Protein 9FH8 (pdb70)

Nearest PDB structures (foldseek):
  3qbt-assembly2_D  TM=5.987E-01  e=1.507E-04  Homo sapiens
  3qbt-assembly4_H  TM=5.922E-01  e=1.068E-04  Homo sapiens
  7som-assembly1_E  TM=4.346E-01  e=2.546E-05  Chlamydomonas reinhardtii
  7szo-assembly2_I  TM=6.128E-01  e=8.428E-04  Escherichia coli
  3qis-assembly1_A  TM=5.918E-01  e=1.412E-03  Homo sapiens

Secondary structure (DSSP, 8-state):
---EES-SEEEEEEE-TT--EEEEEEEE--SSSEEEEEEEEE-SSS-EEE---SEEEEEEETT--EEEEEEE---SSEEEEEEEEEEE---EEEEEEEEE----EEEESS---SS---------TT--EEEEEEEEE-SSS-EEEEEEEEESS-----TTEEEE-SEEEE-TT-EEEEEEEE---HHHHHHHTSSSS---EEEEEEEEEHHHHHHHHHHHH--TTSTT-SSTTHHHHHHHTTTSSPPTT----TTSTT----STTHHHHHTT-EEEE-----/--SSEEEEEEE-TT--EEEEE---EEEB--SS--EE--EEE----EEEEE---SSEEEEEEE--EEEEEEE----EEEESS---SS---------TT--EEEEEEEEE-SSS-EEEEEEEEESS-----TTEEEE-SEEEE-TT-EEEEEEEE---HHHHHHHTSSSS---EEEEEEEEEHHHHHHHHHHHH---S-SS-SSTHHHHHHHHGGGSSPPTT----TTSTT----STTHHHHHTT-EEEE-----/--S-EEEEEE-TT--EEEEE----BEE-SSS-S---B------TT----EEEEE---SSEEEEEEE--EEEEE----EEEESS---SS---------TT--EEEEEEEEE-SSS-EEEEEEEEESS-----TTEEEE-SEEEE-TT-EEEEEEEE---HHHHHHHTSSSS---EEEEEEEEEHHHHHHHHHHHH---SSSS-SSTTHHHHHHHGGGSS--TT----STTTT----STTHHHHHTT-EEEE------/---SEEE-----TT--EEEEE---B--SS-----------EEEEE---SSEEE--BEEEEEE----EEEESS---SS---------TT--EEEEEEEEE-SSS-EEEEEEEEES------TTEEEE-SEEEE-TT-EEEEEEEE---HHHHHHHTSSSS---EEEEEEEEEHHHHHHHHHHHH--TTSSS-SSTTHHHHHHHGGGSSPPTT----TTSTT----STTHHHHHTT-EEEE------/---SEEEEEEE-TT--EEEEE---EEEE----SSS-EEE----EEEE--EEEEE--SSSEEE--EEEEEE----EEEESS---SS---------TT--EEEEEEEEE-SSS-EEEEEEEEESS-----TTEEEE-SEEEE-TT-EEEEEEEE---TTTHHHHTSSSS---EEEEEEEEEHHHHHHHHHHHH---S-S--SSTHHHHHHHHTTTSS--TT----SSSTT----HHHHHHHGGG-EEEE-----/--S-S--B---PPTT--EEEEE---EEEEE--SSSSEE------BEE-----EEEESS---SS---------TT--EEEEEEEEE-SSS-EE--EEEEES------TTEEEE-SS-EE-TT-EEEEEEEE---HHHHTTTTSSSS---EEEEEEEEEHHHHHHHHHHHH---S-TT-SSGGGTTHHHHSTTSS--TT----TTSTT----STTHHHHGGG-EEEE-----/---S-SEEEEEEEPTT--EEE-----B---SS----EEE--SSSSEEEEEEE---EEEEEEEE----EEEESS---SS---------TT--EEEEEEEEE-SSS-EEEEEEEEES-------SEEEE-SEEEE-TT-EEEEEEEE---HHHHHHTTSSSS---EEEEEEEEEHHHHHHHHHHHH---S-TT-SSGGGTTHHHHSTTSS--TT----TTSTT----STTHHHHGGG-EEEE-------/--EEES-SEEEEEEE-TT--EEEEEEEEESSSS---EEEEEE-SSS-EEE--EEEE---TT--EEEEEEE--SSSEEEEEEEEEEE----EEEEEEEEE----EEEESS---SS---------TT--EEEEEEEEE-SSS-EEEEEEEEESS-----TTEEEE-SEEEE-TT-EEEEEEEE---HHHHHHHTSSSS---EEEEEEEEEHHHHHHHHHHHH--TT----SSTTHHHHHHHTTTSS--TT----SSSTT----GGGHHHHHTT-EEEE-----

Sequence (2046 aa):
IPIKTTHAALSWNSLKIGKSEIKEFTIRNTSNNKIKIQATISDSEKNFRFLIGTTIVLALQGSESRTLSVVFSPHHIGAASGKIIFRHYPSRQIFLYGYGGYSKVEISEVFKDTNGKWLSFGLNSENSLNAKIKLQNTGDLCSYVKIKLTPKAVYPTISSWQVNPTELLLNPKEVQWVTLEFHPRKEDLALLQKSDVSHVGTLLITHGDEPTRLRIRRLYKKKETGELNGNENETFRNIVHPICKVFSGEQLVSDVIPIRDSVQNFGDLCREIRQHEILTEVTTHAALSWNSLKIGKSEIKEFTIIQATISDSEKNFRFTTIVLALTLSVVFSPHHIGAASGKIIQIFLYGYGGYSKVEISEVFKDTNGKWLSFGLNSENSLNAKIKLQNTGDLCSYVKIKLTPKAVYPTISSWQVNPTELLLNPKEVQWVTLEFHPRKEDLALLQKSDVSHVGTLLITHGDEPTRLRIRRLYKKKETGELNGNENETFRNIVHPICKVFSGEQLVSDVIPIRDSVQNFGDLCREIRQHEILTEVTHAALSWNSLKIGKSEIKEFTIQATISDSEKNFRFTTIVLALQGSESRTLSVVFSPHHIGAASGKIIFLYGYGGYSKVEISEVFKDTNGKWLSFGLNSENSLNAKIKLQNTGDLCSYVKIKLTPKAVYPTISSWQVNPTELLLNPKEVQWVTLEFHPRKEDLALLQKSDVSHVGTLLITHGDEPTRLRIRRLYKKKETGELNGNENETFRNIVHPICKVFSGEQLVSDVIPIRDSVQNFGDLCREIRQHEILTEVCTTHAALSWNSLKIGKSEIKEFTATISDSEKNFRFTIVLATLSVVFSPHHIGAASQIFLYGYGGYSKVEISEVFKDTNGKWLSFGLNSENSLNAKIKLQNTGDLCSYVKIKLTPKAVYPTISSWQVNPTELLLNPKEVQWVTLEFHPRKEDLALLQKSDVSHVGTLLITHGDEPTRLRIRRLYKKKETGELNGNENETFRNIVHPICKVFSGEQLVSDVIPIRDSVQNFGDLCREIRQHEILTEVCTTHAALSWNSLKIGKSEIKEFTIIKIQATISDSEKNFRFLRETIVLALTLSVVFSPHHIGAASIFLYGYGGYSKVEISEVFKDTNGKWLSFGLNSENSLNAKIKLQNTGDLCSYVKIKLTPKAVYPTISSWQVNPTELLLNPKEVQWVTLEFHPRKEDLALLQKSDVSHVGTLLITHGDEPTRLRIRRLYKKKETGELNGNENETFRNIVHPICKVFSGEQLVSDVIPIRDSVQNFGDLCREIRQHEILTEVKTTHAALSWNSLKIGKSEIKEFTITLSVVFSPHHIGAASRQIFLYGYGGYSKVEISEVFKDTNGKWLSFGLNSENSLNAKIKLQNTGDLCSYVKIKLTPKAVYPTISSWQVNPTELLLNPKEVQWVTLEFHPRKEDLALLQKSDVSHVGTLLITHGDEPTRLRIRRLYKKKETGELNGNENETFRNIVHPICKVFSGEQLVSDVIPIRDSVQNFGDLCREIRQHEILTEVIKTTHAALSWNSLKIGKSEIKEFTQATISDSEKNFSVVFSPHHIGAASGKIIFRRQIFLYGYGGYSKVEISEVFKDTNGKWLSFGLNSENSLNAKIKLQNTGDLCSYVKIKLTPKAVYPTISSWQVNPTELLLNPKEVQWVTLEFHPRKEDLALLQKSDVSHVGTLLITHGDEPTRLRIRRLYKKKETGELNGNENETFRNIVHPICKVFSGEQLVSDVIPIRDSVQNFGDLCREIRQHEILTEVCAIPIKTTHAALSWNSLKIGKSEIKEFTIRNTSNNKIKIQATISDSEKNFRFLTTIVLALQGSESRTLSVVFSPHHIGAASGKIIFRHYQPSRQIFLYGYGGYSKVEISEVFKDTNGKWLSFGLNSENSLNAKIKLQNTGDLCSYVKIKLTPKAVYPTISSWQVNPTELLLNPKEVQWVTLEFHPRKEDLALLQKSDVSHVGTLLITHGDEPTRLRIRRLYKKKETGELNGNENETFRNIVHPICKVFSGEQLVSDVIPIRDSVQNFGDLCREIRQHEILTEV

Solvent-accessible surface area: 111012 Å² total

Radius of gyration: 51.61 Å; Cα contacts (8 Å, |Δi|>4): 4273; chains: 8; bounding box: 132×131×136 Å

Structure (mmCIF, N/CA/C/O backbone):
data_9FH8
#
_entry.id   9FH8
#
_cell.length_a   183.300
_cell.length_b   183.300
_cell.length_c   190.044
_cell.angle_alpha   90.00
_cell.angle_beta   90.00
_cell.angle_gamma   90.00
#
_symmetry.space_group_name_H-M   'I 41'
#
loop_
_atom_site.group_PDB
_atom_site.id
_atom_site.type_symbol
_atom_site.label_atom_id
_atom_site.label_alt_id
_atom_site.label_comp_id
_atom_site.label_asym_id
_atom_site.label_entity_id
_atom_site.label_seq_id
_atom_site.pdbx_PDB_ins_code
_atom_site.Cartn_x
_atom_site.Cartn_y
_atom_site.Cartn_z
_atom_site.occupancy
_atom_site.B_iso_or_equiv
_atom_site.auth_seq_id
_atom_site.auth_comp_id
_atom_site.auth_asym_id
_atom_site.auth_atom_id
_atom_site.pdbx_PDB_model_num
ATOM 1 N N . ILE A 1 22 ? -20.883 71.948 -27.835 1.00 123.42 965 ILE A N 1
ATOM 2 C CA . ILE A 1 22 ? -20.748 70.714 -28.599 1.00 115.70 965 ILE A CA 1
ATOM 3 C C . ILE A 1 22 ? -20.712 69.517 -27.658 1.00 115.60 965 ILE A C 1
ATOM 4 O O . ILE A 1 22 ? -19.670 69.211 -27.076 1.00 119.37 965 ILE A O 1
ATOM 9 N N . PRO A 1 23 ? -21.851 68.837 -27.504 1.00 116.80 966 PRO A N 1
ATOM 10 C CA . PRO A 1 23 ? -21.886 67.653 -26.635 1.00 114.71 966 PRO A CA 1
ATOM 11 C C . PRO A 1 23 ? -21.134 66.485 -27.249 1.00 117.17 966 PRO A C 1
ATOM 12 O O . PRO A 1 23 ? -21.614 65.853 -28.196 1.00 117.14 966 PRO A O 1
ATOM 16 N N . ILE A 1 24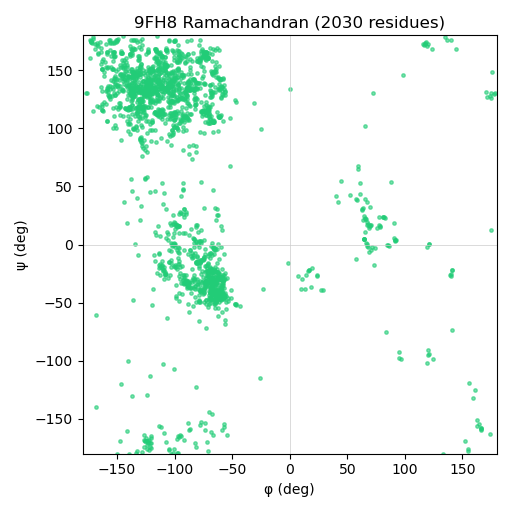 ? -19.953 66.184 -26.711 1.00 116.56 967 ILE A N 1
ATOM 17 C CA . ILE A 1 24 ? -19.083 65.180 -27.305 1.00 111.03 967 ILE A CA 1
ATOM 18 C C . ILE A 1 24 ? -18.118 64.706 -26.229 1.00 107.67 967 ILE A C 1
ATOM 19 O O . ILE A 1 24 ? -17.804 65.442 -25.290 1.00 108.29 967 ILE A O 1
ATOM 24 N N . LYS A 1 25 ? -17.661 63.459 -26.357 1.00 102.14 968 LYS A N 1
ATOM 25 C CA . LYS A 1 25 ? -16.714 62.899 -25.393 1.00 109.74 968 LYS A CA 1
ATOM 26 C C . LYS A 1 25 ? -15.869 61.856 -26.120 1.00 110.94 968 LYS A C 1
ATOM 27 O O . LYS A 1 25 ? -16.330 60.736 -26.358 1.00 111.15 968 LYS A O 1
ATOM 33 N N . THR A 1 26 ? -14.641 62.232 -26.462 1.00 114.81 969 THR A N 1
ATOM 34 C CA . THR A 1 26 ? -13.711 61.324 -27.109 1.00 111.75 969 THR A CA 1
ATOM 35 C C . THR A 1 26 ? -13.112 60.358 -26.090 1.00 112.80 969 THR A C 1
ATOM 36 O O . THR A 1 26 ? -13.217 60.544 -24.875 1.00 116.91 969 THR A O 1
ATOM 40 N N . THR A 1 27 ? -12.474 59.308 -26.603 1.00 114.58 970 THR A N 1
ATOM 41 C CA . THR A 1 27 ? -11.766 58.370 -25.742 1.00 113.98 970 THR A CA 1
ATOM 42 C C . THR A 1 27 ? -10.325 58.809 -25.510 1.00 113.99 970 THR A C 1
ATOM 43 O O . THR A 1 27 ? -9.868 58.884 -24.365 1.00 111.26 970 THR A O 1
ATOM 47 N N . HIS A 1 28 ? -9.605 59.104 -26.587 1.00 115.20 971 HIS A N 1
ATOM 48 C CA . HIS A 1 28 ? -8.239 59.601 -26.507 1.00 112.00 971 HIS A CA 1
ATOM 49 C C . HIS A 1 28 ? -8.251 61.122 -26.431 1.00 106.18 971 HIS A C 1
ATOM 50 O O . HIS A 1 28 ? -8.771 61.787 -27.334 1.00 99.64 971 HIS A O 1
ATOM 57 N N . ALA A 1 29 ? -7.675 61.674 -25.360 1.00 103.61 972 ALA A N 1
ATOM 58 C CA . ALA A 1 29 ? -7.544 63.124 -25.285 1.00 105.41 972 ALA A CA 1
ATOM 59 C C . ALA A 1 29 ? -6.586 63.628 -26.355 1.00 104.65 972 ALA A C 1
ATOM 60 O O . ALA A 1 29 ? -6.722 64.759 -26.833 1.00 111.76 972 ALA A O 1
ATOM 62 N N . ALA A 1 30 ? -5.616 62.800 -26.734 1.00 99.66 973 ALA A N 1
ATOM 63 C CA . ALA A 1 30 ? -4.690 63.101 -27.813 1.00 100.60 973 ALA A CA 1
ATOM 64 C C . ALA A 1 30 ? -4.230 61.782 -28.413 1.00 102.76 973 ALA A C 1
ATOM 65 O O . ALA A 1 30 ? -4.350 60.722 -27.792 1.00 95.57 973 ALA A O 1
ATOM 67 N N . LEU A 1 31 ? -3.702 61.853 -29.630 1.00 99.07 974 LEU A N 1
ATOM 68 C CA . LEU A 1 31 ? -3.169 60.686 -30.323 1.00 95.10 974 LEU A CA 1
ATOM 69 C C . LEU A 1 31 ? -1.705 60.945 -30.641 1.00 99.50 974 LEU A C 1
ATOM 70 O O . LEU A 1 31 ? -1.376 61.943 -31.291 1.00 99.87 974 LEU A O 1
ATOM 75 N N . SER A 1 32 ? -0.834 60.049 -30.189 1.00 94.28 975 SER A N 1
ATOM 76 C CA . SER A 1 32 ? 0.598 60.164 -30.417 1.00 97.55 975 SER A CA 1
ATOM 77 C C . SER A 1 32 ? 1.109 58.897 -31.084 1.00 95.90 975 SER A C 1
ATOM 78 O O . SER A 1 32 ? 0.826 57.786 -30.622 1.00 92.18 975 SER A O 1
ATOM 81 N N . TRP A 1 33 ? 1.851 59.073 -32.170 1.00 90.73 976 TRP A N 1
ATOM 82 C CA . TRP A 1 33 ? 2.475 57.994 -32.917 1.00 94.36 976 TRP A CA 1
ATOM 83 C C . TRP A 1 33 ? 3.933 57.808 -32.517 1.00 95.98 976 TRP A C 1
ATOM 84 O O . TRP A 1 33 ? 4.567 58.686 -31.927 1.00 92.82 976 TRP A O 1
ATOM 95 N N . ASN A 1 34 ? 4.454 56.629 -32.851 1.00 86.49 977 ASN A N 1
ATOM 96 C CA . ASN A 1 34 ? 5.851 56.279 -32.634 1.00 90.68 977 ASN A CA 1
ATOM 97 C C . ASN A 1 34 ? 6.700 56.945 -33.708 1.00 94.93 977 ASN A C 1
ATOM 98 O O . ASN A 1 34 ? 6.323 57.994 -34.239 1.00 95.85 977 ASN A O 1
ATOM 103 N N . SER A 1 35 ? 7.847 56.361 -34.033 1.00 95.61 978 SER A N 1
ATOM 104 C CA . SER A 1 35 ? 8.729 56.918 -35.049 1.00 90.23 978 SER A CA 1
ATOM 105 C C . SER A 1 35 ? 8.614 56.073 -36.309 1.00 97.23 978 SER A C 1
ATOM 106 O O . SER A 1 35 ? 8.760 54.847 -36.259 1.00 100.70 978 SER A O 1
ATOM 109 N N . LEU A 1 36 ? 8.345 56.734 -37.434 1.00 100.66 979 LEU A N 1
ATOM 110 C CA . LEU A 1 36 ? 8.015 56.071 -38.687 1.00 101.52 979 LEU A CA 1
ATOM 111 C C . LEU A 1 36 ? 8.959 56.502 -39.799 1.00 109.34 979 LEU A C 1
ATOM 112 O O . LEU A 1 36 ? 9.344 57.673 -39.886 1.00 106.41 979 LEU A O 1
ATOM 117 N N . LYS A 1 37 ? 9.333 55.539 -40.638 1.00 112.15 980 LYS A N 1
ATOM 118 C CA . LYS A 1 37 ? 10.159 55.825 -41.801 1.00 112.86 980 LYS A CA 1
ATOM 119 C C . LYS A 1 37 ? 9.413 56.731 -42.774 1.00 111.87 980 LYS A C 1
ATOM 120 O O . LYS A 1 37 ? 8.182 56.713 -42.856 1.00 108.40 980 LYS A O 1
ATOM 126 N N . ILE A 1 38 ? 10.177 57.537 -43.516 1.00 114.47 981 ILE A N 1
ATOM 127 C CA . ILE A 1 38 ? 9.589 58.352 -44.570 1.00 114.30 981 ILE A CA 1
ATOM 128 C C . ILE A 1 38 ? 8.979 57.434 -45.618 1.00 117.58 981 ILE A C 1
ATOM 129 O O . ILE A 1 38 ? 9.586 56.436 -46.027 1.00 119.07 981 ILE A O 1
ATOM 134 N N . GLY A 1 39 ? 7.759 57.750 -46.039 1.00 113.55 982 GLY A N 1
ATOM 135 C CA . GLY A 1 39 ? 7.065 56.908 -46.991 1.00 112.43 982 GLY A CA 1
ATOM 136 C C . GLY A 1 39 ? 6.386 55.708 -46.377 1.00 115.34 982 GLY A C 1
ATOM 137 O O . GLY A 1 39 ? 6.144 54.719 -47.075 1.00 118.52 982 GLY A O 1
ATOM 138 N N . LYS A 1 40 ? 6.066 55.771 -45.087 1.00 121.05 983 LYS A N 1
ATOM 139 C CA . LYS A 1 40 ? 5.323 54.736 -44.386 1.00 115.01 983 LYS A CA 1
ATOM 140 C C . LYS A 1 40 ? 4.230 55.408 -43.573 1.00 115.11 983 LYS A C 1
ATOM 141 O O . LYS A 1 40 ? 4.428 56.503 -43.040 1.00 115.76 983 LYS A O 1
ATOM 147 N N . SER A 1 41 ? 3.078 54.753 -43.484 1.00 107.00 984 SER A N 1
ATOM 148 C CA . SER A 1 41 ? 1.894 55.346 -42.882 1.00 105.62 984 SER A CA 1
ATOM 149 C C . SER A 1 41 ? 1.369 54.438 -41.785 1.00 116.20 984 SER A C 1
ATOM 150 O O . SER A 1 41 ? 1.243 53.226 -41.986 1.00 125.43 984 SER A O 1
ATOM 153 N N . GLU A 1 42 ? 1.069 55.022 -40.627 1.00 101.72 985 GLU A N 1
ATOM 154 C CA . GLU A 1 42 ? 0.453 54.284 -39.535 1.00 101.82 985 GLU A CA 1
ATOM 155 C C . GLU A 1 42 ? -0.928 54.861 -39.264 1.00 96.81 985 GLU A C 1
ATOM 156 O O . GLU A 1 42 ? -1.123 56.080 -39.308 1.00 95.15 985 GLU A O 1
ATOM 162 N N . ILE A 1 43 ? -1.882 53.979 -38.983 1.00 101.68 986 ILE A N 1
ATOM 163 C CA . ILE A 1 43 ? -3.264 54.362 -38.735 1.00 99.00 986 ILE A CA 1
ATOM 164 C C . ILE A 1 43 ? -3.524 54.245 -37.243 1.00 104.31 986 ILE A C 1
ATOM 165 O O . ILE A 1 43 ? -3.019 53.325 -36.587 1.00 102.84 986 ILE A O 1
ATOM 170 N N . LYS A 1 44 ? -4.317 55.166 -36.705 1.00 101.57 987 LYS A N 1
ATOM 171 C CA . LYS A 1 44 ? -4.800 55.012 -35.343 1.00 100.88 987 LYS A CA 1
ATOM 172 C C . LYS A 1 44 ? -6.217 55.551 -35.271 1.00 103.01 987 LYS A C 1
ATOM 173 O O . LYS A 1 44 ? -6.528 56.589 -35.862 1.00 101.95 987 LYS A O 1
ATOM 179 N N . GLU A 1 45 ? -7.075 54.835 -34.556 1.00 102.92 988 GLU A N 1
ATOM 180 C CA . GLU A 1 45 ? -8.486 55.168 -34.469 1.00 99.55 988 GLU A CA 1
ATOM 181 C C . GLU A 1 45 ? -8.853 55.579 -33.049 1.00 95.08 988 GLU A C 1
ATOM 182 O O . GLU A 1 45 ? -8.191 55.209 -32.075 1.00 91.95 988 GLU A O 1
ATOM 188 N N . PHE A 1 46 ? -9.932 56.351 -32.948 1.00 105.65 989 PHE A N 1
ATOM 189 C CA . PHE A 1 46 ? -10.464 56.793 -31.669 1.00 106.89 989 PHE A CA 1
ATOM 190 C C . PHE A 1 46 ? -11.978 56.874 -31.782 1.00 102.18 989 PHE A C 1
ATOM 191 O O . PHE A 1 46 ? -12.514 57.265 -32.825 1.00 99.82 989 PHE A O 1
ATOM 199 N N . THR A 1 47 ? -12.656 56.515 -30.695 1.00 106.44 990 THR A N 1
ATOM 200 C CA . THR A 1 47 ? -14.110 56.414 -30.674 1.00 110.60 990 THR A CA 1
ATOM 201 C C . THR A 1 47 ? -14.692 57.729 -30.169 1.00 114.32 990 THR A C 1
ATOM 202 O O . THR A 1 47 ? -14.487 58.105 -29.011 1.00 117.18 990 THR A O 1
ATOM 206 N N . ILE A 1 48 ? -15.414 58.426 -31.040 1.00 110.53 991 ILE A N 1
ATOM 207 C CA . ILE A 1 48 ? -16.062 59.684 -30.698 1.00 111.88 991 ILE A CA 1
ATOM 208 C C . ILE A 1 48 ? -17.526 59.396 -30.385 1.00 118.82 991 ILE A C 1
ATOM 209 O O . ILE A 1 48 ? -18.197 58.647 -31.115 1.00 125.20 991 ILE A O 1
ATOM 214 N N . ARG A 1 49 ? -18.012 59.968 -29.282 1.00 122.10 992 ARG A N 1
ATOM 215 C CA . ARG A 1 49 ? -19.336 59.662 -28.759 1.00 118.69 992 ARG A CA 1
ATOM 216 C C . ARG A 1 49 ? -20.114 60.932 -28.457 1.00 117.26 992 ARG A C 1
ATOM 217 O O . ARG A 1 49 ? -19.599 61.843 -27.801 1.00 118.25 992 ARG A O 1
ATOM 225 N N . ASN A 1 50 ? -21.358 60.977 -28.929 1.00 123.72 993 ASN A N 1
ATOM 226 C CA . ASN A 1 50 ? -22.301 62.009 -28.526 1.00 125.92 993 ASN A CA 1
ATOM 227 C C . ASN A 1 50 ? -22.854 61.692 -27.142 1.00 128.69 993 ASN A C 1
ATOM 228 O O . ASN A 1 50 ? -23.161 60.539 -26.829 1.00 127.27 993 ASN A O 1
ATOM 233 N N . THR A 1 51 ? -22.980 62.724 -26.313 1.00 124.51 994 THR A N 1
ATOM 234 C CA . THR A 1 51 ? -23.552 62.571 -24.982 1.00 122.07 994 THR A CA 1
ATOM 235 C C . THR A 1 51 ? -25.016 62.980 -24.912 1.00 128.32 994 THR A C 1
ATOM 236 O O . THR A 1 51 ? -25.786 62.363 -24.170 1.00 127.15 994 THR A O 1
ATOM 240 N N . SER A 1 52 ? -25.416 63.997 -25.668 1.00 129.83 995 SER A N 1
ATOM 241 C CA . SER A 1 52 ? -26.797 64.449 -25.672 1.00 121.89 995 SER A CA 1
ATOM 242 C C . SER A 1 52 ? -27.682 63.489 -26.458 1.00 125.84 995 SER A C 1
ATOM 243 O O . SER A 1 52 ? -27.263 62.898 -27.458 1.00 127.36 995 SER A O 1
ATOM 246 N N . ASN A 1 53 ? -28.921 63.338 -25.991 1.00 122.59 996 ASN A N 1
ATOM 247 C CA . ASN A 1 53 ? -29.916 62.520 -26.676 1.00 121.71 996 ASN A CA 1
ATOM 248 C C . ASN A 1 53 ? -30.557 63.236 -27.860 1.00 116.68 996 ASN A C 1
ATOM 249 O O . ASN A 1 53 ? -31.553 62.742 -28.398 1.00 112.27 996 ASN A O 1
ATOM 254 N N . ASN A 1 54 ? -30.010 64.376 -28.272 1.00 116.63 997 ASN A N 1
ATOM 255 C CA . ASN A 1 54 ? -30.513 65.120 -29.415 1.00 116.32 997 ASN A CA 1
ATOM 256 C C . ASN A 1 54 ? -29.781 64.675 -30.682 1.00 122.18 997 ASN A C 1
ATOM 257 O O . ASN A 1 54 ? -29.065 63.670 -30.697 1.00 124.89 997 ASN A O 1
ATOM 262 N N . LYS A 1 55 ? -29.960 65.428 -31.762 1.00 124.12 998 LYS A N 1
ATOM 263 C CA . LYS A 1 55 ? -29.297 65.177 -33.037 1.00 118.77 998 LYS A CA 1
ATOM 264 C C . LYS A 1 55 ? -28.254 66.265 -33.255 1.00 118.37 998 LYS A C 1
ATOM 265 O O . LYS A 1 55 ? -28.602 67.437 -33.439 1.00 113.99 998 LYS A O 1
ATOM 271 N N . ILE A 1 56 ? -26.979 65.884 -33.230 1.00 119.58 999 ILE A N 1
ATOM 272 C CA . ILE A 1 56 ? -25.891 66.815 -33.486 1.00 117.46 999 ILE A CA 1
ATOM 273 C C . ILE A 1 56 ? -25.291 66.489 -34.846 1.00 116.90 999 ILE A C 1
ATOM 274 O O . ILE A 1 56 ? -25.408 65.373 -35.358 1.00 115.64 999 ILE A O 1
ATOM 279 N N . LYS A 1 57 ? -24.636 67.484 -35.437 1.00 120.80 1000 LYS A N 1
ATOM 280 C CA . LYS A 1 57 ? -23.979 67.298 -36.727 1.00 121.22 1000 LYS A CA 1
ATOM 281 C C . LYS A 1 57 ? -22.717 68.148 -36.721 1.00 124.10 1000 LYS A C 1
ATOM 282 O O . LYS A 1 57 ? -22.801 69.379 -36.742 1.00 120.10 1000 LYS A O 1
ATOM 288 N N . ILE A 1 58 ? -21.558 67.496 -36.694 1.00 123.21 1001 ILE A N 1
ATOM 289 C CA . ILE A 1 58 ? -20.291 68.168 -36.443 1.00 125.09 1001 ILE A CA 1
ATOM 290 C C . ILE A 1 58 ? -19.356 67.985 -37.630 1.00 120.77 1001 ILE A C 1
ATOM 291 O O . ILE A 1 58 ? -19.421 66.992 -38.365 1.00 119.45 1001 ILE A O 1
ATOM 296 N N . GLN A 1 59 ? -18.478 68.970 -37.807 1.00 113.97 1002 GLN A N 1
ATOM 297 C CA . GLN A 1 59 ? -17.445 68.977 -38.833 1.00 124.92 1002 GLN A CA 1
ATOM 298 C C . GLN A 1 59 ? -16.086 68.787 -38.176 1.00 127.40 1002 GLN A C 1
ATOM 299 O O . GLN A 1 59 ? -15.758 69.480 -37.204 1.00 127.23 1002 GLN A O 1
ATOM 305 N N . ALA A 1 60 ? -15.297 67.858 -38.712 1.00 131.10 1003 ALA A N 1
ATOM 306 C CA . ALA A 1 60 ? -13.961 67.550 -38.211 1.00 123.94 1003 ALA A CA 1
ATOM 307 C C . ALA A 1 60 ? -12.941 68.008 -39.245 1.00 121.46 1003 ALA A C 1
ATOM 308 O O . ALA A 1 60 ? -12.876 67.451 -40.346 1.00 119.06 1003 ALA A O 1
ATOM 310 N N . THR A 1 61 ? -12.144 69.016 -38.897 1.00 122.02 1004 THR A N 1
ATOM 311 C CA . THR A 1 61 ? -11.127 69.543 -39.798 1.00 122.15 1004 THR A CA 1
ATOM 312 C C . THR A 1 61 ? -9.753 69.381 -39.163 1.00 121.46 1004 THR A C 1
ATOM 313 O O . THR A 1 61 ? -9.549 69.783 -38.015 1.00 121.62 1004 THR A O 1
ATOM 317 N N . ILE A 1 62 ? -8.813 68.805 -39.908 1.00 126.16 1005 ILE A N 1
ATOM 318 C CA . ILE A 1 62 ? -7.435 68.665 -39.447 1.00 130.29 1005 ILE A CA 1
ATOM 319 C C . ILE A 1 62 ? -6.613 69.851 -39.949 1.00 128.25 1005 ILE A C 1
ATOM 320 O O . ILE A 1 62 ? -6.404 70.021 -41.155 1.00 131.87 1005 ILE A O 1
ATOM 325 N N . SER A 1 63 ? -6.188 70.710 -39.022 1.00 125.03 1006 SER A N 1
ATOM 326 C CA . SER A 1 63 ? -5.365 71.874 -39.352 1.00 134.81 1006 SER A CA 1
ATOM 327 C C . SER A 1 63 ? -3.903 71.438 -39.323 1.00 148.53 1006 SER A C 1
ATOM 328 O O . SER A 1 63 ? -3.207 71.593 -38.317 1.00 151.38 1006 SER A O 1
ATOM 331 N N . ASP A 1 64 ? -3.428 70.884 -40.435 1.00 142.98 1007 ASP A N 1
ATOM 332 C CA . ASP A 1 64 ? -2.077 70.344 -40.530 1.00 144.71 1007 ASP A CA 1
ATOM 333 C C . ASP A 1 64 ? -1.239 71.233 -41.440 1.00 142.98 1007 ASP A C 1
ATOM 334 O O . ASP A 1 64 ? -1.631 71.516 -42.578 1.00 143.77 1007 ASP A O 1
ATOM 339 N N . SER A 1 65 ? -0.091 71.678 -40.927 1.00 147.39 1008 SER A N 1
ATOM 340 C CA . SER A 1 65 ? 0.791 72.579 -41.658 1.00 152.07 1008 SER A CA 1
ATOM 341 C C . SER A 1 65 ? 1.803 71.854 -42.531 1.00 147.78 1008 SER A C 1
ATOM 342 O O . SER A 1 65 ? 2.180 72.375 -43.587 1.00 143.08 1008 SER A O 1
ATOM 345 N N . GLU A 1 66 ? 2.260 70.673 -42.119 1.00 154.07 1009 GLU A N 1
ATOM 346 C CA . GLU A 1 66 ? 3.310 69.954 -42.829 1.00 148.93 1009 GLU A CA 1
ATOM 347 C C . GLU A 1 66 ? 2.772 68.750 -43.594 1.00 142.61 1009 GLU A C 1
ATOM 348 O O . GLU A 1 66 ? 3.560 67.930 -44.079 1.00 140.32 1009 GLU A O 1
ATOM 354 N N . LYS A 1 67 ? 1.447 68.633 -43.711 1.00 134.39 1010 LYS A N 1
ATOM 355 C CA . LYS A 1 67 ? 0.788 67.539 -44.429 1.00 131.04 1010 LYS A CA 1
ATOM 356 C C . LYS A 1 67 ? 1.194 66.178 -43.863 1.00 131.03 1010 LYS A C 1
ATOM 357 O O . LYS A 1 67 ? 1.402 65.215 -44.604 1.00 127.70 1010 LYS A O 1
ATOM 363 N N . ASN A 1 68 ? 1.310 66.094 -42.537 1.00 127.82 1011 ASN A N 1
ATOM 364 C CA . ASN A 1 68 ? 1.672 64.844 -41.877 1.00 120.38 1011 ASN A CA 1
ATOM 365 C C . ASN A 1 68 ? 0.483 63.962 -41.526 1.00 112.12 1011 ASN A C 1
ATOM 366 O O . ASN A 1 68 ? 0.624 62.735 -41.520 1.00 112.33 1011 ASN A O 1
ATOM 371 N N . PHE A 1 69 ? -0.680 64.538 -41.235 1.00 105.82 1012 PHE A N 1
ATOM 372 C CA . PHE A 1 69 ? -1.813 63.760 -40.758 1.00 105.78 1012 PHE A CA 1
ATOM 373 C C . PHE A 1 69 ? -2.958 63.915 -41.745 1.00 111.19 1012 PHE A C 1
ATOM 374 O O . PHE A 1 69 ? -3.234 65.022 -42.217 1.00 118.81 1012 PHE A O 1
ATOM 382 N N . ARG A 1 70 ? -3.625 62.803 -42.048 1.00 102.04 1013 ARG A N 1
ATOM 383 C CA . ARG A 1 70 ? -4.776 62.782 -42.945 1.00 102.48 1013 ARG A CA 1
ATOM 384 C C . ARG A 1 70 ? -5.873 61.911 -42.345 1.00 109.50 1013 ARG A C 1
ATOM 385 O O . ARG A 1 70 ? -5.682 61.271 -41.313 1.00 111.03 1013 ARG A O 1
ATOM 393 N N . PHE A 1 71 ? -7.021 61.860 -43.015 1.00 116.59 1014 PHE A N 1
ATOM 394 C CA . PHE A 1 71 ? -8.122 61.017 -42.578 1.00 106.36 1014 PHE A CA 1
ATOM 395 C C . PHE A 1 71 ? -8.246 59.783 -43.467 1.00 108.59 1014 PHE A C 1
ATOM 396 O O . PHE A 1 71 ? -7.445 59.545 -44.374 1.00 117.51 1014 PHE A O 1
ATOM 404 N N . LEU A 1 72 ? -9.276 58.990 -43.195 1.00 106.09 1015 LEU A N 1
ATOM 405 C CA . LEU A 1 72 ? -9.541 57.767 -43.933 1.00 108.17 1015 LEU A CA 1
ATOM 406 C C . LEU A 1 72 ? -10.952 57.809 -44.518 1.00 112.26 1015 LEU A C 1
ATOM 407 O O . LEU A 1 72 ? -11.190 57.345 -45.634 1.00 108.59 1015 LEU A O 1
ATOM 412 N N . ILE A 1 78 ? -9.657 59.842 -47.064 1.00 128.73 1021 ILE A N 1
ATOM 413 C CA . ILE A 1 78 ? -10.403 60.773 -47.900 1.00 128.73 1021 ILE A CA 1
ATOM 414 C C . ILE A 1 78 ? -9.584 62.035 -48.140 1.00 128.73 1021 ILE A C 1
ATOM 415 O O . ILE A 1 78 ? -9.058 62.246 -49.233 1.00 128.73 1021 ILE A O 1
ATOM 420 N N . GLY A 1 79 ? -9.472 62.871 -47.110 1.00 126.37 1022 GLY A N 1
ATOM 421 C CA . GLY A 1 79 ? -8.765 64.128 -47.242 1.00 140.10 1022 GLY A CA 1
ATOM 422 C C . GLY A 1 79 ? -8.494 64.827 -45.926 1.00 135.22 1022 GLY A C 1
ATOM 423 O O . GLY A 1 79 ? -8.156 64.184 -44.927 1.00 121.78 1022 GLY A O 1
ATOM 424 N N . THR A 1 80 ? -8.646 66.150 -45.915 1.00 132.77 1023 THR A N 1
ATOM 425 C CA . THR A 1 80 ? -8.302 66.976 -44.765 1.00 129.50 1023 THR A CA 1
ATOM 426 C C . THR A 1 80 ? -9.524 67.513 -44.028 1.00 127.36 1023 THR A C 1
ATOM 427 O O . THR A 1 80 ? -9.369 68.313 -43.100 1.00 126.23 1023 THR A O 1
ATOM 431 N N . THR A 1 81 ? -10.730 67.096 -44.412 1.00 121.32 1024 THR A N 1
ATOM 432 C CA . THR A 1 81 ? -11.944 67.595 -43.773 1.00 117.21 1024 THR A CA 1
ATOM 433 C C . THR A 1 81 ? -13.080 66.616 -44.026 1.00 113.85 1024 THR A C 1
ATOM 434 O O . THR A 1 81 ? -13.291 66.193 -45.166 1.00 120.75 1024 THR A O 1
ATOM 438 N N . ILE A 1 82 ? -13.804 66.260 -42.965 1.00 114.44 1025 ILE A N 1
ATOM 439 C CA . ILE A 1 82 ? -14.977 65.405 -43.049 1.00 115.60 1025 ILE A CA 1
ATOM 440 C C . ILE A 1 82 ? -16.100 66.035 -42.229 1.00 121.45 1025 ILE A C 1
ATOM 441 O O . ILE A 1 82 ? -15.943 67.104 -41.640 1.00 123.05 1025 ILE A O 1
ATOM 446 N N . VAL A 1 83 ? -17.241 65.351 -42.196 1.00 125.90 1026 VAL A N 1
ATOM 447 C CA . VAL A 1 83 ? -18.410 65.818 -41.456 1.00 120.79 1026 VAL A CA 1
ATOM 448 C C . VAL A 1 83 ? -19.297 64.615 -41.167 1.00 112.69 1026 VAL A C 1
ATOM 449 O O . VAL A 1 83 ? -19.502 63.757 -42.030 1.00 109.92 1026 VAL A O 1
ATOM 453 N N . LEU A 1 84 ? -19.811 64.546 -39.939 1.00 124.73 1027 LEU A N 1
ATOM 454 C CA . LEU A 1 84 ? -20.620 63.406 -39.527 1.00 131.21 1027 LEU A CA 1
ATOM 455 C C . LEU A 1 84 ? -21.700 63.855 -38.555 1.00 132.59 1027 LEU A C 1
ATOM 456 O O . LEU A 1 84 ? -21.534 64.836 -37.825 1.00 124.22 1027 LEU A O 1
ATOM 461 N N . ALA A 1 85 ? -22.799 63.106 -38.536 1.00 123.12 1028 ALA A N 1
ATOM 462 C CA . ALA A 1 85 ? -23.939 63.386 -37.675 1.00 119.51 1028 ALA A CA 1
ATOM 463 C C . ALA A 1 85 ? -24.109 62.267 -36.656 1.00 122.91 1028 ALA A C 1
ATOM 464 O O . ALA A 1 85 ? -23.868 61.094 -36.960 1.00 121.84 1028 ALA A O 1
ATOM 466 N N . LEU A 1 86 ? -24.528 62.639 -35.446 1.00 120.57 1029 LEU A N 1
ATOM 467 C CA . LEU A 1 86 ? -24.685 61.713 -34.332 1.00 121.86 1029 LEU A CA 1
ATOM 468 C C . LEU A 1 86 ? -26.066 61.912 -33.717 1.00 120.33 1029 LEU A C 1
ATOM 469 O O . LEU A 1 86 ? -26.420 63.030 -33.327 1.00 115.78 1029 LEU A O 1
ATOM 474 N N . GLN A 1 87 ? -26.835 60.828 -33.619 1.00 120.68 1030 GLN A N 1
ATOM 475 C CA . GLN A 1 87 ? -28.252 60.876 -33.252 1.00 124.91 1030 GLN A CA 1
ATOM 476 C C . GLN A 1 87 ? -28.467 60.249 -31.875 1.00 122.49 1030 GLN A C 1
ATOM 477 O O . GLN A 1 87 ? -28.695 59.044 -31.757 1.00 126.98 1030 GLN A O 1
ATOM 483 N N . GLY A 1 88 ? -28.422 61.082 -30.837 1.00 118.88 1031 GLY A N 1
ATOM 484 C CA . GLY A 1 88 ? -28.751 60.639 -29.496 1.00 120.53 1031 GLY A CA 1
ATOM 485 C C . GLY A 1 88 ? -27.883 59.514 -28.983 1.00 124.79 1031 GLY A C 1
ATOM 486 O O . GLY A 1 88 ? -28.361 58.392 -28.793 1.00 127.84 1031 GLY A O 1
ATOM 487 N N . SER A 1 89 ? -26.600 59.808 -28.764 1.00 130.07 1032 SER A N 1
ATOM 488 C CA . SER A 1 89 ? -25.557 58.875 -28.333 1.00 128.54 1032 SER A CA 1
ATOM 489 C C . SER A 1 89 ? -25.180 57.883 -29.424 1.00 127.90 1032 SER A C 1
ATOM 490 O O . SER A 1 89 ? -24.253 57.086 -29.224 1.00 131.72 1032 SER A O 1
ATOM 493 N N . GLU A 1 90 ? -25.866 57.903 -30.569 1.00 133.18 1033 GLU A N 1
ATOM 494 C CA . GLU A 1 90 ? -25.408 57.176 -31.743 1.00 136.48 1033 GLU A CA 1
ATOM 495 C C . GLU A 1 90 ? -24.069 57.759 -32.166 1.00 137.48 1033 GLU A C 1
ATOM 496 O O . GLU A 1 90 ? -23.996 58.916 -32.591 1.00 133.25 1033 GLU A O 1
ATOM 502 N N . SER A 1 91 ? -23.011 56.968 -32.052 1.00 138.68 1034 SER A N 1
ATOM 503 C CA . SER A 1 91 ? -21.653 57.479 -32.077 1.00 134.04 1034 SER A CA 1
ATOM 504 C C . SER A 1 91 ? -20.838 56.696 -33.097 1.00 132.66 1034 SER A C 1
ATOM 505 O O . SER A 1 91 ? -21.335 55.758 -33.725 1.00 135.61 1034 SER A O 1
ATOM 508 N N . ARG A 1 92 ? -19.575 57.089 -33.284 1.00 129.86 1035 ARG A N 1
ATOM 509 C CA . ARG A 1 92 ? -18.780 56.505 -34.359 1.00 129.31 1035 ARG A CA 1
ATOM 510 C C . ARG A 1 92 ? -17.330 56.372 -33.909 1.00 117.74 1035 ARG A C 1
ATOM 511 O O . ARG A 1 92 ? -16.964 56.736 -32.788 1.00 114.02 1035 ARG A O 1
ATOM 519 N N . THR A 1 93 ? -16.499 55.831 -34.799 1.00 110.21 1036 THR A N 1
ATOM 520 C CA . THR A 1 93 ? -15.066 55.676 -34.567 1.00 105.65 1036 THR A CA 1
ATOM 521 C C . THR A 1 93 ? -14.318 56.196 -35.782 1.00 93.70 1036 THR A C 1
ATOM 522 O O . THR A 1 93 ? -14.448 55.644 -36.880 1.00 92.10 1036 THR A O 1
ATOM 526 N N . LEU A 1 94 ? -13.532 57.245 -35.580 1.00 91.32 1037 LEU A N 1
ATOM 527 C CA . LEU A 1 94 ? -12.761 57.874 -36.640 1.00 94.82 1037 LEU A CA 1
ATOM 528 C C . LEU A 1 94 ? -11.333 57.345 -36.642 1.00 97.92 1037 LEU A C 1
ATOM 529 O O . LEU A 1 94 ? -10.802 56.932 -35.611 1.00 99.03 1037 LEU A O 1
ATOM 534 N N . SER A 1 95 ? -10.718 57.340 -37.822 1.00 94.33 1038 SER A N 1
ATOM 535 C CA . SER A 1 95 ? -9.371 56.816 -37.995 1.00 92.44 1038 SER A CA 1
ATOM 536 C C . SER A 1 95 ? -8.533 57.855 -38.722 1.00 94.54 1038 SER A C 1
ATOM 537 O O . SER A 1 95 ? -8.967 58.407 -39.738 1.00 98.65 1038 SER A O 1
ATOM 540 N N . VAL A 1 96 ? -7.338 58.117 -38.198 1.00 93.21 1039 VAL A N 1
ATOM 541 C CA . VAL A 1 96 ? -6.424 59.109 -38.748 1.00 94.80 1039 VAL A CA 1
ATOM 542 C C . VAL A 1 96 ? -5.114 58.423 -39.113 1.00 93.54 1039 VAL A C 1
ATOM 543 O O . VAL A 1 96 ? -4.630 57.547 -38.386 1.00 91.84 1039 VAL A O 1
ATOM 547 N N . VAL A 1 97 ? -4.547 58.826 -40.248 1.00 95.64 1040 VAL A N 1
ATOM 548 C CA . VAL A 1 97 ? -3.322 58.238 -40.771 1.00 90.80 1040 VAL A CA 1
ATOM 549 C C . VAL A 1 97 ? -2.189 59.250 -40.652 1.00 97.75 1040 VAL A C 1
ATOM 550 O O . VAL A 1 97 ? -2.399 60.468 -40.732 1.00 95.12 1040 VAL A O 1
ATOM 554 N N . PHE A 1 98 ? -0.973 58.727 -40.486 1.00 103.18 1041 PHE A N 1
ATOM 555 C CA . PHE A 1 98 ? 0.231 59.526 -40.297 1.00 98.18 1041 PHE A CA 1
ATOM 556 C C . PHE A 1 98 ? 1.330 59.038 -41.229 1.00 100.82 1041 PHE A C 1
ATOM 557 O O . PHE A 1 98 ? 1.668 57.847 -41.231 1.00 103.75 1041 PHE A O 1
ATOM 565 N N . SER A 1 99 ? 1.866 59.961 -42.025 1.00 107.17 1042 SER A N 1
ATOM 566 C CA . SER A 1 99 ? 2.964 59.681 -42.951 1.00 105.22 1042 SER A CA 1
ATOM 567 C C . SER A 1 99 ? 3.983 60.809 -42.848 1.00 108.34 1042 SER A C 1
ATOM 568 O O . SER A 1 99 ? 3.787 61.884 -43.438 1.00 111.68 1042 SER A O 1
ATOM 571 N N . PRO A 1 100 ? 5.080 60.608 -42.115 1.00 107.56 1043 PRO A N 1
ATOM 572 C CA . PRO A 1 100 ? 6.081 61.678 -41.988 1.00 110.48 1043 PRO A CA 1
ATOM 573 C C . PRO A 1 100 ? 6.880 61.886 -43.268 1.00 116.79 1043 PRO A C 1
ATOM 574 O O . PRO A 1 100 ? 7.676 61.023 -43.655 1.00 123.13 1043 PRO A O 1
ATOM 578 N N . HIS A 1 101 ? 6.683 63.029 -43.930 1.00 118.79 1044 HIS A N 1
ATOM 579 C CA . HIS A 1 101 ? 7.404 63.285 -45.171 1.00 121.32 1044 HIS A CA 1
ATOM 580 C C . HIS A 1 101 ? 8.843 63.720 -44.916 1.00 121.37 1044 HIS A C 1
ATOM 581 O O . HIS A 1 101 ? 9.757 63.288 -45.627 1.00 125.78 1044 HIS A O 1
ATOM 588 N N . HIS A 1 102 ? 9.067 64.558 -43.908 1.00 111.72 1045 HIS A N 1
ATOM 589 C CA . HIS A 1 102 ? 10.403 64.999 -43.537 1.00 115.20 1045 HIS A CA 1
ATOM 590 C C . HIS A 1 102 ? 10.791 64.375 -42.203 1.00 114.66 1045 HIS A C 1
ATOM 591 O O . HIS A 1 102 ? 9.951 64.222 -41.309 1.00 117.96 1045 HIS A O 1
ATOM 598 N N . ILE A 1 103 ? 12.062 63.992 -42.085 1.00 114.57 1046 ILE A N 1
ATOM 599 C CA . ILE A 1 103 ? 12.594 63.579 -40.793 1.00 112.81 1046 ILE A CA 1
ATOM 600 C C . ILE A 1 103 ? 12.457 64.733 -39.812 1.00 113.56 1046 ILE A C 1
ATOM 601 O O . ILE A 1 103 ? 12.909 65.854 -40.077 1.00 120.48 1046 ILE A O 1
ATOM 606 N N . GLY A 1 104 ? 11.834 64.466 -38.667 1.00 107.81 1047 GLY A N 1
ATOM 607 C CA . GLY A 1 104 ? 11.542 65.535 -37.732 1.00 112.76 1047 GLY A CA 1
ATOM 608 C C . GLY A 1 104 ? 10.153 65.465 -37.135 1.00 112.47 1047 GLY A C 1
ATOM 609 O O . GLY A 1 104 ? 9.366 64.575 -37.465 1.00 113.78 1047 GLY A O 1
ATOM 610 N N . ALA A 1 105 ? 9.864 66.376 -36.208 1.00 111.94 1048 ALA A N 1
ATOM 611 C CA . ALA A 1 105 ? 8.608 66.335 -35.473 1.00 108.47 1048 ALA A CA 1
ATOM 612 C C . ALA A 1 105 ? 7.435 66.721 -36.365 1.00 117.00 1048 ALA A C 1
ATOM 613 O O . ALA A 1 105 ? 7.593 67.339 -37.422 1.00 126.52 1048 ALA A O 1
ATOM 615 N N . ALA A 1 106 ? 6.241 66.349 -35.913 1.00 114.75 1049 ALA A N 1
ATOM 616 C CA . ALA A 1 106 ? 5.008 66.636 -36.631 1.00 118.33 1049 ALA A CA 1
ATOM 617 C C . ALA A 1 106 ? 3.915 66.844 -35.598 1.00 114.84 1049 ALA A C 1
ATOM 618 O O . ALA A 1 106 ? 3.617 65.936 -34.817 1.00 113.64 1049 ALA A O 1
ATOM 620 N N . SER A 1 107 ? 3.324 68.032 -35.590 1.00 119.53 1050 SER A N 1
ATOM 621 C CA . SER A 1 107 ? 2.272 68.367 -34.645 1.00 115.70 1050 SER A CA 1
ATOM 622 C C . SER A 1 107 ? 1.090 68.928 -35.414 1.00 116.84 1050 SER A C 1
ATOM 623 O O . SER A 1 107 ? 1.256 69.823 -36.249 1.00 114.25 1050 SER A O 1
ATOM 626 N N . GLY A 1 108 ? -0.099 68.396 -35.138 1.00 120.76 1051 GLY A N 1
ATOM 627 C CA . GLY A 1 108 ? -1.314 68.875 -35.761 1.00 121.32 1051 GLY A CA 1
ATOM 628 C C . GLY A 1 108 ? -2.436 68.929 -34.747 1.00 126.50 1051 GLY A C 1
ATOM 629 O O . GLY A 1 108 ? -2.254 68.591 -33.577 1.00 124.51 1051 GLY A O 1
ATOM 630 N N . LYS A 1 109 ? -3.605 69.354 -35.215 1.00 126.97 1052 LYS A N 1
ATOM 631 C CA . LYS A 1 109 ? -4.776 69.357 -34.351 1.00 120.03 1052 LYS A CA 1
ATOM 632 C C . LYS A 1 109 ? -6.042 69.216 -35.183 1.00 120.04 1052 LYS A C 1
ATOM 633 O O . LYS A 1 109 ? -6.225 69.909 -36.192 1.00 125.39 1052 LYS A O 1
ATOM 639 N N . ILE A 1 110 ? -6.888 68.283 -34.764 1.00 116.52 1053 ILE A N 1
ATOM 640 C CA . ILE A 1 110 ? -8.228 68.116 -35.304 1.00 120.08 1053 ILE A CA 1
ATOM 641 C C . ILE A 1 110 ? -9.191 68.966 -34.485 1.00 125.62 1053 ILE A C 1
ATOM 642 O O . ILE A 1 110 ? -9.186 68.931 -33.244 1.00 126.91 1053 ILE A O 1
ATOM 647 N N . ILE A 1 111 ? -9.999 69.759 -35.181 1.00 124.31 1054 ILE A N 1
ATOM 648 C CA . ILE A 1 111 ? -10.972 70.649 -34.565 1.00 130.55 1054 ILE A CA 1
ATOM 649 C C . ILE A 1 111 ? -12.360 70.175 -34.965 1.00 128.67 1054 ILE A C 1
ATOM 650 O O . ILE A 1 111 ? -12.642 69.984 -36.157 1.00 123.83 1054 ILE A O 1
ATOM 655 N N . PHE A 1 112 ? -13.212 69.961 -33.966 1.00 124.98 1055 PHE A N 1
ATOM 656 C CA . PHE A 1 112 ? -14.614 69.625 -34.162 1.00 124.24 1055 PHE A CA 1
ATOM 657 C C . PHE A 1 112 ? -15.435 70.892 -33.947 1.00 129.69 1055 PHE A C 1
ATOM 658 O O . PHE A 1 112 ? -15.573 71.368 -32.813 1.00 130.48 1055 PHE A O 1
ATOM 666 N N . ARG A 1 113 ? -15.954 71.443 -35.038 1.00 133.62 1056 ARG A N 1
ATOM 667 C CA . ARG A 1 113 ? -16.899 72.549 -35.008 1.00 133.62 1056 ARG A CA 1
ATOM 668 C C . ARG A 1 113 ? -18.295 72.027 -35.325 1.00 133.62 1056 ARG A C 1
ATOM 669 O O . ARG A 1 113 ? -18.488 70.850 -35.637 1.00 133.62 1056 ARG A O 1
ATOM 677 N N . HIS A 1 114 ? -19.278 72.917 -35.248 1.00 136.72 1057 HIS A N 1
ATOM 678 C CA . HIS A 1 114 ? -20.631 72.569 -35.648 1.00 136.72 1057 HIS A CA 1
ATOM 679 C C . HIS A 1 114 ? -20.866 72.981 -37.095 1.00 136.72 1057 HIS A C 1
ATOM 680 O O . HIS A 1 114 ? -20.304 73.967 -37.582 1.00 136.72 1057 HIS A O 1
ATOM 687 N N . TYR A 1 115 ? -21.703 72.212 -37.783 1.00 135.69 1058 TYR A N 1
ATOM 688 C CA . TYR A 1 115 ? -21.961 72.447 -39.198 1.00 135.69 1058 TYR A CA 1
ATOM 689 C C . TYR A 1 115 ? -23.368 72.991 -39.426 1.00 135.69 1058 TYR A C 1
ATOM 690 O O . TYR A 1 115 ? -23.541 74.159 -39.778 1.00 135.69 1058 TYR A O 1
ATOM 699 N N . PRO A 1 126 ? -17.756 78.460 -30.086 1.00 131.88 1069 PRO A N 1
ATOM 700 C CA . PRO A 1 126 ? -17.865 77.051 -29.694 1.00 131.62 1069 PRO A CA 1
ATOM 701 C C . PRO A 1 126 ? -16.909 76.160 -30.479 1.00 142.11 1069 PRO A C 1
ATOM 702 O O . PRO A 1 126 ? -16.861 76.250 -31.706 1.00 150.36 1069 PRO A O 1
ATOM 706 N N . SER A 1 127 ? -16.154 75.314 -29.781 1.00 147.66 1070 SER A N 1
ATOM 707 C CA . SER A 1 127 ? -15.173 74.466 -30.444 1.00 139.84 1070 SER A CA 1
ATOM 708 C C . SER A 1 127 ? -14.858 73.266 -29.564 1.00 135.23 1070 SER A C 1
ATOM 709 O O . SER A 1 127 ? -14.975 73.327 -28.337 1.00 133.11 1070 SER A O 1
ATOM 712 N N . ARG A 1 128 ? -14.458 72.176 -30.212 1.00 135.94 1071 ARG A N 1
ATOM 713 C CA . ARG A 1 128 ? -13.838 71.040 -29.546 1.00 136.23 1071 ARG A CA 1
ATOM 714 C C . ARG A 1 128 ? -12.490 70.786 -30.203 1.00 135.80 1071 ARG A C 1
ATOM 715 O O . ARG A 1 128 ? -12.352 70.923 -31.420 1.00 135.05 1071 ARG A O 1
ATOM 723 N N . GLN A 1 129 ? -11.492 70.427 -29.403 1.00 133.71 1072 GLN A N 1
ATOM 724 C CA . GLN A 1 129 ? -10.121 70.344 -29.885 1.00 126.30 1072 GLN A CA 1
ATOM 725 C C . GLN A 1 129 ? -9.476 69.047 -29.427 1.00 120.48 1072 GLN A C 1
ATOM 726 O O . GLN A 1 129 ? -9.540 68.705 -28.241 1.00 125.04 1072 GLN A O 1
ATOM 732 N N . ILE A 1 130 ? -8.857 68.326 -30.363 1.00 120.45 1073 ILE A N 1
ATOM 733 C CA . ILE A 1 130 ? -7.954 67.232 -30.032 1.00 118.17 1073 ILE A CA 1
ATOM 734 C C . ILE A 1 130 ? -6.663 67.462 -30.805 1.00 118.46 1073 ILE A C 1
ATOM 735 O O . ILE A 1 130 ? -6.694 67.893 -31.960 1.00 121.11 1073 ILE A O 1
ATOM 740 N N . PHE A 1 131 ? -5.530 67.240 -30.149 1.00 114.93 1074 PHE A N 1
ATOM 741 C CA . PHE A 1 131 ? -4.221 67.511 -30.729 1.00 117.84 1074 PHE A CA 1
ATOM 742 C C . PHE A 1 131 ? -3.468 66.208 -30.986 1.00 124.55 1074 PHE A C 1
ATOM 743 O O . PHE A 1 131 ? -3.622 65.227 -30.252 1.00 122.14 1074 PHE A O 1
ATOM 751 N N . LEU A 1 132 ? -2.642 66.210 -32.038 1.00 116.26 1075 LEU A N 1
ATOM 752 C CA . LEU A 1 132 ? -1.992 65.011 -32.553 1.00 109.93 1075 LEU A CA 1
ATOM 753 C C . LEU A 1 132 ? -0.491 65.229 -32.666 1.00 109.30 1075 LEU A C 1
ATOM 754 O O . LEU A 1 132 ? -0.042 66.296 -33.098 1.00 107.00 1075 LEU A O 1
ATOM 759 N N . TYR A 1 133 ? 0.279 64.196 -32.317 1.00 101.03 1076 TYR A N 1
ATOM 760 C CA . TYR A 1 133 ? 1.734 64.276 -32.300 1.00 106.10 1076 TYR A CA 1
ATOM 761 C C . TYR A 1 133 ? 2.347 63.043 -32.947 1.00 102.19 1076 TYR A C 1
ATOM 762 O O . TYR A 1 133 ? 1.866 61.924 -32.758 1.00 100.11 1076 TYR A O 1
ATOM 771 N N . GLY A 1 134 ? 3.417 63.266 -33.705 1.00 106.98 1077 GLY A N 1
ATOM 772 C CA . GLY A 1 134 ? 4.155 62.214 -34.379 1.00 106.04 1077 GLY A CA 1
ATOM 773 C C . GLY A 1 134 ? 5.558 62.716 -34.633 1.00 107.48 1077 GLY A C 1
ATOM 774 O O . GLY A 1 134 ? 5.852 63.903 -34.483 1.00 114.09 1077 GLY A O 1
ATOM 775 N N . TYR A 1 135 ? 6.439 61.794 -35.010 1.00 104.72 1078 TYR A N 1
ATOM 776 C CA . TYR A 1 135 ? 7.829 62.168 -35.234 1.00 98.26 1078 TYR A CA 1
ATOM 777 C C . TYR A 1 135 ? 8.472 61.176 -36.188 1.00 101.11 1078 TYR A C 1
ATOM 778 O O . TYR A 1 135 ? 8.404 59.967 -35.961 1.00 102.04 1078 TYR A O 1
ATOM 787 N N . GLY A 1 136 ? 9.096 61.693 -37.246 1.00 107.39 1079 GLY A N 1
ATOM 788 C CA . GLY A 1 136 ? 9.506 60.890 -38.382 1.00 110.28 1079 GLY A CA 1
ATOM 789 C C . GLY A 1 136 ? 11.008 60.705 -38.471 1.00 110.90 1079 GLY A C 1
ATOM 790 O O . GLY A 1 136 ? 11.785 61.571 -38.057 1.00 110.66 1079 GLY A O 1
ATOM 791 N N . GLY A 1 137 ? 11.398 59.597 -39.085 1.00 102.98 1080 GLY A N 1
ATOM 792 C CA . GLY A 1 137 ? 12.740 59.056 -39.017 1.00 103.40 1080 GLY A CA 1
ATOM 793 C C . GLY A 1 137 ? 12.749 57.689 -38.355 1.00 104.74 1080 GLY A C 1
ATOM 794 O O . GLY A 1 137 ? 11.750 57.216 -37.816 1.00 106.77 1080 GLY A O 1
ATOM 795 N N . TYR A 1 138 ? 13.916 57.053 -38.407 1.00 99.85 1081 TYR A N 1
ATOM 796 C CA . TYR A 1 138 ? 14.043 55.721 -37.828 1.00 91.64 1081 TYR A CA 1
ATOM 797 C C . TYR A 1 138 ? 15.505 55.475 -37.488 1.00 91.93 1081 TYR A C 1
ATOM 798 O O . TYR A 1 138 ? 16.384 56.283 -37.798 1.00 97.99 1081 TYR A O 1
ATOM 807 N N . SER A 1 139 ? 15.752 54.337 -36.842 1.00 90.30 1082 SER A N 1
ATOM 808 C CA . SER A 1 139 ? 17.101 53.897 -36.513 1.00 83.03 1082 SER A CA 1
ATOM 809 C C . SER A 1 139 ? 17.161 52.382 -36.599 1.00 91.89 1082 SER A C 1
ATOM 810 O O . SER A 1 139 ? 16.278 51.695 -36.077 1.00 102.22 1082 SER A O 1
ATOM 813 N N . LYS A 1 140 ? 18.201 51.862 -37.250 1.00 90.19 1083 LYS A N 1
ATOM 814 C CA . LYS A 1 140 ? 18.394 50.420 -37.413 1.00 88.54 1083 LYS A CA 1
ATOM 815 C C . LYS A 1 140 ? 19.815 50.089 -36.968 1.00 83.06 1083 LYS A C 1
ATOM 816 O O . LYS A 1 140 ? 20.756 50.137 -37.765 1.00 89.40 1083 LYS A O 1
ATOM 822 N N . VAL A 1 141 ? 19.967 49.760 -35.690 1.00 76.77 1084 VAL A N 1
ATOM 823 C CA . VAL A 1 141 ? 21.256 49.332 -35.156 1.00 66.57 1084 VAL A CA 1
ATOM 824 C C . VAL A 1 141 ? 21.519 47.901 -35.609 1.00 80.59 1084 VAL A C 1
ATOM 825 O O . VAL A 1 141 ? 20.792 46.975 -35.237 1.00 90.50 1084 VAL A O 1
ATOM 829 N N . GLU A 1 142 ? 22.562 47.723 -36.410 1.00 82.06 1085 GLU A N 1
ATOM 830 C CA . GLU A 1 142 ? 22.952 46.428 -36.945 1.00 79.51 1085 GLU A CA 1
ATOM 831 C C . GLU A 1 142 ? 24.139 45.909 -36.148 1.00 75.66 1085 GLU A C 1
ATOM 832 O O . GLU A 1 142 ? 25.161 46.602 -36.023 1.00 75.73 1085 GLU A O 1
ATOM 838 N N . ILE A 1 143 ? 23.984 44.715 -35.584 1.00 78.78 1086 ILE A N 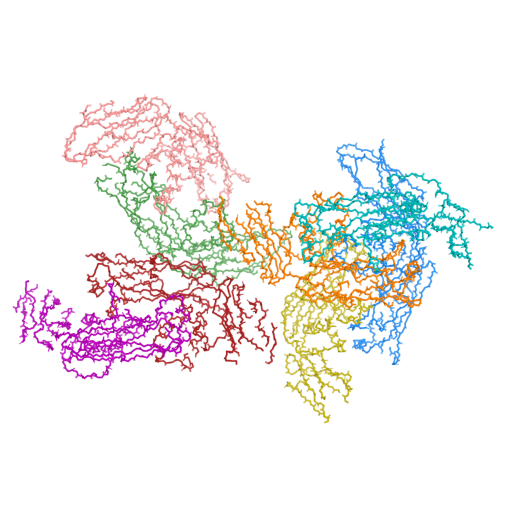1
ATOM 839 C CA . ILE A 1 143 ? 25.066 44.022 -34.902 1.00 80.81 1086 ILE A CA 1
ATOM 840 C C . ILE A 1 143 ? 25.823 43.195 -35.932 1.00 82.81 1086 ILE A C 1
ATOM 841 O O . ILE A 1 143 ? 25.216 42.494 -36.750 1.00 86.38 1086 ILE A O 1
ATOM 846 N N . SER A 1 144 ? 27.149 43.273 -35.890 1.00 82.71 1087 SER A N 1
ATOM 847 C CA . SER A 1 144 ? 28.011 42.627 -36.865 1.00 84.37 1087 SER A CA 1
ATOM 848 C C . SER A 1 144 ? 29.200 42.014 -36.142 1.00 90.68 1087 SER A C 1
ATOM 849 O O . SER A 1 144 ? 29.487 42.343 -34.987 1.00 101.10 1087 SER A O 1
ATOM 852 N N . GLU A 1 145 ? 29.887 41.115 -36.848 1.00 82.68 1088 GLU A N 1
ATOM 853 C CA . GLU A 1 145 ? 30.974 40.297 -36.317 1.00 88.78 1088 GLU A CA 1
ATOM 854 C C . GLU A 1 145 ? 30.474 39.295 -35.288 1.00 98.82 1088 GLU A C 1
ATOM 855 O O . GLU A 1 145 ? 31.264 38.746 -34.513 1.00 104.28 1088 GLU A O 1
ATOM 861 N N . VAL A 1 146 ? 29.166 39.056 -35.274 1.00 96.65 1089 VAL A N 1
ATOM 862 C CA . VAL A 1 146 ? 28.546 38.014 -34.476 1.00 84.86 1089 VAL A CA 1
ATOM 863 C C . VAL A 1 146 ? 27.945 37.009 -35.451 1.00 84.95 1089 VAL A C 1
ATOM 864 O O . VAL A 1 146 ? 27.697 37.318 -36.619 1.00 89.81 1089 VAL A O 1
ATOM 868 N N . PHE A 1 147 ? 27.723 35.793 -34.969 1.00 81.08 1090 PHE A N 1
ATOM 869 C CA . PHE A 1 147 ? 27.152 34.745 -35.802 1.00 84.31 1090 PHE A CA 1
ATOM 870 C C . PHE A 1 147 ? 25.650 34.647 -35.580 1.00 92.67 1090 PHE A C 1
ATOM 871 O O . PHE A 1 147 ? 25.173 34.717 -34.444 1.00 94.31 1090 PHE A O 1
ATOM 879 N N . LYS A 1 148 ? 24.911 34.484 -36.675 1.00 90.67 1091 LYS A N 1
ATOM 880 C CA . LYS A 1 148 ? 23.460 34.383 -36.638 1.00 90.87 1091 LYS A CA 1
ATOM 881 C C . LYS A 1 148 ? 23.056 33.028 -37.201 1.00 92.79 1091 LYS A C 1
ATOM 882 O O . LYS A 1 148 ? 23.511 32.644 -38.284 1.00 89.77 1091 LYS A O 1
ATOM 888 N N . ASP A 1 149 ? 22.206 32.312 -36.475 1.00 98.59 1092 ASP A N 1
ATOM 889 C CA . ASP A 1 149 ? 21.751 30.996 -36.895 1.00 94.84 1092 ASP A CA 1
ATOM 890 C C . ASP A 1 149 ? 20.405 31.087 -37.609 1.00 95.97 1092 ASP A C 1
ATOM 891 O O . ASP A 1 149 ? 19.683 32.082 -37.506 1.00 100.59 1092 ASP A O 1
ATOM 896 N N . THR A 1 150 ? 20.084 30.026 -38.353 1.00 97.61 1093 THR A N 1
ATOM 897 C CA . THR A 1 150 ? 18.767 29.912 -38.973 1.00 97.84 1093 THR A CA 1
ATOM 898 C C . THR A 1 150 ? 17.646 29.961 -37.943 1.00 103.61 1093 THR A C 1
ATOM 899 O O . THR A 1 150 ? 16.546 30.435 -38.247 1.00 115.54 1093 THR A O 1
ATOM 903 N N . ASN A 1 151 ? 17.899 29.465 -36.729 1.00 96.83 1094 ASN A N 1
ATOM 904 C CA . ASN A 1 151 ? 16.884 29.512 -35.680 1.00 112.74 1094 ASN A CA 1
ATOM 905 C C . ASN A 1 151 ? 16.525 30.946 -35.309 1.00 105.96 1094 ASN A C 1
ATOM 906 O O . ASN A 1 151 ? 15.342 31.276 -35.160 1.00 108.13 1094 ASN A O 1
ATOM 911 N N . GLY A 1 152 ? 17.523 31.812 -35.157 1.00 101.63 1095 GLY A N 1
ATOM 912 C CA . GLY A 1 152 ? 17.251 33.204 -34.858 1.00 104.32 1095 GLY A CA 1
ATOM 913 C C . GLY A 1 152 ? 18.228 33.802 -33.868 1.00 91.59 1095 GLY A C 1
ATOM 914 O O . GLY A 1 152 ? 18.387 35.025 -33.800 1.00 81.74 1095 GLY A O 1
ATOM 915 N N . LYS A 1 153 ? 18.882 32.944 -33.089 1.00 104.69 1096 LYS A N 1
ATOM 916 C CA . LYS A 1 153 ? 19.785 33.393 -32.042 1.00 99.97 1096 LYS A CA 1
ATOM 917 C C . LYS A 1 153 ? 21.025 34.056 -32.641 1.00 89.41 1096 LYS A C 1
ATOM 918 O O . LYS A 1 153 ? 21.318 33.945 -33.834 1.00 83.58 1096 LYS A O 1
ATOM 932 N N . TRP A 1 155 ? 25.251 34.444 -31.822 1.00 90.62 1098 TRP A N 1
ATOM 933 C CA . TRP A 1 155 ? 26.257 33.656 -31.126 1.00 81.53 1098 TRP A CA 1
ATOM 934 C C . TRP A 1 155 ? 27.619 34.324 -31.237 1.00 77.67 1098 TRP A C 1
ATOM 935 O O . TRP A 1 155 ? 28.061 34.656 -32.341 1.00 78.63 1098 TRP A O 1
ATOM 946 N N . LEU A 1 156 ? 28.294 34.492 -30.100 1.00 73.66 1099 LEU A N 1
ATOM 947 C CA . LEU A 1 156 ? 29.645 35.043 -30.060 1.00 80.38 1099 LEU A CA 1
ATOM 948 C C . LEU A 1 156 ? 30.529 34.112 -29.247 1.00 86.29 1099 LEU A C 1
ATOM 949 O O . LEU A 1 156 ? 30.231 33.831 -28.081 1.00 83.46 1099 LEU A O 1
ATOM 954 N N . SER A 1 157 ? 31.613 33.641 -29.857 1.00 91.55 1100 SER A N 1
ATOM 955 C CA . SER A 1 157 ? 32.550 32.730 -29.217 1.00 93.60 1100 SER A CA 1
ATOM 956 C C . SER A 1 157 ? 33.830 33.466 -28.848 1.00 91.39 1100 SER A C 1
ATOM 957 O O . SER A 1 157 ? 34.362 34.245 -29.645 1.00 89.93 1100 SER A O 1
ATOM 960 N N . PHE A 1 158 ? 34.322 33.212 -27.634 1.00 88.22 1101 PHE A N 1
ATOM 961 C CA . PHE A 1 158 ? 35.589 33.796 -27.212 1.00 90.93 1101 PHE A CA 1
ATOM 962 C C . PHE A 1 158 ? 36.784 33.004 -27.729 1.00 101.51 1101 PHE A C 1
ATOM 963 O O . PHE A 1 158 ? 37.851 33.583 -27.957 1.00 102.56 1101 PHE A O 1
ATOM 971 N N . GLY A 1 159 ? 36.631 31.692 -27.916 1.00 102.59 1102 GLY A N 1
ATOM 972 C CA . GLY A 1 159 ? 37.717 30.841 -28.355 1.00 105.16 1102 GLY A CA 1
ATOM 973 C C . GLY A 1 159 ? 38.012 29.743 -27.346 1.00 113.16 1102 GLY A C 1
ATOM 974 O O . GLY A 1 159 ? 37.129 29.307 -26.599 1.00 115.85 1102 GLY A O 1
ATOM 983 N N . LEU A 1 161 ? 40.275 28.406 -24.072 1.00 132.48 1104 LEU A N 1
ATOM 984 C CA . LEU A 1 161 ? 41.015 28.881 -22.907 1.00 132.73 1104 LEU A CA 1
ATOM 985 C C . LEU A 1 161 ? 42.451 28.377 -22.967 1.00 147.09 1104 LEU A C 1
ATOM 986 O O . LEU A 1 161 ? 42.714 27.193 -22.731 1.00 154.99 1104 LEU A O 1
ATOM 991 N N . ASN A 1 162 ? 43.382 29.273 -23.281 1.00 152.61 1105 ASN A N 1
ATOM 992 C CA . ASN A 1 162 ? 44.796 28.961 -23.157 1.00 158.47 1105 ASN A CA 1
ATOM 993 C C . ASN A 1 162 ? 45.238 29.174 -21.717 1.00 154.43 1105 ASN A C 1
ATOM 994 O O . ASN A 1 162 ? 44.777 30.099 -21.043 1.00 148.21 1105 ASN A O 1
ATOM 999 N N . SER A 1 163 ? 46.121 28.298 -21.242 1.00 160.98 1106 SER A N 1
ATOM 1000 C CA . SER A 1 163 ? 46.580 28.382 -19.861 1.00 165.20 1106 SER A CA 1
ATOM 1001 C C . SER A 1 163 ? 47.266 29.717 -19.603 1.00 167.14 1106 SER A C 1
ATOM 1002 O O . SER A 1 163 ? 47.969 30.252 -20.466 1.00 165.33 1106 SER A O 1
ATOM 1005 N N . GLU A 1 164 ? 47.045 30.258 -18.406 1.00 172.82 1107 GLU A N 1
ATOM 1006 C CA . GLU A 1 164 ? 47.644 31.501 -17.924 1.00 172.83 1107 GLU A CA 1
ATOM 1007 C C . GLU A 1 164 ? 47.208 32.726 -18.724 1.00 169.05 1107 GLU A C 1
ATOM 1008 O O . GLU A 1 164 ? 47.714 33.830 -18.482 1.00 164.55 1107 GLU A O 1
ATOM 1014 N N . ASN A 1 165 ? 46.287 32.571 -19.669 1.00 161.53 1108 ASN A N 1
ATOM 1015 C CA . ASN A 1 165 ? 45.776 33.676 -20.466 1.00 153.73 1108 ASN A CA 1
ATOM 1016 C C . ASN A 1 165 ? 44.289 33.881 -20.203 1.00 147.21 1108 ASN A C 1
ATOM 1017 O O . ASN A 1 165 ? 43.617 33.054 -19.583 1.00 148.57 1108 ASN A O 1
ATOM 1022 N N . SER A 1 166 ? 43.784 35.008 -20.691 1.00 137.28 1109 SER A N 1
ATOM 1023 C CA . SER A 1 166 ? 42.376 35.361 -20.621 1.00 121.84 1109 SER A CA 1
ATOM 1024 C C . SER A 1 166 ? 41.858 35.611 -22.032 1.00 115.87 1109 SER A C 1
ATOM 1025 O O . SER A 1 166 ? 42.629 35.758 -22.984 1.00 118.20 1109 SER A O 1
ATOM 1028 N N . LEU A 1 167 ? 40.537 35.658 -22.169 1.00 109.48 1110 LEU A N 1
ATOM 1029 C CA . LEU A 1 167 ? 39.921 35.708 -23.487 1.00 109.69 1110 LEU A CA 1
ATOM 1030 C C . LEU A 1 167 ? 39.277 37.067 -23.730 1.00 109.25 1110 LEU A C 1
ATOM 1031 O O . LEU A 1 167 ? 39.025 37.836 -22.801 1.00 114.25 1110 LEU A O 1
ATOM 1036 N N . ASN A 1 168 ? 39.028 37.365 -25.004 1.00 99.82 1111 ASN A N 1
ATOM 1037 C CA . ASN A 1 168 ? 38.457 38.652 -25.380 1.00 102.00 1111 ASN A CA 1
ATOM 1038 C C . ASN A 1 168 ? 37.889 38.573 -26.792 1.00 94.81 1111 ASN A C 1
ATOM 1039 O O . ASN A 1 168 ? 38.360 37.796 -27.626 1.00 101.89 1111 ASN A O 1
ATOM 1044 N N . ALA A 1 169 ? 36.859 39.381 -27.038 1.00 77.84 1112 ALA A N 1
ATOM 1045 C CA . ALA A 1 169 ? 36.197 39.422 -28.334 1.00 77.81 1112 ALA A CA 1
ATOM 1046 C C . ALA A 1 169 ? 35.631 40.817 -28.565 1.00 83.09 1112 ALA A C 1
ATOM 1047 O O . ALA A 1 169 ? 35.685 41.688 -27.693 1.00 86.34 1112 ALA A O 1
ATOM 1049 N N . LYS A 1 170 ? 35.096 41.026 -29.767 1.00 77.29 1113 LYS A N 1
ATOM 1050 C CA . LYS A 1 170 ? 34.587 42.330 -30.164 1.00 80.72 1113 LYS A CA 1
ATOM 1051 C C . LYS A 1 170 ? 33.362 42.167 -31.053 1.00 81.04 1113 LYS A C 1
ATOM 1052 O O . LYS A 1 170 ? 33.202 41.156 -31.742 1.00 85.18 1113 LYS A O 1
ATOM 1058 N N . ILE A 1 171 ? 32.494 43.180 -31.022 1.00 82.60 1114 ILE A N 1
ATOM 1059 C CA . ILE A 1 171 ? 31.288 43.228 -31.843 1.00 89.36 1114 ILE A CA 1
ATOM 1060 C C . ILE A 1 171 ? 31.170 44.617 -32.456 1.00 86.18 1114 ILE A C 1
ATOM 1061 O O . ILE A 1 171 ? 31.615 45.611 -31.875 1.00 82.18 1114 ILE A O 1
ATOM 1066 N N . LYS A 1 172 ? 30.575 44.685 -33.644 1.00 79.10 1115 LYS A N 1
ATOM 1067 C CA . LYS A 1 172 ? 30.427 45.927 -34.393 1.00 78.75 1115 LYS A CA 1
ATOM 1068 C C . LYS A 1 172 ? 28.977 46.392 -34.342 1.00 81.42 1115 LYS A C 1
ATOM 1069 O O . LYS A 1 172 ? 28.058 45.587 -34.508 1.00 87.57 1115 LYS A O 1
ATOM 1075 N N . LEU A 1 173 ? 28.774 47.685 -34.099 1.00 76.10 1116 LEU A N 1
ATOM 1076 C CA . LEU A 1 173 ? 27.450 48.291 -34.046 1.00 69.07 1116 LEU A CA 1
ATOM 1077 C C . LEU A 1 173 ? 27.391 49.401 -35.084 1.00 72.09 1116 LEU A C 1
ATOM 1078 O O . LEU A 1 173 ? 28.199 50.339 -35.042 1.00 74.33 1116 LEU A O 1
ATOM 1083 N N . GLN A 1 174 ? 26.442 49.286 -36.013 1.00 76.17 1117 GLN A N 1
ATOM 1084 C CA . GLN A 1 174 ? 26.291 50.225 -37.119 1.00 79.28 1117 GLN A CA 1
ATOM 1085 C C . GLN A 1 174 ? 24.899 50.839 -37.113 1.00 82.03 1117 GLN A C 1
ATOM 1086 O O . GLN A 1 174 ? 23.901 50.118 -37.093 1.00 88.86 1117 GLN A O 1
ATOM 1092 N N . ASN A 1 175 ? 24.832 52.167 -37.151 1.00 80.31 1118 ASN A N 1
ATOM 1093 C CA . ASN A 1 175 ? 23.556 52.874 -37.227 1.00 78.21 1118 ASN A CA 1
ATOM 1094 C C . ASN A 1 175 ? 23.243 53.167 -38.691 1.00 79.06 1118 ASN A C 1
ATOM 1095 O O . ASN A 1 175 ? 23.869 54.036 -39.305 1.00 86.75 1118 ASN A O 1
ATOM 1100 N N . THR A 1 176 ? 22.269 52.448 -39.248 1.00 77.75 1119 THR A N 1
ATOM 1101 C CA . THR A 1 176 ? 21.859 52.623 -40.633 1.00 79.00 1119 THR A CA 1
ATOM 1102 C C . THR A 1 176 ? 20.567 53.438 -40.745 1.00 83.66 1119 THR A C 1
ATOM 1103 O O . THR A 1 176 ? 19.917 53.437 -41.796 1.00 88.28 1119 THR A O 1
ATOM 1107 N N . GLY A 1 177 ? 20.194 54.160 -39.687 1.00 84.71 1120 GLY A N 1
ATOM 1108 C CA . GLY A 1 177 ? 18.959 54.911 -39.661 1.00 93.96 1120 GLY A CA 1
ATOM 1109 C C . GLY A 1 177 ? 19.142 56.376 -40.022 1.00 95.92 1120 GLY A C 1
ATOM 1110 O O . GLY A 1 177 ? 20.167 56.800 -40.560 1.00 99.88 1120 GLY A O 1
ATOM 1111 N N . ASP A 1 178 ? 18.105 57.160 -39.714 1.00 99.50 1121 ASP A N 1
ATOM 1112 C CA . ASP A 1 178 ? 18.106 58.594 -39.960 1.00 90.20 1121 ASP A CA 1
ATOM 1113 C C . ASP A 1 178 ? 18.154 59.424 -38.688 1.00 93.04 1121 ASP A C 1
ATOM 1114 O O . ASP A 1 178 ? 18.524 60.600 -38.751 1.00 104.80 1121 ASP A O 1
ATOM 1119 N N . LEU A 1 179 ? 17.792 58.845 -37.551 1.00 84.46 1122 LEU A N 1
ATOM 1120 C CA . LEU A 1 179 ? 17.816 59.516 -36.262 1.00 82.68 1122 LEU A CA 1
ATOM 1121 C C . LEU A 1 179 ? 18.958 58.971 -35.416 1.00 82.56 1122 LEU A C 1
ATOM 1122 O O . LEU A 1 179 ? 19.591 57.965 -35.749 1.00 84.42 1122 LEU A O 1
ATOM 1127 N N . CYS A 1 180 ? 19.226 59.663 -34.314 1.00 77.13 1123 CYS A N 1
ATOM 1128 C CA . CYS A 1 180 ? 20.210 59.181 -33.360 1.00 75.71 1123 CYS A CA 1
ATOM 1129 C C . CYS A 1 180 ? 19.715 57.898 -32.704 1.00 78.09 1123 CYS A C 1
ATOM 1130 O O . CYS A 1 180 ? 18.513 57.693 -32.511 1.00 79.97 1123 CYS A O 1
ATOM 1133 N N . SER A 1 181 ? 20.659 57.029 -32.357 1.00 78.03 1124 SER A N 1
ATOM 1134 C CA . SER A 1 181 ? 20.353 55.715 -31.818 1.00 78.51 1124 SER A CA 1
ATOM 1135 C C . SER A 1 181 ? 20.932 55.587 -30.418 1.00 78.35 1124 SER A C 1
ATOM 1136 O O . SER A 1 181 ? 21.974 56.165 -30.107 1.00 81.42 1124 SER A O 1
ATOM 1139 N N . TYR A 1 182 ? 20.258 54.799 -29.590 1.00 74.13 1125 TYR A N 1
ATOM 1140 C CA . TYR A 1 182 ? 20.640 54.599 -28.201 1.00 77.15 1125 TYR A CA 1
ATOM 1141 C C . TYR A 1 182 ? 20.852 53.112 -27.963 1.00 79.23 1125 TYR A C 1
ATOM 1142 O O . TYR A 1 182 ? 20.086 52.275 -28.471 1.00 73.61 1125 TYR A O 1
ATOM 1151 N N . VAL A 1 183 ? 21.907 52.797 -27.203 1.00 79.26 1126 VAL A N 1
ATOM 1152 C CA . VAL A 1 183 ? 22.354 51.428 -26.963 1.00 72.12 1126 VAL A CA 1
ATOM 1153 C C . VAL A 1 183 ? 22.773 51.305 -25.502 1.00 70.95 1126 VAL A C 1
ATOM 1154 O O . VAL A 1 183 ? 23.694 51.999 -25.054 1.00 76.46 1126 VAL A O 1
ATOM 1158 N N . LYS A 1 184 ? 22.092 50.432 -24.763 1.00 67.04 1127 LYS A N 1
ATOM 1159 C CA . LYS A 1 184 ? 22.457 50.043 -23.406 1.00 65.18 1127 LYS A CA 1
ATOM 1160 C C . LYS A 1 184 ? 22.821 48.566 -23.401 1.00 65.40 1127 LYS A C 1
ATOM 1161 O O . LYS A 1 184 ? 22.012 47.722 -23.802 1.00 67.38 1127 LYS A O 1
ATOM 1167 N N . ILE A 1 185 ? 24.030 48.255 -22.943 1.00 63.70 1128 ILE A N 1
ATOM 1168 C CA . ILE A 1 185 ? 24.529 46.887 -22.910 1.00 61.95 1128 ILE A CA 1
ATOM 1169 C C . ILE A 1 185 ? 24.659 46.456 -21.455 1.00 60.90 1128 ILE A C 1
ATOM 1170 O O . ILE A 1 185 ? 25.178 47.208 -20.622 1.00 67.91 1128 ILE A O 1
ATOM 1175 N N . LYS A 1 186 ? 24.190 45.247 -21.154 1.00 64.03 1129 LYS A N 1
ATOM 1176 C CA . LYS A 1 186 ? 24.239 44.700 -19.803 1.00 67.97 1129 LYS A CA 1
ATOM 1177 C C . LYS A 1 186 ? 24.627 43.230 -19.871 1.00 66.36 1129 LYS A C 1
ATOM 1178 O O . LYS A 1 186 ? 24.033 42.458 -20.628 1.00 70.57 1129 LYS A O 1
ATOM 1184 N N . LEU A 1 187 ? 25.638 42.849 -19.100 1.00 67.03 1130 LEU A N 1
ATOM 1185 C CA . LEU A 1 187 ? 26.186 41.502 -19.136 1.00 69.72 1130 LEU A CA 1
ATOM 1186 C C . LEU A 1 187 ? 25.758 40.699 -17.915 1.00 73.00 1130 LEU A C 1
ATOM 1187 O O . LEU A 1 187 ? 25.798 41.197 -16.786 1.00 75.78 1130 LEU A O 1
ATOM 1192 N N . THR A 1 188 ? 25.355 39.454 -18.149 1.00 75.79 1131 THR A N 1
ATOM 1193 C CA . THR A 1 188 ? 24.920 38.546 -17.089 1.00 77.70 1131 THR A CA 1
ATOM 1194 C C . THR A 1 188 ? 25.741 37.267 -17.182 1.00 76.27 1131 THR A C 1
ATOM 1195 O O . THR A 1 188 ? 25.592 36.509 -18.164 1.00 66.22 1131 THR A O 1
ATOM 1199 N N . PRO A 1 189 ? 26.614 36.995 -16.217 1.00 78.28 1132 PRO A N 1
ATOM 1200 C CA . PRO A 1 189 ? 27.413 35.767 -16.267 1.00 80.12 1132 PRO A CA 1
ATOM 1201 C C . PRO A 1 189 ? 26.568 34.529 -16.009 1.00 78.77 1132 PRO A C 1
ATOM 1202 O O . PRO A 1 189 ? 25.474 34.588 -15.443 1.00 84.34 1132 PRO A O 1
ATOM 1206 N N . LYS A 1 190 ? 27.105 33.385 -16.438 1.00 80.17 1133 LYS A N 1
ATOM 1207 C CA . LYS A 1 190 ? 26.413 32.117 -16.239 1.00 82.82 1133 LYS A CA 1
ATOM 1208 C C . LYS A 1 190 ? 26.661 31.554 -14.845 1.00 80.40 1133 LYS A C 1
ATOM 1209 O O . LYS A 1 190 ? 25.752 30.979 -14.236 1.00 79.11 1133 LYS A O 1
ATOM 1215 N N . ALA A 1 191 ? 27.874 31.713 -14.322 1.00 84.94 1134 ALA A N 1
ATOM 1216 C CA . ALA A 1 191 ? 28.175 31.250 -12.978 1.00 89.03 1134 ALA A CA 1
ATOM 1217 C C . ALA A 1 191 ? 27.631 32.237 -11.951 1.00 95.34 1134 ALA A C 1
ATOM 1218 O O . ALA A 1 191 ? 27.378 33.407 -12.249 1.00 99.97 1134 ALA A O 1
ATOM 1220 N N . VAL A 1 192 ? 27.456 31.754 -10.723 1.00 103.92 1135 VAL A N 1
ATOM 1221 C CA . VAL A 1 192 ? 26.793 32.518 -9.666 1.00 107.99 1135 VAL A CA 1
ATOM 1222 C C . VAL A 1 192 ? 27.698 32.518 -8.435 1.00 108.06 1135 VAL A C 1
ATOM 1223 O O . VAL A 1 192 ? 27.584 31.663 -7.551 1.00 109.01 1135 VAL A O 1
ATOM 1227 N N . TYR A 1 193 ? 28.613 33.474 -8.377 1.00 104.01 1136 TYR A N 1
ATOM 1228 C CA . TYR A 1 193 ? 29.418 33.769 -7.204 1.00 108.37 1136 TYR A CA 1
ATOM 1229 C C . TYR A 1 193 ? 29.368 35.273 -6.974 1.00 109.90 1136 TYR A C 1
ATOM 1230 O O . TYR A 1 193 ? 29.062 36.032 -7.899 1.00 110.74 1136 TYR A O 1
ATOM 1239 N N . PRO A 1 194 ? 29.657 35.742 -5.750 1.00 107.31 1137 PRO A N 1
ATOM 1240 C CA . PRO A 1 194 ? 29.351 37.152 -5.432 1.00 108.88 1137 PRO A CA 1
ATOM 1241 C C . PRO A 1 194 ? 30.030 38.171 -6.333 1.00 112.94 1137 PRO A C 1
ATOM 1242 O O . PRO A 1 194 ? 29.416 39.193 -6.662 1.00 114.33 1137 PRO A O 1
ATOM 1246 N N . THR A 1 195 ? 31.274 37.933 -6.742 1.00 114.97 1138 THR A N 1
ATOM 1247 C CA . THR A 1 195 ? 32.018 38.867 -7.587 1.00 118.16 1138 THR A CA 1
ATOM 1248 C C . THR A 1 195 ? 32.050 38.436 -9.053 1.00 114.53 1138 THR A C 1
ATOM 1249 O O . THR A 1 195 ? 33.066 38.608 -9.735 1.00 117.88 1138 THR A O 1
ATOM 1261 N N . ILE A 1 197 ? 30.726 39.601 -11.835 1.00 113.13 1140 ILE A N 1
ATOM 1262 C CA . ILE A 1 197 ? 30.885 40.618 -12.872 1.00 110.18 1140 ILE A CA 1
ATOM 1263 C C . ILE A 1 197 ? 32.279 41.232 -12.889 1.00 110.81 1140 ILE A C 1
ATOM 1264 O O . ILE A 1 197 ? 32.690 41.775 -13.922 1.00 110.69 1140 ILE A O 1
ATOM 1269 N N . SER A 1 198 ? 33.020 41.166 -11.779 1.00 114.06 1141 SER A N 1
ATOM 1270 C CA . SER A 1 198 ? 34.351 41.764 -11.751 1.00 115.91 1141 SER A CA 1
ATOM 1271 C C . SER A 1 198 ? 35.314 41.050 -12.688 1.00 107.98 1141 SER A C 1
ATOM 1272 O O . SER A 1 198 ? 36.330 41.634 -13.078 1.00 106.57 1141 SER A O 1
ATOM 1275 N N . SER A 1 199 ? 35.015 39.805 -13.055 1.00 100.65 1142 SER A N 1
ATOM 1276 C CA . SER A 1 199 ? 35.815 39.066 -14.020 1.00 106.37 1142 SER A CA 1
ATOM 1277 C C . SER A 1 199 ? 35.537 39.500 -15.453 1.00 102.26 1142 SER A C 1
ATOM 1278 O O . SER A 1 199 ? 36.320 39.168 -16.350 1.00 98.86 1142 SER A O 1
ATOM 1281 N N . TRP A 1 200 ? 34.446 40.224 -15.678 1.00 95.07 1143 TRP A N 1
ATOM 1282 C CA . TRP A 1 200 ? 34.056 40.715 -16.991 1.00 89.32 1143 TRP A CA 1
ATOM 1283 C C . TRP A 1 200 ? 34.397 42.196 -17.120 1.00 90.38 1143 TRP A C 1
ATOM 1284 O O . TRP A 1 200 ? 34.244 42.964 -16.165 1.00 99.81 1143 TRP A O 1
ATOM 1295 N N . GLN A 1 201 ? 34.862 42.591 -18.306 1.00 89.72 1144 GLN A N 1
ATOM 1296 C CA . GLN A 1 201 ? 35.128 43.990 -18.634 1.00 89.38 1144 GLN A CA 1
ATOM 1297 C C . GLN A 1 201 ? 34.489 44.294 -19.983 1.00 87.60 1144 GLN A C 1
ATOM 1298 O O . GLN A 1 201 ? 34.897 43.739 -21.007 1.00 79.13 1144 GLN A O 1
ATOM 1304 N N . VAL A 1 202 ? 33.488 45.171 -19.987 1.00 85.10 1145 VAL A N 1
ATOM 1305 C CA . VAL A 1 202 ? 32.701 45.479 -21.176 1.00 82.54 1145 VAL A CA 1
ATOM 1306 C C . VAL A 1 202 ? 32.829 46.965 -21.472 1.00 80.75 1145 VAL A C 1
ATOM 1307 O O . VAL A 1 202 ? 32.692 47.795 -20.566 1.00 80.04 1145 VAL A O 1
ATOM 1311 N N . ASN A 1 203 ? 33.092 47.302 -22.740 1.00 81.40 1146 ASN A N 1
ATOM 1312 C CA . ASN A 1 203 ? 33.201 48.715 -23.070 1.00 84.18 1146 ASN A CA 1
ATOM 1313 C C . ASN A 1 203 ? 32.757 48.939 -24.510 1.00 82.38 1146 ASN A C 1
ATOM 1314 O O . ASN A 1 203 ? 33.258 48.245 -25.406 1.00 81.68 1146 ASN A O 1
ATOM 1319 N N . PRO A 1 204 ? 31.871 49.911 -24.788 1.00 80.01 1147 PRO A N 1
ATOM 1320 C CA . PRO A 1 204 ? 31.112 50.814 -23.914 1.00 81.03 1147 PRO A CA 1
ATOM 1321 C C . PRO A 1 204 ? 29.856 50.187 -23.310 1.00 84.56 1147 PRO A C 1
ATOM 1322 O O . PRO A 1 204 ? 29.138 49.456 -23.993 1.00 82.32 1147 PRO A O 1
ATOM 1326 N N . THR A 1 205 ? 29.601 50.481 -22.033 1.00 91.69 1148 THR A N 1
ATOM 1327 C CA . THR A 1 205 ? 28.411 49.951 -21.376 1.00 82.98 1148 THR A CA 1
ATOM 1328 C C . THR A 1 205 ? 27.137 50.612 -21.895 1.00 82.19 1148 THR A C 1
ATOM 1329 O O . THR A 1 205 ? 26.088 49.962 -21.963 1.00 78.91 1148 THR A O 1
ATOM 1333 N N . GLU A 1 206 ? 27.208 51.889 -22.268 1.00 79.60 1149 GLU A N 1
ATOM 1334 C CA . GLU A 1 206 ? 26.061 52.627 -22.778 1.00 80.54 1149 GLU A CA 1
ATOM 1335 C C . GLU A 1 206 ? 26.572 53.708 -23.717 1.00 76.14 1149 GLU A C 1
ATOM 1336 O O . GLU A 1 206 ? 27.626 54.300 -23.464 1.00 83.67 1149 GLU A O 1
ATOM 1342 N N . LEU A 1 207 ? 25.834 53.966 -24.795 1.00 70.53 1150 LEU A N 1
ATOM 1343 C CA . LEU A 1 207 ? 26.300 54.959 -25.757 1.00 74.92 1150 LEU A CA 1
ATOM 1344 C C . LEU A 1 207 ? 25.190 55.317 -26.737 1.00 77.23 1150 LEU A C 1
ATOM 1345 O O . LEU A 1 207 ? 24.106 54.721 -26.746 1.00 81.09 1150 LEU A O 1
ATOM 1350 N N . LEU A 1 208 ? 25.479 56.339 -27.543 1.00 77.56 1151 LEU A N 1
ATOM 1351 C CA . LEU A 1 208 ? 24.638 56.792 -28.638 1.00 78.02 1151 LEU A CA 1
ATOM 1352 C C . LEU A 1 208 ? 25.407 56.681 -29.949 1.00 81.59 1151 LEU A C 1
ATOM 1353 O O . LEU A 1 208 ? 26.637 56.786 -29.976 1.00 85.38 1151 LEU A O 1
ATOM 1358 N N . LEU A 1 209 ? 24.673 56.460 -31.036 1.00 75.36 1152 LEU A N 1
ATOM 1359 C CA . LEU A 1 209 ? 25.258 56.332 -32.367 1.00 76.03 1152 LEU A CA 1
ATOM 1360 C C . LEU A 1 209 ? 24.515 57.239 -33.333 1.00 77.15 1152 LEU A C 1
ATOM 1361 O O . LEU A 1 209 ? 23.301 57.102 -33.507 1.00 80.05 1152 LEU A O 1
ATOM 1366 N N . ASN A 1 210 ? 25.246 58.142 -33.979 1.00 79.57 1153 ASN A N 1
ATOM 1367 C CA . ASN A 1 210 ? 24.669 58.963 -35.025 1.00 75.49 1153 ASN A CA 1
ATOM 1368 C C . ASN A 1 210 ? 24.471 58.116 -36.282 1.00 70.46 1153 ASN A C 1
ATOM 1369 O O . ASN A 1 210 ? 25.043 57.031 -36.401 1.00 73.40 1153 ASN A O 1
ATOM 1374 N N . PRO A 1 211 ? 23.643 58.571 -37.224 1.00 71.62 1154 PRO A N 1
ATOM 1375 C CA . PRO A 1 211 ? 23.459 57.798 -38.458 1.00 86.89 1154 PRO A CA 1
ATOM 1376 C C . PRO A 1 211 ? 24.776 57.612 -39.200 1.00 87.03 1154 PRO A C 1
ATOM 1377 O O . PRO A 1 211 ? 25.575 58.542 -39.329 1.00 85.98 1154 PRO A O 1
ATOM 1381 N N . LYS A 1 212 ? 25.000 56.380 -39.664 1.00 91.04 1155 LYS A N 1
ATOM 1382 C CA . LYS A 1 212 ? 26.212 55.960 -40.362 1.00 88.38 1155 LYS A CA 1
ATOM 1383 C C . LYS A 1 212 ? 27.449 56.001 -39.471 1.00 84.59 1155 LYS A C 1
ATOM 1384 O O . LYS A 1 212 ? 28.573 56.078 -39.976 1.00 86.82 1155 LYS A O 1
ATOM 1390 N N . GLU A 1 213 ? 27.269 55.944 -38.154 1.00 78.11 1156 GLU A N 1
ATOM 1391 C CA . GLU A 1 213 ? 28.382 55.855 -37.220 1.00 84.26 1156 GLU A CA 1
ATOM 1392 C C . GLU A 1 213 ? 28.680 54.399 -36.882 1.00 85.88 1156 GLU A C 1
ATOM 1393 O O . GLU A 1 213 ? 27.780 53.558 -36.814 1.00 87.61 1156 GLU A O 1
ATOM 1399 N N . VAL A 1 214 ? 29.962 54.109 -36.670 1.00 84.77 1157 VAL A N 1
ATOM 1400 C CA . VAL A 1 214 ? 30.441 52.768 -36.357 1.00 83.69 1157 VAL A CA 1
ATOM 1401 C C . VAL A 1 214 ? 30.994 52.787 -34.941 1.00 76.33 1157 VAL A C 1
ATOM 1402 O O . VAL A 1 214 ? 31.755 53.694 -34.584 1.00 80.18 1157 VAL A O 1
ATOM 1406 N N . GLN A 1 215 ? 30.622 51.792 -34.135 1.00 75.16 1158 GLN A N 1
ATOM 1407 C CA . GLN A 1 215 ? 31.221 51.657 -32.811 1.00 84.10 1158 GLN A CA 1
ATOM 1408 C C . GLN A 1 215 ? 31.514 50.197 -32.507 1.00 81.21 1158 GLN A C 1
ATOM 1409 O O . GLN A 1 215 ? 30.670 49.326 -32.729 1.00 76.72 1158 GLN A O 1
ATOM 1415 N N . TRP A 1 216 ? 32.706 49.939 -31.983 1.00 83.95 1159 TRP A N 1
ATOM 1416 C CA . TRP A 1 216 ? 33.134 48.597 -31.618 1.00 85.60 1159 TRP A CA 1
ATOM 1417 C C . TRP A 1 216 ? 33.020 48.413 -30.111 1.00 83.81 1159 TRP A C 1
ATOM 1418 O O . TRP A 1 216 ? 33.524 49.235 -29.340 1.00 87.87 1159 TRP A O 1
ATOM 1429 N N . VAL A 1 217 ? 32.357 47.337 -29.701 1.00 75.27 1160 VAL A N 1
ATOM 1430 C CA . VAL A 1 217 ? 32.221 46.975 -28.297 1.00 80.42 1160 VAL A CA 1
ATOM 1431 C C . VAL A 1 217 ? 33.192 45.839 -28.010 1.00 85.63 1160 VAL A C 1
ATOM 1432 O O . VAL A 1 217 ? 33.151 44.792 -28.669 1.00 82.62 1160 VAL A O 1
ATOM 1436 N N . THR A 1 218 ? 34.065 46.056 -27.032 1.00 82.30 1161 THR A N 1
ATOM 1437 C CA . THR A 1 218 ? 35.100 45.112 -26.645 1.00 80.45 1161 THR A CA 1
ATOM 1438 C C . THR A 1 218 ? 34.721 44.438 -25.334 1.00 84.45 1161 THR A C 1
ATOM 1439 O O . THR A 1 218 ? 34.248 45.094 -24.393 1.00 83.49 1161 THR A O 1
ATOM 1443 N N . LEU A 1 219 ? 34.933 43.123 -25.286 1.00 81.14 1162 LEU A N 1
ATOM 1444 C CA . LEU A 1 219 ? 34.570 42.292 -24.148 1.00 79.41 1162 LEU A CA 1
ATOM 1445 C C . LEU A 1 219 ? 35.803 41.504 -23.737 1.00 87.22 1162 LEU A C 1
ATOM 1446 O O . LEU A 1 219 ? 36.314 40.704 -24.526 1.00 93.76 1162 LEU A O 1
ATOM 1451 N N . GLU A 1 220 ? 36.278 41.720 -22.516 1.00 83.07 1163 GLU A N 1
ATOM 1452 C CA . GLU A 1 220 ? 37.377 40.945 -21.960 1.00 82.95 1163 GLU A CA 1
ATOM 1453 C C . GLU A 1 220 ? 36.867 40.103 -20.801 1.00 79.14 1163 GLU A C 1
ATOM 1454 O O . GLU A 1 220 ? 36.084 40.577 -19.973 1.00 81.44 1163 GLU A O 1
ATOM 1460 N N . PHE A 1 221 ? 37.300 38.848 -20.752 1.00 85.29 1164 PHE A N 1
ATOM 1461 C CA . PHE A 1 221 ? 36.906 37.926 -19.695 1.00 89.57 1164 PHE A CA 1
ATOM 1462 C C . PHE A 1 221 ? 38.155 37.220 -19.178 1.00 98.65 1164 PHE A C 1
ATOM 1463 O O . PHE A 1 221 ? 38.802 36.470 -19.926 1.00 100.26 1164 PHE A O 1
ATOM 1471 N N . HIS A 1 222 ? 38.506 37.495 -17.914 1.00 98.99 1165 HIS A N 1
ATOM 1472 C CA . HIS A 1 222 ? 39.564 36.783 -17.210 1.00 106.32 1165 HIS A CA 1
ATOM 1473 C C . HIS A 1 222 ? 38.900 35.830 -16.224 1.00 103.24 1165 HIS A C 1
ATOM 1474 O O . HIS A 1 222 ? 38.529 36.231 -15.109 1.00 104.85 1165 HIS A O 1
ATOM 1481 N N . PRO A 1 223 ? 38.695 34.570 -16.601 1.00 98.84 1166 PRO A N 1
ATOM 1482 C CA . PRO A 1 223 ? 37.915 33.653 -15.761 1.00 108.19 1166 PRO A CA 1
ATOM 1483 C C . PRO A 1 223 ? 38.604 33.315 -14.452 1.00 112.21 1166 PRO A C 1
ATOM 1484 O O . PRO A 1 223 ? 39.815 33.086 -14.403 1.00 119.34 1166 PRO A O 1
ATOM 1488 N N . ARG A 1 224 ? 37.817 33.295 -13.386 1.00 116.11 1167 ARG A N 1
ATOM 1489 C CA . ARG A 1 224 ? 38.300 32.755 -12.130 1.00 121.48 1167 ARG A CA 1
ATOM 1490 C C . ARG A 1 224 ? 38.020 31.260 -12.108 1.00 122.24 1167 ARG A C 1
ATOM 1491 O O . ARG A 1 224 ? 37.232 30.741 -12.901 1.00 122.09 1167 ARG A O 1
ATOM 1499 N N . LYS A 1 225 ? 38.690 30.565 -11.186 1.00 134.51 1168 LYS A N 1
ATOM 1500 C CA . LYS A 1 225 ? 38.538 29.116 -11.093 1.00 137.43 1168 LYS A CA 1
ATOM 1501 C C . LYS A 1 225 ? 37.084 28.721 -10.862 1.00 133.09 1168 LYS A C 1
ATOM 1502 O O . LYS A 1 225 ? 36.672 27.617 -11.234 1.00 136.65 1168 LYS A O 1
ATOM 1508 N N . GLU A 1 226 ? 36.298 29.611 -10.254 1.00 120.33 1169 GLU A N 1
ATOM 1509 C CA . GLU A 1 226 ? 34.904 29.311 -9.948 1.00 126.95 1169 GLU A CA 1
ATOM 1510 C C . GLU A 1 226 ? 34.030 29.294 -11.200 1.00 130.53 1169 GLU A C 1
ATOM 1511 O O . GLU A 1 226 ? 33.006 28.601 -11.226 1.00 127.68 1169 GLU A O 1
ATOM 1517 N N . ASP A 1 227 ? 34.406 30.045 -12.240 1.00 138.57 1170 ASP A N 1
ATOM 1518 C CA . ASP A 1 227 ? 33.631 30.049 -13.480 1.00 129.35 1170 ASP A CA 1
ATOM 1519 C C . ASP A 1 227 ? 33.750 28.726 -14.228 1.00 127.96 1170 ASP A C 1
ATOM 1520 O O . ASP A 1 227 ? 32.746 28.173 -14.694 1.00 124.01 1170 ASP A O 1
ATOM 1525 N N . LEU A 1 228 ? 34.970 28.205 -14.358 1.00 140.02 1171 LEU A N 1
ATOM 1526 C CA . LEU A 1 228 ? 35.197 26.988 -15.130 1.00 137.93 1171 LEU A CA 1
ATOM 1527 C C . LEU A 1 228 ? 34.667 25.734 -14.442 1.00 146.60 1171 LEU A C 1
ATOM 1528 O O . LEU A 1 228 ? 34.422 24.731 -15.122 1.00 150.70 1171 LEU A O 1
ATOM 1533 N N . ALA A 1 229 ? 34.452 25.778 -13.123 1.00 137.88 1172 ALA A N 1
ATOM 1534 C CA . ALA A 1 229 ? 34.044 24.584 -12.383 1.00 140.25 1172 ALA A CA 1
ATOM 1535 C C . ALA A 1 229 ? 32.772 23.953 -12.940 1.00 139.59 1172 ALA A C 1
ATOM 1536 O O . ALA A 1 229 ? 32.596 22.733 -12.841 1.00 141.13 1172 ALA A O 1
ATOM 1538 N N . LEU A 1 230 ? 31.880 24.748 -13.528 1.00 147.16 1173 LEU A N 1
ATOM 1539 C CA . LEU A 1 230 ? 30.703 24.186 -14.180 1.00 152.17 1173 LEU A CA 1
ATOM 1540 C C . LEU A 1 230 ? 30.919 23.938 -15.664 1.00 148.98 1173 LEU A C 1
ATOM 1541 O O . LEU A 1 230 ? 30.320 23.012 -16.223 1.00 150.47 1173 LEU A O 1
ATOM 1546 N N . LEU A 1 231 ? 31.756 24.747 -16.315 1.00 152.14 1174 LEU A N 1
ATOM 1547 C CA . LEU A 1 231 ? 31.977 24.627 -17.751 1.00 153.74 1174 LEU A CA 1
ATOM 1548 C C . LEU A 1 231 ? 32.703 23.342 -18.132 1.00 156.14 1174 LEU A C 1
ATOM 1549 O O . LEU A 1 231 ? 32.821 23.052 -19.327 1.00 154.41 1174 LEU A O 1
ATOM 1554 N N . GLN A 1 232 ? 33.204 22.595 -17.145 1.00 169.56 1175 GLN A N 1
ATOM 1555 C CA . GLN A 1 232 ? 33.938 21.352 -17.381 1.00 164.82 1175 GLN A CA 1
ATOM 1556 C C . GLN A 1 232 ? 33.234 20.417 -18.363 1.00 165.32 1175 GLN A C 1
ATOM 1557 O O . GLN A 1 232 ? 33.844 19.941 -19.329 1.00 160.36 1175 GLN A O 1
ATOM 1563 N N . LYS A 1 233 ? 31.948 20.138 -18.123 1.00 164.68 1176 LYS A N 1
ATOM 1564 C CA . LYS A 1 233 ? 31.338 18.905 -18.621 1.00 167.09 1176 LYS A CA 1
ATOM 1565 C C . LYS A 1 233 ? 31.379 18.810 -20.144 1.00 170.49 1176 LYS A C 1
ATOM 1566 O O . LYS A 1 233 ? 31.695 17.750 -20.696 1.00 174.27 1176 LYS A O 1
ATOM 1572 N N . SER A 1 234 ? 31.059 19.896 -20.842 1.00 159.23 1177 SER A N 1
ATOM 1573 C CA . SER A 1 234 ? 30.971 19.870 -22.293 1.00 151.25 1177 SER A CA 1
ATOM 1574 C C . SER A 1 234 ? 32.239 20.450 -22.914 1.00 153.78 1177 SER A C 1
ATOM 1575 O O . SER A 1 234 ? 33.136 20.944 -22.226 1.00 159.73 1177 SER A O 1
ATOM 1578 N N . ASP A 1 235 ? 32.306 20.390 -24.243 1.00 135.76 1178 ASP A N 1
ATOM 1579 C CA . ASP A 1 235 ? 33.440 20.938 -24.975 1.00 140.02 1178 ASP A CA 1
ATOM 1580 C C . ASP A 1 235 ? 33.234 22.394 -25.360 1.00 134.85 1178 ASP A C 1
ATOM 1581 O O . ASP A 1 235 ? 34.206 23.155 -25.418 1.00 130.66 1178 ASP A O 1
ATOM 1586 N N . VAL A 1 236 ? 31.994 22.797 -25.620 1.00 118.90 1179 VAL A N 1
ATOM 1587 C CA . VAL A 1 236 ? 31.644 24.183 -25.906 1.00 107.05 1179 VAL A CA 1
ATOM 1588 C C . VAL A 1 236 ? 30.708 24.639 -24.795 1.00 105.45 1179 VAL A C 1
ATOM 1589 O O . VAL A 1 236 ? 29.589 24.125 -24.667 1.00 111.17 1179 VAL A O 1
ATOM 1593 N N . SER A 1 237 ? 31.162 25.595 -23.989 1.00 105.36 1180 SER A N 1
ATOM 1594 C CA . SER A 1 237 ? 30.511 25.947 -22.734 1.00 102.13 1180 SER A CA 1
ATOM 1595 C C . SER A 1 237 ? 29.950 27.362 -22.784 1.00 106.20 1180 SER A C 1
ATOM 1596 O O . SER A 1 237 ? 30.666 28.309 -23.125 1.00 105.61 1180 SER A O 1
ATOM 1599 N N . HIS A 1 238 ? 28.671 27.498 -22.432 1.00 95.45 1181 HIS A N 1
ATOM 1600 C CA . HIS A 1 238 ? 28.044 28.804 -22.258 1.00 84.53 1181 HIS A CA 1
ATOM 1601 C C . HIS A 1 238 ? 28.575 29.492 -21.005 1.00 78.41 1181 HIS A C 1
ATOM 1602 O O . HIS A 1 238 ? 28.417 28.976 -19.894 1.00 80.97 1181 HIS A O 1
ATOM 1609 N N . VAL A 1 239 ? 29.194 30.658 -21.179 1.00 76.71 1182 VAL A N 1
ATOM 1610 C CA . VAL A 1 239 ? 29.813 31.368 -20.068 1.00 83.40 1182 VAL A CA 1
ATOM 1611 C C . VAL A 1 239 ? 29.043 32.623 -19.653 1.00 81.42 1182 VAL A C 1
ATOM 1612 O O . VAL A 1 239 ? 29.145 33.031 -18.485 1.00 79.35 1182 VAL A O 1
ATOM 1616 N N . GLY A 1 240 ? 28.271 33.233 -20.546 1.00 77.10 1183 GLY A N 1
ATOM 1617 C CA . GLY A 1 240 ? 27.546 34.439 -20.184 1.00 71.54 1183 GLY A CA 1
ATOM 1618 C C . GLY A 1 240 ? 26.596 34.851 -21.286 1.00 72.91 1183 GLY A C 1
ATOM 1619 O O . GLY A 1 240 ? 26.563 34.256 -22.366 1.00 78.88 1183 GLY A O 1
ATOM 1620 N N . THR A 1 241 ? 25.815 35.893 -20.996 1.00 73.98 1184 THR A N 1
ATOM 1621 C CA . THR A 1 241 ? 24.843 36.418 -21.946 1.00 69.32 1184 THR A CA 1
ATOM 1622 C C . THR A 1 241 ? 24.919 37.937 -21.946 1.00 69.63 1184 THR A C 1
ATOM 1623 O O . THR A 1 241 ? 24.884 38.564 -20.882 1.00 71.32 1184 THR A O 1
ATOM 1627 N N . LEU A 1 242 ? 24.995 38.528 -23.137 1.00 69.53 1185 LEU A N 1
ATOM 1628 C CA . LEU A 1 242 ? 25.144 39.971 -23.291 1.00 69.32 1185 LEU A CA 1
ATOM 1629 C C . LEU A 1 242 ? 23.857 40.529 -23.889 1.00 76.56 1185 LEU A C 1
ATOM 1630 O O . LEU A 1 242 ? 23.539 40.256 -25.050 1.00 79.06 1185 LEU A O 1
ATOM 1635 N N . LEU A 1 243 ? 23.127 41.321 -23.109 1.00 72.31 1186 LEU A N 1
ATOM 1636 C CA . LEU A 1 243 ? 21.884 41.926 -23.563 1.00 69.74 1186 LEU A CA 1
ATOM 1637 C C . LEU A 1 243 ? 22.145 43.324 -24.111 1.00 71.19 1186 LEU A C 1
ATOM 1638 O O . LEU A 1 243 ? 22.724 44.171 -23.422 1.00 66.70 1186 LEU A O 1
ATOM 1643 N N . ILE A 1 244 ? 21.708 43.562 -25.344 1.00 63.83 1187 ILE A N 1
ATOM 1644 C CA . ILE A 1 244 ? 21.849 44.843 -26.021 1.00 62.54 1187 ILE A CA 1
ATOM 1645 C C . ILE A 1 244 ? 20.447 45.382 -26.268 1.00 65.76 1187 ILE A C 1
ATOM 1646 O O . ILE A 1 244 ? 19.677 44.801 -27.047 1.00 68.45 1187 ILE A O 1
ATOM 1651 N N . THR A 1 245 ? 20.106 46.472 -25.587 1.00 71.00 1188 THR A N 1
ATOM 1652 C CA . THR A 1 245 ? 18.875 47.209 -25.823 1.00 68.17 1188 THR A CA 1
ATOM 1653 C C . THR A 1 245 ? 19.194 48.411 -26.700 1.00 70.10 1188 THR A C 1
ATOM 1654 O O . THR A 1 245 ? 20.068 49.212 -26.360 1.00 74.37 1188 THR A O 1
ATOM 1658 N N . HIS A 1 246 ? 18.494 48.540 -27.822 1.00 68.53 1189 HIS A N 1
ATOM 1659 C CA . HIS A 1 246 ? 18.821 49.588 -28.771 1.00 67.45 1189 HIS A CA 1
ATOM 1660 C C . HIS A 1 246 ? 17.558 50.099 -29.443 1.00 73.93 1189 HIS A C 1
ATOM 1661 O O . HIS A 1 246 ? 16.487 49.477 -29.389 1.00 79.70 1189 HIS A O 1
ATOM 1668 N N . GLY A 1 247 ? 17.715 51.256 -30.074 1.00 77.10 1190 GLY A N 1
ATOM 1669 C CA . GLY A 1 247 ? 16.614 51.885 -30.784 1.00 77.64 1190 GLY A CA 1
ATOM 1670 C C . GLY A 1 247 ? 16.957 53.328 -31.111 1.00 82.17 1190 GLY A C 1
ATOM 1671 O O . GLY A 1 247 ? 18.124 53.704 -31.145 1.00 84.90 1190 GLY A O 1
ATOM 1672 N N . ASP A 1 248 ? 15.911 54.123 -31.331 1.00 85.74 1191 ASP A N 1
ATOM 1673 C CA . ASP A 1 248 ? 16.079 55.539 -31.627 1.00 88.19 1191 ASP A CA 1
ATOM 1674 C C . ASP A 1 248 ? 16.113 56.374 -30.350 1.00 85.47 1191 ASP A C 1
ATOM 1675 O O . ASP A 1 248 ? 15.318 56.164 -29.430 1.00 81.22 1191 ASP A O 1
ATOM 1680 N N . GLU A 1 249 ? 17.010 57.360 -30.329 1.00 82.58 1192 GLU A N 1
ATOM 1681 C CA . GLU A 1 249 ? 17.209 58.184 -29.136 1.00 76.10 1192 GLU A CA 1
ATOM 1682 C C . GLU A 1 249 ? 15.999 59.011 -28.719 1.00 77.78 1192 GLU A C 1
ATOM 1683 O O . GLU A 1 249 ? 15.695 59.047 -27.514 1.00 79.30 1192 GLU A O 1
ATOM 1689 N N . PRO A 1 250 ? 15.298 59.714 -29.613 1.00 84.65 1193 PRO A N 1
ATOM 1690 C CA . PRO A 1 250 ? 14.182 60.566 -29.153 1.00 80.85 1193 PRO A CA 1
ATOM 1691 C C . PRO A 1 250 ? 13.065 59.807 -28.459 1.00 80.65 1193 PRO A C 1
ATOM 1692 O O . PRO A 1 250 ? 12.517 60.286 -27.451 1.00 81.74 1193 PRO A O 1
ATOM 1696 N N . THR A 1 251 ? 12.702 58.634 -28.981 1.00 75.38 1194 THR A N 1
ATOM 1697 C CA . THR A 1 251 ? 11.701 57.816 -28.309 1.00 75.32 1194 THR A CA 1
ATOM 1698 C C . THR A 1 251 ? 12.146 57.467 -26.895 1.00 73.22 1194 THR A C 1
ATOM 1699 O O . THR A 1 251 ? 11.307 57.305 -26.001 1.00 71.02 1194 THR A O 1
ATOM 1703 N N . ARG A 1 252 ? 13.459 57.408 -26.658 1.00 73.27 1195 ARG A N 1
ATOM 1704 C CA . ARG A 1 252 ? 13.938 57.209 -25.296 1.00 68.75 1195 ARG A CA 1
ATOM 1705 C C . ARG A 1 252 ? 13.628 58.419 -24.430 1.00 80.29 1195 ARG A C 1
ATOM 1706 O O . ARG A 1 252 ? 13.262 58.267 -23.264 1.00 84.42 1195 ARG A O 1
ATOM 1714 N N . LEU A 1 253 ? 13.766 59.629 -24.977 1.00 86.36 1196 LEU A N 1
ATOM 1715 C CA . LEU A 1 253 ? 13.402 60.822 -24.218 1.00 87.42 1196 LEU A CA 1
ATOM 1716 C C . LEU A 1 253 ? 11.916 60.824 -23.877 1.00 84.04 1196 LEU A C 1
ATOM 1717 O O . LEU A 1 253 ? 11.525 61.163 -22.750 1.00 84.70 1196 LEU A O 1
ATOM 1722 N N . ARG A 1 254 ? 11.075 60.429 -24.834 1.00 77.00 1197 ARG A N 1
ATOM 1723 C CA . ARG A 1 254 ? 9.635 60.386 -24.586 1.00 82.79 1197 ARG A CA 1
ATOM 1724 C C . ARG A 1 254 ? 9.295 59.356 -23.510 1.00 77.27 1197 ARG A C 1
ATOM 1725 O O . ARG A 1 254 ? 8.563 59.646 -22.551 1.00 84.09 1197 ARG A O 1
ATOM 1733 N N . ILE A 1 255 ? 9.839 58.144 -23.646 1.00 69.59 1198 ILE A N 1
ATOM 1734 C CA . ILE A 1 255 ? 9.589 57.099 -22.660 1.00 73.79 1198 ILE A CA 1
ATOM 1735 C C . ILE A 1 255 ? 10.167 57.485 -21.307 1.00 81.32 1198 ILE A C 1
ATOM 1736 O O . ILE A 1 255 ? 9.600 57.145 -20.266 1.00 79.45 1198 ILE A O 1
ATOM 1741 N N . ARG A 1 256 ? 11.281 58.219 -21.295 1.00 88.34 1199 ARG A N 1
ATOM 1742 C CA . ARG A 1 256 ? 11.879 58.663 -20.043 1.00 83.91 1199 ARG A CA 1
ATOM 1743 C C . ARG A 1 256 ? 10.975 59.647 -19.316 1.00 90.82 1199 ARG A C 1
ATOM 1744 O O . ARG A 1 256 ? 10.740 59.508 -18.109 1.00 94.61 1199 ARG A O 1
ATOM 1752 N N . ARG A 1 257 ? 10.484 60.671 -20.024 1.00 90.18 1200 ARG A N 1
ATOM 1753 C CA . ARG A 1 257 ? 9.574 61.609 -19.372 1.00 86.08 1200 ARG A CA 1
ATOM 1754 C C . ARG A 1 257 ? 8.337 60.885 -18.854 1.00 89.67 1200 ARG A C 1
ATOM 1755 O O . ARG A 1 257 ? 7.898 61.129 -17.722 1.00 93.27 1200 ARG A O 1
ATOM 1763 N N . LEU A 1 258 ? 7.777 59.964 -19.649 1.00 86.99 1201 LEU A N 1
ATOM 1764 C CA . LEU A 1 258 ? 6.559 59.290 -19.209 1.00 89.29 1201 LEU A CA 1
ATOM 1765 C C . LEU A 1 258 ? 6.826 58.376 -18.018 1.00 88.92 1201 LEU A C 1
ATOM 1766 O O . LEU A 1 258 ? 6.018 58.313 -17.084 1.00 91.13 1201 LEU A O 1
ATOM 1771 N N . TYR A 1 259 ? 7.967 57.686 -18.016 1.00 89.57 1202 TYR A N 1
ATOM 1772 C CA . TYR A 1 259 ? 8.298 56.789 -16.916 1.00 86.46 1202 TYR A CA 1
ATOM 1773 C C . TYR A 1 259 ? 8.570 57.562 -15.635 1.00 89.37 1202 TYR A C 1
ATOM 1774 O O . TYR A 1 259 ? 8.166 57.131 -14.551 1.00 93.01 1202 TYR A O 1
ATOM 1783 N N . LYS A 1 260 ? 9.266 58.696 -15.732 1.00 88.66 1203 LYS A N 1
ATOM 1784 C CA . LYS A 1 260 ? 9.481 59.516 -14.546 1.00 91.48 1203 LYS A CA 1
ATOM 1785 C C . LYS A 1 260 ? 8.167 60.080 -14.017 1.00 91.26 1203 LYS A C 1
ATOM 1786 O O . LYS A 1 260 ? 7.954 60.124 -12.799 1.00 93.23 1203 LYS A O 1
ATOM 1792 N N . LYS A 1 261 ? 7.271 60.513 -14.911 1.00 89.71 1204 LYS A N 1
ATOM 1793 C CA . LYS A 1 261 ? 5.968 60.998 -14.464 1.00 88.44 1204 LYS A CA 1
ATOM 1794 C C . LYS A 1 261 ? 5.153 59.897 -13.793 1.00 87.57 1204 LYS A C 1
ATOM 1795 O O . LYS A 1 261 ? 4.445 60.153 -12.812 1.00 96.40 1204 LYS A O 1
ATOM 1809 N N . LYS A 1 263 ? 6.307 56.937 -12.376 1.00 96.74 1206 LYS A N 1
ATOM 1810 C CA . LYS A 1 263 ? 6.939 56.279 -11.237 1.00 98.29 1206 LYS A CA 1
ATOM 1811 C C . LYS A 1 263 ? 6.647 57.021 -9.940 1.00 100.47 1206 LYS A C 1
ATOM 1812 O O . LYS A 1 263 ? 6.418 56.397 -8.897 1.00 105.21 1206 LYS A O 1
ATOM 1818 N N . GLU A 1 264 ? 6.648 58.355 -9.985 1.00 102.51 1207 GLU A N 1
ATOM 1819 C CA . GLU A 1 264 ? 6.341 59.141 -8.795 1.00 108.03 1207 GLU A CA 1
ATOM 1820 C C . GLU A 1 264 ? 4.875 59.018 -8.389 1.00 107.31 1207 GLU A C 1
ATOM 1821 O O . GLU A 1 264 ? 4.551 59.172 -7.207 1.00 112.66 1207 GLU A O 1
ATOM 1827 N N . THR A 1 265 ? 3.974 58.774 -9.344 1.00 100.90 1208 THR A N 1
ATOM 1828 C CA . THR A 1 265 ? 2.567 58.570 -9.015 1.00 101.73 1208 THR A CA 1
ATOM 1829 C C . THR A 1 265 ? 2.259 57.157 -8.534 1.00 100.53 1208 THR A C 1
ATOM 1830 O O . THR A 1 265 ? 1.151 56.918 -8.040 1.00 104.92 1208 THR A O 1
ATOM 1834 N N . GLY A 1 266 ? 3.198 56.223 -8.661 1.00 106.04 1209 GLY A N 1
ATOM 1835 C CA . GLY A 1 266 ? 2.987 54.860 -8.218 1.00 109.33 1209 GLY A CA 1
ATOM 1836 C C . GLY A 1 266 ? 2.161 54.013 -9.158 1.00 113.74 1209 GLY A C 1
ATOM 1837 O O . GLY A 1 266 ? 1.690 52.943 -8.758 1.00 112.01 1209 GLY A O 1
ATOM 1838 N N . GLU A 1 267 ? 1.968 54.464 -10.398 1.00 116.18 1210 GLU A N 1
ATOM 1839 C CA . GLU A 1 267 ? 1.217 53.696 -11.386 1.00 112.91 1210 GLU A CA 1
ATOM 1840 C C . GLU A 1 267 ? 1.962 52.426 -11.783 1.00 110.41 1210 GLU A C 1
ATOM 1841 O O . GLU A 1 267 ? 1.341 51.382 -12.021 1.00 113.18 1210 GLU A O 1
ATOM 1847 N N . LEU A 1 268 ? 3.292 52.498 -11.847 1.00 114.68 1211 LEU A N 1
ATOM 1848 C CA . LEU A 1 268 ? 4.141 51.406 -12.308 1.00 113.44 1211 LEU A CA 1
ATOM 1849 C C . LEU A 1 268 ? 4.959 50.813 -11.168 1.00 117.36 1211 LEU A C 1
ATOM 1850 O O . LEU A 1 268 ? 6.187 50.704 -11.269 1.00 113.84 1211 LEU A O 1
ATOM 1855 N N . ASN A 1 269 ? 4.294 50.421 -10.083 1.00 113.66 1212 ASN A N 1
ATOM 1856 C CA . ASN A 1 269 ? 4.963 49.831 -8.924 1.00 104.12 1212 ASN A CA 1
ATOM 1857 C C . ASN A 1 269 ? 4.106 48.698 -8.374 1.00 112.81 1212 ASN A C 1
ATOM 1858 O O . ASN A 1 269 ? 3.021 48.938 -7.837 1.00 127.08 1212 ASN A O 1
ATOM 1863 N N . GLY A 1 270 ? 4.591 47.466 -8.532 1.00 108.31 1213 GLY A N 1
ATOM 1864 C CA . GLY A 1 270 ? 3.994 46.308 -7.901 1.00 114.37 1213 GLY A CA 1
ATOM 1865 C C . GLY A 1 270 ? 4.362 44.977 -8.529 1.00 126.24 1213 GLY A C 1
ATOM 1866 O O . GLY A 1 270 ? 5.549 44.659 -8.646 1.00 132.32 1213 GLY A O 1
ATOM 1867 N N . ASN A 1 271 ? 3.369 44.182 -8.928 1.00 121.73 1214 ASN A N 1
ATOM 1868 C CA . ASN A 1 271 ? 3.611 42.813 -9.378 1.00 118.97 1214 ASN A CA 1
ATOM 1869 C C . ASN A 1 271 ? 3.653 42.665 -10.896 1.00 119.44 1214 ASN A C 1
ATOM 1870 O O . ASN A 1 271 ? 4.544 41.996 -11.427 1.00 121.09 1214 ASN A O 1
ATOM 1875 N N . GLU A 1 272 ? 2.699 43.270 -11.605 1.00 123.92 1215 GLU A N 1
ATOM 1876 C CA . GLU A 1 272 ? 2.583 43.170 -13.059 1.00 126.48 1215 GLU A CA 1
ATOM 1877 C C . GLU A 1 272 ? 3.742 43.809 -13.814 1.00 122.25 1215 GLU A C 1
ATOM 1878 O O . GLU A 1 272 ? 3.772 43.726 -15.048 1.00 124.55 1215 GLU A O 1
ATOM 1884 N N . ASN A 1 273 ? 4.685 44.444 -13.122 1.00 121.27 1216 ASN A N 1
ATOM 1885 C CA . ASN A 1 273 ? 5.757 45.203 -13.758 1.00 117.70 1216 ASN A CA 1
ATOM 1886 C C . ASN A 1 273 ? 7.147 44.638 -13.489 1.00 115.00 1216 ASN A C 1
ATOM 1887 O O . ASN A 1 273 ? 8.140 45.293 -13.827 1.00 111.66 1216 ASN A O 1
ATOM 1892 N N . GLU A 1 274 ? 7.243 43.460 -12.867 1.00 120.83 1217 GLU A N 1
ATOM 1893 C CA . GLU A 1 274 ? 8.544 42.881 -12.539 1.00 121.94 1217 GLU A CA 1
ATOM 1894 C C . GLU A 1 274 ? 9.447 42.800 -13.767 1.00 112.71 1217 GLU A C 1
ATOM 1895 O O . GLU A 1 274 ? 10.613 43.208 -13.723 1.00 115.17 1217 GLU A O 1
ATOM 1901 N N . THR A 1 275 ? 8.926 42.274 -14.874 1.00 115.95 1218 THR A N 1
ATOM 1902 C CA . THR A 1 275 ? 9.730 42.168 -16.084 1.00 111.94 1218 THR A CA 1
ATOM 1903 C C . THR A 1 275 ? 9.792 43.490 -16.845 1.00 106.43 1218 THR A C 1
ATOM 1904 O O . THR A 1 275 ? 10.816 43.789 -17.471 1.00 103.05 1218 THR A O 1
ATOM 1908 N N . PHE A 1 276 ? 8.717 44.283 -16.814 1.00 100.42 1219 PHE A N 1
ATOM 1909 C CA . PHE A 1 276 ? 8.674 45.517 -17.596 1.00 98.11 1219 PHE A CA 1
ATOM 1910 C C . PHE A 1 276 ? 9.650 46.562 -17.063 1.00 96.34 1219 PHE A C 1
ATOM 1911 O O . PHE A 1 276 ? 10.375 47.198 -17.836 1.00 95.01 1219 PHE A O 1
ATOM 1919 N N . ARG A 1 277 ? 9.665 46.773 -15.747 1.00 96.19 1220 ARG A N 1
ATOM 1920 C CA . ARG A 1 277 ? 10.606 47.725 -15.166 1.00 98.13 1220 ARG A CA 1
ATOM 1921 C C . ARG A 1 277 ? 12.047 47.335 -15.473 1.00 97.58 1220 ARG A C 1
ATOM 1922 O O . ARG A 1 277 ? 12.857 48.178 -15.869 1.00 97.16 1220 ARG A O 1
ATOM 1930 N N . ASN A 1 278 ? 12.381 46.050 -15.323 1.00 96.87 1221 ASN A N 1
ATOM 1931 C CA . ASN A 1 278 ? 13.758 45.615 -15.535 1.00 90.27 1221 ASN A CA 1
ATOM 1932 C C . ASN A 1 278 ? 14.238 45.844 -16.959 1.00 94.03 1221 ASN A C 1
ATOM 1933 O O . ASN A 1 278 ? 15.446 45.968 -17.173 1.00 96.93 1221 ASN A O 1
ATOM 1938 N N . ILE A 1 279 ? 13.332 45.914 -17.930 1.00 96.06 1222 ILE A N 1
ATOM 1939 C CA . ILE A 1 279 ? 13.741 46.241 -19.289 1.00 98.01 1222 ILE A CA 1
ATOM 1940 C C . ILE A 1 279 ? 13.708 47.750 -19.531 1.00 88.12 1222 ILE A C 1
ATOM 1941 O O . ILE A 1 279 ? 14.498 48.260 -20.333 1.00 86.09 1222 ILE A O 1
ATOM 1946 N N . VAL A 1 280 ? 12.807 48.484 -18.866 1.00 82.74 1223 VAL A N 1
ATOM 1947 C CA . VAL A 1 280 ? 12.648 49.908 -19.157 1.00 88.08 1223 VAL A CA 1
ATOM 1948 C C . VAL A 1 280 ? 13.305 50.811 -18.112 1.00 91.19 1223 VAL A C 1
ATOM 1949 O O . VAL A 1 280 ? 13.477 52.012 -18.375 1.00 87.65 1223 VAL A O 1
ATOM 1953 N N . HIS A 1 281 ? 13.691 50.280 -16.945 1.00 87.54 1224 HIS A N 1
ATOM 1954 C CA . HIS A 1 281 ? 14.343 51.133 -15.949 1.00 82.29 1224 HIS A CA 1
ATOM 1955 C C . HIS A 1 281 ? 15.751 51.546 -16.358 1.00 85.05 1224 HIS A C 1
ATOM 1956 O O . HIS A 1 281 ? 16.039 52.757 -16.350 1.00 90.57 1224 HIS A O 1
ATOM 1963 N N . PRO A 1 282 ? 16.670 50.636 -16.709 1.00 86.53 1225 PRO A N 1
ATOM 1964 C CA . PRO A 1 282 ? 18.049 51.066 -16.989 1.00 87.16 1225 PRO A CA 1
ATOM 1965 C C . PRO A 1 282 ? 18.177 51.953 -18.213 1.00 86.37 1225 PRO A C 1
ATOM 1966 O O . PRO A 1 282 ? 19.282 52.427 -18.503 1.00 85.62 1225 PRO A O 1
ATOM 1970 N N . ILE A 1 283 ? 17.084 52.197 -18.934 1.00 87.55 1226 ILE A N 1
ATOM 1971 C CA . ILE A 1 283 ? 17.129 53.018 -20.134 1.00 81.94 1226 ILE A CA 1
ATOM 1972 C C . ILE A 1 283 ? 16.669 54.452 -19.877 1.00 79.53 1226 ILE A C 1
ATOM 1973 O O . ILE A 1 283 ? 16.957 55.337 -20.696 1.00 73.38 1226 ILE A O 1
ATOM 1978 N N . CYS A 1 284 ? 15.965 54.706 -18.774 1.00 78.95 1227 CYS A N 1
ATOM 1979 C CA . CYS A 1 284 ? 15.511 56.047 -18.433 1.00 79.82 1227 CYS A CA 1
ATOM 1980 C C . CYS A 1 284 ? 16.581 56.873 -17.732 1.00 84.72 1227 CYS A C 1
ATOM 1981 O O . CYS A 1 284 ? 16.290 57.991 -17.294 1.00 93.66 1227 CYS A O 1
ATOM 1984 N N . LYS A 1 285 ? 17.796 56.351 -17.602 1.00 87.77 1228 LYS A N 1
ATOM 1985 C CA . LYS A 1 285 ? 18.878 57.103 -16.993 1.00 87.80 1228 LYS A CA 1
ATOM 1986 C C . LYS A 1 285 ? 19.489 58.070 -18.002 1.00 93.71 1228 LYS A C 1
ATOM 1987 O O . LYS A 1 285 ? 19.376 57.901 -19.218 1.00 89.86 1228 LYS A O 1
ATOM 1993 N N . VAL A 1 286 ? 20.139 59.104 -17.474 1.00 102.23 1229 VAL A N 1
ATOM 1994 C CA . VAL A 1 286 ? 20.860 60.053 -18.316 1.00 106.06 1229 VAL A CA 1
ATOM 1995 C C . VAL A 1 286 ? 22.110 59.373 -18.870 1.00 99.97 1229 VAL A C 1
ATOM 1996 O O . VAL A 1 286 ? 22.996 58.948 -18.118 1.00 99.34 1229 VAL A O 1
ATOM 2000 N N . PHE A 1 287 ? 22.163 59.220 -20.191 1.00 98.20 1230 PHE A N 1
ATOM 2001 C CA . PHE A 1 287 ? 23.322 58.599 -20.816 1.00 98.52 1230 PHE A CA 1
ATOM 2002 C C . PHE A 1 287 ? 24.516 59.549 -20.844 1.00 101.63 1230 PHE A C 1
ATOM 2003 O O . PHE A 1 287 ? 24.389 60.767 -20.685 1.00 107.65 1230 PHE A O 1
ATOM 2011 N N . SER A 1 288 ? 25.692 58.964 -21.056 1.00 108.26 1231 SER A N 1
ATOM 2012 C CA . SER A 1 288 ? 26.910 59.733 -21.256 1.00 111.47 1231 SER A CA 1
ATOM 2013 C C . SER A 1 288 ? 26.996 60.170 -22.712 1.00 111.18 1231 SER A C 1
ATOM 2014 O O . SER A 1 288 ? 26.910 59.341 -23.624 1.00 109.05 1231 SER A O 1
ATOM 2017 N N . GLY A 1 289 ? 27.151 61.474 -22.930 1.00 104.77 1232 GLY A N 1
ATOM 2018 C CA . GLY A 1 289 ? 27.125 62.015 -24.270 1.00 111.63 1232 GLY A CA 1
ATOM 2019 C C . GLY A 1 289 ? 25.761 62.463 -24.738 1.00 115.15 1232 GLY A C 1
ATOM 2020 O O . GLY A 1 289 ? 25.623 62.864 -25.902 1.00 118.31 1232 GLY A O 1
ATOM 2021 N N . GLU A 1 290 ? 24.747 62.395 -23.877 1.00 116.41 1233 GLU A N 1
ATOM 2022 C CA . GLU A 1 290 ? 23.389 62.777 -24.247 1.00 114.06 1233 GLU A CA 1
ATOM 2023 C C . GLU A 1 290 ? 23.337 64.274 -24.509 1.00 112.64 1233 GLU A C 1
ATOM 2024 O O . GLU A 1 290 ? 23.359 65.080 -23.574 1.00 115.10 1233 GLU A O 1
ATOM 2030 N N . GLN A 1 291 ? 23.262 64.650 -25.780 1.00 112.31 1234 GLN A N 1
ATOM 2031 C CA . GLN A 1 291 ? 23.083 66.043 -26.171 1.00 126.25 1234 GLN A CA 1
ATOM 2032 C C . GLN A 1 291 ? 21.584 66.309 -26.234 1.00 132.82 1234 GLN A C 1
ATOM 2033 O O . GLN A 1 291 ? 20.896 65.809 -27.130 1.00 126.25 1234 GLN A O 1
ATOM 2039 N N . LEU A 1 292 ? 21.078 67.087 -25.276 1.00 132.96 1235 LEU A N 1
ATOM 2040 C CA . LEU A 1 292 ? 19.641 67.282 -25.143 1.00 130.57 1235 LEU A CA 1
ATOM 2041 C C . LEU A 1 292 ? 19.055 67.938 -26.385 1.00 133.64 1235 LEU A C 1
ATOM 2042 O O . LEU A 1 292 ? 19.292 69.123 -26.644 1.00 132.43 1235 LEU A O 1
ATOM 2047 N N . VAL A 1 293 ? 18.288 67.175 -27.153 1.00 138.60 1236 VAL A N 1
ATOM 2048 C CA . VAL A 1 293 ? 17.576 67.702 -28.309 1.00 134.27 1236 VAL A CA 1
ATOM 2049 C C . VAL A 1 293 ? 16.212 68.201 -27.850 1.00 130.09 1236 VAL A C 1
ATOM 2050 O O . VAL A 1 293 ? 15.519 67.533 -27.073 1.00 126.20 1236 VAL A O 1
ATOM 2054 N N . SER A 1 294 ? 15.842 69.397 -28.305 1.00 136.06 1237 SER A N 1
ATOM 2055 C CA . SER A 1 294 ? 14.605 70.044 -27.895 1.00 131.41 1237 SER A CA 1
ATOM 2056 C C . SER A 1 294 ? 13.476 69.808 -28.888 1.00 123.42 1237 SER A C 1
ATOM 2057 O O . SER A 1 294 ? 12.461 70.511 -28.846 1.00 126.10 1237 SER A O 1
ATOM 2060 N N . ASP A 1 295 ? 13.632 68.829 -29.780 1.00 121.84 1238 ASP A N 1
ATOM 2061 C CA . ASP A 1 295 ? 12.598 68.535 -30.761 1.00 116.64 1238 ASP A CA 1
ATOM 2062 C C . ASP A 1 295 ? 11.474 67.683 -30.183 1.00 122.13 1238 ASP A C 1
ATOM 2063 O O . ASP A 1 295 ? 10.402 67.599 -30.790 1.00 125.00 1238 ASP A O 1
ATOM 2068 N N . VAL A 1 296 ? 11.688 67.055 -29.023 1.00 120.56 1239 VAL A N 1
ATOM 2069 C CA . VAL A 1 296 ? 10.692 66.162 -28.442 1.00 116.94 1239 VAL A CA 1
ATOM 2070 C C . VAL A 1 296 ? 9.919 66.804 -27.300 1.00 115.21 1239 VAL A C 1
ATOM 2071 O O . VAL A 1 296 ? 9.021 66.162 -26.738 1.00 113.14 1239 VAL A O 1
ATOM 2075 N N . ILE A 1 297 ? 10.234 68.044 -26.936 1.00 117.91 1240 ILE A N 1
ATOM 2076 C CA . ILE A 1 297 ? 9.475 68.729 -25.891 1.00 122.71 1240 ILE A CA 1
ATOM 2077 C C . ILE A 1 297 ? 8.096 69.161 -26.396 1.00 116.30 1240 ILE A C 1
ATOM 2078 O O . ILE A 1 297 ? 7.155 69.182 -25.589 1.00 118.63 1240 ILE A O 1
ATOM 2083 N N . PRO A 1 298 ? 7.886 69.510 -27.675 1.00 112.69 1241 PRO A N 1
ATOM 2084 C CA . PRO A 1 298 ? 6.527 69.870 -28.096 1.00 114.88 1241 PRO A CA 1
ATOM 2085 C C . PRO A 1 298 ? 5.620 68.670 -28.298 1.00 112.16 1241 PRO A C 1
ATOM 2086 O O . PRO A 1 298 ? 4.462 68.850 -28.689 1.00 110.16 1241 PRO A O 1
ATOM 2090 N N . ILE A 1 299 ? 6.109 67.464 -28.031 1.00 111.90 1242 ILE A N 1
ATOM 2091 C CA . ILE A 1 299 ? 5.358 66.230 -28.217 1.00 108.58 1242 ILE A CA 1
ATOM 2092 C C . ILE A 1 299 ? 4.861 65.803 -26.844 1.00 107.08 1242 ILE A C 1
ATOM 2093 O O . ILE A 1 299 ? 5.655 65.440 -25.969 1.00 108.75 1242 ILE A O 1
ATOM 2098 N N . ARG A 1 300 ? 3.544 65.841 -26.656 1.00 105.21 1243 ARG A N 1
ATOM 2099 C CA . ARG A 1 300 ? 2.915 65.510 -25.384 1.00 103.05 1243 ARG A CA 1
ATOM 2100 C C . ARG A 1 300 ? 2.370 64.091 -25.468 1.00 96.30 1243 ARG A C 1
ATOM 2101 O O . ARG A 1 300 ? 1.368 63.842 -26.148 1.00 104.01 1243 ARG A O 1
ATOM 2109 N N . ASP A 1 301 ? 3.030 63.165 -24.782 1.00 97.15 1244 ASP A N 1
ATOM 2110 C CA . ASP A 1 301 ? 2.544 61.800 -24.674 1.00 102.87 1244 ASP A CA 1
ATOM 2111 C C . ASP A 1 301 ? 1.797 61.613 -23.358 1.00 100.96 1244 ASP A C 1
ATOM 2112 O O . ASP A 1 301 ? 1.975 62.371 -22.400 1.00 101.98 1244 ASP A O 1
ATOM 2117 N N . SER A 1 302 ? 0.952 60.585 -23.323 1.00 99.60 1245 SER A N 1
ATOM 2118 C CA . SER A 1 302 ? 0.063 60.399 -22.183 1.00 96.95 1245 SER A CA 1
ATOM 2119 C C . SER A 1 302 ? 0.193 58.997 -21.601 1.00 95.29 1245 SER A C 1
ATOM 2120 O O . SER A 1 302 ? 1.070 58.227 -21.997 1.00 98.78 1245 SER A O 1
ATOM 2123 N N . VAL A 1 303 ? -0.662 58.669 -20.634 1.00 98.51 1246 VAL A N 1
ATOM 2124 C CA . VAL A 1 303 ? -0.639 57.336 -20.043 1.00 102.96 1246 VAL A CA 1
ATOM 2125 C C . VAL A 1 303 ? -1.106 56.304 -21.063 1.00 102.92 1246 VAL A C 1
ATOM 2126 O O . VAL A 1 303 ? -0.574 55.191 -21.135 1.00 100.44 1246 VAL A O 1
ATOM 2130 N N . GLN A 1 304 ? -2.108 56.666 -21.872 1.00 105.14 1247 GLN A N 1
ATOM 2131 C CA . GLN A 1 304 ? -2.790 55.706 -22.733 1.00 109.56 1247 GLN A CA 1
ATOM 2132 C C . GLN A 1 304 ? -1.888 55.166 -23.838 1.00 106.01 1247 GLN A C 1
ATOM 2133 O O . GLN A 1 304 ? -2.083 54.034 -24.290 1.00 107.11 1247 GLN A O 1
ATOM 2139 N N . ASN A 1 305 ? -0.904 55.947 -24.283 1.00 104.29 1248 ASN A N 1
ATOM 2140 C CA . ASN A 1 305 ? -0.010 55.556 -25.366 1.00 105.78 1248 ASN A CA 1
ATOM 2141 C C . ASN A 1 305 ? 1.333 55.031 -24.873 1.00 100.11 1248 ASN A C 1
ATOM 2142 O O . ASN A 1 305 ? 2.284 54.963 -25.655 1.00 97.29 1248 ASN A O 1
ATOM 2147 N N . PHE A 1 306 ? 1.457 54.727 -23.584 1.00 90.61 1249 PHE A N 1
ATOM 2148 C CA . PHE A 1 306 ? 2.754 54.323 -23.055 1.00 86.21 1249 PHE A CA 1
ATOM 2149 C C . PHE A 1 306 ? 3.137 52.919 -23.517 1.00 86.02 1249 PHE A C 1
ATOM 2150 O O . PHE A 1 306 ? 4.312 52.654 -23.803 1.00 91.00 1249 PHE A O 1
ATOM 2158 N N . GLY A 1 307 ? 2.161 52.014 -23.618 1.00 90.52 1250 GLY A N 1
ATOM 2159 C CA . GLY A 1 307 ? 2.464 50.659 -24.062 1.00 95.99 1250 GLY A CA 1
ATOM 2160 C C . GLY A 1 307 ? 2.943 50.569 -25.501 1.00 97.52 1250 GLY A C 1
ATOM 2161 O O . GLY A 1 307 ? 3.974 49.949 -25.783 1.00 97.74 1250 GLY A O 1
ATOM 2162 N N . ASP A 1 308 ? 2.199 51.171 -26.435 1.00 99.05 1251 ASP A N 1
ATOM 2163 C CA . ASP A 1 308 ? 2.624 51.124 -27.831 1.00 101.58 1251 ASP A CA 1
ATOM 2164 C C . ASP A 1 308 ? 3.877 51.956 -28.075 1.00 97.37 1251 ASP A C 1
ATOM 2165 O O . ASP A 1 308 ? 4.560 51.748 -29.083 1.00 98.19 1251 ASP A O 1
ATOM 2170 N N . LEU A 1 309 ? 4.180 52.908 -27.193 1.00 90.23 1252 LEU A N 1
ATOM 2171 C CA . LEU A 1 309 ? 5.432 53.640 -27.322 1.00 87.84 1252 LEU A CA 1
ATOM 2172 C C . LEU A 1 309 ? 6.612 52.808 -26.831 1.00 84.65 1252 LEU A C 1
ATOM 2173 O O . LEU A 1 309 ? 7.677 52.811 -27.457 1.00 80.73 1252 LEU A O 1
ATOM 2178 N N . CYS A 1 310 ? 6.441 52.085 -25.722 1.00 87.37 1253 CYS A N 1
ATOM 2179 C CA . CYS A 1 310 ? 7.502 51.219 -25.222 1.00 82.31 1253 CYS A CA 1
ATOM 2180 C C . CYS A 1 310 ? 7.645 49.916 -25.998 1.00 77.78 1253 CYS A C 1
ATOM 2181 O O . CYS A 1 310 ? 8.656 49.227 -25.827 1.00 78.07 1253 CYS A O 1
ATOM 2184 N N . ARG A 1 311 ? 6.671 49.552 -26.836 1.00 85.31 1254 ARG A N 1
ATOM 2185 C CA . ARG A 1 311 ? 6.797 48.308 -27.588 1.00 90.55 1254 ARG A CA 1
ATOM 2186 C C . ARG A 1 311 ? 7.900 48.373 -28.640 1.00 88.15 1254 ARG A C 1
ATOM 2187 O O . ARG A 1 311 ? 8.380 47.323 -29.079 1.00 91.10 1254 ARG A O 1
ATOM 2195 N N . GLU A 1 312 ? 8.311 49.575 -29.056 1.00 87.95 1255 GLU A N 1
ATOM 2196 C CA . GLU A 1 312 ? 9.324 49.748 -30.091 1.00 88.64 1255 GLU A CA 1
ATOM 2197 C C . GLU A 1 312 ? 10.743 49.807 -29.514 1.00 93.23 1255 GLU A C 1
ATOM 2198 O O . GLU A 1 312 ? 11.645 50.401 -30.120 1.00 94.11 1255 GLU A O 1
ATOM 2204 N N . ILE A 1 313 ? 10.959 49.198 -28.352 1.00 87.63 1256 ILE A N 1
ATOM 2205 C CA . ILE A 1 313 ? 12.282 49.071 -27.749 1.00 76.79 1256 ILE A CA 1
ATOM 2206 C C . ILE A 1 313 ? 12.914 47.772 -28.243 1.00 78.93 1256 ILE A C 1
ATOM 2207 O O . ILE A 1 313 ? 12.464 46.681 -27.886 1.00 83.12 1256 ILE A O 1
ATOM 2212 N N . ARG A 1 314 ? 13.954 47.881 -29.070 1.00 83.17 1257 ARG A N 1
ATOM 2213 C CA . ARG A 1 314 ? 14.524 46.710 -29.727 1.00 79.06 1257 ARG A CA 1
ATOM 2214 C C . ARG A 1 314 ? 15.530 46.061 -28.785 1.00 79.85 1257 ARG A C 1
ATOM 2215 O O . ARG A 1 314 ? 16.336 46.754 -28.163 1.00 81.35 1257 ARG A O 1
ATOM 2223 N N . GLN A 1 315 ? 15.455 44.739 -28.640 1.00 74.67 1258 GLN A N 1
ATOM 2224 C CA . GLN A 1 315 ? 16.274 44.053 -27.646 1.00 72.41 1258 GLN A CA 1
ATOM 2225 C C . GLN A 1 315 ? 16.808 42.735 -28.192 1.00 76.08 1258 GLN A C 1
ATOM 2226 O O . GLN A 1 315 ? 16.035 41.925 -28.710 1.00 77.53 1258 GLN A O 1
ATOM 2232 N N . HIS A 1 316 ? 18.125 42.521 -28.077 1.00 68.27 1259 HIS A N 1
ATOM 2233 C CA . HIS A 1 316 ? 18.766 41.287 -28.520 1.00 63.33 1259 HIS A CA 1
ATOM 2234 C C . HIS A 1 316 ? 19.701 40.761 -27.436 1.00 69.23 1259 HIS A C 1
ATOM 2235 O O . HIS A 1 316 ? 20.198 41.526 -26.611 1.00 68.86 1259 HIS A O 1
ATOM 2242 N N . GLU A 1 317 ? 19.908 39.441 -27.409 1.00 81.92 1260 GLU A N 1
ATOM 2243 C CA . GLU A 1 317 ? 20.680 38.791 -26.339 1.00 81.93 1260 GLU A CA 1
ATOM 2244 C C . GLU A 1 317 ? 21.780 37.888 -26.917 1.00 85.41 1260 GLU A C 1
ATOM 2245 O O . GLU A 1 317 ? 21.588 36.683 -27.107 1.00 88.45 1260 GLU A O 1
ATOM 2251 N N . ILE A 1 318 ? 22.932 38.491 -27.227 1.00 82.79 1261 ILE A N 1
ATOM 2252 C CA . ILE A 1 318 ? 24.081 37.734 -27.713 1.00 78.03 1261 ILE A CA 1
ATOM 2253 C C . ILE A 1 318 ? 24.472 36.650 -26.712 1.00 76.85 1261 ILE A C 1
ATOM 2254 O O . ILE A 1 318 ? 24.511 36.880 -25.495 1.00 76.84 1261 ILE A O 1
ATOM 2267 N N . LEU A 1 320 ? 27.442 34.097 -25.211 1.00 68.21 1263 LEU A N 1
ATOM 2268 C CA . LEU A 1 320 ? 28.889 34.109 -25.021 1.00 73.81 1263 LEU A CA 1
ATOM 2269 C C . LEU A 1 320 ? 29.356 32.719 -24.617 1.00 75.92 1263 LEU A C 1
ATOM 2270 O O . LEU A 1 320 ? 28.992 32.227 -23.543 1.00 80.06 1263 LEU A O 1
ATOM 2275 N N . THR A 1 321 ? 30.152 32.088 -25.475 1.00 80.20 1264 THR A N 1
ATOM 2276 C CA . THR A 1 321 ? 30.622 30.731 -25.252 1.00 86.27 1264 THR A CA 1
ATOM 2277 C C . THR A 1 321 ? 32.143 30.676 -25.346 1.00 95.31 1264 THR A C 1
ATOM 2278 O O . THR A 1 321 ? 32.803 31.646 -25.725 1.00 99.28 1264 THR A O 1
ATOM 2290 N N . GLU A 1 323 ? 35.441 27.240 -25.857 1.00 116.59 1266 GLU A N 1
ATOM 2291 C CA . GLU A 1 323 ? 35.665 25.853 -26.252 1.00 108.09 1266 GLU A CA 1
ATOM 2292 C C . GLU A 1 323 ? 36.684 25.140 -25.368 1.00 115.16 1266 GLU A C 1
ATOM 2293 O O . GLU A 1 323 ? 37.208 24.095 -25.770 1.00 132.08 1266 GLU A O 1
ATOM 2299 N N . VAL A 1 324 ? 36.953 25.670 -24.172 1.00 117.24 1267 VAL A N 1
ATOM 2300 C CA . VAL A 1 324 ? 37.912 25.117 -23.198 1.00 129.16 1267 VAL A CA 1
ATOM 2301 C C . VAL A 1 324 ? 39.105 24.400 -23.834 1.00 137.83 1267 VAL A C 1
ATOM 2302 O O . VAL A 1 324 ? 39.721 23.526 -23.221 1.00 127.19 1267 VAL A O 1
ATOM 2306 N N . THR B 1 26 ? -21.475 59.805 23.057 1.00 123.19 969 THR B N 1
ATOM 2307 C CA . THR B 1 26 ? -20.161 59.386 22.582 1.00 126.95 969 THR B CA 1
ATOM 2308 C C . THR B 1 26 ? -19.633 60.343 21.520 1.00 130.72 969 THR B C 1
ATOM 2309 O O . THR B 1 26 ? -20.135 60.372 20.397 1.00 129.93 969 THR B O 1
ATOM 2313 N N . THR B 1 27 ? -18.614 61.126 21.881 1.00 134.15 970 THR B N 1
ATOM 2314 C CA . THR B 1 27 ? -18.040 62.072 20.929 1.00 135.31 970 THR B CA 1
ATOM 2315 C C . THR B 1 27 ? -17.302 61.345 19.813 1.00 134.99 970 THR B C 1
ATOM 2316 O O . THR B 1 27 ? -17.523 61.615 18.627 1.00 135.01 970 THR B O 1
ATOM 2320 N N . HIS B 1 28 ? -16.418 60.421 20.176 1.00 134.02 971 HIS B N 1
ATOM 2321 C CA . HIS B 1 28 ? -15.694 59.608 19.209 1.00 132.83 971 HIS B CA 1
ATOM 2322 C C . HIS B 1 28 ? -16.511 58.361 18.892 1.00 135.38 971 HIS B C 1
ATOM 2323 O O . HIS B 1 28 ? -16.836 57.580 19.793 1.00 134.45 971 HIS B O 1
ATOM 2330 N N . ALA B 1 29 ? -16.848 58.180 17.612 1.00 129.51 972 ALA B N 1
ATOM 2331 C CA . ALA B 1 29 ? -17.578 56.984 17.206 1.00 121.64 972 ALA B CA 1
ATOM 2332 C C . ALA B 1 29 ? -16.731 55.727 17.354 1.00 127.09 972 ALA B C 1
ATOM 2333 O O . ALA B 1 29 ? -17.273 54.643 17.600 1.00 126.15 972 ALA B O 1
ATOM 2335 N N . ALA B 1 30 ? -15.413 55.844 17.210 1.00 128.54 973 ALA B N 1
ATOM 2336 C CA . ALA B 1 30 ? -14.528 54.703 17.385 1.00 121.49 973 ALA B CA 1
ATOM 2337 C C . ALA B 1 30 ? -13.170 55.194 17.861 1.00 122.92 973 ALA B C 1
ATOM 2338 O O . ALA B 1 30 ? -12.834 56.374 17.740 1.00 126.60 973 ALA B O 1
ATOM 2340 N N . LEU B 1 31 ? -12.393 54.265 18.410 1.00 124.06 974 LEU B N 1
ATOM 2341 C CA . LEU B 1 31 ? -11.047 54.536 18.895 1.00 126.12 974 LEU B CA 1
ATOM 2342 C C . LEU B 1 31 ? -10.054 53.647 18.161 1.00 126.85 974 LEU B C 1
ATOM 2343 O O . LEU B 1 31 ? -10.207 52.420 18.148 1.00 125.31 974 LEU B O 1
ATOM 2348 N N . SER B 1 32 ? -9.045 54.263 17.550 1.00 122.75 975 SER B N 1
ATOM 2349 C CA . SER B 1 32 ? -8.005 53.540 16.833 1.00 121.07 975 SER B CA 1
ATOM 2350 C C . SER B 1 32 ? -6.649 53.932 17.398 1.00 116.38 975 SER B C 1
ATOM 2351 O O . SER B 1 32 ? -6.336 55.122 17.505 1.00 114.33 975 SER B O 1
ATOM 2354 N N . TRP B 1 33 ? -5.852 52.933 17.754 1.00 119.57 976 TRP B N 1
ATOM 2355 C CA . TRP B 1 33 ? -4.496 53.129 18.241 1.00 116.45 976 TRP B CA 1
ATOM 2356 C C . TRP B 1 33 ? -3.474 52.935 17.129 1.00 117.95 976 TRP B C 1
ATOM 2357 O O . TRP B 1 33 ? -3.724 52.268 16.123 1.00 119.11 976 TRP B O 1
ATOM 2368 N N . ASN B 1 34 ? -2.306 53.537 17.330 1.00 111.39 977 ASN B N 1
ATOM 2369 C CA . ASN B 1 34 ? -1.185 53.348 16.429 1.00 108.35 977 ASN B CA 1
ATOM 2370 C C . ASN B 1 34 ? -0.510 52.013 16.731 1.00 108.12 977 ASN B C 1
ATOM 2371 O O . ASN B 1 34 ? -0.819 51.341 17.718 1.00 105.57 977 ASN B O 1
ATOM 2376 N N . SER B 1 35 ? 0.426 51.625 15.870 1.00 106.74 978 SER B N 1
ATOM 2377 C CA . SER B 1 35 ? 1.126 50.366 16.079 1.00 109.22 978 SER B CA 1
ATOM 2378 C C . SER B 1 35 ? 2.028 50.467 17.303 1.00 110.30 978 SER B C 1
ATOM 2379 O O . SER B 1 35 ? 2.845 51.387 17.413 1.00 117.15 978 SER B O 1
ATOM 2382 N N . LEU B 1 36 ? 1.876 49.521 18.226 1.00 109.35 979 LEU B N 1
ATOM 2383 C CA . LEU B 1 36 ? 2.561 49.554 19.510 1.00 111.42 979 LEU B CA 1
ATOM 2384 C C . LEU B 1 36 ? 3.340 48.264 19.722 1.00 112.20 979 LEU B C 1
ATOM 2385 O O . LEU B 1 36 ? 2.862 47.174 19.388 1.00 110.42 979 LEU B O 1
ATOM 2390 N N . LYS B 1 37 ? 4.545 48.398 20.270 1.00 112.84 980 LYS B N 1
ATOM 2391 C CA . LYS B 1 37 ? 5.370 47.242 20.592 1.00 107.22 980 LYS B CA 1
ATOM 2392 C C . LYS B 1 37 ? 4.715 46.403 21.685 1.00 115.87 980 LYS B C 1
ATOM 2393 O O . LYS B 1 37 ? 3.938 46.903 22.503 1.00 120.46 980 LYS B O 1
ATOM 2399 N N . ILE B 1 38 ? 5.033 45.105 21.687 1.00 119.27 981 ILE B N 1
ATOM 2400 C CA . ILE B 1 38 ? 4.557 44.216 22.741 1.00 117.79 981 ILE B CA 1
ATOM 2401 C C . ILE B 1 38 ? 5.085 44.676 24.092 1.00 120.78 981 ILE B C 1
ATOM 2402 O O . ILE B 1 38 ? 6.265 45.021 24.238 1.00 125.52 981 ILE B O 1
ATOM 2407 N N . GLY B 1 39 ? 4.201 44.699 25.085 1.00 121.69 982 GLY B N 1
ATOM 2408 C CA . GLY B 1 39 ? 4.562 45.123 26.421 1.00 125.12 982 GLY B CA 1
ATOM 2409 C C . GLY B 1 39 ? 4.573 46.614 26.652 1.00 122.70 982 GLY B C 1
ATOM 2410 O O . GLY B 1 39 ? 5.248 47.080 27.574 1.00 127.87 982 GLY B O 1
ATOM 2411 N N . LYS B 1 40 ? 3.846 47.382 25.847 1.00 112.94 983 LYS B N 1
ATOM 2412 C CA . LYS B 1 40 ? 3.681 48.811 26.064 1.00 118.74 983 LYS B CA 1
ATOM 2413 C C . LYS B 1 40 ? 2.212 49.153 25.881 1.00 114.47 983 LYS B C 1
ATOM 2414 O O . LYS B 1 40 ? 1.557 48.634 24.973 1.00 112.00 983 LYS B O 1
ATOM 2420 N N . SER B 1 41 ? 1.697 50.029 26.739 1.00 116.90 984 SER B N 1
ATOM 2421 C CA . SER B 1 41 ? 0.274 50.338 26.751 1.00 118.44 984 SER B CA 1
ATOM 2422 C C . SER B 1 41 ? 0.064 51.843 26.706 1.00 115.04 984 SER B C 1
ATOM 2423 O O . SER B 1 41 ? 0.686 52.584 27.475 1.00 113.59 984 SER B O 1
ATOM 2426 N N . GLU B 1 42 ? -0.813 52.287 25.811 1.00 116.06 985 GLU B N 1
ATOM 2427 C CA . GLU B 1 42 ? -1.212 53.683 25.720 1.00 120.99 985 GLU B CA 1
ATOM 2428 C C . GLU B 1 42 ? -2.704 53.790 25.998 1.00 109.78 985 GLU B C 1
ATOM 2429 O O . GLU B 1 42 ? -3.482 52.914 25.608 1.00 104.68 985 GLU B O 1
ATOM 2435 N N . ILE B 1 43 ? -3.098 54.867 26.667 1.00 113.54 986 ILE B N 1
ATOM 2436 C CA . ILE B 1 43 ? -4.483 55.081 27.064 1.00 111.84 986 ILE B CA 1
ATOM 2437 C C . ILE B 1 43 ? -5.112 56.089 26.117 1.00 118.18 986 ILE B C 1
ATOM 2438 O O . ILE B 1 43 ? -4.444 56.997 25.607 1.00 125.87 986 ILE B O 1
ATOM 2443 N N . LYS B 1 44 ? -6.410 55.926 25.869 1.00 118.03 987 LYS B N 1
ATOM 2444 C CA . LYS B 1 44 ? -7.160 56.920 25.115 1.00 119.35 987 LYS B CA 1
ATOM 2445 C C . LYS B 1 44 ? -8.538 57.081 25.732 1.00 118.53 987 LYS B C 1
ATOM 2446 O O . LYS B 1 44 ? -9.138 56.110 26.200 1.00 119.47 987 LYS B O 1
ATOM 2452 N N . GLU B 1 45 ? -9.032 58.312 25.722 1.00 120.96 988 GLU B N 1
ATOM 2453 C CA . GLU B 1 45 ? -10.270 58.666 26.392 1.00 125.93 988 GLU B CA 1
ATOM 2454 C C . GLU B 1 45 ? -11.373 58.951 25.382 1.00 128.87 988 GLU B C 1
ATOM 2455 O O . GLU B 1 45 ? -11.124 59.316 24.229 1.00 127.31 988 GLU B O 1
ATOM 2461 N N . PHE B 1 46 ? -12.608 58.771 25.841 1.00 123.27 989 PHE B N 1
ATOM 2462 C CA . PHE B 1 46 ? -13.795 59.107 25.070 1.00 120.15 989 PHE B CA 1
ATOM 2463 C C . PHE B 1 46 ? -14.877 59.535 26.051 1.00 124.27 989 PHE B C 1
ATOM 2464 O O . PHE B 1 46 ? -14.997 58.972 27.145 1.00 126.14 989 PHE B O 1
ATOM 2472 N N . THR B 1 47 ? -15.646 60.544 25.656 1.00 128.19 990 THR B N 1
ATOM 2473 C CA . THR B 1 47 ? -16.646 61.162 26.514 1.00 126.63 990 THR B CA 1
ATOM 2474 C C . THR B 1 47 ? -18.018 60.558 26.248 1.00 122.13 990 THR B C 1
ATOM 2475 O O . THR B 1 47 ? -18.414 60.386 25.091 1.00 122.29 990 THR B O 1
ATOM 2479 N N . ILE B 1 48 ? -18.738 60.244 27.320 1.00 118.35 991 ILE B N 1
ATOM 2480 C CA . ILE B 1 48 ? -20.077 59.683 27.215 1.00 118.25 991 ILE B CA 1
ATOM 2481 C C . ILE B 1 48 ? -21.074 60.541 27.987 1.00 118.03 991 ILE B C 1
ATOM 2482 O O . ILE B 1 48 ? -20.688 61.367 28.815 1.00 110.34 991 ILE B O 1
ATOM 2487 N N . ILE B 1 58 ? -25.503 52.786 33.563 1.00 131.12 1001 ILE B N 1
ATOM 2488 C CA . ILE B 1 58 ? -25.566 51.853 32.446 1.00 127.05 1001 ILE B CA 1
ATOM 2489 C C . ILE B 1 58 ? -24.385 50.886 32.498 1.00 127.61 1001 ILE B C 1
ATOM 2490 O O . ILE B 1 58 ? -23.288 51.242 32.929 1.00 126.28 1001 ILE B O 1
ATOM 2495 N N . GLN B 1 59 ? -24.629 49.651 32.070 1.00 138.89 1002 GLN B N 1
ATOM 2496 C CA . GLN B 1 59 ? -23.595 48.629 32.055 1.00 146.61 1002 GLN B CA 1
ATOM 2497 C C . GLN B 1 59 ? -22.622 48.879 30.905 1.00 144.55 1002 GLN B C 1
ATOM 2498 O O . GLN B 1 59 ? -22.994 49.414 29.857 1.00 140.72 1002 GLN B O 1
ATOM 2504 N N . ALA B 1 60 ? -21.362 48.488 31.104 1.00 142.72 1003 ALA B N 1
ATOM 2505 C CA . ALA B 1 60 ? -20.343 48.644 30.077 1.00 134.44 1003 ALA B CA 1
ATOM 2506 C C . ALA B 1 60 ? -19.435 47.426 30.089 1.00 141.56 1003 ALA B C 1
ATOM 2507 O O . ALA B 1 60 ? -19.093 46.911 31.156 1.00 146.73 1003 ALA B O 1
ATOM 2509 N N . THR B 1 61 ? -19.037 46.979 28.899 1.00 143.75 1004 THR B N 1
ATOM 2510 C CA . THR B 1 61 ? -18.275 45.743 28.768 1.00 142.99 1004 THR B CA 1
ATOM 2511 C C . THR B 1 61 ? -17.534 45.744 27.439 1.00 137.95 1004 THR B C 1
ATOM 2512 O O . THR B 1 61 ? -18.100 46.133 26.412 1.00 133.71 1004 THR B O 1
ATOM 2516 N N . ILE B 1 62 ? -16.260 45.359 27.468 1.00 137.06 1005 ILE B N 1
ATOM 2517 C CA . ILE B 1 62 ? -15.465 45.224 26.251 1.00 134.97 1005 ILE B CA 1
ATOM 2518 C C . ILE B 1 62 ? -15.619 43.793 25.745 1.00 132.82 1005 ILE B C 1
ATOM 2519 O O . ILE B 1 62 ? -15.113 42.845 26.358 1.00 133.07 1005 ILE B O 1
ATOM 2524 N N . SER B 1 63 ? -16.319 43.639 24.616 1.00 136.88 1006 SER B N 1
ATOM 2525 C CA . SER B 1 63 ? -16.536 42.332 23.998 1.00 136.21 1006 SER B CA 1
ATOM 2526 C C . SER B 1 63 ? -15.372 42.038 23.058 1.00 130.21 1006 SER B C 1
ATOM 2527 O O . SER B 1 63 ? -15.468 42.160 21.836 1.00 122.82 1006 SER B O 1
ATOM 2530 N N . ASP B 1 64 ? -14.251 41.638 23.648 1.00 136.76 1007 ASP B N 1
ATOM 2531 C CA . ASP B 1 64 ? -13.033 41.350 22.905 1.00 139.93 1007 ASP B CA 1
ATOM 2532 C C . ASP B 1 64 ? -12.693 39.875 23.049 1.00 138.25 1007 ASP B C 1
ATOM 2533 O O . ASP B 1 64 ? -12.641 39.349 24.166 1.00 131.26 1007 ASP B O 1
ATOM 2538 N N . SER B 1 65 ? -12.456 39.217 21.915 1.00 138.15 1008 SER B N 1
ATOM 2539 C CA . SER B 1 65 ? -12.115 37.801 21.925 1.00 147.07 1008 SER B CA 1
ATOM 2540 C C . SER B 1 65 ? -10.634 37.604 22.199 1.00 146.14 1008 SER B C 1
ATOM 2541 O O . SER B 1 65 ? -10.236 36.557 22.724 1.00 147.22 1008 SER B O 1
ATOM 2544 N N . GLU B 1 66 ? -9.810 38.590 21.858 1.00 149.17 1009 GLU B N 1
ATOM 2545 C CA . GLU B 1 66 ? -8.373 38.477 22.029 1.00 149.67 1009 GLU B CA 1
ATOM 2546 C C . GLU B 1 66 ? -7.912 39.202 23.281 1.00 145.06 1009 GLU B C 1
ATOM 2547 O O . GLU B 1 66 ? -6.713 39.204 23.580 1.00 144.52 1009 GLU B O 1
ATOM 2553 N N . LYS B 1 67 ? -8.852 39.798 24.019 1.00 137.52 1010 LYS B N 1
ATOM 2554 C CA . LYS B 1 67 ? -8.601 40.433 25.312 1.00 138.66 1010 LYS B CA 1
ATOM 2555 C C . LYS B 1 67 ? -7.461 41.447 25.238 1.00 143.77 1010 LYS B C 1
ATOM 2556 O O . LYS B 1 67 ? -6.600 41.519 26.118 1.00 143.78 1010 LYS B O 1
ATOM 2562 N N . ASN B 1 68 ? -7.459 42.246 24.170 1.00 143.14 1011 ASN B N 1
ATOM 2563 C CA . ASN B 1 68 ? -6.436 43.272 24.001 1.00 135.15 1011 ASN B CA 1
ATOM 2564 C C . ASN B 1 68 ? -6.784 44.559 24.733 1.00 132.25 1011 ASN B C 1
ATOM 2565 O O . ASN B 1 68 ? -5.878 45.268 25.184 1.00 130.47 1011 ASN B O 1
ATOM 2570 N N . PHE B 1 69 ? -8.067 44.876 24.872 1.00 123.81 1012 PHE B N 1
ATOM 2571 C CA . PHE B 1 69 ? -8.484 46.130 25.477 1.00 123.06 1012 PHE B CA 1
ATOM 2572 C C . PHE B 1 69 ? -8.994 45.839 26.881 1.00 128.20 1012 PHE B C 1
ATOM 2573 O O . PHE B 1 69 ? -9.701 44.849 27.100 1.00 132.51 1012 PHE B O 1
ATOM 2581 N N . ARG B 1 70 ? -8.630 46.701 27.826 1.00 121.82 1013 ARG B N 1
ATOM 2582 C CA . ARG B 1 70 ? -9.033 46.596 29.222 1.00 123.11 1013 ARG B CA 1
ATOM 2583 C C . ARG B 1 70 ? -9.463 47.968 29.731 1.00 119.43 1013 ARG B C 1
ATOM 2584 O O . ARG B 1 70 ? -9.352 48.973 29.034 1.00 119.59 1013 ARG B O 1
ATOM 2592 N N . PHE B 1 71 ? -9.939 48.008 30.969 1.00 121.12 1014 PHE B N 1
ATOM 2593 C CA . PHE B 1 71 ? -10.279 49.268 31.607 1.00 118.19 1014 PHE B CA 1
ATOM 2594 C C . PHE B 1 71 ? -9.232 49.616 32.662 1.00 124.73 1014 PHE B C 1
ATOM 2595 O O . PHE B 1 71 ? -9.571 50.024 33.766 1.00 122.33 1014 PHE B O 1
ATOM 2603 N N . THR B 1 80 ? -12.369 45.318 32.885 1.00 145.04 1023 THR B N 1
ATOM 2604 C CA . THR B 1 80 ? -12.814 44.495 31.767 1.00 141.77 1023 THR B CA 1
ATOM 2605 C C . THR B 1 80 ? -14.324 44.618 31.553 1.00 139.63 1023 THR B C 1
ATOM 2606 O O . THR B 1 80 ? -14.820 44.426 30.442 1.00 138.50 1023 THR B O 1
ATOM 2610 N N . THR B 1 81 ? -15.045 44.944 32.625 1.00 143.28 1024 THR B N 1
ATOM 2611 C CA . THR B 1 81 ? -16.495 45.124 32.574 1.00 139.17 1024 THR B CA 1
ATOM 2612 C C . THR B 1 81 ? -16.902 45.922 33.801 1.00 135.81 1024 THR B C 1
ATOM 2613 O O . THR B 1 81 ? -16.628 45.498 34.929 1.00 142.71 1024 THR B O 1
ATOM 2617 N N . ILE B 1 82 ? -17.548 47.068 33.591 1.00 134.03 1025 ILE B N 1
ATOM 2618 C CA . ILE B 1 82 ? -17.822 48.022 34.654 1.00 135.19 1025 ILE B CA 1
ATOM 2619 C C . ILE B 1 82 ? -19.280 48.471 34.577 1.00 141.04 1025 ILE B C 1
ATOM 2620 O O . ILE B 1 82 ? -20.030 48.101 33.673 1.00 142.64 1025 ILE B O 1
ATOM 2625 N N . VAL B 1 83 ? -19.668 49.288 35.555 1.00 146.40 1026 VAL B N 1
ATOM 2626 C CA . VAL B 1 83 ? -20.978 49.920 35.598 1.00 141.29 1026 VAL B CA 1
ATOM 2627 C C . VAL B 1 83 ? -20.793 51.327 36.151 1.00 133.19 1026 VAL B C 1
ATOM 2628 O O . VAL B 1 83 ? -19.924 51.575 36.992 1.00 130.42 1026 VAL B O 1
ATOM 2632 N N . LEU B 1 84 ? -21.602 52.258 35.654 1.00 128.26 1027 LEU B N 1
ATOM 2633 C CA . LEU B 1 84 ? -21.480 53.657 36.036 1.00 134.74 1027 LEU B CA 1
ATOM 2634 C C . LEU B 1 84 ? -22.840 54.327 35.903 1.00 136.12 1027 LEU B C 1
ATOM 2635 O O . LEU B 1 84 ? -23.609 54.008 34.992 1.00 127.75 1027 LEU B O 1
ATOM 2640 N N . ALA B 1 85 ? -23.132 55.245 36.819 1.00 138.01 1028 ALA B N 1
ATOM 2641 C CA . ALA B 1 85 ? -24.438 55.882 36.903 1.00 130.59 1028 ALA B CA 1
ATOM 2642 C C . ALA B 1 85 ? -24.345 57.353 36.522 1.00 130.75 1028 ALA B C 1
ATOM 2643 O O . ALA B 1 85 ? -23.364 58.031 36.846 1.00 131.87 1028 ALA B O 1
ATOM 2645 N N . LEU B 1 86 ? -25.375 57.839 35.834 1.00 134.98 1029 LEU B N 1
ATOM 2646 C CA . LEU B 1 86 ? -25.490 59.252 35.488 1.00 134.98 1029 LEU B CA 1
ATOM 2647 C C . LEU B 1 86 ? -26.938 59.719 35.600 1.00 134.98 1029 LEU B C 1
ATOM 2648 O O . LEU B 1 86 ? -27.860 58.905 35.651 1.00 134.98 1029 LEU B O 1
ATOM 2653 N N . THR B 1 93 ? -16.097 61.119 31.503 1.00 141.35 1036 THR B N 1
ATOM 2654 C CA . THR B 1 93 ? -15.039 60.731 30.578 1.00 133.14 1036 THR B CA 1
ATOM 2655 C C . THR B 1 93 ? -14.464 59.351 30.921 1.00 134.82 1036 THR B C 1
ATOM 2656 O O . THR B 1 93 ? -13.897 59.140 31.994 1.00 134.67 1036 THR B O 1
ATOM 2660 N N . LEU B 1 94 ? -14.647 58.399 30.011 1.00 138.10 1037 LEU B N 1
ATOM 2661 C CA . LEU B 1 94 ? -14.146 57.045 30.195 1.00 128.87 1037 LEU B CA 1
ATOM 2662 C C . LEU B 1 94 ? -12.829 56.883 29.444 1.00 122.84 1037 LEU B C 1
ATOM 2663 O O . LEU B 1 94 ? -12.583 57.553 28.439 1.00 124.58 1037 LEU B O 1
ATOM 2668 N N . SER B 1 95 ? -11.962 56.013 29.960 1.00 121.79 1038 SER B N 1
ATOM 2669 C CA . SER B 1 95 ? -10.634 55.811 29.392 1.00 119.21 1038 SER B CA 1
ATOM 2670 C C . SER B 1 95 ? -10.374 54.324 29.201 1.00 114.33 1038 SER B C 1
ATOM 2671 O O . SER B 1 95 ? -10.640 53.523 30.102 1.00 114.74 1038 SER B O 1
ATOM 2674 N N . VAL B 1 96 ? -9.855 53.961 28.027 1.00 109.80 1039 VAL B N 1
ATOM 2675 C CA . VAL B 1 96 ? -9.575 52.575 27.673 1.00 113.19 1039 VAL B CA 1
ATOM 2676 C C . VAL B 1 96 ? -8.090 52.429 27.367 1.00 116.97 1039 VAL B C 1
ATOM 2677 O O . VAL B 1 96 ? -7.473 53.316 26.761 1.00 122.06 1039 VAL B O 1
ATOM 2681 N N . VAL B 1 97 ? -7.526 51.296 27.785 1.00 110.97 1040 VAL B N 1
ATOM 2682 C CA . VAL B 1 97 ? -6.112 50.985 27.629 1.00 112.55 1040 VAL B CA 1
ATOM 2683 C C . VAL B 1 97 ? -5.963 49.902 26.571 1.00 118.96 1040 VAL B C 1
ATOM 2684 O O . VAL B 1 97 ? -6.871 49.093 26.344 1.00 129.02 1040 VAL B O 1
ATOM 2688 N N . PHE B 1 98 ? -4.807 49.894 25.914 1.00 117.57 1041 PHE B N 1
ATOM 2689 C CA . PHE B 1 98 ? -4.508 48.929 24.865 1.00 119.77 1041 PHE B CA 1
ATOM 2690 C C . PHE B 1 98 ? -3.144 48.317 25.131 1.00 125.14 1041 PHE B C 1
ATOM 2691 O O . PHE B 1 98 ? -2.151 49.036 25.265 1.00 130.60 1041 PHE B O 1
ATOM 2699 N N . SER B 1 99 ? -3.104 46.989 25.196 1.00 122.29 1042 SER B N 1
ATOM 2700 C CA . SER B 1 99 ? -1.873 46.237 25.427 1.00 123.15 1042 SER B CA 1
ATOM 2701 C C . SER B 1 99 ? -1.833 45.102 24.414 1.00 123.68 1042 SER B C 1
ATOM 2702 O O . SER B 1 99 ? -2.531 44.087 24.586 1.00 128.99 1042 SER B O 1
ATOM 2705 N N . PRO B 1 100 ? -1.043 45.233 23.349 1.00 123.93 1043 PRO B N 1
ATOM 2706 C CA . PRO B 1 100 ? -1.021 44.186 22.319 1.00 124.37 1043 PRO B CA 1
ATOM 2707 C C . PRO B 1 100 ? -0.366 42.909 22.814 1.00 129.67 1043 PRO B C 1
ATOM 2708 O O . PRO B 1 100 ? 0.849 42.863 23.040 1.00 134.02 1043 PRO B O 1
ATOM 2712 N N . HIS B 1 101 ? -1.171 41.860 22.989 1.00 131.59 1044 HIS B N 1
ATOM 2713 C CA . HIS B 1 101 ? -0.623 40.603 23.474 1.00 134.27 1044 HIS B CA 1
ATOM 2714 C C . HIS B 1 101 ? 0.071 39.839 22.353 1.00 138.16 1044 HIS B C 1
ATOM 2715 O O . HIS B 1 101 ? 1.165 39.297 22.549 1.00 134.28 1044 HIS B O 1
ATOM 2722 N N . HIS B 1 102 ? -0.551 39.795 21.178 1.00 142.11 1045 HIS B N 1
ATOM 2723 C CA . HIS B 1 102 ? -0.013 39.137 19.997 1.00 134.27 1045 HIS B CA 1
ATOM 2724 C C . HIS B 1 102 ? 0.296 40.162 18.915 1.00 130.92 1045 HIS B C 1
ATOM 2725 O O . HIS B 1 102 ? -0.440 41.140 18.746 1.00 127.99 1045 HIS B O 1
ATOM 2732 N N . ILE B 1 103 ? 1.393 39.939 18.189 1.00 125.45 1046 ILE B N 1
ATOM 2733 C CA . ILE B 1 103 ? 1.667 40.723 16.991 1.00 116.39 1046 ILE B CA 1
ATOM 2734 C C . ILE B 1 103 ? 0.532 40.535 15.997 1.00 119.67 1046 ILE B C 1
ATOM 2735 O O . ILE B 1 103 ? 0.190 39.402 15.635 1.00 133.44 1046 ILE B O 1
ATOM 2740 N N . GLY B 1 104 ? -0.060 41.635 15.542 1.00 114.03 1047 GLY B N 1
ATOM 2741 C CA . GLY B 1 104 ? -1.219 41.515 14.680 1.00 111.98 1047 GLY B CA 1
ATOM 2742 C C . GLY B 1 104 ? -2.338 42.453 15.074 1.00 104.84 1047 GLY B C 1
ATOM 2743 O O . GLY B 1 104 ? -2.236 43.236 16.017 1.00 103.20 1047 GLY B O 1
ATOM 2744 N N . ALA B 1 105 ? -3.412 42.396 14.285 1.00 100.75 1048 ALA B N 1
ATOM 2745 C CA . ALA B 1 105 ? -4.535 43.304 14.456 1.00 99.41 1048 ALA B CA 1
ATOM 2746 C C . ALA B 1 105 ? -5.314 42.985 15.727 1.00 108.78 1048 ALA B C 1
ATOM 2747 O O . ALA B 1 105 ? -5.227 41.891 16.289 1.00 115.44 1048 ALA B O 1
ATOM 2749 N N . ALA B 1 106 ? -6.089 43.970 16.176 1.00 113.61 1049 ALA B N 1
ATOM 2750 C CA . ALA B 1 106 ? -6.889 43.847 17.387 1.00 119.38 1049 ALA B CA 1
ATOM 2751 C C . ALA B 1 106 ? -8.143 44.685 17.211 1.00 124.13 1049 ALA B C 1
ATOM 2752 O O . ALA B 1 106 ? -8.053 45.895 16.982 1.00 122.70 1049 ALA B O 1
ATOM 2754 N N . SER B 1 107 ? -9.303 44.049 17.316 1.00 130.08 1050 SER B N 1
ATOM 2755 C CA . SER B 1 107 ? -10.579 44.730 17.161 1.00 134.04 1050 SER B CA 1
ATOM 2756 C C . SER B 1 107 ? -11.437 44.426 18.378 1.00 132.86 1050 SER B C 1
ATOM 2757 O O . SER B 1 107 ? -11.574 43.264 18.772 1.00 131.14 1050 SER B O 1
ATOM 2760 N N . GLY B 1 108 ? -12.002 45.474 18.976 1.00 133.53 1051 GLY B N 1
ATOM 2761 C CA . GLY B 1 108 ? -12.748 45.335 20.205 1.00 137.55 1051 GLY B CA 1
ATOM 2762 C C . GLY B 1 108 ? -14.088 46.039 20.122 1.00 140.88 1051 GLY B C 1
ATOM 2763 O O . GLY B 1 108 ? -14.316 46.907 19.279 1.00 139.37 1051 GLY B O 1
ATOM 2764 N N . LYS B 1 109 ? -14.969 45.664 21.045 1.00 142.84 1052 LYS B N 1
ATOM 2765 C CA . LYS B 1 109 ? -16.352 46.110 21.042 1.00 135.99 1052 LYS B CA 1
ATOM 2766 C C . LYS B 1 109 ? -16.738 46.569 22.438 1.00 132.22 1052 LYS B C 1
ATOM 2767 O O . LYS B 1 109 ? -16.435 45.892 23.423 1.00 126.16 1052 LYS B O 1
ATOM 2773 N N . ILE B 1 110 ? -17.407 47.717 22.524 1.00 140.81 1053 ILE B N 1
ATOM 2774 C CA . ILE B 1 110 ? -18.006 48.192 23.767 1.00 139.56 1053 ILE B CA 1
ATOM 2775 C C . ILE B 1 110 ? -19.512 48.276 23.571 1.00 144.73 1053 ILE B C 1
ATOM 2776 O O . ILE B 1 110 ? -19.985 48.821 22.564 1.00 145.77 1053 ILE B O 1
ATOM 2781 N N . ILE B 1 111 ? -20.255 47.735 24.537 1.00 149.06 1054 ILE B N 1
ATOM 2782 C CA . ILE B 1 111 ? -21.711 47.730 24.517 1.00 150.60 1054 ILE B CA 1
ATOM 2783 C C . ILE B 1 111 ? -22.248 49.153 24.539 1.00 153.36 1054 ILE B C 1
ATOM 2784 O O . ILE B 1 111 ? -23.159 49.490 23.785 1.00 137.91 1054 ILE B O 1
ATOM 2789 N N . GLN B 1 129 ? -23.321 50.472 19.629 1.00 146.28 1072 GLN B N 1
ATOM 2790 C CA . GLN B 1 129 ? -22.100 49.995 20.227 1.00 145.76 1072 GLN B CA 1
ATOM 2791 C C . GLN B 1 129 ? -20.929 50.808 19.696 1.00 154.26 1072 GLN B C 1
ATOM 2792 O O . GLN B 1 129 ? -21.146 51.639 18.846 1.00 150.73 1072 GLN B O 1
ATOM 2798 N N . ILE B 1 130 ? -19.748 50.699 20.311 1.00 150.13 1073 ILE B N 1
ATOM 2799 C CA . ILE B 1 130 ? -18.583 51.526 20.014 1.00 147.11 1073 ILE B CA 1
ATOM 2800 C C . ILE B 1 130 ? -17.483 50.567 19.607 1.00 142.22 1073 ILE B C 1
ATOM 2801 O O . ILE B 1 130 ? -17.347 49.484 20.192 1.00 139.03 1073 ILE B O 1
ATOM 2806 N N . PHE B 1 131 ? -16.709 50.960 18.610 1.00 138.09 1074 PHE B N 1
ATOM 2807 C CA . PHE B 1 131 ? -15.706 50.102 18.010 1.00 138.51 1074 PHE B CA 1
ATOM 2808 C C . PHE B 1 131 ? -14.325 50.542 18.468 1.00 136.43 1074 PHE B C 1
ATOM 2809 O O . PHE B 1 131 ? -14.074 51.729 18.695 1.00 139.11 1074 PHE B O 1
ATOM 2817 N N . LEU B 1 132 ? -13.430 49.573 18.617 1.00 131.53 1075 LEU B N 1
ATOM 2818 C CA . LEU B 1 132 ? -12.084 49.829 19.102 1.00 135.16 1075 LEU B CA 1
ATOM 2819 C C . LEU B 1 132 ? -11.125 49.168 18.133 1.00 134.09 1075 LEU B C 1
ATOM 2820 O O . LEU B 1 132 ? -11.324 48.011 17.755 1.00 131.67 1075 LEU B O 1
ATOM 2825 N N . TYR B 1 133 ? -10.057 49.874 17.790 1.00 131.80 1076 TYR B N 1
ATOM 2826 C CA . TYR B 1 133 ? -9.131 49.430 16.763 1.00 125.56 1076 TYR B CA 1
ATOM 2827 C C . TYR B 1 133 ? -7.707 49.582 17.267 1.00 120.17 1076 TYR B C 1
ATOM 2828 O O . TYR B 1 133 ? -7.356 50.599 17.870 1.00 122.97 1076 TYR B O 1
ATOM 2837 N N . GLY B 1 134 ? -6.891 48.564 17.019 1.00 114.51 1077 GLY B N 1
ATOM 2838 C CA . GLY B 1 134 ? -5.494 48.596 17.406 1.00 112.95 1077 GLY B CA 1
ATOM 2839 C C . GLY B 1 134 ? -4.734 47.594 16.574 1.00 109.90 1077 GLY B C 1
ATOM 2840 O O . GLY B 1 134 ? -5.315 46.720 15.928 1.00 115.75 1077 GLY B O 1
ATOM 2841 N N . TYR B 1 135 ? -3.412 47.719 16.601 1.00 109.18 1078 TYR B N 1
ATOM 2842 C CA . TYR B 1 135 ? -2.581 46.819 15.815 1.00 106.17 1078 TYR B CA 1
ATOM 2843 C C . TYR B 1 135 ? -1.191 46.785 16.426 1.00 103.76 1078 TYR B C 1
ATOM 2844 O O . TYR B 1 135 ? -0.587 47.837 16.642 1.00 111.33 1078 TYR B O 1
ATOM 2853 N N . GLY B 1 136 ? -0.689 45.583 16.708 1.00 99.63 1079 GLY B N 1
ATOM 2854 C CA . GLY B 1 136 ? 0.494 45.412 17.529 1.00 108.96 1079 GLY B CA 1
ATOM 2855 C C . GLY B 1 136 ? 1.695 44.960 16.722 1.00 113.94 1079 GLY B C 1
ATOM 2856 O O . GLY B 1 136 ? 1.567 44.178 15.771 1.00 116.49 1079 GLY B O 1
ATOM 2857 N N . GLY B 1 137 ? 2.865 45.362 17.202 1.00 105.19 1080 GLY B N 1
ATOM 2858 C CA . GLY B 1 137 ? 4.109 45.355 16.457 1.00 97.14 1080 GLY B CA 1
ATOM 2859 C C . GLY B 1 137 ? 4.663 46.761 16.289 1.00 99.12 1080 GLY B C 1
ATOM 2860 O O . GLY B 1 137 ? 4.025 47.760 16.618 1.00 108.81 1080 GLY B O 1
ATOM 2861 N N . TYR B 1 138 ? 5.884 46.822 15.758 1.00 90.65 1081 TYR B N 1
ATOM 2862 C CA . TYR B 1 138 ? 6.551 48.112 15.595 1.00 90.73 1081 TYR B CA 1
ATOM 2863 C C . TYR B 1 138 ? 7.603 48.006 14.496 1.00 92.85 1081 TYR B C 1
ATOM 2864 O O . TYR B 1 138 ? 7.842 46.935 13.934 1.00 96.20 1081 TYR B O 1
ATOM 2873 N N . SER B 1 139 ? 8.223 49.145 14.185 1.00 98.05 1082 SER B N 1
ATOM 2874 C CA . SER B 1 139 ? 9.328 49.215 13.238 1.00 96.82 1082 SER B CA 1
ATOM 2875 C C . SER B 1 139 ? 10.308 50.278 13.711 1.00 104.72 1082 SER B C 1
ATOM 2876 O O . SER B 1 139 ? 9.896 51.386 14.069 1.00 105.77 1082 SER B O 1
ATOM 2879 N N . LYS B 1 140 ? 11.599 49.943 13.710 1.00 93.62 1083 LYS B N 1
ATOM 2880 C CA . LYS B 1 140 ? 12.661 50.849 14.157 1.00 88.24 1083 LYS B CA 1
ATOM 2881 C C . LYS B 1 140 ? 13.754 50.890 13.091 1.00 82.48 1083 LYS B C 1
ATOM 2882 O O . LYS B 1 140 ? 14.688 50.085 13.118 1.00 88.57 1083 LYS B O 1
ATOM 2888 N N . VAL B 1 141 ? 13.640 51.827 12.155 1.00 79.17 1084 VAL B N 1
ATOM 2889 C CA . VAL B 1 141 ? 14.673 52.022 11.143 1.00 81.44 1084 VAL B CA 1
ATOM 2890 C C . VAL B 1 141 ? 15.853 52.757 11.764 1.00 81.94 1084 VAL B C 1
ATOM 2891 O O . VAL B 1 141 ? 15.734 53.918 12.167 1.00 88.11 1084 VAL B O 1
ATOM 2895 N N . GLU B 1 142 ? 16.994 52.082 11.837 1.00 78.41 1085 GLU B N 1
ATOM 2896 C CA . GLU B 1 142 ? 18.224 52.650 12.366 1.00 80.09 1085 GLU B CA 1
ATOM 2897 C C . GLU B 1 142 ? 19.136 52.968 11.187 1.00 81.11 1085 GLU B C 1
ATOM 2898 O O . GLU B 1 142 ? 19.441 52.083 10.373 1.00 81.27 1085 GLU B O 1
ATOM 2904 N N . ILE B 1 143 ? 19.533 54.230 11.079 1.00 76.90 1086 ILE B N 1
ATOM 2905 C CA . ILE B 1 143 ? 20.496 54.666 10.076 1.00 76.34 1086 ILE B CA 1
ATOM 2906 C C . ILE B 1 143 ? 21.899 54.532 10.651 1.00 78.10 1086 ILE B C 1
ATOM 2907 O O . ILE B 1 143 ? 22.156 54.929 11.794 1.00 80.53 1086 ILE B O 1
ATOM 2912 N N . SER B 1 144 ? 22.810 53.977 9.857 1.00 73.25 1087 SER B N 1
ATOM 2913 C CA . SER B 1 144 ? 24.165 53.691 10.296 1.00 75.62 1087 SER B CA 1
ATOM 2914 C C . SER B 1 144 ? 25.141 54.060 9.189 1.00 81.01 1087 SER B C 1
ATOM 2915 O O . SER B 1 144 ? 24.765 54.213 8.020 1.00 82.95 1087 SER B O 1
ATOM 2918 N N . GLU B 1 145 ? 26.412 54.161 9.586 1.00 82.52 1088 GLU B N 1
ATOM 2919 C CA . GLU B 1 145 ? 27.520 54.664 8.780 1.00 82.41 1088 GLU B CA 1
ATOM 2920 C C . GLU B 1 145 ? 27.405 56.161 8.526 1.00 80.87 1088 GLU B C 1
ATOM 2921 O O . GLU B 1 145 ? 28.059 56.696 7.624 1.00 89.23 1088 GLU B O 1
ATOM 2927 N N . VAL B 1 146 ? 26.572 56.840 9.309 1.00 73.93 1089 VAL B N 1
ATOM 2928 C CA . VAL B 1 146 ? 26.499 58.291 9.351 1.00 69.77 1089 VAL B CA 1
ATOM 2929 C C . VAL B 1 146 ? 26.911 58.716 10.752 1.00 73.60 1089 VAL B C 1
ATOM 2930 O O . VAL B 1 146 ? 26.887 57.923 11.697 1.00 75.69 1089 VAL B O 1
ATOM 2934 N N . PHE B 1 147 ? 27.297 59.978 10.886 1.00 74.19 1090 PHE B N 1
ATOM 2935 C CA . PHE B 1 147 ? 27.709 60.496 12.180 1.00 73.39 1090 PHE B CA 1
ATOM 2936 C C . PHE B 1 147 ? 26.553 61.219 12.857 1.00 78.99 1090 PHE B C 1
ATOM 2937 O O . PHE B 1 147 ? 25.823 61.984 12.220 1.00 83.58 1090 PHE B O 1
ATOM 2945 N N . LYS B 1 148 ? 26.402 60.976 14.156 1.00 82.54 1091 LYS B N 1
ATOM 2946 C CA . LYS B 1 148 ? 25.348 61.562 14.971 1.00 85.50 1091 LYS B CA 1
ATOM 2947 C C . LYS B 1 148 ? 25.985 62.394 16.076 1.00 87.40 1091 LYS B C 1
ATOM 2948 O O . LYS B 1 148 ? 26.939 61.954 16.725 1.00 89.53 1091 LYS B O 1
ATOM 2954 N N . ASP B 1 149 ? 25.449 63.593 16.291 1.00 96.27 1092 ASP B N 1
ATOM 2955 C CA . ASP B 1 149 ? 26.014 64.529 17.250 1.00 92.52 1092 ASP B CA 1
ATOM 2956 C C . ASP B 1 149 ? 25.403 64.349 18.632 1.00 93.65 1092 ASP B C 1
ATOM 2957 O O . ASP B 1 149 ? 24.332 63.761 18.799 1.00 98.27 1092 ASP B O 1
ATOM 2962 N N . THR B 1 150 ? 26.114 64.873 19.636 1.00 94.31 1093 THR B N 1
ATOM 2963 C CA . THR B 1 150 ? 25.551 64.947 20.978 1.00 94.54 1093 THR B CA 1
ATOM 2964 C C . THR B 1 150 ? 24.267 65.762 20.980 1.00 100.31 1093 THR B C 1
ATOM 2965 O O . THR B 1 150 ? 23.342 65.472 21.749 1.00 112.24 1093 THR B O 1
ATOM 2969 N N . ASN B 1 151 ? 24.200 66.791 20.133 1.00 99.28 1094 ASN B N 1
ATOM 2970 C CA . ASN B 1 151 ? 22.971 67.561 19.984 1.00 115.19 1094 ASN B CA 1
ATOM 2971 C C . ASN B 1 151 ? 21.867 66.707 19.374 1.00 108.41 1094 ASN B C 1
ATOM 2972 O O . ASN B 1 151 ? 20.721 66.729 19.840 1.00 110.58 1094 ASN B O 1
ATOM 2977 N N . GLY B 1 152 ? 22.193 65.948 18.330 1.00 112.05 1095 GLY B N 1
ATOM 2978 C CA . GLY B 1 152 ? 21.225 65.055 17.728 1.00 114.74 1095 GLY B CA 1
ATOM 2979 C C . GLY B 1 152 ? 21.294 64.993 16.216 1.00 102.01 1095 GLY B C 1
ATOM 2980 O O . GLY B 1 152 ? 20.839 64.018 15.611 1.00 92.16 1095 GLY B O 1
ATOM 2981 N N . LYS B 1 153 ? 21.856 66.025 15.593 1.00 103.33 1096 LYS B N 1
ATOM 2982 C CA . LYS B 1 153 ? 21.868 66.102 14.139 1.00 100.72 1096 LYS B CA 1
ATOM 2983 C C . LYS B 1 153 ? 22.764 65.026 13.535 1.00 92.07 1096 LYS B C 1
ATOM 2984 O O . LYS B 1 153 ? 23.716 64.548 14.158 1.00 88.70 1096 LYS B O 1
ATOM 2998 N N . TRP B 1 155 ? 25.096 63.418 10.222 1.00 75.13 1098 TRP B N 1
ATOM 2999 C CA . TRP B 1 155 ? 26.137 63.990 9.380 1.00 74.77 1098 TRP B CA 1
ATOM 3000 C C . TRP B 1 155 ? 26.785 62.915 8.524 1.00 73.26 1098 TRP B C 1
ATOM 3001 O O . TRP B 1 155 ? 27.172 61.861 9.035 1.00 72.16 1098 TRP B O 1
ATOM 3012 N N . LEU B 1 156 ? 26.907 63.187 7.226 1.00 76.48 1099 LEU B N 1
ATOM 3013 C CA . LEU B 1 156 ? 27.570 62.288 6.288 1.00 82.02 1099 LEU B CA 1
ATOM 3014 C C . LEU B 1 156 ? 28.594 63.085 5.493 1.00 89.34 1099 LEU B C 1
ATOM 3015 O O . LEU B 1 156 ? 28.243 64.087 4.862 1.00 94.86 1099 LEU B O 1
ATOM 3020 N N . SER B 1 157 ? 29.848 62.641 5.515 1.00 93.66 1100 SER B N 1
ATOM 3021 C CA . SER B 1 157 ? 30.934 63.309 4.806 1.00 100.78 1100 SER B CA 1
ATOM 3022 C C . SER B 1 157 ? 31.319 62.509 3.569 1.00 95.95 1100 SER B C 1
ATOM 3023 O O . SER B 1 157 ? 31.475 61.285 3.639 1.00 102.04 1100 SER B O 1
ATOM 3026 N N . PHE B 1 158 ? 31.474 63.203 2.439 1.00 92.35 1101 PHE B N 1
ATOM 3027 C CA . PHE B 1 158 ? 31.930 62.545 1.220 1.00 104.00 1101 PHE B CA 1
ATOM 3028 C C . PHE B 1 158 ? 33.449 62.442 1.151 1.00 114.37 1101 PHE B C 1
ATOM 3029 O O . PHE B 1 158 ? 33.976 61.474 0.589 1.00 120.62 1101 PHE B O 1
ATOM 3037 N N . GLY B 1 159 ? 34.161 63.421 1.710 1.00 115.36 1102 GLY B N 1
ATOM 3038 C CA . GLY B 1 159 ? 35.603 63.476 1.599 1.00 128.13 1102 GLY B CA 1
ATOM 3039 C C . GLY B 1 159 ? 36.047 64.744 0.899 1.00 136.15 1102 GLY B C 1
ATOM 3040 O O . GLY B 1 159 ? 35.266 65.690 0.778 1.00 138.00 1102 GLY B O 1
ATOM 3049 N N . LEU B 1 161 ? 37.466 66.948 -2.493 1.00 154.40 1104 LEU B N 1
ATOM 3050 C CA . LEU B 1 161 ? 37.189 66.966 -3.926 1.00 154.65 1104 LEU B CA 1
ATOM 3051 C C . LEU B 1 161 ? 38.486 66.765 -4.705 1.00 169.01 1104 LEU B C 1
ATOM 3052 O O . LEU B 1 161 ? 39.320 67.673 -4.781 1.00 176.91 1104 LEU B O 1
ATOM 3057 N N . ASN B 1 162 ? 38.654 65.580 -5.285 1.00 175.24 1105 ASN B N 1
ATOM 3058 C CA . ASN B 1 162 ? 39.743 65.349 -6.224 1.00 181.10 1105 ASN B CA 1
ATOM 3059 C C . ASN B 1 162 ? 39.352 65.821 -7.620 1.00 177.06 1105 ASN B C 1
ATOM 3060 O O . ASN B 1 162 ? 38.205 65.663 -8.049 1.00 170.84 1105 ASN B O 1
ATOM 3065 N N . SER B 1 163 ? 40.316 66.414 -8.321 1.00 173.87 1106 SER B N 1
ATOM 3066 C CA . SER B 1 163 ? 40.074 66.931 -9.662 1.00 178.09 1106 SER B CA 1
ATOM 3067 C C . SER B 1 163 ? 39.678 65.816 -10.623 1.00 180.03 1106 SER B C 1
ATOM 3068 O O . SER B 1 163 ? 40.160 64.684 -10.522 1.00 178.22 1106 SER B O 1
ATOM 3071 N N . GLU B 1 164 ? 38.771 66.147 -11.548 1.00 179.38 1107 GLU B N 1
ATOM 3072 C CA . GLU B 1 164 ? 38.320 65.257 -12.617 1.00 179.39 1107 GLU B CA 1
ATOM 3073 C C . GLU B 1 164 ? 37.579 64.024 -12.108 1.00 175.61 1107 GLU B C 1
ATOM 3074 O O . GLU B 1 164 ? 37.223 63.146 -12.899 1.00 171.11 1107 GLU B O 1
ATOM 3080 N N . ASN B 1 165 ? 37.340 63.940 -10.804 1.00 173.00 1108 ASN B N 1
ATOM 3081 C CA . ASN B 1 165 ? 36.601 62.830 -10.222 1.00 165.20 1108 ASN B CA 1
ATOM 3082 C C . ASN B 1 165 ? 35.310 63.333 -9.590 1.00 158.68 1108 ASN B C 1
ATOM 3083 O O . ASN B 1 165 ? 35.104 64.534 -9.400 1.00 160.04 1108 ASN B O 1
ATOM 3088 N N . SER B 1 166 ? 34.438 62.387 -9.263 1.00 156.91 1109 SER B N 1
ATOM 3089 C CA . SER B 1 166 ? 33.190 62.655 -8.569 1.00 141.47 1109 SER B CA 1
ATOM 3090 C C . SER B 1 166 ? 33.152 61.833 -7.289 1.00 135.50 1109 SER B C 1
ATOM 3091 O O . SER B 1 166 ? 33.942 60.905 -7.095 1.00 137.83 1109 SER B O 1
ATOM 3094 N N . LEU B 1 167 ? 32.225 62.181 -6.405 1.00 128.21 1110 LEU B N 1
ATOM 3095 C CA . LEU B 1 167 ? 32.203 61.598 -5.074 1.00 128.42 1110 LEU B CA 1
ATOM 3096 C C . LEU B 1 167 ? 30.988 60.692 -4.920 1.00 127.98 1110 LEU B C 1
ATOM 3097 O O . LEU B 1 167 ? 30.039 60.752 -5.702 1.00 132.98 1110 LEU B O 1
ATOM 3102 N N . ASN B 1 168 ? 31.040 59.822 -3.916 1.00 118.69 1111 ASN B N 1
ATOM 3103 C CA . ASN B 1 168 ? 29.964 58.867 -3.694 1.00 111.79 1111 ASN B CA 1
ATOM 3104 C C . ASN B 1 168 ? 30.069 58.313 -2.280 1.00 102.15 1111 ASN B C 1
ATOM 3105 O O . ASN B 1 168 ? 31.159 58.244 -1.706 1.00 106.10 1111 ASN B O 1
ATOM 3110 N N . ALA B 1 169 ? 28.921 57.936 -1.721 1.00 98.24 1112 ALA B N 1
ATOM 3111 C CA . ALA B 1 169 ? 28.873 57.429 -0.357 1.00 101.98 1112 ALA B CA 1
ATOM 3112 C C . ALA B 1 169 ? 27.718 56.443 -0.218 1.00 97.80 1112 ALA B C 1
ATOM 3113 O O . ALA B 1 169 ? 26.928 56.236 -1.145 1.00 95.84 1112 ALA B O 1
ATOM 3115 N N . LYS B 1 170 ? 27.624 55.840 0.969 1.00 89.68 1113 LYS B N 1
ATOM 3116 C CA . LYS B 1 170 ? 26.655 54.794 1.253 1.00 90.97 1113 LYS B CA 1
ATOM 3117 C C . LYS B 1 170 ? 26.121 54.957 2.670 1.00 87.47 1113 LYS B C 1
ATOM 3118 O O . LYS B 1 170 ? 26.786 55.520 3.544 1.00 88.08 1113 LYS B O 1
ATOM 3124 N N . ILE B 1 171 ? 24.908 54.449 2.883 1.00 82.04 1114 ILE B N 1
ATOM 3125 C CA . ILE B 1 171 ? 24.239 54.482 4.177 1.00 77.88 1114 ILE B CA 1
ATOM 3126 C C . ILE B 1 171 ? 23.681 53.095 4.451 1.00 81.38 1114 ILE B C 1
ATOM 3127 O O . ILE B 1 171 ? 23.239 52.399 3.533 1.00 78.47 1114 ILE B O 1
ATOM 3132 N N . LYS B 1 172 ? 23.681 52.694 5.721 1.00 83.51 1115 LYS B N 1
ATOM 3133 C CA . LYS B 1 172 ? 23.167 51.392 6.121 1.00 83.41 1115 LYS B CA 1
ATOM 3134 C C . LYS B 1 172 ? 21.840 51.598 6.838 1.00 72.68 1115 LYS B C 1
ATOM 3135 O O . LYS B 1 172 ? 21.723 52.483 7.689 1.00 72.07 1115 LYS B O 1
ATOM 3141 N N . LEU B 1 173 ? 20.842 50.796 6.484 1.00 74.71 1116 LEU B N 1
ATOM 3142 C CA . LEU B 1 173 ? 19.516 50.867 7.079 1.00 76.15 1116 LEU B CA 1
ATOM 3143 C C . LEU B 1 173 ? 19.202 49.515 7.696 1.00 80.57 1116 LEU B C 1
ATOM 3144 O O . LEU B 1 173 ? 19.213 48.493 6.998 1.00 80.54 1116 LEU B O 1
ATOM 3149 N N . GLN B 1 174 ? 18.920 49.517 8.998 1.00 81.76 1117 GLN B N 1
ATOM 3150 C CA . GLN B 1 174 ? 18.664 48.304 9.761 1.00 80.70 1117 GLN B CA 1
ATOM 3151 C C . GLN B 1 174 ? 17.271 48.382 10.364 1.00 82.34 1117 GLN B C 1
ATOM 3152 O O . GLN B 1 174 ? 16.945 49.351 11.052 1.00 84.58 1117 GLN B O 1
ATOM 3158 N N . ASN B 1 175 ? 16.454 47.368 10.114 1.00 82.85 1118 ASN B N 1
ATOM 3159 C CA . ASN B 1 175 ? 15.126 47.285 10.710 1.00 82.74 1118 ASN B CA 1
ATOM 3160 C C . ASN B 1 175 ? 15.235 46.426 11.965 1.00 84.27 1118 ASN B C 1
ATOM 3161 O O . ASN B 1 175 ? 15.406 45.207 11.875 1.00 90.74 1118 ASN B O 1
ATOM 3166 N N . THR B 1 176 ? 15.132 47.057 13.133 1.00 78.73 1119 THR B N 1
ATOM 3167 C CA . THR B 1 176 ? 15.219 46.348 14.400 1.00 84.80 1119 THR B CA 1
ATOM 3168 C C . THR B 1 176 ? 13.830 46.073 14.975 1.00 92.46 1119 THR B C 1
ATOM 3169 O O . THR B 1 176 ? 13.692 45.752 16.160 1.00 90.58 1119 THR B O 1
ATOM 3173 N N . GLY B 1 177 ? 12.795 46.178 14.143 1.00 92.23 1120 GLY B N 1
ATOM 3174 C CA . GLY B 1 177 ? 11.434 45.956 14.570 1.00 88.34 1120 GLY B CA 1
ATOM 3175 C C . GLY B 1 177 ? 10.951 44.553 14.251 1.00 91.14 1120 GLY B C 1
ATOM 3176 O O . GLY B 1 177 ? 11.721 43.649 13.919 1.00 98.83 1120 GLY B O 1
ATOM 3177 N N . ASP B 1 178 ? 9.636 44.377 14.369 1.00 95.89 1121 ASP B N 1
ATOM 3178 C CA . ASP B 1 178 ? 8.983 43.111 14.075 1.00 89.77 1121 ASP B CA 1
ATOM 3179 C C . ASP B 1 178 ? 8.054 43.155 12.870 1.00 92.38 1121 ASP B C 1
ATOM 3180 O O . ASP B 1 178 ? 7.706 42.094 12.343 1.00 96.58 1121 ASP B O 1
ATOM 3185 N N . LEU B 1 179 ? 7.639 44.338 12.429 1.00 92.18 1122 LEU B N 1
ATOM 3186 C CA . LEU B 1 179 ? 6.778 44.503 11.267 1.00 87.56 1122 LEU B CA 1
ATOM 3187 C C . LEU B 1 179 ? 7.557 45.066 10.088 1.00 91.91 1122 LEU B C 1
ATOM 3188 O O . LEU B 1 179 ? 8.692 45.534 10.218 1.00 95.25 1122 LEU B O 1
ATOM 3193 N N . CYS B 1 180 ? 6.921 45.009 8.921 1.00 92.71 1123 CYS B N 1
ATOM 3194 C CA . CYS B 1 180 ? 7.504 45.589 7.724 1.00 83.41 1123 CYS B CA 1
ATOM 3195 C C . CYS B 1 180 ? 7.569 47.107 7.841 1.00 84.36 1123 CYS B C 1
ATOM 3196 O O . CYS B 1 180 ? 6.707 47.748 8.449 1.00 83.43 1123 CYS B O 1
ATOM 3199 N N . SER B 1 181 ? 8.610 47.675 7.246 1.00 91.49 1124 SER B N 1
ATOM 3200 C CA . SER B 1 181 ? 8.903 49.095 7.320 1.00 86.83 1124 SER B CA 1
ATOM 3201 C C . SER B 1 181 ? 8.960 49.693 5.921 1.00 86.68 1124 SER B C 1
ATOM 3202 O O . SER B 1 181 ? 9.315 49.016 4.952 1.00 89.81 1124 SER B O 1
ATOM 3205 N N . TYR B 1 182 ? 8.632 50.978 5.833 1.00 85.26 1125 TYR B N 1
ATOM 3206 C CA . TYR B 1 182 ? 8.590 51.702 4.572 1.00 86.76 1125 TYR B CA 1
ATOM 3207 C C . TYR B 1 182 ? 9.533 52.893 4.656 1.00 87.51 1125 TYR B C 1
ATOM 3208 O O . TYR B 1 182 ? 9.608 53.565 5.699 1.00 87.57 1125 TYR B O 1
ATOM 3217 N N . VAL B 1 183 ? 10.254 53.141 3.555 1.00 79.71 1126 VAL B N 1
ATOM 3218 C CA . VAL B 1 183 ? 11.301 54.156 3.485 1.00 78.30 1126 VAL B CA 1
ATOM 3219 C C . VAL B 1 183 ? 11.190 54.869 2.142 1.00 77.96 1126 VAL B C 1
ATOM 3220 O O . VAL B 1 183 ? 11.323 54.238 1.086 1.00 81.01 1126 VAL B O 1
ATOM 3224 N N . LYS B 1 184 ? 10.933 56.174 2.183 1.00 65.53 1127 LYS B N 1
ATOM 3225 C CA . LYS B 1 184 ? 10.966 57.053 1.020 1.00 69.84 1127 LYS B CA 1
ATOM 3226 C C . LYS B 1 184 ? 12.076 58.071 1.239 1.00 77.32 1127 LYS B C 1
ATOM 3227 O O . LYS B 1 184 ? 12.090 58.771 2.258 1.00 81.98 1127 LYS B O 1
ATOM 3233 N N . ILE B 1 185 ? 13.007 58.149 0.292 1.00 72.23 1128 ILE B N 1
ATOM 3234 C CA . ILE B 1 185 ? 14.166 59.025 0.401 1.00 77.27 1128 ILE B CA 1
ATOM 3235 C C . ILE B 1 185 ? 14.039 60.153 -0.614 1.00 78.24 1128 ILE B C 1
ATOM 3236 O O . ILE B 1 185 ? 13.673 59.925 -1.773 1.00 84.83 1128 ILE B O 1
ATOM 3241 N N . LYS B 1 186 ? 14.342 61.375 -0.172 1.00 80.49 1129 LYS B N 1
ATOM 3242 C CA . LYS B 1 186 ? 14.270 62.562 -1.013 1.00 79.71 1129 LYS B CA 1
ATOM 3243 C C . LYS B 1 186 ? 15.495 63.422 -0.744 1.00 81.60 1129 LYS B C 1
ATOM 3244 O O . LYS B 1 186 ? 15.764 63.781 0.405 1.00 87.51 1129 LYS B O 1
ATOM 3250 N N . LEU B 1 187 ? 16.229 63.758 -1.796 1.00 86.14 1130 LEU B N 1
ATOM 3251 C CA . LEU B 1 187 ? 17.467 64.514 -1.679 1.00 87.73 1130 LEU B CA 1
ATOM 3252 C C . LEU B 1 187 ? 17.251 65.943 -2.156 1.00 87.08 1130 LEU B C 1
ATOM 3253 O O . LEU B 1 187 ? 16.662 66.159 -3.221 1.00 88.48 1130 LEU B O 1
ATOM 3258 N N . THR B 1 188 ? 17.722 66.913 -1.379 1.00 85.15 1131 THR B N 1
ATOM 3259 C CA . THR B 1 188 ? 17.591 68.324 -1.738 1.00 85.89 1131 THR B CA 1
ATOM 3260 C C . THR B 1 188 ? 18.945 69.015 -1.663 1.00 86.51 1131 THR B C 1
ATOM 3261 O O . THR B 1 188 ? 19.477 69.207 -0.549 1.00 85.82 1131 THR B O 1
ATOM 3265 N N . PRO B 1 189 ? 19.544 69.382 -2.792 1.00 79.52 1132 PRO B N 1
ATOM 3266 C CA . PRO B 1 189 ? 20.798 70.139 -2.747 1.00 84.79 1132 PRO B CA 1
ATOM 3267 C C . PRO B 1 189 ? 20.549 71.578 -2.326 1.00 90.36 1132 PRO B C 1
ATOM 3268 O O . PRO B 1 189 ? 19.432 72.094 -2.397 1.00 99.24 1132 PRO B O 1
ATOM 3272 N N . LYS B 1 190 ? 21.620 72.233 -1.879 1.00 89.62 1133 LYS B N 1
ATOM 3273 C CA . LYS B 1 190 ? 21.492 73.620 -1.450 1.00 85.69 1133 LYS B CA 1
ATOM 3274 C C . LYS B 1 190 ? 21.531 74.582 -2.634 1.00 95.57 1133 LYS B C 1
ATOM 3275 O O . LYS B 1 190 ? 20.834 75.603 -2.628 1.00 107.78 1133 LYS B O 1
ATOM 3281 N N . ALA B 1 191 ? 22.332 74.279 -3.653 1.00 100.80 1134 ALA B N 1
ATOM 3282 C CA . ALA B 1 191 ? 22.394 75.128 -4.833 1.00 96.81 1134 ALA B CA 1
ATOM 3283 C C . ALA B 1 191 ? 21.194 74.877 -5.745 1.00 108.53 1134 ALA B C 1
ATOM 3284 O O . ALA B 1 191 ? 20.544 73.830 -5.691 1.00 114.77 1134 ALA B O 1
ATOM 3286 N N . VAL B 1 192 ? 20.909 75.862 -6.597 1.00 124.95 1135 VAL B N 1
ATOM 3287 C CA . VAL B 1 192 ? 19.720 75.859 -7.442 1.00 124.36 1135 VAL B CA 1
ATOM 3288 C C . VAL B 1 192 ? 20.130 76.150 -8.881 1.00 118.24 1135 VAL B C 1
ATOM 3289 O O . VAL B 1 192 ? 20.915 77.071 -9.136 1.00 116.32 1135 VAL B O 1
ATOM 3293 N N . TYR B 1 193 ? 19.605 75.358 -9.808 1.00 120.08 1136 TYR B N 1
ATOM 3294 C CA . TYR B 1 193 ? 19.775 75.545 -11.244 1.00 126.87 1136 TYR B CA 1
ATOM 3295 C C . TYR B 1 193 ? 18.893 74.520 -11.962 1.00 136.95 1136 TYR B C 1
ATOM 3296 O O . TYR B 1 193 ? 18.476 73.535 -11.350 1.00 141.03 1136 TYR B O 1
ATOM 3305 N N . PRO B 1 194 ? 18.570 74.749 -13.245 1.00 137.68 1137 PRO B N 1
ATOM 3306 C CA . PRO B 1 194 ? 17.532 73.916 -13.887 1.00 141.76 1137 PRO B CA 1
ATOM 3307 C C . PRO B 1 194 ? 17.821 72.423 -13.862 1.00 142.84 1137 PRO B C 1
ATOM 3308 O O . PRO B 1 194 ? 16.890 71.624 -13.700 1.00 144.36 1137 PRO B O 1
ATOM 3312 N N . THR B 1 195 ? 19.078 72.018 -14.025 1.00 144.13 1138 THR B N 1
ATOM 3313 C CA . THR B 1 195 ? 19.455 70.605 -14.011 1.00 147.70 1138 THR B CA 1
ATOM 3314 C C . THR B 1 195 ? 20.034 70.189 -12.663 1.00 145.73 1138 THR B C 1
ATOM 3315 O O . THR B 1 195 ? 20.955 69.371 -12.596 1.00 144.86 1138 THR B O 1
ATOM 3327 N N . ILE B 1 197 ? 18.777 68.380 -10.424 1.00 153.77 1140 ILE B N 1
ATOM 3328 C CA . ILE B 1 197 ? 18.497 66.990 -10.082 1.00 152.43 1140 ILE B CA 1
ATOM 3329 C C . ILE B 1 197 ? 19.442 66.055 -10.832 1.00 152.63 1140 ILE B C 1
ATOM 3330 O O . ILE B 1 197 ? 19.750 64.957 -10.352 1.00 148.24 1140 ILE B O 1
ATOM 3335 N N . SER B 1 198 ? 19.941 66.483 -11.994 1.00 140.59 1141 SER B N 1
ATOM 3336 C CA . SER B 1 198 ? 20.823 65.643 -12.798 1.00 139.96 1141 SER B CA 1
ATOM 3337 C C . SER B 1 198 ? 22.199 65.448 -12.172 1.00 132.84 1141 SER B C 1
ATOM 3338 O O . SER B 1 198 ? 22.878 64.471 -12.504 1.00 134.28 1141 SER B O 1
ATOM 3341 N N . SER B 1 199 ? 22.629 66.344 -11.281 1.00 129.70 1142 SER B N 1
ATOM 3342 C CA . SER B 1 199 ? 23.943 66.194 -10.665 1.00 131.10 1142 SER B CA 1
ATOM 3343 C C . SER B 1 199 ? 23.969 65.170 -9.538 1.00 124.41 1142 SER B C 1
ATOM 3344 O O . SER B 1 199 ? 25.050 64.679 -9.197 1.00 121.46 1142 SER B O 1
ATOM 3347 N N . TRP B 1 200 ? 22.822 64.839 -8.955 1.00 113.88 1143 TRP B N 1
ATOM 3348 C CA . TRP B 1 200 ? 22.727 63.834 -7.907 1.00 110.75 1143 TRP B CA 1
ATOM 3349 C C . TRP B 1 200 ? 22.096 62.567 -8.468 1.00 112.99 1143 TRP B C 1
ATOM 3350 O O . TRP B 1 200 ? 21.137 62.638 -9.244 1.00 117.35 1143 TRP B O 1
ATOM 3361 N N . GLN B 1 201 ? 22.627 61.406 -8.082 1.00 106.57 1144 GLN B N 1
ATOM 3362 C CA . GLN B 1 201 ? 22.009 60.127 -8.418 1.00 106.23 1144 GLN B CA 1
ATOM 3363 C C . GLN B 1 201 ? 21.991 59.272 -7.158 1.00 104.45 1144 GLN B C 1
ATOM 3364 O O . GLN B 1 201 ? 23.040 58.806 -6.711 1.00 95.98 1144 GLN B O 1
ATOM 3370 N N . VAL B 1 202 ? 20.808 59.038 -6.597 1.00 105.43 1145 VAL B N 1
ATOM 3371 C CA . VAL B 1 202 ? 20.671 58.312 -5.339 1.00 102.87 1145 VAL B CA 1
ATOM 3372 C C . VAL B 1 202 ? 19.762 57.111 -5.567 1.00 101.08 1145 VAL B C 1
ATOM 3373 O O . VAL B 1 202 ? 18.705 57.235 -6.196 1.00 100.37 1145 VAL B O 1
ATOM 3377 N N . ASN B 1 203 ? 20.193 55.939 -5.088 1.00 91.12 1146 ASN B N 1
ATOM 3378 C CA . ASN B 1 203 ? 19.403 54.724 -5.239 1.00 93.90 1146 ASN B CA 1
ATOM 3379 C C . ASN B 1 203 ? 19.690 53.760 -4.097 1.00 92.10 1146 ASN B C 1
ATOM 3380 O O . ASN B 1 203 ? 20.849 53.639 -3.673 1.00 91.40 1146 ASN B O 1
ATOM 3385 N N . PRO B 1 204 ? 18.666 53.079 -3.561 1.00 90.51 1147 PRO B N 1
ATOM 3386 C CA . PRO B 1 204 ? 17.258 53.202 -3.958 1.00 91.53 1147 PRO B CA 1
ATOM 3387 C C . PRO B 1 204 ? 16.542 54.419 -3.372 1.00 95.06 1147 PRO B C 1
ATOM 3388 O O . PRO B 1 204 ? 16.734 54.759 -2.205 1.00 92.82 1147 PRO B O 1
ATOM 3392 N N . THR B 1 205 ? 15.720 55.063 -4.203 1.00 101.27 1148 THR B N 1
ATOM 3393 C CA . THR B 1 205 ? 14.968 56.230 -3.756 1.00 92.56 1148 THR B CA 1
ATOM 3394 C C . THR B 1 205 ? 13.854 55.850 -2.786 1.00 91.77 1148 THR B C 1
ATOM 3395 O O . THR B 1 205 ? 13.517 56.637 -1.894 1.00 88.49 1148 THR B O 1
ATOM 3399 N N . GLU B 1 206 ? 13.270 54.664 -2.945 1.00 88.29 1149 GLU B N 1
ATOM 3400 C CA . GLU B 1 206 ? 12.193 54.208 -2.080 1.00 89.23 1149 GLU B CA 1
ATOM 3401 C C . GLU B 1 206 ? 12.216 52.690 -2.018 1.00 84.83 1149 GLU B C 1
ATOM 3402 O O . GLU B 1 206 ? 12.545 52.021 -3.002 1.00 92.36 1149 GLU B O 1
ATOM 3408 N N . LEU B 1 207 ? 11.869 52.151 -0.852 1.00 78.06 1150 LEU B N 1
ATOM 3409 C CA . LEU B 1 207 ? 11.908 50.706 -0.669 1.00 82.45 1150 LEU B CA 1
ATOM 3410 C C . LEU B 1 207 ? 11.185 50.319 0.615 1.00 84.76 1150 LEU B C 1
ATOM 3411 O O . LEU B 1 207 ? 10.738 51.169 1.396 1.00 88.62 1150 LEU B O 1
ATOM 3416 N N . LEU B 1 208 ? 11.045 49.007 0.793 1.00 83.28 1151 LEU B N 1
ATOM 3417 C CA . LEU B 1 208 ? 10.495 48.403 1.993 1.00 83.74 1151 LEU B CA 1
ATOM 3418 C C . LEU B 1 208 ? 11.546 47.507 2.634 1.00 87.31 1151 LEU B C 1
ATOM 3419 O O . LEU B 1 208 ? 12.404 46.944 1.947 1.00 91.10 1151 LEU B O 1
ATOM 3424 N N . LEU B 1 209 ? 11.477 47.381 3.957 1.00 85.83 1152 LEU B N 1
ATOM 3425 C CA . LEU B 1 209 ? 12.416 46.557 4.712 1.00 86.50 1152 LEU B CA 1
ATOM 3426 C C . LEU B 1 209 ? 11.636 45.636 5.636 1.00 87.62 1152 LEU B C 1
ATOM 3427 O O . LEU B 1 209 ? 10.868 46.106 6.478 1.00 90.52 1152 LEU B O 1
ATOM 3432 N N . ASN B 1 210 ? 11.853 44.332 5.500 1.00 90.02 1153 ASN B N 1
ATOM 3433 C CA . ASN B 1 210 ? 11.261 43.386 6.424 1.00 85.94 1153 ASN B CA 1
ATOM 3434 C C . ASN B 1 210 ? 11.995 43.457 7.763 1.00 80.91 1153 ASN B C 1
ATOM 3435 O O . ASN B 1 210 ? 13.097 44.004 7.843 1.00 83.85 1153 ASN B O 1
ATOM 3440 N N . PRO B 1 211 ? 11.396 42.942 8.839 1.00 77.35 1154 PRO B N 1
ATOM 3441 C CA . PRO B 1 211 ? 12.086 42.969 10.134 1.00 92.62 1154 PRO B CA 1
ATOM 3442 C C . PRO B 1 211 ? 13.414 42.226 10.076 1.00 92.76 1154 PRO B C 1
ATOM 3443 O O . PRO B 1 211 ? 13.517 41.142 9.499 1.00 91.71 1154 PRO B O 1
ATOM 3447 N N . LYS B 1 212 ? 14.439 42.846 10.665 1.00 95.58 1155 LYS B N 1
ATOM 3448 C CA . LYS B 1 212 ? 15.811 42.345 10.692 1.00 92.92 1155 LYS B CA 1
ATOM 3449 C C . LYS B 1 212 ? 16.453 42.297 9.310 1.00 89.13 1155 LYS B C 1
ATOM 3450 O O . LYS B 1 212 ? 17.410 41.546 9.097 1.00 91.36 1155 LYS B O 1
ATOM 3456 N N . GLU B 1 213 ? 15.953 43.085 8.361 1.00 90.00 1156 GLU B N 1
ATOM 3457 C CA . GLU B 1 213 ? 16.574 43.204 7.050 1.00 96.15 1156 GLU B CA 1
ATOM 3458 C C . GLU B 1 213 ? 17.531 44.390 7.018 1.00 97.77 1156 GLU B C 1
ATOM 3459 O O . GLU B 1 213 ? 17.297 45.422 7.652 1.00 99.50 1156 GLU B O 1
ATOM 3465 N N . VAL B 1 214 ? 18.617 44.230 6.266 1.00 97.01 1157 VAL B N 1
ATOM 3466 C CA . VAL B 1 214 ? 19.658 45.242 6.128 1.00 95.93 1157 VAL B CA 1
ATOM 3467 C C . VAL B 1 214 ? 19.653 45.714 4.683 1.00 88.57 1157 VAL B C 1
ATOM 3468 O O . VAL B 1 214 ? 19.586 44.892 3.762 1.00 92.42 1157 VAL B O 1
ATOM 3472 N N . GLN B 1 215 ? 19.705 47.028 4.476 1.00 84.72 1158 GLN B N 1
ATOM 3473 C CA . GLN B 1 215 ? 19.822 47.530 3.113 1.00 81.88 1158 GLN B CA 1
ATOM 3474 C C . GLN B 1 215 ? 20.764 48.722 3.038 1.00 83.75 1158 GLN B C 1
ATOM 3475 O O . GLN B 1 215 ? 20.719 49.617 3.883 1.00 82.25 1158 GLN B O 1
ATOM 3481 N N . TRP B 1 216 ? 21.609 48.730 2.013 1.00 87.28 1159 TRP B N 1
ATOM 3482 C CA . TRP B 1 216 ? 22.541 49.822 1.773 1.00 90.33 1159 TRP B CA 1
ATOM 3483 C C . TRP B 1 216 ? 21.990 50.733 0.684 1.00 94.67 1159 TRP B C 1
ATOM 3484 O O . TRP B 1 216 ? 21.628 50.265 -0.401 1.00 97.02 1159 TRP B O 1
ATOM 3495 N N . VAL B 1 217 ? 21.925 52.026 0.981 1.00 89.83 1160 VAL B N 1
ATOM 3496 C CA . VAL B 1 217 ? 21.515 53.041 0.017 1.00 88.06 1160 VAL B CA 1
ATOM 3497 C C . VAL B 1 217 ? 22.768 53.764 -0.449 1.00 89.63 1160 VAL B C 1
ATOM 3498 O O . VAL B 1 217 ? 23.490 54.350 0.366 1.00 83.21 1160 VAL B O 1
ATOM 3502 N N . THR B 1 218 ? 23.036 53.732 -1.751 1.00 94.94 1161 THR B N 1
ATOM 3503 C CA . THR B 1 218 ? 24.225 54.359 -2.308 1.00 89.84 1161 THR B CA 1
ATOM 3504 C C . THR B 1 218 ? 23.834 55.617 -3.075 1.00 97.15 1161 THR B C 1
ATOM 3505 O O . THR B 1 218 ? 22.858 55.619 -3.838 1.00 100.38 1161 THR B O 1
ATOM 3509 N N . LEU B 1 219 ? 24.587 56.689 -2.847 1.00 101.27 1162 LEU B N 1
ATOM 3510 C CA . LEU B 1 219 ? 24.319 57.987 -3.451 1.00 101.66 1162 LEU B CA 1
ATOM 3511 C C . LEU B 1 219 ? 25.602 58.508 -4.081 1.00 101.73 1162 LEU B C 1
ATOM 3512 O O . LEU B 1 219 ? 26.634 58.609 -3.408 1.00 95.26 1162 LEU B O 1
ATOM 3517 N N . GLU B 1 220 ? 25.545 58.807 -5.376 1.00 109.05 1163 GLU B N 1
ATOM 3518 C CA . GLU B 1 220 ? 26.662 59.363 -6.119 1.00 117.04 1163 GLU B CA 1
ATOM 3519 C C . GLU B 1 220 ? 26.376 60.822 -6.440 1.00 119.63 1163 GLU B C 1
ATOM 3520 O O . GLU B 1 220 ? 25.244 61.191 -6.780 1.00 117.48 1163 GLU B O 1
ATOM 3526 N N . PHE B 1 221 ? 27.408 61.649 -6.319 1.00 125.62 1164 PHE B N 1
ATOM 3527 C CA . PHE B 1 221 ? 27.323 63.082 -6.549 1.00 126.55 1164 PHE B CA 1
ATOM 3528 C C . PHE B 1 221 ? 28.426 63.466 -7.519 1.00 128.93 1164 PHE B C 1
ATOM 3529 O O . PHE B 1 221 ? 29.615 63.299 -7.216 1.00 135.55 1164 PHE B O 1
ATOM 3537 N N . HIS B 1 222 ? 28.023 63.949 -8.689 1.00 125.36 1165 HIS B N 1
ATOM 3538 C CA . HIS B 1 222 ? 28.925 64.452 -9.711 1.00 136.62 1165 HIS B CA 1
ATOM 3539 C C . HIS B 1 222 ? 28.889 65.973 -9.651 1.00 133.31 1165 HIS B C 1
ATOM 3540 O O . HIS B 1 222 ? 28.016 66.595 -10.271 1.00 128.76 1165 HIS B O 1
ATOM 3547 N N . PRO B 1 223 ? 29.803 66.606 -8.915 1.00 132.87 1166 PRO B N 1
ATOM 3548 C CA . PRO B 1 223 ? 29.707 68.059 -8.720 1.00 120.47 1166 PRO B CA 1
ATOM 3549 C C . PRO B 1 223 ? 29.941 68.804 -10.024 1.00 124.03 1166 PRO B C 1
ATOM 3550 O O . PRO B 1 223 ? 30.911 68.547 -10.741 1.00 131.89 1166 PRO B O 1
ATOM 3554 N N . ARG B 1 224 ? 29.042 69.732 -10.326 1.00 131.04 1167 ARG B N 1
ATOM 3555 C CA . ARG B 1 224 ? 29.227 70.635 -11.447 1.00 144.49 1167 ARG B CA 1
ATOM 3556 C C . ARG B 1 224 ? 29.867 71.929 -10.950 1.00 151.05 1167 ARG B C 1
ATOM 3557 O O . ARG B 1 224 ? 29.876 72.223 -9.755 1.00 151.60 1167 ARG B O 1
ATOM 3565 N N . LYS B 1 225 ? 30.442 72.689 -11.880 1.00 149.98 1168 LYS B N 1
ATOM 3566 C CA . LYS B 1 225 ? 31.089 73.943 -11.507 1.00 148.23 1168 LYS B CA 1
ATOM 3567 C C . LYS B 1 225 ? 30.114 74.942 -10.885 1.00 148.48 1168 LYS B C 1
ATOM 3568 O O . LYS B 1 225 ? 30.516 75.763 -10.050 1.00 144.74 1168 LYS B O 1
ATOM 3574 N N . GLU B 1 226 ? 28.831 74.873 -11.252 1.00 148.17 1169 GLU B N 1
ATOM 3575 C CA . GLU B 1 226 ? 27.886 75.894 -10.808 1.00 145.48 1169 GLU B CA 1
ATOM 3576 C C . GLU B 1 226 ? 27.522 75.775 -9.328 1.00 146.93 1169 GLU B C 1
ATOM 3577 O O . GLU B 1 226 ? 27.304 76.800 -8.671 1.00 144.76 1169 GLU B O 1
ATOM 3583 N N . ASP B 1 227 ? 27.448 74.560 -8.777 1.00 152.13 1170 ASP B N 1
ATOM 3584 C CA . ASP B 1 227 ? 27.198 74.438 -7.340 1.00 142.90 1170 ASP B CA 1
ATOM 3585 C C . ASP B 1 227 ? 28.453 74.793 -6.546 1.00 139.96 1170 ASP B C 1
ATOM 3586 O O . ASP B 1 227 ? 28.378 75.419 -5.479 1.00 137.42 1170 ASP B O 1
ATOM 3591 N N . LEU B 1 228 ? 29.621 74.383 -7.046 1.00 137.37 1171 LEU B N 1
ATOM 3592 C CA . LEU B 1 228 ? 30.861 74.695 -6.352 1.00 135.28 1171 LEU B CA 1
ATOM 3593 C C . LEU B 1 228 ? 31.138 76.189 -6.378 1.00 143.95 1171 LEU B C 1
ATOM 3594 O O . LEU B 1 228 ? 31.865 76.688 -5.512 1.00 148.05 1171 LEU B O 1
ATOM 3599 N N . ALA B 1 229 ? 30.571 76.911 -7.351 1.00 140.21 1172 ALA B N 1
ATOM 3600 C CA . ALA B 1 229 ? 30.727 78.360 -7.385 1.00 142.58 1172 ALA B CA 1
ATOM 3601 C C . ALA B 1 229 ? 30.167 79.000 -6.120 1.00 141.92 1172 ALA B C 1
ATOM 3602 O O . ALA B 1 229 ? 30.645 80.056 -5.692 1.00 143.46 1172 ALA B O 1
ATOM 3604 N N . LEU B 1 230 ? 29.155 78.373 -5.512 1.00 143.04 1173 LEU B N 1
ATOM 3605 C CA . LEU B 1 230 ? 28.617 78.820 -4.234 1.00 148.05 1173 LEU B CA 1
ATOM 3606 C C . LEU B 1 230 ? 29.296 78.133 -3.062 1.00 144.86 1173 LEU B C 1
ATOM 3607 O O . LEU B 1 230 ? 29.460 78.747 -2.001 1.00 146.35 1173 LEU B O 1
ATOM 3612 N N . LEU B 1 231 ? 29.691 76.869 -3.233 1.00 144.32 1174 LEU B N 1
ATOM 3613 C CA . LEU B 1 231 ? 30.377 76.139 -2.169 1.00 145.92 1174 LEU B CA 1
ATOM 3614 C C . LEU B 1 231 ? 31.787 76.665 -1.914 1.00 148.32 1174 LEU B C 1
ATOM 3615 O O . LEU B 1 231 ? 32.426 76.233 -0.949 1.00 146.59 1174 LEU B O 1
ATOM 3620 N N . GLN B 1 232 ? 32.272 77.567 -2.773 1.00 158.45 1175 GLN B N 1
ATOM 3621 C CA . GLN B 1 232 ? 33.625 78.116 -2.688 1.00 153.71 1175 GLN B CA 1
ATOM 3622 C C . GLN B 1 232 ? 34.015 78.566 -1.278 1.00 154.21 1175 GLN B C 1
ATOM 3623 O O . GLN B 1 232 ? 35.063 78.167 -0.756 1.00 149.25 1175 GLN B O 1
ATOM 3629 N N . LYS B 1 233 ? 33.175 79.391 -0.641 1.00 141.37 1176 LYS B N 1
ATOM 3630 C CA . LYS B 1 233 ? 33.670 80.326 0.374 1.00 143.78 1176 LYS B CA 1
ATOM 3631 C C . LYS B 1 233 ? 34.346 79.624 1.551 1.00 147.18 1176 LYS B C 1
ATOM 3632 O O . LYS B 1 233 ? 35.408 80.060 2.007 1.00 150.96 1176 LYS B O 1
ATOM 3638 N N . SER B 1 234 ? 33.763 78.539 2.056 1.00 146.70 1177 SER B N 1
ATOM 3639 C CA . SER B 1 234 ? 34.277 77.906 3.263 1.00 138.72 1177 SER B CA 1
ATOM 3640 C C . SER B 1 234 ? 35.141 76.693 2.923 1.00 141.25 1177 SER B C 1
ATOM 3641 O O . SER B 1 234 ? 35.281 76.295 1.764 1.00 147.20 1177 SER B O 1
ATOM 3644 N N . ASP B 1 235 ? 35.730 76.102 3.964 1.00 127.37 1178 ASP B N 1
ATOM 3645 C CA . ASP B 1 235 ? 36.557 74.912 3.804 1.00 131.63 1178 ASP B CA 1
ATOM 3646 C C . ASP B 1 235 ? 35.752 73.626 3.918 1.00 126.46 1178 ASP B C 1
ATOM 3647 O O . ASP B 1 235 ? 36.071 72.640 3.246 1.00 122.27 1178 ASP B O 1
ATOM 3652 N N . VAL B 1 236 ? 34.717 73.620 4.751 1.00 122.47 1179 VAL B N 1
ATOM 3653 C CA . VAL B 1 236 ? 33.774 72.513 4.863 1.00 110.62 1179 VAL B CA 1
ATOM 3654 C C . VAL B 1 236 ? 32.416 73.049 4.450 1.00 109.02 1179 VAL B C 1
ATOM 3655 O O . VAL B 1 236 ? 31.854 73.911 5.134 1.00 114.74 1179 VAL B O 1
ATOM 3659 N N . SER B 1 237 ? 31.888 72.543 3.342 1.00 105.05 1180 SER B N 1
ATOM 3660 C CA . SER B 1 237 ? 30.750 73.160 2.680 1.00 101.82 1180 SER B CA 1
ATOM 3661 C C . SER B 1 237 ? 29.516 72.276 2.781 1.00 105.89 1180 SER B C 1
ATOM 3662 O O . SER B 1 237 ? 29.560 71.090 2.436 1.00 105.30 1180 SER B O 1
ATOM 3665 N N . HIS B 1 238 ? 28.424 72.862 3.264 1.00 103.83 1181 HIS B N 1
ATOM 3666 C CA . HIS B 1 238 ? 27.120 72.215 3.224 1.00 99.79 1181 HIS B CA 1
ATOM 3667 C C . HIS B 1 238 ? 26.619 72.176 1.786 1.00 102.57 1181 HIS B C 1
ATOM 3668 O O . HIS B 1 238 ? 26.390 73.225 1.173 1.00 101.86 1181 HIS B O 1
ATOM 3675 N N . VAL B 1 239 ? 26.435 70.972 1.248 1.00 97.73 1182 VAL B N 1
ATOM 3676 C CA . VAL B 1 239 ? 26.059 70.811 -0.145 1.00 94.72 1182 VAL B CA 1
ATOM 3677 C C . VAL B 1 239 ? 24.615 70.346 -0.319 1.00 93.88 1182 VAL B C 1
ATOM 3678 O O . VAL B 1 239 ? 24.001 70.651 -1.348 1.00 90.55 1182 VAL B O 1
ATOM 3682 N N . GLY B 1 240 ? 24.044 69.649 0.657 1.00 87.58 1183 GLY B N 1
ATOM 3683 C CA . GLY B 1 240 ? 22.684 69.169 0.505 1.00 88.89 1183 GLY B CA 1
ATOM 3684 C C . GLY B 1 240 ? 22.180 68.542 1.785 1.00 88.48 1183 GLY B C 1
ATOM 3685 O O . GLY B 1 240 ? 22.909 68.407 2.771 1.00 88.76 1183 GLY B O 1
ATOM 3686 N N . THR B 1 241 ? 20.906 68.156 1.750 1.00 92.05 1184 THR B N 1
ATOM 3687 C CA . THR B 1 241 ? 20.238 67.516 2.876 1.00 87.45 1184 THR B CA 1
ATOM 3688 C C . THR B 1 241 ? 19.440 66.334 2.352 1.00 85.43 1184 THR B C 1
ATOM 3689 O O . THR B 1 241 ? 18.729 66.453 1.347 1.00 81.49 1184 THR B O 1
ATOM 3693 N N . LEU B 1 242 ? 19.559 65.195 3.028 1.00 76.52 1185 LEU B N 1
ATOM 3694 C CA . LEU B 1 242 ? 18.896 63.967 2.609 1.00 75.11 1185 LEU B CA 1
ATOM 3695 C C . LEU B 1 242 ? 17.796 63.652 3.613 1.00 71.62 1185 LEU B C 1
ATOM 3696 O O . LEU B 1 242 ? 18.081 63.331 4.772 1.00 75.54 1185 LEU B O 1
ATOM 3701 N N . LEU B 1 243 ? 16.545 63.744 3.171 1.00 72.63 1186 LEU B N 1
ATOM 3702 C CA . LEU B 1 243 ? 15.398 63.444 4.011 1.00 71.78 1186 LEU B CA 1
ATOM 3703 C C . LEU B 1 243 ? 14.981 61.993 3.820 1.00 78.83 1186 LEU B C 1
ATOM 3704 O O . LEU B 1 243 ? 14.733 61.549 2.694 1.00 81.88 1186 LEU B O 1
ATOM 3709 N N . ILE B 1 244 ? 14.907 61.261 4.923 1.00 78.32 1187 ILE B N 1
ATOM 3710 C CA . ILE B 1 244 ? 14.483 59.872 4.938 1.00 74.21 1187 ILE B CA 1
ATOM 3711 C C . ILE B 1 244 ? 13.196 59.832 5.743 1.00 78.24 1187 ILE B C 1
ATOM 3712 O O . ILE B 1 244 ? 13.203 60.111 6.953 1.00 80.04 1187 ILE B O 1
ATOM 3717 N N . THR B 1 245 ? 12.088 59.532 5.069 1.00 80.32 1188 THR B N 1
ATOM 3718 C CA . THR B 1 245 ? 10.809 59.302 5.718 1.00 76.84 1188 THR B CA 1
ATOM 3719 C C . THR B 1 245 ? 10.653 57.797 5.861 1.00 75.17 1188 THR B C 1
ATOM 3720 O O . THR B 1 245 ? 10.745 57.062 4.876 1.00 72.97 1188 THR B O 1
ATOM 3724 N N . HIS B 1 246 ? 10.429 57.341 7.083 1.00 76.67 1189 HIS B N 1
ATOM 3725 C CA . HIS B 1 246 ? 10.397 55.920 7.357 1.00 77.22 1189 HIS B CA 1
ATOM 3726 C C . HIS B 1 246 ? 9.378 55.651 8.448 1.00 76.37 1189 HIS B C 1
ATOM 3727 O O . HIS B 1 246 ? 8.919 56.558 9.157 1.00 80.73 1189 HIS B O 1
ATOM 3734 N N . GLY B 1 247 ? 9.031 54.379 8.561 1.00 81.24 1190 GLY B N 1
ATOM 3735 C CA . GLY B 1 247 ? 8.094 53.958 9.585 1.00 87.00 1190 GLY B CA 1
ATOM 3736 C C . GLY B 1 247 ? 7.607 52.552 9.301 1.00 94.81 1190 GLY B C 1
ATOM 3737 O O . GLY B 1 247 ? 8.229 51.811 8.547 1.00 91.24 1190 GLY B O 1
ATOM 3738 N N . ASP B 1 248 ? 6.468 52.220 9.897 1.00 95.10 1191 ASP B N 1
ATOM 3739 C CA . ASP B 1 248 ? 5.872 50.908 9.710 1.00 90.08 1191 ASP B CA 1
ATOM 3740 C C . ASP B 1 248 ? 4.960 50.893 8.493 1.00 91.30 1191 ASP B C 1
ATOM 3741 O O . ASP B 1 248 ? 4.229 51.853 8.232 1.00 87.20 1191 ASP B O 1
ATOM 3746 N N . GLU B 1 249 ? 5.011 49.790 7.751 1.00 83.36 1192 GLU B N 1
ATOM 3747 C CA . GLU B 1 249 ? 4.209 49.678 6.538 1.00 79.08 1192 GLU B CA 1
ATOM 3748 C C . GLU B 1 249 ? 2.706 49.708 6.792 1.00 88.68 1192 GLU B C 1
ATOM 3749 O O . GLU B 1 249 ? 2.001 50.411 6.048 1.00 93.10 1192 GLU B O 1
ATOM 3755 N N . PRO B 1 250 ? 2.150 48.987 7.773 1.00 90.71 1193 PRO B N 1
ATOM 3756 C CA . PRO B 1 250 ? 0.682 48.984 7.918 1.00 92.57 1193 PRO B CA 1
ATOM 3757 C C . PRO B 1 250 ? 0.077 50.350 8.187 1.00 94.99 1193 PRO B C 1
ATOM 3758 O O . PRO B 1 250 ? -1.004 50.646 7.661 1.00 93.89 1193 PRO B O 1
ATOM 3762 N N . THR B 1 251 ? 0.714 51.179 9.019 1.00 86.79 1194 THR B N 1
ATOM 3763 C CA . THR B 1 251 ? 0.201 52.532 9.213 1.00 87.21 1194 THR B CA 1
ATOM 3764 C C . THR B 1 251 ? 0.175 53.302 7.899 1.00 89.14 1194 THR B C 1
ATOM 3765 O O . THR B 1 251 ? -0.704 54.148 7.692 1.00 88.92 1194 THR B O 1
ATOM 3769 N N . ARG B 1 252 ? 1.086 52.980 6.976 1.00 84.86 1195 ARG B N 1
ATOM 3770 C CA . ARG B 1 252 ? 1.036 53.602 5.658 1.00 87.26 1195 ARG B CA 1
ATOM 3771 C C . ARG B 1 252 ? -0.190 53.135 4.888 1.00 91.73 1195 ARG B C 1
ATOM 3772 O O . ARG B 1 252 ? -0.844 53.934 4.212 1.00 91.06 1195 ARG B O 1
ATOM 3780 N N . LEU B 1 253 ? -0.526 51.846 4.989 1.00 95.48 1196 LEU B N 1
ATOM 3781 C CA . LEU B 1 253 ? -1.739 51.346 4.352 1.00 95.58 1196 LEU B CA 1
ATOM 3782 C C . LEU B 1 253 ? -2.979 52.017 4.932 1.00 96.35 1196 LEU B C 1
ATOM 3783 O O . LEU B 1 253 ? -3.899 52.392 4.194 1.00 99.62 1196 LEU B O 1
ATOM 3788 N N . ARG B 1 254 ? -3.006 52.198 6.254 1.00 89.77 1197 ARG B N 1
ATOM 3789 C CA . ARG B 1 254 ? -4.152 52.825 6.907 1.00 89.53 1197 ARG B CA 1
ATOM 3790 C C . ARG B 1 254 ? -4.309 54.277 6.469 1.00 92.52 1197 ARG B C 1
ATOM 3791 O O . ARG B 1 254 ? -5.405 54.711 6.089 1.00 96.18 1197 ARG B O 1
ATOM 3799 N N . ILE B 1 255 ? -3.218 55.048 6.515 1.00 99.15 1198 ILE B N 1
ATOM 3800 C CA . ILE B 1 255 ? -3.295 56.445 6.102 1.00 96.62 1198 ILE B CA 1
ATOM 3801 C C . ILE B 1 255 ? -3.583 56.561 4.610 1.00 93.54 1198 ILE B C 1
ATOM 3802 O O . ILE B 1 255 ? -4.255 57.501 4.183 1.00 97.14 1198 ILE B O 1
ATOM 3807 N N . ARG B 1 256 ? -3.103 55.618 3.794 1.00 100.29 1199 ARG B N 1
ATOM 3808 C CA . ARG B 1 256 ? -3.405 55.645 2.366 1.00 102.04 1199 ARG B CA 1
ATOM 3809 C C . ARG B 1 256 ? -4.893 55.431 2.126 1.00 99.41 1199 ARG B C 1
ATOM 3810 O O . ARG B 1 256 ? -5.525 56.160 1.352 1.00 96.36 1199 ARG B O 1
ATOM 3818 N N . ARG B 1 257 ? -5.463 54.412 2.773 1.00 102.03 1200 ARG B N 1
ATOM 3819 C CA . ARG B 1 257 ? -6.894 54.152 2.661 1.00 110.98 1200 ARG B CA 1
ATOM 3820 C C . ARG B 1 257 ? -7.700 55.367 3.103 1.00 105.99 1200 ARG B C 1
ATOM 3821 O O . ARG B 1 257 ? -8.643 55.791 2.421 1.00 102.78 1200 ARG B O 1
ATOM 3829 N N . LEU B 1 258 ? -7.314 55.966 4.231 1.00 99.38 1201 LEU B N 1
ATOM 3830 C CA . LEU B 1 258 ? -8.071 57.095 4.760 1.00 102.81 1201 LEU B CA 1
ATOM 3831 C C . LEU B 1 258 ? -7.922 58.325 3.872 1.00 102.66 1201 LEU B C 1
ATOM 3832 O O . LEU B 1 258 ? -8.878 59.090 3.694 1.00 108.67 1201 LEU B O 1
ATOM 3837 N N . TYR B 1 259 ? -6.730 58.540 3.314 1.00 103.63 1202 TYR B N 1
ATOM 3838 C CA . TYR B 1 259 ? -6.517 59.683 2.438 1.00 98.51 1202 TYR B CA 1
ATOM 3839 C C . TYR B 1 259 ? -7.293 59.523 1.141 1.00 106.66 1202 TYR B C 1
ATOM 3840 O O . TYR B 1 259 ? -7.832 60.500 0.613 1.00 110.52 1202 TYR B O 1
ATOM 3849 N N . LYS B 1 260 ? -7.347 58.302 0.603 1.00 107.28 1203 LYS B N 1
ATOM 3850 C CA . LYS B 1 260 ? -8.181 58.058 -0.568 1.00 112.78 1203 LYS B CA 1
ATOM 3851 C C . LYS B 1 260 ? -9.644 58.309 -0.239 1.00 114.29 1203 LYS B C 1
ATOM 3852 O O . LYS B 1 260 ? -10.387 58.871 -1.054 1.00 120.39 1203 LYS B O 1
ATOM 3858 N N . LYS B 1 261 ? -10.067 57.924 0.969 1.00 111.14 1204 LYS B N 1
ATOM 3859 C CA . LYS B 1 261 ? -11.432 58.199 1.404 1.00 114.37 1204 LYS B CA 1
ATOM 3860 C C . LYS B 1 261 ? -11.712 59.698 1.420 1.00 114.14 1204 LYS B C 1
ATOM 3861 O O . LYS B 1 261 ? -12.715 60.160 0.865 1.00 116.51 1204 LYS B O 1
ATOM 3875 N N . LYS B 1 263 ? -10.016 62.254 0.003 1.00 118.84 1206 LYS B N 1
ATOM 3876 C CA . LYS B 1 263 ? -9.902 62.898 -1.301 1.00 121.19 1206 LYS B CA 1
ATOM 3877 C C . LYS B 1 263 ? -11.087 62.551 -2.191 1.00 125.81 1206 LYS B C 1
ATOM 3878 O O . LYS B 1 263 ? -11.558 63.396 -2.961 1.00 120.36 1206 LYS B O 1
ATOM 3884 N N . GLU B 1 264 ? -11.589 61.316 -2.098 1.00 125.00 1207 GLU B N 1
ATOM 3885 C CA . GLU B 1 264 ? -12.736 60.937 -2.916 1.00 123.35 1207 GLU B CA 1
ATOM 3886 C C . GLU B 1 264 ? -13.977 61.724 -2.517 1.00 122.03 1207 GLU B C 1
ATOM 3887 O O . GLU B 1 264 ? -14.801 62.069 -3.372 1.00 127.06 1207 GLU B O 1
ATOM 3893 N N . THR B 1 265 ? -14.126 62.021 -1.228 1.00 120.93 1208 THR B N 1
ATOM 3894 C CA . THR B 1 265 ? -15.213 62.868 -0.761 1.00 121.47 1208 THR B CA 1
ATOM 3895 C C . THR B 1 265 ? -14.881 64.357 -0.835 1.00 121.86 1208 THR B C 1
ATOM 3896 O O . THR B 1 265 ? -15.781 65.182 -0.642 1.00 123.66 1208 THR B O 1
ATOM 3900 N N . GLY B 1 266 ? -13.625 64.723 -1.106 1.00 120.52 1209 GLY B N 1
ATOM 3901 C CA . GLY B 1 266 ? -13.283 66.125 -1.257 1.00 125.80 1209 GLY B CA 1
ATOM 3902 C C . GLY B 1 266 ? -13.064 66.920 0.012 1.00 128.37 1209 GLY B C 1
ATOM 3903 O O . GLY B 1 266 ? -13.228 68.144 -0.013 1.00 116.87 1209 GLY B O 1
ATOM 3904 N N . GLU B 1 267 ? -12.711 66.276 1.128 1.00 139.76 1210 GLU B N 1
ATOM 3905 C CA . GLU B 1 267 ? -12.558 67.016 2.381 1.00 141.92 1210 GLU B CA 1
ATOM 3906 C C . GLU B 1 267 ? -11.425 68.037 2.308 1.00 142.08 1210 GLU B C 1
ATOM 3907 O O . GLU B 1 267 ? -11.604 69.200 2.687 1.00 143.72 1210 GLU B O 1
ATOM 3913 N N . LEU B 1 268 ? -10.257 67.630 1.817 1.00 140.55 1211 LEU B N 1
ATOM 3914 C CA . LEU B 1 268 ? -9.079 68.501 1.759 1.00 142.67 1211 LEU B CA 1
ATOM 3915 C C . LEU B 1 268 ? -8.648 68.768 0.315 1.00 146.16 1211 LEU B C 1
ATOM 3916 O O . LEU B 1 268 ? -7.825 68.042 -0.247 1.00 146.86 1211 LEU B O 1
ATOM 3921 N N . ASN B 1 269 ? -9.219 69.802 -0.305 1.00 150.96 1212 ASN B N 1
ATOM 3922 C CA . ASN B 1 269 ? -8.797 70.165 -1.656 1.00 152.93 1212 ASN B CA 1
ATOM 3923 C C . ASN B 1 269 ? -8.814 71.683 -1.836 1.00 149.39 1212 ASN B C 1
ATOM 3924 O O . ASN B 1 269 ? -9.148 72.189 -2.914 1.00 149.36 1212 ASN B O 1
ATOM 3929 N N . GLY B 1 270 ? -8.454 72.428 -0.789 1.00 145.81 1213 GLY B N 1
ATOM 3930 C CA . GLY B 1 270 ? -8.300 73.863 -0.944 1.00 143.70 1213 GLY B CA 1
ATOM 3931 C C . GLY B 1 270 ? -6.933 74.427 -0.612 1.00 138.68 1213 GLY B C 1
ATOM 3932 O O . GLY B 1 270 ? -5.946 74.160 -1.303 1.00 136.82 1213 GLY B O 1
ATOM 3933 N N . ASN B 1 271 ? -6.877 75.216 0.460 1.00 142.92 1214 ASN B N 1
ATOM 3934 C CA . ASN B 1 271 ? -5.700 75.960 0.897 1.00 146.20 1214 ASN B CA 1
ATOM 3935 C C . ASN B 1 271 ? -4.922 75.211 1.967 1.00 148.43 1214 ASN B C 1
ATOM 3936 O O . ASN B 1 271 ? -3.688 75.160 1.917 1.00 151.40 1214 ASN B O 1
ATOM 3941 N N . GLU B 1 272 ? -5.634 74.597 2.915 1.00 152.96 1215 GLU B N 1
ATOM 3942 C CA . GLU B 1 272 ? -5.057 73.812 4.001 1.00 154.62 1215 GLU B CA 1
ATOM 3943 C C . GLU B 1 272 ? -4.308 72.611 3.439 1.00 154.22 1215 GLU B C 1
ATOM 3944 O O . GLU B 1 272 ? -3.749 71.804 4.190 1.00 151.34 1215 GLU B O 1
ATOM 3950 N N . ASN B 1 273 ? -4.293 72.493 2.116 1.00 150.62 1216 ASN B N 1
ATOM 3951 C CA . ASN B 1 273 ? -3.705 71.368 1.413 1.00 152.33 1216 ASN B CA 1
ATOM 3952 C C . ASN B 1 273 ? -2.389 71.765 0.760 1.00 152.05 1216 ASN B C 1
ATOM 3953 O O . ASN B 1 273 ? -1.784 70.954 0.050 1.00 151.16 1216 ASN B O 1
ATOM 3958 N N . GLU B 1 274 ? -1.943 73.004 0.984 1.00 144.22 1217 GLU B N 1
ATOM 3959 C CA . GLU B 1 274 ? -0.664 73.461 0.451 1.00 149.80 1217 GLU B CA 1
ATOM 3960 C C . GLU B 1 274 ? 0.488 72.599 0.952 1.00 143.19 1217 GLU B C 1
ATOM 3961 O O . GLU B 1 274 ? 1.229 72.007 0.162 1.00 143.39 1217 GLU B O 1
ATOM 3967 N N . THR B 1 275 ? 0.649 72.515 2.271 1.00 130.25 1218 THR B N 1
ATOM 3968 C CA . THR B 1 275 ? 1.739 71.749 2.861 1.00 133.11 1218 THR B CA 1
ATOM 3969 C C . THR B 1 275 ? 1.404 70.275 3.063 1.00 134.61 1218 THR B C 1
ATOM 3970 O O . THR B 1 275 ? 2.245 69.406 2.796 1.00 133.53 1218 THR B O 1
ATOM 3974 N N . PHE B 1 276 ? 0.157 69.975 3.436 1.00 128.67 1219 PHE B N 1
ATOM 3975 C CA . PHE B 1 276 ? -0.177 68.630 3.895 1.00 115.91 1219 PHE B CA 1
ATOM 3976 C C . PHE B 1 276 ? 0.016 67.601 2.789 1.00 116.75 1219 PHE B C 1
ATOM 3977 O O . PHE B 1 276 ? 0.658 66.563 3.001 1.00 113.08 1219 PHE B O 1
ATOM 3985 N N . ARG B 1 277 ? -0.482 67.894 1.586 1.00 132.39 1220 ARG B N 1
ATOM 3986 C CA . ARG B 1 277 ? -0.254 66.983 0.469 1.00 134.04 1220 ARG B CA 1
ATOM 3987 C C . ARG B 1 277 ? 1.233 66.763 0.243 1.00 131.99 1220 ARG B C 1
ATOM 3988 O O . ARG B 1 277 ? 1.674 65.625 0.057 1.00 123.74 1220 ARG B O 1
ATOM 3996 N N . ASN B 1 278 ? 2.029 67.835 0.285 1.00 131.99 1221 ASN B N 1
ATOM 3997 C CA . ASN B 1 278 ? 3.458 67.679 0.045 1.00 126.29 1221 ASN B CA 1
ATOM 3998 C C . ASN B 1 278 ? 4.130 66.799 1.091 1.00 114.91 1221 ASN B C 1
ATOM 3999 O O . ASN B 1 278 ? 5.206 66.257 0.825 1.00 116.97 1221 ASN B O 1
ATOM 4004 N N . ILE B 1 279 ? 3.527 66.641 2.268 1.00 107.80 1222 ILE B N 1
ATOM 4005 C CA . ILE B 1 279 ? 4.104 65.752 3.271 1.00 109.74 1222 ILE B CA 1
ATOM 4006 C C . ILE B 1 279 ? 3.624 64.311 3.094 1.00 103.19 1222 ILE B C 1
ATOM 4007 O O . ILE B 1 279 ? 4.385 63.369 3.345 1.00 99.56 1222 ILE B O 1
ATOM 4012 N N . VAL B 1 280 ? 2.384 64.120 2.637 1.00 108.61 1223 VAL B N 1
ATOM 4013 C CA . VAL B 1 280 ? 1.763 62.800 2.567 1.00 100.38 1223 VAL B CA 1
ATOM 4014 C C . VAL B 1 280 ? 1.734 62.241 1.145 1.00 103.81 1223 VAL B C 1
ATOM 4015 O O . VAL B 1 280 ? 1.340 61.079 0.954 1.00 93.80 1223 VAL B O 1
ATOM 4019 N N . HIS B 1 281 ? 2.143 63.023 0.141 1.00 120.14 1224 HIS B N 1
ATOM 4020 C CA . HIS B 1 281 ? 2.072 62.566 -1.245 1.00 119.64 1224 HIS B CA 1
ATOM 4021 C C . HIS B 1 281 ? 2.975 61.374 -1.549 1.00 110.03 1224 HIS B C 1
ATOM 4022 O O . HIS B 1 281 ? 2.468 60.354 -2.045 1.00 104.05 1224 HIS B O 1
ATOM 4029 N N . PRO B 1 282 ? 4.289 61.417 -1.289 1.00 108.70 1225 PRO B N 1
ATOM 4030 C CA . PRO B 1 282 ? 5.139 60.296 -1.727 1.00 107.61 1225 PRO B CA 1
ATOM 4031 C C . PRO B 1 282 ? 4.887 58.991 -0.987 1.00 101.34 1225 PRO B C 1
ATOM 4032 O O . PRO B 1 282 ? 5.453 57.964 -1.385 1.00 102.21 1225 PRO B O 1
ATOM 4036 N N . ILE B 1 283 ? 4.064 58.984 0.061 1.00 91.20 1226 ILE B N 1
ATOM 4037 C CA . ILE B 1 283 ? 3.804 57.756 0.804 1.00 90.91 1226 ILE B CA 1
ATOM 4038 C C . ILE B 1 283 ? 2.452 57.116 0.493 1.00 89.71 1226 ILE B C 1
ATOM 4039 O O . ILE B 1 283 ? 2.278 55.917 0.760 1.00 87.37 1226 ILE B O 1
ATOM 4044 N N . CYS B 1 284 ? 1.498 57.863 -0.064 1.00 87.38 1227 CYS B N 1
ATOM 4045 C CA . CYS B 1 284 ? 0.207 57.270 -0.394 1.00 80.77 1227 CYS B CA 1
ATOM 4046 C C . CYS B 1 284 ? 0.209 56.557 -1.738 1.00 89.54 1227 CYS B C 1
ATOM 4047 O O . CYS B 1 284 ? -0.842 56.067 -2.163 1.00 101.65 1227 CYS B O 1
ATOM 4050 N N . LYS B 1 285 ? 1.341 56.520 -2.430 1.00 91.50 1228 LYS B N 1
ATOM 4051 C CA . LYS B 1 285 ? 1.456 55.767 -3.666 1.00 96.32 1228 LYS B CA 1
ATOM 4052 C C . LYS B 1 285 ? 1.798 54.311 -3.368 1.00 95.22 1228 LYS B C 1
ATOM 4053 O O . LYS B 1 285 ? 2.322 53.973 -2.304 1.00 96.46 1228 LYS B O 1
ATOM 4059 N N . VAL B 1 286 ? 1.485 53.444 -4.327 1.00 100.63 1229 VAL B N 1
ATOM 4060 C CA . VAL B 1 286 ? 1.858 52.038 -4.219 1.00 102.42 1229 VAL B CA 1
ATOM 4061 C C . VAL B 1 286 ? 3.367 51.923 -4.397 1.00 99.88 1229 VAL B C 1
ATOM 4062 O O . VAL B 1 286 ? 3.907 52.276 -5.451 1.00 95.02 1229 VAL B O 1
ATOM 4066 N N . PHE B 1 287 ? 4.057 51.458 -3.357 1.00 105.16 1230 PHE B N 1
ATOM 4067 C CA . PHE B 1 287 ? 5.502 51.296 -3.441 1.00 105.48 1230 PHE B CA 1
ATOM 4068 C C . PHE B 1 287 ? 5.875 50.094 -4.305 1.00 108.59 1230 PHE B C 1
ATOM 4069 O O . PHE B 1 287 ? 5.059 49.214 -4.591 1.00 114.61 1230 PHE B O 1
ATOM 4077 N N . SER B 1 288 ? 7.142 50.068 -4.713 1.00 114.78 1231 SER B N 1
ATOM 4078 C CA . SER B 1 288 ? 7.689 48.941 -5.455 1.00 117.99 1231 SER B CA 1
ATOM 4079 C C . SER B 1 288 ? 8.075 47.824 -4.494 1.00 117.70 1231 SER B C 1
ATOM 4080 O O . SER B 1 288 ? 8.828 48.045 -3.540 1.00 115.57 1231 SER B O 1
ATOM 4083 N N . GLY B 1 289 ? 7.549 46.627 -4.743 1.00 102.96 1232 GLY B N 1
ATOM 4084 C CA . GLY B 1 289 ? 7.738 45.511 -3.845 1.00 109.82 1232 GLY B CA 1
ATOM 4085 C C . GLY B 1 289 ? 6.662 45.363 -2.795 1.00 113.34 1232 GLY B C 1
ATOM 4086 O O . GLY B 1 289 ? 6.772 44.478 -1.936 1.00 116.50 1232 GLY B O 1
ATOM 4087 N N . GLU B 1 290 ? 5.633 46.206 -2.829 1.00 124.39 1233 GLU B N 1
ATOM 4088 C CA . GLU B 1 290 ? 4.561 46.167 -1.840 1.00 122.04 1233 GLU B CA 1
ATOM 4089 C C . GLU B 1 290 ? 3.757 44.883 -1.995 1.00 120.62 1233 GLU B C 1
ATOM 4090 O O . GLU B 1 290 ? 2.973 44.741 -2.938 1.00 123.08 1233 GLU B O 1
ATOM 4096 N N . GLN B 1 291 ? 3.949 43.946 -1.070 1.00 122.03 1234 GLN B N 1
ATOM 4097 C CA . GLN B 1 291 ? 3.140 42.734 -1.018 1.00 135.97 1234 GLN B CA 1
ATOM 4098 C C . GLN B 1 291 ? 1.925 43.039 -0.150 1.00 142.54 1234 GLN B C 1
ATOM 4099 O O . GLN B 1 291 ? 2.045 43.180 1.071 1.00 135.97 1234 GLN B O 1
ATOM 4105 N N . LEU B 1 292 ? 0.757 43.147 -0.784 1.00 153.26 1235 LEU B N 1
ATOM 4106 C CA . LEU B 1 292 ? -0.451 43.594 -0.102 1.00 150.87 1235 LEU B CA 1
ATOM 4107 C C . LEU B 1 292 ? -0.854 42.649 1.023 1.00 153.94 1235 LEU B C 1
ATOM 4108 O O . LEU B 1 292 ? -1.287 41.520 0.771 1.00 152.73 1235 LEU B O 1
ATOM 4113 N N . VAL B 1 293 ? -0.714 43.104 2.263 1.00 160.86 1236 VAL B N 1
ATOM 4114 C CA . VAL B 1 293 ? -1.169 42.351 3.425 1.00 156.53 1236 VAL B CA 1
ATOM 4115 C C . VAL B 1 293 ? -2.622 42.721 3.699 1.00 152.35 1236 VAL B C 1
ATOM 4116 O O . VAL B 1 293 ? -2.997 43.899 3.654 1.00 148.46 1236 VAL B O 1
ATOM 4120 N N . SER B 1 294 ? -3.451 41.707 3.947 1.00 157.16 1237 SER B N 1
ATOM 4121 C CA . SER B 1 294 ? -4.884 41.889 4.130 1.00 152.51 1237 SER B CA 1
ATOM 4122 C C . SER B 1 294 ? -5.280 41.982 5.600 1.00 144.52 1237 SER B C 1
ATOM 4123 O O . SER B 1 294 ? -6.464 41.846 5.927 1.00 147.20 1237 SER B O 1
ATOM 4126 N N . ASP B 1 295 ? -4.316 42.212 6.490 1.00 139.99 1238 ASP B N 1
ATOM 4127 C CA . ASP B 1 295 ? -4.618 42.326 7.910 1.00 134.79 1238 ASP B CA 1
ATOM 4128 C C . ASP B 1 295 ? -5.147 43.708 8.276 1.00 140.28 1238 ASP B C 1
ATOM 4129 O O . ASP B 1 295 ? -5.715 43.876 9.361 1.00 143.15 1238 ASP B O 1
ATOM 4134 N N . VAL B 1 296 ? -4.983 44.697 7.393 1.00 141.00 1239 VAL B N 1
ATOM 4135 C CA . VAL B 1 296 ? -5.377 46.072 7.679 1.00 137.38 1239 VAL B CA 1
ATOM 4136 C C . VAL B 1 296 ? -6.682 46.469 7.004 1.00 135.65 1239 VAL B C 1
ATOM 4137 O O . VAL B 1 296 ? -7.098 47.628 7.123 1.00 133.58 1239 VAL B O 1
ATOM 4141 N N . ILE B 1 297 ? -7.322 45.566 6.269 1.00 128.98 1240 ILE B N 1
ATOM 4142 C CA . ILE B 1 297 ? -8.595 45.906 5.634 1.00 133.78 1240 ILE B CA 1
ATOM 4143 C C . ILE B 1 297 ? -9.759 45.991 6.626 1.00 127.37 1240 ILE B C 1
ATOM 4144 O O . ILE B 1 297 ? -10.665 46.804 6.392 1.00 129.70 1240 ILE B O 1
ATOM 4149 N N . PRO B 1 298 ? -9.824 45.221 7.721 1.00 133.39 1241 PRO B N 1
ATOM 4150 C CA . PRO B 1 298 ? -10.981 45.359 8.617 1.00 135.58 1241 PRO B CA 1
ATOM 4151 C C . PRO B 1 298 ? -10.912 46.548 9.564 1.00 132.86 1241 PRO B C 1
ATOM 4152 O O . PRO B 1 298 ? -11.843 46.732 10.357 1.00 130.86 1241 PRO B O 1
ATOM 4156 N N . ILE B 1 299 ? -9.859 47.358 9.514 1.00 130.16 1242 ILE B N 1
ATOM 4157 C CA . ILE B 1 299 ? -9.689 48.485 10.425 1.00 130.97 1242 ILE B CA 1
ATOM 4158 C C . ILE B 1 299 ? -10.001 49.777 9.671 1.00 131.84 1242 ILE B C 1
ATOM 4159 O O . ILE B 1 299 ? -9.300 50.156 8.726 1.00 136.44 1242 ILE B O 1
ATOM 4164 N N . ARG B 1 300 ? -11.087 50.439 10.071 1.00 129.38 1243 ARG B N 1
ATOM 4165 C CA . ARG B 1 300 ? -11.529 51.695 9.472 1.00 131.58 1243 ARG B CA 1
ATOM 4166 C C . ARG B 1 300 ? -11.162 52.851 10.397 1.00 126.91 1243 ARG B C 1
ATOM 4167 O O . ARG B 1 300 ? -11.744 53.002 11.476 1.00 123.66 1243 ARG B O 1
ATOM 4175 N N . ASP B 1 301 ? -10.212 53.673 9.967 1.00 128.09 1244 ASP B N 1
ATOM 4176 C CA . ASP B 1 301 ? -9.853 54.864 10.717 1.00 126.90 1244 ASP B CA 1
ATOM 4177 C C . ASP B 1 301 ? -10.643 56.058 10.185 1.00 122.32 1244 ASP B C 1
ATOM 4178 O O . ASP B 1 301 ? -11.169 56.034 9.070 1.00 126.62 1244 ASP B O 1
ATOM 4183 N N . SER B 1 302 ? -10.727 57.107 10.998 1.00 115.38 1245 SER B N 1
ATOM 4184 C CA . SER B 1 302 ? -11.617 58.223 10.703 1.00 121.83 1245 SER B CA 1
ATOM 4185 C C . SER B 1 302 ? -10.843 59.540 10.658 1.00 120.75 1245 SER B C 1
ATOM 4186 O O . SER B 1 302 ? -9.618 59.581 10.775 1.00 117.23 1245 SER B O 1
ATOM 4189 N N . VAL B 1 303 ? -11.590 60.631 10.479 1.00 121.07 1246 VAL B N 1
ATOM 4190 C CA . VAL B 1 303 ? -10.982 61.952 10.343 1.00 115.61 1246 VAL B CA 1
ATOM 4191 C C . VAL B 1 303 ? -10.368 62.416 11.659 1.00 119.23 1246 VAL B C 1
ATOM 4192 O O . VAL B 1 303 ? -9.273 62.991 11.678 1.00 122.08 1246 VAL B O 1
ATOM 4196 N N . GLN B 1 304 ? -11.062 62.186 12.780 1.00 131.95 1247 GLN B N 1
ATOM 4197 C CA . GLN B 1 304 ? -10.649 62.798 14.041 1.00 137.78 1247 GLN B CA 1
ATOM 4198 C C . GLN B 1 304 ? -9.335 62.228 14.567 1.00 132.98 1247 GLN B C 1
ATOM 4199 O O . GLN B 1 304 ? -8.593 62.934 15.260 1.00 130.26 1247 GLN B O 1
ATOM 4205 N N . ASN B 1 305 ? -9.025 60.970 14.257 1.00 129.72 1248 ASN B N 1
ATOM 4206 C CA . ASN B 1 305 ? -7.799 60.334 14.720 1.00 126.03 1248 ASN B CA 1
ATOM 4207 C C . ASN B 1 305 ? -6.710 60.304 13.653 1.00 122.70 1248 ASN B C 1
ATOM 4208 O O . ASN B 1 305 ? -5.694 59.627 13.838 1.00 121.62 1248 ASN B O 1
ATOM 4213 N N . PHE B 1 306 ? -6.902 61.019 12.541 1.00 116.99 1249 PHE B N 1
ATOM 4214 C CA . PHE B 1 306 ? -5.941 60.966 11.445 1.00 104.96 1249 PHE B CA 1
ATOM 4215 C C . PHE B 1 306 ? -4.645 61.676 11.811 1.00 111.66 1249 PHE B C 1
ATOM 4216 O O . PHE B 1 306 ? -3.571 61.286 11.338 1.00 111.13 1249 PHE B O 1
ATOM 4224 N N . GLY B 1 307 ? -4.727 62.723 12.632 1.00 108.93 1250 GLY B N 1
ATOM 4225 C CA . GLY B 1 307 ? -3.517 63.367 13.113 1.00 108.66 1250 GLY B CA 1
ATOM 4226 C C . GLY B 1 307 ? -2.646 62.409 13.903 1.00 106.65 1250 GLY B C 1
ATOM 4227 O O . GLY B 1 307 ? -1.421 62.396 13.752 1.00 104.96 1250 GLY B O 1
ATOM 4228 N N . ASP B 1 308 ? -3.266 61.605 14.769 1.00 105.65 1251 ASP B N 1
ATOM 4229 C CA . ASP B 1 308 ? -2.517 60.611 15.526 1.00 110.43 1251 ASP B CA 1
ATOM 4230 C C . ASP B 1 308 ? -1.920 59.540 14.622 1.00 111.28 1251 ASP B C 1
ATOM 4231 O O . ASP B 1 308 ? -0.939 58.896 15.009 1.00 111.73 1251 ASP B O 1
ATOM 4236 N N . LEU B 1 309 ? -2.488 59.337 13.431 1.00 109.14 1252 LEU B N 1
ATOM 4237 C CA . LEU B 1 309 ? -1.893 58.421 12.463 1.00 100.46 1252 LEU B CA 1
ATOM 4238 C C . LEU B 1 309 ? -0.709 59.060 11.749 1.00 96.67 1252 LEU B C 1
ATOM 4239 O O . LEU B 1 309 ? 0.307 58.397 11.510 1.00 99.66 1252 LEU B O 1
ATOM 4244 N N . CYS B 1 310 ? -0.818 60.344 11.404 1.00 97.15 1253 CYS B N 1
ATOM 4245 C CA . CYS B 1 310 ? 0.303 61.033 10.780 1.00 95.06 1253 CYS B CA 1
ATOM 4246 C C . CYS B 1 310 ? 1.409 61.351 11.771 1.00 99.26 1253 CYS B C 1
ATOM 4247 O O . CYS B 1 310 ? 2.508 61.727 11.351 1.00 100.86 1253 CYS B O 1
ATOM 4250 N N . ARG B 1 311 ? 1.142 61.220 13.071 1.00 111.51 1254 ARG B N 1
ATOM 4251 C CA . ARG B 1 311 ? 2.185 61.445 14.061 1.00 110.78 1254 ARG B CA 1
ATOM 4252 C C . ARG B 1 311 ? 3.267 60.373 13.992 1.00 107.47 1254 ARG B C 1
ATOM 4253 O O . ARG B 1 311 ? 4.411 60.635 14.379 1.00 111.74 1254 ARG B O 1
ATOM 4261 N N . GLU B 1 312 ? 2.942 59.184 13.477 1.00 98.35 1255 GLU B N 1
ATOM 4262 C CA . GLU B 1 312 ? 3.903 58.098 13.362 1.00 95.90 1255 GLU B CA 1
ATOM 4263 C C . GLU B 1 312 ? 4.622 58.093 12.019 1.00 96.38 1255 GLU B C 1
ATOM 4264 O O . GLU B 1 312 ? 5.103 57.039 11.587 1.00 102.55 1255 GLU B O 1
ATOM 4270 N N . ILE B 1 313 ? 4.698 59.239 11.348 1.00 94.71 1256 ILE B N 1
ATOM 4271 C CA . ILE B 1 313 ? 5.498 59.383 10.137 1.00 86.73 1256 ILE B CA 1
ATOM 4272 C C . ILE B 1 313 ? 6.876 59.864 10.574 1.00 85.19 1256 ILE B C 1
ATOM 4273 O O . ILE B 1 313 ? 7.046 61.031 10.934 1.00 89.62 1256 ILE B O 1
ATOM 4278 N N . ARG B 1 314 ? 7.865 58.976 10.550 1.00 88.96 1257 ARG B N 1
ATOM 4279 C CA . ARG B 1 314 ? 9.177 59.310 11.087 1.00 89.68 1257 ARG B CA 1
ATOM 4280 C C . ARG B 1 314 ? 10.025 59.949 9.996 1.00 87.64 1257 ARG B C 1
ATOM 4281 O O . ARG B 1 314 ? 10.039 59.472 8.862 1.00 84.41 1257 ARG B O 1
ATOM 4289 N N . GLN B 1 315 ? 10.694 61.052 10.320 1.00 77.66 1258 GLN B N 1
ATOM 4290 C CA . GLN B 1 315 ? 11.477 61.765 9.319 1.00 76.47 1258 GLN B CA 1
ATOM 4291 C C . GLN B 1 315 ? 12.801 62.215 9.910 1.00 74.55 1258 GLN B C 1
ATOM 4292 O O . GLN B 1 315 ? 12.828 62.825 10.983 1.00 82.04 1258 GLN B O 1
ATOM 4298 N N . HIS B 1 316 ? 13.895 61.909 9.214 1.00 69.96 1259 HIS B N 1
ATOM 4299 C CA . HIS B 1 316 ? 15.220 62.352 9.629 1.00 66.80 1259 HIS B CA 1
ATOM 4300 C C . HIS B 1 316 ? 15.929 62.982 8.439 1.00 72.51 1259 HIS B C 1
ATOM 4301 O O . HIS B 1 316 ? 15.680 62.621 7.290 1.00 72.19 1259 HIS B O 1
ATOM 4308 N N . GLU B 1 317 ? 16.812 63.942 8.716 1.00 81.96 1260 GLU B N 1
ATOM 4309 C CA . GLU B 1 317 ? 17.428 64.762 7.666 1.00 79.46 1260 GLU B CA 1
ATOM 4310 C C . GLU B 1 317 ? 18.957 64.739 7.795 1.00 84.89 1260 GLU B C 1
ATOM 4311 O O . GLU B 1 317 ? 19.570 65.626 8.393 1.00 92.75 1260 GLU B O 1
ATOM 4317 N N . ILE B 1 318 ? 19.564 63.687 7.239 1.00 79.07 1261 ILE B N 1
ATOM 4318 C CA . ILE B 1 318 ? 21.018 63.571 7.231 1.00 78.03 1261 ILE B CA 1
ATOM 4319 C C . ILE B 1 318 ? 21.652 64.765 6.525 1.00 81.42 1261 ILE B C 1
ATOM 4320 O O . ILE B 1 318 ? 21.191 65.210 5.463 1.00 78.55 1261 ILE B O 1
ATOM 4333 N N . LEU B 1 320 ? 24.889 66.557 4.539 1.00 80.88 1263 LEU B N 1
ATOM 4334 C CA . LEU B 1 320 ? 25.889 66.178 3.547 1.00 87.83 1263 LEU B CA 1
ATOM 4335 C C . LEU B 1 320 ? 26.969 67.249 3.507 1.00 89.57 1263 LEU B C 1
ATOM 4336 O O . LEU B 1 320 ? 26.683 68.410 3.198 1.00 94.53 1263 LEU B O 1
ATOM 4341 N N . THR B 1 321 ? 28.203 66.862 3.815 1.00 88.50 1264 THR B N 1
ATOM 4342 C CA . THR B 1 321 ? 29.309 67.801 3.924 1.00 92.78 1264 THR B CA 1
ATOM 4343 C C . THR B 1 321 ? 30.411 67.452 2.933 1.00 103.98 1264 THR B C 1
ATOM 4344 O O . THR B 1 321 ? 30.402 66.396 2.294 1.00 102.50 1264 THR B O 1
ATOM 4356 N N . GLU B 1 323 ? 34.811 68.661 2.315 1.00 122.91 1266 GLU B N 1
ATOM 4357 C CA . GLU B 1 323 ? 35.967 69.449 2.710 1.00 127.99 1266 GLU B CA 1
ATOM 4358 C C . GLU B 1 323 ? 36.615 70.101 1.488 1.00 133.28 1266 GLU B C 1
ATOM 4359 O O . GLU B 1 323 ? 36.145 69.972 0.355 1.00 137.78 1266 GLU B O 1
ATOM 4365 N N . VAL B 1 324 ? 37.714 70.814 1.723 1.00 126.78 1267 VAL B N 1
ATOM 4366 C CA . VAL B 1 324 ? 38.428 71.501 0.654 1.00 130.11 1267 VAL B CA 1
ATOM 4367 C C . VAL B 1 324 ? 39.825 70.909 0.499 1.00 134.30 1267 VAL B C 1
ATOM 4368 O O . VAL B 1 324 ? 40.419 70.962 -0.577 1.00 140.88 1267 VAL B O 1
ATOM 4372 N N . THR C 1 27 ? -22.350 23.537 -2.728 1.00 121.24 970 THR C N 1
ATOM 4373 C CA . THR C 1 27 ? -23.151 24.542 -2.037 1.00 124.10 970 THR C CA 1
ATOM 4374 C C . THR C 1 27 ? -23.329 24.206 -0.555 1.00 123.54 970 THR C C 1
ATOM 4375 O O . THR C 1 27 ? -23.324 25.099 0.293 1.00 121.17 970 THR C O 1
ATOM 4379 N N . HIS C 1 28 ? -23.482 22.921 -0.245 1.00 116.95 971 HIS C N 1
ATOM 4380 C CA . HIS C 1 28 ? -23.594 22.464 1.134 1.00 117.68 971 HIS C CA 1
ATOM 4381 C C . HIS C 1 28 ? -22.212 22.061 1.632 1.00 122.91 971 HIS C C 1
ATOM 4382 O O . HIS C 1 28 ? -21.588 21.151 1.074 1.00 124.18 971 HIS C O 1
ATOM 4389 N N . ALA C 1 29 ? -21.732 22.743 2.674 1.00 122.92 972 ALA C N 1
ATOM 4390 C CA . ALA C 1 29 ? -20.472 22.344 3.291 1.00 112.02 972 ALA C CA 1
ATOM 4391 C C . ALA C 1 29 ? -20.581 20.961 3.918 1.00 111.78 972 ALA C C 1
ATOM 4392 O O . ALA C 1 29 ? -19.584 20.236 4.006 1.00 112.92 972 ALA C O 1
ATOM 4394 N N . ALA C 1 30 ? -21.779 20.581 4.353 1.00 112.09 973 ALA C N 1
ATOM 4395 C CA . ALA C 1 30 ? -22.024 19.254 4.893 1.00 114.76 973 ALA C CA 1
ATOM 4396 C C . ALA C 1 30 ? -23.499 18.925 4.723 1.00 116.64 973 ALA C C 1
ATOM 4397 O O . ALA C 1 30 ? -24.332 19.808 4.500 1.00 123.01 973 ALA C O 1
ATOM 4399 N N . LEU C 1 31 ? -23.812 17.637 4.826 1.00 102.73 974 LEU C N 1
ATOM 4400 C CA . LEU C 1 31 ? -25.178 17.143 4.719 1.00 106.01 974 LEU C CA 1
ATOM 4401 C C . LEU C 1 31 ? -25.533 16.420 6.008 1.00 107.06 974 LEU C C 1
ATOM 4402 O O . LEU C 1 31 ? -24.905 15.413 6.351 1.00 110.81 974 LEU C O 1
ATOM 4407 N N . SER C 1 32 ? -26.539 16.928 6.716 1.00 108.11 975 SER C N 1
ATOM 4408 C CA . SER C 1 32 ? -26.982 16.344 7.974 1.00 105.05 975 SER C CA 1
ATOM 4409 C C . SER C 1 32 ? -28.465 16.025 7.891 1.00 103.46 975 SER C C 1
ATOM 4410 O O . SER C 1 32 ? -29.277 16.894 7.555 1.00 111.80 975 SER C O 1
ATOM 4413 N N . TRP C 1 33 ? -28.809 14.782 8.196 1.00 97.96 976 TRP C N 1
ATOM 4414 C CA . TRP C 1 33 ? -30.185 14.315 8.199 1.00 101.50 976 TRP C CA 1
ATOM 4415 C C . TRP C 1 33 ? -30.718 14.225 9.624 1.00 101.41 976 TRP C C 1
ATOM 4416 O O . TRP C 1 33 ? -29.972 14.294 10.604 1.00 99.53 976 TRP C O 1
ATOM 4427 N N . ASN C 1 34 ? -32.036 14.071 9.725 1.00 101.28 977 ASN C N 1
ATOM 4428 C CA . ASN C 1 34 ? -32.700 13.870 11.006 1.00 93.77 977 ASN C CA 1
ATOM 4429 C C . ASN C 1 34 ? -32.614 12.398 11.397 1.00 99.53 977 ASN C C 1
ATOM 4430 O O . ASN C 1 34 ? -31.910 11.607 10.767 1.00 105.46 977 ASN C O 1
ATOM 4435 N N . SER C 1 35 ? -33.336 12.013 12.444 1.00 103.96 978 SER C N 1
ATOM 4436 C CA . SER C 1 35 ? -33.349 10.634 12.907 1.00 98.26 978 SER C CA 1
ATOM 4437 C C . SER C 1 35 ? -34.443 9.859 12.183 1.00 98.64 978 SER C C 1
ATOM 4438 O O . SER C 1 35 ? -35.601 10.287 12.152 1.00 108.39 978 SER C O 1
ATOM 4441 N N . LEU C 1 36 ? -34.071 8.717 11.610 1.00 100.08 979 LEU C N 1
ATOM 4442 C CA . LEU C 1 36 ? -34.989 7.864 10.871 1.00 109.95 979 LEU C CA 1
ATOM 4443 C C . LEU C 1 36 ? -35.044 6.492 11.523 1.00 107.62 979 LEU C C 1
ATOM 4444 O O . LEU C 1 36 ? -34.022 5.973 11.984 1.00 104.98 979 LEU C O 1
ATOM 4449 N N . LYS C 1 37 ? -36.238 5.907 11.560 1.00 111.74 980 LYS C N 1
ATOM 4450 C CA . LYS C 1 37 ? -36.372 4.558 12.081 1.00 113.47 980 LYS C CA 1
ATOM 4451 C C . LYS C 1 37 ? -35.673 3.564 11.159 1.00 125.18 980 LYS C C 1
ATOM 4452 O O . LYS C 1 37 ? -35.441 3.826 9.976 1.00 128.70 980 LYS C O 1
ATOM 4458 N N . ILE C 1 38 ? -35.329 2.405 11.726 1.00 133.47 981 ILE C N 1
ATOM 4459 C CA . ILE C 1 38 ? -34.635 1.382 10.955 1.00 129.55 981 ILE C CA 1
ATOM 4460 C C . ILE C 1 38 ? -35.538 0.872 9.839 1.00 128.11 981 ILE C C 1
ATOM 4461 O O . ILE C 1 38 ? -36.735 0.621 10.037 1.00 127.83 981 ILE C O 1
ATOM 4466 N N . GLY C 1 39 ? -34.966 0.738 8.646 1.00 130.08 982 GLY C N 1
ATOM 4467 C CA . GLY C 1 39 ? -35.703 0.229 7.508 1.00 131.04 982 GLY C CA 1
ATOM 4468 C C . GLY C 1 39 ? -36.401 1.267 6.661 1.00 124.84 982 GLY C C 1
ATOM 4469 O O . GLY C 1 39 ? -37.308 0.913 5.900 1.00 131.87 982 GLY C O 1
ATOM 4470 N N . LYS C 1 40 ? -36.013 2.537 6.764 1.00 118.73 983 LYS C N 1
ATOM 4471 C CA . LYS C 1 40 ? -36.551 3.578 5.901 1.00 122.35 983 LYS C CA 1
ATOM 4472 C C . LYS C 1 40 ? -35.419 4.509 5.494 1.00 122.50 983 LYS C C 1
ATOM 4473 O O . LYS C 1 40 ? -34.511 4.780 6.284 1.00 128.82 983 LYS C O 1
ATOM 4479 N N . SER C 1 41 ? -35.480 4.994 4.257 1.00 117.50 984 SER C N 1
ATOM 4480 C CA . SER C 1 41 ? -34.387 5.729 3.641 1.00 119.32 984 SER C CA 1
ATOM 4481 C C . SER C 1 41 ? -34.876 7.086 3.156 1.00 114.77 984 SER C C 1
ATOM 4482 O O . SER C 1 41 ? -35.970 7.195 2.592 1.00 115.22 984 SER C O 1
ATOM 4485 N N . GLU C 1 42 ? -34.063 8.118 3.377 1.00 111.81 985 GLU C N 1
ATOM 4486 C CA . GLU C 1 42 ? -34.389 9.475 2.962 1.00 118.66 985 GLU C CA 1
ATOM 4487 C C . GLU C 1 42 ? -33.328 9.995 2.001 1.00 112.26 985 GLU C C 1
ATOM 4488 O O . GLU C 1 42 ? -32.153 9.622 2.085 1.00 111.17 985 GLU C O 1
ATOM 4494 N N . ILE C 1 43 ? -33.759 10.852 1.077 1.00 108.47 986 ILE C N 1
ATOM 4495 C CA . ILE C 1 43 ? -32.877 11.475 0.099 1.00 112.22 986 ILE C CA 1
ATOM 4496 C C . ILE C 1 43 ? -32.731 12.951 0.438 1.00 116.89 986 ILE C C 1
ATOM 4497 O O . ILE C 1 43 ? -33.653 13.585 0.965 1.00 116.43 986 ILE C O 1
ATOM 4502 N N . LYS C 1 44 ? -31.552 13.496 0.143 1.00 111.47 987 LYS C N 1
ATOM 4503 C CA . LYS C 1 44 ? -31.351 14.939 0.127 1.00 115.15 987 LYS C CA 1
ATOM 4504 C C . LYS C 1 44 ? -30.396 15.302 -0.999 1.00 117.32 987 LYS C C 1
ATOM 4505 O O . LYS C 1 44 ? -29.512 14.523 -1.365 1.00 114.41 987 LYS C O 1
ATOM 4511 N N . GLU C 1 45 ? -30.589 16.499 -1.542 1.00 117.84 988 GLU C N 1
ATOM 4512 C CA . GLU C 1 45 ? -29.864 16.956 -2.714 1.00 121.75 988 GLU C CA 1
ATOM 4513 C C . GLU C 1 45 ? -28.896 18.075 -2.353 1.00 129.10 988 GLU C C 1
ATOM 4514 O O . GLU C 1 45 ? -29.009 18.729 -1.313 1.00 136.26 988 GLU C O 1
ATOM 4520 N N . PHE C 1 46 ? -27.931 18.275 -3.245 1.00 125.58 989 PHE C N 1
ATOM 4521 C CA . PHE C 1 46 ? -26.941 19.336 -3.148 1.00 123.53 989 PHE C CA 1
ATOM 4522 C C . PHE C 1 46 ? -26.404 19.592 -4.551 1.00 125.00 989 PHE C C 1
ATOM 4523 O O . PHE C 1 46 ? -26.115 18.648 -5.294 1.00 121.36 989 PHE C O 1
ATOM 4531 N N . THR C 1 47 ? -26.302 20.866 -4.914 1.00 127.78 990 THR C N 1
ATOM 4532 C CA . THR C 1 47 ? -25.940 21.263 -6.266 1.00 123.07 990 THR C CA 1
ATOM 4533 C C . THR C 1 47 ? -24.472 21.669 -6.337 1.00 127.89 990 THR C C 1
ATOM 4534 O O . THR C 1 47 ? -23.805 21.888 -5.323 1.00 131.14 990 THR C O 1
ATOM 4538 N N . ILE C 1 48 ? -23.976 21.772 -7.565 1.00 128.89 991 ILE C N 1
ATOM 4539 C CA . ILE C 1 48 ? -22.580 22.106 -7.799 1.00 125.44 991 ILE C CA 1
ATOM 4540 C C . ILE C 1 48 ? -22.439 22.936 -9.068 1.00 131.53 991 ILE C C 1
ATOM 4541 O O . ILE C 1 48 ? -23.349 22.980 -9.892 1.00 132.28 991 ILE C O 1
ATOM 4546 N N . GLN C 1 59 ? -15.839 12.676 -10.691 1.00 132.02 1002 GLN C N 1
ATOM 4547 C CA . GLN C 1 59 ? -15.446 11.506 -9.916 1.00 131.77 1002 GLN C CA 1
ATOM 4548 C C . GLN C 1 59 ? -15.459 11.811 -8.422 1.00 136.35 1002 GLN C C 1
ATOM 4549 O O . GLN C 1 59 ? -14.520 12.404 -7.891 1.00 141.42 1002 GLN C O 1
ATOM 4555 N N . ALA C 1 60 ? -16.532 11.401 -7.747 1.00 144.08 1003 ALA C N 1
ATOM 4556 C CA . ALA C 1 60 ? -16.709 11.637 -6.315 1.00 144.09 1003 ALA C CA 1
ATOM 4557 C C . ALA C 1 60 ? -17.152 10.331 -5.663 1.00 136.88 1003 ALA C C 1
ATOM 4558 O O . ALA C 1 60 ? -18.335 9.982 -5.698 1.00 130.98 1003 ALA C O 1
ATOM 4560 N N . THR C 1 61 ? -16.201 9.613 -5.071 1.00 140.66 1004 THR C N 1
ATOM 4561 C CA . THR C 1 61 ? -16.501 8.363 -4.388 1.00 142.19 1004 THR C CA 1
ATOM 4562 C C . THR C 1 61 ? -16.983 8.645 -2.970 1.00 142.17 1004 THR C C 1
ATOM 4563 O O . THR C 1 61 ? -16.352 9.405 -2.229 1.00 141.85 1004 THR C O 1
ATOM 4567 N N . ILE C 1 62 ? -18.104 8.036 -2.597 1.00 147.50 1005 ILE C N 1
ATOM 4568 C CA . ILE C 1 62 ? -18.648 8.163 -1.250 1.00 144.57 1005 ILE C CA 1
ATOM 4569 C C . ILE C 1 62 ? -18.081 7.043 -0.386 1.00 135.95 1005 ILE C C 1
ATOM 4570 O O . ILE C 1 62 ? -18.170 5.861 -0.736 1.00 136.93 1005 ILE C O 1
ATOM 4575 N N . SER C 1 63 ? -17.462 7.420 0.727 1.00 126.86 1006 SER C N 1
ATOM 4576 C CA . SER C 1 63 ? -16.854 6.469 1.645 1.00 133.23 1006 SER C CA 1
ATOM 4577 C C . SER C 1 63 ? -17.771 6.259 2.841 1.00 133.16 1006 SER C C 1
ATOM 4578 O O . SER C 1 63 ? -18.257 7.228 3.435 1.00 132.25 1006 SER C O 1
ATOM 4581 N N . ASP C 1 64 ? -18.001 4.995 3.190 1.00 140.08 1007 ASP C N 1
ATOM 4582 C CA . ASP C 1 64 ? -18.876 4.659 4.304 1.00 141.09 1007 ASP C CA 1
ATOM 4583 C C . ASP C 1 64 ? -18.624 3.211 4.692 1.00 138.48 1007 ASP C C 1
ATOM 4584 O O . ASP C 1 64 ? -18.530 2.342 3.821 1.00 127.46 1007 ASP C O 1
ATOM 4589 N N . SER C 1 65 ? -18.514 2.958 5.996 1.00 137.85 1008 SER C N 1
ATOM 4590 C CA . SER C 1 65 ? -18.131 1.639 6.482 1.00 138.97 1008 SER C CA 1
ATOM 4591 C C . SER C 1 65 ? -19.324 0.715 6.694 1.00 144.28 1008 SER C C 1
ATOM 4592 O O . SER C 1 65 ? -19.231 -0.483 6.415 1.00 142.22 1008 SER C O 1
ATOM 4595 N N . GLU C 1 66 ? -20.444 1.245 7.178 1.00 140.28 1009 GLU C N 1
ATOM 4596 C CA . GLU C 1 66 ? -21.587 0.411 7.533 1.00 137.94 1009 GLU C CA 1
ATOM 4597 C C . GLU C 1 66 ? -22.801 0.745 6.667 1.00 135.66 1009 GLU C C 1
ATOM 4598 O O . GLU C 1 66 ? -23.910 0.929 7.179 1.00 138.59 1009 GLU C O 1
ATOM 4604 N N . LYS C 1 67 ? -22.577 0.872 5.354 1.00 127.37 1010 LYS C N 1
ATOM 4605 C CA . LYS C 1 67 ? -23.615 1.026 4.331 1.00 135.73 1010 LYS C CA 1
ATOM 4606 C C . LYS C 1 67 ? -24.734 1.983 4.738 1.00 135.87 1010 LYS C C 1
ATOM 4607 O O . LYS C 1 67 ? -25.901 1.774 4.392 1.00 131.35 1010 LYS C O 1
ATOM 4613 N N . ASN C 1 68 ? -24.382 3.056 5.450 1.00 134.27 1011 ASN C N 1
ATOM 4614 C CA . ASN C 1 68 ? -25.389 4.011 5.895 1.00 125.98 1011 ASN C CA 1
ATOM 4615 C C . ASN C 1 68 ? -25.831 4.946 4.777 1.00 120.50 1011 ASN C C 1
ATOM 4616 O O . ASN C 1 68 ? -26.992 5.366 4.755 1.00 120.25 1011 ASN C O 1
ATOM 4621 N N . PHE C 1 69 ? -24.939 5.270 3.844 1.00 119.16 1012 PHE C N 1
ATOM 4622 C CA . PHE C 1 69 ? -25.204 6.253 2.794 1.00 116.55 1012 PHE C CA 1
ATOM 4623 C C . PHE C 1 69 ? -25.069 5.565 1.435 1.00 125.58 1012 PHE C C 1
ATOM 4624 O O . PHE C 1 69 ? -23.987 5.550 0.842 1.00 128.27 1012 PHE C O 1
ATOM 4632 N N . ARG C 1 70 ? -26.172 4.998 0.949 1.00 136.35 1013 ARG C N 1
ATOM 4633 C CA . ARG C 1 70 ? -26.188 4.377 -0.369 1.00 140.27 1013 ARG C CA 1
ATOM 4634 C C . ARG C 1 70 ? -26.046 5.442 -1.454 1.00 136.12 1013 ARG C C 1
ATOM 4635 O O . ARG C 1 70 ? -26.483 6.587 -1.299 1.00 125.81 1013 ARG C O 1
ATOM 4643 N N . PHE C 1 71 ? -25.432 5.054 -2.567 1.00 143.92 1014 PHE C N 1
ATOM 4644 C CA . PHE C 1 71 ? -25.151 5.996 -3.641 1.00 141.33 1014 PHE C CA 1
ATOM 4645 C C . PHE C 1 71 ? -24.713 5.271 -4.909 1.00 142.31 1014 PHE C C 1
ATOM 4646 O O . PHE C 1 71 ? -25.264 4.226 -5.258 1.00 140.09 1014 PHE C O 1
ATOM 4654 N N . THR C 1 80 ? -22.041 3.376 -5.051 1.00 160.41 1023 THR C N 1
ATOM 4655 C CA . THR C 1 80 ? -21.145 3.951 -4.054 1.00 157.14 1023 THR C CA 1
ATOM 4656 C C . THR C 1 80 ? -20.008 4.721 -4.718 1.00 155.00 1023 THR C C 1
ATOM 4657 O O . THR C 1 80 ? -19.061 5.146 -4.054 1.00 153.87 1023 THR C O 1
ATOM 4661 N N . THR C 1 81 ? -20.109 4.898 -6.035 1.00 155.20 1024 THR C N 1
ATOM 4662 C CA . THR C 1 81 ? -19.090 5.602 -6.804 1.00 151.09 1024 THR C CA 1
ATOM 4663 C C . THR C 1 81 ? -19.687 6.001 -8.144 1.00 147.73 1024 THR C C 1
ATOM 4664 O O . THR C 1 81 ? -20.315 5.174 -8.812 1.00 154.63 1024 THR C O 1
ATOM 4668 N N . ILE C 1 82 ? -19.496 7.261 -8.532 1.00 144.55 1025 ILE C N 1
ATOM 4669 C CA . ILE C 1 82 ? -19.968 7.773 -9.808 1.00 145.71 1025 ILE C CA 1
ATOM 4670 C C . ILE C 1 82 ? -18.812 8.464 -10.524 1.00 151.56 1025 ILE C C 1
ATOM 4671 O O . ILE C 1 82 ? -17.682 8.503 -10.039 1.00 153.16 1025 ILE C O 1
ATOM 4676 N N . VAL C 1 83 ? -19.121 9.013 -11.695 1.00 156.14 1026 VAL C N 1
ATOM 4677 C CA . VAL C 1 83 ? -18.175 9.791 -12.487 1.00 151.03 1026 VAL C CA 1
ATOM 4678 C C . VAL C 1 83 ? -18.975 10.764 -13.342 1.00 142.93 1026 VAL C C 1
ATOM 4679 O O . VAL C 1 83 ? -20.051 10.426 -13.846 1.00 140.16 1026 VAL C O 1
ATOM 4683 N N . LEU C 1 84 ? -18.458 11.982 -13.487 1.00 141.09 1027 LEU C N 1
ATOM 4684 C CA . LEU C 1 84 ? -19.167 13.013 -14.233 1.00 147.57 1027 LEU C CA 1
ATOM 4685 C C . LEU C 1 84 ? -18.200 14.134 -14.585 1.00 148.95 1027 LEU C C 1
ATOM 4686 O O . LEU C 1 84 ? -17.164 14.316 -13.939 1.00 140.58 1027 LEU C O 1
ATOM 4691 N N . ALA C 1 85 ? -18.565 14.884 -15.624 1.00 146.68 1028 ALA C N 1
ATOM 4692 C CA . ALA C 1 85 ? -17.824 16.058 -16.059 1.00 146.68 1028 ALA C CA 1
ATOM 4693 C C . ALA C 1 85 ? -18.829 17.067 -16.593 1.00 146.68 1028 ALA C C 1
ATOM 4694 O O . ALA C 1 85 ? -19.823 16.686 -17.218 1.00 146.68 1028 ALA C O 1
ATOM 4696 N N . LEU C 1 86 ? -18.565 18.352 -16.352 1.00 151.48 1029 LEU C N 1
ATOM 4697 C CA . LEU C 1 86 ? -19.558 19.387 -16.596 1.00 151.48 1029 LEU C CA 1
ATOM 4698 C C . LEU C 1 86 ? -18.863 20.612 -17.177 1.00 151.48 1029 LEU C C 1
ATOM 4699 O O . LEU C 1 86 ? -17.727 20.918 -16.805 1.00 151.48 1029 LEU C O 1
ATOM 4704 N N . GLN C 1 87 ? -19.546 21.312 -18.082 1.00 157.18 1030 GLN C N 1
ATOM 4705 C CA . GLN C 1 87 ? -18.926 22.416 -18.803 1.00 157.18 1030 GLN C CA 1
ATOM 4706 C C . GLN C 1 87 ? -18.705 23.607 -17.868 1.00 157.18 1030 GLN C C 1
ATOM 4707 O O . GLN C 1 87 ? -18.984 23.558 -16.667 1.00 157.18 1030 GLN C O 1
ATOM 4713 N N . GLY C 1 88 ? -18.190 24.695 -18.435 1.00 153.21 1031 GLY C N 1
ATOM 4714 C CA . GLY C 1 88 ? -17.850 25.858 -17.629 1.00 153.21 1031 GLY C CA 1
ATOM 4715 C C . GLY C 1 88 ? -19.089 26.543 -17.080 1.00 153.21 1031 GLY C C 1
ATOM 4716 O O . GLY C 1 88 ? -20.039 26.830 -17.818 1.00 153.21 1031 GLY C O 1
ATOM 4717 N N . SER C 1 89 ? -19.080 26.809 -15.771 1.00 160.38 1032 SER C N 1
ATOM 4718 C CA . SER C 1 89 ? -20.144 27.557 -15.097 1.00 160.38 1032 SER C CA 1
ATOM 4719 C C . SER C 1 89 ? -21.507 26.889 -15.271 1.00 160.38 1032 SER C C 1
ATOM 4720 O O . SER C 1 89 ? -22.530 27.560 -15.429 1.00 160.38 1032 SER C O 1
ATOM 4723 N N . GLU C 1 90 ? -21.529 25.562 -15.236 1.00 158.61 1033 GLU C N 1
ATOM 4724 C CA . GLU C 1 90 ? -22.778 24.818 -15.303 1.00 158.61 1033 GLU C CA 1
ATOM 4725 C C . GLU C 1 90 ? -23.164 24.269 -13.934 1.00 158.61 1033 GLU C C 1
ATOM 4726 O O . GLU C 1 90 ? -22.425 24.378 -12.954 1.00 158.61 1033 GLU C O 1
ATOM 4732 N N . SER C 1 91 ? -24.349 23.664 -13.884 1.00 150.22 1034 SER C N 1
ATOM 4733 C CA . SER C 1 91 ? -24.923 23.158 -12.646 1.00 150.22 1034 SER C CA 1
ATOM 4734 C C . SER C 1 91 ? -25.410 21.733 -12.855 1.00 150.22 1034 SER C C 1
ATOM 4735 O O . SER C 1 91 ? -26.111 21.451 -13.832 1.00 150.22 1034 SER C O 1
ATOM 4738 N N . ARG C 1 92 ? -25.032 20.837 -11.944 1.00 132.29 1035 ARG C N 1
ATOM 4739 C CA . ARG C 1 92 ? -25.587 19.487 -11.891 1.00 149.94 1035 ARG C CA 1
ATOM 4740 C C . ARG C 1 92 ? -26.027 19.209 -10.462 1.00 142.78 1035 ARG C C 1
ATOM 4741 O O . ARG C 1 92 ? -25.188 19.047 -9.569 1.00 137.97 1035 ARG C O 1
ATOM 4749 N N . THR C 1 93 ? -27.339 19.152 -10.246 1.00 137.91 1036 THR C N 1
ATOM 4750 C CA . THR C 1 93 ? -27.889 18.885 -8.921 1.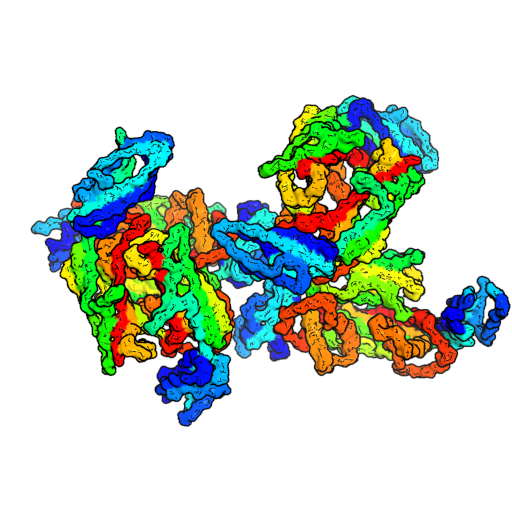00 129.65 1036 THR C CA 1
ATOM 4751 C C . THR C 1 93 ? -27.758 17.397 -8.626 1.00 127.28 1036 THR C C 1
ATOM 4752 O O . THR C 1 93 ? -28.378 16.566 -9.298 1.00 134.48 1036 THR C O 1
ATOM 4756 N N . LEU C 1 94 ? -26.951 17.057 -7.629 1.00 127.75 1037 LEU C N 1
ATOM 4757 C CA . LEU C 1 94 ? -26.783 15.673 -7.217 1.00 130.66 1037 LEU C CA 1
ATOM 4758 C C . LEU C 1 94 ? -27.672 15.384 -6.015 1.00 131.95 1037 LEU C C 1
ATOM 4759 O O . LEU C 1 94 ? -28.084 16.290 -5.291 1.00 130.51 1037 LEU C O 1
ATOM 4764 N N . SER C 1 95 ? -27.993 14.108 -5.824 1.00 128.82 1038 SER C N 1
ATOM 4765 C CA . SER C 1 95 ? -28.859 13.702 -4.727 1.00 121.08 1038 SER C CA 1
ATOM 4766 C C . SER C 1 95 ? -28.362 12.387 -4.149 1.00 114.47 1038 SER C C 1
ATOM 4767 O O . SER C 1 95 ? -28.023 11.463 -4.893 1.00 118.54 1038 SER C O 1
ATOM 4770 N N . VAL C 1 96 ? -28.323 12.307 -2.820 1.00 116.45 1039 VAL C N 1
ATOM 4771 C CA . VAL C 1 96 ? -27.840 11.128 -2.116 1.00 119.13 1039 VAL C CA 1
ATOM 4772 C C . VAL C 1 96 ? -28.952 10.584 -1.229 1.00 113.29 1039 VAL C C 1
ATOM 4773 O O . VAL C 1 96 ? -29.701 11.346 -0.604 1.00 104.81 1039 VAL C O 1
ATOM 4777 N N . VAL C 1 97 ? -29.048 9.259 -1.183 1.00 110.14 1040 VAL C N 1
ATOM 4778 C CA . VAL C 1 97 ? -30.057 8.536 -0.420 1.00 108.52 1040 VAL C CA 1
ATOM 4779 C C . VAL C 1 97 ? -29.351 7.783 0.700 1.00 111.04 1040 VAL C C 1
ATOM 4780 O O . VAL C 1 97 ? -28.202 7.355 0.549 1.00 112.20 1040 VAL C O 1
ATOM 4784 N N . PHE C 1 98 ? -30.022 7.637 1.842 1.00 110.78 1041 PHE C N 1
ATOM 4785 C CA . PHE C 1 98 ? -29.368 6.928 2.931 1.00 119.20 1041 PHE C CA 1
ATOM 4786 C C . PHE C 1 98 ? -30.423 6.248 3.791 1.00 116.10 1041 PHE C C 1
ATOM 4787 O O . PHE C 1 98 ? -31.555 6.728 3.907 1.00 112.62 1041 PHE C O 1
ATOM 4795 N N . SER C 1 99 ? -30.041 5.119 4.388 1.00 115.91 1042 SER C N 1
ATOM 4796 C CA . SER C 1 99 ? -30.945 4.340 5.227 1.00 112.44 1042 SER C CA 1
ATOM 4797 C C . SER C 1 99 ? -30.207 3.785 6.438 1.00 114.87 1042 SER C C 1
ATOM 4798 O O . SER C 1 99 ? -29.420 2.839 6.305 1.00 116.67 1042 SER C O 1
ATOM 4801 N N . PRO C 1 100 ? -30.428 4.341 7.628 1.00 118.77 1043 PRO C N 1
ATOM 4802 C CA . PRO C 1 100 ? -29.829 3.757 8.833 1.00 119.76 1043 PRO C CA 1
ATOM 4803 C C . PRO C 1 100 ? -30.445 2.406 9.147 1.00 130.71 1043 PRO C C 1
ATOM 4804 O O . PRO C 1 100 ? -31.615 2.331 9.536 1.00 128.81 1043 PRO C O 1
ATOM 4808 N N . HIS C 1 101 ? -29.677 1.330 8.987 1.00 139.25 1044 HIS C N 1
ATOM 4809 C CA . HIS C 1 101 ? -30.253 0.008 9.199 1.00 142.59 1044 HIS C CA 1
ATOM 4810 C C . HIS C 1 101 ? -30.334 -0.352 10.677 1.00 139.36 1044 HIS C C 1
ATOM 4811 O O . HIS C 1 101 ? -31.251 -1.075 11.084 1.00 139.34 1044 HIS C O 1
ATOM 4818 N N . HIS C 1 102 ? -29.398 0.129 11.489 1.00 142.61 1045 HIS C N 1
ATOM 4819 C CA . HIS C 1 102 ? -29.403 -0.142 12.918 1.00 140.65 1045 HIS C CA 1
ATOM 4820 C C . HIS C 1 102 ? -29.314 1.175 13.676 1.00 131.96 1045 HIS C C 1
ATOM 4821 O O . HIS C 1 102 ? -28.747 2.152 13.180 1.00 126.35 1045 HIS C O 1
ATOM 4828 N N . ILE C 1 103 ? -29.900 1.199 14.876 1.00 139.96 1046 ILE C N 1
ATOM 4829 C CA . ILE C 1 103 ? -29.841 2.398 15.703 1.00 132.11 1046 ILE C CA 1
ATOM 4830 C C . ILE C 1 103 ? -28.387 2.744 15.986 1.00 126.85 1046 ILE C C 1
ATOM 4831 O O . ILE C 1 103 ? -27.580 1.878 16.341 1.00 129.71 1046 ILE C O 1
ATOM 4836 N N . GLY C 1 104 ? -28.036 4.010 15.793 1.00 114.94 1047 GLY C N 1
ATOM 4837 C CA . GLY C 1 104 ? -26.649 4.409 15.948 1.00 113.76 1047 GLY C CA 1
ATOM 4838 C C . GLY C 1 104 ? -26.205 5.481 14.977 1.00 113.50 1047 GLY C C 1
ATOM 4839 O O . GLY C 1 104 ? -26.923 5.809 14.029 1.00 116.05 1047 GLY C O 1
ATOM 4840 N N . ALA C 1 105 ? -25.030 6.053 15.218 1.00 116.82 1048 ALA C N 1
ATOM 4841 C CA . ALA C 1 105 ? -24.581 7.180 14.416 1.00 111.71 1048 ALA C CA 1
ATOM 4842 C C . ALA C 1 105 ? -24.178 6.727 13.015 1.00 120.78 1048 ALA C C 1
ATOM 4843 O O . ALA C 1 105 ? -24.008 5.539 12.737 1.00 127.52 1048 ALA C O 1
ATOM 4845 N N . ALA C 1 106 ? -24.036 7.702 12.119 1.00 123.94 1049 ALA C N 1
ATOM 4846 C CA . ALA C 1 106 ? -23.663 7.427 10.739 1.00 128.84 1049 ALA C CA 1
ATOM 4847 C C . ALA C 1 106 ? -22.907 8.629 10.201 1.00 125.55 1049 ALA C C 1
ATOM 4848 O O . ALA C 1 106 ? -23.461 9.730 10.127 1.00 116.87 1049 ALA C O 1
ATOM 4850 N N . SER C 1 107 ? -21.651 8.415 9.822 1.00 127.30 1050 SER C N 1
ATOM 4851 C CA . SER C 1 107 ? -20.802 9.467 9.287 1.00 126.70 1050 SER C CA 1
ATOM 4852 C C . SER C 1 107 ? -20.206 9.011 7.965 1.00 124.26 1050 SER C C 1
ATOM 4853 O O . SER C 1 107 ? -19.831 7.845 7.810 1.00 129.37 1050 SER C O 1
ATOM 4856 N N . GLY C 1 108 ? -20.126 9.938 7.011 1.00 121.09 1051 GLY C N 1
ATOM 4857 C CA . GLY C 1 108 ? -19.566 9.639 5.709 1.00 125.43 1051 GLY C CA 1
ATOM 4858 C C . GLY C 1 108 ? -18.854 10.849 5.147 1.00 126.46 1051 GLY C C 1
ATOM 4859 O O . GLY C 1 108 ? -19.017 11.972 5.626 1.00 118.90 1051 GLY C O 1
ATOM 4860 N N . LYS C 1 109 ? -18.068 10.609 4.101 1.00 125.10 1052 LYS C N 1
ATOM 4861 C CA . LYS C 1 109 ? -17.274 11.663 3.490 1.00 125.93 1052 LYS C CA 1
ATOM 4862 C C . LYS C 1 109 ? -17.214 11.438 1.987 1.00 125.07 1052 LYS C C 1
ATOM 4863 O O . LYS C 1 109 ? -17.180 10.298 1.517 1.00 125.18 1052 LYS C O 1
ATOM 4869 N N . ILE C 1 110 ? -17.211 12.538 1.236 1.00 129.24 1053 ILE C N 1
ATOM 4870 C CA . ILE C 1 110 ? -17.117 12.508 -0.219 1.00 133.23 1053 ILE C CA 1
ATOM 4871 C C . ILE C 1 110 ? -15.710 12.941 -0.606 1.00 136.76 1053 ILE C C 1
ATOM 4872 O O . ILE C 1 110 ? -15.295 14.069 -0.308 1.00 136.73 1053 ILE C O 1
ATOM 4877 N N . ILE C 1 111 ? -14.978 12.051 -1.267 1.00 137.92 1054 ILE C N 1
ATOM 4878 C CA . ILE C 1 111 ? -13.616 12.352 -1.687 1.00 132.92 1054 ILE C CA 1
ATOM 4879 C C . ILE C 1 111 ? -13.614 12.918 -3.102 1.00 132.71 1054 ILE C C 1
ATOM 4880 O O . ILE C 1 111 ? -14.551 12.697 -3.871 1.00 137.22 1054 ILE C O 1
ATOM 4885 N N . PHE C 1 131 ? -18.939 16.451 3.959 1.00 109.84 1074 PHE C N 1
ATOM 4886 C CA . PHE C 1 131 ? -19.249 15.516 5.035 1.00 113.84 1074 PHE C CA 1
ATOM 4887 C C . PHE C 1 131 ? -20.740 15.179 5.063 1.00 113.88 1074 PHE C C 1
ATOM 4888 O O . PHE C 1 131 ? -21.575 15.987 4.655 1.00 113.73 1074 PHE C O 1
ATOM 4896 N N . LEU C 1 132 ? -21.064 13.979 5.547 1.00 112.64 1075 LEU C N 1
ATOM 4897 C CA . LEU C 1 132 ? -22.434 13.495 5.645 1.00 108.71 1075 LEU C CA 1
ATOM 4898 C C . LEU C 1 132 ? -22.666 12.979 7.056 1.00 112.29 1075 LEU C C 1
ATOM 4899 O O . LEU C 1 132 ? -21.858 12.202 7.574 1.00 117.60 1075 LEU C O 1
ATOM 4904 N N . TYR C 1 133 ? -23.775 13.392 7.665 1.00 110.99 1076 TYR C N 1
ATOM 4905 C CA . TYR C 1 133 ? -24.083 13.043 9.044 1.00 105.97 1076 TYR C CA 1
ATOM 4906 C C . TYR C 1 133 ? -25.530 12.588 9.165 1.00 109.47 1076 TYR C C 1
ATOM 4907 O O . TYR C 1 133 ? -26.433 13.185 8.573 1.00 113.01 1076 TYR C O 1
ATOM 4916 N N . GLY C 1 134 ? -25.737 11.526 9.937 1.00 110.64 1077 GLY C N 1
ATOM 4917 C CA . GLY C 1 134 ? -27.065 11.016 10.224 1.00 111.25 1077 GLY C CA 1
ATOM 4918 C C . GLY C 1 134 ? -27.008 10.164 11.471 1.00 111.66 1077 GLY C C 1
ATOM 4919 O O . GLY C 1 134 ? -25.934 9.868 12.000 1.00 117.18 1077 GLY C O 1
ATOM 4920 N N . TYR C 1 135 ? -28.184 9.755 11.939 1.00 114.22 1078 TYR C N 1
ATOM 4921 C CA . TYR C 1 135 ? -28.255 8.990 13.182 1.00 110.20 1078 TYR C CA 1
ATOM 4922 C C . TYR C 1 135 ? -29.568 8.228 13.225 1.00 101.28 1078 TYR C C 1
ATOM 4923 O O . TYR C 1 135 ? -30.641 8.839 13.182 1.00 110.27 1078 TYR C O 1
ATOM 4932 N N . GLY C 1 136 ? -29.482 6.903 13.320 1.00 97.35 1079 GLY C N 1
ATOM 4933 C CA . GLY C 1 136 ? -30.626 6.031 13.155 1.00 97.65 1079 GLY C CA 1
ATOM 4934 C C . GLY C 1 136 ? -31.267 5.615 14.465 1.00 108.87 1079 GLY C C 1
ATOM 4935 O O . GLY C 1 136 ? -30.600 5.472 15.491 1.00 113.67 1079 GLY C O 1
ATOM 4936 N N . GLY C 1 137 ? -32.568 5.375 14.393 1.00 111.32 1080 GLY C N 1
ATOM 4937 C CA . GLY C 1 137 ? -33.424 5.210 15.548 1.00 111.12 1080 GLY C CA 1
ATOM 4938 C C . GLY C 1 137 ? -34.578 6.199 15.522 1.00 104.83 1080 GLY C C 1
ATOM 4939 O O . GLY C 1 137 ? -34.611 7.147 14.738 1.00 104.47 1080 GLY C O 1
ATOM 4940 N N . TYR C 1 138 ? -35.541 5.952 16.405 1.00 106.41 1081 TYR C N 1
ATOM 4941 C CA . TYR C 1 138 ? -36.690 6.840 16.502 1.00 106.84 1081 TYR C CA 1
ATOM 4942 C C . TYR C 1 138 ? -37.213 6.808 17.931 1.00 105.39 1081 TYR C C 1
ATOM 4943 O O . TYR C 1 138 ? -36.726 6.053 18.779 1.00 111.15 1081 TYR C O 1
ATOM 4952 N N . SER C 1 139 ? -38.215 7.642 18.190 1.00 97.92 1082 SER C N 1
ATOM 4953 C CA . SER C 1 139 ? -38.920 7.636 19.462 1.00 98.51 1082 SER C CA 1
ATOM 4954 C C . SER C 1 139 ? -40.320 8.184 19.242 1.00 105.48 1082 SER C C 1
ATOM 4955 O O . SER C 1 139 ? -40.479 9.263 18.665 1.00 112.93 1082 SER C O 1
ATOM 4958 N N . LYS C 1 140 ? -41.328 7.437 19.693 1.00 95.77 1083 LYS C N 1
ATOM 4959 C CA . LYS C 1 140 ? -42.730 7.846 19.596 1.00 96.15 1083 LYS C CA 1
ATOM 4960 C C . LYS C 1 140 ? -43.360 7.688 20.976 1.00 101.11 1083 LYS C C 1
ATOM 4961 O O . LYS C 1 140 ? -43.887 6.622 21.307 1.00 106.72 1083 LYS C O 1
ATOM 4967 N N . VAL C 1 141 ? -43.305 8.745 21.779 1.00 104.92 1084 VAL C N 1
ATOM 4968 C CA . VAL C 1 141 ? -44.006 8.754 23.058 1.00 100.50 1084 VAL C CA 1
ATOM 4969 C C . VAL C 1 141 ? -45.488 8.986 22.800 1.00 85.44 1084 VAL C C 1
ATOM 4970 O O . VAL C 1 141 ? -45.882 9.977 22.176 1.00 90.73 1084 VAL C O 1
ATOM 4974 N N . GLU C 1 142 ? -46.307 8.056 23.263 1.00 84.00 1085 GLU C N 1
ATOM 4975 C CA . GLU C 1 142 ? -47.745 8.085 23.068 1.00 98.12 1085 GLU C CA 1
ATOM 4976 C C . GLU C 1 142 ? -48.407 8.570 24.349 1.00 96.93 1085 GLU C C 1
ATOM 4977 O O . GLU C 1 142 ? -48.061 8.112 25.449 1.00 98.87 1085 GLU C O 1
ATOM 4983 N N . ILE C 1 143 ? -49.324 9.525 24.197 1.00 83.21 1086 ILE C N 1
ATOM 4984 C CA . ILE C 1 143 ? -50.108 10.058 25.302 1.00 82.18 1086 ILE C CA 1
ATOM 4985 C C . ILE C 1 143 ? -51.400 9.260 25.400 1.00 89.17 1086 ILE C C 1
ATOM 4986 O O . ILE C 1 143 ? -52.089 9.049 24.395 1.00 87.45 1086 ILE C O 1
ATOM 4991 N N . SER C 1 144 ? -51.733 8.820 26.611 1.00 90.19 1087 SER C N 1
ATOM 4992 C CA . SER C 1 144 ? -52.870 7.947 26.835 1.00 87.42 1087 SER C CA 1
ATOM 4993 C C . SER C 1 144 ? -53.610 8.383 28.092 1.00 91.17 1087 SER C C 1
ATOM 4994 O O . SER C 1 144 ? -53.081 9.116 28.936 1.00 102.01 1087 SER C O 1
ATOM 4997 N N . GLU C 1 145 ? -54.844 7.885 28.203 1.00 90.63 1088 GLU C N 1
ATOM 4998 C CA . GLU C 1 145 ? -55.817 8.242 29.232 1.00 98.69 1088 GLU C CA 1
ATOM 4999 C C . GLU C 1 145 ? -56.323 9.670 29.073 1.00 105.57 1088 GLU C C 1
ATOM 5000 O O . GLU C 1 145 ? -56.912 10.233 30.001 1.00 120.94 1088 GLU C O 1
ATOM 5006 N N . VAL C 1 146 ? -56.099 10.260 27.903 1.00 97.31 1089 VAL C N 1
ATOM 5007 C CA . VAL C 1 146 ? -56.701 11.525 27.516 1.00 85.00 1089 VAL C CA 1
ATOM 5008 C C . VAL C 1 146 ? -57.649 11.233 26.360 1.00 87.96 1089 VAL C C 1
ATOM 5009 O O . VAL C 1 146 ? -57.515 10.229 25.653 1.00 95.67 1089 VAL C O 1
ATOM 5013 N N . PHE C 1 147 ? -58.628 12.111 26.172 1.00 79.40 1090 PHE C N 1
ATOM 5014 C CA . PHE C 1 147 ? -59.617 11.908 25.124 1.00 84.67 1090 PHE C CA 1
ATOM 5015 C C . PHE C 1 147 ? -59.176 12.586 23.834 1.00 92.51 1090 PHE C C 1
ATOM 5016 O O . PHE C 1 147 ? -58.664 13.708 23.852 1.00 95.39 1090 PHE C O 1
ATOM 5024 N N . LYS C 1 148 ? -59.391 11.900 22.714 1.00 89.86 1091 LYS C N 1
ATOM 5025 C CA . LYS C 1 148 ? -58.983 12.375 21.400 1.00 89.76 1091 LYS C CA 1
ATOM 5026 C C . LYS C 1 148 ? -60.198 12.481 20.488 1.00 94.58 1091 LYS C C 1
ATOM 5027 O O . LYS C 1 148 ? -61.076 11.612 20.505 1.00 97.28 1091 LYS C O 1
ATOM 5033 N N . ASP C 1 149 ? -60.244 13.547 19.696 1.00 98.05 1092 ASP C N 1
ATOM 5034 C CA . ASP C 1 149 ? -61.350 13.786 18.782 1.00 94.30 1092 ASP C CA 1
ATOM 5035 C C . ASP C 1 149 ? -61.095 13.119 17.435 1.00 95.43 1092 ASP C C 1
ATOM 5036 O O . ASP C 1 149 ? -59.973 12.725 17.107 1.00 100.05 1092 ASP C O 1
ATOM 5041 N N . THR C 1 150 ? -62.168 12.990 16.651 1.00 89.19 1093 THR C N 1
ATOM 5042 C CA . THR C 1 150 ? -62.013 12.589 15.258 1.00 89.42 1093 THR C CA 1
ATOM 5043 C C . THR C 1 150 ? -61.198 13.613 14.483 1.00 95.19 1093 THR C C 1
ATOM 5044 O O . THR C 1 150 ? -60.474 13.256 13.547 1.00 107.12 1093 THR C O 1
ATOM 5048 N N . ASN C 1 151 ? -61.306 14.890 14.858 1.00 95.10 1094 ASN C N 1
ATOM 5049 C CA . ASN C 1 151 ? -60.492 15.923 14.227 1.00 111.01 1094 ASN C CA 1
ATOM 5050 C C . ASN C 1 151 ? -59.026 15.783 14.619 1.00 104.23 1094 ASN C C 1
ATOM 5051 O O . ASN C 1 151 ? -58.135 15.907 13.770 1.00 106.40 1094 ASN C O 1
ATOM 5056 N N . GLY C 1 152 ? -58.755 15.524 15.896 1.00 101.27 1095 GLY C N 1
ATOM 5057 C CA . GLY C 1 152 ? -57.395 15.291 16.337 1.00 103.96 1095 GLY C CA 1
ATOM 5058 C C . GLY C 1 152 ? -57.035 15.917 17.669 1.00 91.23 1095 GLY C C 1
ATOM 5059 O O . GLY C 1 152 ? -56.150 15.416 18.369 1.00 81.38 1095 GLY C O 1
ATOM 5060 N N . LYS C 1 153 ? -57.710 17.004 18.037 1.00 82.14 1096 LYS C N 1
ATOM 5061 C CA . LYS C 1 153 ? -57.379 17.700 19.272 1.00 79.20 1096 LYS C CA 1
ATOM 5062 C C . LYS C 1 153 ? -57.700 16.831 20.483 1.00 80.67 1096 LYS C C 1
ATOM 5063 O O . LYS C 1 153 ? -58.626 16.016 20.465 1.00 77.40 1096 LYS C O 1
ATOM 5077 N N . TRP C 1 155 ? -58.413 16.263 24.763 1.00 70.82 1098 TRP C N 1
ATOM 5078 C CA . TRP C 1 155 ? -59.287 16.865 25.759 1.00 73.68 1098 TRP C CA 1
ATOM 5079 C C . TRP C 1 155 ? -59.159 16.102 27.067 1.00 73.34 1098 TRP C C 1
ATOM 5080 O O . TRP C 1 155 ? -59.307 14.877 27.089 1.00 78.55 1098 TRP C O 1
ATOM 5091 N N . LEU C 1 156 ? -58.895 16.827 28.151 1.00 69.22 1099 LEU C N 1
ATOM 5092 C CA . LEU C 1 156 ? -58.734 16.234 29.472 1.00 69.75 1099 LEU C CA 1
ATOM 5093 C C . LEU C 1 156 ? -59.640 16.978 30.440 1.00 83.56 1099 LEU C C 1
ATOM 5094 O O . LEU C 1 156 ? -59.502 18.193 30.613 1.00 85.53 1099 LEU C O 1
ATOM 5099 N N . SER C 1 157 ? -60.561 16.252 31.066 1.00 88.43 1100 SER C N 1
ATOM 5100 C CA . SER C 1 157 ? -61.517 16.834 31.998 1.00 88.92 1100 SER C CA 1
ATOM 5101 C C . SER C 1 157 ? -61.124 16.507 33.430 1.00 94.86 1100 SER C C 1
ATOM 5102 O O . SER C 1 157 ? -60.729 15.378 33.737 1.00 97.98 1100 SER C O 1
ATOM 5105 N N . PHE C 1 158 ? -61.240 17.504 34.307 1.00 107.40 1101 PHE C N 1
ATOM 5106 C CA . PHE C 1 158 ? -60.905 17.297 35.709 1.00 102.20 1101 PHE C CA 1
ATOM 5107 C C . PHE C 1 158 ? -62.070 16.695 36.480 1.00 108.40 1101 PHE C C 1
ATOM 5108 O O . PHE C 1 158 ? -61.857 15.976 37.463 1.00 110.82 1101 PHE C O 1
ATOM 5116 N N . GLY C 1 159 ? -63.296 16.978 36.050 1.00 104.85 1102 GLY C N 1
ATOM 5117 C CA . GLY C 1 159 ? -64.482 16.584 36.780 1.00 121.11 1102 GLY C CA 1
ATOM 5118 C C . GLY C 1 159 ? -65.362 17.776 37.094 1.00 119.15 1102 GLY C C 1
ATOM 5119 O O . GLY C 1 159 ? -65.267 18.814 36.434 1.00 119.11 1102 GLY C O 1
ATOM 5128 N N . LEU C 1 161 ? -66.708 20.745 39.772 1.00 127.37 1104 LEU C N 1
ATOM 5129 C CA . LEU C 1 161 ? -66.234 21.538 40.904 1.00 127.62 1104 LEU C CA 1
ATOM 5130 C C . LEU C 1 161 ? -67.127 21.288 42.112 1.00 141.98 1104 LEU C C 1
ATOM 5131 O O . LEU C 1 161 ? -68.247 21.795 42.192 1.00 149.88 1104 LEU C O 1
ATOM 5136 N N . ASN C 1 162 ? -66.628 20.501 43.060 1.00 150.97 1105 ASN C N 1
ATOM 5137 C CA . ASN C 1 162 ? -67.288 20.329 44.346 1.00 156.83 1105 ASN C CA 1
ATOM 5138 C C . ASN C 1 162 ? -66.842 21.437 45.292 1.00 152.79 1105 ASN C C 1
ATOM 5139 O O . ASN C 1 162 ? -65.679 21.850 45.277 1.00 146.57 1105 ASN C O 1
ATOM 5144 N N . SER C 1 163 ? -67.775 21.923 46.104 1.00 160.53 1106 SER C N 1
ATOM 5145 C CA . SER C 1 163 ? -67.459 22.991 47.041 1.00 164.75 1106 SER C CA 1
ATOM 5146 C C . SER C 1 163 ? -66.405 22.531 48.039 1.00 166.69 1106 SER C C 1
ATOM 5147 O O . SER C 1 163 ? -66.382 21.369 48.455 1.00 164.88 1106 SER C O 1
ATOM 5150 N N . GLU C 1 164 ? -65.509 23.453 48.402 1.00 170.37 1107 GLU C N 1
ATOM 5151 C CA . GLU C 1 164 ? -64.425 23.267 49.370 1.00 170.38 1107 GLU C CA 1
ATOM 5152 C C . GLU C 1 164 ? -63.358 22.301 48.858 1.00 166.60 1107 GLU C C 1
ATOM 5153 O O . GLU C 1 164 ? -62.336 22.106 49.526 1.00 162.10 1107 GLU C O 1
ATOM 5159 N N . ASN C 1 165 ? -63.535 21.729 47.671 1.00 163.70 1108 ASN C N 1
ATOM 5160 C CA . ASN C 1 165 ? -62.586 20.783 47.113 1.00 155.90 1108 ASN C CA 1
ATOM 5161 C C . ASN C 1 165 ? -61.865 21.387 45.915 1.00 149.38 1108 ASN C C 1
ATOM 5162 O O . ASN C 1 165 ? -62.298 22.386 45.333 1.00 150.74 1108 ASN C O 1
ATOM 5167 N N . SER C 1 166 ? -60.747 20.764 45.563 1.00 143.03 1109 SER C N 1
ATOM 5168 C CA . SER C 1 166 ? -59.985 21.092 44.371 1.00 127.59 1109 SER C CA 1
ATOM 5169 C C . SER C 1 166 ? -59.998 19.889 43.438 1.00 121.62 1109 SER C C 1
ATOM 5170 O O . SER C 1 166 ? -60.370 18.778 43.824 1.00 123.95 1109 SER C O 1
ATOM 5173 N N . LEU C 1 167 ? -59.587 20.113 42.195 1.00 110.22 1110 LEU C N 1
ATOM 5174 C CA . LEU C 1 167 ? -59.703 19.093 41.166 1.00 110.43 1110 LEU C CA 1
ATOM 5175 C C . LEU C 1 167 ? -58.321 18.551 40.827 1.00 109.99 1110 LEU C C 1
ATOM 5176 O O . LEU C 1 167 ? -57.301 19.166 41.136 1.00 114.99 1110 LEU C O 1
ATOM 5181 N N . ASN C 1 168 ? -58.291 17.378 40.201 1.00 103.45 1111 ASN C N 1
ATOM 5182 C CA . ASN C 1 168 ? -57.014 16.771 39.851 1.00 107.61 1111 ASN C CA 1
ATOM 5183 C C . ASN C 1 168 ? -57.227 15.675 38.819 1.00 99.74 1111 ASN C C 1
ATOM 5184 O O . ASN C 1 168 ? -58.316 15.105 38.712 1.00 101.78 1111 ASN C O 1
ATOM 5189 N N . ALA C 1 169 ? -56.175 15.399 38.052 1.00 90.92 1112 ALA C N 1
ATOM 5190 C CA . ALA C 1 169 ? -56.258 14.405 36.992 1.00 87.25 1112 ALA C CA 1
ATOM 5191 C C . ALA C 1 169 ? -54.864 13.872 36.690 1.00 94.54 1112 ALA C C 1
ATOM 5192 O O . ALA C 1 169 ? -53.859 14.341 37.233 1.00 94.80 1112 ALA C O 1
ATOM 5194 N N . LYS C 1 170 ? -54.824 12.886 35.795 1.00 94.31 1113 LYS C N 1
ATOM 5195 C CA . LYS C 1 170 ? -53.620 12.119 35.518 1.00 92.03 1113 LYS C CA 1
ATOM 5196 C C . LYS C 1 170 ? -53.605 11.702 34.053 1.00 92.51 1113 LYS C C 1
ATOM 5197 O O . LYS C 1 170 ? -54.653 11.453 33.452 1.00 88.93 1113 LYS C O 1
ATOM 5203 N N . ILE C 1 171 ? -52.401 11.634 33.487 1.00 101.19 1114 ILE C N 1
ATOM 5204 C CA . ILE C 1 171 ? -52.189 11.274 32.088 1.00 97.70 1114 ILE C CA 1
ATOM 5205 C C . ILE C 1 171 ? -51.012 10.310 32.021 1.00 94.84 1114 ILE C C 1
ATOM 5206 O O . ILE C 1 171 ? -50.059 10.433 32.798 1.00 93.31 1114 ILE C O 1
ATOM 5211 N N . LYS C 1 172 ? -51.077 9.340 31.108 1.00 92.90 1115 LYS C N 1
ATOM 5212 C CA . LYS C 1 172 ? -50.008 8.368 30.936 1.00 96.92 1115 LYS C CA 1
ATOM 5213 C C . LYS C 1 172 ? -49.206 8.710 29.688 1.00 91.37 1115 LYS C C 1
ATOM 5214 O O . LYS C 1 172 ? -49.778 9.067 28.656 1.00 98.57 1115 LYS C O 1
ATOM 5220 N N . LEU C 1 173 ? -47.882 8.634 29.781 1.00 89.28 1116 LEU C N 1
ATOM 5221 C CA . LEU C 1 173 ? -47.030 8.821 28.615 1.00 96.78 1116 LEU C CA 1
ATOM 5222 C C . LEU C 1 173 ? -46.051 7.661 28.522 1.00 97.82 1116 LEU C C 1
ATOM 5223 O O . LEU C 1 173 ? -45.348 7.350 29.494 1.00 98.01 1116 LEU C O 1
ATOM 5228 N N . GLN C 1 174 ? -46.037 7.004 27.359 1.00 98.98 1117 GLN C N 1
ATOM 5229 C CA . GLN C 1 174 ? -45.289 5.768 27.154 1.00 101.30 1117 GLN C CA 1
ATOM 5230 C C . GLN C 1 174 ? -44.424 5.869 25.907 1.00 103.63 1117 GLN C C 1
ATOM 5231 O O . GLN C 1 174 ? -44.937 6.129 24.818 1.00 106.96 1117 GLN C O 1
ATOM 5237 N N . ASN C 1 175 ? -43.124 5.631 26.059 1.00 105.70 1118 ASN C N 1
ATOM 5238 C CA . ASN C 1 175 ? -42.195 5.650 24.932 1.00 102.23 1118 ASN C CA 1
ATOM 5239 C C . ASN C 1 175 ? -42.181 4.269 24.284 1.00 100.74 1118 ASN C C 1
ATOM 5240 O O . ASN C 1 175 ? -41.709 3.298 24.883 1.00 104.09 1118 ASN C O 1
ATOM 5245 N N . THR C 1 176 ? -42.697 4.179 23.058 1.00 100.65 1119 THR C N 1
ATOM 5246 C CA . THR C 1 176 ? -42.711 2.931 22.307 1.00 106.05 1119 THR C CA 1
ATOM 5247 C C . THR C 1 176 ? -41.644 2.924 21.210 1.00 106.07 1119 THR C C 1
ATOM 5248 O O . THR C 1 176 ? -41.713 2.121 20.274 1.00 104.36 1119 THR C O 1
ATOM 5252 N N . GLY C 1 177 ? -40.646 3.801 21.318 1.00 109.87 1120 GLY C N 1
ATOM 5253 C CA . GLY C 1 177 ? -39.623 3.938 20.306 1.00 106.82 1120 GLY C CA 1
ATOM 5254 C C . GLY C 1 177 ? -38.381 3.114 20.601 1.00 107.12 1120 GLY C C 1
ATOM 5255 O O . GLY C 1 177 ? -38.373 2.208 21.437 1.00 106.30 1120 GLY C O 1
ATOM 5256 N N . ASP C 1 178 ? -37.307 3.448 19.881 1.00 106.99 1121 ASP C N 1
ATOM 5257 C CA . ASP C 1 178 ? -36.028 2.769 20.026 1.00 109.37 1121 ASP C CA 1
ATOM 5258 C C . ASP C 1 178 ? -34.963 3.617 20.703 1.00 114.00 1121 ASP C C 1
ATOM 5259 O O . ASP C 1 178 ? -34.022 3.056 21.273 1.00 120.37 1121 ASP C O 1
ATOM 5264 N N . LEU C 1 179 ? -35.085 4.939 20.655 1.00 105.87 1122 LEU C N 1
ATOM 5265 C CA . LEU C 1 179 ? -34.142 5.851 21.282 1.00 104.04 1122 LEU C CA 1
ATOM 5266 C C . LEU C 1 179 ? -34.767 6.482 22.518 1.00 112.21 1122 LEU C C 1
ATOM 5267 O O . LEU C 1 179 ? -35.976 6.389 22.756 1.00 110.41 1122 LEU C O 1
ATOM 5272 N N . CYS C 1 180 ? -33.919 7.130 23.311 1.00 112.13 1123 CYS C N 1
ATOM 5273 C CA . CYS C 1 180 ? -34.395 7.857 24.477 1.00 104.05 1123 CYS C CA 1
ATOM 5274 C C . CYS C 1 180 ? -35.236 9.053 24.046 1.00 104.85 1123 CYS C C 1
ATOM 5275 O O . CYS C 1 180 ? -34.977 9.688 23.020 1.00 101.69 1123 CYS C O 1
ATOM 5278 N N . SER C 1 181 ? -36.254 9.357 24.844 1.00 102.74 1124 SER C N 1
ATOM 5279 C CA . SER C 1 181 ? -37.200 10.415 24.532 1.00 93.02 1124 SER C CA 1
ATOM 5280 C C . SER C 1 181 ? -37.172 11.492 25.606 1.00 90.34 1124 SER C C 1
ATOM 5281 O O . SER C 1 181 ? -36.934 11.214 26.784 1.00 96.35 1124 SER C O 1
ATOM 5284 N N . TYR C 1 182 ? -37.447 12.721 25.182 1.00 85.36 1125 TYR C N 1
ATOM 5285 C CA . TYR C 1 182 ? -37.503 13.874 26.067 1.00 88.67 1125 TYR C CA 1
ATOM 5286 C C . TYR C 1 182 ? -38.905 14.463 26.017 1.00 91.91 1125 TYR C C 1
ATOM 5287 O O . TYR C 1 182 ? -39.533 14.507 24.946 1.00 88.23 1125 TYR C O 1
ATOM 5296 N N . VAL C 1 183 ? -39.390 14.906 27.184 1.00 87.00 1126 VAL C N 1
ATOM 5297 C CA . VAL C 1 183 ? -40.725 15.476 27.342 1.00 76.16 1126 VAL C CA 1
ATOM 5298 C C . VAL C 1 183 ? -40.622 16.708 28.236 1.00 79.67 1126 VAL C C 1
ATOM 5299 O O . VAL C 1 183 ? -40.189 16.611 29.392 1.00 86.36 1126 VAL C O 1
ATOM 5303 N N . LYS C 1 184 ? -41.018 17.860 27.701 1.00 79.87 1127 LYS C N 1
ATOM 5304 C CA . LYS C 1 184 ? -41.120 19.118 28.430 1.00 75.34 1127 LYS C CA 1
ATOM 5305 C C . LYS C 1 184 ? -42.591 19.516 28.478 1.00 75.10 1127 LYS C C 1
ATOM 5306 O O . LYS C 1 184 ? -43.245 19.625 27.434 1.00 76.53 1127 LYS C O 1
ATOM 5312 N N . ILE C 1 185 ? -43.108 19.730 29.684 1.00 78.13 1128 ILE C N 1
ATOM 5313 C CA . ILE C 1 185 ? -44.525 19.998 29.901 1.00 76.20 1128 ILE C CA 1
ATOM 5314 C C . ILE C 1 185 ? -44.684 21.441 30.359 1.00 80.24 1128 ILE C C 1
ATOM 5315 O O . ILE C 1 185 ? -43.967 21.895 31.259 1.00 93.75 1128 ILE C O 1
ATOM 5320 N N . LYS C 1 186 ? -45.619 22.161 29.739 1.00 72.60 1129 LYS C N 1
ATOM 5321 C CA . LYS C 1 186 ? -45.856 23.562 30.075 1.00 82.01 1129 LYS C CA 1
ATOM 5322 C C . LYS C 1 186 ? -47.354 23.812 30.146 1.00 89.36 1129 LYS C C 1
ATOM 5323 O O . LYS C 1 186 ? -48.073 23.555 29.178 1.00 89.88 1129 LYS C O 1
ATOM 5329 N N . LEU C 1 187 ? -47.823 24.327 31.275 1.00 85.51 1130 LEU C N 1
ATOM 5330 C CA . LEU C 1 187 ? -49.242 24.571 31.490 1.00 81.05 1130 LEU C CA 1
ATOM 5331 C C . LEU C 1 187 ? -49.515 26.067 31.417 1.00 86.89 1130 LEU C C 1
ATOM 5332 O O . LEU C 1 187 ? -48.797 26.863 32.031 1.00 92.42 1130 LEU C O 1
ATOM 5337 N N . THR C 1 188 ? -50.546 26.444 30.670 1.00 81.69 1131 THR C N 1
ATOM 5338 C CA . THR C 1 188 ? -50.950 27.843 30.541 1.00 81.00 1131 THR C CA 1
ATOM 5339 C C . THR C 1 188 ? -52.431 27.980 30.877 1.00 83.23 1131 THR C C 1
ATOM 5340 O O . THR C 1 188 ? -53.287 27.403 30.173 1.00 80.90 1131 THR C O 1
ATOM 5344 N N . PRO C 1 189 ? -52.777 28.675 31.955 1.00 79.32 1132 PRO C N 1
ATOM 5345 C CA . PRO C 1 189 ? -54.189 28.818 32.323 1.00 80.00 1132 PRO C CA 1
ATOM 5346 C C . PRO C 1 189 ? -54.911 29.800 31.414 1.00 85.35 1132 PRO C C 1
ATOM 5347 O O . PRO C 1 189 ? -54.303 30.593 30.692 1.00 90.70 1132 PRO C O 1
ATOM 5351 N N . LYS C 1 190 ? -56.244 29.736 31.462 1.00 93.70 1133 LYS C N 1
ATOM 5352 C CA . LYS C 1 190 ? -57.055 30.629 30.640 1.00 89.35 1133 LYS C CA 1
ATOM 5353 C C . LYS C 1 190 ? -57.223 31.997 31.291 1.00 87.81 1133 LYS C C 1
ATOM 5354 O O . LYS C 1 190 ? -57.090 33.026 30.617 1.00 90.12 1133 LYS C O 1
ATOM 5360 N N . ALA C 1 191 ? -57.512 32.033 32.591 1.00 84.44 1134 ALA C N 1
ATOM 5361 C CA . ALA C 1 191 ? -57.618 33.298 33.299 1.00 88.67 1134 ALA C CA 1
ATOM 5362 C C . ALA C 1 191 ? -56.233 33.903 33.501 1.00 84.74 1134 ALA C C 1
ATOM 5363 O O . ALA C 1 191 ? -55.212 33.211 33.457 1.00 89.72 1134 ALA C O 1
ATOM 5365 N N . VAL C 1 192 ? -56.204 35.214 33.725 1.00 91.30 1135 VAL C N 1
ATOM 5366 C CA . VAL C 1 192 ? -54.959 35.977 33.786 1.00 91.11 1135 VAL C CA 1
ATOM 5367 C C . VAL C 1 192 ? -54.961 36.796 35.079 1.00 82.76 1135 VAL C C 1
ATOM 5368 O O . VAL C 1 192 ? -55.620 37.837 35.177 1.00 84.72 1135 VAL C O 1
ATOM 5372 N N . TYR C 1 193 ? -54.244 36.316 36.085 1.00 80.66 1136 TYR C N 1
ATOM 5373 C CA . TYR C 1 193 ? -54.134 36.973 37.379 1.00 88.63 1136 TYR C CA 1
ATOM 5374 C C . TYR C 1 193 ? -52.719 36.766 37.916 1.00 98.02 1136 TYR C C 1
ATOM 5375 O O . TYR C 1 193 ? -52.019 35.850 37.482 1.00 98.16 1136 TYR C O 1
ATOM 5384 N N . PRO C 1 194 ? -52.271 37.624 38.847 1.00 94.54 1137 PRO C N 1
ATOM 5385 C CA . PRO C 1 194 ? -50.831 37.633 39.191 1.00 89.95 1137 PRO C CA 1
ATOM 5386 C C . PRO C 1 194 ? -50.275 36.294 39.650 1.00 97.78 1137 PRO C C 1
ATOM 5387 O O . PRO C 1 194 ? -49.180 35.911 39.221 1.00 112.94 1137 PRO C O 1
ATOM 5391 N N . THR C 1 195 ? -50.995 35.565 40.499 1.00 92.58 1138 THR C N 1
ATOM 5392 C CA . THR C 1 195 ? -50.535 34.276 41.015 1.00 103.63 1138 THR C CA 1
ATOM 5393 C C . THR C 1 195 ? -51.107 33.120 40.207 1.00 110.71 1138 THR C C 1
ATOM 5394 O O . THR C 1 195 ? -51.444 32.063 40.748 1.00 115.80 1138 THR C O 1
ATOM 5406 N N . ILE C 1 197 ? -50.194 30.721 37.723 1.00 109.45 1140 ILE C N 1
ATOM 5407 C CA . ILE C 1 197 ? -49.707 29.347 37.656 1.00 110.40 1140 ILE C CA 1
ATOM 5408 C C . ILE C 1 197 ? -49.498 28.748 39.044 1.00 112.62 1140 ILE C C 1
ATOM 5409 O O . ILE C 1 197 ? -49.405 27.521 39.174 1.00 106.98 1140 ILE C O 1
ATOM 5414 N N . SER C 1 198 ? -49.445 29.577 40.090 1.00 112.02 1141 SER C N 1
ATOM 5415 C CA . SER C 1 198 ? -49.235 29.067 41.442 1.00 110.33 1141 SER C CA 1
ATOM 5416 C C . SER C 1 198 ? -50.382 28.185 41.917 1.00 110.64 1141 SER C C 1
ATOM 5417 O O . SER C 1 198 ? -50.179 27.354 42.810 1.00 123.51 1141 SER C O 1
ATOM 5420 N N . SER C 1 199 ? -51.578 28.345 41.349 1.00 105.52 1142 SER C N 1
ATOM 5421 C CA . SER C 1 199 ? -52.706 27.494 41.702 1.00 102.92 1142 SER C CA 1
ATOM 5422 C C . SER C 1 199 ? -52.624 26.116 41.062 1.00 103.47 1142 SER C C 1
ATOM 5423 O O . SER C 1 199 ? -53.362 25.213 41.471 1.00 105.71 1142 SER C O 1
ATOM 5426 N N . TRP C 1 200 ? -51.755 25.938 40.074 1.00 102.40 1143 TRP C N 1
ATOM 5427 C CA . TRP C 1 200 ? -51.582 24.671 39.384 1.00 95.98 1143 TRP C CA 1
ATOM 5428 C C . TRP C 1 200 ? -50.376 23.940 39.957 1.00 96.36 1143 TRP C C 1
ATOM 5429 O O . TRP C 1 200 ? -49.364 24.560 40.291 1.00 107.15 1143 TRP C O 1
ATOM 5440 N N . GLN C 1 201 ? -50.485 22.618 40.069 1.00 99.66 1144 GLN C N 1
ATOM 5441 C CA . GLN C 1 201 ? -49.387 21.776 40.544 1.00 99.32 1144 GLN C CA 1
ATOM 5442 C C . GLN C 1 201 ? -49.277 20.580 39.606 1.00 97.54 1144 GLN C C 1
ATOM 5443 O O . GLN C 1 201 ? -50.058 19.635 39.714 1.00 89.07 1144 GLN C O 1
ATOM 5449 N N . VAL C 1 202 ? -48.312 20.614 38.691 1.00 97.97 1145 VAL C N 1
ATOM 5450 C CA . VAL C 1 202 ? -48.116 19.550 37.715 1.00 95.41 1145 VAL C CA 1
ATOM 5451 C C . VAL C 1 202 ? -46.776 18.877 37.986 1.00 93.62 1145 VAL C C 1
ATOM 5452 O O . VAL C 1 202 ? -45.784 19.545 38.301 1.00 92.91 1145 VAL C O 1
ATOM 5456 N N . ASN C 1 203 ? -46.754 17.544 37.887 1.00 87.03 1146 ASN C N 1
ATOM 5457 C CA . ASN C 1 203 ? -45.547 16.787 38.205 1.00 89.81 1146 ASN C CA 1
ATOM 5458 C C . ASN C 1 203 ? -45.600 15.459 37.458 1.00 88.01 1146 ASN C C 1
ATOM 5459 O O . ASN C 1 203 ? -46.579 14.715 37.593 1.00 87.31 1146 ASN C O 1
ATOM 5464 N N . PRO C 1 204 ? -44.574 15.113 36.658 1.00 87.54 1147 PRO C N 1
ATOM 5465 C CA . PRO C 1 204 ? -43.334 15.854 36.382 1.00 88.56 1147 PRO C CA 1
ATOM 5466 C C . PRO C 1 204 ? -43.486 16.974 35.357 1.00 92.09 1147 PRO C C 1
ATOM 5467 O O . PRO C 1 204 ? -44.162 16.802 34.343 1.00 89.85 1147 PRO C O 1
ATOM 5471 N N . THR C 1 205 ? -42.848 18.115 35.626 1.00 99.89 1148 THR C N 1
ATOM 5472 C CA . THR C 1 205 ? -42.855 19.210 34.660 1.00 91.18 1148 THR C CA 1
ATOM 5473 C C . THR C 1 205 ? -41.913 18.937 33.493 1.00 90.39 1148 THR C C 1
ATOM 5474 O O . THR C 1 205 ? -42.145 19.430 32.384 1.00 87.11 1148 THR C O 1
ATOM 5478 N N . GLU C 1 206 ? -40.859 18.156 33.720 1.00 87.58 1149 GLU C N 1
ATOM 5479 C CA . GLU C 1 206 ? -39.909 17.790 32.681 1.00 88.52 1149 GLU C CA 1
ATOM 5480 C C . GLU C 1 206 ? -39.399 16.391 32.986 1.00 84.12 1149 GLU C C 1
ATOM 5481 O O . GLU C 1 206 ? -39.260 16.015 34.153 1.00 91.65 1149 GLU C O 1
ATOM 5487 N N . LEU C 1 207 ? -39.126 15.617 31.937 1.00 75.55 1150 LEU C N 1
ATOM 5488 C CA . LEU C 1 207 ? -38.743 14.228 32.160 1.00 79.94 1150 LEU C CA 1
ATOM 5489 C C . LEU C 1 207 ? -38.156 13.630 30.889 1.00 82.25 1150 LEU C C 1
ATOM 5490 O O . LEU C 1 207 ? -38.277 14.183 29.791 1.00 86.11 1150 LEU C O 1
ATOM 5495 N N . LEU C 1 208 ? -37.497 12.490 31.071 1.00 83.26 1151 LEU C N 1
ATOM 5496 C CA . LEU C 1 208 ? -37.005 11.655 29.989 1.00 83.72 1151 LEU C CA 1
ATOM 5497 C C . LEU C 1 208 ? -37.604 10.264 30.137 1.00 87.29 1151 LEU C C 1
ATOM 5498 O O . LEU C 1 208 ? -37.887 9.807 31.248 1.00 91.08 1151 LEU C O 1
ATOM 5503 N N . LEU C 1 209 ? -37.797 9.594 29.005 1.00 93.52 1152 LEU C N 1
ATOM 5504 C CA . LEU C 1 209 ? -38.368 8.254 28.981 1.00 94.19 1152 LEU C CA 1
ATOM 5505 C C . LEU C 1 209 ? -37.499 7.361 28.111 1.00 95.31 1152 LEU C C 1
ATOM 5506 O O . LEU C 1 209 ? -37.321 7.634 26.919 1.00 98.21 1152 LEU C O 1
ATOM 5511 N N . ASN C 1 210 ? -36.965 6.300 28.707 1.00 107.68 1153 ASN C N 1
ATOM 5512 C CA . ASN C 1 210 ? -36.247 5.294 27.952 1.00 103.60 1153 ASN C CA 1
ATOM 5513 C C . ASN C 1 210 ? -37.235 4.472 27.124 1.00 98.57 1153 ASN C C 1
ATOM 5514 O O . ASN C 1 210 ? -38.445 4.532 27.353 1.00 101.51 1153 ASN C O 1
ATOM 5519 N N . PRO C 1 211 ? -36.749 3.717 26.136 1.00 88.07 1154 PRO C N 1
ATOM 5520 C CA . PRO C 1 211 ? -37.661 2.878 25.349 1.00 103.34 1154 PRO C CA 1
ATOM 5521 C C . PRO C 1 211 ? -38.438 1.911 26.230 1.00 103.48 1154 PRO C C 1
ATOM 5522 O O . PRO C 1 211 ? -37.891 1.305 27.154 1.00 102.43 1154 PRO C O 1
ATOM 5526 N N . LYS C 1 212 ? -39.735 1.791 25.939 1.00 115.06 1155 LYS C N 1
ATOM 5527 C CA . LYS C 1 212 ? -40.673 0.934 26.666 1.00 112.40 1155 LYS C CA 1
ATOM 5528 C C . LYS C 1 212 ? -40.860 1.368 28.118 1.00 108.61 1155 LYS C C 1
ATOM 5529 O O . LYS C 1 212 ? -41.231 0.551 28.967 1.00 110.84 1155 LYS C O 1
ATOM 5535 N N . GLU C 1 213 ? -40.618 2.640 28.425 1.00 107.52 1156 GLU C N 1
ATOM 5536 C CA . GLU C 1 213 ? -40.856 3.173 29.759 1.00 113.67 1156 GLU C CA 1
ATOM 5537 C C . GLU C 1 213 ? -42.201 3.887 29.801 1.00 115.29 1156 GLU C C 1
ATOM 5538 O O . GLU C 1 213 ? -42.570 4.601 28.864 1.00 117.02 1156 GLU C O 1
ATOM 5544 N N . VAL C 1 214 ? -42.928 3.688 30.896 1.00 112.60 1157 VAL C N 1
ATOM 5545 C CA . VAL C 1 214 ? -44.228 4.307 31.122 1.00 111.52 1157 VAL C CA 1
ATOM 5546 C C . VAL C 1 214 ? -44.101 5.222 32.329 1.00 104.16 1157 VAL C C 1
ATOM 5547 O O . VAL C 1 214 ? -43.498 4.838 33.339 1.00 108.01 1157 VAL C O 1
ATOM 5551 N N . GLN C 1 215 ? -44.656 6.428 32.233 1.00 107.05 1158 GLN C N 1
ATOM 5552 C CA . GLN C 1 215 ? -44.671 7.307 33.392 1.00 104.53 1158 GLN C CA 1
ATOM 5553 C C . GLN C 1 215 ? -45.957 8.120 33.400 1.00 96.66 1158 GLN C C 1
ATOM 5554 O O . GLN C 1 215 ? -46.504 8.465 32.350 1.00 91.24 1158 GLN C O 1
ATOM 5560 N N . TRP C 1 216 ? -46.447 8.393 34.604 1.00 97.13 1159 TRP C N 1
ATOM 5561 C CA . TRP C 1 216 ? -47.693 9.116 34.805 1.00 92.03 1159 TRP C CA 1
ATOM 5562 C C . TRP C 1 216 ? -47.397 10.548 35.226 1.00 90.70 1159 TRP C C 1
ATOM 5563 O O . TRP C 1 216 ? -46.616 10.781 36.154 1.00 87.85 1159 TRP C O 1
ATOM 5574 N N . VAL C 1 217 ? -48.017 11.501 34.540 1.00 90.17 1160 VAL C N 1
ATOM 5575 C CA . VAL C 1 217 ? -47.963 12.906 34.922 1.00 91.76 1160 VAL C CA 1
ATOM 5576 C C . VAL C 1 217 ? -49.287 13.263 35.587 1.00 92.21 1160 VAL C C 1
ATOM 5577 O O . VAL C 1 217 ? -50.364 13.061 35.011 1.00 89.59 1160 VAL C O 1
ATOM 5581 N N . THR C 1 218 ? -49.210 13.751 36.820 1.00 92.18 1161 THR C N 1
ATOM 5582 C CA . THR C 1 218 ? -50.385 14.125 37.589 1.00 88.88 1161 THR C CA 1
ATOM 5583 C C . THR C 1 218 ? -50.428 15.637 37.753 1.00 90.49 1161 THR C C 1
ATOM 5584 O O . THR C 1 218 ? -49.395 16.282 37.973 1.00 89.48 1161 THR C O 1
ATOM 5588 N N . LEU C 1 219 ? -51.626 16.202 37.631 1.00 88.11 1162 LEU C N 1
ATOM 5589 C CA . LEU C 1 219 ? -51.803 17.644 37.710 1.00 88.50 1162 LEU C CA 1
ATOM 5590 C C . LEU C 1 219 ? -53.006 17.964 38.584 1.00 92.16 1162 LEU C C 1
ATOM 5591 O O . LEU C 1 219 ? -54.090 17.402 38.396 1.00 89.22 1162 LEU C O 1
ATOM 5596 N N . GLU C 1 220 ? -52.797 18.852 39.550 1.00 103.13 1163 GLU C N 1
ATOM 5597 C CA . GLU C 1 220 ? -53.819 19.294 40.484 1.00 100.71 1163 GLU C CA 1
ATOM 5598 C C . GLU C 1 220 ? -54.116 20.768 40.250 1.00 96.88 1163 GLU C C 1
ATOM 5599 O O . GLU C 1 220 ? -53.207 21.564 39.989 1.00 95.61 1163 GLU C O 1
ATOM 5605 N N . PHE C 1 221 ? -55.394 21.123 40.346 1.00 102.91 1164 PHE C N 1
ATOM 5606 C CA . PHE C 1 221 ? -55.868 22.480 40.126 1.00 104.22 1164 PHE C CA 1
ATOM 5607 C C . PHE C 1 221 ? -56.669 22.922 41.339 1.00 113.83 1164 PHE C C 1
ATOM 5608 O O . PHE C 1 221 ? -57.683 22.300 41.680 1.00 116.75 1164 PHE C O 1
ATOM 5616 N N . HIS C 1 222 ? -56.197 23.984 41.995 1.00 109.34 1165 HIS C N 1
ATOM 5617 C CA . HIS C 1 222 ? -56.870 24.600 43.128 1.00 107.91 1165 HIS C CA 1
ATOM 5618 C C . HIS C 1 222 ? -57.567 25.855 42.623 1.00 106.31 1165 HIS C C 1
ATOM 5619 O O . HIS C 1 222 ? -56.915 26.899 42.468 1.00 112.96 1165 HIS C O 1
ATOM 5626 N N . PRO C 1 223 ? -58.869 25.814 42.342 1.00 102.48 1166 PRO C N 1
ATOM 5627 C CA . PRO C 1 223 ? -59.525 26.964 41.704 1.00 100.37 1166 PRO C CA 1
ATOM 5628 C C . PRO C 1 223 ? -59.585 28.163 42.639 1.00 106.44 1166 PRO C C 1
ATOM 5629 O O . PRO C 1 223 ? -59.976 28.046 43.803 1.00 113.59 1166 PRO C O 1
ATOM 5633 N N . ARG C 1 224 ? -59.194 29.319 42.118 1.00 107.31 1167 ARG C N 1
ATOM 5634 C CA . ARG C 1 224 ? -59.283 30.566 42.858 1.00 115.86 1167 ARG C CA 1
ATOM 5635 C C . ARG C 1 224 ? -60.595 31.276 42.548 1.00 115.39 1167 ARG C C 1
ATOM 5636 O O . ARG C 1 224 ? -61.281 30.974 41.568 1.00 109.67 1167 ARG C O 1
ATOM 5644 N N . LYS C 1 225 ? -60.938 32.236 43.411 1.00 129.49 1168 LYS C N 1
ATOM 5645 C CA . LYS C 1 225 ? -62.149 33.024 43.209 1.00 129.37 1168 LYS C CA 1
ATOM 5646 C C . LYS C 1 225 ? -62.106 33.802 41.900 1.00 127.79 1168 LYS C C 1
ATOM 5647 O O . LYS C 1 225 ? -63.156 34.119 41.331 1.00 128.17 1168 LYS C O 1
ATOM 5653 N N . GLU C 1 226 ? -60.907 34.117 41.408 1.00 118.00 1169 GLU C N 1
ATOM 5654 C CA . GLU C 1 226 ? -60.772 34.887 40.179 1.00 117.89 1169 GLU C CA 1
ATOM 5655 C C . GLU C 1 226 ? -60.840 34.015 38.929 1.00 122.89 1169 GLU C C 1
ATOM 5656 O O . GLU C 1 226 ? -61.129 34.531 37.844 1.00 117.18 1169 GLU C O 1
ATOM 5662 N N . ASP C 1 227 ? -60.580 32.712 39.057 1.00 127.47 1170 ASP C N 1
ATOM 5663 C CA . ASP C 1 227 ? -60.694 31.811 37.913 1.00 120.79 1170 ASP C CA 1
ATOM 5664 C C . ASP C 1 227 ? -62.151 31.565 37.543 1.00 121.72 1170 ASP C C 1
ATOM 5665 O O . ASP C 1 227 ? -62.527 31.644 36.368 1.00 119.31 1170 ASP C O 1
ATOM 5670 N N . LEU C 1 228 ? -62.988 31.261 38.538 1.00 130.07 1171 LEU C N 1
ATOM 5671 C CA . LEU C 1 228 ? -64.378 30.912 38.270 1.00 127.98 1171 LEU C CA 1
ATOM 5672 C C . LEU C 1 228 ? -65.187 32.103 37.771 1.00 136.65 1171 LEU C C 1
ATOM 5673 O O . LEU C 1 228 ? -66.204 31.906 37.095 1.00 140.75 1171 LEU C O 1
ATOM 5678 N N . ALA C 1 229 ? -64.749 33.331 38.068 1.00 127.90 1172 ALA C N 1
ATOM 5679 C CA . ALA C 1 229 ? -65.483 34.513 37.627 1.00 130.27 1172 ALA C CA 1
ATOM 5680 C C . ALA C 1 229 ? -65.605 34.571 36.109 1.00 129.61 1172 ALA C C 1
ATOM 5681 O O . ALA C 1 229 ? -66.582 35.120 35.587 1.00 131.15 1172 ALA C O 1
ATOM 5683 N N . LEU C 1 230 ? -64.631 34.014 35.388 1.00 137.70 1173 LEU C N 1
ATOM 5684 C CA . LEU C 1 230 ? -64.710 33.897 33.936 1.00 142.71 1173 LEU C CA 1
ATOM 5685 C C . LEU C 1 230 ? -65.368 32.598 33.493 1.00 139.52 1173 LEU C C 1
ATOM 5686 O O . LEU C 1 230 ? -66.097 32.581 32.495 1.00 141.01 1173 LEU C O 1
ATOM 5691 N N . LEU C 1 231 ? -65.127 31.507 34.219 1.00 141.68 1174 LEU C N 1
ATOM 5692 C CA . LEU C 1 231 ? -65.669 30.199 33.873 1.00 143.28 1174 LEU C CA 1
ATOM 5693 C C . LEU C 1 231 ? -67.158 30.083 34.168 1.00 145.68 1174 LEU C C 1
ATOM 5694 O O . LEU C 1 231 ? -67.754 29.042 33.866 1.00 143.95 1174 LEU C O 1
ATOM 5699 N N . GLN C 1 232 ? -67.753 31.123 34.759 1.00 156.98 1175 GLN C N 1
ATOM 5700 C CA . GLN C 1 232 ? -69.169 31.116 35.126 1.00 152.24 1175 GLN C CA 1
ATOM 5701 C C . GLN C 1 232 ? -70.092 30.816 33.949 1.00 152.74 1175 GLN C C 1
ATOM 5702 O O . GLN C 1 232 ? -70.975 29.956 34.044 1.00 147.78 1175 GLN C O 1
ATOM 5708 N N . LYS C 1 233 ? -69.900 31.525 32.834 1.00 148.60 1176 LYS C N 1
ATOM 5709 C CA . LYS C 1 233 ? -70.972 31.698 31.855 1.00 151.01 1176 LYS C CA 1
ATOM 5710 C C . LYS C 1 233 ? -71.473 30.366 31.305 1.00 154.41 1176 LYS C C 1
ATOM 5711 O O . LYS C 1 233 ? -72.685 30.131 31.229 1.00 158.19 1176 LYS C O 1
ATOM 5717 N N . SER C 1 234 ? -70.563 29.480 30.921 1.00 152.15 1177 SER C N 1
ATOM 5718 C CA . SER C 1 234 ? -70.935 28.231 30.273 1.00 144.17 1177 SER C CA 1
ATOM 5719 C C . SER C 1 234 ? -70.992 27.089 31.285 1.00 146.70 1177 SER C C 1
ATOM 5720 O O . SER C 1 234 ? -70.605 27.227 32.449 1.00 152.65 1177 SER C O 1
ATOM 5723 N N . ASP C 1 235 ? -71.493 25.943 30.820 1.00 130.27 1178 ASP C N 1
ATOM 5724 C CA . ASP C 1 235 ? -71.558 24.743 31.645 1.00 134.53 1178 ASP C CA 1
ATOM 5725 C C . ASP C 1 235 ? -70.291 23.907 31.557 1.00 129.36 1178 ASP C C 1
ATOM 5726 O O . ASP C 1 235 ? -69.906 23.274 32.546 1.00 125.17 1178 ASP C O 1
ATOM 5731 N N . VAL C 1 236 ? -69.640 23.884 30.399 1.00 118.10 1179 VAL C N 1
ATOM 5732 C CA . VAL C 1 236 ? -68.346 23.238 30.219 1.00 106.25 1179 VAL C CA 1
ATOM 5733 C C . VAL C 1 236 ? -67.344 24.341 29.917 1.00 104.65 1179 VAL C C 1
ATOM 5734 O O . VAL C 1 236 ? -67.407 24.977 28.857 1.00 110.37 1179 VAL C O 1
ATOM 5738 N N . SER C 1 237 ? -66.418 24.571 30.842 1.00 101.13 1180 SER C N 1
ATOM 5739 C CA . SER C 1 237 ? -65.542 25.733 30.807 1.00 97.90 1180 SER C CA 1
ATOM 5740 C C . SER C 1 237 ? -64.112 25.315 30.498 1.00 101.97 1180 SER C C 1
ATOM 5741 O O . SER C 1 237 ? -63.572 24.409 31.141 1.00 101.38 1180 SER C O 1
ATOM 5744 N N . HIS C 1 238 ? -63.508 25.976 29.513 1.00 90.63 1181 HIS C N 1
ATOM 5745 C CA . HIS C 1 238 ? -62.089 25.798 29.232 1.00 87.12 1181 HIS C CA 1
ATOM 5746 C C . HIS C 1 238 ? -61.267 26.492 30.310 1.00 90.65 1181 HIS C C 1
ATOM 5747 O O . HIS C 1 238 ? -61.315 27.718 30.442 1.00 95.74 1181 HIS C O 1
ATOM 5754 N N . VAL C 1 239 ? -60.505 25.714 31.075 1.00 89.60 1182 VAL C N 1
ATOM 5755 C CA . VAL C 1 239 ? -59.777 26.244 32.216 1.00 89.74 1182 VAL C CA 1
ATOM 5756 C C . VAL C 1 239 ? -58.280 26.400 31.945 1.00 89.21 1182 VAL C C 1
ATOM 5757 O O . VAL C 1 239 ? -57.643 27.266 32.556 1.00 88.27 1182 VAL C O 1
ATOM 5761 N N . GLY C 1 240 ? -57.706 25.614 31.039 1.00 84.02 1183 GLY C N 1
ATOM 5762 C CA . GLY C 1 240 ? -56.286 25.735 30.760 1.00 74.13 1183 GLY C CA 1
ATOM 5763 C C . GLY C 1 240 ? -55.896 24.917 29.550 1.00 74.47 1183 GLY C C 1
ATOM 5764 O O . GLY C 1 240 ? -56.717 24.217 28.952 1.00 75.56 1183 GLY C O 1
ATOM 5765 N N . THR C 1 241 ? -54.618 25.020 29.192 1.00 73.26 1184 THR C N 1
ATOM 5766 C CA . THR C 1 241 ? -54.060 24.289 28.062 1.00 68.37 1184 THR C CA 1
ATOM 5767 C C . THR C 1 241 ? -52.702 23.729 28.458 1.00 71.43 1184 THR C C 1
ATOM 5768 O O . THR C 1 241 ? -51.864 24.453 29.004 1.00 80.08 1184 THR C O 1
ATOM 5772 N N . LEU C 1 242 ? -52.482 22.446 28.180 1.00 71.64 1185 LEU C N 1
ATOM 5773 C CA . LEU C 1 242 ? -51.262 21.750 28.569 1.00 70.85 1185 LEU C CA 1
ATOM 5774 C C . LEU C 1 242 ? -50.482 21.405 27.306 1.00 76.16 1185 LEU C C 1
ATOM 5775 O O . LEU C 1 242 ? -50.904 20.546 26.525 1.00 79.66 1185 LEU C O 1
ATOM 5780 N N . LEU C 1 243 ? -49.351 22.075 27.102 1.00 76.38 1186 LEU C N 1
ATOM 5781 C CA . LEU C 1 243 ? -48.482 21.808 25.967 1.00 77.25 1186 LEU C CA 1
ATOM 5782 C C . LEU C 1 243 ? -47.466 20.738 26.340 1.00 77.83 1186 LEU C C 1
ATOM 5783 O O . LEU C 1 243 ? -46.737 20.875 27.331 1.00 77.65 1186 LEU C O 1
ATOM 5788 N N . ILE C 1 244 ? -47.429 19.674 25.545 1.00 74.45 1187 ILE C N 1
ATOM 5789 C CA . ILE C 1 244 ? -46.484 18.580 25.703 1.00 75.88 1187 ILE C CA 1
ATOM 5790 C C . ILE C 1 244 ? -45.534 18.653 24.517 1.00 85.91 1187 ILE C C 1
ATOM 5791 O O . ILE C 1 244 ? -45.930 18.359 23.381 1.00 90.45 1187 ILE C O 1
ATOM 5796 N N . THR C 1 245 ? -44.296 19.073 24.763 1.00 80.34 1188 THR C N 1
ATOM 5797 C CA . THR C 1 245 ? -43.243 19.022 23.761 1.00 77.07 1188 THR C CA 1
ATOM 5798 C C . THR C 1 245 ? -42.460 17.738 23.982 1.00 82.60 1188 THR C C 1
ATOM 5799 O O . THR C 1 245 ? -42.076 17.430 25.112 1.00 84.99 1188 THR C O 1
ATOM 5803 N N . HIS C 1 246 ? -42.243 16.978 22.916 1.00 85.93 1189 HIS C N 1
ATOM 5804 C CA . HIS C 1 246 ? -41.650 15.665 23.066 1.00 88.45 1189 HIS C CA 1
ATOM 5805 C C . HIS C 1 246 ? -40.929 15.274 21.789 1.00 88.99 1189 HIS C C 1
ATOM 5806 O O . HIS C 1 246 ? -41.196 15.799 20.698 1.00 87.89 1189 HIS C O 1
ATOM 5813 N N . GLY C 1 247 ? -39.999 14.342 21.956 1.00 97.80 1190 GLY C N 1
ATOM 5814 C CA . GLY C 1 247 ? -39.300 13.781 20.814 1.00 98.26 1190 GLY C CA 1
ATOM 5815 C C . GLY C 1 247 ? -38.187 12.859 21.268 1.00 92.09 1190 GLY C C 1
ATOM 5816 O O . GLY C 1 247 ? -38.159 12.423 22.418 1.00 92.10 1190 GLY C O 1
ATOM 5817 N N . ASP C 1 248 ? -37.271 12.574 20.348 1.00 103.79 1191 ASP C N 1
ATOM 5818 C CA . ASP C 1 248 ? -36.095 11.781 20.668 1.00 105.22 1191 ASP C CA 1
ATOM 5819 C C . ASP C 1 248 ? -35.006 12.667 21.265 1.00 106.99 1191 ASP C C 1
ATOM 5820 O O . ASP C 1 248 ? -34.826 13.817 20.862 1.00 105.23 1191 ASP C O 1
ATOM 5825 N N . GLU C 1 249 ? -34.292 12.116 22.244 1.00 99.90 1192 GLU C N 1
ATOM 5826 C CA . GLU C 1 249 ? -33.274 12.874 22.972 1.00 98.18 1192 GLU C CA 1
ATOM 5827 C C . GLU C 1 249 ? -32.106 13.362 22.119 1.00 104.39 1192 GLU C C 1
ATOM 5828 O O . GLU C 1 249 ? -31.676 14.510 22.320 1.00 102.26 1192 GLU C O 1
ATOM 5834 N N . PRO C 1 250 ? -31.534 12.575 21.200 1.00 103.08 1193 PRO C N 1
ATOM 5835 C CA . PRO C 1 250 ? -30.279 13.023 20.564 1.00 101.49 1193 PRO C CA 1
ATOM 5836 C C . PRO C 1 250 ? -30.434 14.237 19.664 1.00 104.82 1193 PRO C C 1
ATOM 5837 O O . PRO C 1 250 ? -29.545 15.101 19.656 1.00 106.59 1193 PRO C O 1
ATOM 5841 N N . THR C 1 251 ? -31.521 14.322 18.889 1.00 103.52 1194 THR C N 1
ATOM 5842 C CA . THR C 1 251 ? -31.757 15.526 18.099 1.00 108.84 1194 THR C CA 1
ATOM 5843 C C . THR C 1 251 ? -31.818 16.756 18.992 1.00 98.99 1194 THR C C 1
ATOM 5844 O O . THR C 1 251 ? -31.437 17.855 18.571 1.00 87.65 1194 THR C O 1
ATOM 5848 N N . ARG C 1 252 ? -32.263 16.580 20.239 1.00 99.69 1195 ARG C N 1
ATOM 5849 C CA . ARG C 1 252 ? -32.243 17.670 21.205 1.00 96.29 1195 ARG C CA 1
ATOM 5850 C C . ARG C 1 252 ? -30.815 18.088 21.538 1.00 93.80 1195 ARG C C 1
ATOM 5851 O O . ARG C 1 252 ? -30.527 19.282 21.644 1.00 92.98 1195 ARG C O 1
ATOM 5859 N N . LEU C 1 253 ? -29.902 17.121 21.697 1.00 97.04 1196 LEU C N 1
ATOM 5860 C CA . LEU C 1 253 ? -28.501 17.461 21.931 1.00 99.42 1196 LEU C CA 1
ATOM 5861 C C . LEU C 1 253 ? -27.911 18.191 20.738 1.00 98.66 1196 LEU C C 1
ATOM 5862 O O . LEU C 1 253 ? -27.112 19.123 20.900 1.00 90.17 1196 LEU C O 1
ATOM 5867 N N . ARG C 1 254 ? -28.278 17.765 19.530 1.00 99.15 1197 ARG C N 1
ATOM 5868 C CA . ARG C 1 254 ? -27.789 18.436 18.329 1.00 97.03 1197 ARG C CA 1
ATOM 5869 C C . ARG C 1 254 ? -28.291 19.876 18.272 1.00 94.87 1197 ARG C C 1
ATOM 5870 O O . ARG C 1 254 ? -27.525 20.808 17.985 1.00 97.43 1197 ARG C O 1
ATOM 5878 N N . ILE C 1 255 ? -29.580 20.074 18.561 1.00 94.77 1198 ILE C N 1
ATOM 5879 C CA . ILE C 1 255 ? -30.150 21.419 18.564 1.00 94.87 1198 ILE C CA 1
ATOM 5880 C C . ILE C 1 255 ? -29.523 22.261 19.668 1.00 101.73 1198 ILE C C 1
ATOM 5881 O O . ILE C 1 255 ? -29.301 23.464 19.498 1.00 96.78 1198 ILE C O 1
ATOM 5886 N N . ARG C 1 256 ? -29.213 21.643 20.809 1.00 102.20 1199 ARG C N 1
ATOM 5887 C CA . ARG C 1 256 ? -28.533 22.358 21.885 1.00 89.71 1199 ARG C CA 1
ATOM 5888 C C . ARG C 1 256 ? -27.171 22.858 21.428 1.00 97.17 1199 ARG C C 1
ATOM 5889 O O . ARG C 1 256 ? -26.825 24.030 21.626 1.00 94.89 1199 ARG C O 1
ATOM 5897 N N . ARG C 1 257 ? -26.376 21.968 20.828 1.00 100.62 1200 ARG C N 1
ATOM 5898 C CA . ARG C 1 257 ? -25.068 22.367 20.323 1.00 100.30 1200 ARG C CA 1
ATOM 5899 C C . ARG C 1 257 ? -25.190 23.507 19.323 1.00 104.85 1200 ARG C C 1
ATOM 5900 O O . ARG C 1 257 ? -24.442 24.489 19.393 1.00 106.91 1200 ARG C O 1
ATOM 5908 N N . LEU C 1 258 ? -26.144 23.406 18.397 1.00 99.08 1201 LEU C N 1
ATOM 5909 C CA . LEU C 1 258 ? -26.224 24.403 17.335 1.00 104.03 1201 LEU C CA 1
ATOM 5910 C C . LEU C 1 258 ? -26.739 25.739 17.867 1.00 105.44 1201 LEU C C 1
ATOM 5911 O O . LEU C 1 258 ? -26.299 26.805 17.420 1.00 103.46 1201 LEU C O 1
ATOM 5916 N N . TYR C 1 259 ? -27.670 25.701 18.823 1.00 110.22 1202 TYR C N 1
ATOM 5917 C CA . TYR C 1 259 ? -28.174 26.925 19.436 1.00 106.79 1202 TYR C CA 1
ATOM 5918 C C . TYR C 1 259 ? -27.089 27.614 20.250 1.00 110.96 1202 TYR C C 1
ATOM 5919 O O . TYR C 1 259 ? -26.961 28.845 20.211 1.00 111.25 1202 TYR C O 1
ATOM 5928 N N . LYS C 1 260 ? -26.299 26.836 20.997 1.00 115.38 1203 LYS C N 1
ATOM 5929 C CA . LYS C 1 260 ? -25.168 27.411 21.715 1.00 113.71 1203 LYS C CA 1
ATOM 5930 C C . LYS C 1 260 ? -24.151 27.994 20.744 1.00 118.91 1203 LYS C C 1
ATOM 5931 O O . LYS C 1 260 ? -23.544 29.034 21.020 1.00 122.23 1203 LYS C O 1
ATOM 5937 N N . LYS C 1 261 ? -23.966 27.343 19.595 1.00 117.88 1204 LYS C N 1
ATOM 5938 C CA . LYS C 1 261 ? -23.116 27.895 18.546 1.00 119.45 1204 LYS C CA 1
ATOM 5939 C C . LYS C 1 261 ? -23.617 29.262 18.094 1.00 119.46 1204 LYS C C 1
ATOM 5940 O O . LYS C 1 261 ? -22.886 30.257 18.147 1.00 126.50 1204 LYS C O 1
ATOM 5954 N N . LYS C 1 263 ? -25.850 31.411 19.347 1.00 124.65 1206 LYS C N 1
ATOM 5955 C CA . LYS C 1 263 ? -25.917 32.492 20.326 1.00 124.45 1206 LYS C CA 1
ATOM 5956 C C . LYS C 1 263 ? -24.529 32.891 20.816 1.00 130.82 1206 LYS C C 1
ATOM 5957 O O . LYS C 1 263 ? -24.263 34.080 21.027 1.00 134.69 1206 LYS C O 1
ATOM 5963 N N . GLU C 1 264 ? -23.633 31.918 20.998 1.00 133.88 1207 GLU C N 1
ATOM 5964 C CA . GLU C 1 264 ? -22.278 32.225 21.442 1.00 132.39 1207 GLU C CA 1
ATOM 5965 C C . GLU C 1 264 ? -21.508 32.989 20.372 1.00 132.79 1207 GLU C C 1
ATOM 5966 O O . GLU C 1 264 ? -20.711 33.880 20.688 1.00 127.71 1207 GLU C O 1
ATOM 5972 N N . THR C 1 265 ? -21.733 32.657 19.099 1.00 134.63 1208 THR C N 1
ATOM 5973 C CA . THR C 1 265 ? -21.128 33.398 18.000 1.00 133.42 1208 THR C CA 1
ATOM 5974 C C . THR C 1 265 ? -21.928 34.633 17.610 1.00 135.06 1208 THR C C 1
ATOM 5975 O O . THR C 1 265 ? -21.455 35.421 16.784 1.00 137.61 1208 THR C O 1
ATOM 5979 N N . GLY C 1 266 ? -23.117 34.822 18.178 1.00 136.09 1209 GLY C N 1
ATOM 5980 C CA . GLY C 1 266 ? -23.909 36.000 17.885 1.00 137.14 1209 GLY C CA 1
ATOM 5981 C C . GLY C 1 266 ? -24.640 35.966 16.565 1.00 140.75 1209 GLY C C 1
ATOM 5982 O O . GLY C 1 266 ? -25.074 37.019 16.087 1.00 140.18 1209 GLY C O 1
ATOM 5983 N N . GLU C 1 267 ? -24.789 34.787 15.955 1.00 142.56 1210 GLU C N 1
ATOM 5984 C CA . GLU C 1 267 ? -25.510 34.695 14.690 1.00 144.23 1210 GLU C CA 1
ATOM 5985 C C . GLU C 1 267 ? -26.977 35.065 14.866 1.00 145.35 1210 GLU C C 1
ATOM 5986 O O . GLU C 1 267 ? -27.561 35.748 14.018 1.00 146.37 1210 GLU C O 1
ATOM 5992 N N . LEU C 1 268 ? -27.591 34.620 15.961 1.00 140.75 1211 LEU C N 1
ATOM 5993 C CA . LEU C 1 268 ? -28.990 34.924 16.252 1.00 143.31 1211 LEU C CA 1
ATOM 5994 C C . LEU C 1 268 ? -29.058 35.522 17.653 1.00 147.69 1211 LEU C C 1
ATOM 5995 O O . LEU C 1 268 ? -29.216 34.801 18.640 1.00 149.58 1211 LEU C O 1
ATOM 6000 N N . ASN C 1 269 ? -28.938 36.847 17.735 1.00 147.92 1212 ASN C N 1
ATOM 6001 C CA . ASN C 1 269 ? -28.955 37.544 19.019 1.00 155.71 1212 ASN C CA 1
ATOM 6002 C C . ASN C 1 269 ? -29.513 38.944 18.782 1.00 155.60 1212 ASN C C 1
ATOM 6003 O O . ASN C 1 269 ? -28.785 39.832 18.327 1.00 154.79 1212 ASN C O 1
ATOM 6008 N N . GLY C 1 270 ? -30.796 39.131 19.091 1.00 149.80 1213 GLY C N 1
ATOM 6009 C CA . GLY C 1 270 ? -31.408 40.441 18.958 1.00 147.47 1213 GLY C CA 1
ATOM 6010 C C . GLY C 1 270 ? -32.921 40.433 18.861 1.00 155.33 1213 GLY C C 1
ATOM 6011 O O . GLY C 1 270 ? -33.600 39.771 19.652 1.00 158.06 1213 GLY C O 1
ATOM 6012 N N . ASN C 1 271 ? -33.454 41.163 17.882 1.00 152.68 1214 ASN C N 1
ATOM 6013 C CA . ASN C 1 271 ? -34.887 41.391 17.732 1.00 155.89 1214 ASN C CA 1
ATOM 6014 C C . ASN C 1 271 ? -35.560 40.389 16.800 1.00 152.34 1214 ASN C C 1
ATOM 6015 O O . ASN C 1 271 ? -36.658 39.906 17.104 1.00 150.51 1214 ASN C O 1
ATOM 6020 N N . GLU C 1 272 ? -34.927 40.063 15.670 1.00 153.46 1215 GLU C N 1
ATOM 6021 C CA . GLU C 1 272 ? -35.497 39.152 14.678 1.00 149.81 1215 GLU C CA 1
ATOM 6022 C C . GLU C 1 272 ? -35.638 37.730 15.178 1.00 151.06 1215 GLU C C 1
ATOM 6023 O O . GLU C 1 272 ? -36.137 36.876 14.436 1.00 148.03 1215 GLU C O 1
ATOM 6029 N N . ASN C 1 273 ? -35.206 37.453 16.403 1.00 149.57 1216 ASN C N 1
ATOM 6030 C CA . ASN C 1 273 ? -35.089 36.092 16.908 1.00 145.94 1216 ASN C CA 1
ATOM 6031 C C . ASN C 1 273 ? -36.012 35.831 18.089 1.00 142.34 1216 ASN C C 1
ATOM 6032 O O . ASN C 1 273 ? -35.893 34.787 18.732 1.00 139.68 1216 ASN C O 1
ATOM 6037 N N . GLU C 1 274 ? -36.942 36.746 18.364 1.00 138.45 1217 GLU C N 1
ATOM 6038 C CA . GLU C 1 274 ? -37.732 36.704 19.589 1.00 137.04 1217 GLU C CA 1
ATOM 6039 C C . GLU C 1 274 ? -38.465 35.375 19.736 1.00 131.03 1217 GLU C C 1
ATOM 6040 O O . GLU C 1 274 ? -38.145 34.564 20.617 1.00 131.71 1217 GLU C O 1
ATOM 6046 N N . THR C 1 275 ? -39.444 35.129 18.867 1.00 129.96 1218 THR C N 1
ATOM 6047 C CA . THR C 1 275 ? -40.280 33.947 19.036 1.00 126.73 1218 THR C CA 1
ATOM 6048 C C . THR C 1 275 ? -39.499 32.658 18.807 1.00 119.64 1218 THR C C 1
ATOM 6049 O O . THR C 1 275 ? -39.768 31.651 19.470 1.00 114.06 1218 THR C O 1
ATOM 6053 N N . PHE C 1 276 ? -38.503 32.671 17.917 1.00 124.02 1219 PHE C N 1
ATOM 6054 C CA . PHE C 1 276 ? -37.741 31.451 17.680 1.00 121.98 1219 PHE C CA 1
ATOM 6055 C C . PHE C 1 276 ? -36.914 31.081 18.905 1.00 123.59 1219 PHE C C 1
ATOM 6056 O O . PHE C 1 276 ? -36.863 29.907 19.294 1.00 119.83 1219 PHE C O 1
ATOM 6064 N N . ARG C 1 277 ? -36.262 32.066 19.531 1.00 123.43 1220 ARG C N 1
ATOM 6065 C CA . ARG C 1 277 ? -35.500 31.764 20.737 1.00 117.81 1220 ARG C CA 1
ATOM 6066 C C . ARG C 1 277 ? -36.429 31.364 21.877 1.00 115.99 1220 ARG C C 1
ATOM 6067 O O . ARG C 1 277 ? -36.128 30.425 22.620 1.00 111.23 1220 ARG C O 1
ATOM 6075 N N . ASN C 1 278 ? -37.582 32.029 22.008 1.00 116.17 1221 ASN C N 1
ATOM 6076 C CA . ASN C 1 278 ? -38.523 31.647 23.059 1.00 121.03 1221 ASN C CA 1
ATOM 6077 C C . ASN C 1 278 ? -39.127 30.264 22.837 1.00 117.39 1221 ASN C C 1
ATOM 6078 O O . ASN C 1 278 ? -39.563 29.633 23.806 1.00 113.22 1221 ASN C O 1
ATOM 6083 N N . ILE C 1 279 ? -39.167 29.779 21.600 1.00 113.77 1222 ILE C N 1
ATOM 6084 C CA . ILE C 1 279 ? -39.682 28.436 21.342 1.00 108.50 1222 ILE C CA 1
ATOM 6085 C C . ILE C 1 279 ? -38.601 27.373 21.510 1.00 107.97 1222 ILE C C 1
ATOM 6086 O O . ILE C 1 279 ? -38.872 26.287 22.030 1.00 110.25 1222 ILE C O 1
ATOM 6091 N N . VAL C 1 280 ? -37.363 27.661 21.107 1.00 99.03 1223 VAL C N 1
ATOM 6092 C CA . VAL C 1 280 ? -36.322 26.637 21.084 1.00 96.63 1223 VAL C CA 1
ATOM 6093 C C . VAL C 1 280 ? -35.472 26.604 22.359 1.00 94.79 1223 VAL C C 1
ATOM 6094 O O . VAL C 1 280 ? -34.848 25.571 22.642 1.00 85.12 1223 VAL C O 1
ATOM 6098 N N . HIS C 1 281 ? -35.481 27.674 23.166 1.00 106.87 1224 HIS C N 1
ATOM 6099 C CA . HIS C 1 281 ? -34.572 27.740 24.313 1.00 96.92 1224 HIS C CA 1
ATOM 6100 C C . HIS C 1 281 ? -34.914 26.738 25.411 1.00 96.89 1224 HIS C C 1
ATOM 6101 O O . HIS C 1 281 ? -33.993 26.051 25.893 1.00 94.72 1224 HIS C O 1
ATOM 6108 N N . PRO C 1 282 ? -36.190 26.588 25.862 1.00 100.78 1225 PRO C N 1
ATOM 6109 C CA . PRO C 1 282 ? -36.444 25.684 26.992 1.00 95.85 1225 PRO C CA 1
ATOM 6110 C C . PRO C 1 282 ? -36.182 24.212 26.694 1.00 92.12 1225 PRO C C 1
ATOM 6111 O O . PRO C 1 282 ? -36.294 23.355 27.582 1.00 86.98 1225 PRO C O 1
ATOM 6115 N N . ILE C 1 283 ? -35.825 23.901 25.449 1.00 94.95 1226 ILE C N 1
ATOM 6116 C CA . ILE C 1 283 ? -35.441 22.539 25.095 1.00 95.53 1226 ILE C CA 1
ATOM 6117 C C . ILE C 1 283 ? -33.939 22.313 25.229 1.00 97.52 1226 ILE C C 1
ATOM 6118 O O . ILE C 1 283 ? -33.512 21.182 25.501 1.00 87.04 1226 ILE C O 1
ATOM 6123 N N . CYS C 1 284 ? -33.129 23.362 25.099 1.00 104.53 1227 CYS C N 1
ATOM 6124 C CA . CYS C 1 284 ? -31.680 23.236 25.181 1.00 100.09 1227 CYS C CA 1
ATOM 6125 C C . CYS C 1 284 ? -31.162 23.192 26.615 1.00 102.08 1227 CYS C C 1
ATOM 6126 O O . CYS C 1 284 ? -29.943 23.155 26.813 1.00 106.35 1227 CYS C O 1
ATOM 6129 N N . LYS C 1 285 ? -32.044 23.200 27.610 1.00 107.73 1228 LYS C N 1
ATOM 6130 C CA . LYS C 1 285 ? -31.624 23.196 29.004 1.00 105.99 1228 LYS C CA 1
ATOM 6131 C C . LYS C 1 285 ? -31.263 21.786 29.460 1.00 105.98 1228 LYS C C 1
ATOM 6132 O O . LYS C 1 285 ? -31.832 20.795 28.997 1.00 100.01 1228 LYS C O 1
ATOM 6138 N N . VAL C 1 286 ? -30.302 21.707 30.378 1.00 110.11 1229 VAL C N 1
ATOM 6139 C CA . VAL C 1 286 ? -29.891 20.429 30.951 1.00 107.12 1229 VAL C CA 1
ATOM 6140 C C . VAL C 1 286 ? -31.022 19.919 31.840 1.00 103.86 1229 VAL C C 1
ATOM 6141 O O . VAL C 1 286 ? -31.319 20.509 32.883 1.00 104.10 1229 VAL C O 1
ATOM 6145 N N . PHE C 1 287 ? -31.657 18.825 31.429 1.00 114.20 1230 PHE C N 1
ATOM 6146 C CA . PHE C 1 287 ? -32.711 18.228 32.232 1.00 114.52 1230 PHE C CA 1
ATOM 6147 C C . PHE C 1 287 ? -32.127 17.498 33.438 1.00 117.63 1230 PHE C C 1
ATOM 6148 O O . PHE C 1 287 ? -30.933 17.194 33.503 1.00 123.65 1230 PHE C O 1
ATOM 6156 N N . SER C 1 288 ? -32.998 17.217 34.404 1.00 128.87 1231 SER C N 1
ATOM 6157 C CA . SER C 1 288 ? -32.620 16.420 35.561 1.00 132.08 1231 SER C CA 1
ATOM 6158 C C . SER C 1 288 ? -32.695 14.941 35.206 1.00 131.79 1231 SER C C 1
ATOM 6159 O O . SER C 1 288 ? -33.721 14.463 34.710 1.00 129.66 1231 SER C O 1
ATOM 6162 N N . GLY C 1 289 ? -31.607 14.220 35.457 1.00 125.48 1232 GLY C N 1
ATOM 6163 C CA . GLY C 1 289 ? -31.505 12.837 35.046 1.00 132.34 1232 GLY C CA 1
ATOM 6164 C C . GLY C 1 289 ? -30.909 12.630 33.673 1.00 135.86 1232 GLY C C 1
ATOM 6165 O O . GLY C 1 289 ? -30.890 11.492 33.189 1.00 139.02 1232 GLY C O 1
ATOM 6166 N N . GLU C 1 290 ? -30.430 13.692 33.029 1.00 135.89 1233 GLU C N 1
ATOM 6167 C CA . GLU C 1 290 ? -29.829 13.602 31.703 1.00 133.54 1233 GLU C CA 1
ATOM 6168 C C . GLU C 1 290 ? -28.497 12.873 31.805 1.00 132.12 1233 GLU C C 1
ATOM 6169 O O . GLU C 1 290 ? -27.499 13.433 32.265 1.00 134.58 1233 GLU C O 1
ATOM 6175 N N . GLN C 1 291 ? -28.476 11.613 31.378 1.00 142.34 1234 GLN C N 1
ATOM 6176 C CA . GLN C 1 291 ? -27.246 10.832 31.331 1.00 156.28 1234 GLN C CA 1
ATOM 6177 C C . GLN C 1 291 ? -26.559 11.123 30.001 1.00 162.85 1234 GLN C C 1
ATOM 6178 O O . GLN C 1 291 ? -27.063 10.746 28.938 1.00 156.28 1234 GLN C O 1
ATOM 6184 N N . LEU C 1 292 ? -25.411 11.797 30.064 1.00 156.10 1235 LEU C N 1
ATOM 6185 C CA . LEU C 1 292 ? -24.728 12.268 28.866 1.00 153.71 1235 LEU C CA 1
ATOM 6186 C C . LEU C 1 292 ? -24.318 11.113 27.962 1.00 156.78 1235 LEU C C 1
ATOM 6187 O O . LEU C 1 292 ? -23.422 10.334 28.304 1.00 155.57 1235 LEU C O 1
ATOM 6192 N N . VAL C 1 293 ? -24.969 10.997 26.810 1.00 163.77 1236 VAL C N 1
ATOM 6193 C CA . VAL C 1 293 ? -24.608 10.004 25.807 1.00 159.44 1236 VAL C CA 1
ATOM 6194 C C . VAL C 1 293 ? -23.561 10.611 24.881 1.00 155.26 1236 VAL C C 1
ATOM 6195 O O . VAL C 1 293 ? -23.684 11.766 24.454 1.00 151.37 1236 VAL C O 1
ATOM 6199 N N . SER C 1 294 ? -22.507 9.846 24.600 1.00 158.39 1237 SER C N 1
ATOM 6200 C CA . SER C 1 294 ? -21.392 10.316 23.791 1.00 153.74 1237 SER C CA 1
ATOM 6201 C C . SER C 1 294 ? -21.476 9.838 22.346 1.00 145.75 1237 SER C C 1
ATOM 6202 O O . SER C 1 294 ? -20.474 9.885 21.624 1.00 148.43 1237 SER C O 1
ATOM 6205 N N . ASP C 1 295 ? -22.648 9.378 21.912 1.00 144.43 1238 ASP C N 1
ATOM 6206 C CA . ASP C 1 295 ? -22.826 8.920 20.542 1.00 139.23 1238 ASP C CA 1
ATOM 6207 C C . ASP C 1 295 ? -23.019 10.073 19.564 1.00 144.72 1238 ASP C C 1
ATOM 6208 O O . ASP C 1 295 ? -22.904 9.867 18.351 1.00 147.59 1238 ASP C O 1
ATOM 6213 N N . VAL C 1 296 ? -23.297 11.282 20.059 1.00 140.93 1239 VAL C N 1
ATOM 6214 C CA . VAL C 1 296 ? -23.556 12.428 19.197 1.00 137.31 1239 VAL C CA 1
ATOM 6215 C C . VAL C 1 296 ? -22.352 13.351 19.066 1.00 135.58 1239 VAL C C 1
ATOM 6216 O O . VAL C 1 296 ? -22.445 14.373 18.373 1.00 133.51 1239 VAL C O 1
ATOM 6220 N N . ILE C 1 297 ? -21.227 13.029 19.700 1.00 132.19 1240 ILE C N 1
ATOM 6221 C CA . ILE C 1 297 ? -20.024 13.848 19.553 1.00 136.99 1240 ILE C CA 1
ATOM 6222 C C . ILE C 1 297 ? -19.389 13.699 18.169 1.00 130.58 1240 ILE C C 1
ATOM 6223 O O . ILE C 1 297 ? -18.811 14.682 17.682 1.00 132.91 1240 ILE C O 1
ATOM 6228 N N . PRO C 1 298 ? -19.444 12.550 17.480 1.00 132.67 1241 PRO C N 1
ATOM 6229 C CA . PRO C 1 298 ? -18.867 12.508 16.130 1.00 134.86 1241 PRO C CA 1
ATOM 6230 C C . PRO C 1 298 ? -19.751 13.130 15.061 1.00 132.14 1241 PRO C C 1
ATOM 6231 O O . PRO C 1 298 ? -19.383 13.089 13.882 1.00 130.14 1241 PRO C O 1
ATOM 6235 N N . ILE C 1 299 ? -20.894 13.697 15.433 1.00 128.26 1242 ILE C N 1
ATOM 6236 C CA . ILE C 1 299 ? -21.844 14.265 14.484 1.00 121.64 1242 ILE C CA 1
ATOM 6237 C C . ILE C 1 299 ? -21.704 15.781 14.528 1.00 115.30 1242 ILE C C 1
ATOM 6238 O O . ILE C 1 299 ? -22.099 16.424 15.506 1.00 114.55 1242 ILE C O 1
ATOM 6243 N N . ARG C 1 300 ? -21.137 16.354 13.468 1.00 122.17 1243 ARG C N 1
ATOM 6244 C CA . ARG C 1 300 ? -21.001 17.800 13.328 1.00 125.69 1243 ARG C CA 1
ATOM 6245 C C . ARG C 1 300 ? -22.126 18.307 12.432 1.00 124.72 1243 ARG C C 1
ATOM 6246 O O . ARG C 1 300 ? -22.151 18.015 11.233 1.00 122.57 1243 ARG C O 1
ATOM 6254 N N . ASP C 1 301 ? -23.049 19.068 13.007 1.00 129.93 1244 ASP C N 1
ATOM 6255 C CA . ASP C 1 301 ? -24.118 19.683 12.237 1.00 120.89 1244 ASP C CA 1
ATOM 6256 C C . ASP C 1 301 ? -23.725 21.112 11.872 1.00 123.06 1244 ASP C C 1
ATOM 6257 O O . ASP C 1 301 ? -22.865 21.726 12.509 1.00 130.29 1244 ASP C O 1
ATOM 6262 N N . SER C 1 302 ? -24.369 21.639 10.835 1.00 119.37 1245 SER C N 1
ATOM 6263 C CA . SER C 1 302 ? -23.965 22.898 10.216 1.00 124.12 1245 SER C CA 1
ATOM 6264 C C . SER C 1 302 ? -25.044 23.963 10.401 1.00 115.92 1245 SER C C 1
ATOM 6265 O O . SER C 1 302 ? -26.106 23.721 10.974 1.00 109.71 1245 SER C O 1
ATOM 6268 N N . VAL C 1 303 ? -24.756 25.155 9.876 1.00 127.36 1246 VAL C N 1
ATOM 6269 C CA . VAL C 1 303 ? -25.582 26.330 10.143 1.00 139.30 1246 VAL C CA 1
ATOM 6270 C C . VAL C 1 303 ? -26.895 26.267 9.367 1.00 129.61 1246 VAL C C 1
ATOM 6271 O O . VAL C 1 303 ? -27.979 26.462 9.929 1.00 119.12 1246 VAL C O 1
ATOM 6275 N N . GLN C 1 304 ? -26.816 25.996 8.062 1.00 132.60 1247 GLN C N 1
ATOM 6276 C CA . GLN C 1 304 ? -27.938 26.239 7.159 1.00 128.34 1247 GLN C CA 1
ATOM 6277 C C . GLN C 1 304 ? -29.074 25.232 7.307 1.00 122.24 1247 GLN C C 1
ATOM 6278 O O . GLN C 1 304 ? -30.193 25.521 6.872 1.00 120.75 1247 GLN C O 1
ATOM 6284 N N . ASN C 1 305 ? -28.827 24.069 7.905 1.00 117.43 1248 ASN C N 1
ATOM 6285 C CA . ASN C 1 305 ? -29.823 23.008 7.975 1.00 111.82 1248 ASN C CA 1
ATOM 6286 C C . ASN C 1 305 ? -30.514 22.917 9.336 1.00 113.53 1248 ASN C C 1
ATOM 6287 O O . ASN C 1 305 ? -31.003 21.842 9.700 1.00 111.78 1248 ASN C O 1
ATOM 6292 N N . PHE C 1 306 ? -30.571 24.018 10.090 1.00 113.59 1249 PHE C N 1
ATOM 6293 C CA . PHE C 1 306 ? -31.057 23.947 11.465 1.00 104.18 1249 PHE C CA 1
ATOM 6294 C C . PHE C 1 306 ? -32.577 23.924 11.555 1.00 101.69 1249 PHE C C 1
ATOM 6295 O O . PHE C 1 306 ? -33.118 23.337 12.495 1.00 105.40 1249 PHE C O 1
ATOM 6303 N N . GLY C 1 307 ? -33.281 24.545 10.606 1.00 96.86 1250 GLY C N 1
ATOM 6304 C CA . GLY C 1 307 ? -34.729 24.415 10.579 1.00 95.62 1250 GLY C CA 1
ATOM 6305 C C . GLY C 1 307 ? -35.173 23.008 10.231 1.00 97.68 1250 GLY C C 1
ATOM 6306 O O . GLY C 1 307 ? -36.107 22.472 10.839 1.00 98.71 1250 GLY C O 1
ATOM 6307 N N . ASP C 1 308 ? -34.508 22.389 9.252 1.00 100.98 1251 ASP C N 1
ATOM 6308 C CA . ASP C 1 308 ? -34.777 20.992 8.939 1.00 105.45 1251 ASP C CA 1
ATOM 6309 C C . ASP C 1 308 ? -34.539 20.106 10.154 1.00 99.03 1251 ASP C C 1
ATOM 6310 O O . ASP C 1 308 ? -35.174 19.054 10.294 1.00 96.02 1251 ASP C O 1
ATOM 6315 N N . LEU C 1 309 ? -33.649 20.526 11.055 1.00 94.86 1252 LEU C N 1
ATOM 6316 C CA . LEU C 1 309 ? -33.431 19.782 12.290 1.00 96.23 1252 LEU C CA 1
ATOM 6317 C C . LEU C 1 309 ? -34.510 20.084 13.327 1.00 95.85 1252 LEU C C 1
ATOM 6318 O O . LEU C 1 309 ? -34.950 19.181 14.047 1.00 95.37 1252 LEU C O 1
ATOM 6323 N N . CYS C 1 310 ? -34.954 21.341 13.418 1.00 97.57 1253 CYS C N 1
ATOM 6324 C CA . CYS C 1 310 ? -36.035 21.695 14.331 1.00 94.15 1253 CYS C CA 1
ATOM 6325 C C . CYS C 1 310 ? -37.374 21.124 13.893 1.00 99.16 1253 CYS C C 1
ATOM 6326 O O . CYS C 1 310 ? -38.332 21.161 14.674 1.00 100.11 1253 CYS C O 1
ATOM 6329 N N . ARG C 1 311 ? -37.461 20.611 12.664 1.00 104.44 1254 ARG C N 1
ATOM 6330 C CA . ARG C 1 311 ? -38.725 20.062 12.184 1.00 102.15 1254 ARG C CA 1
ATOM 6331 C C . ARG C 1 311 ? -39.237 18.938 13.082 1.00 99.35 1254 ARG C C 1
ATOM 6332 O O . ARG C 1 311 ? -40.452 18.767 13.222 1.00 98.31 1254 ARG C O 1
ATOM 6340 N N . GLU C 1 312 ? -38.340 18.185 13.728 1.00 93.73 1255 GLU C N 1
ATOM 6341 C CA . GLU C 1 312 ? -38.732 16.995 14.479 1.00 98.01 1255 GLU C CA 1
ATOM 6342 C C . GLU C 1 312 ? -39.017 17.266 15.954 1.00 99.81 1255 GLU C C 1
ATOM 6343 O O . GLU C 1 312 ? -38.815 16.373 16.786 1.00 100.11 1255 GLU C O 1
ATOM 6349 N N . ILE C 1 313 ? -39.493 18.456 16.307 1.00 96.47 1256 ILE C N 1
ATOM 6350 C CA . ILE C 1 313 ? -39.882 18.775 17.678 1.00 85.82 1256 ILE C CA 1
ATOM 6351 C C . ILE C 1 313 ? -41.396 18.599 17.755 1.00 88.29 1256 ILE C C 1
ATOM 6352 O O . ILE C 1 313 ? -42.152 19.481 17.338 1.00 91.62 1256 ILE C O 1
ATOM 6357 N N . ARG C 1 314 ? -41.856 17.467 18.294 1.00 89.76 1257 ARG C N 1
ATOM 6358 C CA . ARG C 1 314 ? -43.272 17.117 18.213 1.00 93.78 1257 ARG C CA 1
ATOM 6359 C C . ARG C 1 314 ? -44.014 17.672 19.422 1.00 87.89 1257 ARG C C 1
ATOM 6360 O O . ARG C 1 314 ? -43.751 17.267 20.555 1.00 94.22 1257 ARG C O 1
ATOM 6368 N N . GLN C 1 315 ? -44.969 18.564 19.184 1.00 85.25 1258 GLN C N 1
ATOM 6369 C CA . GLN C 1 315 ? -45.667 19.226 20.275 1.00 86.46 1258 GLN C CA 1
ATOM 6370 C C . GLN C 1 315 ? -47.172 19.084 20.104 1.00 82.91 1258 GLN C C 1
ATOM 6371 O O . GLN C 1 315 ? -47.701 19.229 18.998 1.00 83.65 1258 GLN C O 1
ATOM 6377 N N . HIS C 1 316 ? -47.850 18.776 21.208 1.00 82.78 1259 HIS C N 1
ATOM 6378 C CA . HIS C 1 316 ? -49.293 18.591 21.221 1.00 80.43 1259 HIS C CA 1
ATOM 6379 C C . HIS C 1 316 ? -49.905 19.425 22.337 1.00 82.12 1259 HIS C C 1
ATOM 6380 O O . HIS C 1 316 ? -49.238 19.764 23.317 1.00 77.78 1259 HIS C O 1
ATOM 6387 N N . GLU C 1 317 ? -51.182 19.762 22.179 1.00 76.40 1260 GLU C N 1
ATOM 6388 C CA . GLU C 1 317 ? -51.870 20.683 23.087 1.00 73.71 1260 GLU C CA 1
ATOM 6389 C C . GLU C 1 317 ? -53.110 20.000 23.657 1.00 70.25 1260 GLU C C 1
ATOM 6390 O O . GLU C 1 317 ? -54.170 19.986 23.026 1.00 75.85 1260 GLU C O 1
ATOM 6396 N N . ILE C 1 318 ? -52.970 19.425 24.852 1.00 62.34 1261 ILE C N 1
ATOM 6397 C CA . ILE C 1 318 ? -54.120 18.873 25.553 1.00 65.84 1261 ILE C CA 1
ATOM 6398 C C . ILE C 1 318 ? -54.973 20.009 26.101 1.00 64.24 1261 ILE C C 1
ATOM 6399 O O . ILE C 1 318 ? -54.459 20.991 26.654 1.00 69.21 1261 ILE C O 1
ATOM 6412 N N . LEU C 1 320 ? -57.626 21.482 28.795 1.00 75.06 1263 LEU C N 1
ATOM 6413 C CA . LEU C 1 320 ? -58.030 21.287 30.183 1.00 79.69 1263 LEU C CA 1
ATOM 6414 C C . LEU C 1 320 ? -59.405 21.916 30.355 1.00 80.33 1263 LEU C C 1
ATOM 6415 O O . LEU C 1 320 ? -59.556 23.135 30.224 1.00 79.88 1263 LEU C O 1
ATOM 6420 N N . THR C 1 321 ? -60.405 21.086 30.633 1.00 84.85 1264 THR C N 1
ATOM 6421 C CA . THR C 1 321 ? -61.788 21.521 30.730 1.00 83.44 1264 THR C CA 1
ATOM 6422 C C . THR C 1 321 ? -62.337 21.213 32.116 1.00 82.96 1264 THR C C 1
ATOM 6423 O O . THR C 1 321 ? -61.726 20.493 32.910 1.00 84.38 1264 THR C O 1
ATOM 6435 N N . GLU C 1 323 ? -66.452 20.964 34.170 1.00 107.17 1266 GLU C N 1
ATOM 6436 C CA . GLU C 1 323 ? -67.905 21.071 34.157 1.00 113.08 1266 GLU C CA 1
ATOM 6437 C C . GLU C 1 323 ? -68.377 21.682 35.473 1.00 117.22 1266 GLU C C 1
ATOM 6438 O O . GLU C 1 323 ? -68.165 21.107 36.546 1.00 131.21 1266 GLU C O 1
ATOM 6444 N N . VAL C 1 324 ? -68.992 22.861 35.387 1.00 123.56 1267 VAL C N 1
ATOM 6445 C CA . VAL C 1 324 ? -69.345 23.654 36.561 1.00 133.04 1267 VAL C CA 1
ATOM 6446 C C . VAL C 1 324 ? -70.572 23.075 37.253 1.00 146.82 1267 VAL C C 1
ATOM 6447 O O . VAL C 1 324 ? -71.252 22.200 36.705 1.00 150.32 1267 VAL C O 1
ATOM 6451 N N . CYS C 1 325 ? -70.847 23.564 38.465 1.00 151.57 1268 CYS C N 1
ATOM 6452 C CA . CYS C 1 325 ? -72.014 23.201 39.275 1.00 151.63 1268 CYS C CA 1
ATOM 6453 C C . CYS C 1 325 ? -72.341 21.710 39.239 1.00 154.73 1268 CYS C C 1
ATOM 6454 O O . CYS C 1 325 ? -73.002 21.188 40.135 1.00 150.76 1268 CYS C O 1
ATOM 6457 N N . THR D 1 26 ? 21.710 25.488 43.351 1.00 147.81 969 THR D N 1
ATOM 6458 C CA . THR D 1 26 ? 20.568 25.309 42.460 1.00 154.37 969 THR D CA 1
ATOM 6459 C C . THR D 1 26 ? 19.707 24.109 42.882 1.00 162.46 969 THR D C 1
ATOM 6460 O O . THR D 1 26 ? 19.545 23.137 42.142 1.00 168.08 969 THR D O 1
ATOM 6464 N N . THR D 1 27 ? 19.146 24.211 44.090 1.00 167.41 970 THR D N 1
ATOM 6465 C CA . THR D 1 27 ? 18.299 23.150 44.630 1.00 163.71 970 THR D CA 1
ATOM 6466 C C . THR D 1 27 ? 17.117 22.857 43.712 1.00 162.27 970 THR D C 1
ATOM 6467 O O . THR D 1 27 ? 16.801 21.692 43.442 1.00 159.13 970 THR D O 1
ATOM 6471 N N . HIS D 1 28 ? 16.447 23.900 43.221 1.00 160.13 971 HIS D N 1
ATOM 6472 C CA . HIS D 1 28 ? 15.323 23.698 42.315 1.00 162.92 971 HIS D CA 1
ATOM 6473 C C . HIS D 1 28 ? 15.854 23.491 40.902 1.00 162.45 971 HIS D C 1
ATOM 6474 O O . HIS D 1 28 ? 16.480 24.389 40.327 1.00 162.03 971 HIS D O 1
ATOM 6481 N N . ALA D 1 29 ? 15.608 22.303 40.346 1.00 163.74 972 ALA D N 1
ATOM 6482 C CA . ALA D 1 29 ? 16.008 22.025 38.970 1.00 159.78 972 ALA D CA 1
ATOM 6483 C C . ALA D 1 29 ? 15.138 22.757 37.956 1.00 151.83 972 ALA D C 1
ATOM 6484 O O . ALA D 1 29 ? 15.622 23.128 36.881 1.00 144.61 972 ALA D O 1
ATOM 6486 N N . ALA D 1 30 ? 13.866 22.981 38.277 1.00 151.00 973 ALA D N 1
ATOM 6487 C CA . ALA D 1 30 ? 12.951 23.652 37.366 1.00 149.81 973 ALA D CA 1
ATOM 6488 C C . ALA D 1 30 ? 11.868 24.358 38.166 1.00 147.20 973 ALA D C 1
ATOM 6489 O O . ALA D 1 30 ? 11.690 24.116 39.363 1.00 143.36 973 ALA D O 1
ATOM 6491 N N . LEU D 1 31 ? 11.145 25.245 37.487 1.00 145.91 974 LEU D N 1
ATOM 6492 C CA . LEU D 1 31 ? 10.039 25.983 38.083 1.00 146.60 974 LEU D CA 1
ATOM 6493 C C . LEU D 1 31 ? 8.751 25.647 37.347 1.00 147.51 974 LEU D C 1
ATOM 6494 O O . LEU D 1 31 ? 8.667 25.803 36.124 1.00 151.09 974 LEU D O 1
ATOM 6499 N N . SER D 1 32 ? 7.753 25.186 38.100 1.00 145.21 975 SER D N 1
ATOM 6500 C CA . SER D 1 32 ? 6.456 24.806 37.558 1.00 138.94 975 SER D CA 1
ATOM 6501 C C . SER D 1 32 ? 5.340 25.546 38.280 1.00 138.58 975 SER D C 1
ATOM 6502 O O . SER D 1 32 ? 5.293 25.554 39.514 1.00 140.96 975 SER D O 1
ATOM 6505 N N . TRP D 1 33 ? 4.448 26.165 37.512 1.00 135.15 976 TRP D N 1
ATOM 6506 C CA . TRP D 1 33 ? 3.241 26.778 38.045 1.00 136.97 976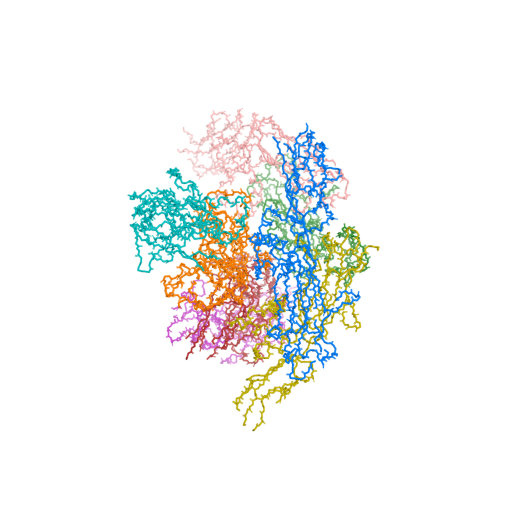 TRP D CA 1
ATOM 6507 C C . TRP D 1 33 ? 2.089 25.793 37.892 1.00 126.71 976 TRP D C 1
ATOM 6508 O O . TRP D 1 33 ? 2.119 24.897 37.046 1.00 119.11 976 TRP D O 1
ATOM 6519 N N . ASN D 1 34 ? 1.060 25.968 38.718 1.00 124.29 977 ASN D N 1
ATOM 6520 C CA . ASN D 1 34 ? -0.090 25.065 38.650 1.00 116.89 977 ASN D CA 1
ATOM 6521 C C . ASN D 1 34 ? -1.022 25.398 37.491 1.00 119.81 977 ASN D C 1
ATOM 6522 O O . ASN D 1 34 ? -1.160 24.616 36.545 1.00 125.81 977 ASN D O 1
ATOM 6527 N N . SER D 1 35 ? -1.656 26.568 37.555 1.00 116.94 978 SER D N 1
ATOM 6528 C CA . SER D 1 35 ? -2.600 27.039 36.548 1.00 121.79 978 SER D CA 1
ATOM 6529 C C . SER D 1 35 ? -3.057 28.446 36.901 1.00 127.22 978 SER D C 1
ATOM 6530 O O . SER D 1 35 ? -3.457 28.695 38.042 1.00 134.22 978 SER D O 1
ATOM 6533 N N . LEU D 1 36 ? -3.010 29.375 35.953 1.00 127.86 979 LEU D N 1
ATOM 6534 C CA . LEU D 1 36 ? -3.305 30.767 36.251 1.00 127.41 979 LEU D CA 1
ATOM 6535 C C . LEU D 1 36 ? -4.441 31.278 35.380 1.00 127.28 979 LEU D C 1
ATOM 6536 O O . LEU D 1 36 ? -4.516 30.974 34.184 1.00 127.64 979 LEU D O 1
ATOM 6541 N N . LYS D 1 37 ? -5.320 32.057 36.002 1.00 126.65 980 LYS D N 1
ATOM 6542 C CA . LYS D 1 37 ? -6.428 32.683 35.305 1.00 125.86 980 LYS D CA 1
ATOM 6543 C C . LYS D 1 37 ? -5.898 33.677 34.276 1.00 135.89 980 LYS D C 1
ATOM 6544 O O . LYS D 1 37 ? -4.767 34.164 34.368 1.00 142.29 980 LYS D O 1
ATOM 6550 N N . ILE D 1 38 ? -6.726 33.957 33.269 1.00 141.86 981 ILE D N 1
ATOM 6551 C CA . ILE D 1 38 ? -6.357 34.936 32.256 1.00 144.78 981 ILE D CA 1
ATOM 6552 C C . ILE D 1 38 ? -6.087 36.282 32.915 1.00 143.67 981 ILE D C 1
ATOM 6553 O O . ILE D 1 38 ? -6.884 36.776 33.721 1.00 140.79 981 ILE D O 1
ATOM 6558 N N . GLY D 1 39 ? -4.935 36.868 32.596 1.00 150.63 982 GLY D N 1
ATOM 6559 C CA . GLY D 1 39 ? -4.582 38.158 33.152 1.00 148.83 982 GLY D CA 1
ATOM 6560 C C . GLY D 1 39 ? -4.086 38.142 34.579 1.00 142.06 982 GLY D C 1
ATOM 6561 O O . GLY D 1 39 ? -4.181 39.168 35.259 1.00 132.55 982 GLY D O 1
ATOM 6562 N N . LYS D 1 40 ? -3.550 37.021 35.062 1.00 142.52 983 LYS D N 1
ATOM 6563 C CA . LYS D 1 40 ? -3.024 36.950 36.419 1.00 142.37 983 LYS D CA 1
ATOM 6564 C C . LYS D 1 40 ? -1.656 36.284 36.433 1.00 141.49 983 LYS D C 1
ATOM 6565 O O . LYS D 1 40 ? -1.406 35.336 35.683 1.00 143.55 983 LYS D O 1
ATOM 6571 N N . SER D 1 41 ? -0.774 36.797 37.291 1.00 132.38 984 SER D N 1
ATOM 6572 C CA . SER D 1 41 ? 0.618 36.373 37.354 1.00 138.13 984 SER D CA 1
ATOM 6573 C C . SER D 1 41 ? 1.009 36.043 38.790 1.00 135.29 984 SER D C 1
ATOM 6574 O O . SER D 1 41 ? 0.703 36.809 39.709 1.00 137.78 984 SER D O 1
ATOM 6577 N N . GLU D 1 42 ? 1.679 34.904 38.980 1.00 123.22 985 GLU D N 1
ATOM 6578 C CA . GLU D 1 42 ? 2.200 34.489 40.277 1.00 134.04 985 GLU D CA 1
ATOM 6579 C C . GLU D 1 42 ? 3.721 34.385 40.244 1.00 137.76 985 GLU D C 1
ATOM 6580 O O . GLU D 1 42 ? 4.314 34.006 39.229 1.00 142.40 985 GLU D O 1
ATOM 6586 N N . ILE D 1 43 ? 4.347 34.725 41.378 1.00 137.82 986 ILE D N 1
ATOM 6587 C CA . ILE D 1 43 ? 5.800 34.758 41.518 1.00 140.19 986 ILE D CA 1
ATOM 6588 C C . ILE D 1 43 ? 6.280 33.532 42.285 1.00 133.43 986 ILE D C 1
ATOM 6589 O O . ILE D 1 43 ? 5.586 32.999 43.159 1.00 130.62 986 ILE D O 1
ATOM 6594 N N . LYS D 1 44 ? 7.480 33.072 41.936 1.00 127.07 987 LYS D N 1
ATOM 6595 C CA . LYS D 1 44 ? 8.169 32.007 42.653 1.00 135.44 987 LYS D CA 1
ATOM 6596 C C . LYS D 1 44 ? 9.663 32.306 42.670 1.00 137.80 987 LYS D C 1
ATOM 6597 O O . LYS D 1 44 ? 10.186 32.977 41.776 1.00 136.29 987 LYS D O 1
ATOM 6603 N N . GLU D 1 45 ? 10.346 31.800 43.693 1.00 141.76 988 GLU D N 1
ATOM 6604 C CA . GLU D 1 45 ? 11.742 32.109 43.959 1.00 138.85 988 GLU D CA 1
ATOM 6605 C C . GLU D 1 45 ? 12.647 30.983 43.471 1.00 142.78 988 GLU D C 1
ATOM 6606 O O . GLU D 1 45 ? 12.221 29.840 43.288 1.00 147.13 988 GLU D O 1
ATOM 6612 N N . PHE D 1 46 ? 13.917 31.329 43.255 1.00 140.49 989 PHE D N 1
ATOM 6613 C CA . PHE D 1 46 ? 14.928 30.386 42.799 1.00 148.22 989 PHE D CA 1
ATOM 6614 C C . PHE D 1 46 ? 16.272 30.704 43.436 1.00 152.35 989 PHE D C 1
ATOM 6615 O O . PHE D 1 46 ? 16.624 31.872 43.624 1.00 152.69 989 PHE D O 1
ATOM 6623 N N . THR D 1 47 ? 17.015 29.652 43.766 1.00 150.25 990 THR D N 1
ATOM 6624 C CA . THR D 1 47 ? 18.304 29.779 44.435 1.00 149.69 990 THR D CA 1
ATOM 6625 C C . THR D 1 47 ? 19.454 29.729 43.430 1.00 146.75 990 THR D C 1
ATOM 6626 O O . THR D 1 47 ? 20.599 29.454 43.790 1.00 149.95 990 THR D O 1
ATOM 6630 N N . ALA D 1 60 ? 21.710 31.952 32.452 1.00 153.41 1003 ALA D N 1
ATOM 6631 C CA . ALA D 1 60 ? 21.401 33.343 32.150 1.00 153.41 1003 ALA D CA 1
ATOM 6632 C C . ALA D 1 60 ? 20.284 33.438 31.118 1.00 153.41 1003 ALA D C 1
ATOM 6633 O O . ALA D 1 60 ? 19.694 34.500 30.919 1.00 153.41 1003 ALA D O 1
ATOM 6635 N N . THR D 1 61 ? 20.000 32.312 30.470 1.00 156.12 1004 THR D N 1
ATOM 6636 C CA . THR D 1 61 ? 18.981 32.247 29.434 1.00 161.41 1004 THR D CA 1
ATOM 6637 C C . THR D 1 61 ? 17.665 31.753 30.016 1.00 158.39 1004 THR D C 1
ATOM 6638 O O . THR D 1 61 ? 17.631 30.743 30.724 1.00 156.92 1004 THR D O 1
ATOM 6642 N N . ILE D 1 62 ? 16.586 32.461 29.705 1.00 159.21 1005 ILE D N 1
ATOM 6643 C CA . ILE D 1 62 ? 15.243 32.007 30.043 1.00 158.77 1005 ILE D CA 1
ATOM 6644 C C . ILE D 1 62 ? 14.786 31.166 28.854 1.00 160.60 1005 ILE D C 1
ATOM 6645 O O . ILE D 1 62 ? 14.616 31.675 27.741 1.00 165.37 1005 ILE D O 1
ATOM 6650 N N . SER D 1 63 ? 14.627 29.861 29.083 1.00 170.53 1006 SER D N 1
ATOM 6651 C CA . SER D 1 63 ? 14.348 28.908 28.008 1.00 169.37 1006 SER D CA 1
ATOM 6652 C C . SER D 1 63 ? 12.863 28.919 27.662 1.00 169.39 1006 SER D C 1
ATOM 6653 O O . SER D 1 63 ? 12.081 28.053 28.066 1.00 164.95 1006 SER D O 1
ATOM 6656 N N . ASP D 1 64 ? 12.474 29.924 26.883 1.00 172.79 1007 ASP D N 1
ATOM 6657 C CA . ASP D 1 64 ? 11.087 30.052 26.461 1.00 170.29 1007 ASP D CA 1
ATOM 6658 C C . ASP D 1 64 ? 11.067 30.682 25.076 1.00 172.71 1007 ASP D C 1
ATOM 6659 O O . ASP D 1 64 ? 11.593 31.784 24.889 1.00 167.88 1007 ASP D O 1
ATOM 6664 N N . SER D 1 65 ? 10.472 29.977 24.115 1.00 166.92 1008 SER D N 1
ATOM 6665 C CA . SER D 1 65 ? 10.395 30.412 22.725 1.00 166.95 1008 SER D CA 1
ATOM 6666 C C . SER D 1 65 ? 9.109 31.138 22.352 1.00 168.68 1008 SER D C 1
ATOM 6667 O O . SER D 1 65 ? 9.137 32.000 21.467 1.00 164.71 1008 SER D O 1
ATOM 6670 N N . GLU D 1 66 ? 7.989 30.821 22.999 1.00 165.31 1009 GLU D N 1
ATOM 6671 C CA . GLU D 1 66 ? 6.675 31.231 22.523 1.00 163.72 1009 GLU D CA 1
ATOM 6672 C C . GLU D 1 66 ? 6.066 32.408 23.289 1.00 156.00 1009 GLU D C 1
ATOM 6673 O O . GLU D 1 66 ? 4.854 32.628 23.184 1.00 152.24 1009 GLU D O 1
ATOM 6679 N N . LYS D 1 67 ? 6.860 33.164 24.057 1.00 161.46 1010 LYS D N 1
ATOM 6680 C CA . LYS D 1 67 ? 6.356 34.358 24.751 1.00 163.30 1010 LYS D CA 1
ATOM 6681 C C . LYS D 1 67 ? 5.239 34.025 25.738 1.00 164.78 1010 LYS D C 1
ATOM 6682 O O . LYS D 1 67 ? 4.148 34.596 25.691 1.00 163.67 1010 LYS D O 1
ATOM 6688 N N . ASN D 1 68 ? 5.504 33.074 26.631 1.00 162.77 1011 ASN D N 1
ATOM 6689 C CA . ASN D 1 68 ? 4.477 32.720 27.603 1.00 159.18 1011 ASN D CA 1
ATOM 6690 C C . ASN D 1 68 ? 4.406 33.706 28.762 1.00 154.55 1011 ASN D C 1
ATOM 6691 O O . ASN D 1 68 ? 3.317 33.937 29.295 1.00 157.51 1011 ASN D O 1
ATOM 6696 N N . PHE D 1 69 ? 5.533 34.276 29.179 1.00 147.69 1012 PHE D N 1
ATOM 6697 C CA . PHE D 1 69 ? 5.534 35.219 30.286 1.00 149.17 1012 PHE D CA 1
ATOM 6698 C C . PHE D 1 69 ? 6.626 36.257 30.056 1.00 154.04 1012 PHE D C 1
ATOM 6699 O O . PHE D 1 69 ? 7.190 36.368 28.963 1.00 158.64 1012 PHE D O 1
ATOM 6707 N N . ARG D 1 70 ? 6.890 37.044 31.096 1.00 148.03 1013 ARG D N 1
ATOM 6708 C CA . ARG D 1 70 ? 7.927 38.063 31.116 1.00 143.14 1013 ARG D CA 1
ATOM 6709 C C . ARG D 1 70 ? 8.785 37.869 32.362 1.00 138.83 1013 ARG D C 1
ATOM 6710 O O . ARG D 1 70 ? 8.422 37.140 33.286 1.00 136.76 1013 ARG D O 1
ATOM 6718 N N . PHE D 1 71 ? 9.918 38.557 32.406 1.00 142.04 1014 PHE D N 1
ATOM 6719 C CA . PHE D 1 71 ? 10.779 38.521 33.580 1.00 140.31 1014 PHE D CA 1
ATOM 6720 C C . PHE D 1 71 ? 10.768 39.855 34.317 1.00 144.12 1014 PHE D C 1
ATOM 6721 O O . PHE D 1 71 ? 10.535 39.902 35.521 1.00 140.02 1014 PHE D O 1
ATOM 6729 N N . THR D 1 81 ? 16.886 38.913 30.333 1.00 181.94 1024 THR D N 1
ATOM 6730 C CA . THR D 1 81 ? 18.187 38.265 30.208 1.00 177.83 1024 THR D CA 1
ATOM 6731 C C . THR D 1 81 ? 19.261 39.085 30.916 1.00 174.47 1024 THR D C 1
ATOM 6732 O O . THR D 1 81 ? 19.503 40.240 30.566 1.00 181.37 1024 THR D O 1
ATOM 6736 N N . ILE D 1 82 ? 19.904 38.481 31.915 1.00 174.88 1025 ILE D N 1
ATOM 6737 C CA . ILE D 1 82 ? 20.874 39.158 32.760 1.00 176.04 1025 ILE D CA 1
ATOM 6738 C C . ILE D 1 82 ? 22.143 38.313 32.838 1.00 181.89 1025 ILE D C 1
ATOM 6739 O O . ILE D 1 82 ? 22.208 37.200 32.317 1.00 183.49 1025 ILE D O 1
ATOM 6744 N N . VAL D 1 83 ? 23.158 38.867 33.502 1.00 194.48 1026 VAL D N 1
ATOM 6745 C CA . VAL D 1 83 ? 24.433 38.198 33.726 1.00 189.37 1026 VAL D CA 1
ATOM 6746 C C . VAL D 1 83 ? 24.839 38.437 35.174 1.00 181.27 1026 VAL D C 1
ATOM 6747 O O . VAL D 1 83 ? 24.585 39.505 35.740 1.00 178.50 1026 VAL D O 1
ATOM 6751 N N . LEU D 1 84 ? 25.468 37.431 35.780 1.00 188.12 1027 LEU D N 1
ATOM 6752 C CA . LEU D 1 84 ? 25.890 37.499 37.170 1.00 194.60 1027 LEU D CA 1
ATOM 6753 C C . LEU D 1 84 ? 27.361 37.121 37.284 1.00 195.98 1027 LEU D C 1
ATOM 6754 O O . LEU D 1 84 ? 27.989 36.667 36.324 1.00 187.61 1027 LEU D O 1
ATOM 6759 N N . ALA D 1 85 ? 27.906 37.314 38.481 1.00 191.39 1028 ALA D N 1
ATOM 6760 C CA . ALA D 1 85 ? 29.302 36.994 38.755 1.00 191.39 1028 ALA D CA 1
ATOM 6761 C C . ALA D 1 85 ? 29.433 36.189 40.044 1.00 191.39 1028 ALA D C 1
ATOM 6762 O O . ALA D 1 85 ? 28.469 36.037 40.794 1.00 191.39 1028 ALA D O 1
ATOM 6764 N N . THR D 1 93 ? 18.568 36.040 45.627 1.00 152.62 1036 THR D N 1
ATOM 6765 C CA . THR D 1 93 ? 17.209 35.571 45.385 1.00 159.74 1036 THR D CA 1
ATOM 6766 C C . THR D 1 93 ? 16.709 35.979 43.998 1.00 160.02 1036 THR D C 1
ATOM 6767 O O . THR D 1 93 ? 16.722 37.156 43.634 1.00 160.54 1036 THR D O 1
ATOM 6771 N N . LEU D 1 94 ? 16.289 34.993 43.211 1.00 156.27 1037 LEU D N 1
ATOM 6772 C CA . LEU D 1 94 ? 15.765 35.235 41.876 1.00 147.89 1037 LEU D CA 1
ATOM 6773 C C . LEU D 1 94 ? 14.262 34.997 41.857 1.00 144.44 1037 LEU D C 1
ATOM 6774 O O . LEU D 1 94 ? 13.765 34.064 42.494 1.00 151.17 1037 LEU D O 1
ATOM 6779 N N . SER D 1 95 ? 13.544 35.841 41.120 1.00 145.20 1038 SER D N 1
ATOM 6780 C CA . SER D 1 95 ? 12.097 35.730 41.006 1.00 147.47 1038 SER D CA 1
ATOM 6781 C C . SER D 1 95 ? 11.690 35.966 39.561 1.00 150.59 1038 SER D C 1
ATOM 6782 O O . SER D 1 95 ? 12.118 36.949 38.948 1.00 151.15 1038 SER D O 1
ATOM 6785 N N . VAL D 1 96 ? 10.867 35.073 39.021 1.00 150.06 1039 VAL D N 1
ATOM 6786 C CA . VAL D 1 96 ? 10.364 35.186 37.658 1.00 140.34 1039 VAL D CA 1
ATOM 6787 C C . VAL D 1 96 ? 8.843 35.175 37.718 1.00 130.19 1039 VAL D C 1
ATOM 6788 O O . VAL D 1 96 ? 8.249 34.492 38.560 1.00 136.98 1039 VAL D O 1
ATOM 6792 N N . VAL D 1 97 ? 8.215 35.948 36.839 1.00 132.59 1040 VAL D N 1
ATOM 6793 C CA . VAL D 1 97 ? 6.767 36.102 36.822 1.00 140.97 1040 VAL D CA 1
ATOM 6794 C C . VAL D 1 97 ? 6.203 35.353 35.622 1.00 142.37 1040 VAL D C 1
ATOM 6795 O O . VAL D 1 97 ? 6.854 35.244 34.577 1.00 142.04 1040 VAL D O 1
ATOM 6799 N N . PHE D 1 98 ? 4.984 34.831 35.772 1.00 142.20 1041 PHE D N 1
ATOM 6800 C CA . PHE D 1 98 ? 4.330 34.056 34.721 1.00 142.84 1041 PHE D CA 1
ATOM 6801 C C . PHE D 1 98 ? 2.899 34.530 34.539 1.00 140.75 1041 PHE D C 1
ATOM 6802 O O . PHE D 1 98 ? 2.104 34.489 35.480 1.00 138.61 1041 PHE D O 1
ATOM 6810 N N . SER D 1 99 ? 2.563 34.947 33.316 1.00 138.33 1042 SER D N 1
ATOM 6811 C CA . SER D 1 99 ? 1.208 35.371 32.973 1.00 146.00 1042 SER D CA 1
ATOM 6812 C C . SER D 1 99 ? 0.852 34.751 31.628 1.00 149.99 1042 SER D C 1
ATOM 6813 O O . SER D 1 99 ? 1.241 35.278 30.572 1.00 152.92 1042 SER D O 1
ATOM 6816 N N . PRO D 1 100 ? 0.110 33.647 31.622 1.00 151.80 1043 PRO D N 1
ATOM 6817 C CA . PRO D 1 100 ? -0.224 32.989 30.352 1.00 155.24 1043 PRO D CA 1
ATOM 6818 C C . PRO D 1 100 ? -1.250 33.751 29.528 1.00 150.73 1043 PRO D C 1
ATOM 6819 O O . PRO D 1 100 ? -2.424 33.844 29.902 1.00 151.20 1043 PRO D O 1
ATOM 6823 N N . HIS D 1 101 ? -0.810 34.301 28.396 1.00 142.40 1044 HIS D N 1
ATOM 6824 C CA . HIS D 1 101 ? -1.718 35.023 27.515 1.00 141.42 1044 HIS D CA 1
ATOM 6825 C C . HIS D 1 101 ? -2.572 34.075 26.688 1.00 142.75 1044 HIS D C 1
ATOM 6826 O O . HIS D 1 101 ? -3.739 34.380 26.415 1.00 136.43 1044 HIS D O 1
ATOM 6833 N N . HIS D 1 102 ? -2.026 32.927 26.290 1.00 147.22 1045 HIS D N 1
ATOM 6834 C CA . HIS D 1 102 ? -2.791 31.956 25.525 1.00 144.96 1045 HIS D CA 1
ATOM 6835 C C . HIS D 1 102 ? -3.458 31.004 26.504 1.00 140.75 1045 HIS D C 1
ATOM 6836 O O . HIS D 1 102 ? -2.808 30.517 27.436 1.00 137.35 1045 HIS D O 1
ATOM 6843 N N . ILE D 1 103 ? -4.747 30.740 26.307 1.00 141.31 1046 ILE D N 1
ATOM 6844 C CA . ILE D 1 103 ? -5.337 29.603 26.996 1.00 133.66 1046 ILE D CA 1
ATOM 6845 C C . ILE D 1 103 ? -4.694 28.357 26.403 1.00 124.20 1046 ILE D C 1
ATOM 6846 O O . ILE D 1 103 ? -4.797 28.109 25.195 1.00 137.38 1046 ILE D O 1
ATOM 6851 N N . GLY D 1 104 ? -4.035 27.565 27.237 1.00 115.74 1047 GLY D N 1
ATOM 6852 C CA . GLY D 1 104 ? -3.255 26.464 26.724 1.00 126.54 1047 GLY D CA 1
ATOM 6853 C C . GLY D 1 104 ? -1.885 26.411 27.359 1.00 132.16 1047 GLY D C 1
ATOM 6854 O O . GLY D 1 104 ? -1.526 27.225 28.208 1.00 135.16 1047 GLY D O 1
ATOM 6855 N N . ALA D 1 105 ? -1.111 25.417 26.928 1.00 131.00 1048 ALA D N 1
ATOM 6856 C CA . ALA D 1 105 ? 0.189 25.158 27.525 1.00 130.13 1048 ALA D CA 1
ATOM 6857 C C . ALA D 1 105 ? 1.166 26.286 27.227 1.00 134.19 1048 ALA D C 1
ATOM 6858 O O . ALA D 1 105 ? 0.959 27.114 26.335 1.00 138.90 1048 ALA D O 1
ATOM 6860 N N . ALA D 1 106 ? 2.248 26.306 27.999 1.00 130.98 1049 ALA D N 1
ATOM 6861 C CA . ALA D 1 106 ? 3.265 27.340 27.884 1.00 143.94 1049 ALA D CA 1
ATOM 6862 C C . ALA D 1 106 ? 4.624 26.706 28.123 1.00 143.92 1049 ALA D C 1
ATOM 6863 O O . ALA D 1 106 ? 4.893 26.200 29.215 1.00 139.18 1049 ALA D O 1
ATOM 6865 N N . SER D 1 107 ? 5.477 26.751 27.105 1.00 150.19 1050 SER D N 1
ATOM 6866 C CA . SER D 1 107 ? 6.806 26.157 27.177 1.00 151.77 1050 SER D CA 1
ATOM 6867 C C . SER D 1 107 ? 7.871 27.148 26.727 1.00 155.13 1050 SER D C 1
ATOM 6868 O O . SER D 1 107 ? 7.605 28.023 25.903 1.00 148.23 1050 SER D O 1
ATOM 6871 N N . GLN D 1 129 ? 21.813 28.470 31.800 1.00 157.50 1072 GLN D N 1
ATOM 6872 C CA . GLN D 1 129 ? 20.598 27.811 31.327 1.00 157.50 1072 GLN D CA 1
ATOM 6873 C C . GLN D 1 129 ? 19.635 27.582 32.478 1.00 157.50 1072 GLN D C 1
ATOM 6874 O O . GLN D 1 129 ? 20.061 27.350 33.611 1.00 157.50 1072 GLN D O 1
ATOM 6880 N N . ILE D 1 130 ? 18.337 27.653 32.194 1.00 164.79 1073 ILE D N 1
ATOM 6881 C CA . ILE D 1 130 ? 17.313 27.207 33.134 1.00 162.46 1073 ILE D CA 1
ATOM 6882 C C . ILE D 1 130 ? 16.076 26.809 32.344 1.00 160.00 1073 ILE D C 1
ATOM 6883 O O . ILE D 1 130 ? 15.685 27.504 31.401 1.00 159.39 1073 ILE D O 1
ATOM 6888 N N . PHE D 1 131 ? 15.482 25.667 32.699 1.00 166.78 1074 PHE D N 1
ATOM 6889 C CA . PHE D 1 131 ? 14.318 25.152 31.990 1.00 167.57 1074 PHE D CA 1
ATOM 6890 C C . PHE D 1 131 ? 13.104 25.202 32.913 1.00 160.02 1074 PHE D C 1
ATOM 6891 O O . PHE D 1 131 ? 13.195 24.859 34.095 1.00 154.81 1074 PHE D O 1
ATOM 6899 N N . LEU D 1 132 ? 11.965 25.609 32.353 1.00 155.93 1075 LEU D N 1
ATOM 6900 C CA . LEU D 1 132 ? 10.756 25.896 33.114 1.00 154.02 1075 LEU D CA 1
ATOM 6901 C C . LEU D 1 132 ? 9.521 25.330 32.427 1.00 157.92 1075 LEU D C 1
ATOM 6902 O O . LEU D 1 132 ? 9.457 25.257 31.198 1.00 163.87 1075 LEU D O 1
ATOM 6907 N N . TYR D 1 133 ? 8.533 24.949 33.237 1.00 154.51 1076 TYR D N 1
ATOM 6908 C CA . TYR D 1 133 ? 7.299 24.335 32.768 1.00 141.60 1076 TYR D CA 1
ATOM 6909 C C . TYR D 1 133 ? 6.122 25.069 33.395 1.00 131.10 1076 TYR D C 1
ATOM 6910 O O . TYR D 1 133 ? 6.149 25.399 34.582 1.00 127.97 1076 TYR D O 1
ATOM 6919 N N . GLY D 1 134 ? 5.100 25.346 32.590 1.00 135.45 1077 GLY D N 1
ATOM 6920 C CA . GLY D 1 134 ? 3.914 26.015 33.093 1.00 137.21 1077 GLY D CA 1
ATOM 6921 C C . GLY D 1 134 ? 2.732 25.775 32.184 1.00 134.62 1077 GLY D C 1
ATOM 6922 O O . GLY D 1 134 ? 2.884 25.352 31.034 1.00 141.55 1077 GLY D O 1
ATOM 6923 N N . TYR D 1 135 ? 1.542 26.060 32.712 1.00 125.10 1078 TYR D N 1
ATOM 6924 C CA . TYR D 1 135 ? 0.318 25.843 31.950 1.00 121.11 1078 TYR D CA 1
ATOM 6925 C C . TYR D 1 135 ? -0.805 26.705 32.508 1.00 125.86 1078 TYR D C 1
ATOM 6926 O O . TYR D 1 135 ? -1.069 26.682 33.713 1.00 128.15 1078 TYR D O 1
ATOM 6935 N N . GLY D 1 136 ? -1.463 27.450 31.620 1.00 125.68 1079 GLY D N 1
ATOM 6936 C CA . GLY D 1 136 ? -2.369 28.521 31.990 1.00 128.40 1079 GLY D CA 1
ATOM 6937 C C . GLY D 1 136 ? -3.837 28.254 31.728 1.00 126.34 1079 GLY D C 1
ATOM 6938 O O . GLY D 1 136 ? -4.185 27.421 30.886 1.00 122.91 1079 GLY D O 1
ATOM 6939 N N . GLY D 1 137 ? -4.704 28.960 32.440 1.00 126.20 1080 GLY D N 1
ATOM 6940 C CA . GLY D 1 137 ? -6.115 28.640 32.510 1.00 119.31 1080 GLY D CA 1
ATOM 6941 C C . GLY D 1 137 ? -6.549 28.308 33.926 1.00 117.96 1080 GLY D C 1
ATOM 6942 O O . GLY D 1 137 ? -5.747 28.218 34.854 1.00 120.93 1080 GLY D O 1
ATOM 6943 N N . TYR D 1 138 ? -7.859 28.123 34.073 1.00 108.28 1081 TYR D N 1
ATOM 6944 C CA . TYR D 1 138 ? -8.424 27.853 35.387 1.00 107.94 1081 TYR D CA 1
ATOM 6945 C C . TYR D 1 138 ? -9.727 27.085 35.227 1.00 111.99 1081 TYR D C 1
ATOM 6946 O O . TYR D 1 138 ? -10.220 26.872 34.117 1.00 108.33 1081 TYR D O 1
ATOM 6955 N N . SER D 1 139 ? -10.276 26.661 36.361 1.00 114.55 1082 SER D N 1
ATOM 6956 C CA . SER D 1 139 ? -11.577 26.010 36.400 1.00 107.54 1082 SER D CA 1
ATOM 6957 C C . SER D 1 139 ? -12.266 26.401 37.695 1.00 108.30 1082 SER D C 1
ATOM 6958 O O . SER D 1 139 ? -11.653 26.334 38.765 1.00 115.15 1082 SER D O 1
ATOM 6961 N N . LYS D 1 140 ? -13.533 26.799 37.602 1.00 105.12 1083 LYS D N 1
ATOM 6962 C CA . LYS D 1 140 ? -14.317 27.197 38.770 1.00 104.26 1083 LYS D CA 1
ATOM 6963 C C . LYS D 1 140 ? -15.641 26.441 38.722 1.00 104.53 1083 LYS D C 1
ATOM 6964 O O . LYS D 1 140 ? -16.612 26.905 38.118 1.00 108.67 1083 LYS D O 1
ATOM 6970 N N . VAL D 1 141 ? -15.674 25.273 39.355 1.00 96.29 1084 VAL D N 1
ATOM 6971 C CA . VAL D 1 141 ? -16.908 24.504 39.470 1.00 93.14 1084 VAL D CA 1
ATOM 6972 C C . VAL D 1 141 ? -17.788 25.174 40.517 1.00 93.55 1084 VAL D C 1
ATOM 6973 O O . VAL D 1 141 ? -17.437 25.221 41.700 1.00 97.01 1084 VAL D O 1
ATOM 6977 N N . GLU D 1 142 ? -18.932 25.690 40.084 1.00 94.81 1085 GLU D N 1
ATOM 6978 C CA . GLU D 1 142 ? -19.871 26.375 40.958 1.00 94.82 1085 GLU D CA 1
ATOM 6979 C C . GLU D 1 142 ? -21.029 25.434 41.266 1.00 99.14 1085 GLU D C 1
ATOM 6980 O O . GLU D 1 142 ? -21.670 24.899 40.349 1.00 96.45 1085 GLU D O 1
ATOM 6986 N N . ILE D 1 143 ? -21.256 25.209 42.558 1.00 100.35 1086 ILE D N 1
ATOM 6987 C CA . ILE D 1 143 ? -22.363 24.414 43.071 1.00 92.32 1086 ILE D CA 1
ATOM 6988 C C . ILE D 1 143 ? -23.580 25.310 43.258 1.00 87.90 1086 ILE D C 1
ATOM 6989 O O . ILE D 1 143 ? -23.480 26.422 43.790 1.00 89.37 1086 ILE D O 1
ATOM 6994 N N . SER D 1 144 ? -24.737 24.819 42.821 1.00 87.34 1087 SER D N 1
ATOM 6995 C CA . SER D 1 144 ? -25.977 25.578 42.847 1.00 92.41 1087 SER D CA 1
ATOM 6996 C C . SER D 1 144 ? -27.102 24.672 43.325 1.00 93.28 1087 SER D C 1
ATOM 6997 O O . SER D 1 144 ? -26.988 23.441 43.306 1.00 105.21 1087 SER D O 1
ATOM 7000 N N . GLU D 1 145 ? -28.202 25.309 43.737 1.00 88.99 1088 GLU D N 1
ATOM 7001 C CA . GLU D 1 145 ? -29.350 24.673 44.382 1.00 92.69 1088 GLU D CA 1
ATOM 7002 C C . GLU D 1 145 ? -29.014 24.150 45.772 1.00 101.00 1088 GLU D C 1
ATOM 7003 O O . GLU D 1 145 ? -29.744 23.317 46.319 1.00 98.36 1088 GLU D O 1
ATOM 7009 N N . VAL D 1 146 ? -27.913 24.624 46.351 1.00 98.32 1089 VAL D N 1
ATOM 7010 C CA . VAL D 1 146 ? -27.558 24.357 47.736 1.00 88.00 1089 VAL D CA 1
ATOM 7011 C C . VAL D 1 146 ? -27.588 25.689 48.474 1.00 85.15 1089 VAL D C 1
ATOM 7012 O O . VAL D 1 146 ? -27.484 26.761 47.872 1.00 85.75 1089 VAL D O 1
ATOM 7016 N N . PHE D 1 147 ? -27.736 25.620 49.793 1.00 81.06 1090 PHE D N 1
ATOM 7017 C CA . PHE D 1 147 ? -27.763 26.819 50.617 1.00 79.52 1090 PHE D CA 1
ATOM 7018 C C . PHE D 1 147 ? -26.391 27.082 51.219 1.00 86.46 1090 PHE D C 1
ATOM 7019 O O . PHE D 1 147 ? -25.719 26.161 51.692 1.00 84.76 1090 PHE D O 1
ATOM 7027 N N . LYS D 1 148 ? -25.985 28.349 51.205 1.00 84.05 1091 LYS D N 1
ATOM 7028 C CA . LYS D 1 148 ? -24.686 28.764 51.711 1.00 92.64 1091 LYS D CA 1
ATOM 7029 C C . LYS D 1 148 ? -24.892 29.746 52.855 1.00 95.33 1091 LYS D C 1
ATOM 7030 O O . LYS D 1 148 ? -25.650 30.711 52.719 1.00 96.72 1091 LYS D O 1
ATOM 7036 N N . ASP D 1 149 ? -24.218 29.500 53.972 1.00 100.59 1092 ASP D N 1
ATOM 7037 C CA . ASP D 1 149 ? -24.314 30.348 55.150 1.00 96.84 1092 ASP D CA 1
ATOM 7038 C C . ASP D 1 149 ? -23.172 31.359 55.174 1.00 97.97 1092 ASP D C 1
ATOM 7039 O O . ASP D 1 149 ? -22.174 31.224 54.462 1.00 102.59 1092 ASP D O 1
ATOM 7044 N N . THR D 1 150 ? -23.345 32.395 55.998 1.00 97.05 1093 THR D N 1
ATOM 7045 C CA . THR D 1 150 ? -22.268 33.355 56.227 1.00 97.28 1093 THR D CA 1
ATOM 7046 C C . THR D 1 150 ? -21.008 32.680 56.756 1.00 103.05 1093 THR D C 1
ATOM 7047 O O . THR D 1 150 ? -19.896 33.147 56.484 1.00 114.98 1093 THR D O 1
ATOM 7051 N N . ASN D 1 151 ? -21.159 31.595 57.520 1.00 98.01 1094 ASN D N 1
ATOM 7052 C CA . ASN D 1 151 ? -19.996 30.876 58.032 1.00 113.92 1094 ASN D CA 1
ATOM 7053 C C . ASN D 1 151 ? -19.167 30.283 56.898 1.00 107.14 1094 ASN D C 1
ATOM 7054 O O . ASN D 1 151 ? -17.936 30.411 56.881 1.00 109.31 1094 ASN D O 1
ATOM 7059 N N . GLY D 1 152 ? -19.822 29.629 55.941 1.00 110.10 1095 GLY D N 1
ATOM 7060 C CA . GLY D 1 152 ? -19.124 29.118 54.778 1.00 112.79 1095 GLY D CA 1
ATOM 7061 C C . GLY D 1 152 ? -19.574 27.747 54.315 1.00 100.06 1095 GLY D C 1
ATOM 7062 O O . GLY D 1 152 ? -19.414 27.405 53.139 1.00 90.21 1095 GLY D O 1
ATOM 7063 N N . LYS D 1 153 ? -20.133 26.949 55.223 1.00 103.93 1096 LYS D N 1
ATOM 7064 C CA . LYS D 1 153 ? -20.532 25.594 54.875 1.00 97.91 1096 LYS D CA 1
ATOM 7065 C C . LYS D 1 153 ? -21.743 25.613 53.941 1.00 92.42 1096 LYS D C 1
ATOM 7066 O O . LYS D 1 153 ? -22.377 26.646 53.710 1.00 93.43 1096 LYS D O 1
ATOM 7080 N N . TRP D 1 155 ? -25.442 23.579 52.871 1.00 85.50 1098 TRP D N 1
ATOM 7081 C CA . TRP D 1 155 ? -26.493 22.789 53.496 1.00 74.02 1098 TRP D CA 1
ATOM 7082 C C . TRP D 1 155 ? -27.478 22.326 52.431 1.00 73.68 1098 TRP D C 1
ATOM 7083 O O . TRP D 1 155 ? -27.956 23.136 51.631 1.00 80.67 1098 TRP D O 1
ATOM 7094 N N . LEU D 1 156 ? -27.788 21.031 52.430 1.00 66.51 1099 LEU D N 1
ATOM 7095 C CA . LEU D 1 156 ? -28.768 20.456 51.514 1.00 69.98 1099 LEU D CA 1
ATOM 7096 C C . LEU D 1 156 ? -29.782 19.665 52.323 1.00 80.52 1099 LEU D C 1
ATOM 7097 O O . LEU D 1 156 ? -29.408 18.750 53.065 1.00 81.26 1099 LEU D O 1
ATOM 7102 N N . SER D 1 157 ? -31.057 20.008 52.175 1.00 87.75 1100 SER D N 1
ATOM 7103 C CA . SER D 1 157 ? -32.136 19.359 52.904 1.00 86.49 1100 SER D CA 1
ATOM 7104 C C . SER D 1 157 ? -32.906 18.427 51.981 1.00 82.99 1100 SER D C 1
ATOM 7105 O O . SER D 1 157 ? -33.246 18.801 50.854 1.00 88.08 1100 SER D O 1
ATOM 7108 N N . PHE D 1 158 ? -33.184 17.219 52.469 1.00 80.15 1101 PHE D N 1
ATOM 7109 C CA . PHE D 1 158 ? -34.009 16.278 51.723 1.00 90.51 1101 PHE D CA 1
ATOM 7110 C C . PHE D 1 158 ? -35.494 16.547 51.923 1.00 103.67 1101 PHE D C 1
ATOM 7111 O O . PHE D 1 158 ? -36.298 16.262 51.029 1.00 110.78 1101 PHE D O 1
ATOM 7119 N N . GLY D 1 159 ? -35.874 17.090 53.082 1.00 98.23 1102 GLY D N 1
ATOM 7120 C CA . GLY D 1 159 ? -37.263 17.323 53.420 1.00 101.59 1102 GLY D CA 1
ATOM 7121 C C . GLY D 1 159 ? -37.653 16.581 54.690 1.00 116.01 1102 GLY D C 1
ATOM 7122 O O . GLY D 1 159 ? -36.839 16.397 55.595 1.00 121.19 1102 GLY D O 1
ATOM 7131 N N . LEU D 1 161 ? -39.353 13.041 56.387 1.00 115.97 1104 LEU D N 1
ATOM 7132 C CA . LEU D 1 161 ? -39.568 11.620 56.137 1.00 116.22 1104 LEU D CA 1
ATOM 7133 C C . LEU D 1 161 ? -41.062 11.324 56.119 1.00 130.58 1104 LEU D C 1
ATOM 7134 O O . LEU D 1 161 ? -41.712 11.297 57.169 1.00 138.48 1104 LEU D O 1
ATOM 7139 N N . ASN D 1 162 ? -41.608 11.103 54.927 1.00 137.11 1105 ASN D N 1
ATOM 7140 C CA . ASN D 1 162 ? -42.972 10.614 54.800 1.00 142.97 1105 ASN D CA 1
ATOM 7141 C C . ASN D 1 162 ? -42.992 9.099 54.946 1.00 138.93 1105 ASN D C 1
ATOM 7142 O O . ASN D 1 162 ? -42.087 8.405 54.474 1.00 132.71 1105 ASN D O 1
ATOM 7147 N N . SER D 1 163 ? -44.023 8.591 55.618 1.00 149.21 1106 SER D N 1
ATOM 7148 C CA . SER D 1 163 ? -44.132 7.156 55.840 1.00 153.43 1106 SER D CA 1
ATOM 7149 C C . SER D 1 163 ? -44.220 6.413 54.512 1.00 155.37 1106 SER D C 1
ATOM 7150 O O . SER D 1 163 ? -44.834 6.891 53.553 1.00 153.56 1106 SER D O 1
ATOM 7153 N N . GLU D 1 164 ? -43.576 5.244 54.461 1.00 162.53 1107 GLU D N 1
ATOM 7154 C CA . GLU D 1 164 ? -43.595 4.353 53.303 1.00 162.54 1107 GLU D CA 1
ATOM 7155 C C . GLU D 1 164 ? -42.940 4.972 52.071 1.00 158.76 1107 GLU D C 1
ATOM 7156 O O . GLU D 1 164 ? -42.956 4.370 50.993 1.00 154.26 1107 GLU D O 1
ATOM 7162 N N . ASN D 1 165 ? -42.365 6.163 52.209 1.00 144.43 1108 ASN D N 1
ATOM 7163 C CA . ASN D 1 165 ? -41.687 6.837 51.112 1.00 136.63 1108 ASN D CA 1
ATOM 7164 C C . ASN D 1 165 ? -40.208 7.023 51.426 1.00 130.11 1108 ASN D C 1
ATOM 7165 O O . ASN D 1 165 ? -39.755 6.839 52.558 1.00 131.47 1108 ASN D O 1
ATOM 7170 N N . SER D 1 166 ? -39.458 7.397 50.394 1.00 132.87 1109 SER D N 1
ATOM 7171 C CA . SER D 1 166 ? -38.044 7.718 50.493 1.00 117.43 1109 SER D CA 1
ATOM 7172 C C . SER D 1 166 ? -37.817 9.131 49.971 1.00 111.46 1109 SER D C 1
ATOM 7173 O O . SER D 1 166 ? -38.684 9.727 49.326 1.00 113.79 1109 SER D O 1
ATOM 7176 N N . LEU D 1 167 ? -36.636 9.672 50.256 1.00 102.55 1110 LEU D N 1
ATOM 7177 C CA . LEU D 1 167 ? -36.357 11.074 49.984 1.00 102.76 1110 LEU D CA 1
ATOM 7178 C C . LEU D 1 167 ? -35.337 11.211 48.859 1.00 102.32 1110 LEU D C 1
ATOM 7179 O O . LEU D 1 167 ? -34.638 10.259 48.510 1.00 107.32 1110 LEU D O 1
ATOM 7184 N N . ASN D 1 168 ? -35.272 12.407 48.277 1.00 90.23 1111 ASN D N 1
ATOM 7185 C CA . ASN D 1 168 ? -34.364 12.652 47.163 1.00 100.21 1111 ASN D CA 1
ATOM 7186 C C . ASN D 1 168 ? -34.170 14.152 46.971 1.00 95.95 1111 ASN D C 1
ATOM 7187 O O . ASN D 1 168 ? -35.050 14.954 47.293 1.00 104.63 1111 ASN D O 1
ATOM 7192 N N . ALA D 1 169 ? -32.994 14.516 46.457 1.00 85.46 1112 ALA D N 1
ATOM 7193 C CA . ALA D 1 169 ? -32.633 15.910 46.227 1.00 84.74 1112 ALA D CA 1
ATOM 7194 C C . ALA D 1 169 ? -31.681 15.991 45.038 1.00 86.41 1112 ALA D C 1
ATOM 7195 O O . ALA D 1 169 ? -31.239 14.973 44.493 1.00 87.34 1112 ALA D O 1
ATOM 7197 N N . LYS D 1 170 ? -31.344 17.224 44.656 1.00 83.46 1113 LYS D N 1
ATOM 7198 C CA . LYS D 1 170 ? -30.557 17.481 43.460 1.00 80.99 1113 LYS D CA 1
ATOM 7199 C C . LYS D 1 170 ? -29.579 18.619 43.717 1.00 82.51 1113 LYS D C 1
ATOM 7200 O O . LYS D 1 170 ? -29.822 19.496 44.550 1.00 86.54 1113 LYS D O 1
ATOM 7206 N N . ILE D 1 171 ? -28.470 18.595 42.979 1.00 77.44 1114 ILE D N 1
ATOM 7207 C CA . ILE D 1 171 ? -27.429 19.613 43.042 1.00 77.99 1114 ILE D CA 1
ATOM 7208 C C . ILE D 1 171 ? -27.051 19.976 41.612 1.00 91.74 1114 ILE D C 1
ATOM 7209 O O . ILE D 1 171 ? -27.072 19.129 40.715 1.00 95.26 1114 ILE D O 1
ATOM 7214 N N . LYS D 1 172 ? -26.707 21.243 41.394 1.00 82.90 1115 LYS D N 1
ATOM 7215 C CA . LYS D 1 172 ? -26.328 21.744 40.081 1.00 86.28 1115 LYS D CA 1
ATOM 7216 C C . LYS D 1 172 ? -24.831 22.022 40.082 1.00 86.44 1115 LYS D C 1
ATOM 7217 O O . LYS D 1 172 ? -24.323 22.655 41.011 1.00 87.92 1115 LYS D O 1
ATOM 7223 N N . LEU D 1 173 ? -24.121 21.553 39.058 1.00 92.91 1116 LEU D N 1
ATOM 7224 C CA . LEU D 1 173 ? -22.690 21.802 38.934 1.00 89.18 1116 LEU D CA 1
ATOM 7225 C C . LEU D 1 173 ? -22.434 22.476 37.596 1.00 89.49 1116 LEU D C 1
ATOM 7226 O O . LEU D 1 173 ? -22.726 21.896 36.543 1.00 92.99 1116 LEU D O 1
ATOM 7231 N N . GLN D 1 174 ? -21.897 23.695 37.634 1.00 100.88 1117 GLN D N 1
ATOM 7232 C CA . GLN D 1 174 ? -21.638 24.450 36.413 1.00 106.28 1117 GLN D CA 1
ATOM 7233 C C . GLN D 1 174 ? -20.179 24.878 36.372 1.00 101.64 1117 GLN D C 1
ATOM 7234 O O . GLN D 1 174 ? -19.673 25.460 37.334 1.00 101.78 1117 GLN D O 1
ATOM 7240 N N . ASN D 1 175 ? -19.505 24.597 35.260 1.00 97.25 1118 ASN D N 1
ATOM 7241 C CA . ASN D 1 175 ? -18.118 25.011 35.072 1.00 102.28 1118 ASN D CA 1
ATOM 7242 C C . ASN D 1 175 ? -18.105 26.359 34.361 1.00 107.03 1118 ASN D C 1
ATOM 7243 O O . ASN D 1 175 ? -18.414 26.444 33.169 1.00 112.07 1118 ASN D O 1
ATOM 7248 N N . THR D 1 176 ? -17.743 27.413 35.091 1.00 105.26 1119 THR D N 1
ATOM 7249 C CA . THR D 1 176 ? -17.678 28.762 34.546 1.00 106.45 1119 THR D CA 1
ATOM 7250 C C . THR D 1 176 ? -16.255 29.181 34.190 1.00 112.14 1119 THR D C 1
ATOM 7251 O O . THR D 1 176 ? -15.987 30.380 34.048 1.00 120.19 1119 THR D O 1
ATOM 7255 N N . GLY D 1 177 ? -15.345 28.223 34.044 1.00 104.17 1120 GLY D N 1
ATOM 7256 C CA . GLY D 1 177 ? -13.961 28.498 33.741 1.00 105.47 1120 GLY D CA 1
ATOM 7257 C C . GLY D 1 177 ? -13.655 28.385 32.262 1.00 105.95 1120 GLY D C 1
ATOM 7258 O O . GLY D 1 177 ? -14.551 28.355 31.414 1.00 103.65 1120 GLY D O 1
ATOM 7259 N N . ASP D 1 178 ? -12.359 28.317 31.947 1.00 113.87 1121 ASP D N 1
ATOM 7260 C CA . ASP D 1 178 ? -11.905 28.184 30.569 1.00 117.66 1121 ASP D CA 1
ATOM 7261 C C . ASP D 1 178 ? -11.290 26.828 30.253 1.00 116.11 1121 ASP D C 1
ATOM 7262 O O . ASP D 1 178 ? -11.174 26.486 29.073 1.00 112.93 1121 ASP D O 1
ATOM 7267 N N . LEU D 1 179 ? -10.897 26.058 31.262 1.00 114.38 1122 LEU D N 1
ATOM 7268 C CA . LEU D 1 179 ? -10.338 24.728 31.071 1.00 106.96 1122 LEU D CA 1
ATOM 7269 C C . LEU D 1 179 ? -11.355 23.673 31.484 1.00 105.13 1122 LEU D C 1
ATOM 7270 O O . LEU D 1 179 ? -12.375 23.964 32.114 1.00 105.98 1122 LEU D O 1
ATOM 7275 N N . CYS D 1 180 ? -11.063 22.430 31.112 1.00 111.07 1123 CYS D N 1
ATOM 7276 C CA . CYS D 1 180 ? -11.886 21.309 31.539 1.00 109.36 1123 CYS D CA 1
ATOM 7277 C C . CYS D 1 180 ? -11.755 21.096 33.041 1.00 114.44 1123 CYS D C 1
ATOM 7278 O O . CYS D 1 180 ? -10.708 21.353 33.642 1.00 105.33 1123 CYS D O 1
ATOM 7281 N N . SER D 1 181 ? -12.838 20.624 33.648 1.00 115.29 1124 SER D N 1
ATOM 7282 C CA . SER D 1 181 ? -12.911 20.438 35.087 1.00 104.76 1124 SER D CA 1
ATOM 7283 C C . SER D 1 181 ? -13.190 18.976 35.407 1.00 98.18 1124 SER D C 1
ATOM 7284 O O . SER D 1 181 ? -13.834 18.264 34.633 1.00 96.13 1124 SER D O 1
ATOM 7287 N N . TYR D 1 182 ? -12.696 18.541 36.560 1.00 98.37 1125 TYR D N 1
ATOM 7288 C CA . TYR D 1 182 ? -12.836 17.170 37.024 1.00 95.63 1125 TYR D CA 1
ATOM 7289 C C . TYR D 1 182 ? -13.521 17.193 38.382 1.00 96.59 1125 TYR D C 1
ATOM 7290 O O . TYR D 1 182 ? -13.218 18.054 39.223 1.00 91.96 1125 TYR D O 1
ATOM 7299 N N . VAL D 1 183 ? -14.452 16.253 38.581 1.00 84.98 1126 VAL D N 1
ATOM 7300 C CA . VAL D 1 183 ? -15.299 16.199 39.768 1.00 77.33 1126 VAL D CA 1
ATOM 7301 C C . VAL D 1 183 ? -15.455 14.743 40.189 1.00 78.90 1126 VAL D C 1
ATOM 7302 O O . VAL D 1 183 ? -15.995 13.925 39.434 1.00 83.76 1126 VAL D O 1
ATOM 7306 N N . LYS D 1 184 ? -14.972 14.421 41.386 1.00 78.89 1127 LYS D N 1
ATOM 7307 C CA . LYS D 1 184 ? -15.212 13.145 42.047 1.00 76.45 1127 LYS D CA 1
ATOM 7308 C C . LYS D 1 184 ? -15.979 13.428 43.331 1.00 73.22 1127 LYS D C 1
ATOM 7309 O O . LYS D 1 184 ? -15.502 14.181 44.187 1.00 75.88 1127 LYS D O 1
ATOM 7315 N N . ILE D 1 185 ? -17.162 12.837 43.469 1.00 72.32 1128 ILE D N 1
ATOM 7316 C CA . ILE D 1 185 ? -17.998 13.056 44.643 1.00 74.54 1128 ILE D CA 1
ATOM 7317 C C . ILE D 1 185 ? -18.073 11.758 45.433 1.00 64.85 1128 ILE D C 1
ATOM 7318 O O . ILE D 1 185 ? -18.162 10.667 44.858 1.00 69.58 1128 ILE D O 1
ATOM 7323 N N . LYS D 1 186 ? -18.006 11.884 46.754 1.00 62.71 1129 LYS D N 1
ATOM 7324 C CA . LYS D 1 186 ? -18.034 10.749 47.663 1.00 67.81 1129 LYS D CA 1
ATOM 7325 C C . LYS D 1 186 ? -18.973 11.070 48.811 1.00 71.89 1129 LYS D C 1
ATOM 7326 O O . LYS D 1 186 ? -18.838 12.114 49.455 1.00 78.20 1129 LYS D O 1
ATOM 7332 N N . LEU D 1 187 ? -19.920 10.178 49.066 1.00 72.36 1130 LEU D N 1
ATOM 7333 C CA . LEU D 1 187 ? -20.920 10.390 50.099 1.00 76.32 1130 LEU D CA 1
ATOM 7334 C C . LEU D 1 187 ? -20.560 9.536 51.305 1.00 76.09 1130 LEU D C 1
ATOM 7335 O O . LEU D 1 187 ? -20.228 8.355 51.159 1.00 78.09 1130 LEU D O 1
ATOM 7340 N N . THR D 1 188 ? -20.627 10.133 52.489 1.00 75.23 1131 THR D N 1
ATOM 7341 C CA . THR D 1 188 ? -20.312 9.442 53.735 1.00 73.20 1131 THR D CA 1
ATOM 7342 C C . THR D 1 188 ? -21.507 9.580 54.669 1.00 73.78 1131 THR D C 1
ATOM 7343 O O . THR D 1 188 ? -21.841 10.706 55.095 1.00 70.90 1131 THR D O 1
ATOM 7347 N N . PRO D 1 189 ? -22.214 8.492 54.946 1.00 74.37 1132 PRO D N 1
ATOM 7348 C CA . PRO D 1 189 ? -23.365 8.557 55.849 1.00 76.17 1132 PRO D CA 1
ATOM 7349 C C . PRO D 1 189 ? -22.955 8.775 57.296 1.00 79.95 1132 PRO D C 1
ATOM 7350 O O . PRO D 1 189 ? -21.815 8.536 57.700 1.00 85.31 1132 PRO D O 1
ATOM 7354 N N . LYS D 1 190 ? -23.925 9.243 58.084 1.00 80.13 1133 LYS D N 1
ATOM 7355 C CA . LYS D 1 190 ? -23.690 9.448 59.508 1.00 77.13 1133 LYS D CA 1
ATOM 7356 C C . LYS D 1 190 ? -23.855 8.145 60.281 1.00 81.10 1133 LYS D C 1
ATOM 7357 O O . LYS D 1 190 ? -23.136 7.904 61.257 1.00 82.25 1133 LYS D O 1
ATOM 7363 N N . ALA D 1 191 ? -24.797 7.299 59.866 1.00 93.85 1134 ALA D N 1
ATOM 7364 C CA . ALA D 1 191 ? -24.975 6.005 60.504 1.00 90.18 1134 ALA D CA 1
ATOM 7365 C C . ALA D 1 191 ? -23.909 5.029 60.016 1.00 84.88 1134 ALA D C 1
ATOM 7366 O O . ALA D 1 191 ? -23.313 5.198 58.949 1.00 86.65 1134 ALA D O 1
ATOM 7368 N N . VAL D 1 192 ? -23.673 3.991 60.817 1.00 94.60 1135 VAL D N 1
ATOM 7369 C CA . VAL D 1 192 ? -22.551 3.085 60.591 1.00 99.15 1135 VAL D CA 1
ATOM 7370 C C . VAL D 1 192 ? -22.967 1.618 60.589 1.00 103.32 1135 VAL D C 1
ATOM 7371 O O . VAL D 1 192 ? -22.208 0.753 61.038 1.00 100.57 1135 VAL D O 1
ATOM 7375 N N . TYR D 1 193 ? -24.175 1.321 60.116 1.00 100.11 1136 TYR D N 1
ATOM 7376 C CA . TYR D 1 193 ? -24.581 -0.069 59.965 1.00 101.27 1136 TYR D CA 1
ATOM 7377 C C . TYR D 1 193 ? -23.871 -0.706 58.765 1.00 109.71 1136 TYR D C 1
ATOM 7378 O O . TYR D 1 193 ? -23.369 -0.001 57.889 1.00 111.49 1136 TYR D O 1
ATOM 7387 N N . PRO D 1 194 ? -23.785 -2.047 58.720 1.00 108.21 1137 PRO D N 1
ATOM 7388 C CA . PRO D 1 194 ? -22.896 -2.683 57.725 1.00 102.95 1137 PRO D CA 1
ATOM 7389 C C . PRO D 1 194 ? -23.222 -2.358 56.275 1.00 113.20 1137 PRO D C 1
ATOM 7390 O O . PRO D 1 194 ? -22.298 -2.185 55.471 1.00 120.85 1137 PRO D O 1
ATOM 7394 N N . THR D 1 195 ? -24.499 -2.272 55.910 1.00 104.54 1138 THR D N 1
ATOM 7395 C CA . THR D 1 195 ? -24.902 -1.969 54.537 1.00 108.70 1138 THR D CA 1
ATOM 7396 C C . THR D 1 195 ? -25.275 -0.502 54.378 1.00 103.05 1138 THR D C 1
ATOM 7397 O O . THR D 1 195 ? -26.195 -0.153 53.633 1.00 108.61 1138 THR D O 1
ATOM 7409 N N . ILE D 1 197 ? -24.019 2.168 52.906 1.00 100.94 1140 ILE D N 1
ATOM 7410 C CA . ILE D 1 197 ? -23.932 2.903 51.649 1.00 101.73 1140 ILE D CA 1
ATOM 7411 C C . ILE D 1 197 ? -24.996 2.462 50.647 1.00 105.07 1140 ILE D C 1
ATOM 7412 O O . ILE D 1 197 ? -25.346 3.236 49.747 1.00 106.61 1140 ILE D O 1
ATOM 7417 N N . SER D 1 198 ? -25.533 1.245 50.785 1.00 106.37 1141 SER D N 1
ATOM 7418 C CA . SER D 1 198 ? -26.513 0.738 49.830 1.00 105.39 1141 SER D CA 1
ATOM 7419 C C . SER D 1 198 ? -27.839 1.491 49.879 1.00 103.34 1141 SER D C 1
ATOM 7420 O O . SER D 1 198 ? -28.593 1.451 48.901 1.00 102.14 1141 SER D O 1
ATOM 7423 N N . SER D 1 199 ? -28.141 2.176 50.984 1.00 102.13 1142 SER D N 1
ATOM 7424 C CA . SER D 1 199 ? -29.379 2.942 51.073 1.00 92.49 1142 SER D CA 1
ATOM 7425 C C . SER D 1 199 ? -29.308 4.267 50.321 1.00 93.22 1142 SER D C 1
ATOM 7426 O O . SER D 1 199 ? -30.353 4.878 50.073 1.00 97.17 1142 SER D O 1
ATOM 7429 N N . TRP D 1 200 ? -28.112 4.721 49.963 1.00 92.86 1143 TRP D N 1
ATOM 7430 C CA . TRP D 1 200 ? -27.924 5.932 49.176 1.00 91.71 1143 TRP D CA 1
ATOM 7431 C C . TRP D 1 200 ? -27.641 5.566 47.726 1.00 98.45 1143 TRP D C 1
ATOM 7432 O O . TRP D 1 200 ? -26.910 4.611 47.446 1.00 105.08 1143 TRP D O 1
ATOM 7443 N N . GLN D 1 201 ? -28.229 6.329 46.806 1.00 91.40 1144 GLN D N 1
ATOM 7444 C CA . GLN D 1 201 ? -27.957 6.194 45.379 1.00 91.06 1144 GLN D CA 1
ATOM 7445 C C . GLN D 1 201 ? -27.685 7.585 44.827 1.00 89.28 1144 GLN D C 1
ATOM 7446 O O . GLN D 1 201 ? -28.595 8.415 44.750 1.00 80.81 1144 GLN D O 1
ATOM 7452 N N . VAL D 1 202 ? -26.438 7.840 44.441 1.00 95.22 1145 VAL D N 1
ATOM 7453 C CA . VAL D 1 202 ? -26.001 9.151 43.979 1.00 92.66 1145 VAL D CA 1
ATOM 7454 C C . VAL D 1 202 ? -25.426 8.999 42.577 1.00 90.87 1145 VAL D C 1
ATOM 7455 O O . VAL D 1 202 ? -24.633 8.085 42.321 1.00 90.16 1145 VAL D O 1
ATOM 7459 N N . ASN D 1 203 ? -25.845 9.881 41.665 1.00 84.35 1146 ASN D N 1
ATOM 7460 C CA . ASN D 1 203 ? -25.363 9.815 40.285 1.00 87.13 1146 ASN D CA 1
ATOM 7461 C C . ASN D 1 203 ? -25.327 11.199 39.657 1.00 85.33 1146 ASN D C 1
ATOM 7462 O O . ASN D 1 203 ? -26.283 11.968 39.824 1.00 84.63 1146 ASN D O 1
ATOM 7467 N N . PRO D 1 204 ? -24.265 11.539 38.912 1.00 82.99 1147 PRO D N 1
ATOM 7468 C CA . PRO D 1 204 ? -23.057 10.737 38.676 1.00 84.01 1147 PRO D CA 1
ATOM 7469 C C . PRO D 1 204 ? -22.029 10.826 39.809 1.00 87.54 1147 PRO D C 1
ATOM 7470 O O . PRO D 1 204 ? -21.801 11.906 40.347 1.00 85.30 1147 PRO D O 1
ATOM 7474 N N . THR D 1 205 ? -21.417 9.691 40.154 1.00 98.16 1148 THR D N 1
ATOM 7475 C CA . THR D 1 205 ? -20.417 9.680 41.217 1.00 89.45 1148 THR D CA 1
ATOM 7476 C C . THR D 1 205 ? -19.126 10.372 40.794 1.00 88.66 1148 THR D C 1
ATOM 7477 O O . THR D 1 205 ? -18.429 10.947 41.638 1.00 85.38 1148 THR D O 1
ATOM 7481 N N . GLU D 1 206 ? -18.767 10.301 39.515 1.00 90.33 1149 GLU D N 1
ATOM 7482 C CA . GLU D 1 206 ? -17.548 10.935 39.034 1.00 91.27 1149 GLU D CA 1
ATOM 7483 C C . GLU D 1 206 ? -17.723 11.315 37.572 1.00 86.87 1149 GLU D C 1
ATOM 7484 O O . GLU D 1 206 ? -18.344 10.574 36.805 1.00 94.40 1149 GLU D O 1
ATOM 7490 N N . LEU D 1 207 ? -17.180 12.471 37.193 1.00 86.60 1150 LEU D N 1
ATOM 7491 C CA . LEU D 1 207 ? -17.322 12.944 35.821 1.00 90.99 1150 LEU D CA 1
ATOM 7492 C C . LEU D 1 207 ? -16.401 14.135 35.590 1.00 93.30 1150 LEU D C 1
ATOM 7493 O O . LEU D 1 207 ? -15.727 14.622 36.504 1.00 97.16 1150 LEU D O 1
ATOM 7498 N N . LEU D 1 208 ? -16.340 14.554 34.330 1.00 102.90 1151 LEU D N 1
ATOM 7499 C CA . LEU D 1 208 ? -15.655 15.766 33.912 1.00 103.36 1151 LEU D CA 1
ATOM 7500 C C . LEU D 1 208 ? -16.656 16.702 33.245 1.00 106.93 1151 LEU D C 1
ATOM 7501 O O . LEU D 1 208 ? -17.641 16.260 32.646 1.00 110.72 1151 LEU D O 1
ATOM 7506 N N . LEU D 1 209 ? -16.392 18.002 33.353 1.00 102.61 1152 LEU D N 1
ATOM 7507 C CA . LEU D 1 209 ? -17.263 19.034 32.806 1.00 103.28 1152 LEU D CA 1
ATOM 7508 C C . LEU D 1 209 ? -16.451 19.995 31.954 1.00 104.40 1152 LEU D C 1
ATOM 7509 O O . LEU D 1 209 ? -15.463 20.567 32.425 1.00 107.30 1152 LEU D O 1
ATOM 7514 N N . ASN D 1 210 ? -16.872 20.172 30.706 1.00 109.68 1153 ASN D N 1
ATOM 7515 C CA . ASN D 1 210 ? -16.254 21.147 29.830 1.00 105.60 1153 ASN D CA 1
ATOM 7516 C C . ASN D 1 210 ? -16.655 22.558 30.263 1.00 100.57 1153 ASN D C 1
ATOM 7517 O O . ASN D 1 210 ? -17.607 22.732 31.028 1.00 103.51 1153 ASN D O 1
ATOM 7522 N N . PRO D 1 211 ? -15.925 23.583 29.818 1.00 94.82 1154 PRO D N 1
ATOM 7523 C CA . PRO D 1 211 ? -16.305 24.955 30.179 1.00 110.09 1154 PRO D CA 1
ATOM 7524 C C . PRO D 1 211 ? -17.710 25.292 29.696 1.00 110.23 1154 PRO D C 1
ATOM 7525 O O . PRO D 1 211 ? -18.101 24.954 28.576 1.00 109.18 1154 PRO D O 1
ATOM 7529 N N . LYS D 1 212 ? -18.474 25.943 30.576 1.00 118.29 1155 LYS D N 1
ATOM 7530 C CA . LYS D 1 212 ? -19.866 26.330 30.351 1.00 115.63 1155 LYS D CA 1
ATOM 7531 C C . LYS D 1 212 ? -20.788 25.114 30.233 1.00 111.84 1155 LYS D C 1
ATOM 7532 O O . LYS D 1 212 ? -21.887 25.206 29.678 1.00 114.07 1155 LYS D O 1
ATOM 7538 N N . GLU D 1 213 ? -20.375 23.965 30.761 1.00 105.94 1156 GLU D N 1
ATOM 7539 C CA . GLU D 1 213 ? -21.244 22.798 30.817 1.00 112.09 1156 GLU D CA 1
ATOM 7540 C C . GLU D 1 213 ? -21.949 22.731 32.167 1.00 113.71 1156 GLU D C 1
ATOM 7541 O O . GLU D 1 213 ? -21.370 23.070 33.202 1.00 115.44 1156 GLU D O 1
ATOM 7547 N N . VAL D 1 214 ? -23.205 22.293 32.145 1.00 99.81 1157 VAL D N 1
ATOM 7548 C CA . VAL D 1 214 ? -24.030 22.155 33.339 1.00 98.73 1157 VAL D CA 1
ATOM 7549 C C . VAL D 1 214 ? -24.375 20.683 33.505 1.00 91.37 1157 VAL D C 1
ATOM 7550 O O . VAL D 1 214 ? -24.764 20.023 32.534 1.00 95.22 1157 VAL D O 1
ATOM 7554 N N . GLN D 1 215 ? -24.234 20.166 34.725 1.00 98.24 1158 GLN D N 1
ATOM 7555 C CA . GLN D 1 215 ? -24.645 18.796 34.994 1.00 92.26 1158 GLN D CA 1
ATOM 7556 C C . GLN D 1 215 ? -25.325 18.722 36.355 1.00 94.27 1158 GLN D C 1
ATOM 7557 O O . GLN D 1 215 ? -24.876 19.345 37.321 1.00 96.27 1158 GLN D O 1
ATOM 7563 N N . TRP D 1 216 ? -26.414 17.962 36.421 1.00 93.80 1159 TRP D N 1
ATOM 7564 C CA . TRP D 1 216 ? -27.185 17.789 37.645 1.00 89.28 1159 TRP D CA 1
ATOM 7565 C C . TRP D 1 216 ? -26.836 16.467 38.316 1.00 87.12 1159 TRP D C 1
ATOM 7566 O O . TRP D 1 216 ? -26.861 15.412 37.674 1.00 89.38 1159 TRP D O 1
ATOM 7577 N N . VAL D 1 217 ? -26.520 16.531 39.606 1.00 85.33 1160 VAL D N 1
ATOM 7578 C CA . VAL D 1 217 ? -26.236 15.354 40.420 1.00 82.86 1160 VAL D CA 1
ATOM 7579 C C . VAL D 1 217 ? -27.458 15.065 41.282 1.00 74.88 1160 VAL D C 1
ATOM 7580 O O . VAL D 1 217 ? -27.902 15.923 42.053 1.00 80.49 1160 VAL D O 1
ATOM 7584 N N . THR D 1 218 ? -27.996 13.856 41.161 1.00 71.58 1161 THR D N 1
ATOM 7585 C CA . THR D 1 218 ? -29.189 13.444 41.884 1.00 80.35 1161 THR D CA 1
ATOM 7586 C C . THR D 1 218 ? -28.813 12.487 43.006 1.00 82.41 1161 THR D C 1
ATOM 7587 O O . THR D 1 218 ? -27.997 11.575 42.815 1.00 84.61 1161 THR D O 1
ATOM 7591 N N . LEU D 1 219 ? -29.417 12.701 44.177 1.00 86.20 1162 LEU D N 1
ATOM 7592 C CA . LEU D 1 219 ? -29.137 11.916 45.372 1.00 85.34 1162 LEU D CA 1
ATOM 7593 C C . LEU D 1 219 ? -30.456 11.393 45.916 1.00 84.87 1162 LEU D C 1
ATOM 7594 O O . LEU D 1 219 ? -31.324 12.183 46.297 1.00 80.81 1162 LEU D O 1
ATOM 7599 N N . GLU D 1 220 ? -30.605 10.073 45.966 1.00 88.12 1163 GLU D N 1
ATOM 7600 C CA . GLU D 1 220 ? -31.778 9.436 46.545 1.00 91.38 1163 GLU D CA 1
ATOM 7601 C C . GLU D 1 220 ? -31.382 8.682 47.807 1.00 97.84 1163 GLU D C 1
ATOM 7602 O O . GLU D 1 220 ? -30.335 8.029 47.850 1.00 94.13 1163 GLU D O 1
ATOM 7608 N N . PHE D 1 221 ? -32.223 8.780 48.834 1.00 104.99 1164 PHE D N 1
ATOM 7609 C CA . PHE D 1 221 ? -31.977 8.167 50.132 1.00 101.46 1164 PHE D CA 1
ATOM 7610 C C . PHE D 1 221 ? -33.202 7.376 50.565 1.00 104.94 1164 PHE D C 1
ATOM 7611 O O . PHE D 1 221 ? -34.289 7.943 50.735 1.00 107.71 1164 PHE D O 1
ATOM 7619 N N . HIS D 1 222 ? -33.017 6.060 50.719 1.00 103.55 1165 HIS D N 1
ATOM 7620 C CA . HIS D 1 222 ? -33.996 5.111 51.228 1.00 103.47 1165 HIS D CA 1
ATOM 7621 C C . HIS D 1 222 ? -33.647 4.823 52.680 1.00 102.36 1165 HIS D C 1
ATOM 7622 O O . HIS D 1 222 ? -32.781 3.977 52.945 1.00 104.64 1165 HIS D O 1
ATOM 7629 N N . PRO D 1 223 ? -34.272 5.491 53.649 1.00 95.08 1166 PRO D N 1
ATOM 7630 C CA . PRO D 1 223 ? -33.836 5.341 55.044 1.00 88.80 1166 PRO D CA 1
ATOM 7631 C C . PRO D 1 223 ? -34.067 3.925 55.550 1.00 96.37 1166 PRO D C 1
ATOM 7632 O O . PRO D 1 223 ? -35.153 3.361 55.397 1.00 101.50 1166 PRO D O 1
ATOM 7636 N N . ARG D 1 224 ? -33.030 3.356 56.153 1.00 102.58 1167 ARG D N 1
ATOM 7637 C CA . ARG D 1 224 ? -33.131 2.083 56.847 1.00 106.79 1167 ARG D CA 1
ATOM 7638 C C . ARG D 1 224 ? -33.388 2.316 58.331 1.00 109.01 1167 ARG D C 1
ATOM 7639 O O . ARG D 1 224 ? -33.227 3.424 58.849 1.00 106.92 1167 ARG D O 1
ATOM 7647 N N . LYS D 1 225 ? -33.809 1.247 59.011 1.00 120.79 1168 LYS D N 1
ATOM 7648 C CA . LYS D 1 225 ? -34.105 1.343 60.437 1.00 121.60 1168 LYS D CA 1
ATOM 7649 C C . LYS D 1 225 ? -32.884 1.804 61.222 1.00 116.11 1168 LYS D C 1
ATOM 7650 O O . LYS D 1 225 ? -33.014 2.517 62.227 1.00 105.41 1168 LYS D O 1
ATOM 7656 N N . GLU D 1 226 ? -31.689 1.452 60.743 1.00 118.87 1169 GLU D N 1
ATOM 7657 C CA . GLU D 1 226 ? -30.460 1.826 61.430 1.00 113.57 1169 GLU D CA 1
ATOM 7658 C C . GLU D 1 226 ? -30.169 3.312 61.272 1.00 113.63 1169 GLU D C 1
ATOM 7659 O O . GLU D 1 226 ? -29.542 3.916 62.150 1.00 114.44 1169 GLU D O 1
ATOM 7665 N N . ASP D 1 227 ? -30.613 3.916 60.166 1.00 111.34 1170 ASP D N 1
ATOM 7666 C CA . ASP D 1 227 ? -30.428 5.352 59.987 1.00 106.29 1170 ASP D CA 1
ATOM 7667 C C . ASP D 1 227 ? -31.307 6.132 60.954 1.00 113.14 1170 ASP D C 1
ATOM 7668 O O . ASP D 1 227 ? -30.841 7.060 61.624 1.00 113.26 1170 ASP D O 1
ATOM 7673 N N . LEU D 1 228 ? -32.583 5.756 61.050 1.00 124.55 1171 LEU D N 1
ATOM 7674 C CA . LEU D 1 228 ? -33.506 6.464 61.925 1.00 122.46 1171 LEU D CA 1
ATOM 7675 C C . LEU D 1 228 ? -33.252 6.168 63.399 1.00 131.13 1171 LEU D C 1
ATOM 7676 O O . LEU D 1 228 ? -33.637 6.975 64.252 1.00 135.23 1171 LEU D O 1
ATOM 7681 N N . ALA D 1 229 ? -32.610 5.038 63.716 1.00 127.21 1172 ALA D N 1
ATOM 7682 C CA . ALA D 1 229 ? -32.377 4.690 65.116 1.00 129.58 1172 ALA D CA 1
ATOM 7683 C C . ALA D 1 229 ? -31.563 5.748 65.858 1.00 128.92 1172 ALA D C 1
ATOM 7684 O O . ALA D 1 229 ? -31.744 5.927 67.068 1.00 130.46 1172 ALA D O 1
ATOM 7686 N N . LEU D 1 230 ? -30.668 6.455 65.164 1.00 136.93 1173 LEU D N 1
ATOM 7687 C CA . LEU D 1 230 ? -29.901 7.531 65.786 1.00 141.94 1173 LEU D CA 1
ATOM 7688 C C . LEU D 1 230 ? -30.509 8.914 65.598 1.00 138.75 1173 LEU D C 1
ATOM 7689 O O . LEU D 1 230 ? -30.387 9.759 66.494 1.00 140.24 1173 LEU D O 1
ATOM 7694 N N . LEU D 1 231 ? -31.158 9.167 64.462 1.00 144.70 1174 LEU D N 1
ATOM 7695 C CA . LEU D 1 231 ? -31.704 10.485 64.152 1.00 146.30 1174 LEU D CA 1
ATOM 7696 C C . LEU D 1 231 ? -32.895 10.865 65.026 1.00 148.70 1174 LEU D C 1
ATOM 7697 O O . LEU D 1 231 ? -33.361 12.007 64.933 1.00 146.97 1174 LEU D O 1
ATOM 7702 N N . GLN D 1 232 ? -33.399 9.934 65.842 1.00 170.56 1175 GLN D N 1
ATOM 7703 C CA . GLN D 1 232 ? -34.564 10.175 66.694 1.00 165.82 1175 GLN D CA 1
ATOM 7704 C C . GLN D 1 232 ? -34.486 11.500 67.454 1.00 166.32 1175 GLN D C 1
ATOM 7705 O O . GLN D 1 232 ? -35.421 12.306 67.413 1.00 161.36 1175 GLN D O 1
ATOM 7711 N N . LYS D 1 233 ? -33.370 11.741 68.154 1.00 161.19 1176 LYS D N 1
ATOM 7712 C CA . LYS D 1 233 ? -33.391 12.639 69.311 1.00 163.60 1176 LYS D CA 1
ATOM 7713 C C . LYS D 1 233 ? -33.825 14.056 68.942 1.00 167.00 1176 LYS D C 1
ATOM 7714 O O . LYS D 1 233 ? -34.634 14.665 69.650 1.00 170.78 1176 LYS D O 1
ATOM 7720 N N . SER D 1 234 ? -33.314 14.599 67.838 1.00 161.14 1177 SER D N 1
ATOM 7721 C CA . SER D 1 234 ? -33.589 15.982 67.477 1.00 153.16 1177 SER D CA 1
ATOM 7722 C C . SER D 1 234 ? -34.678 16.051 66.408 1.00 155.69 1177 SER D C 1
ATOM 7723 O O . SER D 1 234 ? -35.152 15.034 65.893 1.00 161.64 1177 SER D O 1
ATOM 7726 N N . ASP D 1 235 ? -35.079 17.278 66.074 1.00 139.53 1178 ASP D N 1
ATOM 7727 C CA . ASP D 1 235 ? -36.079 17.500 65.037 1.00 143.79 1178 ASP D CA 1
ATOM 7728 C C . ASP D 1 235 ? -35.457 17.672 63.659 1.00 138.62 1178 ASP D C 1
ATOM 7729 O O . ASP D 1 235 ? -36.064 17.271 62.658 1.00 134.43 1178 ASP D O 1
ATOM 7734 N N . VAL D 1 236 ? -34.264 18.255 63.587 1.00 127.21 1179 VAL D N 1
ATOM 7735 C CA . VAL D 1 236 ? -33.504 18.383 62.349 1.00 115.36 1179 VAL D CA 1
ATOM 7736 C C . VAL D 1 236 ? -32.218 17.593 62.544 1.00 113.76 1179 VAL D C 1
ATOM 7737 O O . VAL D 1 236 ? -31.379 17.957 63.379 1.00 119.48 1179 VAL D O 1
ATOM 7741 N N . SER D 1 237 ? -32.059 16.516 61.781 1.00 104.99 1180 SER D N 1
ATOM 7742 C CA . SER D 1 237 ? -31.025 15.521 62.029 1.00 101.76 1180 SER D CA 1
ATOM 7743 C C . SER D 1 237 ? -30.008 15.503 60.895 1.00 105.83 1180 SER D C 1
ATOM 7744 O O . SER D 1 237 ? -30.379 15.400 59.721 1.00 105.24 1180 SER D O 1
ATOM 7747 N N . HIS D 1 238 ? -28.730 15.599 61.256 1.00 96.54 1181 HIS D N 1
ATOM 7748 C CA . HIS D 1 238 ? -27.641 15.404 60.306 1.00 87.98 1181 HIS D CA 1
ATOM 7749 C C . HIS D 1 238 ? -27.559 13.934 59.908 1.00 87.78 1181 HIS D C 1
ATOM 7750 O O . HIS D 1 238 ? -27.324 13.067 60.755 1.00 88.37 1181 HIS D O 1
ATOM 7757 N N . VAL D 1 239 ? -27.750 13.652 58.621 1.00 83.77 1182 VAL D N 1
ATOM 7758 C CA . VAL D 1 239 ? -27.813 12.280 58.139 1.00 80.00 1182 VAL D CA 1
ATOM 7759 C C . VAL D 1 239 ? -26.585 11.872 57.322 1.00 78.45 1182 VAL D C 1
ATOM 7760 O O . VAL D 1 239 ? -26.258 10.680 57.280 1.00 75.16 1182 VAL D O 1
ATOM 7764 N N . GLY D 1 240 ? -25.885 12.814 56.694 1.00 83.83 1183 GLY D N 1
ATOM 7765 C CA . GLY D 1 240 ? -24.731 12.451 55.888 1.00 81.39 1183 GLY D CA 1
ATOM 7766 C C . GLY D 1 240 ? -23.982 13.676 55.415 1.00 79.12 1183 GLY D C 1
ATOM 7767 O O . GLY D 1 240 ? -24.397 14.815 55.644 1.00 72.63 1183 GLY D O 1
ATOM 7768 N N . THR D 1 241 ? -22.852 13.421 54.754 1.00 74.48 1184 THR D N 1
ATOM 7769 C CA . THR D 1 241 ? -22.001 14.480 54.223 1.00 75.99 1184 THR D CA 1
ATOM 7770 C C . THR D 1 241 ? -21.528 14.104 52.827 1.00 73.82 1184 THR D C 1
ATOM 7771 O O . THR D 1 241 ? -21.069 12.980 52.609 1.00 69.97 1184 THR D O 1
ATOM 7775 N N . LEU D 1 242 ? -21.628 15.040 51.884 1.00 73.85 1185 LEU D N 1
ATOM 7776 C CA . LEU D 1 242 ? -21.232 14.797 50.500 1.00 67.40 1185 LEU D CA 1
ATOM 7777 C C . LEU D 1 242 ? -19.987 15.621 50.196 1.00 75.48 1185 LEU D C 1
ATOM 7778 O O . LEU D 1 242 ? -20.051 16.852 50.144 1.00 84.40 1185 LEU D O 1
ATOM 7783 N N . LEU D 1 243 ? -18.859 14.947 49.984 1.00 74.40 1186 LEU D N 1
ATOM 7784 C CA . LEU D 1 243 ? -17.615 15.618 49.641 1.00 71.64 1186 LEU D CA 1
ATOM 7785 C C . LEU D 1 243 ? -17.469 15.665 48.127 1.00 75.62 1186 LEU D C 1
ATOM 7786 O O . LEU D 1 243 ? -17.538 14.633 47.456 1.00 75.40 1186 LEU D O 1
ATOM 7791 N N . ILE D 1 244 ? -17.259 16.862 47.600 1.00 85.88 1187 ILE D N 1
ATOM 7792 C CA . ILE D 1 244 ? -17.083 17.093 46.175 1.00 76.79 1187 ILE D CA 1
ATOM 7793 C C . ILE D 1 244 ? -15.657 17.582 45.987 1.00 73.63 1187 ILE D C 1
ATOM 7794 O O . ILE D 1 244 ? -15.293 18.663 46.470 1.00 77.18 1187 ILE D O 1
ATOM 7799 N N . THR D 1 245 ? -14.839 16.760 45.333 1.00 76.44 1188 THR D N 1
ATOM 7800 C CA . THR D 1 245 ? -13.491 17.124 44.932 1.00 78.43 1188 THR D CA 1
ATOM 7801 C C . THR D 1 245 ? -13.539 17.553 43.473 1.00 78.76 1188 THR D C 1
ATOM 7802 O O . THR D 1 245 ? -14.004 16.797 42.617 1.00 85.65 1188 THR D O 1
ATOM 7806 N N . HIS D 1 246 ? -13.073 18.764 43.192 1.00 76.31 1189 HIS D N 1
ATOM 7807 C CA . HIS D 1 246 ? -13.179 19.320 41.857 1.00 82.23 1189 HIS D CA 1
ATOM 7808 C C . HIS D 1 246 ? -11.973 20.201 41.580 1.00 90.06 1189 HIS D C 1
ATOM 7809 O O . HIS D 1 246 ? -11.228 20.597 42.488 1.00 96.90 1189 HIS D O 1
ATOM 7816 N N . GLY D 1 247 ? -11.800 20.496 40.297 1.00 98.15 1190 GLY D N 1
ATOM 7817 C CA . GLY D 1 247 ? -10.703 21.345 39.868 1.00 101.64 1190 GLY D CA 1
ATOM 7818 C C . GLY D 1 247 ? -10.521 21.253 38.366 1.00 103.38 1190 GLY D C 1
ATOM 7819 O O . GLY D 1 247 ? -11.437 20.854 37.648 1.00 99.69 1190 GLY D O 1
ATOM 7820 N N . ASP D 1 248 ? -9.326 21.616 37.905 1.00 103.28 1191 ASP D N 1
ATOM 7821 C CA . ASP D 1 248 ? -9.014 21.547 36.483 1.00 105.84 1191 ASP D CA 1
ATOM 7822 C C . ASP D 1 248 ? -8.459 20.175 36.114 1.00 105.63 1191 ASP D C 1
ATOM 7823 O O . ASP D 1 248 ? -7.637 19.605 36.834 1.00 99.91 1191 ASP D O 1
ATOM 7828 N N . GLU D 1 249 ? -8.891 19.674 34.962 1.00 109.78 1192 GLU D N 1
ATOM 7829 C CA . GLU D 1 249 ? -8.521 18.327 34.523 1.00 106.38 1192 GLU D CA 1
ATOM 7830 C C . GLU D 1 249 ? -7.033 18.134 34.277 1.00 104.09 1192 GLU D C 1
ATOM 7831 O O . GLU D 1 249 ? -6.495 17.095 34.702 1.00 97.82 1192 GLU D O 1
ATOM 7837 N N . PRO D 1 250 ? -6.317 19.031 33.595 1.00 106.30 1193 PRO D N 1
ATOM 7838 C CA . PRO D 1 250 ? -4.898 18.753 33.315 1.00 103.44 1193 PRO D CA 1
ATOM 7839 C C . PRO D 1 250 ? -4.048 18.581 34.560 1.00 102.19 1193 PRO D C 1
ATOM 7840 O O . PRO D 1 250 ? -3.152 17.724 34.582 1.00 100.30 1193 PRO D O 1
ATOM 7844 N N . THR D 1 251 ? -4.288 19.392 35.595 1.00 99.27 1194 THR D N 1
ATOM 7845 C CA . THR D 1 251 ? -3.567 19.198 36.847 1.00 98.83 1194 THR D CA 1
ATOM 7846 C C . THR D 1 251 ? -3.813 17.803 37.407 1.00 97.36 1194 THR D C 1
ATOM 7847 O O . THR D 1 251 ? -2.936 17.235 38.069 1.00 93.12 1194 THR D O 1
ATOM 7851 N N . ARG D 1 252 ? -4.972 17.210 37.102 1.00 103.61 1195 ARG D N 1
ATOM 7852 C CA . ARG D 1 252 ? -5.219 15.834 37.517 1.00 98.66 1195 ARG D CA 1
ATOM 7853 C C . ARG D 1 252 ? -4.313 14.867 36.767 1.00 95.44 1195 ARG D C 1
ATOM 7854 O O . ARG D 1 252 ? -3.790 13.921 37.360 1.00 91.84 1195 ARG D O 1
ATOM 7862 N N . LEU D 1 253 ? -4.106 15.091 35.468 1.00 97.20 1196 LEU D N 1
ATOM 7863 C CA . LEU D 1 253 ? -3.169 14.259 34.719 1.00 99.00 1196 LEU D CA 1
ATOM 7864 C C . LEU D 1 253 ? -1.751 14.399 35.265 1.00 101.13 1196 LEU D C 1
ATOM 7865 O O . LEU D 1 253 ? -1.020 13.406 35.395 1.00 99.63 1196 LEU D O 1
ATOM 7870 N N . ARG D 1 254 ? -1.354 15.627 35.605 1.00 93.18 1197 ARG D N 1
ATOM 7871 C CA . ARG D 1 254 ? -0.011 15.855 36.133 1.00 96.78 1197 ARG D CA 1
ATOM 7872 C C . ARG D 1 254 ? 0.179 15.148 37.472 1.00 100.13 1197 ARG D C 1
ATOM 7873 O O . ARG D 1 254 ? 1.161 14.418 37.672 1.00 102.13 1197 ARG D O 1
ATOM 7881 N N . ILE D 1 255 ? -0.765 15.338 38.397 1.00 98.38 1198 ILE D N 1
ATOM 7882 C CA . ILE D 1 255 ? -0.661 14.676 39.692 1.00 99.58 1198 ILE D CA 1
ATOM 7883 C C . ILE D 1 255 ? -0.772 13.166 39.529 1.00 103.57 1198 ILE D C 1
ATOM 7884 O O . ILE D 1 255 ? -0.179 12.417 40.307 1.00 107.10 1198 ILE D O 1
ATOM 7889 N N . ARG D 1 256 ? -1.512 12.689 38.523 1.00 104.20 1199 ARG D N 1
ATOM 7890 C CA . ARG D 1 256 ? -1.592 11.253 38.279 1.00 103.49 1199 ARG D CA 1
ATOM 7891 C C . ARG D 1 256 ? -0.231 10.692 37.901 1.00 109.18 1199 ARG D C 1
ATOM 7892 O O . ARG D 1 256 ? 0.212 9.678 38.454 1.00 109.26 1199 ARG D O 1
ATOM 7900 N N . ARG D 1 257 ? 0.438 11.330 36.936 1.00 112.84 1200 ARG D N 1
ATOM 7901 C CA . ARG D 1 257 ? 1.768 10.872 36.545 1.00 111.25 1200 ARG D CA 1
ATOM 7902 C C . ARG D 1 257 ? 2.727 10.902 37.727 1.00 118.72 1200 ARG D C 1
ATOM 7903 O O . ARG D 1 257 ? 3.466 9.935 37.965 1.00 114.56 1200 ARG D O 1
ATOM 7911 N N . LEU D 1 258 ? 2.705 11.989 38.502 1.00 120.56 1201 LEU D N 1
ATOM 7912 C CA . LEU D 1 258 ? 3.649 12.095 39.610 1.00 116.38 1201 LEU D CA 1
ATOM 7913 C C . LEU D 1 258 ? 3.342 11.081 40.705 1.00 118.23 1201 LEU D C 1
ATOM 7914 O O . LEU D 1 258 ? 4.261 10.484 41.270 1.00 123.05 1201 LEU D O 1
ATOM 7919 N N . TYR D 1 259 ? 2.061 10.842 40.989 1.00 112.80 1202 TYR D N 1
ATOM 7920 C CA . TYR D 1 259 ? 1.686 9.872 42.011 1.00 108.56 1202 TYR D CA 1
ATOM 7921 C C . TYR D 1 259 ? 2.039 8.455 41.584 1.00 120.13 1202 TYR D C 1
ATOM 7922 O O . TYR D 1 259 ? 2.527 7.660 42.398 1.00 123.71 1202 TYR D O 1
ATOM 7931 N N . LYS D 1 260 ? 1.821 8.124 40.308 1.00 123.14 1203 LYS D N 1
ATOM 7932 C CA . LYS D 1 260 ? 2.207 6.805 39.823 1.00 124.75 1203 LYS D CA 1
ATOM 7933 C C . LYS D 1 260 ? 3.714 6.609 39.906 1.00 125.42 1203 LYS D C 1
ATOM 7934 O O . LYS D 1 260 ? 4.180 5.537 40.305 1.00 122.65 1203 LYS D O 1
ATOM 7940 N N . LYS D 1 261 ? 4.493 7.638 39.558 1.00 126.96 1204 LYS D N 1
ATOM 7941 C CA . LYS D 1 261 ? 5.944 7.531 39.688 1.00 127.87 1204 LYS D CA 1
ATOM 7942 C C . LYS D 1 261 ? 6.356 7.343 41.146 1.00 129.28 1204 LYS D C 1
ATOM 7943 O O . LYS D 1 261 ? 7.131 6.434 41.475 1.00 136.72 1204 LYS D O 1
ATOM 7957 N N . LYS D 1 263 ? 4.717 6.135 43.594 1.00 135.40 1206 LYS D N 1
ATOM 7958 C CA . LYS D 1 263 ? 4.304 4.861 44.170 1.00 138.40 1206 LYS D CA 1
ATOM 7959 C C . LYS D 1 263 ? 5.060 3.685 43.557 1.00 145.75 1206 LYS D C 1
ATOM 7960 O O . LYS D 1 263 ? 5.414 2.739 44.270 1.00 149.70 1206 LYS D O 1
ATOM 7966 N N . GLU D 1 264 ? 5.316 3.718 42.244 1.00 143.49 1207 GLU D N 1
ATOM 7967 C CA . GLU D 1 264 ? 6.054 2.628 41.612 1.00 145.01 1207 GLU D CA 1
ATOM 7968 C C . GLU D 1 264 ? 7.513 2.604 42.048 1.00 147.03 1207 GLU D C 1
ATOM 7969 O O . GLU D 1 264 ? 8.120 1.528 42.108 1.00 150.40 1207 GLU D O 1
ATOM 7975 N N . THR D 1 265 ? 8.094 3.766 42.352 1.00 146.40 1208 THR D N 1
ATOM 7976 C CA . THR D 1 265 ? 9.469 3.795 42.835 1.00 151.50 1208 THR D CA 1
ATOM 7977 C C . THR D 1 265 ? 9.581 3.460 44.315 1.00 151.97 1208 THR D C 1
ATOM 7978 O O . THR D 1 265 ? 10.700 3.266 44.807 1.00 156.97 1208 THR D O 1
ATOM 7982 N N . GLY D 1 266 ? 8.458 3.386 45.025 1.00 154.77 1209 GLY D N 1
ATOM 7983 C CA . GLY D 1 266 ? 8.468 3.033 46.429 1.00 154.43 1209 GLY D CA 1
ATOM 7984 C C . GLY D 1 266 ? 8.877 4.151 47.352 1.00 146.27 1209 GLY D C 1
ATOM 7985 O O . GLY D 1 266 ? 9.203 3.892 48.514 1.00 143.10 1209 GLY D O 1
ATOM 7986 N N . GLU D 1 267 ? 8.868 5.395 46.870 1.00 150.41 1210 GLU D N 1
ATOM 7987 C CA . GLU D 1 267 ? 9.220 6.518 47.729 1.00 156.13 1210 GLU D CA 1
ATOM 7988 C C . GLU D 1 267 ? 8.166 6.707 48.808 1.00 155.75 1210 GLU D C 1
ATOM 7989 O O . GLU D 1 267 ? 8.500 6.920 49.979 1.00 154.65 1210 GLU D O 1
ATOM 7995 N N . LEU D 1 268 ? 6.891 6.593 48.436 1.00 150.19 1211 LEU D N 1
ATOM 7996 C CA . LEU D 1 268 ? 5.766 6.706 49.358 1.00 150.38 1211 LEU D CA 1
ATOM 7997 C C . LEU D 1 268 ? 5.128 5.328 49.489 1.00 149.48 1211 LEU D C 1
ATOM 7998 O O . LEU D 1 268 ? 4.665 4.754 48.496 1.00 147.75 1211 LEU D O 1
ATOM 8003 N N . ASN D 1 269 ? 5.156 4.767 50.696 1.00 151.03 1212 ASN D N 1
ATOM 8004 C CA . ASN D 1 269 ? 4.495 3.482 50.873 1.00 148.73 1212 ASN D CA 1
ATOM 8005 C C . ASN D 1 269 ? 4.009 3.294 52.303 1.00 149.45 1212 ASN D C 1
ATOM 8006 O O . ASN D 1 269 ? 4.775 3.480 53.251 1.00 148.43 1212 ASN D O 1
ATOM 8011 N N . GLY D 1 270 ? 2.736 2.942 52.447 1.00 148.96 1213 GLY D N 1
ATOM 8012 C CA . GLY D 1 270 ? 2.199 2.424 53.691 1.00 155.86 1213 GLY D CA 1
ATOM 8013 C C . GLY D 1 270 ? 1.741 3.313 54.829 1.00 160.52 1213 GLY D C 1
ATOM 8014 O O . GLY D 1 270 ? 0.533 3.466 55.031 1.00 160.85 1213 GLY D O 1
ATOM 8015 N N . ASN D 1 271 ? 2.670 3.904 55.584 1.00 162.48 1214 ASN D N 1
ATOM 8016 C CA . ASN D 1 271 ? 2.271 4.541 56.835 1.00 160.13 1214 ASN D CA 1
ATOM 8017 C C . ASN D 1 271 ? 2.037 6.044 56.707 1.00 155.38 1214 ASN D C 1
ATOM 8018 O O . ASN D 1 271 ? 1.014 6.556 57.171 1.00 153.66 1214 ASN D O 1
ATOM 8023 N N . GLU D 1 272 ? 2.974 6.769 56.097 1.00 155.42 1215 GLU D N 1
ATOM 8024 C CA . GLU D 1 272 ? 2.819 8.206 55.889 1.00 156.91 1215 GLU D CA 1
ATOM 8025 C C . GLU D 1 272 ? 1.709 8.534 54.906 1.00 156.26 1215 GLU D C 1
ATOM 8026 O O . GLU D 1 272 ? 1.459 9.717 54.637 1.00 153.64 1215 GLU D O 1
ATOM 8032 N N . ASN D 1 273 ? 1.030 7.509 54.393 1.00 146.19 1216 ASN D N 1
ATOM 8033 C CA . ASN D 1 273 ? 0.064 7.623 53.309 1.00 144.82 1216 ASN D CA 1
ATOM 8034 C C . ASN D 1 273 ? -1.364 7.326 53.741 1.00 148.41 1216 ASN D C 1
ATOM 8035 O O . ASN D 1 273 ? -2.259 7.306 52.889 1.00 149.89 1216 ASN D O 1
ATOM 8040 N N . GLU D 1 274 ? -1.606 7.147 55.042 1.00 151.85 1217 GLU D N 1
ATOM 8041 C CA . GLU D 1 274 ? -2.943 6.804 55.514 1.00 153.05 1217 GLU D CA 1
ATOM 8042 C C . GLU D 1 274 ? -3.975 7.816 55.035 1.00 151.41 1217 GLU D C 1
ATOM 8043 O O . GLU D 1 274 ? -4.973 7.449 54.404 1.00 157.45 1217 GLU D O 1
ATOM 8049 N N . THR D 1 275 ? -3.753 9.095 55.325 1.00 130.35 1218 THR D N 1
ATOM 8050 C CA . THR D 1 275 ? -4.674 10.128 54.870 1.00 126.65 1218 THR D CA 1
ATOM 8051 C C . THR D 1 275 ? -4.361 10.607 53.455 1.00 123.88 1218 THR D C 1
ATOM 8052 O O . THR D 1 275 ? -5.283 10.877 52.674 1.00 118.87 1218 THR D O 1
ATOM 8056 N N . PHE D 1 276 ? -3.077 10.693 53.098 1.00 128.30 1219 PHE D N 1
ATOM 8057 C CA . PHE D 1 276 ? -2.705 11.282 51.816 1.00 120.73 1219 PHE D CA 1
ATOM 8058 C C . PHE D 1 276 ? -3.146 10.413 50.646 1.00 113.27 1219 PHE D C 1
ATOM 8059 O O . PHE D 1 276 ? -3.714 10.917 49.670 1.00 105.74 1219 PHE D O 1
ATOM 8067 N N . ARG D 1 277 ? -2.877 9.107 50.710 1.00 122.95 1220 ARG D N 1
ATOM 8068 C CA . ARG D 1 277 ? -3.350 8.214 49.659 1.00 122.90 1220 ARG D CA 1
ATOM 8069 C C . ARG D 1 277 ? -4.870 8.242 49.570 1.00 116.42 1220 ARG D C 1
ATOM 8070 O O . ARG D 1 277 ? -5.436 8.395 48.483 1.00 104.10 1220 ARG D O 1
ATOM 8078 N N . ASN D 1 278 ? -5.549 8.149 50.716 1.00 116.36 1221 ASN D N 1
ATOM 8079 C CA . ASN D 1 278 ? -7.007 8.136 50.704 1.00 117.67 1221 ASN D CA 1
ATOM 8080 C C . ASN D 1 278 ? -7.591 9.428 50.149 1.00 109.77 1221 ASN D C 1
ATOM 8081 O O . ASN D 1 278 ? -8.730 9.423 49.672 1.00 111.70 1221 ASN D O 1
ATOM 8086 N N . ILE D 1 279 ? -6.845 10.529 50.195 1.00 107.49 1222 ILE D N 1
ATOM 8087 C CA . ILE D 1 279 ? -7.331 11.772 49.601 1.00 101.55 1222 ILE D CA 1
ATOM 8088 C C . ILE D 1 279 ? -6.961 11.882 48.123 1.00 103.04 1222 ILE D C 1
ATOM 8089 O O . ILE D 1 279 ? -7.743 12.398 47.323 1.00 97.10 1222 ILE D O 1
ATOM 8094 N N . VAL D 1 280 ? -5.790 11.388 47.727 1.00 117.08 1223 VAL D N 1
ATOM 8095 C CA . VAL D 1 280 ? -5.285 11.596 46.371 1.00 108.10 1223 VAL D CA 1
ATOM 8096 C C . VAL D 1 280 ? -5.388 10.352 45.488 1.00 103.96 1223 VAL D C 1
ATOM 8097 O O . VAL D 1 280 ? -5.321 10.480 44.252 1.00 97.32 1223 VAL D O 1
ATOM 8101 N N . HIS D 1 281 ? -5.609 9.165 46.060 1.00 107.66 1224 HIS D N 1
ATOM 8102 C CA . HIS D 1 281 ? -5.691 7.972 45.216 1.00 109.54 1224 HIS D CA 1
ATOM 8103 C C . HIS D 1 281 ? -6.959 7.951 44.370 1.00 105.07 1224 HIS D C 1
ATOM 8104 O O . HIS D 1 281 ? -6.852 7.756 43.147 1.00 106.08 1224 HIS D O 1
ATOM 8111 N N . PRO D 1 282 ? -8.179 8.138 44.926 1.00 98.29 1225 PRO D N 1
ATOM 8112 C CA . PRO D 1 282 ? -9.386 7.974 44.100 1.00 98.08 1225 PRO D CA 1
ATOM 8113 C C . PRO D 1 282 ? -9.504 8.989 42.974 1.00 102.00 1225 PRO D C 1
ATOM 8114 O O . PRO D 1 282 ? -10.433 8.906 42.165 1.00 104.90 1225 PRO D O 1
ATOM 8118 N N . ILE D 1 283 ? -8.581 9.948 42.905 1.00 102.38 1226 ILE D N 1
ATOM 8119 C CA . ILE D 1 283 ? -8.623 10.955 41.854 1.00 99.13 1226 ILE D CA 1
ATOM 8120 C C . ILE D 1 283 ? -7.643 10.657 40.719 1.00 98.27 1226 ILE D C 1
ATOM 8121 O O . ILE D 1 283 ? -7.810 11.201 39.616 1.00 94.66 1226 ILE D O 1
ATOM 8126 N N . CYS D 1 284 ? -6.637 9.811 40.950 1.00 91.79 1227 CYS D N 1
ATOM 8127 C CA . CYS D 1 284 ? -5.671 9.450 39.920 1.00 93.31 1227 CYS D CA 1
ATOM 8128 C C . CYS D 1 284 ? -6.160 8.328 39.013 1.00 100.73 1227 CYS D C 1
ATOM 8129 O O . CYS D 1 284 ? -5.398 7.873 38.152 1.00 105.55 1227 CYS D O 1
ATOM 8132 N N . LYS D 1 285 ? -7.398 7.875 39.180 1.00 105.46 1228 LYS D N 1
ATOM 8133 C CA . LYS D 1 285 ? -7.947 6.827 38.337 1.00 102.29 1228 LYS D CA 1
ATOM 8134 C C . LYS D 1 285 ? -8.426 7.399 37.006 1.00 104.42 1228 LYS D C 1
ATOM 8135 O O . LYS D 1 285 ? -8.704 8.594 36.872 1.00 104.35 1228 LYS D O 1
ATOM 8141 N N . VAL D 1 286 ? -8.507 6.521 36.009 1.00 109.44 1229 VAL D N 1
ATOM 8142 C CA . VAL D 1 286 ? -9.045 6.900 34.707 1.00 107.29 1229 VAL D CA 1
ATOM 8143 C C . VAL D 1 286 ? -10.553 7.098 34.829 1.00 107.75 1229 VAL D C 1
ATOM 8144 O O . VAL D 1 286 ? -11.297 6.169 35.164 1.00 114.21 1229 VAL D O 1
ATOM 8148 N N . PHE D 1 287 ? -11.009 8.326 34.591 1.00 108.35 1230 PHE D N 1
ATOM 8149 C CA . PHE D 1 287 ? -12.432 8.614 34.661 1.00 108.67 1230 PHE D CA 1
ATOM 8150 C C . PHE D 1 287 ? -13.164 8.049 33.448 1.00 111.78 1230 PHE D C 1
ATOM 8151 O O . PHE D 1 287 ? -12.566 7.718 32.420 1.00 117.80 1230 PHE D O 1
ATOM 8159 N N . SER D 1 288 ? -14.484 7.949 33.579 1.00 128.78 1231 SER D N 1
ATOM 8160 C CA . SER D 1 288 ? -15.331 7.560 32.462 1.00 131.99 1231 SER D CA 1
ATOM 8161 C C . SER D 1 288 ? -15.597 8.782 31.594 1.00 131.70 1231 SER D C 1
ATOM 8162 O O . SER D 1 288 ? -16.066 9.814 32.087 1.00 129.57 1231 SER D O 1
ATOM 8165 N N . GLY D 1 289 ? -15.290 8.669 30.305 1.00 123.38 1232 GLY D N 1
ATOM 8166 C CA . GLY D 1 289 ? -15.375 9.805 29.416 1.00 130.24 1232 GLY D CA 1
ATOM 8167 C C . GLY D 1 289 ? -14.092 10.593 29.281 1.00 133.76 1232 GLY D C 1
ATOM 8168 O O . GLY D 1 289 ? -14.091 11.633 28.611 1.00 136.92 1232 GLY D O 1
ATOM 8169 N N . GLU D 1 290 ? -13.006 10.141 29.906 1.00 128.93 1233 GLU D N 1
ATOM 8170 C CA . GLU D 1 290 ? -11.733 10.853 29.859 1.00 126.58 1233 GLU D CA 1
ATOM 8171 C C . GLU D 1 290 ? -11.187 10.827 28.438 1.00 125.16 1233 GLU D C 1
ATOM 8172 O O . GLU D 1 290 ? -10.697 9.794 27.970 1.00 127.62 1233 GLU D O 1
ATOM 8178 N N . GLN D 1 291 ? -11.271 11.961 27.748 1.00 132.31 1234 GLN D N 1
ATOM 8179 C CA . GLN D 1 291 ? -10.679 12.111 26.425 1.00 146.25 1234 GLN D CA 1
ATOM 8180 C C . GLN D 1 291 ? -9.246 12.594 26.607 1.00 152.82 1234 GLN D C 1
ATOM 8181 O O . GLN D 1 291 ? -9.015 13.740 27.006 1.00 146.25 1234 GLN D O 1
ATOM 8187 N N . LEU D 1 292 ? -8.286 11.714 26.325 1.00 155.82 1235 LEU D N 1
ATOM 8188 C CA . LEU D 1 292 ? -6.881 11.990 26.597 1.00 153.43 1235 LEU D CA 1
ATOM 8189 C C . LEU D 1 292 ? -6.377 13.193 25.812 1.00 156.50 1235 LEU D C 1
ATOM 8190 O O . LEU D 1 292 ? -6.235 13.130 24.586 1.00 155.29 1235 LEU D O 1
ATOM 8195 N N . VAL D 1 293 ? -6.106 14.289 26.510 1.00 167.82 1236 VAL D N 1
ATOM 8196 C CA . VAL D 1 293 ? -5.500 15.466 25.903 1.00 163.49 1236 VAL D CA 1
ATOM 8197 C C . VAL D 1 293 ? -3.986 15.314 25.980 1.00 159.31 1236 VAL D C 1
ATOM 8198 O O . VAL D 1 293 ? -3.438 14.927 27.020 1.00 155.42 1236 VAL D O 1
ATOM 8202 N N . SER D 1 294 ? -3.309 15.582 24.865 1.00 167.62 1237 SER D N 1
ATOM 8203 C CA . SER D 1 294 ? -1.869 15.395 24.759 1.00 162.97 1237 SER D CA 1
ATOM 8204 C C . SER D 1 294 ? -1.096 16.687 24.992 1.00 154.98 1237 SER D C 1
ATOM 8205 O O . SER D 1 294 ? 0.091 16.763 24.656 1.00 157.66 1237 SER D O 1
ATOM 8208 N N . ASP D 1 295 ? -1.743 17.703 25.559 1.00 150.77 1238 ASP D N 1
ATOM 8209 C CA . ASP D 1 295 ? -1.077 18.971 25.818 1.00 145.57 1238 ASP D CA 1
ATOM 8210 C C . ASP D 1 295 ? -0.242 18.950 27.094 1.00 151.06 1238 ASP D C 1
ATOM 8211 O O . ASP D 1 295 ? 0.588 19.845 27.288 1.00 153.93 1238 ASP D O 1
ATOM 8216 N N . VAL D 1 296 ? -0.435 17.953 27.962 1.00 149.59 1239 VAL D N 1
ATOM 8217 C CA . VAL D 1 296 ? 0.249 17.897 29.250 1.00 145.97 1239 VAL D CA 1
ATOM 8218 C C . VAL D 1 296 ? 1.411 16.915 29.262 1.00 144.24 1239 VAL D C 1
ATOM 8219 O O . VAL D 1 296 ? 2.065 16.761 30.302 1.00 142.17 1239 VAL D O 1
ATOM 8223 N N . ILE D 1 297 ? 1.686 16.242 28.149 1.00 137.10 1240 ILE D N 1
ATOM 8224 C CA . ILE D 1 297 ? 2.800 15.295 28.089 1.00 141.90 1240 ILE D CA 1
ATOM 8225 C C . ILE D 1 297 ? 4.172 15.974 28.075 1.00 135.49 1240 ILE D C 1
ATOM 8226 O O . ILE D 1 297 ? 5.122 15.379 28.605 1.00 137.82 1240 ILE D O 1
ATOM 8231 N N . PRO D 1 298 ? 4.369 17.175 27.513 1.00 136.46 1241 PRO D N 1
ATOM 8232 C CA . PRO D 1 298 ? 5.720 17.755 27.532 1.00 138.65 1241 PRO D CA 1
ATOM 8233 C C . PRO D 1 298 ? 6.122 18.373 28.862 1.00 135.93 1241 PRO D C 1
ATOM 8234 O O . PRO D 1 298 ? 7.224 18.926 28.954 1.00 133.93 1241 PRO D O 1
ATOM 8238 N N . ILE D 1 299 ? 5.282 18.299 29.889 1.00 130.52 1242 ILE D N 1
ATOM 8239 C CA . ILE D 1 299 ? 5.555 18.920 31.181 1.00 126.50 1242 ILE D CA 1
ATOM 8240 C C . ILE D 1 299 ? 6.004 17.835 32.152 1.00 126.29 1242 ILE D C 1
ATOM 8241 O O . ILE D 1 299 ? 5.217 16.965 32.539 1.00 132.73 1242 ILE D O 1
ATOM 8246 N N . ARG D 1 300 ? 7.277 17.890 32.544 1.00 123.61 1243 ARG D N 1
ATOM 8247 C CA . ARG D 1 300 ? 7.874 16.946 33.483 1.00 125.48 1243 ARG D CA 1
ATOM 8248 C C . ARG D 1 300 ? 8.008 17.633 34.838 1.00 123.26 1243 ARG D C 1
ATOM 8249 O O . ARG D 1 300 ? 8.859 18.511 35.014 1.00 132.37 1243 ARG D O 1
ATOM 8257 N N . ASP D 1 301 ? 7.183 17.228 35.795 1.00 126.95 1244 ASP D N 1
ATOM 8258 C CA . ASP D 1 301 ? 7.267 17.721 37.162 1.00 125.08 1244 ASP D CA 1
ATOM 8259 C C . ASP D 1 301 ? 8.062 16.748 38.025 1.00 123.09 1244 ASP D C 1
ATOM 8260 O O . ASP D 1 301 ? 8.290 15.594 37.653 1.00 125.91 1244 ASP D O 1
ATOM 8265 N N . SER D 1 302 ? 8.485 17.228 39.191 1.00 119.06 1245 SER D N 1
ATOM 8266 C CA . SER D 1 302 ? 9.419 16.507 40.045 1.00 129.28 1245 SER D CA 1
ATOM 8267 C C . SER D 1 302 ? 8.790 16.239 41.413 1.00 130.45 1245 SER D C 1
ATOM 8268 O O . SER D 1 302 ? 7.614 16.512 41.650 1.00 130.04 1245 SER D O 1
ATOM 8271 N N . VAL D 1 303 ? 9.595 15.675 42.317 1.00 123.48 1246 VAL D N 1
ATOM 8272 C CA . VAL D 1 303 ? 9.089 15.267 43.627 1.00 126.73 1246 VAL D CA 1
ATOM 8273 C C . VAL D 1 303 ? 8.736 16.473 44.497 1.00 124.55 1246 VAL D C 1
ATOM 8274 O O . VAL D 1 303 ? 7.680 16.499 45.138 1.00 123.52 1246 VAL D O 1
ATOM 8278 N N . GLN D 1 304 ? 9.611 17.486 44.539 1.00 132.67 1247 GLN D N 1
ATOM 8279 C CA . GLN D 1 304 ? 9.455 18.580 45.500 1.00 134.96 1247 GLN D CA 1
ATOM 8280 C C . GLN D 1 304 ? 8.279 19.501 45.179 1.00 135.56 1247 GLN D C 1
ATOM 8281 O O . GLN D 1 304 ? 7.770 20.177 46.080 1.00 143.51 1247 GLN D O 1
ATOM 8287 N N . ASN D 1 305 ? 7.847 19.576 43.921 1.00 134.87 1248 ASN D N 1
ATOM 8288 C CA . ASN D 1 305 ? 6.751 20.471 43.573 1.00 133.39 1248 ASN D CA 1
ATOM 8289 C C . ASN D 1 305 ? 5.400 19.765 43.542 1.00 133.12 1248 ASN D C 1
ATOM 8290 O O . ASN D 1 305 ? 4.410 20.361 43.109 1.00 128.22 1248 ASN D O 1
ATOM 8295 N N . PHE D 1 306 ? 5.339 18.523 44.026 1.00 132.75 1249 PHE D N 1
ATOM 8296 C CA . PHE D 1 306 ? 4.104 17.746 43.987 1.00 128.55 1249 PHE D CA 1
ATOM 8297 C C . PHE D 1 306 ? 3.084 18.283 44.986 1.00 125.09 1249 PHE D C 1
ATOM 8298 O O . PHE D 1 306 ? 1.873 18.280 44.718 1.00 119.86 1249 PHE D O 1
ATOM 8306 N N . GLY D 1 307 ? 3.559 18.762 46.137 1.00 120.82 1250 GLY D N 1
ATOM 8307 C CA . GLY D 1 307 ? 2.658 19.361 47.107 1.00 117.79 1250 GLY D CA 1
ATOM 8308 C C . GLY D 1 307 ? 1.968 20.596 46.566 1.00 116.08 1250 GLY D C 1
ATOM 8309 O O . GLY D 1 307 ? 0.755 20.754 46.709 1.00 117.65 1250 GLY D O 1
ATOM 8310 N N . ASP D 1 308 ? 2.733 21.482 45.921 1.00 122.69 1251 ASP D N 1
ATOM 8311 C CA . ASP D 1 308 ? 2.151 22.695 45.356 1.00 129.13 1251 ASP D CA 1
ATOM 8312 C C . ASP D 1 308 ? 1.180 22.381 44.224 1.00 120.46 1251 ASP D C 1
ATOM 8313 O O . ASP D 1 308 ? 0.292 23.192 43.939 1.00 115.59 1251 ASP D O 1
ATOM 8318 N N . LEU D 1 309 ? 1.313 21.215 43.589 1.00 121.97 1252 LEU D N 1
ATOM 8319 C CA . LEU D 1 309 ? 0.323 20.795 42.606 1.00 115.81 1252 LEU D CA 1
ATOM 8320 C C . LEU D 1 309 ? -0.939 20.286 43.286 1.00 109.16 1252 LEU D C 1
ATOM 8321 O O . LEU D 1 309 ? -2.052 20.553 42.818 1.00 102.42 1252 LEU D O 1
ATOM 8326 N N . CYS D 1 310 ? -0.787 19.556 44.391 1.00 110.02 1253 CYS D N 1
ATOM 8327 C CA . CYS D 1 310 ? -1.949 19.072 45.125 1.00 109.27 1253 CYS D CA 1
ATOM 8328 C C . CYS D 1 310 ? -2.652 20.154 45.939 1.00 111.14 1253 CYS D C 1
ATOM 8329 O O . CYS D 1 310 ? -3.763 19.910 46.421 1.00 119.09 1253 CYS D O 1
ATOM 8332 N N . ARG D 1 311 ? -2.042 21.331 46.114 1.00 112.18 1254 ARG D N 1
ATOM 8333 C CA . ARG D 1 311 ? -2.702 22.363 46.916 1.00 112.84 1254 ARG D CA 1
ATOM 8334 C C . ARG D 1 311 ? -3.954 22.910 46.237 1.00 101.86 1254 ARG D C 1
ATOM 8335 O O . ARG D 1 311 ? -4.867 23.382 46.924 1.00 102.34 1254 ARG D O 1
ATOM 8343 N N . GLU D 1 312 ? -4.027 22.859 44.903 1.00 98.71 1255 GLU D N 1
ATOM 8344 C CA . GLU D 1 312 ? -5.183 23.375 44.178 1.00 104.37 1255 GLU D CA 1
ATOM 8345 C C . GLU D 1 312 ? -6.235 22.309 43.896 1.00 106.86 1255 GLU D C 1
ATOM 8346 O O . GLU D 1 312 ? -6.993 22.434 42.924 1.00 105.07 1255 GLU D O 1
ATOM 8352 N N . ILE D 1 313 ? -6.304 21.266 44.715 1.00 101.53 1256 ILE D N 1
ATOM 8353 C CA . ILE D 1 313 ? -7.373 20.280 44.627 1.00 94.19 1256 ILE D CA 1
ATOM 8354 C C . ILE D 1 313 ? -8.503 20.784 45.517 1.00 91.54 1256 ILE D C 1
ATOM 8355 O O . ILE D 1 313 ? -8.404 20.742 46.746 1.00 94.34 1256 ILE D O 1
ATOM 8360 N N . ARG D 1 314 ? -9.580 21.264 44.900 1.00 92.84 1257 ARG D N 1
ATOM 8361 C CA . ARG D 1 314 ? -10.629 21.958 45.637 1.00 90.23 1257 ARG D CA 1
ATOM 8362 C C . ARG D 1 314 ? -11.630 20.947 46.177 1.00 89.54 1257 ARG D C 1
ATOM 8363 O O . ARG D 1 314 ? -12.036 20.032 45.462 1.00 92.80 1257 ARG D O 1
ATOM 8371 N N . GLN D 1 315 ? -11.997 21.083 47.447 1.00 88.55 1258 GLN D N 1
ATOM 8372 C CA . GLN D 1 315 ? -12.905 20.123 48.062 1.00 85.46 1258 GLN D CA 1
ATOM 8373 C C . GLN D 1 315 ? -13.909 20.853 48.940 1.00 85.44 1258 GLN D C 1
ATOM 8374 O O . GLN D 1 315 ? -13.530 21.705 49.749 1.00 92.37 1258 GLN D O 1
ATOM 8380 N N . HIS D 1 316 ? -15.187 20.531 48.759 1.00 85.56 1259 HIS D N 1
ATOM 8381 C CA . HIS D 1 316 ? -16.261 21.129 49.540 1.00 85.15 1259 HIS D CA 1
ATOM 8382 C C . HIS D 1 316 ? -17.149 20.028 50.104 1.00 83.55 1259 HIS D C 1
ATOM 8383 O O . HIS D 1 316 ? -17.253 18.944 49.532 1.00 81.48 1259 HIS D O 1
ATOM 8390 N N . GLU D 1 317 ? -17.790 20.306 51.237 1.00 94.86 1260 GLU D N 1
ATOM 8391 C CA . GLU D 1 317 ? -18.504 19.278 51.999 1.00 95.66 1260 GLU D CA 1
ATOM 8392 C C . GLU D 1 317 ? -19.964 19.676 52.241 1.00 91.34 1260 GLU D C 1
ATOM 8393 O O . GLU D 1 317 ? -20.313 20.251 53.275 1.00 99.51 1260 GLU D O 1
ATOM 8399 N N . ILE D 1 318 ? -20.813 19.386 51.250 1.00 78.36 1261 ILE D N 1
ATOM 8400 C CA . ILE D 1 318 ? -22.246 19.623 51.381 1.00 77.46 1261 ILE D CA 1
ATOM 8401 C C . ILE D 1 318 ? -22.776 18.875 52.596 1.00 82.19 1261 ILE D C 1
ATOM 8402 O O . ILE D 1 318 ? -22.515 17.677 52.775 1.00 79.25 1261 ILE D O 1
ATOM 8415 N N . LEU D 1 320 ? -25.783 17.117 54.526 1.00 83.85 1263 LEU D N 1
ATOM 8416 C CA . LEU D 1 320 ? -27.046 16.453 54.225 1.00 84.50 1263 LEU D CA 1
ATOM 8417 C C . LEU D 1 320 ? -27.876 16.396 55.501 1.00 86.90 1263 LEU D C 1
ATOM 8418 O O . LEU D 1 320 ? -27.487 15.735 56.470 1.00 86.69 1263 LEU D O 1
ATOM 8423 N N . THR D 1 321 ? -29.014 17.082 55.499 1.00 90.16 1264 THR D N 1
ATOM 8424 C CA . THR D 1 321 ? -29.858 17.200 56.678 1.00 82.32 1264 THR D CA 1
ATOM 8425 C C . THR D 1 321 ? -31.268 16.705 56.376 1.00 92.47 1264 THR D C 1
ATOM 8426 O O . THR D 1 321 ? -31.655 16.513 55.221 1.00 99.13 1264 THR D O 1
ATOM 8438 N N . GLU D 1 323 ? -35.518 16.650 58.386 1.00 118.09 1266 GLU D N 1
ATOM 8439 C CA . GLU D 1 323 ? -36.387 17.200 59.425 1.00 124.21 1266 GLU D CA 1
ATOM 8440 C C . GLU D 1 323 ? -37.523 16.226 59.713 1.00 125.05 1266 GLU D C 1
ATOM 8441 O O . GLU D 1 323 ? -38.447 16.089 58.905 1.00 116.66 1266 GLU D O 1
ATOM 8447 N N . VAL D 1 324 ? -37.457 15.554 60.858 1.00 127.03 1267 VAL D N 1
ATOM 8448 C CA . VAL D 1 324 ? -38.489 14.612 61.269 1.00 131.16 1267 VAL D CA 1
ATOM 8449 C C . VAL D 1 324 ? -39.399 15.291 62.285 1.00 140.67 1267 VAL D C 1
ATOM 8450 O O . VAL D 1 324 ? -39.050 16.301 62.903 1.00 138.02 1267 VAL D O 1
ATOM 8454 N N . CYS D 1 325 ? -40.588 14.722 62.463 1.00 139.89 1268 CYS D N 1
ATOM 8455 C CA . CYS D 1 325 ? -41.562 15.264 63.408 1.00 144.37 1268 CYS D CA 1
ATOM 8456 C C . CYS D 1 325 ? -41.426 14.605 64.777 1.00 140.42 1268 CYS D C 1
ATOM 8457 O O . CYS D 1 325 ? -42.000 15.072 65.761 1.00 140.21 1268 CYS D O 1
ATOM 8460 N N . THR E 1 26 ? -37.171 -18.143 64.310 1.00 169.25 969 THR E N 1
ATOM 8461 C CA . THR E 1 26 ? -37.363 -17.891 62.886 1.00 169.25 969 THR E CA 1
ATOM 8462 C C . THR E 1 26 ? -36.454 -16.765 62.395 1.00 169.25 969 THR E C 1
ATOM 8463 O O . THR E 1 26 ? -35.328 -17.020 61.961 1.00 169.25 969 THR E O 1
ATOM 8467 N N . THR E 1 27 ? -36.946 -15.524 62.466 1.00 175.17 970 THR E N 1
ATOM 8468 C CA . THR E 1 27 ? -36.138 -14.392 62.027 1.00 180.16 970 THR E CA 1
ATOM 8469 C C . THR E 1 27 ? -34.905 -14.196 62.896 1.00 167.77 970 THR E C 1
ATOM 8470 O O . THR E 1 27 ? -33.931 -13.583 62.447 1.00 161.83 970 THR E O 1
ATOM 8474 N N . HIS E 1 28 ? -34.933 -14.689 64.130 1.00 165.36 971 HIS E N 1
ATOM 8475 C CA . HIS E 1 28 ? -33.784 -14.636 65.032 1.00 161.35 971 HIS E CA 1
ATOM 8476 C C . HIS E 1 28 ? -33.739 -15.970 65.767 1.00 158.39 971 HIS E C 1
ATOM 8477 O O . HIS E 1 28 ? -34.549 -16.212 66.665 1.00 154.67 971 HIS E O 1
ATOM 8484 N N . ALA E 1 29 ? -32.803 -16.840 65.379 1.00 162.17 972 ALA E N 1
ATOM 8485 C CA . ALA E 1 29 ? -32.602 -18.058 66.150 1.00 159.61 972 ALA E CA 1
ATOM 8486 C C . ALA E 1 29 ? -32.019 -17.743 67.518 1.00 152.33 972 ALA E C 1
ATOM 8487 O O . ALA E 1 29 ? -32.141 -18.554 68.444 1.00 152.91 972 ALA E O 1
ATOM 8489 N N . ALA E 1 30 ? -31.398 -16.573 67.655 1.00 147.18 973 ALA E N 1
ATOM 8490 C CA . ALA E 1 30 ? -30.890 -16.066 68.917 1.00 143.50 973 ALA E CA 1
ATOM 8491 C C . ALA E 1 30 ? -31.024 -14.552 68.882 1.00 143.53 973 ALA E C 1
ATOM 8492 O O . ALA E 1 30 ? -31.030 -13.947 67.809 1.00 149.42 973 ALA E O 1
ATOM 8494 N N . LEU E 1 31 ? -31.129 -13.939 70.057 1.00 136.58 974 LEU E N 1
ATOM 8495 C CA . LEU E 1 31 ? -31.295 -12.493 70.147 1.00 137.71 974 LEU E CA 1
ATOM 8496 C C . LEU E 1 31 ? -30.464 -11.979 71.312 1.00 139.43 974 LEU E C 1
ATOM 8497 O O . LEU E 1 31 ? -30.713 -12.336 72.468 1.00 137.05 974 LEU E O 1
ATOM 8502 N N . SER E 1 32 ? -29.463 -11.164 70.999 1.00 137.14 975 SER E N 1
ATOM 8503 C CA . SER E 1 32 ? -28.576 -10.582 71.991 1.00 131.37 975 SER E CA 1
ATOM 8504 C C . SER E 1 32 ? -28.743 -9.069 72.015 1.00 126.52 975 SER E C 1
ATOM 8505 O O . SER E 1 32 ? -29.061 -8.444 71.000 1.00 129.41 975 SER E O 1
ATOM 8508 N N . TRP E 1 33 ? -28.522 -8.490 73.189 1.00 122.23 976 TRP E N 1
ATOM 8509 C CA . TRP E 1 33 ? -28.614 -7.055 73.390 1.00 125.13 976 TRP E CA 1
ATOM 8510 C C . TRP E 1 33 ? -27.236 -6.400 73.408 1.00 122.71 976 TRP E C 1
ATOM 8511 O O . TRP E 1 33 ? -26.200 -7.036 73.196 1.00 122.82 976 TRP E O 1
ATOM 8522 N N . ASN E 1 34 ? -27.243 -5.095 73.672 1.00 122.43 977 ASN E N 1
ATOM 8523 C CA . ASN E 1 34 ? -26.046 -4.282 73.786 1.00 114.47 977 ASN E CA 1
ATOM 8524 C C . ASN E 1 34 ? -25.664 -4.132 75.258 1.00 112.75 977 ASN E C 1
ATOM 8525 O O . ASN E 1 34 ? -26.325 -4.657 76.158 1.00 115.01 977 ASN E O 1
ATOM 8530 N N . SER E 1 35 ? -24.579 -3.401 75.508 1.00 106.08 978 SER E N 1
ATOM 8531 C CA . SER E 1 35 ? -24.143 -3.125 76.874 1.00 109.76 978 SER E CA 1
ATOM 8532 C C . SER E 1 35 ? -25.047 -2.058 77.479 1.00 110.65 978 SER E C 1
ATOM 8533 O O . SER E 1 35 ? -25.006 -0.893 77.068 1.00 117.32 978 SER E O 1
ATOM 8536 N N . LEU E 1 36 ? -25.863 -2.451 78.451 1.00 114.38 979 LEU E N 1
ATOM 8537 C CA . LEU E 1 36 ? -26.835 -1.565 79.071 1.00 111.28 979 LEU E CA 1
ATOM 8538 C C . LEU E 1 36 ? -26.387 -1.143 80.466 1.00 108.25 979 LEU E C 1
ATOM 8539 O O . LEU E 1 36 ? -25.721 -1.898 81.181 1.00 103.83 979 LEU E O 1
ATOM 8544 N N . LYS E 1 37 ? -26.759 0.080 80.840 1.00 113.72 980 LYS E N 1
ATOM 8545 C CA . LYS E 1 37 ? -26.439 0.643 82.144 1.00 116.75 980 LYS E CA 1
ATOM 8546 C C . LYS E 1 37 ? -27.143 -0.134 83.263 1.00 119.25 980 LYS E C 1
ATOM 8547 O O . LYS E 1 37 ? -28.047 -0.942 83.032 1.00 117.87 980 LYS E O 1
ATOM 8553 N N . ILE E 1 38 ? -26.709 0.131 84.497 1.00 126.79 981 ILE E N 1
ATOM 8554 C CA . ILE E 1 38 ? -27.258 -0.528 85.678 1.00 125.93 981 ILE E CA 1
ATOM 8555 C C . ILE E 1 38 ? -28.686 -0.052 85.908 1.00 114.85 981 ILE E C 1
ATOM 8556 O O . ILE E 1 38 ? -28.970 1.152 85.872 1.00 113.46 981 ILE E O 1
ATOM 8561 N N . GLY E 1 39 ? -29.594 -0.995 86.147 1.00 121.61 982 GLY E N 1
ATOM 8562 C CA . GLY E 1 39 ? -30.967 -0.665 86.472 1.00 123.76 982 GLY E CA 1
ATOM 8563 C C . GLY E 1 39 ? -31.811 -0.176 85.320 1.00 117.69 982 GLY E C 1
ATOM 8564 O O . GLY E 1 39 ? -33.006 0.076 85.514 1.00 113.41 982 GLY E O 1
ATOM 8565 N N . LYS E 1 40 ? -31.239 -0.035 84.132 1.00 125.19 983 LYS E N 1
ATOM 8566 C CA . LYS E 1 40 ? -31.995 0.305 82.939 1.00 124.64 983 LYS E CA 1
ATOM 8567 C C . LYS E 1 40 ? -32.427 -0.974 82.239 1.00 124.37 983 LYS E C 1
ATOM 8568 O O . LYS E 1 40 ? -31.747 -1.999 82.308 1.00 119.33 983 LYS E O 1
ATOM 8574 N N . SER E 1 41 ? -33.602 -0.925 81.623 1.00 121.72 984 SER E N 1
ATOM 8575 C CA . SER E 1 41 ? -34.168 -2.072 80.932 1.00 132.33 984 SER E CA 1
ATOM 8576 C C . SER E 1 41 ? -34.117 -1.826 79.430 1.00 127.44 984 SER E C 1
ATOM 8577 O O . SER E 1 41 ? -34.290 -0.692 78.974 1.00 131.69 984 SER E O 1
ATOM 8580 N N . GLU E 1 42 ? -33.874 -2.887 78.662 1.00 123.13 985 GLU E N 1
ATOM 8581 C CA . GLU E 1 42 ? -33.863 -2.789 77.208 1.00 128.40 985 GLU E CA 1
ATOM 8582 C C . GLU E 1 42 ? -34.777 -3.850 76.619 1.00 129.33 985 GLU E C 1
ATOM 8583 O O . GLU E 1 42 ? -34.720 -5.019 77.019 1.00 130.40 985 GLU E O 1
ATOM 8589 N N . ILE E 1 43 ? -35.620 -3.428 75.676 1.00 136.26 986 ILE E N 1
ATOM 8590 C CA . ILE E 1 43 ? -36.596 -4.278 75.004 1.00 131.62 986 ILE E CA 1
ATOM 8591 C C . ILE E 1 43 ? -36.070 -4.680 73.635 1.00 135.37 986 ILE E C 1
ATOM 8592 O O . ILE E 1 43 ? -35.445 -3.877 72.930 1.00 136.82 986 ILE E O 1
ATOM 8597 N N . LYS E 1 44 ? -36.313 -5.934 73.262 1.00 134.65 987 LYS E N 1
ATOM 8598 C CA . LYS E 1 44 ? -36.096 -6.403 71.903 1.00 138.22 987 LYS E CA 1
ATOM 8599 C C . LYS E 1 44 ? -37.259 -7.307 71.527 1.00 140.75 987 LYS E C 1
ATOM 8600 O O . LYS E 1 44 ? -37.778 -8.052 72.368 1.00 137.42 987 LYS E O 1
ATOM 8606 N N . GLU E 1 45 ? -37.666 -7.226 70.266 1.00 148.19 988 GLU E N 1
ATOM 8607 C CA . GLU E 1 45 ? -38.798 -7.985 69.763 1.00 145.57 988 GLU E CA 1
ATOM 8608 C C . GLU E 1 45 ? -38.336 -9.346 69.265 1.00 145.18 988 GLU E C 1
ATOM 8609 O O . GLU E 1 45 ? -37.223 -9.502 68.757 1.00 146.53 988 GLU E O 1
ATOM 8615 N N . PHE E 1 46 ? -39.207 -10.339 69.426 1.00 143.83 989 PHE E N 1
ATOM 8616 C CA . PHE E 1 46 ? -38.923 -11.712 69.019 1.00 149.58 989 PHE E CA 1
ATOM 8617 C C . PHE E 1 46 ? -40.188 -12.256 68.375 1.00 156.54 989 PHE E C 1
ATOM 8618 O O . PHE E 1 46 ? -41.222 -12.381 69.037 1.00 158.78 989 PHE E O 1
ATOM 8626 N N . THR E 1 47 ? -40.103 -12.586 67.091 1.00 155.14 990 THR E N 1
ATOM 8627 C CA . THR E 1 47 ? -41.256 -13.037 66.330 1.00 154.72 990 THR E CA 1
ATOM 8628 C C . THR E 1 47 ? -41.075 -14.481 65.881 1.00 152.72 990 THR E C 1
ATOM 8629 O O . THR E 1 47 ? -39.953 -14.947 65.662 1.00 152.86 990 THR E O 1
ATOM 8633 N N . ILE E 1 48 ? -42.197 -15.181 65.741 1.00 154.91 991 ILE E N 1
ATOM 8634 C CA . ILE E 1 48 ? -42.214 -16.559 65.265 1.00 152.52 991 ILE E CA 1
ATOM 8635 C C . ILE E 1 48 ? -43.358 -16.740 64.274 1.00 151.59 991 ILE E C 1
ATOM 8636 O O . ILE E 1 48 ? -44.510 -16.437 64.584 1.00 148.25 991 ILE E O 1
ATOM 8641 N N . ILE E 1 56 ? -49.458 -26.279 67.460 1.00 145.95 999 ILE E N 1
ATOM 8642 C CA . ILE E 1 56 ? -50.704 -25.582 67.744 1.00 145.95 999 ILE E CA 1
ATOM 8643 C C . ILE E 1 56 ? -50.735 -25.329 69.245 1.00 145.95 999 ILE E C 1
ATOM 8644 O O . ILE E 1 56 ? -51.611 -24.643 69.771 1.00 145.95 999 ILE E O 1
ATOM 8649 N N . LYS E 1 57 ? -49.747 -25.884 69.938 1.00 149.83 1000 LYS E N 1
ATOM 8650 C CA . LYS E 1 57 ? -49.706 -25.816 71.394 1.00 149.83 1000 LYS E CA 1
ATOM 8651 C C . LYS E 1 57 ? -48.260 -25.921 71.852 1.00 149.83 1000 LYS E C 1
ATOM 8652 O O . LYS E 1 57 ? -47.597 -26.935 71.618 1.00 149.83 1000 LYS E O 1
ATOM 8658 N N . ILE E 1 58 ? -47.774 -24.860 72.496 1.00 157.74 1001 ILE E N 1
ATOM 8659 C CA . ILE E 1 58 ? -46.390 -24.780 72.945 1.00 157.74 1001 ILE E CA 1
ATOM 8660 C C . ILE E 1 58 ? -46.325 -23.804 74.109 1.00 157.74 1001 ILE E C 1
ATOM 8661 O O . ILE E 1 58 ? -47.153 -22.894 74.223 1.00 157.74 1001 ILE E O 1
ATOM 8666 N N . GLN E 1 59 ? -45.342 -24.008 74.983 1.00 153.62 1002 GLN E N 1
ATOM 8667 C CA . GLN E 1 59 ? -45.164 -23.207 76.184 1.00 167.29 1002 GLN E CA 1
ATOM 8668 C C . GLN E 1 59 ? -43.953 -22.302 76.024 1.00 169.50 1002 GLN E C 1
ATOM 8669 O O . GLN E 1 59 ? -42.896 -22.743 75.562 1.00 168.27 1002 GLN E O 1
ATOM 8675 N N . ALA E 1 60 ? -44.105 -21.035 76.405 1.00 166.45 1003 ALA E N 1
ATOM 8676 C CA . ALA E 1 60 ? -42.991 -20.091 76.353 1.00 165.90 1003 ALA E CA 1
ATOM 8677 C C . ALA E 1 60 ? -42.295 -20.103 77.712 1.00 163.88 1003 ALA E C 1
ATOM 8678 O O . ALA E 1 60 ? -42.511 -19.249 78.575 1.00 163.06 1003 ALA E O 1
ATOM 8680 N N . THR E 1 61 ? -41.433 -21.101 77.890 1.00 162.24 1004 THR E N 1
ATOM 8681 C CA . THR E 1 61 ? -40.753 -21.326 79.162 1.00 168.48 1004 THR E CA 1
ATOM 8682 C C . THR E 1 61 ? -39.743 -20.214 79.414 1.00 170.12 1004 THR E C 1
ATOM 8683 O O . THR E 1 61 ? -38.698 -20.155 78.758 1.00 171.10 1004 THR E O 1
ATOM 8687 N N . ILE E 1 62 ? -40.044 -19.329 80.367 1.00 168.27 1005 ILE E N 1
ATOM 8688 C CA . ILE E 1 62 ? -39.055 -18.345 80.783 1.00 168.74 1005 ILE E CA 1
ATOM 8689 C C . ILE E 1 62 ? -37.938 -19.067 81.525 1.00 168.78 1005 ILE E C 1
ATOM 8690 O O . ILE E 1 62 ? -38.181 -19.984 82.323 1.00 170.85 1005 ILE E O 1
ATOM 8695 N N . SER E 1 63 ? -36.697 -18.688 81.234 1.00 160.08 1006 SER E N 1
ATOM 8696 C CA . SER E 1 63 ? -35.552 -19.426 81.754 1.00 155.16 1006 SER E CA 1
ATOM 8697 C C . SER E 1 63 ? -34.649 -18.530 82.589 1.00 159.69 1006 SER E C 1
ATOM 8698 O O . SER E 1 63 ? -33.424 -18.553 82.432 1.00 162.58 1006 SER E O 1
ATOM 8701 N N . ASP E 1 64 ? -35.245 -17.733 83.473 1.00 163.99 1007 ASP E N 1
ATOM 8702 C CA . ASP E 1 64 ? -34.460 -16.880 84.356 1.00 166.00 1007 ASP E CA 1
ATOM 8703 C C . ASP E 1 64 ? -33.556 -17.707 85.259 1.00 165.87 1007 ASP E C 1
ATOM 8704 O O . ASP E 1 64 ? -33.958 -18.744 85.793 1.00 161.69 1007 ASP E O 1
ATOM 8709 N N . SER E 1 65 ? -32.326 -17.238 85.418 1.00 164.06 1008 SER E N 1
ATOM 8710 C CA . SER E 1 65 ? -31.369 -17.803 86.360 1.00 164.94 1008 SER E CA 1
ATOM 8711 C C . SER E 1 65 ? -30.931 -16.804 87.416 1.00 164.84 1008 SER E C 1
ATOM 8712 O O . SER E 1 65 ? -30.760 -17.178 88.579 1.00 160.17 1008 SER E O 1
ATOM 8715 N N . GLU E 1 66 ? -30.748 -15.540 87.041 1.00 162.81 1009 GLU E N 1
ATOM 8716 C CA . GLU E 1 66 ? -30.361 -14.483 87.972 1.00 158.86 1009 GLU E CA 1
ATOM 8717 C C . GLU E 1 66 ? -31.174 -13.219 87.697 1.00 156.64 1009 GLU E C 1
ATOM 8718 O O . GLU E 1 66 ? -30.637 -12.112 87.620 1.00 153.63 1009 GLU E O 1
ATOM 8724 N N . LYS E 1 67 ? -32.491 -13.398 87.533 1.00 161.09 1010 LYS E N 1
ATOM 8725 C CA . LYS E 1 67 ? -33.481 -12.317 87.407 1.00 159.75 1010 LYS E CA 1
ATOM 8726 C C . LYS E 1 67 ? -33.029 -11.201 86.460 1.00 156.13 1010 LYS E C 1
ATOM 8727 O O . LYS E 1 67 ? -33.011 -10.022 86.811 1.00 156.40 1010 LYS E O 1
ATOM 8733 N N . ASN E 1 68 ? -32.676 -11.580 85.232 1.00 151.33 1011 ASN E N 1
ATOM 8734 C CA . ASN E 1 68 ? -32.256 -10.593 84.244 1.00 145.26 1011 ASN E CA 1
ATOM 8735 C C . ASN E 1 68 ? -33.144 -10.567 83.009 1.00 141.77 1011 ASN E C 1
ATOM 8736 O O . ASN E 1 68 ? -33.622 -9.495 82.621 1.00 130.67 1011 ASN E O 1
ATOM 8741 N N . PHE E 1 69 ? -33.385 -11.716 82.379 1.00 145.61 1012 PHE E N 1
ATOM 8742 C CA . PHE E 1 69 ? -34.025 -11.778 81.063 1.00 145.57 1012 PHE E CA 1
ATOM 8743 C C . PHE E 1 69 ? -35.483 -12.195 81.229 1.00 151.42 1012 PHE E C 1
ATOM 8744 O O . PHE E 1 69 ? -35.829 -13.370 81.100 1.00 151.60 1012 PHE E O 1
ATOM 8752 N N . ARG E 1 70 ? -36.350 -11.220 81.479 1.00 162.10 1013 ARG E N 1
ATOM 8753 C CA . ARG E 1 70 ? -37.772 -11.474 81.660 1.00 156.36 1013 ARG E CA 1
ATOM 8754 C C . ARG E 1 70 ? -38.557 -10.870 80.503 1.00 150.48 1013 ARG E C 1
ATOM 8755 O O . ARG E 1 70 ? -38.414 -9.679 80.204 1.00 153.74 1013 ARG E O 1
ATOM 8763 N N . PHE E 1 71 ? -39.377 -11.698 79.857 1.00 165.89 1014 PHE E N 1
ATOM 8764 C CA . PHE E 1 71 ? -40.225 -11.231 78.767 1.00 162.42 1014 PHE E CA 1
ATOM 8765 C C . PHE E 1 71 ? -41.136 -10.106 79.242 1.00 151.32 1014 PHE E C 1
ATOM 8766 O O . PHE E 1 71 ? -41.624 -10.117 80.374 1.00 141.73 1014 PHE E O 1
ATOM 8774 N N . LEU E 1 72 ? -41.362 -9.128 78.367 1.00 156.49 1015 LEU E N 1
ATOM 8775 C CA . LEU E 1 72 ? -42.266 -8.036 78.700 1.00 156.49 1015 LEU E CA 1
ATOM 8776 C C . LEU E 1 72 ? -43.680 -8.569 78.892 1.00 156.49 1015 LEU E C 1
ATOM 8777 O O . LEU E 1 72 ? -44.110 -9.501 78.206 1.00 156.49 1015 LEU E O 1
ATOM 8782 N N . ARG E 1 73 ? -44.406 -7.974 79.836 1.00 169.61 1016 ARG E N 1
ATOM 8783 C CA . ARG E 1 73 ? -45.750 -8.418 80.180 1.00 169.61 1016 ARG E CA 1
ATOM 8784 C C . ARG E 1 73 ? -46.672 -7.210 80.227 1.00 169.61 1016 ARG E C 1
ATOM 8785 O O . ARG E 1 73 ? -46.460 -6.297 81.035 1.00 169.61 1016 ARG E O 1
ATOM 8793 N N . GLU E 1 74 ? -47.681 -7.206 79.358 1.00 165.20 1017 GLU E N 1
ATOM 8794 C CA . GLU E 1 74 ? -48.695 -6.156 79.321 1.00 165.20 1017 GLU E CA 1
ATOM 8795 C C . GLU E 1 74 ? -48.081 -4.774 79.118 1.00 165.20 1017 GLU E C 1
ATOM 8796 O O . GLU E 1 74 ? -48.064 -3.953 80.034 1.00 165.20 1017 GLU E O 1
ATOM 8802 N N . THR E 1 81 ? -43.254 -17.159 82.158 1.00 169.11 1024 THR E N 1
ATOM 8803 C CA . THR E 1 81 ? -43.734 -18.330 81.429 1.00 165.00 1024 THR E CA 1
ATOM 8804 C C . THR E 1 81 ? -45.178 -18.152 80.974 1.00 161.64 1024 THR E C 1
ATOM 8805 O O . THR E 1 81 ? -46.070 -17.926 81.793 1.00 168.54 1024 THR E O 1
ATOM 8809 N N . ILE E 1 82 ? -45.406 -18.251 79.666 1.00 153.86 1025 ILE E N 1
ATOM 8810 C CA . ILE E 1 82 ? -46.736 -18.189 79.081 1.00 155.02 1025 ILE E CA 1
ATOM 8811 C C . ILE E 1 82 ? -46.887 -19.335 78.085 1.00 160.87 1025 ILE E C 1
ATOM 8812 O O . ILE E 1 82 ? -45.943 -20.073 77.803 1.00 162.47 1025 ILE E O 1
ATOM 8817 N N . VAL E 1 83 ? -48.099 -19.473 77.552 1.00 160.03 1026 VAL E N 1
ATOM 8818 C CA . VAL E 1 83 ? -48.440 -20.512 76.591 1.00 154.92 1026 VAL E CA 1
ATOM 8819 C C . VAL E 1 83 ? -49.164 -19.847 75.428 1.00 146.82 1026 VAL E C 1
ATOM 8820 O O . VAL E 1 83 ? -49.885 -18.861 75.608 1.00 144.05 1026 VAL E O 1
ATOM 8824 N N . LEU E 1 84 ? -48.953 -20.376 74.223 1.00 146.48 1027 LEU E N 1
ATOM 8825 C CA . LEU E 1 84 ? -49.559 -19.824 73.021 1.00 152.96 1027 LEU E CA 1
ATOM 8826 C C . LEU E 1 84 ? -50.223 -20.928 72.207 1.00 154.34 1027 LEU E C 1
ATOM 8827 O O . LEU E 1 84 ? -50.049 -22.121 72.471 1.00 145.97 1027 LEU E O 1
ATOM 8832 N N . ALA E 1 85 ? -50.990 -20.505 71.199 1.00 153.08 1028 ALA E N 1
ATOM 8833 C CA . ALA E 1 85 ? -51.702 -21.427 70.321 1.00 153.08 1028 ALA E CA 1
ATOM 8834 C C . ALA E 1 85 ? -51.336 -21.170 68.864 1.00 153.08 1028 ALA E C 1
ATOM 8835 O O . ALA E 1 85 ? -50.354 -20.476 68.585 1.00 153.08 1028 ALA E O 1
ATOM 8837 N N . LEU E 1 86 ? -52.110 -21.736 67.939 1.00 149.39 1029 LEU E N 1
ATOM 8838 C CA . LEU E 1 86 ? -51.817 -21.673 66.504 1.00 149.39 1029 LEU E CA 1
ATOM 8839 C C . LEU E 1 86 ? -51.569 -20.242 66.032 1.00 149.39 1029 LEU E C 1
ATOM 8840 O O . LEU E 1 86 ? -52.509 -19.490 65.777 1.00 149.39 1029 LEU E O 1
ATOM 8845 N N . THR E 1 93 ? -44.497 -12.864 67.388 1.00 140.19 1036 THR E N 1
ATOM 8846 C CA . THR E 1 93 ? -44.312 -11.443 67.654 1.00 143.97 1036 THR E CA 1
ATOM 8847 C C . THR E 1 93 ? -44.282 -11.160 69.154 1.00 145.05 1036 THR E C 1
ATOM 8848 O O . THR E 1 93 ? -45.031 -10.320 69.652 1.00 142.27 1036 THR E O 1
ATOM 8852 N N . LEU E 1 94 ? -43.408 -11.866 69.867 1.00 152.18 1037 LEU E N 1
ATOM 8853 C CA . LEU E 1 94 ? -43.258 -11.689 71.305 1.00 147.68 1037 LEU E CA 1
ATOM 8854 C C . LEU E 1 94 ? -42.369 -10.477 71.578 1.00 143.17 1037 LEU E C 1
ATOM 8855 O O . LEU E 1 94 ? -41.976 -9.743 70.667 1.00 144.30 1037 LEU E O 1
ATOM 8860 N N . SER E 1 95 ? -42.032 -10.259 72.848 1.00 140.12 1038 SER E N 1
ATOM 8861 C CA . SER E 1 95 ? -41.201 -9.129 73.244 1.00 137.95 1038 SER E CA 1
ATOM 8862 C C . SER E 1 95 ? -40.525 -9.480 74.559 1.00 137.44 1038 SER E C 1
ATOM 8863 O O . SER E 1 95 ? -41.183 -9.991 75.471 1.00 147.08 1038 SER E O 1
ATOM 8866 N N . VAL E 1 96 ? -39.223 -9.220 74.658 1.00 134.04 1039 VAL E N 1
ATOM 8867 C CA . VAL E 1 96 ? -38.465 -9.579 75.851 1.00 137.78 1039 VAL E CA 1
ATOM 8868 C C . VAL E 1 96 ? -37.594 -8.409 76.292 1.00 139.84 1039 VAL E C 1
ATOM 8869 O O . VAL E 1 96 ? -37.021 -7.694 75.462 1.00 139.47 1039 VAL E O 1
ATOM 8873 N N . VAL E 1 97 ? -37.469 -8.240 77.608 1.00 134.02 1040 VAL E N 1
ATOM 8874 C CA . VAL E 1 97 ? -36.754 -7.126 78.219 1.00 135.87 1040 VAL E CA 1
ATOM 8875 C C . VAL E 1 97 ? -35.665 -7.691 79.119 1.00 138.68 1040 VAL E C 1
ATOM 8876 O O . VAL E 1 97 ? -35.862 -8.725 79.768 1.00 138.92 1040 VAL E O 1
ATOM 8880 N N . PHE E 1 98 ? -34.515 -7.022 79.159 1.00 136.95 1041 PHE E N 1
ATOM 8881 C CA . PHE E 1 98 ? -33.432 -7.449 80.035 1.00 138.13 1041 PHE E CA 1
ATOM 8882 C C . PHE E 1 98 ? -32.947 -6.243 80.829 1.00 135.68 1041 PHE E C 1
ATOM 8883 O O . PHE E 1 98 ? -32.939 -5.117 80.318 1.00 132.68 1041 PHE E O 1
ATOM 8891 N N . SER E 1 99 ? -32.569 -6.476 82.088 1.00 138.85 1042 SER E N 1
ATOM 8892 C CA . SER E 1 99 ? -32.028 -5.404 82.915 1.00 134.58 1042 SER E CA 1
ATOM 8893 C C . SER E 1 99 ? -30.895 -5.924 83.794 1.00 136.68 1042 SER E C 1
ATOM 8894 O O . SER E 1 99 ? -31.116 -6.778 84.663 1.00 137.82 1042 SER E O 1
ATOM 8897 N N . PRO E 1 100 ? -29.673 -5.423 83.604 1.00 130.38 1043 PRO E N 1
ATOM 8898 C CA . PRO E 1 100 ? -28.517 -5.931 84.361 1.00 136.06 1043 PRO E CA 1
ATOM 8899 C C . PRO E 1 100 ? -28.553 -5.465 85.809 1.00 136.80 1043 PRO E C 1
ATOM 8900 O O . PRO E 1 100 ? -28.591 -4.264 86.085 1.00 135.58 1043 PRO E O 1
ATOM 8904 N N . HIS E 1 101 ? -28.541 -6.424 86.735 1.00 127.18 1044 HIS E N 1
ATOM 8905 C CA . HIS E 1 101 ? -28.437 -6.109 88.153 1.00 132.22 1044 HIS E CA 1
ATOM 8906 C C . HIS E 1 101 ? -27.014 -6.182 88.686 1.00 128.58 1044 HIS E C 1
ATOM 8907 O O . HIS E 1 101 ? -26.748 -5.643 89.766 1.00 126.35 1044 HIS E O 1
ATOM 8914 N N . HIS E 1 102 ? -26.096 -6.820 87.962 1.00 128.36 1045 HIS E N 1
ATOM 8915 C CA . HIS E 1 102 ? -24.701 -6.883 88.371 1.00 129.57 1045 HIS E CA 1
ATOM 8916 C C . HIS E 1 102 ? -23.825 -6.648 87.151 1.00 127.05 1045 HIS E C 1
ATOM 8917 O O . HIS E 1 102 ? -24.112 -7.152 86.062 1.00 123.53 1045 HIS E O 1
ATOM 8924 N N . ILE E 1 103 ? -22.758 -5.877 87.344 1.00 132.72 1046 ILE E N 1
ATOM 8925 C CA . ILE E 1 103 ? -21.872 -5.459 86.261 1.00 115.92 1046 ILE E CA 1
ATOM 8926 C C . ILE E 1 103 ? -21.160 -6.699 85.726 1.00 118.82 1046 ILE E C 1
ATOM 8927 O O . ILE E 1 103 ? -20.271 -7.243 86.386 1.00 121.24 1046 ILE E O 1
ATOM 8932 N N . GLY E 1 104 ? -21.538 -7.150 84.539 1.00 111.68 1047 GLY E N 1
ATOM 8933 C CA . GLY E 1 104 ? -20.965 -8.377 84.023 1.00 113.26 1047 GLY E CA 1
ATOM 8934 C C . GLY E 1 104 ? -21.872 -9.058 83.019 1.00 115.64 1047 GLY E C 1
ATOM 8935 O O . GLY E 1 104 ? -22.913 -8.533 82.619 1.00 120.30 1047 GLY E O 1
ATOM 8936 N N . ALA E 1 105 ? -21.422 -10.236 82.584 1.00 115.09 1048 ALA E N 1
ATOM 8937 C CA . ALA E 1 105 ? -22.061 -10.945 81.483 1.00 118.53 1048 ALA E CA 1
ATOM 8938 C C . ALA E 1 105 ? -23.430 -11.479 81.891 1.00 120.31 1048 ALA E C 1
ATOM 8939 O O . ALA E 1 105 ? -23.779 -11.550 83.072 1.00 124.86 1048 ALA E O 1
ATOM 8941 N N . ALA E 1 106 ? -24.214 -11.858 80.883 1.00 123.16 1049 ALA E N 1
ATOM 8942 C CA . ALA E 1 106 ? -25.545 -12.389 81.117 1.00 127.68 1049 ALA E CA 1
ATOM 8943 C C . ALA E 1 106 ? -25.954 -13.248 79.930 1.00 139.31 1049 ALA E C 1
ATOM 8944 O O . ALA E 1 106 ? -25.757 -12.853 78.776 1.00 142.39 1049 ALA E O 1
ATOM 8946 N N . SER E 1 107 ? -26.542 -14.403 80.217 1.00 144.41 1050 SER E N 1
ATOM 8947 C CA . SER E 1 107 ? -26.948 -15.327 79.167 1.00 145.98 1050 SER E CA 1
ATOM 8948 C C . SER E 1 107 ? -28.300 -15.958 79.486 1.00 138.21 1050 SER E C 1
ATOM 8949 O O . SER E 1 107 ? -28.381 -17.139 79.823 1.00 130.81 1050 SER E O 1
ATOM 8952 N N . ILE E 1 130 ? -33.904 -18.278 71.245 1.00 209.98 1073 ILE E N 1
ATOM 8953 C CA . ILE E 1 130 ? -33.834 -18.890 72.566 1.00 209.85 1073 ILE E CA 1
ATOM 8954 C C . ILE E 1 130 ? -32.492 -18.573 73.206 1.00 210.71 1073 ILE E C 1
ATOM 8955 O O . ILE E 1 130 ? -32.409 -18.327 74.410 1.00 203.99 1073 ILE E O 1
ATOM 8960 N N . PHE E 1 131 ? -31.436 -18.569 72.398 1.00 159.35 1074 PHE E N 1
ATOM 8961 C CA . PHE E 1 131 ? -30.113 -18.235 72.916 1.00 164.37 1074 PHE E CA 1
ATOM 8962 C C . PHE E 1 131 ? -30.056 -16.723 73.051 1.00 162.85 1074 PHE E C 1
ATOM 8963 O O . PHE E 1 131 ? -29.666 -16.004 72.132 1.00 165.65 1074 PHE E O 1
ATOM 8971 N N . LEU E 1 132 ? -30.321 -16.242 74.255 1.00 151.70 1075 LEU E N 1
ATOM 8972 C CA . LEU E 1 132 ? -30.381 -14.813 74.491 1.00 149.28 1075 LEU E CA 1
ATOM 8973 C C . LEU E 1 132 ? -29.113 -14.408 75.213 1.00 152.04 1075 LEU E C 1
ATOM 8974 O O . LEU E 1 132 ? -28.593 -15.152 76.050 1.00 146.39 1075 LEU E O 1
ATOM 8979 N N . TYR E 1 133 ? -28.598 -13.236 74.861 1.00 140.11 1076 TYR E N 1
ATOM 8980 C CA . TYR E 1 133 ? -27.354 -12.767 75.439 1.00 138.23 1076 TYR E CA 1
ATOM 8981 C C . TYR E 1 133 ? -27.465 -11.296 75.791 1.00 136.26 1076 TYR E C 1
ATOM 8982 O O . TYR E 1 133 ? -28.213 -10.541 75.165 1.00 138.66 1076 TYR E O 1
ATOM 8991 N N . GLY E 1 134 ? -26.706 -10.904 76.805 1.00 131.70 1077 GLY E N 1
ATOM 8992 C CA . GLY E 1 134 ? -26.678 -9.528 77.256 1.00 124.16 1077 GLY E CA 1
ATOM 8993 C C . GLY E 1 134 ? -25.456 -9.332 78.120 1.00 129.52 1077 GLY E C 1
ATOM 8994 O O . GLY E 1 134 ? -24.807 -10.288 78.550 1.00 139.00 1077 GLY E O 1
ATOM 8995 N N . TYR E 1 135 ? -25.130 -8.069 78.363 1.00 125.45 1078 TYR E N 1
ATOM 8996 C CA . TYR E 1 135 ? -23.959 -7.777 79.174 1.00 118.48 1078 TYR E CA 1
ATOM 8997 C C . TYR E 1 135 ? -24.104 -6.385 79.761 1.00 114.58 1078 TYR E C 1
ATOM 8998 O O . TYR E 1 135 ? -24.412 -5.438 79.034 1.00 121.66 1078 TYR E O 1
ATOM 9007 N N . GLY E 1 136 ? -23.877 -6.261 81.069 1.00 109.98 1079 GLY E N 1
ATOM 9008 C CA . GLY E 1 136 ? -24.235 -5.065 81.805 1.00 109.25 1079 GLY E CA 1
ATOM 9009 C C . GLY E 1 136 ? -23.043 -4.277 82.308 1.00 111.35 1079 GLY E C 1
ATOM 9010 O O . GLY E 1 136 ? -22.005 -4.846 82.666 1.00 111.86 1079 GLY E O 1
ATOM 9011 N N . GLY E 1 137 ? -23.259 -2.974 82.432 1.00 110.71 1080 GLY E N 1
ATOM 9012 C CA . GLY E 1 137 ? -22.228 -1.987 82.677 1.00 111.53 1080 GLY E CA 1
ATOM 9013 C C . GLY E 1 137 ? -22.162 -0.965 81.553 1.00 113.06 1080 GLY E C 1
ATOM 9014 O O . GLY E 1 137 ? -22.795 -1.099 80.507 1.00 113.42 1080 GLY E O 1
ATOM 9015 N N . TYR E 1 138 ? -21.368 0.075 81.795 1.00 111.52 1081 TYR E N 1
ATOM 9016 C CA . TYR E 1 138 ? -21.211 1.130 80.803 1.00 109.76 1081 TYR E CA 1
ATOM 9017 C C . TYR E 1 138 ? -19.853 1.789 80.986 1.00 108.12 1081 TYR E C 1
ATOM 9018 O O . TYR E 1 138 ? -19.193 1.622 82.015 1.00 109.77 1081 TYR E O 1
ATOM 9027 N N . SER E 1 139 ? -19.437 2.545 79.970 1.00 105.20 1082 SER E N 1
ATOM 9028 C CA . SER E 1 139 ? -18.183 3.298 80.036 1.00 108.90 1082 SER E CA 1
ATOM 9029 C C . SER E 1 139 ? -18.398 4.661 79.386 1.00 108.75 1082 SER E C 1
ATOM 9030 O O . SER E 1 139 ? -18.446 4.765 78.156 1.00 114.66 1082 SER E O 1
ATOM 9033 N N . LYS E 1 140 ? -18.522 5.698 80.206 1.00 98.62 1083 LYS E N 1
ATOM 9034 C CA . LYS E 1 140 ? -18.612 7.073 79.722 1.00 95.22 1083 LYS E CA 1
ATOM 9035 C C . LYS E 1 140 ? -17.231 7.702 79.853 1.00 101.51 1083 LYS E C 1
ATOM 9036 O O . LYS E 1 140 ? -16.803 8.061 80.952 1.00 107.89 1083 LYS E O 1
ATOM 9042 N N . VAL E 1 141 ? -16.521 7.820 78.739 1.00 98.07 1084 VAL E N 1
ATOM 9043 C CA . VAL E 1 141 ? -15.220 8.477 78.719 1.00 93.52 1084 VAL E CA 1
ATOM 9044 C C . VAL E 1 141 ? -15.435 9.918 78.265 1.00 96.61 1084 VAL E C 1
ATOM 9045 O O . VAL E 1 141 ? -15.849 10.182 77.131 1.00 100.62 1084 VAL E O 1
ATOM 9049 N N . GLU E 1 142 ? -15.190 10.847 79.179 1.00 84.93 1085 GLU E N 1
ATOM 9050 C CA . GLU E 1 142 ? -15.411 12.268 78.974 1.00 84.05 1085 GLU E CA 1
ATOM 9051 C C . GLU E 1 142 ? -14.098 12.969 78.645 1.00 79.41 1085 GLU E C 1
ATOM 9052 O O . GLU E 1 142 ? -13.054 12.693 79.253 1.00 78.54 1085 GLU E O 1
ATOM 9058 N N . ILE E 1 143 ? -14.168 13.851 77.649 1.00 76.64 1086 ILE E N 1
ATOM 9059 C CA . ILE E 1 143 ? -13.038 14.651 77.191 1.00 75.59 1086 ILE E CA 1
ATOM 9060 C C . ILE E 1 143 ? -13.049 15.982 77.930 1.00 80.66 1086 ILE E C 1
ATOM 9061 O O . ILE E 1 143 ? -14.081 16.661 77.995 1.00 84.47 1086 ILE E O 1
ATOM 9066 N N . SER E 1 144 ? -11.899 16.360 78.483 1.00 73.92 1087 SER E N 1
ATOM 9067 C CA . SER E 1 144 ? -11.768 17.545 79.315 1.00 73.95 1087 SER E CA 1
ATOM 9068 C C . SER E 1 144 ? -10.532 18.330 78.894 1.00 82.29 1087 SER E C 1
ATOM 9069 O O . SER E 1 144 ? -9.681 17.844 78.142 1.00 94.41 1087 SER E O 1
ATOM 9072 N N . GLU E 1 145 ? -10.445 19.558 79.414 1.00 85.46 1088 GLU E N 1
ATOM 9073 C CA . GLU E 1 145 ? -9.414 20.528 79.039 1.00 88.97 1088 GLU E CA 1
ATOM 9074 C C . GLU E 1 145 ? -9.512 20.910 77.566 1.00 81.90 1088 GLU E C 1
ATOM 9075 O O . GLU E 1 145 ? -8.506 21.213 76.918 1.00 81.22 1088 GLU E O 1
ATOM 9081 N N . VAL E 1 146 ? -10.731 20.888 77.031 1.00 74.23 1089 VAL E N 1
ATOM 9082 C CA . VAL E 1 146 ? -11.025 21.368 75.689 1.00 80.24 1089 VAL E CA 1
ATOM 9083 C C . VAL E 1 146 ? -12.316 22.170 75.763 1.00 87.51 1089 VAL E C 1
ATOM 9084 O O . VAL E 1 146 ? -13.210 21.865 76.557 1.00 89.62 1089 VAL E O 1
ATOM 9088 N N . PHE E 1 147 ? -12.404 23.220 74.952 1.00 87.57 1090 PHE E N 1
ATOM 9089 C CA . PHE E 1 147 ? -13.564 24.097 75.009 1.00 85.75 1090 PHE E CA 1
ATOM 9090 C C . PHE E 1 147 ? -14.705 23.515 74.185 1.00 88.63 1090 PHE E C 1
ATOM 9091 O O . PHE E 1 147 ? -14.509 23.106 73.036 1.00 87.93 1090 PHE E O 1
ATOM 9099 N N . LYS E 1 148 ? -15.899 23.492 74.771 1.00 94.61 1091 LYS E N 1
ATOM 9100 C CA . LYS E 1 148 ? -17.088 22.969 74.119 1.00 93.21 1091 LYS E CA 1
ATOM 9101 C C . LYS E 1 148 ? -18.016 24.113 73.734 1.00 92.54 1091 LYS E C 1
ATOM 9102 O O . LYS E 1 148 ? -17.990 25.188 74.340 1.00 91.63 1091 LYS E O 1
ATOM 9108 N N . ASP E 1 149 ? -18.835 23.869 72.717 1.00 97.40 1092 ASP E N 1
ATOM 9109 C CA . ASP E 1 149 ? -19.704 24.880 72.140 1.00 93.65 1092 ASP E CA 1
ATOM 9110 C C . ASP E 1 149 ? -21.157 24.609 72.511 1.00 94.78 1092 ASP E C 1
ATOM 9111 O O . ASP E 1 149 ? -21.540 23.470 72.793 1.00 99.40 1092 ASP E O 1
ATOM 9116 N N . THR E 1 150 ? -21.961 25.677 72.524 1.00 87.53 1093 THR E N 1
ATOM 9117 C CA . THR E 1 150 ? -23.401 25.518 72.713 1.00 87.76 1093 THR E CA 1
ATOM 9118 C C . THR E 1 150 ? -24.008 24.628 71.637 1.00 93.53 1093 THR E C 1
ATOM 9119 O O . THR E 1 150 ? -24.945 23.867 71.907 1.00 105.46 1093 THR E O 1
ATOM 9123 N N . ASN E 1 151 ? -23.497 24.715 70.405 1.00 81.58 1094 ASN E N 1
ATOM 9124 C CA . ASN E 1 151 ? -23.997 23.842 69.349 1.00 97.49 1094 ASN E CA 1
ATOM 9125 C C . ASN E 1 151 ? -23.573 22.397 69.577 1.00 90.71 1094 ASN E C 1
ATOM 9126 O O . ASN E 1 151 ? -24.273 21.472 69.149 1.00 92.88 1094 ASN E O 1
ATOM 9131 N N . GLY E 1 152 ? -22.442 22.187 70.244 1.00 96.84 1095 GLY E N 1
ATOM 9132 C CA . GLY E 1 152 ? -21.980 20.859 70.607 1.00 99.53 1095 GLY E CA 1
ATOM 9133 C C . GLY E 1 152 ? -20.645 20.468 70.012 1.00 86.80 1095 GLY E C 1
ATOM 9134 O O . GLY E 1 152 ? -20.153 19.371 70.312 1.00 76.95 1095 GLY E O 1
ATOM 9135 N N . LYS E 1 153 ? -20.027 21.307 69.187 1.00 85.18 1096 LYS E N 1
ATOM 9136 C CA . LYS E 1 153 ? -18.764 20.971 68.551 1.00 85.27 1096 LYS E CA 1
ATOM 9137 C C . LYS E 1 153 ? -17.601 21.384 69.445 1.00 83.38 1096 LYS E C 1
ATOM 9138 O O . LYS E 1 153 ? -17.675 22.373 70.177 1.00 84.88 1096 LYS E O 1
ATOM 9152 N N . TRP E 1 155 ? -13.670 22.566 70.113 1.00 80.52 1098 TRP E N 1
ATOM 9153 C CA . TRP E 1 155 ? -12.579 23.352 69.551 1.00 80.09 1098 TRP E CA 1
ATOM 9154 C C . TRP E 1 155 ? -11.372 23.321 70.476 1.00 80.18 1098 TRP E C 1
ATOM 9155 O O . TRP E 1 155 ? -11.497 23.570 71.680 1.00 79.12 1098 TRP E O 1
ATOM 9166 N N . LEU E 1 156 ? -10.210 23.013 69.908 1.00 71.11 1099 LEU E N 1
ATOM 9167 C CA . LEU E 1 156 ? -8.937 23.057 70.612 1.00 78.66 1099 LEU E CA 1
ATOM 9168 C C . LEU E 1 156 ? -8.041 24.063 69.906 1.00 86.50 1099 LEU E C 1
ATOM 9169 O O . LEU E 1 156 ? -7.949 24.059 68.674 1.00 82.43 1099 LEU E O 1
ATOM 9174 N N . SER E 1 157 ? -7.379 24.916 70.682 1.00 88.78 1100 SER E N 1
ATOM 9175 C CA . SER E 1 157 ? -6.492 25.934 70.140 1.00 88.26 1100 SER E CA 1
ATOM 9176 C C . SER E 1 157 ? -5.070 25.675 70.614 1.00 87.22 1100 SER E C 1
ATOM 9177 O O . SER E 1 157 ? -4.839 25.437 71.804 1.00 86.59 1100 SER E O 1
ATOM 9180 N N . PHE E 1 158 ? -4.122 25.732 69.679 1.00 91.72 1101 PHE E N 1
ATOM 9181 C CA . PHE E 1 158 ? -2.705 25.617 69.995 1.00 93.25 1101 PHE E CA 1
ATOM 9182 C C . PHE E 1 158 ? -2.096 26.942 70.428 1.00 98.33 1101 PHE E C 1
ATOM 9183 O O . PHE E 1 158 ? -0.951 26.958 70.893 1.00 107.37 1101 PHE E O 1
ATOM 9191 N N . GLY E 1 159 ? -2.833 28.041 70.292 1.00 95.03 1102 GLY E N 1
ATOM 9192 C CA . GLY E 1 159 ? -2.297 29.364 70.533 1.00 104.32 1102 GLY E CA 1
ATOM 9193 C C . GLY E 1 159 ? -1.847 30.023 69.247 1.00 117.18 1102 GLY E C 1
ATOM 9194 O O . GLY E 1 159 ? -2.354 29.699 68.169 1.00 120.97 1102 GLY E O 1
ATOM 9203 N N . LEU E 1 161 ? 1.202 31.117 66.438 1.00 133.79 1104 LEU E N 1
ATOM 9204 C CA . LEU E 1 161 ? 2.464 30.621 65.896 1.00 134.04 1104 LEU E CA 1
ATOM 9205 C C . LEU E 1 161 ? 3.581 31.589 66.254 1.00 148.40 1104 LEU E C 1
ATOM 9206 O O . LEU E 1 161 ? 3.767 32.617 65.600 1.00 156.30 1104 LEU E O 1
ATOM 9211 N N . ASN E 1 162 ? 4.329 31.263 67.303 1.00 156.35 1105 ASN E N 1
ATOM 9212 C CA . ASN E 1 162 ? 5.549 31.996 67.600 1.00 162.21 1105 ASN E CA 1
ATOM 9213 C C . ASN E 1 162 ? 6.636 31.612 66.605 1.00 158.17 1105 ASN E C 1
ATOM 9214 O O . ASN E 1 162 ? 6.784 30.440 66.249 1.00 151.95 1105 ASN E O 1
ATOM 9219 N N . SER E 1 163 ? 7.386 32.611 66.145 1.00 163.01 1106 SER E N 1
ATOM 9220 C CA . SER E 1 163 ? 8.460 32.356 65.197 1.00 167.23 1106 SER E CA 1
ATOM 9221 C C . SER E 1 163 ? 9.501 31.425 65.807 1.00 169.17 1106 SER E C 1
ATOM 9222 O O . SER E 1 163 ? 9.813 31.508 66.999 1.00 167.36 1106 SER E O 1
ATOM 9225 N N . GLU E 1 164 ? 10.026 30.522 64.978 1.00 171.08 1107 GLU E N 1
ATOM 9226 C CA . GLU E 1 164 ? 11.060 29.546 65.314 1.00 171.09 1107 GLU E CA 1
ATOM 9227 C C . GLU E 1 164 ? 10.595 28.494 66.317 1.00 167.31 1107 GLU E C 1
ATOM 9228 O O . GLU E 1 164 ? 11.392 27.627 66.691 1.00 162.81 1107 GLU E O 1
ATOM 9234 N N . ASN E 1 165 ? 9.344 28.535 66.766 1.00 163.70 1108 ASN E N 1
ATOM 9235 C CA . ASN E 1 165 ? 8.815 27.557 67.704 1.00 155.90 1108 ASN E CA 1
ATOM 9236 C C . ASN E 1 165 ? 7.732 26.708 67.050 1.00 149.38 1108 ASN E C 1
ATOM 9237 O O . ASN E 1 165 ? 7.196 27.043 65.991 1.00 150.74 1108 ASN E O 1
ATOM 9242 N N . SER E 1 166 ? 7.418 25.593 67.706 1.00 145.27 1109 SER E N 1
ATOM 9243 C CA . SER E 1 166 ? 6.323 24.717 67.320 1.00 129.83 1109 SER E CA 1
ATOM 9244 C C . SER E 1 166 ? 5.302 24.687 68.449 1.00 123.86 1109 SER E C 1
ATOM 9245 O O . SER E 1 166 ? 5.610 25.024 69.596 1.00 126.19 1109 SER E O 1
ATOM 9248 N N . LEU E 1 167 ? 4.078 24.281 68.125 1.00 112.44 1110 LEU E N 1
ATOM 9249 C CA . LEU E 1 167 ? 2.973 24.426 69.063 1.00 112.65 1110 LEU E CA 1
ATOM 9250 C C . LEU E 1 167 ? 2.581 23.072 69.642 1.00 112.21 1110 LEU E C 1
ATOM 9251 O O . LEU E 1 167 ? 2.826 22.029 69.037 1.00 117.21 1110 LEU E O 1
ATOM 9256 N N . ASN E 1 168 ? 2.009 23.090 70.844 1.00 110.06 1111 ASN E N 1
ATOM 9257 C CA . ASN E 1 168 ? 1.626 21.853 71.511 1.00 106.84 1111 ASN E CA 1
ATOM 9258 C C . ASN E 1 168 ? 0.471 22.108 72.472 1.00 100.24 1111 ASN E C 1
ATOM 9259 O O . ASN E 1 168 ? 0.319 23.209 73.009 1.00 99.55 1111 ASN E O 1
ATOM 9264 N N . ALA E 1 169 ? -0.345 21.073 72.673 1.00 93.08 1112 ALA E N 1
ATOM 9265 C CA . ALA E 1 169 ? -1.505 21.142 73.554 1.00 94.06 1112 ALA E CA 1
ATOM 9266 C C . ALA E 1 169 ? -1.770 19.765 74.154 1.00 93.90 1112 ALA E C 1
ATOM 9267 O O . ALA E 1 169 ? -1.078 18.784 73.855 1.00 97.93 1112 ALA E O 1
ATOM 9269 N N . LYS E 1 170 ? -2.814 19.693 74.984 1.00 80.52 1113 LYS E N 1
ATOM 9270 C CA . LYS E 1 170 ? -3.129 18.497 75.751 1.00 84.04 1113 LYS E CA 1
ATOM 9271 C C . LYS E 1 170 ? -4.637 18.333 75.886 1.00 85.77 1113 LYS E C 1
ATOM 9272 O O . LYS E 1 170 ? -5.394 19.307 75.865 1.00 90.98 1113 LYS E O 1
ATOM 9278 N N . ILE E 1 171 ? -5.057 17.075 76.027 1.00 81.11 1114 ILE E N 1
ATOM 9279 C CA . ILE E 1 171 ? -6.442 16.697 76.282 1.00 79.10 1114 ILE E CA 1
ATOM 9280 C C . ILE E 1 171 ? -6.480 15.755 77.477 1.00 82.00 1114 ILE E C 1
ATOM 9281 O O . ILE E 1 171 ? -5.563 14.957 77.689 1.00 88.81 1114 ILE E O 1
ATOM 9286 N N . LYS E 1 172 ? -7.554 15.845 78.260 1.00 80.68 1115 LYS E N 1
ATOM 9287 C CA . LYS E 1 172 ? -7.794 14.969 79.395 1.00 82.42 1115 LYS E CA 1
ATOM 9288 C C . LYS E 1 172 ? -8.882 13.972 79.021 1.00 81.67 1115 LYS E C 1
ATOM 9289 O O . LYS E 1 172 ? -9.873 14.339 78.386 1.00 77.64 1115 LYS E O 1
ATOM 9295 N N . LEU E 1 173 ? -8.709 12.714 79.418 1.00 73.02 1116 LEU E N 1
ATOM 9296 C CA . LEU E 1 173 ? -9.692 11.676 79.138 1.00 72.97 1116 LEU E CA 1
ATOM 9297 C C . LEU E 1 173 ? -9.975 10.932 80.431 1.00 79.36 1116 LEU E C 1
ATOM 9298 O O . LEU E 1 173 ? -9.063 10.332 81.013 1.00 84.93 1116 LEU E O 1
ATOM 9303 N N . GLN E 1 174 ? -11.228 10.973 80.884 1.00 85.27 1117 GLN E N 1
ATOM 9304 C CA . GLN E 1 174 ? -11.589 10.363 82.158 1.00 88.67 1117 GLN E CA 1
ATOM 9305 C C . GLN E 1 174 ? -12.753 9.406 81.961 1.00 93.29 1117 GLN E C 1
ATOM 9306 O O . GLN E 1 174 ? -13.780 9.783 81.397 1.00 95.42 1117 GLN E O 1
ATOM 9312 N N . ASN E 1 175 ? -12.603 8.182 82.458 1.00 97.34 1118 ASN E N 1
ATOM 9313 C CA . ASN E 1 175 ? -13.636 7.155 82.331 1.00 92.87 1118 ASN E CA 1
ATOM 9314 C C . ASN E 1 175 ? -14.523 7.213 83.568 1.00 94.31 1118 ASN E C 1
ATOM 9315 O O . ASN E 1 175 ? -14.167 6.690 84.625 1.00 96.25 1118 ASN E O 1
ATOM 9320 N N . THR E 1 176 ? -15.691 7.835 83.439 1.00 100.10 1119 THR E N 1
ATOM 9321 C CA . THR E 1 176 ? -16.640 7.901 84.550 1.00 98.02 1119 THR E CA 1
ATOM 9322 C C . THR E 1 176 ? -17.673 6.782 84.488 1.00 95.42 1119 THR E C 1
ATOM 9323 O O . THR E 1 176 ? -18.860 6.980 84.767 1.00 100.46 1119 THR E O 1
ATOM 9327 N N . GLY E 1 177 ? -17.222 5.575 84.151 1.00 92.14 1120 GLY E N 1
ATOM 9328 C CA . GLY E 1 177 ? -18.083 4.412 84.074 1.00 102.52 1120 GLY E CA 1
ATOM 9329 C C . GLY E 1 177 ? -17.597 3.313 84.997 1.00 103.95 1120 GLY E C 1
ATOM 9330 O O . GLY E 1 177 ? -16.729 3.553 85.841 1.00 103.40 1120 GLY E O 1
ATOM 9331 N N . ASP E 1 178 ? -18.139 2.101 84.855 1.00 104.38 1121 ASP E N 1
ATOM 9332 C CA . ASP E 1 178 ? -17.776 1.001 85.737 1.00 102.32 1121 ASP E CA 1
ATOM 9333 C C . ASP E 1 178 ? -16.970 -0.105 85.071 1.00 101.82 1121 ASP E C 1
ATOM 9334 O O . ASP E 1 178 ? -16.331 -0.888 85.781 1.00 103.26 1121 ASP E O 1
ATOM 9339 N N . LEU E 1 179 ? -16.982 -0.194 83.746 1.00 100.09 1122 LEU E N 1
ATOM 9340 C CA . LEU E 1 179 ? -16.183 -1.169 83.020 1.00 104.55 1122 LEU E CA 1
ATOM 9341 C C . LEU E 1 179 ? -15.161 -0.444 82.150 1.00 105.63 1122 LEU E C 1
ATOM 9342 O O . LEU E 1 179 ? -15.239 0.769 81.936 1.00 104.79 1122 LEU E O 1
ATOM 9347 N N . CYS E 1 180 ? -14.189 -1.207 81.651 1.00 103.74 1123 CYS E N 1
ATOM 9348 C CA . CYS E 1 180 ? -13.099 -0.629 80.876 1.00 105.37 1123 CYS E CA 1
ATOM 9349 C C . CYS E 1 180 ? -13.603 0.001 79.581 1.00 102.96 1123 CYS E C 1
ATOM 9350 O O . CYS E 1 180 ? -14.576 -0.451 78.974 1.00 97.65 1123 CYS E O 1
ATOM 9353 N N . SER E 1 181 ? -12.908 1.053 79.155 1.00 104.33 1124 SER E N 1
ATOM 9354 C CA . SER E 1 181 ? -13.258 1.826 77.974 1.00 102.13 1124 SER E CA 1
ATOM 9355 C C . SER E 1 181 ? -12.096 1.802 76.989 1.00 96.20 1124 SER E C 1
ATOM 9356 O O . SER E 1 181 ? -10.932 1.689 77.383 1.00 91.86 1124 SER E O 1
ATOM 9359 N N . TYR E 1 182 ? -12.423 1.896 75.702 1.00 92.41 1125 TYR E N 1
ATOM 9360 C CA . TYR E 1 182 ? -11.431 1.854 74.634 1.00 89.08 1125 TYR E CA 1
ATOM 9361 C C . TYR E 1 182 ? -11.533 3.121 73.794 1.00 91.05 1125 TYR E C 1
ATOM 9362 O O . TYR E 1 182 ? -12.643 3.564 73.460 1.00 89.66 1125 TYR E O 1
ATOM 9371 N N . VAL E 1 183 ? -10.373 3.718 73.492 1.00 80.79 1126 VAL E N 1
ATOM 9372 C CA . VAL E 1 183 ? -10.281 5.026 72.847 1.00 73.85 1126 VAL E CA 1
ATOM 9373 C C . VAL E 1 183 ? -9.188 5.049 71.774 1.00 72.16 1126 VAL E C 1
ATOM 9374 O O . VAL E 1 183 ? -7.989 5.138 72.082 1.00 81.25 1126 VAL E O 1
ATOM 9378 N N . LYS E 1 184 ? -9.589 4.810 70.523 1.00 68.55 1127 LYS E N 1
ATOM 9379 C CA . LYS E 1 184 ? -8.733 5.014 69.357 1.00 77.88 1127 LYS E CA 1
ATOM 9380 C C . LYS E 1 184 ? -8.878 6.440 68.827 1.00 77.10 1127 LYS E C 1
ATOM 9381 O O . LYS E 1 184 ? -9.994 6.892 68.555 1.00 77.07 1127 LYS E O 1
ATOM 9387 N N . ILE E 1 185 ? -7.759 7.145 68.657 1.00 76.52 1128 ILE E N 1
ATOM 9388 C CA . ILE E 1 185 ? -7.788 8.518 68.162 1.00 69.18 1128 ILE E CA 1
ATOM 9389 C C . ILE E 1 185 ? -6.985 8.594 66.868 1.00 76.69 1128 ILE E C 1
ATOM 9390 O O . ILE E 1 185 ? -5.930 7.962 66.740 1.00 85.52 1128 ILE E O 1
ATOM 9395 N N . LYS E 1 186 ? -7.506 9.345 65.896 1.00 66.83 1129 LYS E N 1
ATOM 9396 C CA . LYS E 1 186 ? -6.829 9.555 64.621 1.00 66.08 1129 LYS E CA 1
ATOM 9397 C C . LYS E 1 186 ? -6.963 11.012 64.201 1.00 69.80 1129 LYS E C 1
ATOM 9398 O O . LYS E 1 186 ? -8.031 11.613 64.340 1.00 80.77 1129 LYS E O 1
ATOM 9404 N N . LEU E 1 187 ? -5.876 11.578 63.689 1.00 68.81 1130 LEU E N 1
ATOM 9405 C CA . LEU E 1 187 ? -5.826 12.985 63.317 1.00 75.61 1130 LEU E CA 1
ATOM 9406 C C . LEU E 1 187 ? -5.723 13.149 61.807 1.00 77.91 1130 LEU E C 1
ATOM 9407 O O . LEU E 1 187 ? -4.972 12.426 61.145 1.00 76.45 1130 LEU E O 1
ATOM 9412 N N . THR E 1 188 ? -6.485 14.094 61.265 1.00 73.50 1131 THR E N 1
ATOM 9413 C CA . THR E 1 188 ? -6.417 14.441 59.846 1.00 78.22 1131 THR E CA 1
ATOM 9414 C C . THR E 1 188 ? -6.248 15.951 59.701 1.00 81.50 1131 THR E C 1
ATOM 9415 O O . THR E 1 188 ? -7.139 16.719 60.117 1.00 80.01 1131 THR E O 1
ATOM 9419 N N . PRO E 1 189 ? -5.125 16.427 59.173 1.00 87.39 1132 PRO E N 1
ATOM 9420 C CA . PRO E 1 189 ? -4.937 17.871 59.013 1.00 85.59 1132 PRO E CA 1
ATOM 9421 C C . PRO E 1 189 ? -5.699 18.423 57.817 1.00 79.50 1132 PRO E C 1
ATOM 9422 O O . PRO E 1 189 ? -6.097 17.701 56.901 1.00 77.27 1132 PRO E O 1
ATOM 9426 N N . LYS E 1 190 ? -5.885 19.741 57.840 1.00 79.21 1133 LYS E N 1
ATOM 9427 C CA . LYS E 1 190 ? -6.615 20.454 56.800 1.00 90.12 1133 LYS E CA 1
ATOM 9428 C C . LYS E 1 190 ? -5.723 20.853 55.628 1.00 90.97 1133 LYS E C 1
ATOM 9429 O O . LYS E 1 190 ? -6.228 21.349 54.616 1.00 89.02 1133 LYS E O 1
ATOM 9435 N N . ALA E 1 191 ? -4.419 20.610 55.720 1.00 89.75 1134 ALA E N 1
ATOM 9436 C CA . ALA E 1 191 ? -3.479 20.919 54.653 1.00 94.71 1134 ALA E CA 1
ATOM 9437 C C . ALA E 1 191 ? -3.040 19.628 53.977 1.00 97.51 1134 ALA E C 1
ATOM 9438 O O . ALA E 1 191 ? -2.736 18.637 54.648 1.00 101.87 1134 ALA E O 1
ATOM 9440 N N . VAL E 1 192 ? -3.010 19.646 52.649 1.00 101.75 1135 VAL E N 1
ATOM 9441 C CA . VAL E 1 192 ? -2.754 18.457 51.847 1.00 105.45 1135 VAL E CA 1
ATOM 9442 C C . VAL E 1 192 ? -1.375 18.586 51.201 1.00 106.26 1135 VAL E C 1
ATOM 9443 O O . VAL E 1 192 ? -1.119 19.496 50.399 1.00 108.10 1135 VAL E O 1
ATOM 9447 N N . TYR E 1 193 ? -0.471 17.692 51.591 1.00 105.38 1136 TYR E N 1
ATOM 9448 C CA . TYR E 1 193 ? 0.874 17.596 51.040 1.00 107.61 1136 TYR E CA 1
ATOM 9449 C C . TYR E 1 193 ? 1.406 16.204 51.355 1.00 104.56 1136 TYR E C 1
ATOM 9450 O O . TYR E 1 193 ? 0.917 15.553 52.283 1.00 103.36 1136 TYR E O 1
ATOM 9459 N N . PRO E 1 194 ? 2.384 15.705 50.589 1.00 106.46 1137 PRO E N 1
ATOM 9460 C CA . PRO E 1 194 ? 2.678 14.263 50.665 1.00 111.81 1137 PRO E CA 1
ATOM 9461 C C . PRO E 1 194 ? 3.227 13.794 52.003 1.00 119.39 1137 PRO E C 1
ATOM 9462 O O . PRO E 1 194 ? 2.963 12.648 52.385 1.00 129.14 1137 PRO E O 1
ATOM 9466 N N . THR E 1 195 ? 3.963 14.625 52.737 1.00 117.96 1138 THR E N 1
ATOM 9467 C CA . THR E 1 195 ? 4.485 14.242 54.049 1.00 122.92 1138 THR E CA 1
ATOM 9468 C C . THR E 1 195 ? 3.651 14.830 55.186 1.00 125.28 1138 THR E C 1
ATOM 9469 O O . THR E 1 195 ? 4.172 15.174 56.251 1.00 123.48 1138 THR E O 1
ATOM 9481 N N . ILE E 1 197 ? 1.258 13.753 57.404 1.00 128.21 1140 ILE E N 1
ATOM 9482 C CA . ILE E 1 197 ? 1.083 13.157 58.725 1.00 123.58 1140 ILE E CA 1
ATOM 9483 C C . ILE E 1 197 ? 2.350 13.266 59.568 1.00 117.12 1140 ILE E C 1
ATOM 9484 O O . ILE E 1 197 ? 2.274 13.209 60.803 1.00 115.35 1140 ILE E O 1
ATOM 9489 N N . SER E 1 198 ? 3.515 13.431 58.934 1.00 121.34 1141 SER E N 1
ATOM 9490 C CA . SER E 1 198 ? 4.779 13.417 59.667 1.00 116.98 1141 SER E CA 1
ATOM 9491 C C . SER E 1 198 ? 4.952 14.656 60.540 1.00 111.86 1141 SER E C 1
ATOM 9492 O O . SER E 1 198 ? 5.663 14.604 61.550 1.00 117.99 1141 SER E O 1
ATOM 9495 N N . SER E 1 199 ? 4.315 15.771 60.173 1.00 106.57 1142 SER E N 1
ATOM 9496 C CA . SER E 1 199 ? 4.447 17.003 60.944 1.00 102.61 1142 SER E CA 1
ATOM 9497 C C . SER E 1 199 ? 3.731 16.942 62.288 1.00 104.66 1142 SER E C 1
ATOM 9498 O O . SER E 1 199 ? 4.008 17.773 63.160 1.00 106.69 1142 SER E O 1
ATOM 9501 N N . TRP E 1 200 ? 2.826 15.989 62.473 1.00 99.23 1143 TRP E N 1
ATOM 9502 C CA . TRP E 1 200 ? 2.047 15.858 63.695 1.00 93.05 1143 TRP E CA 1
ATOM 9503 C C . TRP E 1 200 ? 2.625 14.748 64.562 1.00 97.68 1143 TRP E C 1
ATOM 9504 O O . TRP E 1 200 ? 2.993 13.683 64.056 1.00 103.68 1143 TRP E O 1
ATOM 9515 N N . GLN E 1 201 ? 2.705 14.995 65.870 1.00 97.86 1144 GLN E N 1
ATOM 9516 C CA . GLN E 1 201 ? 3.169 13.983 66.815 1.00 97.52 1144 GLN E CA 1
ATOM 9517 C C . GLN E 1 201 ? 2.160 13.896 67.953 1.00 95.74 1144 GLN E C 1
ATOM 9518 O O . GLN E 1 201 ? 2.011 14.840 68.736 1.00 87.27 1144 GLN E O 1
ATOM 9524 N N . VAL E 1 202 ? 1.470 12.761 68.035 1.00 98.74 1145 VAL E N 1
ATOM 9525 C CA . VAL E 1 202 ? 0.362 12.550 68.957 1.00 96.18 1145 VAL E CA 1
ATOM 9526 C C . VAL E 1 202 ? 0.649 11.337 69.829 1.00 94.39 1145 VAL E C 1
ATOM 9527 O O . VAL E 1 202 ? 1.102 10.302 69.330 1.00 93.68 1145 VAL E O 1
ATOM 9531 N N . ASN E 1 203 ? 0.393 11.464 71.135 1.00 89.47 1146 ASN E N 1
ATOM 9532 C CA . ASN E 1 203 ? 0.536 10.279 71.984 1.00 92.25 1146 ASN E CA 1
ATOM 9533 C C . ASN E 1 203 ? -0.428 10.308 73.163 1.00 90.45 1146 ASN E C 1
ATOM 9534 O O . ASN E 1 203 ? -0.578 11.355 73.806 1.00 89.75 1146 ASN E O 1
ATOM 9539 N N . PRO E 1 204 ? -1.098 9.187 73.472 1.00 85.34 1147 PRO E N 1
ATOM 9540 C CA . PRO E 1 204 ? -1.121 7.905 72.754 1.00 86.36 1147 PRO E CA 1
ATOM 9541 C C . PRO E 1 204 ? -2.188 7.851 71.654 1.00 89.89 1147 PRO E C 1
ATOM 9542 O O . PRO E 1 204 ? -3.288 8.369 71.846 1.00 87.65 1147 PRO E O 1
ATOM 9546 N N . THR E 1 205 ? -1.856 7.231 70.517 1.00 99.35 1148 THR E N 1
ATOM 9547 C CA . THR E 1 205 ? -2.814 7.117 69.419 1.00 90.64 1148 THR E CA 1
ATOM 9548 C C . THR E 1 205 ? -3.974 6.180 69.752 1.00 89.85 1148 THR E C 1
ATOM 9549 O O . THR E 1 205 ? -5.089 6.380 69.257 1.00 86.57 1148 THR E O 1
ATOM 9553 N N . GLU E 1 206 ? -3.738 5.147 70.555 1.00 90.85 1149 GLU E N 1
ATOM 9554 C CA . GLU E 1 206 ? -4.780 4.204 70.937 1.00 91.79 1149 GLU E CA 1
ATOM 9555 C C . GLU E 1 206 ? -4.533 3.769 72.371 1.00 87.39 1149 GLU E C 1
ATOM 9556 O O . GLU E 1 206 ? -3.381 3.566 72.766 1.00 94.92 1149 GLU E O 1
ATOM 9562 N N . LEU E 1 207 ? -5.603 3.621 73.153 1.00 80.44 1150 LEU E N 1
ATOM 9563 C CA . LEU E 1 207 ? -5.394 3.151 74.521 1.00 84.83 1150 LEU E CA 1
ATOM 9564 C C . LEU E 1 207 ? -6.706 2.687 75.141 1.00 87.14 1150 LEU E C 1
ATOM 9565 O O . LEU E 1 207 ? -7.783 2.778 74.540 1.00 91.00 1150 LEU E O 1
ATOM 9570 N N . LEU E 1 208 ? -6.578 2.138 76.351 1.00 93.20 1151 LEU E N 1
ATOM 9571 C CA . LEU E 1 208 ? -7.691 1.658 77.154 1.00 93.66 1151 LEU E CA 1
ATOM 9572 C C . LEU E 1 208 ? -7.613 2.285 78.537 1.00 97.23 1151 LEU E C 1
ATOM 9573 O O . LEU E 1 208 ? -6.526 2.556 79.056 1.00 101.02 1151 LEU E O 1
ATOM 9578 N N . LEU E 1 209 ? -8.782 2.513 79.129 1.00 98.01 1152 LEU E N 1
ATOM 9579 C CA . LEU E 1 209 ? -8.896 3.166 80.425 1.00 98.68 1152 LEU E CA 1
ATOM 9580 C C . LEU E 1 209 ? -9.727 2.293 81.353 1.00 99.80 1152 LEU E C 1
ATOM 9581 O O . LEU E 1 209 ? -10.839 1.890 81.000 1.00 102.70 1152 LEU E O 1
ATOM 9586 N N . ASN E 1 210 ? -9.189 2.010 82.535 1.00 103.62 1153 ASN E N 1
ATOM 9587 C CA . ASN E 1 210 ? -9.958 1.338 83.564 1.00 99.54 1153 ASN E CA 1
ATOM 9588 C C . ASN E 1 210 ? -10.978 2.313 84.152 1.00 94.51 1153 ASN E C 1
ATOM 9589 O O . ASN E 1 210 ? -10.878 3.523 83.937 1.00 97.45 1153 ASN E O 1
ATOM 9594 N N . PRO E 1 211 ? -11.992 1.815 84.864 1.00 86.47 1154 PRO E N 1
ATOM 9595 C CA . PRO E 1 211 ? -12.980 2.732 85.448 1.00 101.74 1154 PRO E CA 1
ATOM 9596 C C . PRO E 1 211 ? -12.317 3.739 86.377 1.00 101.88 1154 PRO E C 1
ATOM 9597 O O . PRO E 1 211 ? -11.539 3.377 87.263 1.00 100.83 1154 PRO E O 1
ATOM 9601 N N . LYS E 1 212 ? -12.619 5.017 86.142 1.00 100.59 1155 LYS E N 1
ATOM 9602 C CA . LYS E 1 212 ? -12.122 6.173 86.886 1.00 97.93 1155 LYS E CA 1
ATOM 9603 C C . LYS E 1 212 ? -10.631 6.408 86.648 1.00 94.14 1155 LYS E C 1
ATOM 9604 O O . LYS E 1 212 ? -9.997 7.171 87.387 1.00 96.37 1155 LYS E O 1
ATOM 9610 N N . GLU E 1 213 ? -10.052 5.781 85.626 1.00 99.97 1156 GLU E N 1
ATOM 9611 C CA . GLU E 1 213 ? -8.683 6.074 85.225 1.00 106.12 1156 GLU E CA 1
ATOM 9612 C C . GLU E 1 213 ? -8.649 7.295 84.314 1.00 107.74 1156 GLU E C 1
ATOM 9613 O O . GLU E 1 213 ? -9.475 7.434 83.408 1.00 109.47 1156 GLU E O 1
ATOM 9619 N N . VAL E 1 214 ? -7.687 8.180 84.558 1.00 101.22 1157 VAL E N 1
ATOM 9620 C CA . VAL E 1 214 ? -7.550 9.431 83.822 1.00 100.14 1157 VAL E CA 1
ATOM 9621 C C . VAL E 1 214 ? -6.235 9.393 83.056 1.00 92.78 1157 VAL E C 1
ATOM 9622 O O . VAL E 1 214 ? -5.194 9.038 83.621 1.00 96.63 1157 VAL E O 1
ATOM 9626 N N . GLN E 1 215 ? -6.281 9.752 81.772 1.00 87.50 1158 GLN E N 1
ATOM 9627 C CA . GLN E 1 215 ? -5.078 9.791 80.950 1.00 95.11 1158 GLN E CA 1
ATOM 9628 C C . GLN E 1 215 ? -5.028 11.066 80.119 1.00 90.84 1158 GLN E C 1
ATOM 9629 O O . GLN E 1 215 ? -6.055 11.591 79.682 1.00 86.03 1158 GLN E O 1
ATOM 9635 N N . TRP E 1 216 ? -3.810 11.546 79.893 1.00 95.64 1159 TRP E N 1
ATOM 9636 C CA . TRP E 1 216 ? -3.554 12.771 79.148 1.00 86.88 1159 TRP E CA 1
ATOM 9637 C C . TRP E 1 216 ? -3.001 12.448 77.767 1.00 92.01 1159 TRP E C 1
ATOM 9638 O O . TRP E 1 216 ? -2.067 11.650 77.636 1.00 94.95 1159 TRP E O 1
ATOM 9649 N N . VAL E 1 217 ? -3.585 13.067 76.745 1.00 87.35 1160 VAL E N 1
ATOM 9650 C CA . VAL E 1 217 ? -3.143 12.932 75.362 1.00 87.77 1160 VAL E CA 1
ATOM 9651 C C . VAL E 1 217 ? -2.416 14.212 74.975 1.00 91.77 1160 VAL E C 1
ATOM 9652 O O . VAL E 1 217 ? -2.987 15.305 75.055 1.00 88.73 1160 VAL E O 1
ATOM 9656 N N . THR E 1 218 ? -1.163 14.078 74.553 1.00 96.17 1161 THR E N 1
ATOM 9657 C CA . THR E 1 218 ? -0.352 15.214 74.140 1.00 97.07 1161 THR E CA 1
ATOM 9658 C C . THR E 1 218 ? -0.336 15.296 72.619 1.00 96.65 1161 THR E C 1
ATOM 9659 O O . THR E 1 218 ? -0.289 14.268 71.929 1.00 96.15 1161 THR E O 1
ATOM 9663 N N . LEU E 1 219 ? -0.353 16.528 72.103 1.00 96.35 1162 LEU E N 1
ATOM 9664 C CA . LEU E 1 219 ? -0.443 16.774 70.669 1.00 96.06 1162 LEU E CA 1
ATOM 9665 C C . LEU E 1 219 ? 0.534 17.883 70.320 1.00 94.31 1162 LEU E C 1
ATOM 9666 O O . LEU E 1 219 ? 0.408 18.994 70.841 1.00 87.54 1162 LEU E O 1
ATOM 9671 N N . GLU E 1 220 ? 1.496 17.609 69.441 1.00 99.44 1163 GLU E N 1
ATOM 9672 C CA . GLU E 1 220 ? 2.439 18.642 69.034 1.00 103.52 1163 GLU E CA 1
ATOM 9673 C C . GLU E 1 220 ? 2.430 18.775 67.518 1.00 101.23 1163 GLU E C 1
ATOM 9674 O O . GLU E 1 220 ? 2.352 17.781 66.785 1.00 100.70 1163 GLU E O 1
ATOM 9680 N N . PHE E 1 221 ? 2.498 20.025 67.067 1.00 98.29 1164 PHE E N 1
ATOM 9681 C CA . PHE E 1 221 ? 2.394 20.408 65.668 1.00 98.00 1164 PHE E CA 1
ATOM 9682 C C . PHE E 1 221 ? 3.601 21.255 65.297 1.00 101.91 1164 PHE E C 1
ATOM 9683 O O . PHE E 1 221 ? 3.829 22.318 65.893 1.00 103.89 1164 PHE E O 1
ATOM 9691 N N . HIS E 1 222 ? 4.387 20.758 64.335 1.00 109.92 1165 HIS E N 1
ATOM 9692 C CA . HIS E 1 222 ? 5.552 21.424 63.774 1.00 105.51 1165 HIS E CA 1
ATOM 9693 C C . HIS E 1 222 ? 5.169 22.041 62.435 1.00 99.03 1165 HIS E C 1
ATOM 9694 O O . HIS E 1 222 ? 5.101 21.325 61.424 1.00 102.01 1165 HIS E O 1
ATOM 9701 N N . PRO E 1 223 ? 4.912 23.344 62.368 1.00 101.63 1166 PRO E N 1
ATOM 9702 C CA . PRO E 1 223 ? 4.401 23.944 61.127 1.00 109.68 1166 PRO E CA 1
ATOM 9703 C C . PRO E 1 223 ? 5.432 23.982 60.010 1.00 121.12 1166 PRO E C 1
ATOM 9704 O O . PRO E 1 223 ? 6.397 24.750 60.077 1.00 125.38 1166 PRO E O 1
ATOM 9708 N N . ARG E 1 224 ? 5.240 23.163 58.980 1.00 131.05 1167 ARG E N 1
ATOM 9709 C CA . ARG E 1 224 ? 6.115 23.227 57.822 1.00 136.96 1167 ARG E CA 1
ATOM 9710 C C . ARG E 1 224 ? 5.727 24.420 56.946 1.00 142.00 1167 ARG E C 1
ATOM 9711 O O . ARG E 1 224 ? 4.598 24.919 56.993 1.00 140.06 1167 ARG E O 1
ATOM 9719 N N . LYS E 1 225 ? 6.692 24.883 56.145 1.00 151.39 1168 LYS E N 1
ATOM 9720 C CA . LYS E 1 225 ? 6.486 26.091 55.351 1.00 152.03 1168 LYS E CA 1
ATOM 9721 C C . LYS E 1 225 ? 5.359 25.913 54.343 1.00 143.71 1168 LYS E C 1
ATOM 9722 O O . LYS E 1 225 ? 4.672 26.882 54.000 1.00 136.12 1168 LYS E O 1
ATOM 9728 N N . GLU E 1 226 ? 5.152 24.685 53.867 1.00 144.06 1169 GLU E N 1
ATOM 9729 C CA . GLU E 1 226 ? 4.042 24.406 52.962 1.00 147.00 1169 GLU E CA 1
ATOM 9730 C C . GLU E 1 226 ? 2.697 24.505 53.668 1.00 149.06 1169 GLU E C 1
ATOM 9731 O O . GLU E 1 226 ? 1.694 24.869 53.044 1.00 151.42 1169 GLU E O 1
ATOM 9737 N N . ASP E 1 227 ? 2.664 24.213 54.967 1.00 145.84 1170 ASP E N 1
ATOM 9738 C CA . ASP E 1 227 ? 1.401 24.114 55.691 1.00 134.78 1170 ASP E CA 1
ATOM 9739 C C . ASP E 1 227 ? 0.716 25.471 55.836 1.00 133.21 1170 ASP E C 1
ATOM 9740 O O . ASP E 1 227 ? -0.491 25.594 55.593 1.00 131.49 1170 ASP E O 1
ATOM 9745 N N . LEU E 1 228 ? 1.465 26.505 56.219 1.00 134.40 1171 LEU E N 1
ATOM 9746 C CA . LEU E 1 228 ? 0.856 27.797 56.524 1.00 132.31 1171 LEU E CA 1
ATOM 9747 C C . LEU E 1 228 ? 0.411 28.555 55.274 1.00 140.98 1171 LEU E C 1
ATOM 9748 O O . LEU E 1 228 ? -0.307 29.558 55.395 1.00 145.08 1171 LEU E O 1
ATOM 9753 N N . ALA E 1 229 ? 0.804 28.094 54.082 1.00 136.80 1172 ALA E N 1
ATOM 9754 C CA . ALA E 1 229 ? 0.464 28.808 52.854 1.00 139.17 1172 ALA E CA 1
ATOM 9755 C C . ALA E 1 229 ? -1.042 28.887 52.632 1.00 138.51 1172 ALA E C 1
ATOM 9756 O O . ALA E 1 229 ? -1.527 29.849 52.025 1.00 140.05 1172 ALA E O 1
ATOM 9758 N N . LEU E 1 230 ? -1.799 27.898 53.108 1.00 139.57 1173 LEU E N 1
ATOM 9759 C CA . LEU E 1 230 ? -3.252 27.957 53.003 1.00 144.58 1173 LEU E CA 1
ATOM 9760 C C . LEU E 1 230 ? -3.897 28.595 54.225 1.00 141.39 1173 LEU E C 1
ATOM 9761 O O . LEU E 1 230 ? -4.976 29.188 54.111 1.00 142.88 1173 LEU E O 1
ATOM 9766 N N . LEU E 1 231 ? -3.259 28.489 55.390 1.00 139.50 1174 LEU E N 1
ATOM 9767 C CA . LEU E 1 231 ? -3.772 29.083 56.617 1.00 141.10 1174 LEU E CA 1
ATOM 9768 C C . LEU E 1 231 ? -3.577 30.592 56.665 1.00 143.50 1174 LEU E C 1
ATOM 9769 O O . LEU E 1 231 ? -4.138 31.243 57.553 1.00 141.77 1174 LEU E O 1
ATOM 9774 N N . GLN E 1 232 ? -2.773 31.140 55.750 1.00 139.74 1175 GLN E N 1
ATOM 9775 C CA . GLN E 1 232 ? -2.526 32.580 55.672 1.00 135.00 1175 GLN E CA 1
ATOM 9776 C C . GLN E 1 232 ? -3.768 33.456 55.838 1.00 135.50 1175 GLN E C 1
ATOM 9777 O O . GLN E 1 232 ? -3.790 34.365 56.675 1.00 130.54 1175 GLN E O 1
ATOM 9783 N N . LYS E 1 233 ? -4.809 33.194 55.044 1.00 133.60 1176 LYS E N 1
ATOM 9784 C CA . LYS E 1 233 ? -5.830 34.195 54.741 1.00 136.01 1176 LYS E CA 1
ATOM 9785 C C . LYS E 1 233 ? -6.505 34.781 55.978 1.00 139.41 1176 LYS E C 1
ATOM 9786 O O . LYS E 1 233 ? -6.370 35.978 56.253 1.00 143.19 1176 LYS E O 1
ATOM 9792 N N . SER E 1 234 ? -7.233 33.959 56.729 1.00 142.86 1177 SER E N 1
ATOM 9793 C CA . SER E 1 234 ? -7.984 34.462 57.869 1.00 134.88 1177 SER E CA 1
ATOM 9794 C C . SER E 1 234 ? -7.052 34.701 59.055 1.00 137.41 1177 SER E C 1
ATOM 9795 O O . SER E 1 234 ? -5.850 34.419 59.009 1.00 143.36 1177 SER E O 1
ATOM 9798 N N . ASP E 1 235 ? -7.615 35.235 60.138 1.00 125.06 1178 ASP E N 1
ATOM 9799 C CA . ASP E 1 235 ? -6.836 35.455 61.348 1.00 129.32 1178 ASP E CA 1
ATOM 9800 C C . ASP E 1 235 ? -6.836 34.244 62.267 1.00 124.15 1178 ASP E C 1
ATOM 9801 O O . ASP E 1 235 ? -5.830 33.992 62.936 1.00 119.96 1178 ASP E O 1
ATOM 9806 N N . VAL E 1 236 ? -7.929 33.487 62.308 1.00 115.19 1179 VAL E N 1
ATOM 9807 C CA . VAL E 1 236 ? -8.011 32.245 63.070 1.00 103.34 1179 VAL E CA 1
ATOM 9808 C C . VAL E 1 236 ? -8.173 31.107 62.073 1.00 101.74 1179 VAL E C 1
ATOM 9809 O O . VAL E 1 236 ? -9.177 31.041 61.354 1.00 107.46 1179 VAL E O 1
ATOM 9813 N N . SER E 1 237 ? -7.189 30.214 62.029 1.00 92.97 1180 SER E N 1
ATOM 9814 C CA . SER E 1 237 ? -7.087 29.210 60.980 1.00 89.74 1180 SER E CA 1
ATOM 9815 C C . SER E 1 237 ? -7.344 27.811 61.527 1.00 93.81 1180 SER E C 1
ATOM 9816 O O . SER E 1 237 ? -6.826 27.439 62.585 1.00 93.22 1180 SER E O 1
ATOM 9819 N N . HIS E 1 238 ? -8.146 27.044 60.793 1.00 92.77 1181 HIS E N 1
ATOM 9820 C CA . HIS E 1 238 ? -8.368 25.632 61.083 1.00 86.29 1181 HIS E CA 1
ATOM 9821 C C . HIS E 1 238 ? -7.227 24.798 60.512 1.00 82.04 1181 HIS E C 1
ATOM 9822 O O . HIS E 1 238 ? -7.001 24.797 59.297 1.00 84.48 1181 HIS E O 1
ATOM 9829 N N . VAL E 1 239 ? -6.529 24.067 61.377 1.00 78.90 1182 VAL E N 1
ATOM 9830 C CA . VAL E 1 239 ? -5.333 23.342 60.972 1.00 80.21 1182 VAL E CA 1
ATOM 9831 C C . VAL E 1 239 ? -5.529 21.827 60.950 1.00 85.62 1182 VAL E C 1
ATOM 9832 O O . VAL E 1 239 ? -4.791 21.137 60.230 1.00 89.95 1182 VAL E O 1
ATOM 9836 N N . GLY E 1 240 ? -6.505 21.289 61.677 1.00 81.56 1183 GLY E N 1
ATOM 9837 C CA . GLY E 1 240 ? -6.698 19.849 61.679 1.00 82.10 1183 GLY E CA 1
ATOM 9838 C C . GLY E 1 240 ? -7.966 19.458 62.404 1.00 80.90 1183 GLY E C 1
ATOM 9839 O O . GLY E 1 240 ? -8.645 20.290 63.013 1.00 86.40 1183 GLY E O 1
ATOM 9840 N N . THR E 1 241 ? -8.271 18.162 62.331 1.00 71.98 1184 THR E N 1
ATOM 9841 C CA . THR E 1 241 ? -9.450 17.583 62.959 1.00 69.98 1184 THR E CA 1
ATOM 9842 C C . THR E 1 241 ? -9.061 16.268 63.617 1.00 70.60 1184 THR E C 1
ATOM 9843 O O . THR E 1 241 ? -8.483 15.392 62.964 1.00 74.08 1184 THR E O 1
ATOM 9847 N N . LEU E 1 242 ? -9.394 16.125 64.896 1.00 70.13 1185 LEU E N 1
ATOM 9848 C CA . LEU E 1 242 ? -9.002 14.966 65.691 1.00 72.13 1185 LEU E CA 1
ATOM 9849 C C . LEU E 1 242 ? -10.246 14.145 66.007 1.00 74.60 1185 LEU E C 1
ATOM 9850 O O . LEU E 1 242 ? -11.128 14.604 66.740 1.00 80.20 1185 LEU E O 1
ATOM 9855 N N . LEU E 1 243 ? -10.323 12.941 65.444 1.00 74.57 1186 LEU E N 1
ATOM 9856 C CA . LEU E 1 243 ? -11.448 12.046 65.664 1.00 70.06 1186 LEU E CA 1
ATOM 9857 C C . LEU E 1 243 ? -11.116 11.086 66.798 1.00 71.47 1186 LEU E C 1
ATOM 9858 O O . LEU E 1 243 ? -10.076 10.418 66.772 1.00 80.65 1186 LEU E O 1
ATOM 9863 N N . ILE E 1 244 ? -11.998 11.022 67.788 1.00 69.57 1187 ILE E N 1
ATOM 9864 C CA . ILE E 1 244 ? -11.869 10.112 68.916 1.00 67.00 1187 ILE E CA 1
ATOM 9865 C C . ILE E 1 244 ? -13.022 9.123 68.825 1.00 76.50 1187 ILE E C 1
ATOM 9866 O O . ILE E 1 244 ? -14.190 9.500 68.996 1.00 83.97 1187 ILE E O 1
ATOM 9871 N N . THR E 1 245 ? -12.698 7.866 68.520 1.00 81.10 1188 THR E N 1
ATOM 9872 C CA . THR E 1 245 ? -13.656 6.769 68.518 1.00 78.20 1188 THR E CA 1
ATOM 9873 C C . THR E 1 245 ? -13.468 6.011 69.826 1.00 81.05 1188 THR E C 1
ATOM 9874 O O . THR E 1 245 ? -12.419 5.397 70.056 1.00 82.34 1188 THR E O 1
ATOM 9878 N N . HIS E 1 246 ? -14.484 6.060 70.679 1.00 86.63 1189 HIS E N 1
ATOM 9879 C CA . HIS E 1 246 ? -14.397 5.525 72.022 1.00 88.60 1189 HIS E CA 1
ATOM 9880 C C . HIS E 1 246 ? -15.679 4.788 72.370 1.00 92.84 1189 HIS E C 1
ATOM 9881 O O . HIS E 1 246 ? -16.701 4.877 71.673 1.00 90.33 1189 HIS E O 1
ATOM 9888 N N . GLY E 1 247 ? -15.603 4.063 73.476 1.00 100.95 1190 GLY E N 1
ATOM 9889 C CA . GLY E 1 247 ? -16.735 3.274 73.944 1.00 99.95 1190 GLY E CA 1
ATOM 9890 C C . GLY E 1 247 ? -16.287 2.254 74.977 1.00 98.11 1190 GLY E C 1
ATOM 9891 O O . GLY E 1 247 ? -15.261 2.429 75.632 1.00 92.88 1190 GLY E O 1
ATOM 9892 N N . ASP E 1 248 ? -17.062 1.175 75.074 1.00 100.88 1191 ASP E N 1
ATOM 9893 C CA . ASP E 1 248 ? -16.798 0.114 76.036 1.00 100.62 1191 ASP E CA 1
ATOM 9894 C C . ASP E 1 248 ? -15.912 -0.966 75.427 1.00 98.67 1191 ASP E C 1
ATOM 9895 O O . ASP E 1 248 ? -16.195 -1.473 74.338 1.00 95.85 1191 ASP E O 1
ATOM 9900 N N . GLU E 1 249 ? -14.863 -1.340 76.161 1.00 94.81 1192 GLU E N 1
ATOM 9901 C CA . GLU E 1 249 ? -13.922 -2.351 75.679 1.00 94.91 1192 GLU E CA 1
ATOM 9902 C C . GLU E 1 249 ? -14.560 -3.692 75.339 1.00 93.55 1192 GLU E C 1
ATOM 9903 O O . GLU E 1 249 ? -14.234 -4.247 74.277 1.00 95.52 1192 GLU E O 1
ATOM 9909 N N . PRO E 1 250 ? -15.423 -4.283 76.170 1.00 89.59 1193 PRO E N 1
ATOM 9910 C CA . PRO E 1 250 ? -15.956 -5.614 75.818 1.00 90.99 1193 PRO E CA 1
ATOM 9911 C C . PRO E 1 250 ? -16.749 -5.642 74.524 1.00 100.68 1193 PRO E C 1
ATOM 9912 O O . PRO E 1 250 ? -16.659 -6.617 73.760 1.00 104.06 1193 PRO E O 1
ATOM 9916 N N . THR E 1 251 ? -17.549 -4.606 74.265 1.00 103.85 1194 THR E N 1
ATOM 9917 C CA . THR E 1 251 ? -18.252 -4.550 72.993 1.00 102.01 1194 THR E CA 1
ATOM 9918 C C . THR E 1 251 ? -17.266 -4.522 71.836 1.00 92.81 1194 THR E C 1
ATOM 9919 O O . THR E 1 251 ? -17.594 -4.990 70.743 1.00 92.08 1194 THR E O 1
ATOM 9923 N N . ARG E 1 252 ? -16.042 -4.042 72.070 1.00 91.45 1195 ARG E N 1
ATOM 9924 C CA . ARG E 1 252 ? -15.024 -4.116 71.030 1.00 89.31 1195 ARG E CA 1
ATOM 9925 C C . ARG E 1 252 ? -14.620 -5.562 70.768 1.00 96.89 1195 ARG E C 1
ATOM 9926 O O . ARG E 1 252 ? -14.370 -5.936 69.620 1.00 96.58 1195 ARG E O 1
ATOM 9934 N N . LEU E 1 253 ? -14.536 -6.389 71.815 1.00 103.97 1196 LEU E N 1
ATOM 9935 C CA . LEU E 1 253 ? -14.260 -7.808 71.600 1.00 102.98 1196 LEU E CA 1
ATOM 9936 C C . LEU E 1 253 ? -15.405 -8.483 70.852 1.00 101.09 1196 LEU E C 1
ATOM 9937 O O . LEU E 1 253 ? -15.175 -9.310 69.958 1.00 96.73 1196 LEU E O 1
ATOM 9942 N N . ARG E 1 254 ? -16.645 -8.130 71.188 1.00 95.92 1197 ARG E N 1
ATOM 9943 C CA . ARG E 1 254 ? -17.779 -8.693 70.459 1.00 95.46 1197 ARG E CA 1
ATOM 9944 C C . ARG E 1 254 ? -17.729 -8.290 68.988 1.00 99.97 1197 ARG E C 1
ATOM 9945 O O . ARG E 1 254 ? -17.904 -9.130 68.090 1.00 101.36 1197 ARG E O 1
ATOM 9953 N N . ILE E 1 255 ? -17.451 -7.012 68.729 1.00 97.97 1198 ILE E N 1
ATOM 9954 C CA . ILE E 1 255 ? -17.388 -6.502 67.366 1.00 95.82 1198 ILE E CA 1
ATOM 9955 C C . ILE E 1 255 ? -16.224 -7.121 66.606 1.00 99.90 1198 ILE E C 1
ATOM 9956 O O . ILE E 1 255 ? -16.356 -7.440 65.424 1.00 106.21 1198 ILE E O 1
ATOM 9961 N N . ARG E 1 256 ? -15.065 -7.297 67.250 1.00 96.74 1199 ARG E N 1
ATOM 9962 C CA . ARG E 1 256 ? -13.953 -7.930 66.546 1.00 99.28 1199 ARG E CA 1
ATOM 9963 C C . ARG E 1 256 ? -14.293 -9.366 66.175 1.00 101.33 1199 ARG E C 1
ATOM 9964 O O . ARG E 1 256 ? -14.014 -9.798 65.054 1.00 104.68 1199 ARG E O 1
ATOM 9972 N N . ARG E 1 257 ? -14.882 -10.130 67.102 1.00 98.28 1200 ARG E N 1
ATOM 9973 C CA . ARG E 1 257 ? -15.223 -11.513 66.783 1.00 104.94 1200 ARG E CA 1
ATOM 9974 C C . ARG E 1 257 ? -16.190 -11.577 65.607 1.00 108.49 1200 ARG E C 1
ATOM 9975 O O . ARG E 1 257 ? -15.968 -12.316 64.633 1.00 118.08 1200 ARG E O 1
ATOM 9983 N N . LEU E 1 258 ? -17.227 -10.735 65.634 1.00 111.64 1201 LEU E N 1
ATOM 9984 C CA . LEU E 1 258 ? -18.230 -10.832 64.581 1.00 114.32 1201 LEU E CA 1
ATOM 9985 C C . LEU E 1 258 ? -17.709 -10.266 63.264 1.00 112.82 1201 LEU E C 1
ATOM 9986 O O . LEU E 1 258 ? -18.010 -10.804 62.196 1.00 116.71 1201 LEU E O 1
ATOM 9991 N N . TYR E 1 259 ? -16.924 -9.188 63.312 1.00 112.18 1202 TYR E N 1
ATOM 9992 C CA . TYR E 1 259 ? -16.363 -8.610 62.096 1.00 113.02 1202 TYR E CA 1
ATOM 9993 C C . TYR E 1 259 ? -15.325 -9.536 61.476 1.00 119.31 1202 TYR E C 1
ATOM 9994 O O . TYR E 1 259 ? -15.192 -9.596 60.249 1.00 123.18 1202 TYR E O 1
ATOM 10003 N N . LYS E 1 260 ? -14.556 -10.238 62.311 1.00 119.57 1203 LYS E N 1
ATOM 10004 C CA . LYS E 1 260 ? -13.639 -11.248 61.803 1.00 120.53 1203 LYS E CA 1
ATOM 10005 C C . LYS E 1 260 ? -14.409 -12.343 61.084 1.00 120.53 1203 LYS E C 1
ATOM 10006 O O . LYS E 1 260 ? -14.021 -12.769 59.992 1.00 118.89 1203 LYS E O 1
ATOM 10012 N N . LYS E 1 261 ? -15.519 -12.798 61.674 1.00 128.77 1204 LYS E N 1
ATOM 10013 C CA . LYS E 1 261 ? -16.360 -13.773 60.981 1.00 126.49 1204 LYS E CA 1
ATOM 10014 C C . LYS E 1 261 ? -16.953 -13.192 59.698 1.00 124.95 1204 LYS E C 1
ATOM 10015 O O . LYS E 1 261 ? -17.123 -13.910 58.703 1.00 127.30 1204 LYS E O 1
ATOM 10029 N N . LYS E 1 263 ? -15.600 -10.840 57.677 1.00 132.96 1206 LYS E N 1
ATOM 10030 C CA . LYS E 1 263 ? -14.548 -10.915 56.668 1.00 127.93 1206 LYS E CA 1
ATOM 10031 C C . LYS E 1 263 ? -14.244 -12.362 56.303 1.00 135.13 1206 LYS E C 1
ATOM 10032 O O . LYS E 1 263 ? -13.790 -12.641 55.187 1.00 137.07 1206 LYS E O 1
ATOM 10038 N N . GLU E 1 264 ? -14.507 -13.292 57.224 1.00 138.97 1207 GLU E N 1
ATOM 10039 C CA . GLU E 1 264 ? -14.348 -14.714 56.953 1.00 134.74 1207 GLU E CA 1
ATOM 10040 C C . GLU E 1 264 ? -15.405 -15.217 55.982 1.00 138.03 1207 GLU E C 1
ATOM 10041 O O . GLU E 1 264 ? -15.187 -16.232 55.310 1.00 140.76 1207 GLU E O 1
ATOM 10047 N N . THR E 1 265 ? -16.538 -14.520 55.884 1.00 142.46 1208 THR E N 1
ATOM 10048 C CA . THR E 1 265 ? -17.557 -14.847 54.897 1.00 146.13 1208 THR E CA 1
ATOM 10049 C C . THR E 1 265 ? -17.468 -13.992 53.636 1.00 144.10 1208 THR E C 1
ATOM 10050 O O . THR E 1 265 ? -18.134 -14.315 52.646 1.00 141.89 1208 THR E O 1
ATOM 10054 N N . GLY E 1 266 ? -16.671 -12.926 53.644 1.00 148.21 1209 GLY E N 1
ATOM 10055 C CA . GLY E 1 266 ? -16.497 -12.112 52.449 1.00 143.30 1209 GLY E CA 1
ATOM 10056 C C . GLY E 1 266 ? -17.723 -11.350 51.995 1.00 146.78 1209 GLY E C 1
ATOM 10057 O O . GLY E 1 266 ? -17.951 -11.220 50.786 1.00 149.59 1209 GLY E O 1
ATOM 10058 N N . GLU E 1 267 ? -18.529 -10.852 52.937 1.00 148.61 1210 GLU E N 1
ATOM 10059 C CA . GLU E 1 267 ? -19.787 -10.202 52.576 1.00 153.96 1210 GLU E CA 1
ATOM 10060 C C . GLU E 1 267 ? -19.562 -8.943 51.744 1.00 158.07 1210 GLU E C 1
ATOM 10061 O O . GLU E 1 267 ? -20.274 -8.706 50.761 1.00 162.35 1210 GLU E O 1
ATOM 10067 N N . LEU E 1 268 ? -18.577 -8.120 52.118 1.00 152.75 1211 LEU E N 1
ATOM 10068 C CA . LEU E 1 268 ? -18.315 -6.837 51.457 1.00 161.58 1211 LEU E CA 1
ATOM 10069 C C . LEU E 1 268 ? -16.855 -6.789 51.011 1.00 165.74 1211 LEU E C 1
ATOM 10070 O O . LEU E 1 268 ? -16.006 -6.211 51.691 1.00 165.63 1211 LEU E O 1
ATOM 10075 N N . ASN E 1 269 ? -16.560 -7.405 49.867 1.00 154.45 1212 ASN E N 1
ATOM 10076 C CA . ASN E 1 269 ? -15.211 -7.366 49.317 1.00 163.19 1212 ASN E CA 1
ATOM 10077 C C . ASN E 1 269 ? -15.026 -6.314 48.230 1.00 172.89 1212 ASN E C 1
ATOM 10078 O O . ASN E 1 269 ? -13.898 -6.128 47.762 1.00 176.95 1212 ASN E O 1
ATOM 10083 N N . GLY E 1 270 ? -16.089 -5.628 47.824 1.00 172.40 1213 GLY E N 1
ATOM 10084 C CA . GLY E 1 270 ? -15.994 -4.666 46.747 1.00 172.93 1213 GLY E CA 1
ATOM 10085 C C . GLY E 1 270 ? -15.466 -3.313 47.179 1.00 172.22 1213 GLY E C 1
ATOM 10086 O O . GLY E 1 270 ? -14.362 -3.206 47.724 1.00 166.97 1213 GLY E O 1
ATOM 10087 N N . ASN E 1 271 ? -16.259 -2.265 46.940 1.00 172.24 1214 ASN E N 1
ATOM 10088 C CA . ASN E 1 271 ? -15.904 -0.907 47.325 1.00 170.34 1214 ASN E CA 1
ATOM 10089 C C . ASN E 1 271 ? -16.803 -0.321 48.401 1.00 165.99 1214 ASN E C 1
ATOM 10090 O O . ASN E 1 271 ? -16.406 0.654 49.046 1.00 163.89 1214 ASN E O 1
ATOM 10095 N N . GLU E 1 272 ? -18.006 -0.872 48.589 1.00 166.27 1215 GLU E N 1
ATOM 10096 C CA . GLU E 1 272 ? -18.890 -0.386 49.642 1.00 161.54 1215 GLU E CA 1
ATOM 10097 C C . GLU E 1 272 ? -18.213 -0.447 51.006 1.00 160.30 1215 GLU E C 1
ATOM 10098 O O . GLU E 1 272 ? -18.260 0.522 51.780 1.00 152.55 1215 GLU E O 1
ATOM 10104 N N . ASN E 1 273 ? -17.497 -1.541 51.278 1.00 159.39 1216 ASN E N 1
ATOM 10105 C CA . ASN E 1 273 ? -16.816 -1.682 52.557 1.00 157.45 1216 ASN E CA 1
ATOM 10106 C C . ASN E 1 273 ? -15.776 -0.598 52.779 1.00 155.14 1216 ASN E C 1
ATOM 10107 O O . ASN E 1 273 ? -15.400 -0.347 53.931 1.00 149.82 1216 ASN E O 1
ATOM 10112 N N . GLU E 1 274 ? -15.432 0.150 51.730 1.00 156.49 1217 GLU E N 1
ATOM 10113 C CA . GLU E 1 274 ? -14.389 1.155 51.833 1.00 156.52 1217 GLU E CA 1
ATOM 10114 C C . GLU E 1 274 ? -14.886 2.345 52.624 1.00 149.90 1217 GLU E C 1
ATOM 10115 O O . GLU E 1 274 ? -14.076 3.137 53.117 1.00 148.02 1217 GLU E O 1
ATOM 10121 N N . THR E 1 275 ? -16.203 2.484 52.755 1.00 145.97 1218 THR E N 1
ATOM 10122 C CA . THR E 1 275 ? -16.744 3.473 53.670 1.00 138.76 1218 THR E CA 1
ATOM 10123 C C . THR E 1 275 ? -17.098 2.865 55.016 1.00 130.13 1218 THR E C 1
ATOM 10124 O O . THR E 1 275 ? -17.087 3.577 56.025 1.00 118.02 1218 THR E O 1
ATOM 10128 N N . PHE E 1 276 ? -17.408 1.567 55.059 1.00 130.39 1219 PHE E N 1
ATOM 10129 C CA . PHE E 1 276 ? -17.733 0.928 56.331 1.00 128.32 1219 PHE E CA 1
ATOM 10130 C C . PHE E 1 276 ? -16.493 0.401 57.049 1.00 122.47 1219 PHE E C 1
ATOM 10131 O O . PHE E 1 276 ? -16.200 0.808 58.177 1.00 119.33 1219 PHE E O 1
ATOM 10139 N N . ARG E 1 277 ? -15.738 -0.481 56.392 1.00 125.50 1220 ARG E N 1
ATOM 10140 C CA . ARG E 1 277 ? -14.584 -1.086 57.048 1.00 119.60 1220 ARG E CA 1
ATOM 10141 C C . ARG E 1 277 ? -13.565 -0.036 57.470 1.00 121.17 1220 ARG E C 1
ATOM 10142 O O . ARG E 1 277 ? -13.036 -0.094 58.585 1.00 116.77 1220 ARG E O 1
ATOM 10150 N N . ASN E 1 278 ? -13.300 0.951 56.610 1.00 124.85 1221 ASN E N 1
ATOM 10151 C CA . ASN E 1 278 ? -12.342 1.996 56.965 1.00 120.22 1221 ASN E CA 1
ATOM 10152 C C . ASN E 1 278 ? -12.729 2.717 58.251 1.00 113.78 1221 ASN E C 1
ATOM 10153 O O . ASN E 1 278 ? -11.855 3.250 58.944 1.00 121.08 1221 ASN E O 1
ATOM 10158 N N . ILE E 1 279 ? -14.016 2.749 58.595 1.00 109.00 1222 ILE E N 1
ATOM 10159 C CA . ILE E 1 279 ? -14.407 3.397 59.843 1.00 117.36 1222 ILE E CA 1
ATOM 10160 C C . ILE E 1 279 ? -14.398 2.400 61.002 1.00 111.92 1222 ILE E C 1
ATOM 10161 O O . ILE E 1 279 ? -14.223 2.800 62.158 1.00 112.90 1222 ILE E O 1
ATOM 10166 N N . VAL E 1 280 ? -14.588 1.111 60.718 1.00 111.46 1223 VAL E N 1
ATOM 10167 C CA . VAL E 1 280 ? -14.767 0.102 61.757 1.00 105.69 1223 VAL E CA 1
ATOM 10168 C C . VAL E 1 280 ? -13.617 -0.904 61.811 1.00 111.08 1223 VAL E C 1
ATOM 10169 O O . VAL E 1 280 ? -13.574 -1.719 62.746 1.00 108.88 1223 VAL E O 1
ATOM 10173 N N . HIS E 1 281 ? -12.681 -0.876 60.855 1.00 112.11 1224 HIS E N 1
ATOM 10174 C CA . HIS E 1 281 ? -11.569 -1.825 60.898 1.00 111.95 1224 HIS E CA 1
ATOM 10175 C C . HIS E 1 281 ? -10.489 -1.426 61.902 1.00 111.16 1224 HIS E C 1
ATOM 10176 O O . HIS E 1 281 ? -10.067 -2.277 62.694 1.00 107.19 1224 HIS E O 1
ATOM 10183 N N . PRO E 1 282 ? -9.991 -0.182 61.911 1.00 110.00 1225 PRO E N 1
ATOM 10184 C CA . PRO E 1 282 ? -8.915 0.151 62.860 1.00 105.68 1225 PRO E CA 1
ATOM 10185 C C . PRO E 1 282 ? -9.345 0.094 64.315 1.00 96.62 1225 PRO E C 1
ATOM 10186 O O . PRO E 1 282 ? -8.504 0.286 65.202 1.00 94.58 1225 PRO E O 1
ATOM 10190 N N . ILE E 1 283 ? -10.626 -0.156 64.583 1.00 99.81 1226 ILE E N 1
ATOM 10191 C CA . ILE E 1 283 ? -11.123 -0.266 65.945 1.00 100.28 1226 ILE E CA 1
ATOM 10192 C C . ILE E 1 283 ? -11.229 -1.720 66.413 1.00 104.90 1226 ILE E C 1
ATOM 10193 O O . ILE E 1 283 ? -11.241 -1.966 67.628 1.00 104.93 1226 ILE E O 1
ATOM 10198 N N . CYS E 1 284 ? -11.302 -2.684 65.490 1.00 107.21 1227 CYS E N 1
ATOM 10199 C CA . CYS E 1 284 ? -11.391 -4.104 65.810 1.00 110.69 1227 CYS E CA 1
ATOM 10200 C C . CYS E 1 284 ? -10.030 -4.785 65.855 1.00 110.57 1227 CYS E C 1
ATOM 10201 O O . CYS E 1 284 ? -9.970 -6.016 65.925 1.00 110.17 1227 CYS E O 1
ATOM 10204 N N . LYS E 1 285 ? -8.946 -4.021 65.814 1.00 112.63 1228 LYS E N 1
ATOM 10205 C CA . LYS E 1 285 ? -7.605 -4.575 65.872 1.00 117.30 1228 LYS E CA 1
ATOM 10206 C C . LYS E 1 285 ? -7.188 -4.751 67.328 1.00 119.26 1228 LYS E C 1
ATOM 10207 O O . LYS E 1 285 ? -7.749 -4.137 68.237 1.00 117.95 1228 LYS E O 1
ATOM 10213 N N . VAL E 1 286 ? -6.194 -5.609 67.543 1.00 125.89 1229 VAL E N 1
ATOM 10214 C CA . VAL E 1 286 ? -5.765 -5.921 68.902 1.00 120.03 1229 VAL E CA 1
ATOM 10215 C C . VAL E 1 286 ? -5.066 -4.696 69.484 1.00 115.41 1229 VAL E C 1
ATOM 10216 O O . VAL E 1 286 ? -4.007 -4.275 69.010 1.00 108.04 1229 VAL E O 1
ATOM 10220 N N . PHE E 1 287 ? -5.685 -4.101 70.498 1.00 118.41 1230 PHE E N 1
ATOM 10221 C CA . PHE E 1 287 ? -5.108 -2.934 71.134 1.00 118.73 1230 PHE E CA 1
ATOM 10222 C C . PHE E 1 287 ? -3.929 -3.325 72.018 1.00 121.84 1230 PHE E C 1
ATOM 10223 O O . PHE E 1 287 ? -3.715 -4.491 72.361 1.00 127.86 1230 PHE E O 1
ATOM 10231 N N . SER E 1 288 ? -3.163 -2.309 72.384 1.00 126.61 1231 SER E N 1
ATOM 10232 C CA . SER E 1 288 ? -2.041 -2.443 73.296 1.00 129.82 1231 SER E CA 1
ATOM 10233 C C . SER E 1 288 ? -2.514 -2.285 74.733 1.00 129.53 1231 SER E C 1
ATOM 10234 O O . SER E 1 288 ? -3.300 -1.382 75.039 1.00 127.40 1231 SER E O 1
ATOM 10237 N N . GLY E 1 289 ? -2.039 -3.165 75.610 1.00 122.02 1232 GLY E N 1
ATOM 10238 C CA . GLY E 1 289 ? -2.557 -3.208 76.955 1.00 128.88 1232 GLY E CA 1
ATOM 10239 C C . GLY E 1 289 ? -3.809 -4.039 77.088 1.00 132.40 1232 GLY E C 1
ATOM 10240 O O . GLY E 1 289 ? -4.348 -4.152 78.197 1.00 135.56 1232 GLY E O 1
ATOM 10241 N N . GLU E 1 290 ? -4.291 -4.609 75.987 1.00 135.85 1233 GLU E N 1
ATOM 10242 C CA . GLU E 1 290 ? -5.503 -5.417 75.984 1.00 133.50 1233 GLU E CA 1
ATOM 10243 C C . GLU E 1 290 ? -5.279 -6.679 76.801 1.00 132.08 1233 GLU E C 1
ATOM 10244 O O . GLU E 1 290 ? -4.581 -7.600 76.363 1.00 134.54 1233 GLU E O 1
ATOM 10250 N N . GLN E 1 291 ? -5.868 -6.725 77.990 1.00 136.86 1234 GLN E N 1
ATOM 10251 C CA . GLN E 1 291 ? -5.843 -7.921 78.819 1.00 150.80 1234 GLN E CA 1
ATOM 10252 C C . GLN E 1 291 ? -7.083 -8.732 78.465 1.00 157.37 1234 GLN E C 1
ATOM 10253 O O . GLN E 1 291 ? -8.209 -8.323 78.771 1.00 150.80 1234 GLN E O 1
ATOM 10259 N N . LEU E 1 292 ? -6.877 -9.873 77.807 1.00 168.00 1235 LEU E N 1
ATOM 10260 C CA . LEU E 1 292 ? -7.970 -10.645 77.228 1.00 165.61 1235 LEU E CA 1
ATOM 10261 C C . LEU E 1 292 ? -8.977 -11.082 78.283 1.00 168.68 1235 LEU E C 1
ATOM 10262 O O . LEU E 1 292 ? -8.672 -11.921 79.136 1.00 167.47 1235 LEU E O 1
ATOM 10267 N N . VAL E 1 293 ? -10.178 -10.516 78.228 1.00 173.89 1236 VAL E N 1
ATOM 10268 C CA . VAL E 1 293 ? -11.268 -10.900 79.116 1.00 169.56 1236 VAL E CA 1
ATOM 10269 C C . VAL E 1 293 ? -12.031 -12.055 78.483 1.00 165.38 1236 VAL E C 1
ATOM 10270 O O . VAL E 1 293 ? -12.303 -12.057 77.276 1.00 161.49 1236 VAL E O 1
ATOM 10274 N N . SER E 1 294 ? -12.348 -13.062 79.297 1.00 177.25 1237 SER E N 1
ATOM 10275 C CA . SER E 1 294 ? -12.987 -14.283 78.826 1.00 172.60 1237 SER E CA 1
ATOM 10276 C C . SER E 1 294 ? -14.497 -14.279 79.044 1.00 164.61 1237 SER E C 1
ATOM 10277 O O . SER E 1 294 ? -15.131 -15.338 78.972 1.00 167.29 1237 SER E O 1
ATOM 10280 N N . ASP E 1 295 ? -15.086 -13.111 79.304 1.00 160.30 1238 ASP E N 1
ATOM 10281 C CA . ASP E 1 295 ? -16.529 -13.026 79.494 1.00 155.10 1238 ASP E CA 1
ATOM 10282 C C . ASP E 1 295 ? -17.295 -12.989 78.179 1.00 160.59 1238 ASP E C 1
ATOM 10283 O O . ASP E 1 295 ? -18.512 -13.201 78.181 1.00 163.46 1238 ASP E O 1
ATOM 10288 N N . VAL E 1 296 ? -16.614 -12.728 77.061 1.00 156.50 1239 VAL E N 1
ATOM 10289 C CA . VAL E 1 296 ? -17.271 -12.564 75.770 1.00 152.88 1239 VAL E CA 1
ATOM 10290 C C . VAL E 1 296 ? -17.200 -13.814 74.905 1.00 151.15 1239 VAL E C 1
ATOM 10291 O O . VAL E 1 296 ? -17.696 -13.797 73.770 1.00 149.08 1239 VAL E O 1
ATOM 10295 N N . ILE E 1 297 ? -16.586 -14.889 75.388 1.00 149.42 1240 ILE E N 1
ATOM 10296 C CA . ILE E 1 297 ? -16.463 -16.106 74.586 1.00 154.22 1240 ILE E CA 1
ATOM 10297 C C . ILE E 1 297 ? -17.781 -16.876 74.477 1.00 147.81 1240 ILE E C 1
ATOM 10298 O O . ILE E 1 297 ? -18.106 -17.346 73.376 1.00 150.14 1240 ILE E O 1
ATOM 10303 N N . PRO E 1 298 ? -18.582 -17.030 75.532 1.00 151.95 1241 PRO E N 1
ATOM 10304 C CA . PRO E 1 298 ? -19.836 -17.790 75.394 1.00 154.14 1241 PRO E CA 1
ATOM 10305 C C . PRO E 1 298 ? -21.039 -16.999 74.893 1.00 151.42 1241 PRO E C 1
ATOM 10306 O O . PRO E 1 298 ? -22.158 -17.509 74.992 1.00 149.42 1241 PRO E O 1
ATOM 10310 N N . ILE E 1 299 ? -20.858 -15.790 74.367 1.00 147.36 1242 ILE E N 1
ATOM 10311 C CA . ILE E 1 299 ? -21.988 -14.930 74.023 1.00 143.69 1242 ILE E CA 1
ATOM 10312 C C . ILE E 1 299 ? -22.160 -14.775 72.515 1.00 140.91 1242 ILE E C 1
ATOM 10313 O O . ILE E 1 299 ? -22.561 -13.705 72.043 1.00 139.43 1242 ILE E O 1
ATOM 10318 N N . ARG E 1 300 ? -21.865 -15.831 71.748 1.00 140.63 1243 ARG E N 1
ATOM 10319 C CA . ARG E 1 300 ? -21.827 -15.732 70.290 1.00 137.87 1243 ARG E CA 1
ATOM 10320 C C . ARG E 1 300 ? -23.097 -15.108 69.708 1.00 131.99 1243 ARG E C 1
ATOM 10321 O O . ARG E 1 300 ? -24.182 -15.698 69.729 1.00 134.65 1243 ARG E O 1
ATOM 10329 N N . ASP E 1 301 ? -22.948 -13.882 69.220 1.00 131.67 1244 ASP E N 1
ATOM 10330 C CA . ASP E 1 301 ? -23.970 -13.088 68.554 1.00 130.40 1244 ASP E CA 1
ATOM 10331 C C . ASP E 1 301 ? -23.885 -13.200 67.030 1.00 130.56 1244 ASP E C 1
ATOM 10332 O O . ASP E 1 301 ? -22.903 -13.691 66.468 1.00 135.46 1244 ASP E O 1
ATOM 10337 N N . SER E 1 302 ? -24.942 -12.734 66.363 1.00 125.92 1245 SER E N 1
ATOM 10338 C CA . SER E 1 302 ? -25.138 -12.904 64.927 1.00 120.32 1245 SER E CA 1
ATOM 10339 C C . SER E 1 302 ? -25.231 -11.531 64.246 1.00 115.96 1245 SER E C 1
ATOM 10340 O O . SER E 1 302 ? -25.004 -10.491 64.865 1.00 125.72 1245 SER E O 1
ATOM 10343 N N . VAL E 1 303 ? -25.597 -11.539 62.961 1.00 114.59 1246 VAL E N 1
ATOM 10344 C CA . VAL E 1 303 ? -25.501 -10.341 62.122 1.00 111.42 1246 VAL E CA 1
ATOM 10345 C C . VAL E 1 303 ? -26.398 -9.216 62.639 1.00 119.40 1246 VAL E C 1
ATOM 10346 O O . VAL E 1 303 ? -26.011 -8.035 62.626 1.00 120.77 1246 VAL E O 1
ATOM 10350 N N . GLN E 1 304 ? -27.615 -9.551 63.076 1.00 123.55 1247 GLN E N 1
ATOM 10351 C CA . GLN E 1 304 ? -28.588 -8.500 63.360 1.00 126.14 1247 GLN E CA 1
ATOM 10352 C C . GLN E 1 304 ? -28.130 -7.641 64.531 1.00 114.73 1247 GLN E C 1
ATOM 10353 O O . GLN E 1 304 ? -28.191 -6.400 64.474 1.00 115.92 1247 GLN E O 1
ATOM 10359 N N . ASN E 1 305 ? -27.603 -8.260 65.585 1.00 112.15 1248 ASN E N 1
ATOM 10360 C CA . ASN E 1 305 ? -27.134 -7.347 66.606 1.00 119.39 1248 ASN E CA 1
ATOM 10361 C C . ASN E 1 305 ? -25.753 -6.804 66.283 1.00 120.02 1248 ASN E C 1
ATOM 10362 O O . ASN E 1 305 ? -25.288 -5.934 67.003 1.00 118.79 1248 ASN E O 1
ATOM 10367 N N . PHE E 1 306 ? -25.077 -7.291 65.239 1.00 119.31 1249 PHE E N 1
ATOM 10368 C CA . PHE E 1 306 ? -23.900 -6.571 64.760 1.00 110.76 1249 PHE E CA 1
ATOM 10369 C C . PHE E 1 306 ? -24.320 -5.208 64.238 1.00 107.25 1249 PHE E C 1
ATOM 10370 O O . PHE E 1 306 ? -23.708 -4.177 64.558 1.00 110.55 1249 PHE E O 1
ATOM 10378 N N . GLY E 1 307 ? -25.380 -5.197 63.427 1.00 102.92 1250 GLY E N 1
ATOM 10379 C CA . GLY E 1 307 ? -25.973 -3.936 63.012 1.00 104.98 1250 GLY E CA 1
ATOM 10380 C C . GLY E 1 307 ? -26.369 -3.076 64.196 1.00 114.48 1250 GLY E C 1
ATOM 10381 O O . GLY E 1 307 ? -26.120 -1.868 64.218 1.00 112.50 1250 GLY E O 1
ATOM 10382 N N . ASP E 1 308 ? -27.001 -3.694 65.199 1.00 116.87 1251 ASP E N 1
ATOM 10383 C CA . ASP E 1 308 ? -27.410 -2.940 66.387 1.00 115.32 1251 ASP E CA 1
ATOM 10384 C C . ASP E 1 308 ? -26.211 -2.429 67.193 1.00 105.44 1251 ASP E C 1
ATOM 10385 O O . ASP E 1 308 ? -26.220 -1.289 67.673 1.00 109.41 1251 ASP E O 1
ATOM 10390 N N . LEU E 1 309 ? -25.175 -3.258 67.351 1.00 104.60 1252 LEU E N 1
ATOM 10391 C CA . LEU E 1 309 ? -23.995 -2.928 68.145 1.00 105.86 1252 LEU E CA 1
ATOM 10392 C C . LEU E 1 309 ? -23.171 -1.819 67.521 1.00 107.28 1252 LEU E C 1
ATOM 10393 O O . LEU E 1 309 ? -22.578 -1.013 68.248 1.00 105.09 1252 LEU E O 1
ATOM 10398 N N . CYS E 1 310 ? -23.108 -1.755 66.191 1.00 113.25 1253 CYS E N 1
ATOM 10399 C CA . CYS E 1 310 ? -22.293 -0.681 65.641 1.00 102.90 1253 CYS E CA 1
ATOM 10400 C C . CYS E 1 310 ? -22.895 0.695 65.886 1.00 106.86 1253 CYS E C 1
ATOM 10401 O O . CYS E 1 310 ? -22.261 1.695 65.538 1.00 108.90 1253 CYS E O 1
ATOM 10404 N N . ARG E 1 311 ? -24.062 0.776 66.528 1.00 113.03 1254 ARG E N 1
ATOM 10405 C CA . ARG E 1 311 ? -24.619 2.065 66.910 1.00 110.46 1254 ARG E CA 1
ATOM 10406 C C . ARG E 1 311 ? -23.929 2.635 68.144 1.00 108.45 1254 ARG E C 1
ATOM 10407 O O . ARG E 1 311 ? -23.905 3.858 68.327 1.00 112.72 1254 ARG E O 1
ATOM 10415 N N . GLU E 1 312 ? -23.349 1.776 68.990 1.00 99.21 1255 GLU E N 1
ATOM 10416 C CA . GLU E 1 312 ? -22.726 2.207 70.236 1.00 109.48 1255 GLU E CA 1
ATOM 10417 C C . GLU E 1 312 ? -21.226 2.456 70.111 1.00 105.65 1255 GLU E C 1
ATOM 10418 O O . GLU E 1 312 ? -20.499 2.325 71.105 1.00 104.46 1255 GLU E O 1
ATOM 10424 N N . ILE E 1 313 ? -20.740 2.808 68.926 1.00 105.54 1256 ILE E N 1
ATOM 10425 C CA . ILE E 1 313 ? -19.357 3.228 68.737 1.00 96.98 1256 ILE E CA 1
ATOM 10426 C C . ILE E 1 313 ? -19.384 4.751 68.728 1.00 97.60 1256 ILE E C 1
ATOM 10427 O O . ILE E 1 313 ? -19.733 5.371 67.720 1.00 104.50 1256 ILE E O 1
ATOM 10432 N N . ARG E 1 314 ? -19.025 5.364 69.853 1.00 91.44 1257 ARG E N 1
ATOM 10433 C CA . ARG E 1 314 ? -19.154 6.809 69.977 1.00 95.07 1257 ARG E CA 1
ATOM 10434 C C . ARG E 1 314 ? -17.982 7.508 69.299 1.00 93.76 1257 ARG E C 1
ATOM 10435 O O . ARG E 1 314 ? -16.831 7.097 69.449 1.00 99.19 1257 ARG E O 1
ATOM 10443 N N . GLN E 1 315 ? -18.281 8.550 68.526 1.00 88.05 1258 GLN E N 1
ATOM 10444 C CA . GLN E 1 315 ? -17.281 9.243 67.721 1.00 82.92 1258 GLN E CA 1
ATOM 10445 C C . GLN E 1 315 ? -17.428 10.743 67.916 1.00 83.66 1258 GLN E C 1
ATOM 10446 O O . GLN E 1 315 ? -18.479 11.311 67.602 1.00 96.11 1258 GLN E O 1
ATOM 10452 N N . HIS E 1 316 ? -16.382 11.381 68.431 1.00 77.54 1259 HIS E N 1
ATOM 10453 C CA . HIS E 1 316 ? -16.372 12.826 68.615 1.00 85.02 1259 HIS E CA 1
ATOM 10454 C C . HIS E 1 316 ? -15.244 13.445 67.802 1.00 90.89 1259 HIS E C 1
ATOM 10455 O O . HIS E 1 316 ? -14.234 12.798 67.516 1.00 93.08 1259 HIS E O 1
ATOM 10462 N N . GLU E 1 317 ? -15.429 14.704 67.416 1.00 83.35 1260 GLU E N 1
ATOM 10463 C CA . GLU E 1 317 ? -14.449 15.431 66.621 1.00 76.51 1260 GLU E CA 1
ATOM 10464 C C . GLU E 1 317 ? -14.031 16.693 67.358 1.00 71.71 1260 GLU E C 1
ATOM 10465 O O . GLU E 1 317 ? -14.880 17.442 67.850 1.00 80.90 1260 GLU E O 1
ATOM 10471 N N . ILE E 1 318 ? -12.723 16.918 67.434 1.00 69.18 1261 ILE E N 1
ATOM 10472 C CA . ILE E 1 318 ? -12.155 18.119 68.031 1.00 74.90 1261 ILE E CA 1
ATOM 10473 C C . ILE E 1 318 ? -11.515 18.941 66.923 1.00 70.98 1261 ILE E C 1
ATOM 10474 O O . ILE E 1 318 ? -10.695 18.426 66.151 1.00 67.08 1261 ILE E O 1
ATOM 10487 N N . LEU E 1 320 ? -8.955 21.673 65.559 1.00 82.67 1263 LEU E N 1
ATOM 10488 C CA . LEU E 1 320 ? -7.629 22.165 65.908 1.00 83.42 1263 LEU E CA 1
ATOM 10489 C C . LEU E 1 320 ? -7.427 23.509 65.224 1.00 84.07 1263 LEU E C 1
ATOM 10490 O O . LEU E 1 320 ? -7.472 23.594 63.991 1.00 84.74 1263 LEU E O 1
ATOM 10495 N N . THR E 1 321 ? -7.211 24.553 66.020 1.00 78.26 1264 THR E N 1
ATOM 10496 C CA . THR E 1 321 ? -7.168 25.916 65.518 1.00 80.01 1264 THR E CA 1
ATOM 10497 C C . THR E 1 321 ? -5.831 26.562 65.856 1.00 90.89 1264 THR E C 1
ATOM 10498 O O . THR E 1 321 ? -5.099 26.110 66.741 1.00 94.11 1264 THR E O 1
ATOM 10510 N N . GLU E 1 323 ? -4.003 30.793 65.278 1.00 108.32 1266 GLU E N 1
ATOM 10511 C CA . GLU E 1 323 ? -4.170 32.138 64.750 1.00 115.85 1266 GLU E CA 1
ATOM 10512 C C . GLU E 1 323 ? -2.827 32.755 64.379 1.00 125.69 1266 GLU E C 1
ATOM 10513 O O . GLU E 1 323 ? -1.840 32.600 65.105 1.00 117.92 1266 GLU E O 1
ATOM 10519 N N . VAL E 1 324 ? -2.802 33.407 63.214 1.00 128.92 1267 VAL E N 1
ATOM 10520 C CA . VAL E 1 324 ? -1.652 34.141 62.675 1.00 136.57 1267 VAL E CA 1
ATOM 10521 C C . VAL E 1 324 ? -0.721 34.717 63.743 1.00 137.84 1267 VAL E C 1
ATOM 10522 O O . VAL E 1 324 ? -1.159 35.430 64.648 1.00 130.78 1267 VAL E O 1
ATOM 10526 N N . LYS F 1 25 ? 30.272 82.066 -33.577 1.00 142.91 968 LYS F N 1
ATOM 10527 C CA . LYS F 1 25 ? 30.012 81.222 -32.417 1.00 156.6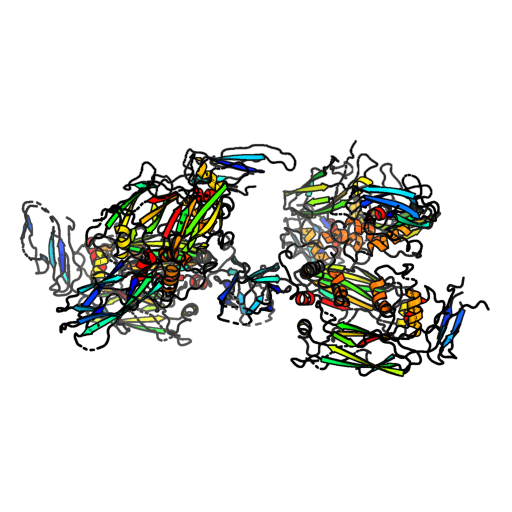7 968 LYS F CA 1
ATOM 10528 C C . LYS F 1 25 ? 30.833 81.684 -31.218 1.00 164.80 968 LYS F C 1
ATOM 10529 O O . LYS F 1 25 ? 32.050 81.501 -31.177 1.00 168.05 968 LYS F O 1
ATOM 10535 N N . THR F 1 26 ? 30.152 82.290 -30.238 1.00 164.76 969 THR F N 1
ATOM 10536 C CA . THR F 1 26 ? 30.800 82.793 -29.032 1.00 165.59 969 THR F CA 1
ATOM 10537 C C . THR F 1 26 ? 30.069 82.295 -27.784 1.00 163.09 969 THR F C 1
ATOM 10538 O O . THR F 1 26 ? 30.161 82.909 -26.715 1.00 162.21 969 THR F O 1
ATOM 10542 N N . THR F 1 27 ? 29.303 81.207 -27.926 1.00 170.14 970 THR F N 1
ATOM 10543 C CA . THR F 1 27 ? 28.731 80.405 -26.842 1.00 170.01 970 THR F CA 1
ATOM 10544 C C . THR F 1 27 ? 27.575 81.109 -26.133 1.00 170.61 970 THR F C 1
ATOM 10545 O O . THR F 1 27 ? 26.757 80.464 -25.468 1.00 174.75 970 THR F O 1
ATOM 10549 N N . HIS F 1 28 ? 27.469 82.422 -26.300 1.00 170.09 971 HIS F N 1
ATOM 10550 C CA . HIS F 1 28 ? 26.371 83.181 -25.706 1.00 169.38 971 HIS F CA 1
ATOM 10551 C C . HIS F 1 28 ? 26.009 84.346 -26.611 1.00 162.62 971 HIS F C 1
ATOM 10552 O O . HIS F 1 28 ? 26.802 85.279 -26.766 1.00 159.88 971 HIS F O 1
ATOM 10559 N N . ALA F 1 29 ? 24.824 84.287 -27.214 1.00 164.61 972 ALA F N 1
ATOM 10560 C CA . ALA F 1 29 ? 24.356 85.438 -27.966 1.00 157.74 972 ALA F CA 1
ATOM 10561 C C . ALA F 1 29 ? 24.119 86.635 -27.055 1.00 161.65 972 ALA F C 1
ATOM 10562 O O . ALA F 1 29 ? 24.120 87.766 -27.537 1.00 172.20 972 ALA F O 1
ATOM 10564 N N . ALA F 1 30 ? 23.972 86.419 -25.748 1.00 164.78 973 ALA F N 1
ATOM 10565 C CA . ALA F 1 30 ? 23.820 87.510 -24.796 1.00 162.67 973 ALA F CA 1
ATOM 10566 C C . ALA F 1 30 ? 24.516 87.145 -23.492 1.00 156.55 973 ALA F C 1
ATOM 10567 O O . ALA F 1 30 ? 24.699 85.971 -23.166 1.00 158.62 973 ALA F O 1
ATOM 10569 N N . LEU F 1 31 ? 24.893 88.178 -22.741 1.00 144.00 974 LEU F N 1
ATOM 10570 C CA . LEU F 1 31 ? 25.643 88.021 -21.499 1.00 146.57 974 LEU F CA 1
ATOM 10571 C C . LEU F 1 31 ? 25.101 89.002 -20.469 1.00 146.13 974 LEU F C 1
ATOM 10572 O O . LEU F 1 31 ? 25.107 90.216 -20.700 1.00 145.55 974 LEU F O 1
ATOM 10577 N N . SER F 1 32 ? 24.572 88.480 -19.364 1.00 144.26 975 SER F N 1
ATOM 10578 C CA . SER F 1 32 ? 24.015 89.310 -18.307 1.00 136.41 975 SER F CA 1
ATOM 10579 C C . SER F 1 32 ? 24.789 89.166 -17.003 1.00 127.90 975 SER F C 1
ATOM 10580 O O . SER F 1 32 ? 25.321 88.097 -16.690 1.00 140.11 975 SER F O 1
ATOM 10583 N N . TRP F 1 33 ? 24.840 90.261 -16.248 1.00 119.84 976 TRP F N 1
ATOM 10584 C CA . TRP F 1 33 ? 25.383 90.269 -14.900 1.00 127.76 976 TRP F CA 1
ATOM 10585 C C . TRP F 1 33 ? 24.250 90.299 -13.881 1.00 118.63 976 TRP F C 1
ATOM 10586 O O . TRP F 1 33 ? 23.063 90.311 -14.218 1.00 118.02 976 TRP F O 1
ATOM 10597 N N . ASN F 1 34 ? 24.634 90.311 -12.610 1.00 125.71 977 ASN F N 1
ATOM 10598 C CA . ASN F 1 34 ? 23.713 90.472 -11.501 1.00 129.17 977 ASN F CA 1
ATOM 10599 C C . ASN F 1 34 ? 23.775 91.910 -10.993 1.00 121.20 977 ASN F C 1
ATOM 10600 O O . ASN F 1 34 ? 24.494 92.759 -11.524 1.00 118.37 977 ASN F O 1
ATOM 10605 N N . SER F 1 35 ? 22.987 92.187 -9.960 1.00 114.45 978 SER F N 1
ATOM 10606 C CA . SER F 1 35 ? 22.996 93.487 -9.298 1.00 118.29 978 SER F CA 1
ATOM 10607 C C . SER F 1 35 ? 24.225 93.581 -8.395 1.00 119.20 978 SER F C 1
ATOM 10608 O O . SER F 1 35 ? 24.336 92.844 -7.410 1.00 117.77 978 SER F O 1
ATOM 10611 N N . LEU F 1 36 ? 25.147 94.485 -8.724 1.00 120.51 979 LEU F N 1
ATOM 10612 C CA . LEU F 1 36 ? 26.405 94.635 -8.004 1.00 118.02 979 LEU F CA 1
ATOM 10613 C C . LEU F 1 36 ? 26.355 95.817 -7.043 1.00 118.91 979 LEU F C 1
ATOM 10614 O O . LEU F 1 36 ? 25.697 96.827 -7.303 1.00 124.55 979 LEU F O 1
ATOM 10619 N N . LYS F 1 37 ? 27.081 95.684 -5.932 1.00 120.65 980 LYS F N 1
ATOM 10620 C CA . LYS F 1 37 ? 27.154 96.741 -4.933 1.00 125.04 980 LYS F CA 1
ATOM 10621 C C . LYS F 1 37 ? 27.790 98.000 -5.523 1.00 136.41 980 LYS F C 1
ATOM 10622 O O . LYS F 1 37 ? 28.341 98.000 -6.626 1.00 143.20 980 LYS F O 1
ATOM 10628 N N . ILE F 1 38 ? 27.701 99.090 -4.760 1.00 134.65 981 ILE F N 1
ATOM 10629 C CA . ILE F 1 38 ? 28.201 100.374 -5.232 1.00 134.46 981 ILE F CA 1
ATOM 10630 C C . ILE F 1 38 ? 29.722 100.340 -5.328 1.00 137.59 981 ILE F C 1
ATOM 10631 O O . ILE F 1 38 ? 30.421 99.954 -4.382 1.00 137.16 981 ILE F O 1
ATOM 10636 N N . GLY F 1 39 ? 30.238 100.709 -6.498 1.00 140.52 982 GLY F N 1
ATOM 10637 C CA . GLY F 1 39 ? 31.657 100.878 -6.730 1.00 142.05 982 GLY F CA 1
ATOM 10638 C C . GLY F 1 39 ? 32.503 99.625 -6.726 1.00 139.28 982 GLY F C 1
ATOM 10639 O O . GLY F 1 39 ? 33.693 99.712 -7.049 1.00 136.74 982 GLY F O 1
ATOM 10640 N N . LYS F 1 40 ? 31.950 98.464 -6.388 1.00 135.86 983 LYS F N 1
ATOM 10641 C CA . LYS F 1 40 ? 32.702 97.222 -6.468 1.00 130.53 983 LYS F CA 1
ATOM 10642 C C . LYS F 1 40 ? 32.414 96.537 -7.795 1.00 125.91 983 LYS F C 1
ATOM 10643 O O . LYS F 1 40 ? 31.271 96.515 -8.262 1.00 129.84 983 LYS F O 1
ATOM 10649 N N . SER F 1 41 ? 33.457 95.976 -8.395 1.00 127.36 984 SER F N 1
ATOM 10650 C CA . SER F 1 41 ? 33.371 95.367 -9.711 1.00 138.60 984 SER F CA 1
ATOM 10651 C C . SER F 1 41 ? 33.567 93.858 -9.639 1.00 140.55 984 SER F C 1
ATOM 10652 O O . SER F 1 41 ? 34.312 93.349 -8.797 1.00 142.50 984 SER F O 1
ATOM 10655 N N . GLU F 1 42 ? 32.886 93.149 -10.536 1.00 141.91 985 GLU F N 1
ATOM 10656 C CA . GLU F 1 42 ? 33.031 91.708 -10.682 1.00 144.93 985 GLU F CA 1
ATOM 10657 C C . GLU F 1 42 ? 33.340 91.394 -12.137 1.00 141.53 985 GLU F C 1
ATOM 10658 O O . GLU F 1 42 ? 32.693 91.929 -13.043 1.00 140.22 985 GLU F O 1
ATOM 10664 N N . ILE F 1 43 ? 34.321 90.525 -12.355 1.00 142.68 986 ILE F N 1
ATOM 10665 C CA . ILE F 1 43 ? 34.769 90.148 -13.691 1.00 148.87 986 ILE F CA 1
ATOM 10666 C C . ILE F 1 43 ? 34.085 88.845 -14.069 1.00 144.84 986 ILE F C 1
ATOM 10667 O O . ILE F 1 43 ? 33.846 87.984 -13.212 1.00 149.91 986 ILE F O 1
ATOM 10672 N N . LYS F 1 44 ? 33.747 88.700 -15.347 1.00 137.48 987 LYS F N 1
ATOM 10673 C CA . LYS F 1 44 ? 33.216 87.438 -15.837 1.00 141.49 987 LYS F CA 1
ATOM 10674 C C . LYS F 1 44 ? 33.881 87.068 -17.148 1.00 145.67 987 LYS F C 1
ATOM 10675 O O . LYS F 1 44 ? 34.116 87.925 -18.005 1.00 142.65 987 LYS F O 1
ATOM 10681 N N . GLU F 1 45 ? 34.195 85.784 -17.288 1.00 155.72 988 GLU F N 1
ATOM 10682 C CA . GLU F 1 45 ? 34.821 85.281 -18.495 1.00 160.18 988 GLU F CA 1
ATOM 10683 C C . GLU F 1 45 ? 33.739 84.786 -19.440 1.00 156.35 988 GLU F C 1
ATOM 10684 O O . GLU F 1 45 ? 32.735 84.211 -19.009 1.00 155.71 988 GLU F O 1
ATOM 10690 N N . PHE F 1 46 ? 33.966 84.992 -20.731 1.00 154.03 989 PHE F N 1
ATOM 10691 C CA . PHE F 1 46 ? 33.036 84.592 -21.778 1.00 156.35 989 PHE F CA 1
ATOM 10692 C C . PHE F 1 46 ? 33.906 84.026 -22.886 1.00 152.61 989 PHE F C 1
ATOM 10693 O O . PHE F 1 46 ? 34.694 84.757 -23.495 1.00 155.30 989 PHE F O 1
ATOM 10701 N N . THR F 1 47 ? 33.738 82.740 -23.166 1.00 152.57 990 THR F N 1
ATOM 10702 C CA . THR F 1 47 ? 34.630 82.057 -24.089 1.00 157.83 990 THR F CA 1
ATOM 10703 C C . THR F 1 47 ? 34.333 82.441 -25.533 1.00 160.31 990 THR F C 1
ATOM 10704 O O . THR F 1 47 ? 33.210 82.805 -25.888 1.00 159.65 990 THR F O 1
ATOM 10708 N N . ILE F 1 48 ? 35.367 82.365 -26.364 1.00 154.88 991 ILE F N 1
ATOM 10709 C CA . ILE F 1 48 ? 35.240 82.672 -27.777 1.00 158.92 991 ILE F CA 1
ATOM 10710 C C . ILE F 1 48 ? 35.985 81.637 -28.612 1.00 162.12 991 ILE F C 1
ATOM 10711 O O . ILE F 1 48 ? 35.391 80.673 -29.093 1.00 159.05 991 ILE F O 1
ATOM 10716 N N . THR F 1 93 ? 40.223 82.540 -24.877 1.00 139.28 1036 THR F N 1
ATOM 10717 C CA . THR F 1 93 ? 39.103 82.993 -24.061 1.00 138.14 1036 THR F CA 1
ATOM 10718 C C . THR F 1 93 ? 39.188 84.495 -23.807 1.00 141.15 1036 THR F C 1
ATOM 10719 O O . THR F 1 93 ? 40.238 85.108 -24.000 1.00 144.89 1036 THR F O 1
ATOM 10723 N N . LEU F 1 94 ? 38.074 85.084 -23.374 1.00 139.90 1037 LEU F N 1
ATOM 10724 C CA . LEU F 1 94 ? 37.988 86.515 -23.123 1.00 136.67 1037 LEU F CA 1
ATOM 10725 C C . LEU F 1 94 ? 37.387 86.758 -21.746 1.00 136.47 1037 LEU F C 1
ATOM 10726 O O . LEU F 1 94 ? 36.636 85.931 -21.226 1.00 143.27 1037 LEU F O 1
ATOM 10731 N N . SER F 1 95 ? 37.723 87.905 -21.162 1.00 129.72 1038 SER F N 1
ATOM 10732 C CA . SER F 1 95 ? 37.233 88.294 -19.847 1.00 135.65 1038 SER F CA 1
ATOM 10733 C C . SER F 1 95 ? 36.801 89.752 -19.892 1.00 143.24 1038 SER F C 1
ATOM 10734 O O . SER F 1 95 ? 37.512 90.597 -20.445 1.00 152.06 1038 SER F O 1
ATOM 10737 N N . VAL F 1 96 ? 35.640 90.050 -19.305 1.00 143.78 1039 VAL F N 1
ATOM 10738 C CA . VAL F 1 96 ? 35.077 91.393 -19.347 1.00 137.98 1039 VAL F CA 1
ATOM 10739 C C . VAL F 1 96 ? 34.674 91.820 -17.943 1.00 140.32 1039 VAL F C 1
ATOM 10740 O O . VAL F 1 96 ? 34.256 91.007 -17.110 1.00 141.23 1039 VAL F O 1
ATOM 10744 N N . VAL F 1 97 ? 34.795 93.121 -17.694 1.00 138.26 1040 VAL F N 1
ATOM 10745 C CA . VAL F 1 97 ? 34.603 93.704 -16.375 1.00 143.29 1040 VAL F CA 1
ATOM 10746 C C . VAL F 1 97 ? 33.490 94.745 -16.435 1.00 144.18 1040 VAL F C 1
ATOM 10747 O O . VAL F 1 97 ? 33.304 95.435 -17.444 1.00 144.45 1040 VAL F O 1
ATOM 10751 N N . PHE F 1 98 ? 32.730 94.836 -15.344 1.00 146.28 1041 PHE F N 1
ATOM 10752 C CA . PHE F 1 98 ? 31.626 95.776 -15.206 1.00 147.30 1041 PHE F CA 1
ATOM 10753 C C . PHE F 1 98 ? 31.781 96.583 -13.926 1.00 144.87 1041 PHE F C 1
ATOM 10754 O O . PHE F 1 98 ? 32.177 96.046 -12.888 1.00 138.52 1041 PHE F O 1
ATOM 10762 N N . SER F 1 99 ? 31.453 97.875 -14.003 1.00 147.08 1042 SER F N 1
ATOM 10763 C CA . SER F 1 99 ? 31.493 98.763 -12.847 1.00 144.78 1042 SER F CA 1
ATOM 10764 C C . SER F 1 99 ? 30.338 99.756 -12.915 1.00 146.56 1042 SER F C 1
ATOM 10765 O O . SER F 1 99 ? 30.267 100.566 -13.849 1.00 145.55 1042 SER F O 1
ATOM 10768 N N . PRO F 1 100 ? 29.417 99.726 -11.951 1.00 147.93 1043 PRO F N 1
ATOM 10769 C CA . PRO F 1 100 ? 28.236 100.604 -12.012 1.00 149.49 1043 PRO F CA 1
ATOM 10770 C C . PRO F 1 100 ? 28.584 102.048 -11.675 1.00 151.53 1043 PRO F C 1
ATOM 10771 O O . PRO F 1 100 ? 29.060 102.346 -10.577 1.00 153.54 1043 PRO F O 1
ATOM 10775 N N . HIS F 1 101 ? 28.346 102.946 -12.633 1.00 158.00 1044 HIS F N 1
ATOM 10776 C CA . HIS F 1 101 ? 28.457 104.382 -12.401 1.00 159.18 1044 HIS F CA 1
ATOM 10777 C C . HIS F 1 101 ? 27.124 105.060 -12.130 1.00 155.41 1044 HIS F C 1
ATOM 10778 O O . HIS F 1 101 ? 27.106 106.143 -11.537 1.00 157.49 1044 HIS F O 1
ATOM 10785 N N . HIS F 1 102 ? 26.014 104.434 -12.504 1.00 146.94 1045 HIS F N 1
ATOM 10786 C CA . HIS F 1 102 ? 24.697 105.000 -12.261 1.00 147.21 1045 HIS F CA 1
ATOM 10787 C C . HIS F 1 102 ? 23.777 103.893 -11.784 1.00 141.43 1045 HIS F C 1
ATOM 10788 O O . HIS F 1 102 ? 23.770 102.801 -12.360 1.00 136.03 1045 HIS F O 1
ATOM 10795 N N . ILE F 1 103 ? 23.016 104.165 -10.726 1.00 149.49 1046 ILE F N 1
ATOM 10796 C CA . ILE F 1 103 ? 22.126 103.144 -10.190 1.00 135.25 1046 ILE F CA 1
ATOM 10797 C C . ILE F 1 103 ? 20.996 102.946 -11.195 1.00 129.38 1046 ILE F C 1
ATOM 10798 O O . ILE F 1 103 ? 20.083 103.770 -11.313 1.00 128.95 1046 ILE F O 1
ATOM 10803 N N . GLY F 1 104 ? 21.065 101.856 -11.932 1.00 115.66 1047 GLY F N 1
ATOM 10804 C CA . GLY F 1 104 ? 20.122 101.592 -13.000 1.00 117.51 1047 GLY F CA 1
ATOM 10805 C C . GLY F 1 104 ? 20.746 100.679 -14.034 1.00 118.75 1047 GLY F C 1
ATOM 10806 O O . GLY F 1 104 ? 21.881 100.230 -13.900 1.00 124.75 1047 GLY F O 1
ATOM 10807 N N . ALA F 1 105 ? 19.971 100.422 -15.084 1.00 124.41 1048 ALA F N 1
ATOM 10808 C CA . ALA F 1 105 ? 20.344 99.425 -16.076 1.00 124.78 1048 ALA F CA 1
ATOM 10809 C C . ALA F 1 105 ? 21.546 99.888 -16.896 1.00 129.23 1048 ALA F C 1
ATOM 10810 O O . ALA F 1 105 ? 21.972 101.045 -16.844 1.00 140.75 1048 ALA F O 1
ATOM 10812 N N . ALA F 1 106 ? 22.098 98.949 -17.661 1.00 123.10 1049 ALA F N 1
ATOM 10813 C CA . ALA F 1 106 ? 23.246 99.220 -18.511 1.00 126.04 1049 ALA F CA 1
ATOM 10814 C C . ALA F 1 106 ? 23.181 98.295 -19.716 1.00 132.97 1049 ALA F C 1
ATOM 10815 O O . ALA F 1 106 ? 22.894 97.103 -19.579 1.00 134.14 1049 ALA F O 1
ATOM 10817 N N . SER F 1 107 ? 23.443 98.852 -20.892 1.00 128.65 1050 SER F N 1
ATOM 10818 C CA . SER F 1 107 ? 23.367 98.089 -22.129 1.00 131.36 1050 SER F CA 1
ATOM 10819 C C . SER F 1 107 ? 24.505 98.469 -23.071 1.00 133.56 1050 SER F C 1
ATOM 10820 O O . SER F 1 107 ? 25.582 98.866 -22.627 1.00 124.59 1050 SER F O 1
ATOM 10823 N N . ARG F 1 128 ? 33.494 96.680 -30.429 1.00 145.97 1071 ARG F N 1
ATOM 10824 C CA . ARG F 1 128 ? 33.342 96.197 -31.795 1.00 145.97 1071 ARG F CA 1
ATOM 10825 C C . ARG F 1 128 ? 32.049 95.385 -31.881 1.00 145.97 1071 ARG F C 1
ATOM 10826 O O . ARG F 1 128 ? 30.963 95.931 -31.700 1.00 145.97 1071 ARG F O 1
ATOM 10834 N N . GLN F 1 129 ? 32.162 94.085 -32.142 1.00 148.13 1072 GLN F N 1
ATOM 10835 C CA . GLN F 1 129 ? 30.995 93.208 -32.139 1.00 148.13 1072 GLN F CA 1
ATOM 10836 C C . GLN F 1 129 ? 30.590 92.968 -30.692 1.00 148.13 1072 GLN F C 1
ATOM 10837 O O . GLN F 1 129 ? 31.135 92.091 -30.018 1.00 148.13 1072 GLN F O 1
ATOM 10843 N N . ILE F 1 130 ? 29.625 93.749 -30.209 1.00 145.48 1073 ILE F N 1
ATOM 10844 C CA . ILE F 1 130 ? 29.267 93.780 -28.797 1.00 145.48 1073 ILE F CA 1
ATOM 10845 C C . ILE F 1 130 ? 27.778 93.501 -28.651 1.00 145.48 1073 ILE F C 1
ATOM 10846 O O . ILE F 1 130 ? 26.958 94.040 -29.404 1.00 145.48 1073 ILE F O 1
ATOM 10851 N N . PHE F 1 131 ? 27.430 92.642 -27.690 1.00 142.76 1074 PHE F N 1
ATOM 10852 C CA . PHE F 1 131 ? 26.032 92.431 -27.323 1.00 155.70 1074 PHE F CA 1
ATOM 10853 C C . PHE F 1 131 ? 26.079 91.971 -25.866 1.00 148.53 1074 PHE F C 1
ATOM 10854 O O . PHE F 1 131 ? 26.347 90.798 -25.586 1.00 146.81 1074 PHE F O 1
ATOM 10862 N N . LEU F 1 132 ? 25.805 92.902 -24.950 1.00 148.09 1075 LEU F N 1
ATOM 10863 C CA . LEU F 1 132 ? 25.996 92.681 -23.522 1.00 145.06 1075 LEU F CA 1
ATOM 10864 C C . LEU F 1 132 ? 24.880 93.338 -22.729 1.00 148.86 1075 LEU F C 1
ATOM 10865 O O . LEU F 1 132 ? 24.314 94.350 -23.149 1.00 152.50 1075 LEU F O 1
ATOM 10870 N N . TYR F 1 133 ? 24.555 92.745 -21.582 1.00 146.16 1076 TYR F N 1
ATOM 10871 C CA . TYR F 1 133 ? 23.556 93.324 -20.699 1.00 141.42 1076 TYR F CA 1
ATOM 10872 C C . TYR F 1 133 ? 24.041 93.250 -19.259 1.00 134.08 1076 TYR F C 1
ATOM 10873 O O . TYR F 1 133 ? 24.754 92.322 -18.873 1.00 137.00 1076 TYR F O 1
ATOM 10882 N N . GLY F 1 134 ? 23.652 94.246 -18.472 1.00 116.97 1077 GLY F N 1
ATOM 10883 C CA . GLY F 1 134 ? 24.024 94.295 -17.071 1.00 112.07 1077 GLY F CA 1
ATOM 10884 C C . GLY F 1 134 ? 23.199 95.332 -16.348 1.00 122.49 1077 GLY F C 1
ATOM 10885 O O . GLY F 1 134 ? 22.570 96.195 -16.969 1.00 137.39 1077 GLY F O 1
ATOM 10886 N N . TYR F 1 135 ? 23.216 95.244 -15.018 1.00 116.18 1078 TYR F N 1
ATOM 10887 C CA . TYR F 1 135 ? 22.450 96.180 -14.203 1.00 113.76 1078 TYR F CA 1
ATOM 10888 C C . TYR F 1 135 ? 23.004 96.229 -12.784 1.00 114.14 1078 TYR F C 1
ATOM 10889 O O . TYR F 1 135 ? 23.246 95.184 -12.174 1.00 116.09 1078 TYR F O 1
ATOM 10898 N N . GLY F 1 136 ? 23.187 97.448 -12.269 1.00 118.59 1079 GLY F N 1
ATOM 10899 C CA . GLY F 1 136 ? 23.917 97.708 -11.039 1.00 117.19 1079 GLY F CA 1
ATOM 10900 C C . GLY F 1 136 ? 23.092 98.229 -9.875 1.00 116.73 1079 GLY F C 1
ATOM 10901 O O . GLY F 1 136 ? 22.021 98.811 -10.072 1.00 121.56 1079 GLY F O 1
ATOM 10902 N N . GLY F 1 137 ? 23.588 98.035 -8.661 1.00 120.15 1080 GLY F N 1
ATOM 10903 C CA . GLY F 1 137 ? 22.841 98.298 -7.447 1.00 124.49 1080 GLY F CA 1
ATOM 10904 C C . GLY F 1 137 ? 22.681 97.041 -6.611 1.00 122.63 1080 GLY F C 1
ATOM 10905 O O . GLY F 1 137 ? 23.057 95.940 -7.006 1.00 122.55 1080 GLY F O 1
ATOM 10906 N N . TYR F 1 138 ? 22.136 97.235 -5.413 1.00 117.62 1081 TYR F N 1
ATOM 10907 C CA . TYR F 1 138 ? 21.933 96.096 -4.529 1.00 116.03 1081 TYR F CA 1
ATOM 10908 C C . TYR F 1 138 ? 20.779 96.380 -3.578 1.00 117.19 1081 TYR F C 1
ATOM 10909 O O . TYR F 1 138 ? 20.328 97.518 -3.428 1.00 118.37 1081 TYR F O 1
ATOM 10918 N N . SER F 1 139 ? 20.304 95.315 -2.936 1.00 117.22 1082 SER F N 1
ATOM 10919 C CA . SER F 1 139 ? 19.245 95.395 -1.934 1.00 115.95 1082 SER F CA 1
ATOM 10920 C C . SER F 1 139 ? 19.636 94.458 -0.800 1.00 110.51 1082 SER F C 1
ATOM 10921 O O . SER F 1 139 ? 19.592 93.234 -0.955 1.00 110.11 1082 SER F O 1
ATOM 10924 N N . LYS F 1 140 ? 20.034 95.035 0.330 1.00 107.96 1083 LYS F N 1
ATOM 10925 C CA . LYS F 1 140 ? 20.402 94.270 1.515 1.00 109.83 1083 LYS F CA 1
ATOM 10926 C C . LYS F 1 140 ? 19.173 94.164 2.408 1.00 109.63 1083 LYS F C 1
ATOM 10927 O O . LYS F 1 140 ? 18.777 95.140 3.054 1.00 109.94 1083 LYS F O 1
ATOM 10933 N N . VAL F 1 141 ? 18.571 92.980 2.439 1.00 108.46 1084 VAL F N 1
ATOM 10934 C CA . VAL F 1 141 ? 17.389 92.731 3.251 1.00 107.28 1084 VAL F CA 1
ATOM 10935 C C . VAL F 1 141 ? 17.866 92.181 4.587 1.00 105.82 1084 VAL F C 1
ATOM 10936 O O . VAL F 1 141 ? 18.361 91.054 4.665 1.00 116.32 1084 VAL F O 1
ATOM 10940 N N . GLU F 1 142 ? 17.720 92.978 5.639 1.00 97.67 1085 GLU F N 1
ATOM 10941 C CA . GLU F 1 142 ? 18.180 92.624 6.968 1.00 103.81 1085 GLU F CA 1
ATOM 10942 C C . GLU F 1 142 ? 16.995 92.173 7.808 1.00 107.64 1085 GLU F C 1
ATOM 10943 O O . GLU F 1 142 ? 15.972 92.869 7.880 1.00 109.29 1085 GLU F O 1
ATOM 10949 N N . ILE F 1 143 ? 17.138 91.010 8.434 1.00 101.45 1086 ILE F N 1
ATOM 10950 C CA . ILE F 1 143 ? 16.157 90.482 9.370 1.00 96.24 1086 ILE F CA 1
ATOM 10951 C C . ILE F 1 143 ? 16.636 90.826 10.772 1.00 96.31 1086 ILE F C 1
ATOM 10952 O O . ILE F 1 143 ? 17.783 90.528 11.131 1.00 96.65 1086 ILE F O 1
ATOM 10957 N N . SER F 1 144 ? 15.774 91.453 11.565 1.00 98.60 1087 SER F N 1
ATOM 10958 C CA . SER F 1 144 ? 16.155 91.921 12.887 1.00 102.51 1087 SER F CA 1
ATOM 10959 C C . SER F 1 144 ? 15.050 91.586 13.878 1.00 102.44 1087 SER F C 1
ATOM 10960 O O . SER F 1 144 ? 13.934 91.204 13.503 1.00 112.22 1087 SER F O 1
ATOM 10963 N N . GLU F 1 145 ? 15.378 91.760 15.160 1.00 94.88 1088 GLU F N 1
ATOM 10964 C CA . GLU F 1 145 ? 14.529 91.347 16.276 1.00 105.38 1088 GLU F CA 1
ATOM 10965 C C . GLU F 1 145 ? 14.348 89.832 16.293 1.00 110.27 1088 GLU F C 1
ATOM 10966 O O . GLU F 1 145 ? 13.310 89.319 16.718 1.00 106.99 1088 GLU F O 1
ATOM 10972 N N . VAL F 1 146 ? 15.370 89.118 15.826 1.00 111.34 1089 VAL F N 1
ATOM 10973 C CA . VAL F 1 146 ? 15.440 87.664 15.900 1.00 100.90 1089 VAL F CA 1
ATOM 10974 C C . VAL F 1 146 ? 16.853 87.297 16.332 1.00 100.67 1089 VAL F C 1
ATOM 10975 O O . VAL F 1 146 ? 17.820 87.974 15.963 1.00 101.71 1089 VAL F O 1
ATOM 10979 N N . PHE F 1 147 ? 16.977 86.241 17.130 1.00 96.59 1090 PHE F N 1
ATOM 10980 C CA . PHE F 1 147 ? 18.273 85.881 17.688 1.00 98.69 1090 PHE F CA 1
ATOM 10981 C C . PHE F 1 147 ? 19.080 85.056 16.693 1.00 105.91 1090 PHE F C 1
ATOM 10982 O O . PHE F 1 147 ? 18.566 84.100 16.103 1.00 102.52 1090 PHE F O 1
ATOM 10990 N N . LYS F 1 148 ? 20.345 85.425 16.519 1.00 104.30 1091 LYS F N 1
ATOM 10991 C CA . LYS F 1 148 ? 21.263 84.749 15.615 1.00 105.34 1091 LYS F CA 1
ATOM 10992 C C . LYS F 1 148 ? 22.307 83.963 16.399 1.00 107.24 1091 LYS F C 1
ATOM 10993 O O . LYS F 1 148 ? 22.615 84.270 17.554 1.00 111.87 1091 LYS F O 1
ATOM 10999 N N . ASP F 1 149 ? 22.855 82.940 15.748 1.00 110.33 1092 ASP F N 1
ATOM 11000 C CA . ASP F 1 149 ? 23.836 82.047 16.346 1.00 106.58 1092 ASP F CA 1
ATOM 11001 C C . ASP F 1 149 ? 25.217 82.325 15.771 1.00 107.71 1092 ASP F C 1
ATOM 11002 O O . ASP F 1 149 ? 25.352 82.829 14.652 1.00 112.33 1092 ASP F O 1
ATOM 11007 N N . THR F 1 150 ? 26.245 81.996 16.556 1.00 103.10 1093 THR F N 1
ATOM 11008 C CA . THR F 1 150 ? 27.608 82.041 16.037 1.00 103.33 1093 THR F CA 1
ATOM 11009 C C . THR F 1 150 ? 27.752 81.138 14.820 1.00 109.10 1093 THR F C 1
ATOM 11010 O O . THR F 1 150 ? 28.493 81.455 13.882 1.00 121.03 1093 THR F O 1
ATOM 11014 N N . ASN F 1 151 ? 27.046 80.004 14.820 1.00 103.83 1094 ASN F N 1
ATOM 11015 C CA . ASN F 1 151 ? 27.063 79.110 13.668 1.00 119.74 1094 ASN F CA 1
ATOM 11016 C C . ASN F 1 151 ? 26.315 79.704 12.481 1.00 112.96 1094 ASN F C 1
ATOM 11017 O O . ASN F 1 151 ? 26.620 79.370 11.330 1.00 115.13 1094 ASN F O 1
ATOM 11022 N N . GLY F 1 152 ? 25.343 80.577 12.733 1.00 111.68 1095 GLY F N 1
ATOM 11023 C CA . GLY F 1 152 ? 24.624 81.257 11.669 1.00 114.37 1095 GLY F CA 1
ATOM 11024 C C . GLY F 1 152 ? 23.125 81.031 11.645 1.00 101.64 1095 GLY F C 1
ATOM 11025 O O . GLY F 1 152 ? 22.455 81.577 10.757 1.00 91.79 1095 GLY F O 1
ATOM 11026 N N . LYS F 1 153 ? 22.551 80.255 12.559 1.00 113.95 1096 LYS F N 1
ATOM 11027 C CA . LYS F 1 153 ? 21.121 79.990 12.536 1.00 118.29 1096 LYS F CA 1
ATOM 11028 C C . LYS F 1 153 ? 20.356 81.073 13.293 1.00 107.89 1096 LYS F C 1
ATOM 11029 O O . LYS F 1 153 ? 20.891 81.749 14.173 1.00 99.20 1096 LYS F O 1
ATOM 11043 N N . TRP F 1 155 ? 16.736 82.312 15.407 1.00 89.58 1098 TRP F N 1
ATOM 11044 C CA . TRP F 1 155 ? 15.850 81.701 16.390 1.00 94.62 1098 TRP F CA 1
ATOM 11045 C C . TRP F 1 155 ? 14.854 82.721 16.919 1.00 97.88 1098 TRP F C 1
ATOM 11046 O O . TRP F 1 155 ? 15.249 83.793 17.386 1.00 105.78 1098 TRP F O 1
ATOM 11057 N N . LEU F 1 156 ? 13.568 82.379 16.857 1.00 99.42 1099 LEU F N 1
ATOM 11058 C CA . LEU F 1 156 ? 12.499 83.196 17.420 1.00 99.79 1099 LEU F CA 1
ATOM 11059 C C . LEU F 1 156 ? 11.730 82.378 18.449 1.00 99.50 1099 LEU F C 1
ATOM 11060 O O . LEU F 1 156 ? 11.389 81.218 18.193 1.00 101.11 1099 LEU F O 1
ATOM 11065 N N . SER F 1 157 ? 11.453 82.979 19.604 1.00 97.45 1100 SER F N 1
ATOM 11066 C CA . SER F 1 157 ? 10.743 82.315 20.691 1.00 102.17 1100 SER F CA 1
ATOM 11067 C C . SER F 1 157 ? 9.423 83.024 20.953 1.00 107.56 1100 SER F C 1
ATOM 11068 O O . SER F 1 157 ? 9.378 84.257 21.020 1.00 109.82 1100 SER F O 1
ATOM 11071 N N . PHE F 1 158 ? 8.352 82.245 21.101 1.00 105.48 1101 PHE F N 1
ATOM 11072 C CA . PHE F 1 158 ? 7.043 82.797 21.425 1.00 102.08 1101 PHE F CA 1
ATOM 11073 C C . PHE F 1 158 ? 6.833 83.005 22.920 1.00 108.75 1101 PHE F C 1
ATOM 11074 O O . PHE F 1 158 ? 5.852 83.654 23.305 1.00 124.45 1101 PHE F O 1
ATOM 11082 N N . GLY F 1 159 ? 7.713 82.473 23.766 1.00 105.11 1102 GLY F N 1
ATOM 11083 C CA . GLY F 1 159 ? 7.476 82.508 25.192 1.00 118.90 1102 GLY F CA 1
ATOM 11084 C C . GLY F 1 159 ? 6.826 81.232 25.687 1.00 125.85 1102 GLY F C 1
ATOM 11085 O O . GLY F 1 159 ? 6.968 80.185 25.054 1.00 131.74 1102 GLY F O 1
ATOM 11094 N N . LEU F 1 161 ? 3.458 78.836 26.871 1.00 140.00 1104 LEU F N 1
ATOM 11095 C CA . LEU F 1 161 ? 2.039 78.625 26.594 1.00 140.25 1104 LEU F CA 1
ATOM 11096 C C . LEU F 1 161 ? 1.229 78.874 27.859 1.00 154.61 1104 LEU F C 1
ATOM 11097 O O . LEU F 1 161 ? 1.126 78.007 28.730 1.00 162.51 1104 LEU F O 1
ATOM 11102 N N . ASN F 1 162 ? 0.652 80.069 27.969 1.00 156.17 1105 ASN F N 1
ATOM 11103 C CA . ASN F 1 162 ? -0.316 80.336 29.022 1.00 162.03 1105 ASN F CA 1
ATOM 11104 C C . ASN F 1 162 ? -1.644 79.657 28.705 1.00 157.99 1105 ASN F C 1
ATOM 11105 O O . ASN F 1 162 ? -2.098 79.649 27.556 1.00 151.77 1105 ASN F O 1
ATOM 11110 N N . SER F 1 163 ? -2.261 79.077 29.733 1.00 161.30 1106 SER F N 1
ATOM 11111 C CA . SER F 1 163 ? -3.536 78.395 29.558 1.00 165.52 1106 SER F CA 1
ATOM 11112 C C . SER F 1 163 ? -4.607 79.356 29.055 1.00 167.46 1106 SER F C 1
ATOM 11113 O O . SER F 1 163 ? -4.645 80.530 29.437 1.00 165.65 1106 SER F O 1
ATOM 11116 N N . GLU F 1 164 ? -5.471 78.847 28.176 1.00 170.32 1107 GLU F N 1
ATOM 11117 C CA . GLU F 1 164 ? -6.607 79.541 27.574 1.00 170.33 1107 GLU F CA 1
ATOM 11118 C C . GLU F 1 164 ? -6.197 80.675 26.640 1.00 166.55 1107 GLU F C 1
ATOM 11119 O O . GLU F 1 164 ? -7.075 81.347 26.086 1.00 162.05 1107 GLU F O 1
ATOM 11125 N N . ASN F 1 165 ? -4.904 80.916 26.446 1.00 169.55 1108 ASN F N 1
ATOM 11126 C CA . ASN F 1 165 ? -4.425 81.953 25.547 1.00 161.75 1108 ASN F CA 1
ATOM 11127 C C . ASN F 1 165 ? -3.692 81.334 24.363 1.00 155.23 1108 ASN F C 1
ATOM 11128 O O . ASN F 1 165 ? -3.312 80.160 24.378 1.00 156.59 1108 ASN F O 1
ATOM 11133 N N . SER F 1 166 ? -3.498 82.147 23.328 1.00 152.48 1109 SER F N 1
ATOM 11134 C CA . SER F 1 166 ? -2.707 81.779 22.165 1.00 137.04 1109 SER F CA 1
ATOM 11135 C C . SER F 1 166 ? -1.520 82.727 22.057 1.00 131.07 1109 SER F C 1
ATOM 11136 O O . SER F 1 166 ? -1.524 83.821 22.628 1.00 133.40 1109 SER F O 1
ATOM 11139 N N . LEU F 1 167 ? -0.495 82.303 21.324 1.00 124.24 1110 LEU F N 1
ATOM 11140 C CA . LEU F 1 167 ? 0.772 83.021 21.325 1.00 124.45 1110 LEU F CA 1
ATOM 11141 C C . LEU F 1 167 ? 0.977 83.760 20.009 1.00 124.01 1110 LEU F C 1
ATOM 11142 O O . LEU F 1 167 ? 0.401 83.402 18.982 1.00 129.01 1110 LEU F O 1
ATOM 11147 N N . ASN F 1 168 ? 1.756 84.837 20.061 1.00 128.96 1111 ASN F N 1
ATOM 11148 C CA . ASN F 1 168 ? 2.037 85.637 18.878 1.00 121.41 1111 ASN F CA 1
ATOM 11149 C C . ASN F 1 168 ? 3.369 86.351 19.067 1.00 122.79 1111 ASN F C 1
ATOM 11150 O O . ASN F 1 168 ? 3.776 86.645 20.194 1.00 123.56 1111 ASN F O 1
ATOM 11155 N N . ALA F 1 169 ? 4.052 86.616 17.954 1.00 116.86 1112 ALA F N 1
ATOM 11156 C CA . ALA F 1 169 ? 5.334 87.304 17.993 1.00 110.70 1112 ALA F CA 1
ATOM 11157 C C . ALA F 1 169 ? 5.501 88.120 16.717 1.00 104.23 1112 ALA F C 1
ATOM 11158 O O . ALA F 1 169 ? 4.654 88.092 15.818 1.00 101.91 1112 ALA F O 1
ATOM 11160 N N . LYS F 1 170 ? 6.608 88.855 16.647 1.00 112.93 1113 LYS F N 1
ATOM 11161 C CA . LYS F 1 170 ? 6.857 89.760 15.536 1.00 111.64 1113 LYS F CA 1
ATOM 11162 C C . LYS F 1 170 ? 8.354 89.866 15.285 1.00 110.56 1113 LYS F C 1
ATOM 11163 O O . LYS F 1 170 ? 9.168 89.717 16.201 1.00 106.96 1113 LYS F O 1
ATOM 11169 N N . ILE F 1 171 ? 8.705 90.119 14.025 1.00 104.32 1114 ILE F N 1
ATOM 11170 C CA . ILE F 1 171 ? 10.082 90.343 13.604 1.00 104.94 1114 ILE F CA 1
ATOM 11171 C C . ILE F 1 171 ? 10.136 91.621 12.780 1.00 113.68 1114 ILE F C 1
ATOM 11172 O O . ILE F 1 171 ? 9.147 92.023 12.160 1.00 116.50 1114 ILE F O 1
ATOM 11177 N N . LYS F 1 172 ? 11.295 92.272 12.784 1.00 112.15 1115 LYS F N 1
ATOM 11178 C CA . LYS F 1 172 ? 11.504 93.501 12.035 1.00 111.69 1115 LYS F CA 1
ATOM 11179 C C . LYS F 1 172 ? 12.260 93.185 10.752 1.00 103.52 1115 LYS F C 1
ATOM 11180 O O . LYS F 1 172 ? 13.152 92.332 10.738 1.00 103.32 1115 LYS F O 1
ATOM 11186 N N . LEU F 1 173 ? 11.886 93.859 9.667 1.00 108.38 1116 LEU F N 1
ATOM 11187 C CA . LEU F 1 173 ? 12.493 93.651 8.362 1.00 107.50 1116 LEU F CA 1
ATOM 11188 C C . LEU F 1 173 ? 12.880 95.008 7.798 1.00 109.73 1116 LEU F C 1
ATOM 11189 O O . LEU F 1 173 ? 12.010 95.860 7.576 1.00 117.48 1116 LEU F O 1
ATOM 11194 N N . GLN F 1 174 ? 14.176 95.210 7.562 1.00 106.72 1117 GLN F N 1
ATOM 11195 C CA . GLN F 1 174 ? 14.686 96.507 7.136 1.00 113.92 1117 GLN F CA 1
ATOM 11196 C C . GLN F 1 174 ? 15.521 96.355 5.876 1.00 110.19 1117 GLN F C 1
ATOM 11197 O O . GLN F 1 174 ? 16.405 95.500 5.814 1.00 119.91 1117 GLN F O 1
ATOM 11203 N N . ASN F 1 175 ? 15.254 97.188 4.876 1.00 101.72 1118 ASN F N 1
ATOM 11204 C CA . ASN F 1 175 ? 16.009 97.137 3.627 1.00 106.84 1118 ASN F CA 1
ATOM 11205 C C . ASN F 1 175 ? 17.171 98.114 3.741 1.00 113.57 1118 ASN F C 1
ATOM 11206 O O . ASN F 1 175 ? 17.014 99.313 3.510 1.00 118.95 1118 ASN F O 1
ATOM 11211 N N . THR F 1 176 ? 18.348 97.605 4.090 1.00 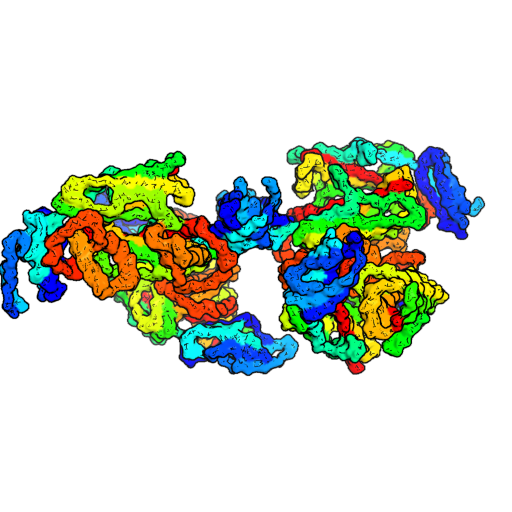115.78 1119 THR F N 1
ATOM 11212 C CA . THR F 1 176 ? 19.543 98.447 4.134 1.00 116.86 1119 THR F CA 1
ATOM 11213 C C . THR F 1 176 ? 20.280 98.374 2.798 1.00 112.72 1119 THR F C 1
ATOM 11214 O O . THR F 1 176 ? 21.492 98.179 2.713 1.00 114.07 1119 THR F O 1
ATOM 11218 N N . GLY F 1 177 ? 19.511 98.520 1.722 1.00 107.60 1120 GLY F N 1
ATOM 11219 C CA . GLY F 1 177 ? 20.052 98.487 0.380 1.00 111.31 1120 GLY F CA 1
ATOM 11220 C C . GLY F 1 177 ? 19.682 99.706 -0.436 1.00 113.78 1120 GLY F C 1
ATOM 11221 O O . GLY F 1 177 ? 19.170 100.692 0.102 1.00 116.27 1120 GLY F O 1
ATOM 11222 N N . ASP F 1 178 ? 19.942 99.650 -1.743 1.00 110.18 1121 ASP F N 1
ATOM 11223 C CA . ASP F 1 178 ? 19.640 100.757 -2.638 1.00 109.34 1121 ASP F CA 1
ATOM 11224 C C . ASP F 1 178 ? 18.536 100.456 -3.640 1.00 109.96 1121 ASP F C 1
ATOM 11225 O O . ASP F 1 178 ? 17.985 101.396 -4.222 1.00 109.99 1121 ASP F O 1
ATOM 11230 N N . LEU F 1 179 ? 18.200 99.188 -3.853 1.00 116.51 1122 LEU F N 1
ATOM 11231 C CA . LEU F 1 179 ? 17.147 98.787 -4.774 1.00 111.57 1122 LEU F CA 1
ATOM 11232 C C . LEU F 1 179 ? 16.001 98.122 -4.018 1.00 115.08 1122 LEU F C 1
ATOM 11233 O O . LEU F 1 179 ? 16.121 97.757 -2.845 1.00 106.42 1122 LEU F O 1
ATOM 11238 N N . CYS F 1 180 ? 14.873 97.985 -4.711 1.00 117.97 1123 CYS F N 1
ATOM 11239 C CA . CYS F 1 180 ? 13.690 97.371 -4.127 1.00 124.16 1123 CYS F CA 1
ATOM 11240 C C . CYS F 1 180 ? 13.944 95.899 -3.816 1.00 120.28 1123 CYS F C 1
ATOM 11241 O O . CYS F 1 180 ? 14.744 95.228 -4.474 1.00 115.29 1123 CYS F O 1
ATOM 11244 N N . SER F 1 181 ? 13.257 95.403 -2.790 1.00 126.48 1124 SER F N 1
ATOM 11245 C CA . SER F 1 181 ? 13.430 94.045 -2.296 1.00 118.66 1124 SER F CA 1
ATOM 11246 C C . SER F 1 181 ? 12.114 93.277 -2.354 1.00 119.42 1124 SER F C 1
ATOM 11247 O O . SER F 1 181 ? 11.034 93.864 -2.253 1.00 126.54 1124 SER F O 1
ATOM 11250 N N . TYR F 1 182 ? 12.214 91.958 -2.523 1.00 111.08 1125 TYR F N 1
ATOM 11251 C CA . TYR F 1 182 ? 11.057 91.071 -2.577 1.00 108.24 1125 TYR F CA 1
ATOM 11252 C C . TYR F 1 182 ? 11.211 90.052 -1.456 1.00 104.11 1125 TYR F C 1
ATOM 11253 O O . TYR F 1 182 ? 12.290 89.479 -1.285 1.00 107.35 1125 TYR F O 1
ATOM 11262 N N . VAL F 1 183 ? 10.145 89.836 -0.682 1.00 94.57 1126 VAL F N 1
ATOM 11263 C CA . VAL F 1 183 ? 10.267 89.104 0.579 1.00 92.82 1126 VAL F CA 1
ATOM 11264 C C . VAL F 1 183 ? 9.186 88.031 0.731 1.00 93.24 1126 VAL F C 1
ATOM 11265 O O . VAL F 1 183 ? 8.562 87.922 1.793 1.00 93.37 1126 VAL F O 1
ATOM 11269 N N . LYS F 1 184 ? 8.859 87.312 -0.343 1.00 94.08 1127 LYS F N 1
ATOM 11270 C CA . LYS F 1 184 ? 7.967 86.161 -0.199 1.00 90.70 1127 LYS F CA 1
ATOM 11271 C C . LYS F 1 184 ? 8.384 85.286 0.982 1.00 85.53 1127 LYS F C 1
ATOM 11272 O O . LYS F 1 184 ? 9.516 84.797 1.039 1.00 90.20 1127 LYS F O 1
ATOM 11278 N N . ILE F 1 185 ? 7.456 85.086 1.920 1.00 82.90 1128 ILE F N 1
ATOM 11279 C CA . ILE F 1 185 ? 7.690 84.331 3.147 1.00 82.44 1128 ILE F CA 1
ATOM 11280 C C . ILE F 1 185 ? 6.686 83.190 3.236 1.00 87.94 1128 ILE F C 1
ATOM 11281 O O . ILE F 1 185 ? 5.501 83.376 2.939 1.00 91.96 1128 ILE F O 1
ATOM 11286 N N . LYS F 1 186 ? 7.155 82.011 3.657 1.00 77.76 1129 LYS F N 1
ATOM 11287 C CA . LYS F 1 186 ? 6.267 80.872 3.871 1.00 84.96 1129 LYS F CA 1
ATOM 11288 C C . LYS F 1 186 ? 6.655 80.129 5.141 1.00 84.14 1129 LYS F C 1
ATOM 11289 O O . LYS F 1 186 ? 7.836 79.892 5.393 1.00 88.97 1129 LYS F O 1
ATOM 11295 N N . LEU F 1 187 ? 5.654 79.741 5.928 1.00 91.73 1130 LEU F N 1
ATOM 11296 C CA . LEU F 1 187 ? 5.864 79.068 7.203 1.00 81.35 1130 LEU F CA 1
ATOM 11297 C C . LEU F 1 187 ? 5.407 77.619 7.103 1.00 78.86 1130 LEU F C 1
ATOM 11298 O O . LEU F 1 187 ? 4.353 77.330 6.528 1.00 80.39 1130 LEU F O 1
ATOM 11303 N N . THR F 1 188 ? 6.201 76.709 7.668 1.00 79.80 1131 THR F N 1
ATOM 11304 C CA . THR F 1 188 ? 5.859 75.290 7.710 1.00 81.32 1131 THR F CA 1
ATOM 11305 C C . THR F 1 188 ? 5.967 74.791 9.146 1.00 80.70 1131 THR F C 1
ATOM 11306 O O . THR F 1 188 ? 7.063 74.848 9.742 1.00 73.47 1131 THR F O 1
ATOM 11310 N N . PRO F 1 189 ? 4.875 74.346 9.759 1.00 80.86 1132 PRO F N 1
ATOM 11311 C CA . PRO F 1 189 ? 4.946 73.861 11.140 1.00 86.40 1132 PRO F CA 1
ATOM 11312 C C . PRO F 1 189 ? 5.559 72.471 11.232 1.00 90.45 1132 PRO F C 1
ATOM 11313 O O . PRO F 1 189 ? 5.632 71.719 10.259 1.00 94.86 1132 PRO F O 1
ATOM 11317 N N . LYS F 1 190 ? 6.000 72.143 12.444 1.00 92.77 1133 LYS F N 1
ATOM 11318 C CA . LYS F 1 190 ? 6.652 70.875 12.742 1.00 90.55 1133 LYS F CA 1
ATOM 11319 C C . LYS F 1 190 ? 5.659 69.770 13.094 1.00 89.06 1133 LYS F C 1
ATOM 11320 O O . LYS F 1 190 ? 6.065 68.614 13.250 1.00 97.06 1133 LYS F O 1
ATOM 11326 N N . ALA F 1 191 ? 4.370 70.083 13.181 1.00 86.86 1134 ALA F N 1
ATOM 11327 C CA . ALA F 1 191 ? 3.339 69.108 13.504 1.00 89.87 1134 ALA F CA 1
ATOM 11328 C C . ALA F 1 191 ? 2.533 68.777 12.256 1.00 89.01 1134 ALA F C 1
ATOM 11329 O O . ALA F 1 191 ? 2.172 69.670 11.483 1.00 93.77 1134 ALA F O 1
ATOM 11331 N N . VAL F 1 192 ? 2.259 67.490 12.059 1.00 87.69 1135 VAL F N 1
ATOM 11332 C CA . VAL F 1 192 ? 1.609 66.993 10.851 1.00 93.40 1135 VAL F CA 1
ATOM 11333 C C . VAL F 1 192 ? 0.191 66.576 11.219 1.00 100.70 1135 VAL F C 1
ATOM 11334 O O . VAL F 1 192 ? -0.017 65.606 11.960 1.00 104.47 1135 VAL F O 1
ATOM 11338 N N . TYR F 1 193 ? -0.778 67.315 10.692 1.00 100.78 1136 TYR F N 1
ATOM 11339 C CA . TYR F 1 193 ? -2.201 67.080 10.892 1.00 104.72 1136 TYR F CA 1
ATOM 11340 C C . TYR F 1 193 ? -2.944 67.827 9.790 1.00 107.94 1136 TYR F C 1
ATOM 11341 O O . TYR F 1 193 ? -2.374 68.727 9.168 1.00 111.70 1136 TYR F O 1
ATOM 11350 N N . PRO F 1 194 ? -4.196 67.465 9.497 1.00 106.84 1137 PRO F N 1
ATOM 11351 C CA . PRO F 1 194 ? -4.795 67.963 8.245 1.00 107.01 1137 PRO F CA 1
ATOM 11352 C C . PRO F 1 194 ? -4.982 69.475 8.175 1.00 108.26 1137 PRO F C 1
ATOM 11353 O O . PRO F 1 194 ? -4.845 70.039 7.083 1.00 107.66 1137 PRO F O 1
ATOM 11357 N N . THR F 1 195 ? -5.283 70.155 9.277 1.00 107.21 1138 THR F N 1
ATOM 11358 C CA . THR F 1 195 ? -5.452 71.611 9.242 1.00 110.37 1138 THR F CA 1
ATOM 11359 C C . THR F 1 195 ? -4.203 72.333 9.756 1.00 117.35 1138 THR F C 1
ATOM 11360 O O . THR F 1 195 ? -4.248 73.092 10.723 1.00 119.04 1138 THR F O 1
ATOM 11372 N N . ILE F 1 197 ? -2.148 74.731 8.083 1.00 116.27 1140 ILE F N 1
ATOM 11373 C CA . ILE F 1 197 ? -1.993 76.143 7.750 1.00 118.91 1140 ILE F CA 1
ATOM 11374 C C . ILE F 1 197 ? -2.987 77.006 8.520 1.00 120.55 1140 ILE F C 1
ATOM 11375 O O . ILE F 1 197 ? -2.698 78.168 8.832 1.00 115.45 1140 ILE F O 1
ATOM 11380 N N . SER F 1 198 ? -4.155 76.456 8.861 1.00 119.79 1141 SER F N 1
ATOM 11381 C CA . SER F 1 198 ? -5.212 77.271 9.453 1.00 124.41 1141 SER F CA 1
ATOM 11382 C C . SER F 1 198 ? -4.860 77.746 10.859 1.00 123.22 1141 SER F C 1
ATOM 11383 O O . SER F 1 198 ? -5.266 78.844 11.256 1.00 135.25 1141 SER F O 1
ATOM 11386 N N . SER F 1 199 ? -4.115 76.945 11.625 1.00 116.35 1142 SER F N 1
ATOM 11387 C CA . SER F 1 199 ? -3.756 77.351 12.981 1.00 117.75 1142 SER F CA 1
ATOM 11388 C C . SER F 1 199 ? -2.729 78.476 13.006 1.00 118.08 1142 SER F C 1
ATOM 11389 O O . SER F 1 199 ? -2.575 79.133 14.041 1.00 111.73 1142 SER F O 1
ATOM 11392 N N . TRP F 1 200 ? -2.027 78.709 11.902 1.00 114.18 1143 TRP F N 1
ATOM 11393 C CA . TRP F 1 200 ? -1.018 79.754 11.808 1.00 107.63 1143 TRP F CA 1
ATOM 11394 C C . TRP F 1 200 ? -1.584 80.947 11.050 1.00 112.44 1143 TRP F C 1
ATOM 11395 O O . TRP F 1 200 ? -2.253 80.782 10.026 1.00 120.56 1143 TRP F O 1
ATOM 11406 N N . GLN F 1 201 ? -1.316 82.152 11.554 1.00 110.14 1144 GLN F N 1
ATOM 11407 C CA . GLN F 1 201 ? -1.736 83.380 10.886 1.00 109.80 1144 GLN F CA 1
ATOM 11408 C C . GLN F 1 201 ? -0.545 84.324 10.810 1.00 108.02 1144 GLN F C 1
ATOM 11409 O O . GLN F 1 201 ? -0.128 84.880 11.828 1.00 99.55 1144 GLN F O 1
ATOM 11415 N N . VAL F 1 202 ? -0.014 84.532 9.609 1.00 117.54 1145 VAL F N 1
ATOM 11416 C CA . VAL F 1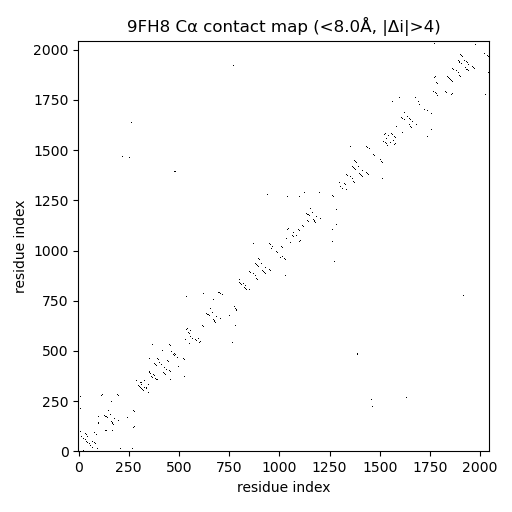 202 ? 1.181 85.343 9.414 1.00 114.98 1145 VAL F CA 1
ATOM 11417 C C . VAL F 1 202 ? 0.857 86.453 8.424 1.00 113.19 1145 VAL F C 1
ATOM 11418 O O . VAL F 1 202 ? 0.208 86.216 7.398 1.00 112.48 1145 VAL F O 1
ATOM 11422 N N . ASN F 1 203 ? 1.297 87.673 8.745 1.00 104.18 1146 ASN F N 1
ATOM 11423 C CA . ASN F 1 203 ? 1.087 88.828 7.882 1.00 106.96 1146 ASN F CA 1
ATOM 11424 C C . ASN F 1 203 ? 2.253 89.796 8.012 1.00 105.16 1146 ASN F C 1
ATOM 11425 O O . ASN F 1 203 ? 2.696 90.071 9.135 1.00 104.46 1146 ASN F O 1
ATOM 11430 N N . PRO F 1 204 ? 2.752 90.347 6.897 1.00 109.03 1147 PRO F N 1
ATOM 11431 C CA . PRO F 1 204 ? 2.266 90.009 5.556 1.00 110.05 1147 PRO F CA 1
ATOM 11432 C C . PRO F 1 204 ? 2.942 88.780 4.956 1.00 113.58 1147 PRO F C 1
ATOM 11433 O O . PRO F 1 204 ? 4.153 88.606 5.092 1.00 111.34 1147 PRO F O 1
ATOM 11437 N N . THR F 1 205 ? 2.146 87.934 4.299 1.00 120.32 1148 THR F N 1
ATOM 11438 C CA . THR F 1 205 ? 2.705 86.761 3.638 1.00 111.61 1148 THR F CA 1
ATOM 11439 C C . THR F 1 205 ? 3.537 87.148 2.423 1.00 110.82 1148 THR F C 1
ATOM 11440 O O . THR F 1 205 ? 4.505 86.454 2.090 1.00 107.54 1148 THR F O 1
ATOM 11444 N N . GLU F 1 206 ? 3.181 88.243 1.752 1.00 119.52 1149 GLU F N 1
ATOM 11445 C CA . GLU F 1 206 ? 3.888 88.694 0.564 1.00 120.46 1149 GLU F CA 1
ATOM 11446 C C . GLU F 1 206 ? 3.953 90.212 0.572 1.00 116.06 1149 GLU F C 1
ATOM 11447 O O . GLU F 1 206 ? 2.958 90.877 0.874 1.00 123.59 1149 GLU F O 1
ATOM 11453 N N . LEU F 1 207 ? 5.117 90.756 0.228 1.00 114.01 1150 LEU F N 1
ATOM 11454 C CA . LEU F 1 207 ? 5.279 92.200 0.107 1.00 118.40 1150 LEU F CA 1
ATOM 11455 C C . LEU F 1 207 ? 6.617 92.483 -0.562 1.00 120.71 1150 LEU F C 1
ATOM 11456 O O . LEU F 1 207 ? 7.459 91.595 -0.719 1.00 124.57 1150 LEU F O 1
ATOM 11461 N N . LEU F 1 208 ? 6.798 93.742 -0.954 1.00 124.34 1151 LEU F N 1
ATOM 11462 C CA . LEU F 1 208 ? 8.048 94.231 -1.513 1.00 124.80 1151 LEU F CA 1
ATOM 11463 C C . LEU F 1 208 ? 8.406 95.554 -0.850 1.00 128.37 1151 LEU F C 1
ATOM 11464 O O . LEU F 1 208 ? 7.527 96.325 -0.457 1.00 132.16 1151 LEU F O 1
ATOM 11469 N N . LEU F 1 209 ? 9.708 95.813 -0.728 1.00 119.18 1152 LEU F N 1
ATOM 11470 C CA . LEU F 1 209 ? 10.198 96.982 -0.009 1.00 119.85 1152 LEU F CA 1
ATOM 11471 C C . LEU F 1 209 ? 11.144 97.792 -0.881 1.00 120.97 1152 LEU F C 1
ATOM 11472 O O . LEU F 1 209 ? 12.108 97.246 -1.425 1.00 123.87 1152 LEU F O 1
ATOM 11477 N N . ASN F 1 210 ? 10.873 99.092 -1.002 1.00 119.49 1153 ASN F N 1
ATOM 11478 C CA . ASN F 1 210 ? 11.809 100.012 -1.629 1.00 115.41 1153 ASN F CA 1
ATOM 11479 C C . ASN F 1 210 ? 12.965 100.268 -0.656 1.00 110.38 1153 ASN F C 1
ATOM 11480 O O . ASN F 1 210 ? 12.873 99.930 0.526 1.00 113.32 1153 ASN F O 1
ATOM 11485 N N . PRO F 1 211 ? 14.076 100.844 -1.125 1.00 101.91 1154 PRO F N 1
ATOM 11486 C CA . PRO F 1 211 ? 15.236 101.038 -0.238 1.00 117.18 1154 PRO F CA 1
ATOM 11487 C C . PRO F 1 211 ? 14.913 101.827 1.026 1.00 117.32 1154 PRO F C 1
ATOM 11488 O O . PRO F 1 211 ? 14.274 102.880 0.981 1.00 116.27 1154 PRO F O 1
ATOM 11492 N N . LYS F 1 212 ? 15.355 101.276 2.160 1.00 117.81 1155 LYS F N 1
ATOM 11493 C CA . LYS F 1 212 ? 15.221 101.833 3.506 1.00 115.15 1155 LYS F CA 1
ATOM 11494 C C . LYS F 1 212 ? 13.783 101.791 4.025 1.00 111.36 1155 LYS F C 1
ATOM 11495 O O . LYS F 1 212 ? 13.451 102.460 5.010 1.00 113.59 1155 LYS F O 1
ATOM 11501 N N . GLU F 1 213 ? 12.913 100.998 3.408 1.00 117.74 1156 GLU F N 1
ATOM 11502 C CA . GLU F 1 213 ? 11.586 100.789 3.970 1.00 123.89 1156 GLU F CA 1
ATOM 11503 C C . GLU F 1 213 ? 11.649 99.727 5.058 1.00 125.51 1156 GLU F C 1
ATOM 11504 O O . GLU F 1 213 ? 12.276 98.677 4.886 1.00 127.24 1156 GLU F O 1
ATOM 11510 N N . VAL F 1 214 ? 10.994 100.004 6.181 1.00 121.43 1157 VAL F N 1
ATOM 11511 C CA . VAL F 1 214 ? 11.004 99.121 7.339 1.00 120.35 1157 VAL F CA 1
ATOM 11512 C C . VAL F 1 214 ? 9.589 98.613 7.558 1.00 112.99 1157 VAL F C 1
ATOM 11513 O O . VAL F 1 214 ? 8.641 99.406 7.600 1.00 116.84 1157 VAL F O 1
ATOM 11517 N N . GLN F 1 215 ? 9.447 97.297 7.699 1.00 123.95 1158 GLN F N 1
ATOM 11518 C CA . GLN F 1 215 ? 8.143 96.702 7.948 1.00 119.15 1158 GLN F CA 1
ATOM 11519 C C . GLN F 1 215 ? 8.254 95.625 9.014 1.00 107.45 1158 GLN F C 1
ATOM 11520 O O . GLN F 1 215 ? 9.271 94.941 9.132 1.00 103.78 1158 GLN F O 1
ATOM 11526 N N . TRP F 1 216 ? 7.183 95.467 9.777 1.00 118.34 1159 TRP F N 1
ATOM 11527 C CA . TRP F 1 216 ? 7.116 94.467 10.829 1.00 119.14 1159 TRP F CA 1
ATOM 11528 C C . TRP F 1 216 ? 6.263 93.306 10.346 1.00 117.41 1159 TRP F C 1
ATOM 11529 O O . TRP F 1 216 ? 5.151 93.511 9.848 1.00 119.86 1159 TRP F O 1
ATOM 11540 N N . VAL F 1 217 ? 6.786 92.094 10.488 1.00 106.66 1160 VAL F N 1
ATOM 11541 C CA . VAL F 1 217 ? 6.059 90.886 10.126 1.00 106.46 1160 VAL F CA 1
ATOM 11542 C C . VAL F 1 217 ? 5.579 90.245 11.416 1.00 107.88 1160 VAL F C 1
ATOM 11543 O O . VAL F 1 217 ? 6.389 89.867 12.272 1.00 104.66 1160 VAL F O 1
ATOM 11547 N N . THR F 1 218 ? 4.264 90.128 11.557 1.00 112.82 1161 THR F N 1
ATOM 11548 C CA . THR F 1 218 ? 3.657 89.519 12.727 1.00 112.24 1161 THR F CA 1
ATOM 11549 C C . THR F 1 218 ? 3.205 88.107 12.388 1.00 109.87 1161 THR F C 1
ATOM 11550 O O . THR F 1 218 ? 2.773 87.827 11.265 1.00 106.24 1161 THR F O 1
ATOM 11554 N N . LEU F 1 219 ? 3.357 87.209 13.353 1.00 102.83 1162 LEU F N 1
ATOM 11555 C CA . LEU F 1 219 ? 3.019 85.808 13.166 1.00 103.20 1162 LEU F CA 1
ATOM 11556 C C . LEU F 1 219 ? 2.388 85.304 14.454 1.00 107.99 1162 LEU F C 1
ATOM 11557 O O . LEU F 1 219 ? 2.971 85.438 15.535 1.00 105.39 1162 LEU F O 1
ATOM 11562 N N . GLU F 1 220 ? 1.190 84.746 14.335 1.00 117.89 1163 GLU F N 1
ATOM 11563 C CA . GLU F 1 220 ? 0.399 84.298 15.465 1.00 112.84 1163 GLU F CA 1
ATOM 11564 C C . GLU F 1 220 ? 0.120 82.808 15.346 1.00 110.65 1163 GLU F C 1
ATOM 11565 O O . GLU F 1 220 ? -0.181 82.299 14.259 1.00 107.15 1163 GLU F O 1
ATOM 11571 N N . PHE F 1 221 ? 0.221 82.124 16.480 1.00 116.77 1164 PHE F N 1
ATOM 11572 C CA . PHE F 1 221 ? 0.074 80.683 16.580 1.00 119.72 1164 PHE F CA 1
ATOM 11573 C C . PHE F 1 221 ? -0.989 80.385 17.623 1.00 122.29 1164 PHE F C 1
ATOM 11574 O O . PHE F 1 221 ? -0.841 80.752 18.798 1.00 122.26 1164 PHE F O 1
ATOM 11582 N N . HIS F 1 222 ? -2.071 79.752 17.175 1.00 122.67 1165 HIS F N 1
ATOM 11583 C CA . HIS F 1 222 ? -3.162 79.277 18.007 1.00 125.21 1165 HIS F CA 1
ATOM 11584 C C . HIS F 1 222 ? -2.936 77.789 18.196 1.00 126.35 1165 HIS F C 1
ATOM 11585 O O . HIS F 1 222 ? -3.235 77.001 17.284 1.00 124.91 1165 HIS F O 1
ATOM 11592 N N . PRO F 1 223 ? -2.410 77.346 19.333 1.00 121.69 1166 PRO F N 1
ATOM 11593 C CA . PRO F 1 223 ? -2.025 75.935 19.454 1.00 116.53 1166 PRO F CA 1
ATOM 11594 C C . PRO F 1 223 ? -3.224 75.009 19.472 1.00 115.19 1166 PRO F C 1
ATOM 11595 O O . PRO F 1 223 ? -3.981 74.965 20.443 1.00 120.22 1166 PRO F O 1
ATOM 11599 N N . ARG F 1 224 ? -3.410 74.285 18.375 1.00 118.26 1167 ARG F N 1
ATOM 11600 C CA . ARG F 1 224 ? -4.454 73.280 18.311 1.00 126.85 1167 ARG F CA 1
ATOM 11601 C C . ARG F 1 224 ? -3.995 72.028 19.053 1.00 126.28 1167 ARG F C 1
ATOM 11602 O O . ARG F 1 224 ? -2.801 71.802 19.258 1.00 121.47 1167 ARG F O 1
ATOM 11610 N N . LYS F 1 225 ? -4.968 71.209 19.459 1.00 132.68 1168 LYS F N 1
ATOM 11611 C CA . LYS F 1 225 ? -4.674 70.068 20.320 1.00 132.78 1168 LYS F CA 1
ATOM 11612 C C . LYS F 1 225 ? -3.729 69.071 19.655 1.00 127.56 1168 LYS F C 1
ATOM 11613 O O . LYS F 1 225 ? -2.975 68.377 20.347 1.00 132.63 1168 LYS F O 1
ATOM 11619 N N . GLU F 1 226 ? -3.741 68.989 18.321 1.00 131.17 1169 GLU F N 1
ATOM 11620 C CA . GLU F 1 226 ? -2.786 68.124 17.632 1.00 128.51 1169 GLU F CA 1
ATOM 11621 C C . GLU F 1 226 ? -1.354 68.636 17.761 1.00 126.82 1169 GLU F C 1
ATOM 11622 O O . GLU F 1 226 ? -0.410 67.839 17.725 1.00 115.16 1169 GLU F O 1
ATOM 11628 N N . ASP F 1 227 ? -1.169 69.951 17.908 1.00 128.86 1170 ASP F N 1
ATOM 11629 C CA . ASP F 1 227 ? 0.178 70.516 17.947 1.00 121.02 1170 ASP F CA 1
ATOM 11630 C C . ASP F 1 227 ? 0.929 70.107 19.209 1.00 121.00 1170 ASP F C 1
ATOM 11631 O O . ASP F 1 227 ? 2.090 69.689 19.143 1.00 123.74 1170 ASP F O 1
ATOM 11636 N N . LEU F 1 228 ? 0.282 70.216 20.369 1.00 125.71 1171 LEU F N 1
ATOM 11637 C CA . LEU F 1 228 ? 0.979 69.990 21.629 1.00 123.62 1171 LEU F CA 1
ATOM 11638 C C . LEU F 1 228 ? 1.245 68.513 21.901 1.00 132.29 1171 LEU F C 1
ATOM 11639 O O . LEU F 1 228 ? 2.051 68.199 22.785 1.00 136.39 1171 LEU F O 1
ATOM 11644 N N . ALA F 1 229 ? 0.609 67.605 21.157 1.00 135.77 1172 ALA F N 1
ATOM 11645 C CA . ALA F 1 229 ? 0.819 66.179 21.391 1.00 138.14 1172 ALA F CA 1
ATOM 11646 C C . ALA F 1 229 ? 2.261 65.770 21.112 1.00 137.48 1172 ALA F C 1
ATOM 11647 O O . ALA F 1 229 ? 2.771 64.830 21.733 1.00 139.02 1172 ALA F O 1
ATOM 11649 N N . LEU F 1 230 ? 2.933 66.462 20.190 1.00 138.24 1173 LEU F N 1
ATOM 11650 C CA . LEU F 1 230 ? 4.335 66.199 19.887 1.00 143.25 1173 LEU F CA 1
ATOM 11651 C C . LEU F 1 230 ? 5.296 67.041 20.713 1.00 140.06 1173 LEU F C 1
ATOM 11652 O O . LEU F 1 230 ? 6.404 66.582 21.017 1.00 141.55 1173 LEU F O 1
ATOM 11657 N N . LEU F 1 231 ? 4.903 68.258 21.083 1.00 142.98 1174 LEU F N 1
ATOM 11658 C CA . LEU F 1 231 ? 5.769 69.183 21.808 1.00 144.58 1174 LEU F CA 1
ATOM 11659 C C . LEU F 1 231 ? 5.889 68.842 23.290 1.00 146.98 1174 LEU F C 1
ATOM 11660 O O . LEU F 1 231 ? 6.390 69.665 24.066 1.00 145.25 1174 LEU F O 1
ATOM 11665 N N . GLN F 1 232 ? 5.440 67.649 23.682 1.00 166.96 1175 GLN F N 1
ATOM 11666 C CA . GLN F 1 232 ? 5.354 67.296 25.095 1.00 162.22 1175 GLN F CA 1
ATOM 11667 C C . GLN F 1 232 ? 6.719 66.976 25.694 1.00 162.72 1175 GLN F C 1
ATOM 11668 O O . GLN F 1 232 ? 7.028 67.409 26.812 1.00 157.76 1175 GLN F O 1
ATOM 11674 N N . LYS F 1 233 ? 7.548 66.225 24.966 1.00 158.27 1176 LYS F N 1
ATOM 11675 C CA . LYS F 1 233 ? 8.661 65.516 25.594 1.00 160.68 1176 LYS F CA 1
ATOM 11676 C C . LYS F 1 233 ? 9.656 66.477 26.238 1.00 164.08 1176 LYS F C 1
ATOM 11677 O O . LYS F 1 233 ? 9.970 66.355 27.427 1.00 167.86 1176 LYS F O 1
ATOM 11683 N N . SER F 1 234 ? 10.164 67.440 25.472 1.00 159.42 1177 SER F N 1
ATOM 11684 C CA . SER F 1 234 ? 11.193 68.334 25.977 1.00 151.44 1177 SER F CA 1
ATOM 11685 C C . SER F 1 234 ? 10.568 69.559 26.644 1.00 153.97 1177 SER F C 1
ATOM 11686 O O . SER F 1 234 ? 9.350 69.755 26.636 1.00 159.92 1177 SER F O 1
ATOM 11689 N N . ASP F 1 235 ? 11.422 70.399 27.231 1.00 140.47 1178 ASP F N 1
ATOM 11690 C CA . ASP F 1 235 ? 10.975 71.640 27.850 1.00 144.73 1178 ASP F CA 1
ATOM 11691 C C . ASP F 1 235 ? 10.961 72.803 26.870 1.00 139.56 1178 ASP F C 1
ATOM 11692 O O . ASP F 1 235 ? 10.106 73.689 26.979 1.00 135.37 1178 ASP F O 1
ATOM 11697 N N . VAL F 1 236 ? 11.889 72.815 25.918 1.00 134.54 1179 VAL F N 1
ATOM 11698 C CA . VAL F 1 236 ? 11.941 73.812 24.856 1.00 122.69 1179 VAL F CA 1
ATOM 11699 C C . VAL F 1 236 ? 11.660 73.089 23.546 1.00 121.09 1179 VAL F C 1
ATOM 11700 O O . VAL F 1 236 ? 12.441 72.226 23.126 1.00 126.81 1179 VAL F O 1
ATOM 11704 N N . SER F 1 237 ? 10.551 73.438 22.902 1.00 112.18 1180 SER F N 1
ATOM 11705 C CA . SER F 1 237 ? 10.021 72.674 21.780 1.00 108.95 1180 SER F CA 1
ATOM 11706 C C . SER F 1 237 ? 10.145 73.454 20.478 1.00 113.02 1180 SER F C 1
ATOM 11707 O O . SER F 1 237 ? 9.825 74.646 20.427 1.00 112.43 1180 SER F O 1
ATOM 11710 N N . HIS F 1 238 ? 10.605 72.770 19.431 1.00 92.32 1181 HIS F N 1
ATOM 11711 C CA . HIS F 1 238 ? 10.611 73.316 18.078 1.00 87.86 1181 HIS F CA 1
ATOM 11712 C C . HIS F 1 238 ? 9.228 73.135 17.465 1.00 95.28 1181 HIS F C 1
ATOM 11713 O O . HIS F 1 238 ? 8.751 72.003 17.325 1.00 102.30 1181 HIS F O 1
ATOM 11720 N N . VAL F 1 239 ? 8.589 74.239 17.087 1.00 88.47 1182 VAL F N 1
ATOM 11721 C CA . VAL F 1 239 ? 7.206 74.198 16.633 1.00 84.65 1182 VAL F CA 1
ATOM 11722 C C . VAL F 1 239 ? 7.055 74.477 15.139 1.00 82.70 1182 VAL F C 1
ATOM 11723 O O . VAL F 1 239 ? 6.056 74.042 14.545 1.00 85.30 1182 VAL F O 1
ATOM 11727 N N . GLY F 1 240 ? 8.010 75.152 14.508 1.00 85.65 1183 GLY F N 1
ATOM 11728 C CA . GLY F 1 240 ? 7.877 75.441 13.090 1.00 83.99 1183 GLY F CA 1
ATOM 11729 C C . GLY F 1 240 ? 9.142 76.052 12.534 1.00 81.11 1183 GLY F C 1
ATOM 11730 O O . GLY F 1 240 ? 10.093 76.346 13.263 1.00 79.78 1183 GLY F O 1
ATOM 11731 N N . THR F 1 241 ? 9.136 76.237 11.215 1.00 76.56 1184 THR F N 1
ATOM 11732 C CA . THR F 1 241 ? 10.256 76.830 10.497 1.00 80.35 1184 THR F CA 1
ATOM 11733 C C . THR F 1 241 ? 9.706 77.815 9.478 1.00 84.61 1184 THR F C 1
ATOM 11734 O O . THR F 1 241 ? 8.827 77.465 8.683 1.00 79.63 1184 THR F O 1
ATOM 11738 N N . LEU F 1 242 ? 10.216 79.043 9.504 1.00 78.48 1185 LEU F N 1
ATOM 11739 C CA . LEU F 1 242 ? 9.715 80.123 8.659 1.00 79.77 1185 LEU F CA 1
ATOM 11740 C C . LEU F 1 242 ? 10.785 80.484 7.634 1.00 73.12 1185 LEU F C 1
ATOM 11741 O O . LEU F 1 242 ? 11.853 80.986 7.995 1.00 75.35 1185 LEU F O 1
ATOM 11746 N N . LEU F 1 243 ? 10.500 80.227 6.359 1.00 71.34 1186 LEU F N 1
ATOM 11747 C CA . LEU F 1 243 ? 11.433 80.502 5.277 1.00 73.39 1186 LEU F CA 1
ATOM 11748 C C . LEU F 1 243 ? 11.172 81.885 4.696 1.00 80.72 1186 LEU F C 1
ATOM 11749 O O . LEU F 1 243 ? 10.041 82.205 4.306 1.00 85.27 1186 LEU F O 1
ATOM 11754 N N . ILE F 1 244 ? 12.226 82.695 4.638 1.00 86.18 1187 ILE F N 1
ATOM 11755 C CA . ILE F 1 244 ? 12.192 84.031 4.061 1.00 77.49 1187 ILE F CA 1
ATOM 11756 C C . ILE F 1 244 ? 13.078 84.004 2.826 1.00 75.01 1187 ILE F C 1
ATOM 11757 O O . ILE F 1 244 ? 14.304 83.850 2.926 1.00 82.49 1187 ILE F O 1
ATOM 11762 N N . THR F 1 245 ? 12.455 84.124 1.661 1.00 76.58 1188 THR F N 1
ATOM 11763 C CA . THR F 1 245 ? 13.166 84.236 0.396 1.00 80.98 1188 THR F CA 1
ATOM 11764 C C . THR F 1 245 ? 13.194 85.707 0.009 1.00 87.95 1188 THR F C 1
ATOM 11765 O O . THR F 1 245 ? 12.151 86.298 -0.290 1.00 94.65 1188 THR F O 1
ATOM 11769 N N . HIS F 1 246 ? 14.386 86.296 0.012 1.00 95.97 1189 HIS F N 1
ATOM 11770 C CA . HIS F 1 246 ? 14.531 87.722 -0.225 1.00 95.65 1189 HIS F CA 1
ATOM 11771 C C . HIS F 1 246 ? 15.715 87.952 -1.151 1.00 102.63 1189 HIS F C 1
ATOM 11772 O O . HIS F 1 246 ? 16.524 87.055 -1.402 1.00 107.17 1189 HIS F O 1
ATOM 11779 N N . GLY F 1 247 ? 15.806 89.169 -1.658 1.00 114.41 1190 GLY F N 1
ATOM 11780 C CA . GLY F 1 247 ? 16.817 89.505 -2.645 1.00 115.62 1190 GLY F CA 1
ATOM 11781 C C . GLY F 1 247 ? 16.445 90.797 -3.350 1.00 116.00 1190 GLY F C 1
ATOM 11782 O O . GLY F 1 247 ? 15.777 91.659 -2.778 1.00 119.00 1190 GLY F O 1
ATOM 11783 N N . ASP F 1 248 ? 16.890 90.905 -4.599 1.00 113.96 1191 ASP F N 1
ATOM 11784 C CA . ASP F 1 248 ? 16.660 92.107 -5.385 1.00 119.11 1191 ASP F CA 1
ATOM 11785 C C . ASP F 1 248 ? 15.358 91.990 -6.166 1.00 124.56 1191 ASP F C 1
ATOM 11786 O O . ASP F 1 248 ? 15.132 90.996 -6.863 1.00 118.14 1191 ASP F O 1
ATOM 11791 N N . GLU F 1 249 ? 14.508 93.011 -6.048 1.00 125.34 1192 GLU F N 1
ATOM 11792 C CA . GLU F 1 249 ? 13.283 93.057 -6.845 1.00 121.94 1192 GLU F CA 1
ATOM 11793 C C . GLU F 1 249 ? 13.551 93.082 -8.343 1.00 119.31 1192 GLU F C 1
ATOM 11794 O O . GLU F 1 249 ? 12.874 92.345 -9.079 1.00 117.41 1192 GLU F O 1
ATOM 11800 N N . PRO F 1 250 ? 14.468 93.904 -8.867 1.00 114.03 1193 PRO F N 1
ATOM 11801 C CA . PRO F 1 250 ? 14.638 93.945 -10.330 1.00 118.02 1193 PRO F CA 1
ATOM 11802 C C . PRO F 1 250 ? 15.048 92.622 -10.951 1.00 124.12 1193 PRO F C 1
ATOM 11803 O O . PRO F 1 250 ? 14.566 92.287 -12.040 1.00 121.16 1193 PRO F O 1
ATOM 11807 N N . THR F 1 251 ? 15.941 91.869 -10.306 1.00 123.67 1194 THR F N 1
ATOM 11808 C CA . THR F 1 251 ? 16.311 90.558 -10.827 1.00 123.54 1194 THR F CA 1
ATOM 11809 C C . THR F 1 251 ? 15.121 89.604 -10.858 1.00 122.58 1194 THR F C 1
ATOM 11810 O O . THR F 1 251 ? 15.084 88.689 -11.693 1.00 127.95 1194 THR F O 1
ATOM 11814 N N . ARG F 1 252 ? 14.124 89.835 -10.001 1.00 127.73 1195 ARG F N 1
ATOM 11815 C CA . ARG F 1 252 ? 12.927 89.002 -10.000 1.00 123.77 1195 ARG F CA 1
ATOM 11816 C C . ARG F 1 252 ? 12.133 89.172 -11.288 1.00 123.01 1195 ARG F C 1
ATOM 11817 O O . ARG F 1 252 ? 11.549 88.207 -11.790 1.00 122.83 1195 ARG F O 1
ATOM 11825 N N . LEU F 1 253 ? 12.092 90.390 -11.832 1.00 128.95 1196 LEU F N 1
ATOM 11826 C CA . LEU F 1 253 ? 11.390 90.603 -13.093 1.00 131.35 1196 LEU F CA 1
ATOM 11827 C C . LEU F 1 253 ? 12.047 89.826 -14.228 1.00 128.79 1196 LEU F C 1
ATOM 11828 O O . LEU F 1 253 ? 11.358 89.216 -15.056 1.00 123.98 1196 LEU F O 1
ATOM 11833 N N . ARG F 1 254 ? 13.383 89.813 -14.268 1.00 132.96 1197 ARG F N 1
ATOM 11834 C CA . ARG F 1 254 ? 14.084 89.022 -15.275 1.00 131.96 1197 ARG F CA 1
ATOM 11835 C C . ARG F 1 254 ? 13.814 87.536 -15.078 1.00 132.21 1197 ARG F C 1
ATOM 11836 O O . ARG F 1 254 ? 13.628 86.792 -16.052 1.00 128.78 1197 ARG F O 1
ATOM 11844 N N . ILE F 1 255 ? 13.808 87.082 -13.822 1.00 130.01 1198 ILE F N 1
ATOM 11845 C CA . ILE F 1 255 ? 13.559 85.668 -13.552 1.00 128.57 1198 ILE F CA 1
ATOM 11846 C C . ILE F 1 255 ? 12.157 85.281 -14.009 1.00 130.06 1198 ILE F C 1
ATOM 11847 O O . ILE F 1 255 ? 11.957 84.211 -14.595 1.00 126.53 1198 ILE F O 1
ATOM 11852 N N . ARG F 1 256 ? 11.168 86.150 -13.769 1.00 131.82 1199 ARG F N 1
ATOM 11853 C CA . ARG F 1 256 ? 9.817 85.865 -14.245 1.00 126.55 1199 ARG F CA 1
ATOM 11854 C C . ARG F 1 256 ? 9.774 85.827 -15.765 1.00 135.81 1199 ARG F C 1
ATOM 11855 O O . ARG F 1 256 ? 9.145 84.940 -16.355 1.00 138.57 1199 ARG F O 1
ATOM 11863 N N . ARG F 1 257 ? 10.422 86.798 -16.416 1.00 128.60 1200 ARG F N 1
ATOM 11864 C CA . ARG F 1 257 ? 10.425 86.838 -17.875 1.00 140.81 1200 ARG F CA 1
ATOM 11865 C C . ARG F 1 257 ? 11.000 85.555 -18.457 1.00 139.38 1200 ARG F C 1
ATOM 11866 O O . ARG F 1 257 ? 10.463 85.011 -19.430 1.00 135.14 1200 ARG F O 1
ATOM 11874 N N . LEU F 1 258 ? 12.090 85.053 -17.875 1.00 132.78 1201 LEU F N 1
ATOM 11875 C CA . LEU F 1 258 ? 12.702 83.844 -18.419 1.00 136.06 1201 LEU F CA 1
ATOM 11876 C C . LEU F 1 258 ? 11.885 82.599 -18.083 1.00 133.96 1201 LEU F C 1
ATOM 11877 O O . LEU F 1 258 ? 11.731 81.708 -18.929 1.00 133.77 1201 LEU F O 1
ATOM 11882 N N . TYR F 1 259 ? 11.327 82.532 -16.870 1.00 141.52 1202 TYR F N 1
ATOM 11883 C CA . TYR F 1 259 ? 10.571 81.352 -16.461 1.00 135.98 1202 TYR F CA 1
ATOM 11884 C C . TYR F 1 259 ? 9.266 81.215 -17.237 1.00 139.96 1202 TYR F C 1
ATOM 11885 O O . TYR F 1 259 ? 8.856 80.096 -17.573 1.00 141.68 1202 TYR F O 1
ATOM 11894 N N . LYS F 1 260 ? 8.608 82.336 -17.546 1.00 141.00 1203 LYS F N 1
ATOM 11895 C CA . LYS F 1 260 ? 7.376 82.275 -18.328 1.00 146.08 1203 LYS F CA 1
ATOM 11896 C C . LYS F 1 260 ? 7.618 81.655 -19.698 1.00 150.21 1203 LYS F C 1
ATOM 11897 O O . LYS F 1 260 ? 6.865 80.778 -20.132 1.00 156.06 1203 LYS F O 1
ATOM 11903 N N . LYS F 1 261 ? 8.673 82.086 -20.392 1.00 145.32 1204 LYS F N 1
ATOM 11904 C CA . LYS F 1 261 ? 8.999 81.475 -21.677 1.00 151.13 1204 LYS F CA 1
ATOM 11905 C C . LYS F 1 261 ? 9.398 80.015 -21.505 1.00 156.29 1204 LYS F C 1
ATOM 11906 O O . LYS F 1 261 ? 8.924 79.137 -22.241 1.00 160.25 1204 LYS F O 1
ATOM 11920 N N . LYS F 1 263 ? 8.538 77.893 -19.476 1.00 156.62 1206 LYS F N 1
ATOM 11921 C CA . LYS F 1 263 ? 7.395 77.022 -19.230 1.00 158.47 1206 LYS F CA 1
ATOM 11922 C C . LYS F 1 263 ? 6.360 77.046 -20.350 1.00 161.87 1206 LYS F C 1
ATOM 11923 O O . LYS F 1 263 ? 5.659 76.047 -20.545 1.00 162.25 1206 LYS F O 1
ATOM 11929 N N . GLU F 1 264 ? 6.255 78.145 -21.106 1.00 162.77 1207 GLU F N 1
ATOM 11930 C CA . GLU F 1 264 ? 5.349 78.178 -22.251 1.00 164.95 1207 GLU F CA 1
ATOM 11931 C C . GLU F 1 264 ? 5.857 77.330 -23.407 1.00 170.60 1207 GLU F C 1
ATOM 11932 O O . GLU F 1 264 ? 5.056 76.905 -24.247 1.00 170.15 1207 GLU F O 1
ATOM 11938 N N . THR F 1 265 ? 7.163 77.074 -23.469 1.00 166.19 1208 THR F N 1
ATOM 11939 C CA . THR F 1 265 ? 7.718 76.159 -24.458 1.00 166.55 1208 THR F CA 1
ATOM 11940 C C . THR F 1 265 ? 7.908 74.756 -23.898 1.00 162.10 1208 THR F C 1
ATOM 11941 O O . THR F 1 265 ? 8.236 73.837 -24.655 1.00 160.86 1208 THR F O 1
ATOM 11945 N N . GLY F 1 266 ? 7.705 74.582 -22.595 1.00 163.46 1209 GLY F N 1
ATOM 11946 C CA . GLY F 1 266 ? 7.817 73.295 -21.936 1.00 165.26 1209 GLY F CA 1
ATOM 11947 C C . GLY F 1 266 ? 9.213 72.728 -21.823 1.00 161.53 1209 GLY F C 1
ATOM 11948 O O . GLY F 1 266 ? 9.380 71.506 -21.856 1.00 150.79 1209 GLY F O 1
ATOM 11949 N N . GLU F 1 267 ? 10.226 73.588 -21.698 1.00 164.90 1210 GLU F N 1
ATOM 11950 C CA . GLU F 1 267 ? 11.584 73.100 -21.484 1.00 164.70 1210 GLU F CA 1
ATOM 11951 C C . GLU F 1 267 ? 11.690 72.414 -20.129 1.00 169.29 1210 GLU F C 1
ATOM 11952 O O . GLU F 1 267 ? 12.349 71.376 -19.993 1.00 176.14 1210 GLU F O 1
ATOM 11958 N N . LEU F 1 268 ? 11.043 72.990 -19.116 1.00 168.14 1211 LEU F N 1
ATOM 11959 C CA . LEU F 1 268 ? 11.053 72.493 -17.744 1.00 173.50 1211 LEU F CA 1
ATOM 11960 C C . LEU F 1 268 ? 9.607 72.302 -17.282 1.00 171.78 1211 LEU F C 1
ATOM 11961 O O . LEU F 1 268 ? 9.154 72.873 -16.290 1.00 172.71 1211 LEU F O 1
ATOM 11966 N N . ASN F 1 269 ? 8.875 71.480 -18.030 1.00 173.67 1212 ASN F N 1
ATOM 11967 C CA . ASN F 1 269 ? 7.488 71.146 -17.738 1.00 175.81 1212 ASN F CA 1
ATOM 11968 C C . ASN F 1 269 ? 7.344 69.829 -16.987 1.00 175.82 1212 ASN F C 1
ATOM 11969 O O . ASN F 1 269 ? 6.220 69.446 -16.646 1.00 174.14 1212 ASN F O 1
ATOM 11974 N N . GLY F 1 270 ? 8.444 69.131 -16.721 1.00 172.17 1213 GLY F N 1
ATOM 11975 C CA . GLY F 1 270 ? 8.371 67.837 -16.077 1.00 171.76 1213 GLY F CA 1
ATOM 11976 C C . GLY F 1 270 ? 8.042 67.932 -14.601 1.00 171.27 1213 GLY F C 1
ATOM 11977 O O . GLY F 1 270 ? 7.513 68.948 -14.140 1.00 173.43 1213 GLY F O 1
ATOM 11978 N N . ASN F 1 271 ? 8.355 66.881 -13.841 1.00 170.33 1214 ASN F N 1
ATOM 11979 C CA . ASN F 1 271 ? 8.070 66.860 -12.413 1.00 176.01 1214 ASN F CA 1
ATOM 11980 C C . ASN F 1 271 ? 9.317 66.881 -11.540 1.00 175.57 1214 ASN F C 1
ATOM 11981 O O . ASN F 1 271 ? 9.214 67.229 -10.360 1.00 171.35 1214 ASN F O 1
ATOM 11986 N N . GLU F 1 272 ? 10.484 66.519 -12.084 1.00 176.79 1215 GLU F N 1
ATOM 11987 C CA . GLU F 1 272 ? 11.730 66.625 -11.326 1.00 169.75 1215 GLU F CA 1
ATOM 11988 C C . GLU F 1 272 ? 11.932 68.033 -10.780 1.00 169.31 1215 GLU F C 1
ATOM 11989 O O . GLU F 1 272 ? 12.567 68.211 -9.734 1.00 165.79 1215 GLU F O 1
ATOM 11995 N N . ASN F 1 273 ? 11.397 69.040 -11.471 1.00 171.69 1216 ASN F N 1
ATOM 11996 C CA . ASN F 1 273 ? 11.463 70.443 -11.072 1.00 164.39 1216 ASN F CA 1
ATOM 11997 C C . ASN F 1 273 ? 10.810 70.687 -9.712 1.00 159.72 1216 ASN F C 1
ATOM 11998 O O . ASN F 1 273 ? 10.787 71.823 -9.228 1.00 156.01 1216 ASN F O 1
ATOM 12003 N N . GLU F 1 274 ? 10.243 69.636 -9.110 1.00 166.24 1217 GLU F N 1
ATOM 12004 C CA . GLU F 1 274 ? 9.519 69.754 -7.847 1.00 159.61 1217 GLU F CA 1
ATOM 12005 C C . GLU F 1 274 ? 10.376 70.313 -6.716 1.00 148.17 1217 GLU F C 1
ATOM 12006 O O . GLU F 1 274 ? 9.826 70.827 -5.737 1.00 152.70 1217 GLU F O 1
ATOM 12012 N N . THR F 1 275 ? 11.702 70.232 -6.824 1.00 150.44 1218 THR F N 1
ATOM 12013 C CA . THR F 1 275 ? 12.590 70.848 -5.846 1.00 149.80 1218 THR F CA 1
ATOM 12014 C C . THR F 1 275 ? 13.057 72.228 -6.287 1.00 149.88 1218 THR F C 1
ATOM 12015 O O . THR F 1 275 ? 13.373 73.069 -5.438 1.00 145.91 1218 THR F O 1
ATOM 12019 N N . PHE F 1 276 ? 13.064 72.484 -7.593 1.00 147.67 1219 PHE F N 1
ATOM 12020 C CA . PHE F 1 276 ? 13.441 73.786 -8.125 1.00 138.21 1219 PHE F CA 1
ATOM 12021 C C . PHE F 1 276 ? 12.267 74.757 -8.053 1.00 135.96 1219 PHE F C 1
ATOM 12022 O O . PHE F 1 276 ? 12.417 75.888 -7.577 1.00 130.56 1219 PHE F O 1
ATOM 12030 N N . ARG F 1 277 ? 11.092 74.331 -8.533 1.00 123.52 1220 ARG F N 1
ATOM 12031 C CA . ARG F 1 277 ? 9.921 75.205 -8.531 1.00 130.45 1220 ARG F CA 1
ATOM 12032 C C . ARG F 1 277 ? 9.595 75.692 -7.125 1.00 127.81 1220 ARG F C 1
ATOM 12033 O O . ARG F 1 277 ? 9.383 76.890 -6.906 1.00 133.03 1220 ARG F O 1
ATOM 12041 N N . ASN F 1 278 ? 9.607 74.783 -6.145 1.00 125.13 1221 ASN F N 1
ATOM 12042 C CA . ASN F 1 278 ? 9.321 75.166 -4.766 1.00 125.07 1221 ASN F CA 1
ATOM 12043 C C . ASN F 1 278 ? 10.254 76.265 -4.283 1.00 111.92 1221 ASN F C 1
ATOM 12044 O O . ASN F 1 278 ? 9.906 77.008 -3.358 1.00 109.03 1221 ASN F O 1
ATOM 12049 N N . ILE F 1 279 ? 11.430 76.374 -4.890 1.00 120.89 1222 ILE F N 1
ATOM 12050 C CA . ILE F 1 279 ? 12.384 77.409 -4.531 1.00 116.05 1222 ILE F CA 1
ATOM 12051 C C . ILE F 1 279 ? 12.179 78.695 -5.333 1.00 117.57 1222 ILE F C 1
ATOM 12052 O O . ILE F 1 279 ? 12.381 79.792 -4.800 1.00 110.78 1222 ILE F O 1
ATOM 12057 N N . VAL F 1 280 ? 11.741 78.593 -6.586 1.00 119.44 1223 VAL F N 1
ATOM 12058 C CA . VAL F 1 280 ? 11.710 79.741 -7.487 1.00 114.52 1223 VAL F CA 1
ATOM 12059 C C . VAL F 1 280 ? 10.307 80.106 -7.954 1.00 118.01 1223 VAL F C 1
ATOM 12060 O O . VAL F 1 280 ? 10.138 81.156 -8.591 1.00 118.41 1223 VAL F O 1
ATOM 12064 N N . HIS F 1 281 ? 9.294 79.296 -7.673 1.00 118.93 1224 HIS F N 1
ATOM 12065 C CA . HIS F 1 281 ? 7.957 79.610 -8.166 1.00 110.58 1224 HIS F CA 1
ATOM 12066 C C . HIS F 1 281 ? 7.249 80.688 -7.344 1.00 110.07 1224 HIS F C 1
ATOM 12067 O O . HIS F 1 281 ? 6.689 81.621 -7.935 1.00 121.78 1224 HIS F O 1
ATOM 12074 N N . PRO F 1 282 ? 7.230 80.618 -5.987 1.00 105.31 1225 PRO F N 1
ATOM 12075 C CA . PRO F 1 282 ? 6.460 81.618 -5.227 1.00 109.94 1225 PRO F CA 1
ATOM 12076 C C . PRO F 1 282 ? 6.980 83.044 -5.356 1.00 107.04 1225 PRO F C 1
ATOM 12077 O O . PRO F 1 282 ? 6.364 83.978 -4.832 1.00 102.27 1225 PRO F O 1
ATOM 12081 N N . ILE F 1 283 ? 8.107 83.231 -6.043 1.00 106.07 1226 ILE F N 1
ATOM 12082 C CA . ILE F 1 283 ? 8.628 84.570 -6.292 1.00 112.19 1226 ILE F CA 1
ATOM 12083 C C . ILE F 1 283 ? 8.216 85.087 -7.667 1.00 113.37 1226 ILE F C 1
ATOM 12084 O O . ILE F 1 283 ? 8.302 86.300 -7.909 1.00 116.33 1226 ILE F O 1
ATOM 12089 N N . CYS F 1 284 ? 7.769 84.213 -8.567 1.00 108.18 1227 CYS F N 1
ATOM 12090 C CA . CYS F 1 284 ? 7.381 84.615 -9.911 1.00 105.61 1227 CYS F CA 1
ATOM 12091 C C . CYS F 1 284 ? 5.923 85.046 -10.005 1.00 118.10 1227 CYS F C 1
ATOM 12092 O O . CYS F 1 284 ? 5.423 85.255 -11.115 1.00 124.28 1227 CYS F O 1
ATOM 12095 N N . LYS F 1 285 ? 5.231 85.177 -8.879 1.00 121.91 1228 LYS F N 1
ATOM 12096 C CA . LYS F 1 285 ? 3.870 85.688 -8.885 1.00 121.38 1228 LYS F CA 1
ATOM 12097 C C . LYS F 1 285 ? 3.884 87.205 -8.719 1.00 127.54 1228 LYS F C 1
ATOM 12098 O O . LYS F 1 285 ? 4.833 87.789 -8.192 1.00 129.24 1228 LYS F O 1
ATOM 12104 N N . VAL F 1 286 ? 2.812 87.842 -9.180 1.00 135.57 1229 VAL F N 1
ATOM 12105 C CA . VAL F 1 286 ? 2.712 89.298 -9.132 1.00 137.79 1229 VAL F CA 1
ATOM 12106 C C . VAL F 1 286 ? 2.403 89.713 -7.696 1.00 130.16 1229 VAL F C 1
ATOM 12107 O O . VAL F 1 286 ? 1.333 89.404 -7.167 1.00 134.39 1229 VAL F O 1
ATOM 12111 N N . PHE F 1 287 ? 3.342 90.411 -7.062 1.00 130.82 1230 PHE F N 1
ATOM 12112 C CA . PHE F 1 287 ? 3.160 90.873 -5.693 1.00 131.14 1230 PHE F CA 1
ATOM 12113 C C . PHE F 1 287 ? 2.201 92.063 -5.639 1.00 134.25 1230 PHE F C 1
ATOM 12114 O O . PHE F 1 287 ? 1.874 92.688 -6.652 1.00 140.27 1230 PHE F O 1
ATOM 12122 N N . SER F 1 288 ? 1.750 92.375 -4.425 1.00 136.70 1231 SER F N 1
ATOM 12123 C CA . SER F 1 288 ? 0.931 93.553 -4.175 1.00 139.91 1231 SER F CA 1
ATOM 12124 C C . SER F 1 288 ? 1.828 94.753 -3.919 1.00 139.62 1231 SER F C 1
ATOM 12125 O O . SER F 1 288 ? 2.812 94.663 -3.177 1.00 137.49 1231 SER F O 1
ATOM 12128 N N . GLY F 1 289 ? 1.485 95.877 -4.541 1.00 134.92 1232 GLY F N 1
ATOM 12129 C CA . GLY F 1 289 ? 2.343 97.038 -4.521 1.00 141.78 1232 GLY F CA 1
ATOM 12130 C C . GLY F 1 289 ? 3.392 97.050 -5.607 1.00 145.30 1232 GLY F C 1
ATOM 12131 O O . GLY F 1 289 ? 4.175 98.006 -5.680 1.00 148.46 1232 GLY F O 1
ATOM 12132 N N . GLU F 1 290 ? 3.446 96.011 -6.441 1.00 152.77 1233 GLU F N 1
ATOM 12133 C CA . GLU F 1 290 ? 4.420 95.953 -7.523 1.00 150.42 1233 GLU F CA 1
ATOM 12134 C C . GLU F 1 290 ? 4.098 97.038 -8.538 1.00 149.00 1233 GLU F C 1
ATOM 12135 O O . GLU F 1 290 ? 3.145 96.914 -9.315 1.00 151.46 1233 GLU F O 1
ATOM 12141 N N . GLN F 1 291 ? 4.892 98.103 -8.537 1.00 140.94 1234 GLN F N 1
ATOM 12142 C CA . GLN F 1 291 ? 4.758 99.166 -9.522 1.00 154.88 1234 GLN F CA 1
ATOM 12143 C C . GLN F 1 291 ? 5.669 98.814 -10.690 1.00 161.45 1234 GLN F C 1
ATOM 12144 O O . GLN F 1 291 ? 6.897 98.855 -10.560 1.00 154.88 1234 GLN F O 1
ATOM 12150 N N . LEU F 1 292 ? 5.068 98.452 -11.824 1.00 167.79 1235 LEU F N 1
ATOM 12151 C CA . LEU F 1 292 ? 5.824 97.904 -12.943 1.00 165.40 1235 LEU F CA 1
ATOM 12152 C C . LEU F 1 292 ? 6.860 98.898 -13.450 1.00 168.47 1235 LEU F C 1
ATOM 12153 O O . LEU F 1 292 ? 6.513 99.921 -14.049 1.00 167.26 1235 LEU F O 1
ATOM 12158 N N . VAL F 1 293 ? 8.129 98.601 -13.211 1.00 175.75 1236 VAL F N 1
ATOM 12159 C CA . VAL F 1 293 ? 9.228 99.408 -13.721 1.00 171.42 1236 VAL F CA 1
ATOM 12160 C C . VAL F 1 293 ? 9.624 98.882 -15.092 1.00 167.24 1236 VAL F C 1
ATOM 12161 O O . VAL F 1 293 ? 9.715 97.667 -15.311 1.00 163.35 1236 VAL F O 1
ATOM 12165 N N . SER F 1 294 ? 9.829 99.802 -16.033 1.00 173.47 1237 SER F N 1
ATOM 12166 C CA . SER F 1 294 ? 10.131 99.460 -17.415 1.00 168.82 1237 SER F CA 1
ATOM 12167 C C . SER F 1 294 ? 11.626 99.506 -17.705 1.00 160.83 1237 SER F C 1
ATOM 12168 O O . SER F 1 294 ? 12.026 99.552 -18.873 1.00 163.51 1237 SER F O 1
ATOM 12171 N N . ASP F 1 295 ? 12.457 99.496 -16.662 1.00 162.93 1238 ASP F N 1
ATOM 12172 C CA . ASP F 1 295 ? 13.902 99.536 -16.837 1.00 157.73 1238 ASP F CA 1
ATOM 12173 C C . ASP F 1 295 ? 14.492 98.168 -17.163 1.00 163.22 1238 ASP F C 1
ATOM 12174 O O . ASP F 1 295 ? 15.632 98.093 -17.634 1.00 166.09 1238 ASP F O 1
ATOM 12179 N N . VAL F 1 296 ? 13.742 97.086 -16.933 1.00 161.44 1239 VAL F N 1
ATOM 12180 C CA . VAL F 1 296 ? 14.256 95.732 -17.111 1.00 157.82 1239 VAL F CA 1
ATOM 12181 C C . VAL F 1 296 ? 13.819 95.098 -18.425 1.00 156.09 1239 VAL F C 1
ATOM 12182 O O . VAL F 1 296 ? 14.193 93.950 -18.699 1.00 154.02 1239 VAL F O 1
ATOM 12186 N N . ILE F 1 297 ? 13.040 95.800 -19.242 1.00 159.28 1240 ILE F N 1
ATOM 12187 C CA . ILE F 1 297 ? 12.559 95.241 -20.506 1.00 164.08 1240 ILE F CA 1
ATOM 12188 C C . ILE F 1 297 ? 13.648 95.142 -21.578 1.00 157.67 1240 ILE F C 1
ATOM 12189 O O . ILE F 1 297 ? 13.604 94.191 -22.371 1.00 160.00 1240 ILE F O 1
ATOM 12194 N N . PRO F 1 298 ? 14.648 96.065 -21.680 1.00 162.41 1241 PRO F N 1
ATOM 12195 C CA . PRO F 1 298 ? 15.613 95.927 -22.782 1.00 164.60 1241 PRO F CA 1
ATOM 12196 C C . PRO F 1 298 ? 16.718 94.920 -22.499 1.00 161.88 1241 PRO F C 1
ATOM 12197 O O . PRO F 1 298 ? 17.743 94.921 -23.185 1.00 159.88 1241 PRO F O 1
ATOM 12201 N N . ILE F 1 299 ? 16.527 94.061 -21.503 1.00 160.50 1242 ILE F N 1
ATOM 12202 C CA . ILE F 1 299 ? 17.574 93.155 -21.030 1.00 154.96 1242 ILE F CA 1
ATOM 12203 C C . ILE F 1 299 ? 17.246 91.762 -21.561 1.00 152.71 1242 ILE F C 1
ATOM 12204 O O . ILE F 1 299 ? 16.492 90.998 -20.956 1.00 155.56 1242 ILE F O 1
ATOM 12209 N N . ARG F 1 300 ? 17.818 91.429 -22.720 1.00 156.76 1243 ARG F N 1
ATOM 12210 C CA . ARG F 1 300 ? 17.510 90.190 -23.437 1.00 159.87 1243 ARG F CA 1
ATOM 12211 C C . ARG F 1 300 ? 18.352 89.055 -22.870 1.00 159.22 1243 ARG F C 1
ATOM 12212 O O . ARG F 1 300 ? 19.433 88.743 -23.370 1.00 154.81 1243 ARG F O 1
ATOM 12220 N N . ASP F 1 301 ? 17.854 88.428 -21.811 1.00 156.56 1244 ASP F N 1
ATOM 12221 C CA . ASP F 1 301 ? 18.514 87.259 -21.253 1.00 146.56 1244 ASP F CA 1
ATOM 12222 C C . ASP F 1 301 ? 17.966 85.992 -21.901 1.00 147.78 1244 ASP F C 1
ATOM 12223 O O . ASP F 1 301 ? 16.856 85.970 -22.438 1.00 157.46 1244 ASP F O 1
ATOM 12228 N N . SER F 1 302 ? 18.763 84.931 -21.853 1.00 142.34 1245 SER F N 1
ATOM 12229 C CA . SER F 1 302 ? 18.455 83.716 -22.594 1.00 150.93 1245 SER F CA 1
ATOM 12230 C C . SER F 1 302 ? 18.394 82.521 -21.641 1.00 156.33 1245 SER F C 1
ATOM 12231 O O . SER F 1 302 ? 18.428 82.667 -20.418 1.00 154.15 1245 SER F O 1
ATOM 12234 N N . VAL F 1 303 ? 18.273 81.327 -22.225 1.00 154.24 1246 VAL F N 1
ATOM 12235 C CA . VAL F 1 303 ? 18.070 80.118 -21.433 1.00 155.55 1246 VAL F CA 1
ATOM 12236 C C . VAL F 1 303 ? 19.307 79.789 -20.599 1.00 155.65 1246 VAL F C 1
ATOM 12237 O O . VAL F 1 303 ? 19.199 79.422 -19.423 1.00 158.97 1246 VAL F O 1
ATOM 12241 N N . GLN F 1 304 ? 20.498 79.917 -21.190 1.00 154.48 1247 GLN F N 1
ATOM 12242 C CA . GLN F 1 304 ? 21.708 79.365 -20.585 1.00 160.75 1247 GLN F CA 1
ATOM 12243 C C . GLN F 1 304 ? 22.137 80.124 -19.330 1.00 149.97 1247 GLN F C 1
ATOM 12244 O O . GLN F 1 304 ? 22.570 79.511 -18.348 1.00 142.74 1247 GLN F O 1
ATOM 12250 N N . ASN F 1 305 ? 22.030 81.452 -19.339 1.00 149.61 1248 ASN F N 1
ATOM 12251 C CA . ASN F 1 305 ? 22.471 82.284 -18.221 1.00 149.38 1248 ASN F CA 1
ATOM 12252 C C . ASN F 1 305 ? 21.468 82.368 -17.072 1.00 143.13 1248 ASN F C 1
ATOM 12253 O O . ASN F 1 305 ? 21.730 83.089 -16.103 1.00 141.61 1248 ASN F O 1
ATOM 12258 N N . PHE F 1 306 ? 20.332 81.673 -17.162 1.00 140.86 1249 PHE F N 1
ATOM 12259 C CA . PHE F 1 306 ? 19.335 81.713 -16.093 1.00 138.39 1249 PHE F CA 1
ATOM 12260 C C . PHE F 1 306 ? 19.903 81.270 -14.745 1.00 133.53 1249 PHE F C 1
ATOM 12261 O O . PHE F 1 306 ? 19.577 81.862 -13.709 1.00 124.44 1249 PHE F O 1
ATOM 12269 N N . GLY F 1 307 ? 20.711 80.207 -14.729 1.00 133.78 1250 GLY F N 1
ATOM 12270 C CA . GLY F 1 307 ? 21.330 79.770 -13.482 1.00 127.61 1250 GLY F CA 1
ATOM 12271 C C . GLY F 1 307 ? 22.097 80.863 -12.764 1.00 127.15 1250 GLY F C 1
ATOM 12272 O O . GLY F 1 307 ? 21.946 81.062 -11.552 1.00 125.88 1250 GLY F O 1
ATOM 12273 N N . ASP F 1 308 ? 22.907 81.615 -13.509 1.00 132.69 1251 ASP F N 1
ATOM 12274 C CA . ASP F 1 308 ? 23.687 82.681 -12.892 1.00 133.44 1251 ASP F CA 1
ATOM 12275 C C . ASP F 1 308 ? 22.772 83.752 -12.311 1.00 128.43 1251 ASP F C 1
ATOM 12276 O O . ASP F 1 308 ? 23.038 84.285 -11.227 1.00 124.88 1251 ASP F O 1
ATOM 12281 N N . LEU F 1 309 ? 21.689 84.081 -13.017 1.00 125.78 1252 LEU F N 1
ATOM 12282 C CA . LEU F 1 309 ? 20.790 85.118 -12.524 1.00 125.39 1252 LEU F CA 1
ATOM 12283 C C . LEU F 1 309 ? 20.042 84.658 -11.277 1.00 121.37 1252 LEU F C 1
ATOM 12284 O O . LEU F 1 309 ? 19.888 85.429 -10.322 1.00 125.06 1252 LEU F O 1
ATOM 12289 N N . CYS F 1 310 ? 19.576 83.408 -11.260 1.00 122.15 1253 CYS F N 1
ATOM 12290 C CA . CYS F 1 310 ? 18.895 82.865 -10.089 1.00 114.69 1253 CYS F CA 1
ATOM 12291 C C . CYS F 1 310 ? 19.856 82.474 -8.973 1.00 110.45 1253 CYS F C 1
ATOM 12292 O O . CYS F 1 310 ? 19.403 81.993 -7.928 1.00 104.74 1253 CYS F O 1
ATOM 12295 N N . ARG F 1 311 ? 21.161 82.676 -9.162 1.00 114.99 1254 ARG F N 1
ATOM 12296 C CA . ARG F 1 311 ? 22.112 82.423 -8.084 1.00 114.50 1254 ARG F CA 1
ATOM 12297 C C . ARG F 1 311 ? 22.013 83.456 -6.962 1.00 114.35 1254 ARG F C 1
ATOM 12298 O O . ARG F 1 311 ? 22.387 83.153 -5.824 1.00 114.31 1254 ARG F O 1
ATOM 12306 N N . GLU F 1 312 ? 21.483 84.651 -7.244 1.00 123.68 1255 GLU F N 1
ATOM 12307 C CA . GLU F 1 312 ? 21.384 85.730 -6.265 1.00 127.18 1255 GLU F CA 1
ATOM 12308 C C . GLU F 1 312 ? 20.056 85.726 -5.511 1.00 122.11 1255 GLU F C 1
ATOM 12309 O O . GLU F 1 312 ? 19.576 86.793 -5.104 1.00 126.22 1255 GLU F O 1
ATOM 12315 N N . ILE F 1 313 ? 19.455 84.557 -5.310 1.00 114.53 1256 ILE F N 1
ATOM 12316 C CA . ILE F 1 313 ? 18.209 84.412 -4.563 1.00 101.85 1256 ILE F CA 1
ATOM 12317 C C . ILE F 1 313 ? 18.558 84.056 -3.120 1.00 100.79 1256 ILE F C 1
ATOM 12318 O O . ILE F 1 313 ? 18.945 82.924 -2.819 1.00 104.59 1256 ILE F O 1
ATOM 12323 N N . ARG F 1 314 ? 18.425 85.034 -2.225 1.00 104.30 1257 ARG F N 1
ATOM 12324 C CA . ARG F 1 314 ? 18.800 84.864 -0.827 1.00 104.84 1257 ARG F CA 1
ATOM 12325 C C . ARG F 1 314 ? 17.721 84.084 -0.084 1.00 98.15 1257 ARG F C 1
ATOM 12326 O O . ARG F 1 314 ? 16.528 84.364 -0.233 1.00 104.27 1257 ARG F O 1
ATOM 12334 N N . GLN F 1 315 ? 18.140 83.110 0.722 1.00 89.26 1258 GLN F N 1
ATOM 12335 C CA . GLN F 1 315 ? 17.224 82.224 1.433 1.00 83.62 1258 GLN F CA 1
ATOM 12336 C C . GLN F 1 315 ? 17.656 82.098 2.883 1.00 80.79 1258 GLN F C 1
ATOM 12337 O O . GLN F 1 315 ? 18.754 81.607 3.163 1.00 90.17 1258 GLN F O 1
ATOM 12343 N N . HIS F 1 316 ? 16.804 82.543 3.802 1.00 69.85 1259 HIS F N 1
ATOM 12344 C CA . HIS F 1 316 ? 17.072 82.399 5.224 1.00 76.45 1259 HIS F CA 1
ATOM 12345 C C . HIS F 1 316 ? 15.939 81.638 5.899 1.00 80.40 1259 HIS F C 1
ATOM 12346 O O . HIS F 1 316 ? 14.800 81.632 5.423 1.00 84.38 1259 HIS F O 1
ATOM 12353 N N . GLU F 1 317 ? 16.272 80.965 6.996 1.00 75.62 1260 GLU F N 1
ATOM 12354 C CA . GLU F 1 317 ? 15.312 80.191 7.770 1.00 78.94 1260 GLU F CA 1
ATOM 12355 C C . GLU F 1 317 ? 15.305 80.693 9.205 1.00 82.19 1260 GLU F C 1
ATOM 12356 O O . GLU F 1 317 ? 16.368 80.891 9.804 1.00 89.76 1260 GLU F O 1
ATOM 12362 N N . ILE F 1 318 ? 14.110 80.898 9.748 1.00 81.21 1261 ILE F N 1
ATOM 12363 C CA . ILE F 1 318 ? 13.916 81.323 11.126 1.00 81.48 1261 ILE F CA 1
ATOM 12364 C C . ILE F 1 318 ? 13.335 80.146 11.892 1.00 82.74 1261 ILE F C 1
ATOM 12365 O O . ILE F 1 318 ? 12.324 79.564 11.476 1.00 87.63 1261 ILE F O 1
ATOM 12378 N N . LEU F 1 320 ? 11.377 78.511 15.071 1.00 81.23 1263 LEU F N 1
ATOM 12379 C CA . LEU F 1 320 ? 10.248 78.914 15.901 1.00 88.42 1263 LEU F CA 1
ATOM 12380 C C . LEU F 1 320 ? 10.278 78.086 17.177 1.00 87.96 1263 LEU F C 1
ATOM 12381 O O . LEU F 1 320 ? 10.213 76.853 17.124 1.00 90.07 1263 LEU F O 1
ATOM 12386 N N . THR F 1 321 ? 10.373 78.764 18.317 1.00 86.00 1264 THR F N 1
ATOM 12387 C CA . THR F 1 321 ? 10.629 78.129 19.601 1.00 91.11 1264 THR F CA 1
ATOM 12388 C C . THR F 1 321 ? 9.504 78.420 20.584 1.00 102.29 1264 THR F C 1
ATOM 12389 O O . THR F 1 321 ? 9.005 79.547 20.657 1.00 106.91 1264 THR F O 1
ATOM 12401 N N . GLU F 1 323 ? 8.631 77.699 24.763 1.00 112.39 1266 GLU F N 1
ATOM 12402 C CA . GLU F 1 323 ? 8.997 77.197 26.080 1.00 126.48 1266 GLU F CA 1
ATOM 12403 C C . GLU F 1 323 ? 7.800 76.532 26.749 1.00 131.81 1266 GLU F C 1
ATOM 12404 O O . GLU F 1 323 ? 6.663 76.999 26.627 1.00 137.26 1266 GLU F O 1
ATOM 12410 N N . VAL F 1 324 ? 8.067 75.429 27.448 1.00 131.95 1267 VAL F N 1
ATOM 12411 C CA . VAL F 1 324 ? 7.045 74.660 28.156 1.00 132.78 1267 VAL F CA 1
ATOM 12412 C C . VAL F 1 324 ? 5.963 74.186 27.194 1.00 122.94 1267 VAL F C 1
ATOM 12413 O O . VAL F 1 324 ? 6.256 73.766 26.074 1.00 122.41 1267 VAL F O 1
ATOM 12417 N N . ILE G 1 24 ? 52.244 27.291 10.152 1.00 155.31 967 ILE G N 1
ATOM 12418 C CA . ILE G 1 24 ? 51.458 27.758 11.286 1.00 155.31 967 ILE G CA 1
ATOM 12419 C C . ILE G 1 24 ? 50.199 28.460 10.795 1.00 155.31 967 ILE G C 1
ATOM 12420 O O . ILE G 1 24 ? 49.087 27.971 10.996 1.00 155.31 967 ILE G O 1
ATOM 12425 N N . LYS G 1 25 ? 50.381 29.611 10.152 1.00 150.56 968 LYS G N 1
ATOM 12426 C CA . LYS G 1 25 ? 49.249 30.358 9.622 1.00 150.56 968 LYS G CA 1
ATOM 12427 C C . LYS G 1 25 ? 48.618 29.612 8.455 1.00 150.56 968 LYS G C 1
ATOM 12428 O O . LYS G 1 25 ? 49.314 29.070 7.592 1.00 150.56 968 LYS G O 1
ATOM 12434 N N . THR G 1 26 ? 47.289 29.585 8.433 1.00 152.07 969 THR G N 1
ATOM 12435 C CA . THR G 1 26 ? 46.538 28.886 7.401 1.00 144.43 969 THR G CA 1
ATOM 12436 C C . THR G 1 26 ? 45.665 29.872 6.637 1.00 149.27 969 THR G C 1
ATOM 12437 O O . THR G 1 26 ? 45.009 30.730 7.237 1.00 150.45 969 THR G O 1
ATOM 12441 N N . THR G 1 27 ? 45.685 29.759 5.308 1.00 151.94 970 THR G N 1
ATOM 12442 C CA . THR G 1 27 ? 44.811 30.556 4.454 1.00 154.09 970 THR G CA 1
ATOM 12443 C C . THR G 1 27 ? 43.340 30.251 4.687 1.00 144.78 970 THR G C 1
ATOM 12444 O O . THR G 1 27 ? 42.483 31.032 4.263 1.00 141.02 970 THR G O 1
ATOM 12448 N N . HIS G 1 28 ? 43.027 29.138 5.347 1.00 137.73 971 HIS G N 1
ATOM 12449 C CA . HIS G 1 28 ? 41.647 28.754 5.632 1.00 138.94 971 HIS G CA 1
ATOM 12450 C C . HIS G 1 28 ? 41.577 28.435 7.121 1.00 130.66 971 HIS G C 1
ATOM 12451 O O . HIS G 1 28 ? 42.015 27.367 7.555 1.00 123.98 971 HIS G O 1
ATOM 12458 N N . ALA G 1 29 ? 41.023 29.369 7.897 1.00 129.79 972 ALA G N 1
ATOM 12459 C CA . ALA G 1 29 ? 40.788 29.136 9.316 1.00 126.58 972 ALA G CA 1
ATOM 12460 C C . ALA G 1 29 ? 39.686 28.115 9.555 1.00 125.57 972 ALA G C 1
ATOM 12461 O O . ALA G 1 29 ? 39.613 27.540 10.647 1.00 117.65 972 ALA G O 1
ATOM 12463 N N . ALA G 1 30 ? 38.836 27.875 8.559 1.00 131.61 973 ALA G N 1
ATOM 12464 C CA . ALA G 1 30 ? 37.774 26.887 8.654 1.00 125.49 973 ALA G CA 1
ATOM 12465 C C . ALA G 1 30 ? 37.575 26.251 7.289 1.00 118.64 973 ALA G C 1
ATOM 12466 O O . ALA G 1 30 ? 37.940 26.821 6.259 1.00 117.12 973 ALA G O 1
ATOM 12468 N N . LEU G 1 31 ? 36.986 25.058 7.290 1.00 117.41 974 LEU G N 1
ATOM 12469 C CA . LEU G 1 31 ? 36.788 24.294 6.062 1.00 114.76 974 LEU G CA 1
ATOM 12470 C C . LEU G 1 31 ? 35.384 23.710 6.082 1.00 120.64 974 LEU G C 1
ATOM 12471 O O . LEU G 1 31 ? 35.087 22.830 6.897 1.00 124.78 974 LEU G O 1
ATOM 12476 N N . SER G 1 32 ? 34.526 24.192 5.190 1.00 116.46 975 SER G N 1
ATOM 12477 C CA . SER G 1 32 ? 33.174 23.675 5.067 1.00 116.59 975 SER G CA 1
ATOM 12478 C C . SER G 1 32 ? 32.968 23.081 3.682 1.00 110.96 975 SER G C 1
ATOM 12479 O O . SER G 1 32 ? 33.512 23.571 2.688 1.00 107.91 975 SER G O 1
ATOM 12482 N N . TRP G 1 33 ? 32.173 22.020 3.631 1.00 114.13 976 TRP G N 1
ATOM 12483 C CA . TRP G 1 33 ? 31.762 21.392 2.388 1.00 119.20 976 TRP G CA 1
ATOM 12484 C C . TRP G 1 33 ? 30.313 21.756 2.083 1.00 118.17 976 TRP G C 1
ATOM 12485 O O . TRP G 1 33 ? 29.666 22.522 2.801 1.00 118.67 976 TRP G O 1
ATOM 12496 N N . ASN G 1 34 ? 29.799 21.190 0.998 1.00 120.08 977 ASN G N 1
ATOM 12497 C CA . ASN G 1 34 ? 28.399 21.326 0.643 1.00 120.72 977 ASN G CA 1
ATOM 12498 C C . ASN G 1 34 ? 27.655 20.087 1.131 1.00 117.31 977 ASN G C 1
ATOM 12499 O O . ASN G 1 34 ? 28.231 19.190 1.751 1.00 118.53 977 ASN G O 1
ATOM 12504 N N . SER G 1 35 ? 26.354 20.044 0.869 1.00 119.42 978 SER G N 1
ATOM 12505 C CA . SER G 1 35 ? 25.564 18.872 1.221 1.00 120.75 978 SER G CA 1
ATOM 12506 C C . SER G 1 35 ? 25.871 17.767 0.220 1.00 123.67 978 SER G C 1
ATOM 12507 O O . SER G 1 35 ? 25.520 17.870 -0.960 1.00 119.47 978 SER G O 1
ATOM 12510 N N . LEU G 1 36 ? 26.522 16.708 0.688 1.00 128.49 979 LEU G N 1
ATOM 12511 C CA . LEU G 1 36 ? 26.948 15.608 -0.162 1.00 126.45 979 LEU G CA 1
ATOM 12512 C C . LEU G 1 36 ? 26.003 14.424 -0.019 1.00 133.53 979 LEU G C 1
ATOM 12513 O O . LEU G 1 36 ? 25.421 14.190 1.044 1.00 131.89 979 LEU G O 1
ATOM 12518 N N . LYS G 1 37 ? 25.871 13.672 -1.108 1.00 138.69 980 LYS G N 1
ATOM 12519 C CA . LYS G 1 37 ? 25.007 12.506 -1.145 1.00 133.65 980 LYS G CA 1
ATOM 12520 C C . LYS G 1 37 ? 25.479 11.474 -0.117 1.00 141.14 980 LYS G C 1
ATOM 12521 O O . LYS G 1 37 ? 26.578 11.562 0.436 1.00 140.36 980 LYS G O 1
ATOM 12527 N N . ILE G 1 38 ? 24.625 10.482 0.137 1.00 146.33 981 ILE G N 1
ATOM 12528 C CA . ILE G 1 38 ? 24.926 9.471 1.142 1.00 145.27 981 ILE G CA 1
ATOM 12529 C C . ILE G 1 38 ? 26.100 8.619 0.675 1.00 145.18 981 ILE G C 1
ATOM 12530 O O . ILE G 1 38 ? 26.125 8.124 -0.460 1.00 141.86 981 ILE G O 1
ATOM 12535 N N . GLY G 1 39 ? 27.099 8.471 1.543 1.00 146.67 982 GLY G N 1
ATOM 12536 C CA . GLY G 1 39 ? 28.237 7.616 1.276 1.00 142.85 982 GLY G CA 1
ATOM 12537 C C . GLY G 1 39 ? 29.211 8.116 0.232 1.00 140.37 982 GLY G C 1
ATOM 12538 O O . GLY G 1 39 ? 30.228 7.454 0.000 1.00 142.76 982 GLY G O 1
ATOM 12539 N N . LYS G 1 40 ? 28.946 9.255 -0.401 1.00 142.02 983 LYS G N 1
ATOM 12540 C CA . LYS G 1 40 ? 29.867 9.827 -1.372 1.00 147.04 983 LYS G CA 1
ATOM 12541 C C . LYS G 1 40 ? 30.800 10.825 -0.693 1.00 145.22 983 LYS G C 1
ATOM 12542 O O . LYS G 1 40 ? 30.412 11.529 0.242 1.00 146.06 983 LYS G O 1
ATOM 12548 N N . SER G 1 41 ? 32.040 10.879 -1.177 1.00 134.93 984 SER G N 1
ATOM 12549 C CA . SER G 1 41 ? 33.086 11.695 -0.579 1.00 146.80 984 SER G CA 1
ATOM 12550 C C . SER G 1 41 ? 33.401 12.914 -1.439 1.00 144.63 984 SER G C 1
ATOM 12551 O O . SER G 1 41 ? 33.336 12.864 -2.671 1.00 142.68 984 SER G O 1
ATOM 12554 N N . GLU G 1 42 ? 33.744 14.013 -0.765 1.00 143.03 985 GLU G N 1
ATOM 12555 C CA . GLU G 1 42 ? 34.146 15.262 -1.401 1.00 141.99 985 GLU G CA 1
ATOM 12556 C C . GLU G 1 42 ? 35.485 15.701 -0.826 1.00 136.08 985 GLU G C 1
ATOM 12557 O O . GLU G 1 42 ? 35.660 15.725 0.395 1.00 129.90 985 GLU G O 1
ATOM 12563 N N . ILE G 1 43 ? 36.427 16.044 -1.699 1.00 129.07 986 ILE G N 1
ATOM 12564 C CA . ILE G 1 43 ? 37.769 16.445 -1.289 1.00 128.79 986 ILE G CA 1
ATOM 12565 C C . ILE G 1 43 ? 37.892 17.959 -1.376 1.00 129.45 986 ILE G C 1
ATOM 12566 O O . ILE G 1 43 ? 37.373 18.580 -2.313 1.00 136.24 986 ILE G O 1
ATOM 12571 N N . LYS G 1 44 ? 38.577 18.563 -0.402 1.00 119.21 987 LYS G N 1
ATOM 12572 C CA . LYS G 1 44 ? 38.991 19.956 -0.513 1.00 127.67 987 LYS G CA 1
ATOM 12573 C C . LYS G 1 44 ? 40.413 20.079 0.011 1.00 128.51 987 LYS G C 1
ATOM 12574 O O . LYS G 1 44 ? 40.739 19.527 1.066 1.00 127.95 987 LYS G O 1
ATOM 12580 N N . GLU G 1 45 ? 41.250 20.798 -0.732 1.00 128.26 988 GLU G N 1
ATOM 12581 C CA . GLU G 1 45 ? 42.652 20.995 -0.391 1.00 124.75 988 GLU G CA 1
ATOM 12582 C C . GLU G 1 45 ? 42.875 22.328 0.313 1.00 122.39 988 GLU G C 1
ATOM 12583 O O . GLU G 1 45 ? 42.217 23.326 0.004 1.00 130.81 988 GLU G O 1
ATOM 12589 N N . PHE G 1 46 ? 43.803 22.333 1.268 1.00 131.07 989 PHE G N 1
ATOM 12590 C CA . PHE G 1 46 ? 44.152 23.534 2.014 1.00 139.38 989 PHE G CA 1
ATOM 12591 C C . PHE G 1 46 ? 45.644 23.514 2.313 1.00 142.45 989 PHE G C 1
ATOM 12592 O O . PHE G 1 46 ? 46.239 22.447 2.491 1.00 149.14 989 PHE G O 1
ATOM 12600 N N . THR G 1 47 ? 46.249 24.697 2.345 1.00 140.51 990 THR G N 1
ATOM 12601 C CA . THR G 1 47 ? 47.684 24.806 2.585 1.00 140.51 990 THR G CA 1
ATOM 12602 C C . THR G 1 47 ? 48.022 26.112 3.298 1.00 140.51 990 THR G C 1
ATOM 12603 O O . THR G 1 47 ? 47.950 26.198 4.525 1.00 140.51 990 THR G O 1
ATOM 12607 N N . GLN G 1 59 ? 52.683 15.783 14.564 1.00 154.89 1002 GLN G N 1
ATOM 12608 C CA . GLN G 1 59 ? 52.887 16.262 13.203 1.00 154.89 1002 GLN G CA 1
ATOM 12609 C C . GLN G 1 59 ? 51.572 16.307 12.432 1.00 154.89 1002 GLN G C 1
ATOM 12610 O O . GLN G 1 59 ? 51.330 17.236 11.662 1.00 154.89 1002 GLN G O 1
ATOM 12616 N N . ALA G 1 60 ? 50.721 15.303 12.649 1.00 159.09 1003 ALA G N 1
ATOM 12617 C CA . ALA G 1 60 ? 49.434 15.234 11.958 1.00 159.09 1003 ALA G CA 1
ATOM 12618 C C . ALA G 1 60 ? 48.495 14.332 12.747 1.00 159.09 1003 ALA G C 1
ATOM 12619 O O . ALA G 1 60 ? 48.662 13.110 12.748 1.00 159.09 1003 ALA G O 1
ATOM 12621 N N . THR G 1 61 ? 47.517 14.941 13.416 1.00 166.11 1004 THR G N 1
ATOM 12622 C CA . THR G 1 61 ? 46.432 14.234 14.087 1.00 166.11 1004 THR G CA 1
ATOM 12623 C C . THR G 1 61 ? 45.147 15.032 13.916 1.00 166.11 1004 THR G C 1
ATOM 12624 O O . THR G 1 61 ? 45.170 16.245 13.697 1.00 166.11 1004 THR G O 1
ATOM 12628 N N . ILE G 1 62 ? 44.015 14.333 14.030 1.00 159.98 1005 ILE G N 1
ATOM 12629 C CA . ILE G 1 62 ? 42.696 14.925 13.853 1.00 159.98 1005 ILE G CA 1
ATOM 12630 C C . ILE G 1 62 ? 41.823 14.523 15.036 1.00 159.98 1005 ILE G C 1
ATOM 12631 O O . ILE G 1 62 ? 42.110 13.561 15.751 1.00 159.98 1005 ILE G O 1
ATOM 12636 N N . SER G 1 63 ? 40.744 15.281 15.239 1.00 158.38 1006 SER G N 1
ATOM 12637 C CA . SER G 1 63 ? 39.797 15.019 16.324 1.00 158.38 1006 SER G CA 1
ATOM 12638 C C . SER G 1 63 ? 38.383 15.260 15.799 1.00 158.38 1006 SER G C 1
ATOM 12639 O O . SER G 1 63 ? 37.914 16.403 15.761 1.00 158.38 1006 SER G O 1
ATOM 12642 N N . ASP G 1 64 ? 37.708 14.187 15.397 1.00 157.47 1007 ASP G N 1
ATOM 12643 C CA . ASP G 1 64 ? 36.315 14.247 14.984 1.00 168.39 1007 ASP G CA 1
ATOM 12644 C C . ASP G 1 64 ? 35.495 13.254 15.798 1.00 172.03 1007 ASP G C 1
ATOM 12645 O O . ASP G 1 64 ? 35.999 12.217 16.237 1.00 173.16 1007 ASP G O 1
ATOM 12650 N N . SER G 1 65 ? 34.221 13.592 16.013 1.00 169.84 1008 SER G N 1
ATOM 12651 C CA . SER G 1 65 ? 33.397 12.810 16.929 1.00 168.77 1008 SER G CA 1
ATOM 12652 C C . SER G 1 65 ? 32.747 11.617 16.239 1.00 164.65 1008 SER G C 1
ATOM 12653 O O . SER G 1 65 ? 32.700 10.519 16.808 1.00 160.23 1008 SER G O 1
ATOM 12656 N N . GLU G 1 66 ? 32.246 11.807 15.022 1.00 164.10 1009 GLU G N 1
ATOM 12657 C CA . GLU G 1 66 ? 31.486 10.782 14.318 1.00 161.52 1009 GLU G CA 1
ATOM 12658 C C . GLU G 1 66 ? 32.278 10.173 13.164 1.00 161.29 1009 GLU G C 1
ATOM 12659 O O . GLU G 1 66 ? 31.695 9.755 12.159 1.00 164.82 1009 GLU G O 1
ATOM 12665 N N . LYS G 1 67 ? 33.608 10.117 13.308 1.00 159.10 1010 LYS G N 1
ATOM 12666 C CA . LYS G 1 67 ? 34.545 9.580 12.320 1.00 165.48 1010 LYS G CA 1
ATOM 12667 C C . LYS G 1 67 ? 34.169 9.965 10.892 1.00 162.64 1010 LYS G C 1
ATOM 12668 O O . LYS G 1 67 ? 34.282 9.152 9.969 1.00 162.37 1010 LYS G O 1
ATOM 12674 N N . ASN G 1 68 ? 33.751 11.218 10.698 1.00 161.15 1011 ASN G N 1
ATOM 12675 C CA . ASN G 1 68 ? 33.259 11.650 9.395 1.00 156.74 1011 ASN G CA 1
ATOM 12676 C C . ASN G 1 68 ? 34.387 11.864 8.394 1.00 149.39 1011 ASN G C 1
ATOM 12677 O O . ASN G 1 68 ? 34.195 11.654 7.191 1.00 142.55 1011 ASN G O 1
ATOM 12682 N N . PHE G 1 69 ? 35.560 12.273 8.865 1.00 150.96 1012 PHE G N 1
ATOM 12683 C CA . PHE G 1 69 ? 36.597 12.806 7.988 1.00 145.70 1012 PHE G CA 1
ATOM 12684 C C . PHE G 1 69 ? 37.758 11.833 7.810 1.00 139.48 1012 PHE G C 1
ATOM 12685 O O . PHE G 1 69 ? 38.849 12.224 7.393 1.00 127.35 1012 PHE G O 1
ATOM 12693 N N . SER G 1 95 ? 45.374 18.720 2.401 1.00 108.69 1038 SER G N 1
ATOM 12694 C CA . SER G 1 95 ? 44.217 18.156 1.719 1.00 110.17 1038 SER G CA 1
ATOM 12695 C C . SER G 1 95 ? 43.393 17.290 2.667 1.00 110.22 1038 SER G C 1
ATOM 12696 O O . SER G 1 95 ? 43.939 16.472 3.406 1.00 110.10 1038 SER G O 1
ATOM 12699 N N . VAL G 1 96 ? 42.074 17.481 2.647 1.00 112.96 1039 VAL G N 1
ATOM 12700 C CA . VAL G 1 96 ? 41.164 16.779 3.542 1.00 114.14 1039 VAL G CA 1
ATOM 12701 C C . VAL G 1 96 ? 39.969 16.260 2.749 1.00 117.96 1039 VAL G C 1
ATOM 12702 O O . VAL G 1 96 ? 39.573 16.836 1.729 1.00 122.03 1039 VAL G O 1
ATOM 12706 N N . VAL G 1 97 ? 39.425 15.130 3.200 1.00 115.08 1040 VAL G N 1
ATOM 12707 C CA . VAL G 1 97 ? 38.341 14.431 2.523 1.00 118.55 1040 VAL G CA 1
ATOM 12708 C C . VAL G 1 97 ? 37.156 14.328 3.477 1.00 122.80 1040 VAL G C 1
ATOM 12709 O O . VAL G 1 97 ? 37.321 14.230 4.697 1.00 126.63 1040 VAL G O 1
ATOM 12713 N N . PHE G 1 98 ? 35.951 14.364 2.909 1.00 130.45 1041 PHE G N 1
ATOM 12714 C CA . PHE G 1 98 ? 34.709 14.291 3.663 1.00 134.26 1041 PHE G CA 1
ATOM 12715 C C . PHE G 1 98 ? 33.834 13.160 3.147 1.00 134.41 1041 PHE G C 1
ATOM 12716 O O . PHE G 1 98 ? 33.687 12.972 1.936 1.00 130.21 1041 PHE G O 1
ATOM 12724 N N . SER G 1 99 ? 33.252 12.415 4.084 1.00 140.25 1042 SER G N 1
ATOM 12725 C CA . SER G 1 99 ? 32.317 11.334 3.807 1.00 141.99 1042 SER G CA 1
ATOM 12726 C C . SER G 1 99 ? 31.293 11.268 4.934 1.00 148.08 1042 SER G C 1
ATOM 12727 O O . SER G 1 99 ? 31.667 11.037 6.092 1.00 144.79 1042 SER G O 1
ATOM 12730 N N . PRO G 1 100 ? 30.006 11.469 4.654 1.00 146.98 1043 PRO G N 1
ATOM 12731 C CA . PRO G 1 100 ? 29.010 11.474 5.738 1.00 149.69 1043 PRO G CA 1
ATOM 12732 C C . PRO G 1 100 ? 28.769 10.064 6.258 1.00 159.07 1043 PRO G C 1
ATOM 12733 O O . PRO G 1 100 ? 28.351 9.174 5.514 1.00 162.69 1043 PRO G O 1
ATOM 12737 N N . HIS G 1 101 ? 29.039 9.864 7.549 1.00 153.84 1044 HIS G N 1
ATOM 12738 C CA . HIS G 1 101 ? 28.734 8.611 8.225 1.00 159.85 1044 HIS G CA 1
ATOM 12739 C C . HIS G 1 101 ? 27.409 8.654 8.974 1.00 166.14 1044 HIS G C 1
ATOM 12740 O O . HIS G 1 101 ? 26.904 7.598 9.372 1.00 165.80 1044 HIS G O 1
ATOM 12747 N N . HIS G 1 102 ? 26.844 9.841 9.178 1.00 166.99 1045 HIS G N 1
ATOM 12748 C CA . HIS G 1 102 ? 25.515 10.001 9.751 1.00 162.66 1045 HIS G CA 1
ATOM 12749 C C . HIS G 1 102 ? 24.778 11.039 8.922 1.00 149.26 1045 HIS G C 1
ATOM 12750 O O . HIS G 1 102 ? 25.326 12.107 8.634 1.00 144.50 1045 HIS G O 1
ATOM 12757 N N . ILE G 1 103 ? 23.543 10.719 8.537 1.00 147.68 1046 ILE G N 1
ATOM 12758 C CA . ILE G 1 103 ? 22.755 11.607 7.690 1.00 149.06 1046 ILE G CA 1
ATOM 12759 C C . ILE G 1 103 ? 22.344 12.808 8.527 1.00 151.04 1046 ILE G C 1
ATOM 12760 O O . ILE G 1 103 ? 21.439 12.719 9.363 1.00 153.89 1046 ILE G O 1
ATOM 12765 N N . GLY G 1 104 ? 22.998 13.930 8.303 1.00 145.15 1047 GLY G N 1
ATOM 12766 C CA . GLY G 1 104 ? 22.812 15.100 9.130 1.00 135.39 1047 GLY G CA 1
ATOM 12767 C C . GLY G 1 104 ? 24.082 15.923 9.119 1.00 129.00 1047 GLY G C 1
ATOM 12768 O O . GLY G 1 104 ? 24.984 15.691 8.321 1.00 128.50 1047 GLY G O 1
ATOM 12769 N N . ALA G 1 105 ? 24.128 16.899 10.020 1.00 129.08 1048 ALA G N 1
ATOM 12770 C CA . ALA G 1 105 ? 25.253 17.814 10.048 1.00 125.64 1048 ALA G CA 1
ATOM 12771 C C . ALA G 1 105 ? 26.526 17.069 10.444 1.00 127.23 1048 ALA G C 1
ATOM 12772 O O . ALA G 1 105 ? 26.499 15.922 10.902 1.00 126.09 1048 ALA G O 1
ATOM 12774 N N . ALA G 1 106 ? 27.659 17.739 10.262 1.00 118.28 1049 ALA G N 1
ATOM 12775 C CA . ALA G 1 106 ? 28.950 17.138 10.554 1.00 122.80 1049 ALA G CA 1
ATOM 12776 C C . ALA G 1 106 ? 29.914 18.230 10.983 1.00 129.64 1049 ALA G C 1
ATOM 12777 O O . ALA G 1 106 ? 29.952 19.308 10.383 1.00 134.52 1049 ALA G O 1
ATOM 12779 N N . SER G 1 107 ? 30.689 17.939 12.022 1.00 139.46 1050 SER G N 1
ATOM 12780 C CA . SER G 1 107 ? 31.616 18.902 12.588 1.00 141.56 1050 SER G CA 1
ATOM 12781 C C . SER G 1 107 ? 32.919 18.195 12.932 1.00 143.60 1050 SER G C 1
ATOM 12782 O O . SER G 1 107 ? 33.022 16.966 12.886 1.00 144.06 1050 SER G O 1
ATOM 12785 N N . GLY G 1 108 ? 33.922 18.994 13.275 1.00 141.67 1051 GLY G N 1
ATOM 12786 C CA . GLY G 1 108 ? 35.223 18.470 13.627 1.00 144.36 1051 GLY G CA 1
ATOM 12787 C C . GLY G 1 108 ? 36.228 19.574 13.867 1.00 142.30 1051 GLY G C 1
ATOM 12788 O O . GLY G 1 108 ? 36.151 20.640 13.250 1.00 141.72 1051 GLY G O 1
ATOM 12789 N N . LYS G 1 109 ? 37.175 19.332 14.768 1.00 142.23 1052 LYS G N 1
ATOM 12790 C CA . LYS G 1 109 ? 38.215 20.300 15.098 1.00 149.15 1052 LYS G CA 1
ATOM 12791 C C . LYS G 1 109 ? 39.561 19.585 15.073 1.00 153.98 1052 LYS G C 1
ATOM 12792 O O . LYS G 1 109 ? 39.868 18.782 15.960 1.00 158.56 1052 LYS G O 1
ATOM 12798 N N . ILE G 1 110 ? 40.351 19.858 14.038 1.00 152.52 1053 ILE G N 1
ATOM 12799 C CA . ILE G 1 110 ? 41.629 19.181 13.855 1.00 150.54 1053 ILE G CA 1
ATOM 12800 C C . ILE G 1 110 ? 42.659 19.782 14.803 1.00 153.90 1053 ILE G C 1
ATOM 12801 O O . ILE G 1 110 ? 42.555 20.942 15.218 1.00 154.29 1053 ILE G O 1
ATOM 12806 N N . ILE G 1 111 ? 43.659 18.980 15.158 1.00 157.57 1054 ILE G N 1
ATOM 12807 C CA . ILE G 1 111 ? 44.674 19.350 16.139 1.00 159.09 1054 ILE G CA 1
ATOM 12808 C C . ILE G 1 111 ? 46.048 19.322 15.474 1.00 161.15 1054 ILE G C 1
ATOM 12809 O O . ILE G 1 111 ? 46.587 18.247 15.181 1.00 165.00 1054 ILE G O 1
ATOM 12814 N N . PHE G 1 112 ? 46.611 20.504 15.229 1.00 162.10 1055 PHE G N 1
ATOM 12815 C CA . PHE G 1 112 ? 48.010 20.598 14.828 1.00 166.41 1055 PHE G CA 1
ATOM 12816 C C . PHE G 1 112 ? 48.946 20.128 15.934 1.00 166.99 1055 PHE G C 1
ATOM 12817 O O . PHE G 1 112 ? 48.668 20.269 17.128 1.00 158.21 1055 PHE G O 1
ATOM 12825 N N . ARG G 1 113 ? 50.072 19.564 15.510 1.00 158.90 1056 ARG G N 1
ATOM 12826 C CA . ARG G 1 113 ? 51.124 19.121 16.411 1.00 158.90 1056 ARG G CA 1
ATOM 12827 C C . ARG G 1 113 ? 52.484 19.510 15.846 1.00 158.90 1056 ARG G C 1
ATOM 12828 O O . ARG G 1 113 ? 52.687 19.497 14.631 1.00 158.90 1056 ARG G O 1
ATOM 12836 N N . ARG G 1 128 ? 46.525 26.131 17.072 1.00 156.42 1071 ARG G N 1
ATOM 12837 C CA . ARG G 1 128 ? 46.791 24.779 16.594 1.00 156.42 1071 ARG G CA 1
ATOM 12838 C C . ARG G 1 128 ? 45.500 24.091 16.161 1.00 156.42 1071 ARG G C 1
ATOM 12839 O O . ARG G 1 128 ? 45.476 22.879 15.943 1.00 156.42 1071 ARG G O 1
ATOM 12847 N N . GLN G 1 129 ? 44.429 24.870 16.035 1.00 159.40 1072 GLN G N 1
ATOM 12848 C CA . GLN G 1 129 ? 43.105 24.346 15.735 1.00 159.40 1072 GLN G CA 1
ATOM 12849 C C . GLN G 1 129 ? 42.566 24.956 14.448 1.00 159.40 1072 GLN G C 1
ATOM 12850 O O . GLN G 1 129 ? 42.712 26.158 14.203 1.00 159.40 1072 GLN G O 1
ATOM 12856 N N . ILE G 1 130 ? 41.966 24.107 13.616 1.00 144.50 1073 ILE G N 1
ATOM 12857 C CA . ILE G 1 130 ? 41.279 24.524 12.397 1.00 149.41 1073 ILE G CA 1
ATOM 12858 C C . ILE G 1 130 ? 39.964 23.762 12.321 1.00 147.59 1073 ILE G C 1
ATOM 12859 O O . ILE G 1 130 ? 39.950 22.530 12.410 1.00 146.56 1073 ILE G O 1
ATOM 12864 N N . PHE G 1 131 ? 38.864 24.491 12.158 1.00 140.86 1074 PHE G N 1
ATOM 12865 C CA . PHE G 1 131 ? 37.530 23.920 12.283 1.00 142.54 1074 PHE G CA 1
ATOM 12866 C C . PHE G 1 131 ? 37.019 23.420 10.940 1.00 135.67 1074 PHE G C 1
ATOM 12867 O O . PHE G 1 131 ? 37.140 24.111 9.923 1.00 129.37 1074 PHE G O 1
ATOM 12875 N N . LEU G 1 132 ? 36.459 22.215 10.938 1.00 135.93 1075 LEU G N 1
ATOM 12876 C CA . LEU G 1 132 ? 35.918 21.608 9.734 1.00 133.60 1075 LEU G CA 1
ATOM 12877 C C . LEU G 1 132 ? 34.413 21.457 9.903 1.00 133.23 1075 LEU G C 1
ATOM 12878 O O . LEU G 1 132 ? 33.934 21.127 10.993 1.00 133.90 1075 LEU G O 1
ATOM 12883 N N . TYR G 1 133 ? 33.671 21.692 8.826 1.00 125.76 1076 TYR G N 1
ATOM 12884 C CA . TYR G 1 133 ? 32.219 21.606 8.863 1.00 123.63 1076 TYR G CA 1
ATOM 12885 C C . TYR G 1 133 ? 31.706 20.911 7.613 1.00 118.01 1076 TYR G C 1
ATOM 12886 O O . TYR G 1 133 ? 32.309 20.999 6.543 1.00 119.42 1076 TYR G O 1
ATOM 12895 N N . GLY G 1 134 ? 30.569 20.238 7.757 1.00 122.18 1077 GLY G N 1
ATOM 12896 C CA . GLY G 1 134 ? 29.979 19.504 6.654 1.00 117.12 1077 GLY G CA 1
ATOM 12897 C C . GLY G 1 134 ? 28.539 19.161 6.956 1.00 117.56 1077 GLY G C 1
ATOM 12898 O O . GLY G 1 134 ? 28.060 19.312 8.083 1.00 120.38 1077 GLY G O 1
ATOM 12899 N N . TYR G 1 135 ? 27.845 18.697 5.919 1.00 115.07 1078 TYR G N 1
ATOM 12900 C CA . TYR G 1 135 ? 26.441 18.330 6.037 1.00 118.67 1078 TYR G CA 1
ATOM 12901 C C . TYR G 1 135 ? 26.142 17.288 4.973 1.00 121.68 1078 TYR G C 1
ATOM 12902 O O . TYR G 1 135 ? 26.544 17.452 3.819 1.00 121.66 1078 TYR G O 1
ATOM 12911 N N . GLY G 1 136 ? 25.456 16.217 5.361 1.00 127.96 1079 GLY G N 1
ATOM 12912 C CA . GLY G 1 136 ? 25.268 15.062 4.505 1.00 123.62 1079 GLY G CA 1
ATOM 12913 C C . GLY G 1 136 ? 23.814 14.910 4.103 1.00 115.46 1079 GLY G C 1
ATOM 12914 O O . GLY G 1 136 ? 22.910 15.342 4.821 1.00 117.29 1079 GLY G O 1
ATOM 12915 N N . GLY G 1 137 ? 23.594 14.297 2.949 1.00 119.16 1080 GLY G N 1
ATOM 12916 C CA . GLY G 1 137 ? 22.276 14.212 2.353 1.00 121.40 1080 GLY G CA 1
ATOM 12917 C C . GLY G 1 137 ? 22.212 14.919 1.009 1.00 123.11 1080 GLY G C 1
ATOM 12918 O O . GLY G 1 137 ? 23.138 15.605 0.582 1.00 125.89 1080 GLY G O 1
ATOM 12919 N N . TYR G 1 138 ? 21.068 14.745 0.354 1.00 117.57 1081 TYR G N 1
ATOM 12920 C CA . TYR G 1 138 ? 20.846 15.343 -0.953 1.00 118.86 1081 TYR G CA 1
ATOM 12921 C C . TYR G 1 138 ? 19.355 15.577 -1.144 1.00 112.24 1081 TYR G C 1
ATOM 12922 O O . TYR G 1 138 ? 18.522 15.067 -0.392 1.00 116.46 1081 TYR G O 1
ATOM 12931 N N . SER G 1 139 ? 19.024 16.377 -2.155 1.00 104.50 1082 SER G N 1
ATOM 12932 C CA . SER G 1 139 ? 17.629 16.627 -2.516 1.00 105.50 1082 SER G CA 1
ATOM 12933 C C . SER G 1 139 ? 17.544 16.621 -4.038 1.00 106.40 1082 SER G C 1
ATOM 12934 O O . SER G 1 139 ? 17.935 17.595 -4.687 1.00 115.10 1082 SER G O 1
ATOM 12937 N N . LYS G 1 140 ? 17.032 15.532 -4.602 1.00 105.62 1083 LYS G N 1
ATOM 12938 C CA . LYS G 1 140 ? 16.829 15.422 -6.044 1.00 111.08 1083 LYS G CA 1
ATOM 12939 C C . LYS G 1 140 ? 15.362 15.725 -6.328 1.00 112.20 1083 LYS G C 1
ATOM 12940 O O . LYS G 1 140 ? 14.490 14.872 -6.139 1.00 115.20 1083 LYS G O 1
ATOM 12946 N N . VAL G 1 141 ? 15.092 16.943 -6.784 1.00 101.43 1084 VAL G N 1
ATOM 12947 C CA . VAL G 1 141 ? 13.749 17.370 -7.154 1.00 100.22 1084 VAL G CA 1
ATOM 12948 C C . VAL G 1 141 ? 13.612 17.235 -8.669 1.00 98.68 1084 VAL G C 1
ATOM 12949 O O . VAL G 1 141 ? 14.306 17.909 -9.440 1.00 99.69 1084 VAL G O 1
ATOM 12953 N N . GLU G 1 142 ? 12.729 16.338 -9.093 1.00 97.80 1085 GLU G N 1
ATOM 12954 C CA . GLU G 1 142 ? 12.519 16.024 -10.497 1.00 102.61 1085 GLU G CA 1
ATOM 12955 C C . GLU G 1 142 ? 11.300 16.776 -11.005 1.00 94.22 1085 GLU G C 1
ATOM 12956 O O . GLU G 1 142 ? 10.250 16.789 -10.347 1.00 97.13 1085 GLU G O 1
ATOM 12962 N N . ILE G 1 143 ? 11.455 17.414 -12.162 1.00 91.73 1086 ILE G N 1
ATOM 12963 C CA . ILE G 1 143 ? 10.366 18.087 -12.854 1.00 90.88 1086 ILE G CA 1
ATOM 12964 C C . ILE G 1 143 ? 9.822 17.123 -13.899 1.00 96.50 1086 ILE G C 1
ATOM 12965 O O . ILE G 1 143 ? 10.583 16.581 -14.711 1.00 93.09 1086 ILE G O 1
ATOM 12970 N N . SER G 1 144 ? 8.509 16.910 -13.881 1.00 92.78 1087 SER G N 1
ATOM 12971 C CA . SER G 1 144 ? 7.853 15.931 -14.730 1.00 92.29 1087 SER G CA 1
ATOM 12972 C C . SER G 1 144 ? 6.602 16.552 -15.334 1.00 90.31 1087 SER G C 1
ATOM 12973 O O . SER G 1 144 ? 6.145 17.623 -14.917 1.00 99.35 1087 SER G O 1
ATOM 12976 N N . GLU G 1 145 ? 6.046 15.844 -16.319 1.00 91.44 1088 GLU G N 1
ATOM 12977 C CA . GLU G 1 145 ? 4.934 16.327 -17.139 1.00 101.71 1088 GLU G CA 1
ATOM 12978 C C . GLU G 1 145 ? 5.340 17.569 -17.922 1.00 101.96 1088 GLU G C 1
ATOM 12979 O O . GLU G 1 145 ? 4.514 18.434 -18.226 1.00 99.23 1088 GLU G O 1
ATOM 12985 N N . VAL G 1 146 ? 6.628 17.643 -18.252 1.00 101.98 1089 VAL G N 1
ATOM 12986 C CA . VAL G 1 146 ? 7.191 18.671 -19.113 1.00 96.19 1089 VAL G CA 1
ATOM 12987 C C . VAL G 1 146 ? 8.148 17.964 -20.061 1.00 90.76 1089 VAL G C 1
ATOM 12988 O O . VAL G 1 146 ? 8.792 16.975 -19.697 1.00 90.70 1089 VAL G O 1
ATOM 12992 N N . PHE G 1 147 ? 8.225 18.454 -21.293 1.00 89.85 1090 PHE G N 1
ATOM 12993 C CA . PHE G 1 147 ? 9.020 17.768 -22.300 1.00 95.76 1090 PHE G CA 1
ATOM 12994 C C . PHE G 1 147 ? 10.490 18.144 -22.172 1.00 93.57 1090 PHE G C 1
ATOM 12995 O O . PHE G 1 147 ? 10.832 19.324 -22.043 1.00 94.11 1090 PHE G O 1
ATOM 13003 N N . LYS G 1 148 ? 11.356 17.136 -22.214 1.00 102.19 1091 LYS G N 1
ATOM 13004 C CA . LYS G 1 148 ? 12.794 17.321 -22.120 1.00 100.37 1091 LYS G CA 1
ATOM 13005 C C . LYS G 1 148 ? 13.424 17.095 -23.488 1.00 103.17 1091 LYS G C 1
ATOM 13006 O O . LYS G 1 148 ? 12.889 16.359 -24.321 1.00 102.79 1091 LYS G O 1
ATOM 13012 N N . ASP G 1 149 ? 14.571 17.727 -23.710 1.00 114.91 1092 ASP G N 1
ATOM 13013 C CA . ASP G 1 149 ? 15.256 17.672 -24.992 1.00 111.16 1092 ASP G CA 1
ATOM 13014 C C . ASP G 1 149 ? 16.511 16.817 -24.878 1.00 112.29 1092 ASP G C 1
ATOM 13015 O O . ASP G 1 149 ? 17.107 16.700 -23.803 1.00 116.91 1092 ASP G O 1
ATOM 13020 N N . THR G 1 150 ? 16.906 16.213 -26.003 1.00 105.12 1093 THR G N 1
ATOM 13021 C CA . THR G 1 150 ? 18.185 15.513 -26.052 1.00 105.35 1093 THR G CA 1
ATOM 13022 C C . THR G 1 150 ? 19.339 16.459 -25.740 1.00 111.12 1093 THR G C 1
ATOM 13023 O O . THR G 1 150 ? 20.329 16.060 -25.116 1.00 123.05 1093 THR G O 1
ATOM 13027 N N . ASN G 1 151 ? 19.230 17.719 -26.173 1.00 100.02 1094 ASN G N 1
ATOM 13028 C CA . ASN G 1 151 ? 20.249 18.709 -25.846 1.00 115.93 1094 ASN G CA 1
ATOM 13029 C C . ASN G 1 151 ? 20.190 19.106 -24.376 1.00 109.15 1094 ASN G C 1
ATOM 13030 O O . ASN G 1 151 ? 21.209 19.516 -23.807 1.00 111.32 1094 ASN G O 1
ATOM 13035 N N . GLY G 1 152 ? 19.021 18.993 -23.751 1.00 113.89 1095 GLY G N 1
ATOM 13036 C CA . GLY G 1 152 ? 18.869 19.272 -22.332 1.00 116.58 1095 GLY G CA 1
ATOM 13037 C C . GLY G 1 152 ? 17.879 20.369 -21.995 1.00 103.85 1095 GLY G C 1
ATOM 13038 O O . GLY G 1 152 ? 17.704 20.673 -20.806 1.00 94.00 1095 GLY G O 1
ATOM 13039 N N . LYS G 1 153 ? 17.223 20.986 -22.973 1.00 107.71 1096 LYS G N 1
ATOM 13040 C CA . LYS G 1 153 ? 16.306 22.089 -22.722 1.00 105.87 1096 LYS G CA 1
ATOM 13041 C C . LYS G 1 153 ? 14.908 21.560 -22.426 1.00 105.65 1096 LYS G C 1
ATOM 13042 O O . LYS G 1 153 ? 14.412 20.671 -23.125 1.00 100.43 1096 LYS G O 1
ATOM 13056 N N . TRP G 1 155 ? 10.783 21.889 -22.140 1.00 86.85 1098 TRP G N 1
ATOM 13057 C CA . TRP G 1 155 ? 9.780 22.508 -22.995 1.00 91.52 1098 TRP G CA 1
ATOM 13058 C C . TRP G 1 155 ? 8.381 22.221 -22.468 1.00 91.90 1098 TRP G C 1
ATOM 13059 O O . TRP G 1 155 ? 8.011 21.057 -22.285 1.00 96.69 1098 TRP G O 1
ATOM 13070 N N . LEU G 1 156 ? 7.600 23.279 -22.257 1.00 82.88 1099 LEU G N 1
ATOM 13071 C CA . LEU G 1 156 ? 6.200 23.178 -21.868 1.00 81.24 1099 LEU G CA 1
ATOM 13072 C C . LEU G 1 156 ? 5.337 23.896 -22.898 1.00 90.13 1099 LEU G C 1
ATOM 13073 O O . LEU G 1 156 ? 5.665 25.007 -23.326 1.00 93.70 1099 LEU G O 1
ATOM 13078 N N . SER G 1 157 ? 4.238 23.259 -23.296 1.00 90.75 1100 SER G N 1
ATOM 13079 C CA . SER G 1 157 ? 3.330 23.803 -24.298 1.00 105.97 1100 SER G CA 1
ATOM 13080 C C . SER G 1 157 ? 1.959 24.053 -23.688 1.00 104.79 1100 SER G C 1
ATOM 13081 O O . SER G 1 157 ? 1.431 23.201 -22.965 1.00 107.39 1100 SER G O 1
ATOM 13084 N N . PHE G 1 158 ? 1.385 25.220 -23.985 1.00 104.00 1101 PHE G N 1
ATOM 13085 C CA . PHE G 1 158 ? 0.029 25.536 -23.554 1.00 108.83 1101 PHE G CA 1
ATOM 13086 C C . PHE G 1 158 ? -1.038 24.982 -24.488 1.00 110.22 1101 PHE G C 1
ATOM 13087 O O . PHE G 1 158 ? -2.221 25.017 -24.135 1.00 107.60 1101 PHE G O 1
ATOM 13095 N N . GLY G 1 159 ? -0.659 24.484 -25.662 1.00 114.91 1102 GLY G N 1
ATOM 13096 C CA . GLY G 1 159 ? -1.636 24.040 -26.637 1.00 120.73 1102 GLY G CA 1
ATOM 13097 C C . GLY G 1 159 ? -1.990 25.086 -27.673 1.00 119.74 1102 GLY G C 1
ATOM 13098 O O . GLY G 1 159 ? -1.111 25.772 -28.203 1.00 117.60 1102 GLY G O 1
ATOM 13107 N N . LEU G 1 161 ? -4.643 28.387 -28.933 1.00 137.73 1104 LEU G N 1
ATOM 13108 C CA . LEU G 1 161 ? -5.506 29.473 -28.476 1.00 137.98 1104 LEU G CA 1
ATOM 13109 C C . LEU G 1 161 ? -6.917 29.277 -29.012 1.00 152.34 1104 LEU G C 1
ATOM 13110 O O . LEU G 1 161 ? -7.216 29.620 -30.156 1.00 160.24 1104 LEU G O 1
ATOM 13115 N N . ASN G 1 162 ? -7.795 28.722 -28.184 1.00 156.23 1105 ASN G N 1
ATOM 13116 C CA . ASN G 1 162 ? -9.211 28.715 -28.517 1.00 162.09 1105 ASN G CA 1
ATOM 13117 C C . ASN G 1 162 ? -9.794 30.105 -28.308 1.00 158.05 1105 ASN G C 1
ATOM 13118 O O . ASN G 1 162 ? -9.475 30.788 -27.330 1.00 151.83 1105 ASN G O 1
ATOM 13123 N N . SER G 1 163 ? -10.640 30.528 -29.243 1.00 166.80 1106 SER G N 1
ATOM 13124 C CA . SER G 1 163 ? -11.279 31.832 -29.137 1.00 171.02 1106 SER G CA 1
ATOM 13125 C C . SER G 1 163 ? -12.129 31.907 -27.874 1.00 172.96 1106 SER G C 1
ATOM 13126 O O . SER G 1 163 ? -12.759 30.925 -27.470 1.00 171.15 1106 SER G O 1
ATOM 13129 N N . GLU G 1 164 ? -12.124 33.080 -27.238 1.00 175.95 1107 GLU G N 1
ATOM 13130 C CA . GLU G 1 164 ? -12.858 33.411 -26.016 1.00 175.96 1107 GLU G CA 1
ATOM 13131 C C . GLU G 1 164 ? -12.336 32.644 -24.806 1.00 172.18 1107 GLU G C 1
ATOM 13132 O O . GLU G 1 164 ? -12.792 32.890 -23.685 1.00 167.68 1107 GLU G O 1
ATOM 13138 N N . ASN G 1 165 ? -11.344 31.781 -24.976 1.00 169.29 1108 ASN G N 1
ATOM 13139 C CA . ASN G 1 165 ? -10.788 31.007 -23.880 1.00 161.49 1108 ASN G CA 1
ATOM 13140 C C . ASN G 1 165 ? -9.355 31.434 -23.596 1.00 154.97 1108 ASN G C 1
ATOM 13141 O O . ASN G 1 165 ? -8.705 32.121 -24.388 1.00 156.33 1108 ASN G O 1
ATOM 13146 N N . SER G 1 166 ? -8.873 31.008 -22.435 1.00 147.11 1109 SER G N 1
ATOM 13147 C CA . SER G 1 166 ? -7.498 31.202 -22.015 1.00 131.67 1109 SER G CA 1
ATOM 13148 C C . SER G 1 166 ? -6.842 29.837 -21.871 1.00 125.70 1109 SER G C 1
ATOM 13149 O O . SER G 1 166 ? -7.520 28.811 -21.764 1.00 128.03 1109 SER G O 1
ATOM 13152 N N . LEU G 1 167 ? -5.516 29.825 -21.860 1.00 117.15 1110 LEU G N 1
ATOM 13153 C CA . LEU G 1 167 ? -4.789 28.567 -21.937 1.00 117.36 1110 LEU G CA 1
ATOM 13154 C C . LEU G 1 167 ? -4.257 28.201 -20.560 1.00 116.92 1110 LEU G C 1
ATOM 13155 O O . LEU G 1 167 ? -4.008 29.070 -19.722 1.00 121.92 1110 LEU G O 1
ATOM 13160 N N . ASN G 1 168 ? -4.055 26.904 -20.344 1.00 119.41 1111 ASN G N 1
ATOM 13161 C CA . ASN G 1 168 ? -3.668 26.429 -19.026 1.00 118.60 1111 ASN G CA 1
ATOM 13162 C C . ASN G 1 168 ? -2.756 25.223 -19.173 1.00 112.74 1111 ASN G C 1
ATOM 13163 O O . ASN G 1 168 ? -2.898 24.426 -20.104 1.00 113.11 1111 ASN G O 1
ATOM 13168 N N . ALA G 1 169 ? -1.817 25.099 -18.239 1.00 98.57 1112 ALA G N 1
ATOM 13169 C CA . ALA G 1 169 ? -0.930 23.947 -18.202 1.00 96.98 1112 ALA G CA 1
ATOM 13170 C C . ALA G 1 169 ? -0.481 23.720 -16.768 1.00 95.20 1112 ALA G C 1
ATOM 13171 O O . ALA G 1 169 ? -0.779 24.507 -15.867 1.00 98.44 1112 ALA G O 1
ATOM 13173 N N . LYS G 1 170 ? 0.238 22.621 -16.562 1.00 84.71 1113 LYS G N 1
ATOM 13174 C CA . LYS G 1 170 ? 0.697 22.266 -15.231 1.00 89.44 1113 LYS G CA 1
ATOM 13175 C C . LYS G 1 170 ? 1.957 21.421 -15.342 1.00 92.03 1113 LYS G C 1
ATOM 13176 O O . LYS G 1 170 ? 2.155 20.700 -16.324 1.00 95.91 1113 LYS G O 1
ATOM 13182 N N . ILE G 1 171 ? 2.806 21.521 -14.325 1.00 86.91 1114 ILE G N 1
ATOM 13183 C CA . ILE G 1 171 ? 3.997 20.688 -14.224 1.00 92.54 1114 ILE G CA 1
ATOM 13184 C C . ILE G 1 171 ? 4.030 20.063 -12.837 1.00 95.72 1114 ILE G C 1
ATOM 13185 O O . ILE G 1 171 ? 3.540 20.640 -11.863 1.00 95.58 1114 ILE G O 1
ATOM 13190 N N . LYS G 1 172 ? 4.600 18.868 -12.749 1.00 98.54 1115 LYS G N 1
ATOM 13191 C CA . LYS G 1 172 ? 4.727 18.171 -11.479 1.00 100.55 1115 LYS G CA 1
ATOM 13192 C C . LYS G 1 172 ? 6.167 18.262 -10.993 1.00 99.66 1115 LYS G C 1
ATOM 13193 O O . LYS G 1 172 ? 7.103 18.187 -11.789 1.00 99.22 1115 LYS G O 1
ATOM 13199 N N . LEU G 1 173 ? 6.345 18.463 -9.691 1.00 103.49 1116 LEU G N 1
ATOM 13200 C CA . LEU G 1 173 ? 7.672 18.521 -9.093 1.00 105.08 1116 LEU G CA 1
ATOM 13201 C C . LEU G 1 173 ? 7.686 17.610 -7.876 1.00 106.99 1116 LEU G C 1
ATOM 13202 O O . LEU G 1 173 ? 6.890 17.791 -6.946 1.00 100.76 1116 LEU G O 1
ATOM 13207 N N . GLN G 1 174 ? 8.562 16.606 -7.908 1.00 102.84 1117 GLN G N 1
ATOM 13208 C CA . GLN G 1 174 ? 8.610 15.575 -6.879 1.00 104.31 1117 GLN G CA 1
ATOM 13209 C C . GLN G 1 174 ? 10.020 15.470 -6.321 1.00 101.70 1117 GLN G C 1
ATOM 13210 O O . GLN G 1 174 ? 10.987 15.396 -7.080 1.00 101.56 1117 GLN G O 1
ATOM 13216 N N . ASN G 1 175 ? 10.138 15.449 -4.997 1.00 109.83 1118 ASN G N 1
ATOM 13217 C CA . ASN G 1 175 ? 11.444 15.386 -4.342 1.00 110.49 1118 ASN G CA 1
ATOM 13218 C C . ASN G 1 175 ? 11.810 13.922 -4.136 1.00 105.76 1118 ASN G C 1
ATOM 13219 O O . ASN G 1 175 ? 11.379 13.291 -3.170 1.00 105.46 1118 ASN G O 1
ATOM 13224 N N . THR G 1 176 ? 12.626 13.381 -5.035 1.00 98.19 1119 THR G N 1
ATOM 13225 C CA . THR G 1 176 ? 13.102 12.005 -4.900 1.00 96.96 1119 THR G CA 1
ATOM 13226 C C . THR G 1 176 ? 14.437 11.954 -4.164 1.00 97.80 1119 THR G C 1
ATOM 13227 O O . THR G 1 176 ? 15.387 11.296 -4.587 1.00 101.51 1119 THR G O 1
ATOM 13231 N N . GLY G 1 177 ? 14.508 12.666 -3.043 1.00 98.66 1120 GLY G N 1
ATOM 13232 C CA . GLY G 1 177 ? 15.704 12.692 -2.228 1.00 104.08 1120 GLY G CA 1
ATOM 13233 C C . GLY G 1 177 ? 15.436 12.324 -0.784 1.00 114.84 1120 GLY G C 1
ATOM 13234 O O . GLY G 1 177 ? 14.346 11.852 -0.448 1.00 113.66 1120 GLY G O 1
ATOM 13235 N N . ASP G 1 178 ? 16.423 12.546 0.084 1.00 116.83 1121 ASP G N 1
ATOM 13236 C CA . ASP G 1 178 ? 16.294 12.241 1.501 1.00 118.00 1121 ASP G CA 1
ATOM 13237 C C . ASP G 1 178 ? 16.244 13.482 2.383 1.00 120.22 1121 ASP G C 1
ATOM 13238 O O . ASP G 1 178 ? 15.874 13.370 3.557 1.00 125.94 1121 ASP G O 1
ATOM 13243 N N . LEU G 1 179 ? 16.597 14.652 1.857 1.00 120.63 1122 LEU G N 1
ATOM 13244 C CA . LEU G 1 179 ? 16.527 15.900 2.601 1.00 117.65 1122 LEU G CA 1
ATOM 13245 C C . LEU G 1 179 ? 15.454 16.804 2.009 1.00 117.43 1122 LEU G C 1
ATOM 13246 O O . LEU G 1 179 ? 14.977 16.595 0.889 1.00 112.67 1122 LEU G O 1
ATOM 13251 N N . CYS G 1 180 ? 15.074 17.814 2.786 1.00 110.31 1123 CYS G N 1
ATOM 13252 C CA . CYS G 1 180 ? 14.053 18.753 2.351 1.00 109.52 1123 CYS G CA 1
ATOM 13253 C C . CYS G 1 180 ? 14.546 19.560 1.156 1.00 109.73 1123 CYS G C 1
ATOM 13254 O O . CYS G 1 180 ? 15.738 19.845 1.019 1.00 112.63 1123 CYS G O 1
ATOM 13257 N N . SER G 1 181 ? 13.613 19.930 0.286 1.00 115.35 1124 SER G N 1
ATOM 13258 C CA . SER G 1 181 ? 13.932 20.675 -0.920 1.00 108.20 1124 SER G CA 1
ATOM 13259 C C . SER G 1 181 ? 13.166 21.990 -0.911 1.00 104.96 1124 SER G C 1
ATOM 13260 O O . SER G 1 181 ? 12.079 22.093 -0.343 1.00 103.75 1124 SER G O 1
ATOM 13263 N N . TYR G 1 182 ? 13.765 23.003 -1.516 1.00 100.69 1125 TYR G N 1
ATOM 13264 C CA . TYR G 1 182 ? 13.189 24.336 -1.589 1.00 100.46 1125 TYR G CA 1
ATOM 13265 C C . TYR G 1 182 ? 13.096 24.755 -3.049 1.00 93.37 1125 TYR G C 1
ATOM 13266 O O . TYR G 1 182 ? 14.035 24.527 -3.829 1.00 93.52 1125 TYR G O 1
ATOM 13275 N N . VAL G 1 183 ? 11.944 25.329 -3.419 1.00 84.21 1126 VAL G N 1
ATOM 13276 C CA . VAL G 1 183 ? 11.597 25.629 -4.805 1.00 82.09 1126 VAL G CA 1
ATOM 13277 C C . VAL G 1 183 ? 10.973 27.019 -4.857 1.00 85.31 1126 VAL G C 1
ATOM 13278 O O . VAL G 1 183 ? 9.902 27.246 -4.280 1.00 85.85 1126 VAL G O 1
ATOM 13282 N N . LYS G 1 184 ? 11.633 27.948 -5.546 1.00 83.58 1127 LYS G N 1
ATOM 13283 C CA . LYS G 1 184 ? 11.070 29.259 -5.850 1.00 74.88 1127 LYS G CA 1
ATOM 13284 C C . LYS G 1 184 ? 10.922 29.369 -7.362 1.00 74.12 1127 LYS G C 1
ATOM 13285 O O . LYS G 1 184 ? 11.843 29.024 -8.111 1.00 77.02 1127 LYS G O 1
ATOM 13291 N N . ILE G 1 185 ? 9.755 29.816 -7.811 1.00 72.43 1128 ILE G N 1
ATOM 13292 C CA . ILE G 1 185 ? 9.437 29.884 -9.231 1.00 71.62 1128 ILE G CA 1
ATOM 13293 C C . ILE G 1 185 ? 9.237 31.340 -9.626 1.00 72.73 1128 ILE G C 1
ATOM 13294 O O . ILE G 1 185 ? 8.614 32.115 -8.893 1.00 75.51 1128 ILE G O 1
ATOM 13299 N N . LYS G 1 186 ? 9.771 31.706 -10.791 1.00 73.59 1129 LYS G N 1
ATOM 13300 C CA . LYS G 1 186 ? 9.650 33.056 -11.324 1.00 77.07 1129 LYS G CA 1
ATOM 13301 C C . LYS G 1 186 ? 9.324 32.981 -12.806 1.00 80.63 1129 LYS G C 1
ATOM 13302 O O . LYS G 1 186 ? 9.938 32.207 -13.543 1.00 82.66 1129 LYS G O 1
ATOM 13308 N N . LEU G 1 187 ? 8.368 33.788 -13.248 1.00 83.89 1130 LEU G N 1
ATOM 13309 C CA . LEU G 1 187 ? 7.923 33.770 -14.632 1.00 80.62 1130 LEU G CA 1
ATOM 13310 C C . LEU G 1 187 ? 8.308 35.076 -15.312 1.00 86.80 1130 LEU G C 1
ATOM 13311 O O . LEU G 1 187 ? 8.157 36.156 -14.732 1.00 97.38 1130 LEU G O 1
ATOM 13316 N N . THR G 1 188 ? 8.802 34.975 -16.541 1.00 81.54 1131 THR G N 1
ATOM 13317 C CA . THR G 1 188 ? 9.136 36.149 -17.345 1.00 78.74 1131 THR G CA 1
ATOM 13318 C C . THR G 1 188 ? 8.440 36.026 -18.692 1.00 79.61 1131 THR G C 1
ATOM 13319 O O . THR G 1 188 ? 8.764 35.106 -19.471 1.00 83.50 1131 THR G O 1
ATOM 13323 N N . PRO G 1 189 ? 7.486 36.896 -19.004 1.00 73.30 1132 PRO G N 1
ATOM 13324 C CA . PRO G 1 189 ? 6.805 36.815 -20.298 1.00 75.75 1132 PRO G CA 1
ATOM 13325 C C . PRO G 1 189 ? 7.675 37.366 -21.416 1.00 82.43 1132 PRO G C 1
ATOM 13326 O O . PRO G 1 189 ? 8.628 38.113 -21.193 1.00 97.86 1132 PRO G O 1
ATOM 13330 N N . LYS G 1 190 ? 7.331 36.976 -22.642 1.00 78.64 1133 LYS G N 1
ATOM 13331 C CA . LYS G 1 190 ? 8.062 37.469 -23.799 1.00 80.60 1133 LYS G CA 1
ATOM 13332 C C . LYS G 1 190 ? 7.485 38.781 -24.319 1.00 88.45 1133 LYS G C 1
ATOM 13333 O O . LYS G 1 190 ? 8.109 39.431 -25.165 1.00 98.14 1133 LYS G O 1
ATOM 13339 N N . ALA G 1 191 ? 6.336 39.208 -23.802 1.00 87.59 1134 ALA G N 1
ATOM 13340 C CA . ALA G 1 191 ? 5.731 40.481 -24.163 1.00 89.96 1134 ALA G CA 1
ATOM 13341 C C . ALA G 1 191 ? 5.814 41.423 -22.970 1.00 101.37 1134 ALA G C 1
ATOM 13342 O O . ALA G 1 191 ? 5.476 41.038 -21.846 1.00 108.36 1134 ALA G O 1
ATOM 13344 N N . VAL G 1 192 ? 6.266 42.647 -23.215 1.00 100.12 1135 VAL G N 1
ATOM 13345 C CA . VAL G 1 192 ? 6.479 43.637 -22.166 1.00 90.88 1135 VAL G CA 1
ATOM 13346 C C . VAL G 1 192 ? 5.470 44.762 -22.370 1.00 100.26 1135 VAL G C 1
ATOM 13347 O O . VAL G 1 192 ? 5.515 45.476 -23.381 1.00 104.92 1135 VAL G O 1
ATOM 13351 N N . TYR G 1 193 ? 4.533 44.914 -21.426 1.00 99.64 1136 TYR G N 1
ATOM 13352 C CA . TYR G 1 193 ? 3.593 46.017 -21.559 1.00 99.07 1136 TYR G CA 1
ATOM 13353 C C . TYR G 1 193 ? 2.911 46.326 -20.238 1.00 101.64 1136 TYR G C 1
ATOM 13354 O O . TYR G 1 193 ? 2.651 45.400 -19.457 1.00 108.76 1136 TYR G O 1
ATOM 13363 N N . PRO G 1 194 ? 2.620 47.599 -19.950 1.00 96.14 1137 PRO G N 1
ATOM 13364 C CA . PRO G 1 194 ? 2.02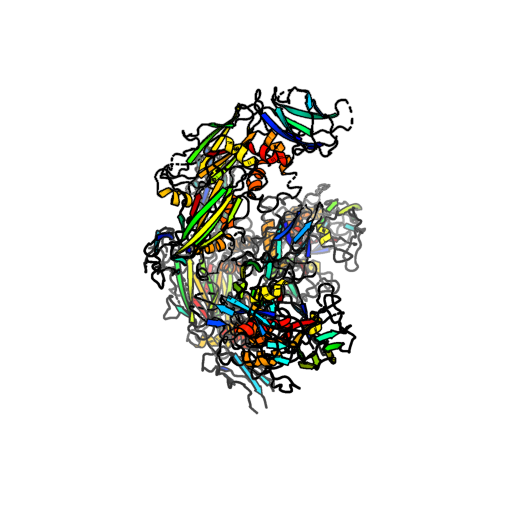1 48.052 -18.670 1.00 106.60 1137 PRO G CA 1
ATOM 13365 C C . PRO G 1 194 ? 0.505 47.869 -18.602 1.00 119.93 1137 PRO G C 1
ATOM 13366 O O . PRO G 1 194 ? -0.284 48.772 -18.879 1.00 131.20 1137 PRO G O 1
ATOM 13370 N N . THR G 1 195 ? 0.053 46.672 -18.227 1.00 115.15 1138 THR G N 1
ATOM 13371 C CA . THR G 1 195 ? -1.383 46.427 -18.140 1.00 131.38 1138 THR G CA 1
ATOM 13372 C C . THR G 1 195 ? -1.937 46.484 -16.722 1.00 138.69 1138 THR G C 1
ATOM 13373 O O . THR G 1 195 ? -3.145 46.695 -16.561 1.00 141.66 1138 THR G O 1
ATOM 13385 N N . ILE G 1 197 ? -2.911 44.440 -14.825 1.00 135.36 1140 ILE G N 1
ATOM 13386 C CA . ILE G 1 197 ? -3.662 43.218 -14.548 1.00 132.86 1140 ILE G CA 1
ATOM 13387 C C . ILE G 1 197 ? -2.928 42.098 -15.281 1.00 126.63 1140 ILE G C 1
ATOM 13388 O O . ILE G 1 197 ? -3.057 41.943 -16.500 1.00 130.71 1140 ILE G O 1
ATOM 13393 N N . SER G 1 198 ? -2.149 41.316 -14.538 1.00 117.75 1141 SER G N 1
ATOM 13394 C CA . SER G 1 198 ? -1.243 40.357 -15.153 1.00 111.62 1141 SER G CA 1
ATOM 13395 C C . SER G 1 198 ? -2.005 39.228 -15.831 1.00 109.07 1141 SER G C 1
ATOM 13396 O O . SER G 1 198 ? -2.899 38.616 -15.238 1.00 123.87 1141 SER G O 1
ATOM 13399 N N . SER G 1 199 ? -1.645 38.960 -17.087 1.00 105.57 1142 SER G N 1
ATOM 13400 C CA . SER G 1 199 ? -2.256 37.867 -17.828 1.00 103.57 1142 SER G CA 1
ATOM 13401 C C . SER G 1 199 ? -1.803 36.511 -17.308 1.00 100.88 1142 SER G C 1
ATOM 13402 O O . SER G 1 199 ? -2.437 35.496 -17.617 1.00 101.78 1142 SER G O 1
ATOM 13405 N N . TRP G 1 200 ? -0.726 36.477 -16.529 1.00 95.89 1143 TRP G N 1
ATOM 13406 C CA . TRP G 1 200 ? -0.167 35.244 -15.999 1.00 98.19 1143 TRP G CA 1
ATOM 13407 C C . TRP G 1 200 ? -0.588 35.077 -14.545 1.00 106.89 1143 TRP G C 1
ATOM 13408 O O . TRP G 1 200 ? -0.511 36.027 -13.758 1.00 110.79 1143 TRP G O 1
ATOM 13419 N N . GLN G 1 201 ? -1.033 33.873 -14.194 1.00 107.92 1144 GLN G N 1
ATOM 13420 C CA . GLN G 1 201 ? -1.387 33.531 -12.819 1.00 107.58 1144 GLN G CA 1
ATOM 13421 C C . GLN G 1 201 ? -0.755 32.185 -12.491 1.00 105.80 1144 GLN G C 1
ATOM 13422 O O . GLN G 1 201 ? -1.136 31.162 -13.070 1.00 97.33 1144 GLN G O 1
ATOM 13428 N N . VAL G 1 202 ? 0.209 32.183 -11.574 1.00 106.13 1145 VAL G N 1
ATOM 13429 C CA . VAL G 1 202 ? 0.974 30.991 -11.235 1.00 103.57 1145 VAL G CA 1
ATOM 13430 C C . VAL G 1 202 ? 0.821 30.719 -9.744 1.00 101.78 1145 VAL G C 1
ATOM 13431 O O . VAL G 1 202 ? 0.858 31.642 -8.922 1.00 101.07 1145 VAL G O 1
ATOM 13435 N N . ASN G 1 203 ? 0.612 29.446 -9.402 1.00 93.16 1146 ASN G N 1
ATOM 13436 C CA . ASN G 1 203 ? 0.478 29.012 -8.029 1.00 95.94 1146 ASN G CA 1
ATOM 13437 C C . ASN G 1 203 ? 1.041 27.597 -7.965 1.00 94.14 1146 ASN G C 1
ATOM 13438 O O . ASN G 1 203 ? 0.688 26.771 -8.823 1.00 93.44 1146 ASN G O 1
ATOM 13443 N N . PRO G 1 204 ? 1.909 27.276 -6.990 1.00 93.47 1147 PRO G N 1
ATOM 13444 C CA . PRO G 1 204 ? 2.517 28.167 -5.996 1.00 94.49 1147 PRO G CA 1
ATOM 13445 C C . PRO G 1 204 ? 3.798 28.838 -6.487 1.00 98.02 1147 PRO G C 1
ATOM 13446 O O . PRO G 1 204 ? 4.621 28.198 -7.144 1.00 95.78 1147 PRO G O 1
ATOM 13450 N N . THR G 1 205 ? 3.955 30.125 -6.170 1.00 104.09 1148 THR G N 1
ATOM 13451 C CA . THR G 1 205 ? 5.170 30.837 -6.550 1.00 95.38 1148 THR G CA 1
ATOM 13452 C C . THR G 1 205 ? 6.379 30.373 -5.743 1.00 94.59 1148 THR G C 1
ATOM 13453 O O . THR G 1 205 ? 7.503 30.376 -6.258 1.00 91.31 1148 THR G O 1
ATOM 13457 N N . GLU G 1 206 ? 6.173 29.975 -4.489 1.00 98.77 1149 GLU G N 1
ATOM 13458 C CA . GLU G 1 206 ? 7.245 29.531 -3.610 1.00 99.71 1149 GLU G CA 1
ATOM 13459 C C . GLU G 1 206 ? 6.737 28.395 -2.738 1.00 95.31 1149 GLU G C 1
ATOM 13460 O O . GLU G 1 206 ? 5.585 28.420 -2.294 1.00 102.84 1149 GLU G O 1
ATOM 13466 N N . LEU G 1 207 ? 7.585 27.396 -2.502 1.00 97.16 1150 LEU G N 1
ATOM 13467 C CA . LEU G 1 207 ? 7.199 26.311 -1.608 1.00 101.55 1150 LEU G CA 1
ATOM 13468 C C . LEU G 1 207 ? 8.422 25.480 -1.245 1.00 103.86 1150 LEU G C 1
ATOM 13469 O O . LEU G 1 207 ? 9.520 25.662 -1.783 1.00 107.72 1150 LEU G O 1
ATOM 13474 N N . LEU G 1 208 ? 8.213 24.582 -0.287 1.00 112.83 1151 LEU G N 1
ATOM 13475 C CA . LEU G 1 208 ? 9.211 23.628 0.162 1.00 113.29 1151 LEU G CA 1
ATOM 13476 C C . LEU G 1 208 ? 8.579 22.245 0.197 1.00 116.86 1151 LEU G C 1
ATOM 13477 O O . LEU G 1 208 ? 7.372 22.099 0.410 1.00 120.65 1151 LEU G O 1
ATOM 13482 N N . LEU G 1 209 ? 9.408 21.231 -0.016 1.00 111.31 1152 LEU G N 1
ATOM 13483 C CA . LEU G 1 209 ? 8.966 19.851 -0.132 1.00 111.98 1152 LEU G CA 1
ATOM 13484 C C . LEU G 1 209 ? 9.700 19.000 0.890 1.00 113.10 1152 LEU G C 1
ATOM 13485 O O . LEU G 1 209 ? 10.934 19.021 0.949 1.00 116.00 1152 LEU G O 1
ATOM 13490 N N . ASN G 1 210 ? 8.943 18.248 1.681 1.00 124.44 1153 ASN G N 1
ATOM 13491 C CA . ASN G 1 210 ? 9.525 17.241 2.541 1.00 120.36 1153 ASN G CA 1
ATOM 13492 C C . ASN G 1 210 ? 9.970 16.076 1.663 1.00 115.33 1153 ASN G C 1
ATOM 13493 O O . ASN G 1 210 ? 9.603 16.002 0.488 1.00 118.27 1153 ASN G O 1
ATOM 13498 N N . PRO G 1 211 ? 10.794 15.166 2.185 1.00 109.02 1154 PRO G N 1
ATOM 13499 C CA . PRO G 1 211 ? 11.251 14.044 1.354 1.00 124.29 1154 PRO G CA 1
ATOM 13500 C C . PRO G 1 211 ? 10.077 13.260 0.782 1.00 124.43 1154 PRO G C 1
ATOM 13501 O O . PRO G 1 211 ? 9.155 12.872 1.503 1.00 123.38 1154 PRO G O 1
ATOM 13505 N N . LYS G 1 212 ? 10.114 13.061 -0.538 1.00 124.47 1155 LYS G N 1
ATOM 13506 C CA . LYS G 1 212 ? 9.112 12.334 -1.316 1.00 121.81 1155 LYS G CA 1
ATOM 13507 C C . LYS G 1 212 ? 7.786 13.094 -1.402 1.00 118.02 1155 LYS G C 1
ATOM 13508 O O . LYS G 1 212 ? 6.764 12.528 -1.793 1.00 120.25 1155 LYS G O 1
ATOM 13514 N N . GLU G 1 213 ? 7.780 14.387 -1.081 1.00 116.60 1156 GLU G N 1
ATOM 13515 C CA . GLU G 1 213 ? 6.585 15.202 -1.267 1.00 122.75 1156 GLU G CA 1
ATOM 13516 C C . GLU G 1 213 ? 6.477 15.656 -2.719 1.00 124.37 1156 GLU G C 1
ATOM 13517 O O . GLU G 1 213 ? 7.463 16.098 -3.317 1.00 126.10 1156 GLU G O 1
ATOM 13523 N N . VAL G 1 214 ? 5.276 15.544 -3.282 1.00 114.30 1157 VAL G N 1
ATOM 13524 C CA . VAL G 1 214 ? 5.006 15.854 -4.682 1.00 113.22 1157 VAL G CA 1
ATOM 13525 C C . VAL G 1 214 ? 4.012 17.008 -4.743 1.00 105.86 1157 VAL G C 1
ATOM 13526 O O . VAL G 1 214 ? 2.993 16.986 -4.043 1.00 109.71 1157 VAL G O 1
ATOM 13530 N N . GLN G 1 215 ? 4.304 18.013 -5.573 1.00 110.26 1158 GLN G N 1
ATOM 13531 C CA . GLN G 1 215 ? 3.397 19.144 -5.737 1.00 106.07 1158 GLN G CA 1
ATOM 13532 C C . GLN G 1 215 ? 3.240 19.513 -7.206 1.00 98.53 1158 GLN G C 1
ATOM 13533 O O . GLN G 1 215 ? 4.166 19.374 -8.009 1.00 93.84 1158 GLN G O 1
ATOM 13539 N N . TRP G 1 216 ? 2.050 20.006 -7.541 1.00 94.81 1159 TRP G N 1
ATOM 13540 C CA . TRP G 1 216 ? 1.691 20.417 -8.893 1.00 95.79 1159 TRP G CA 1
ATOM 13541 C C . TRP G 1 216 ? 1.654 21.936 -8.989 1.00 99.09 1159 TRP G C 1
ATOM 13542 O O . TRP G 1 216 ? 1.043 22.601 -8.146 1.00 104.17 1159 TRP G O 1
ATOM 13553 N N . VAL G 1 217 ? 2.313 22.479 -10.010 1.00 95.47 1160 VAL G N 1
ATOM 13554 C CA . VAL G 1 217 ? 2.327 23.910 -10.292 1.00 93.44 1160 VAL G CA 1
ATOM 13555 C C . VAL G 1 217 ? 1.440 24.164 -11.503 1.00 92.17 1160 VAL G C 1
ATOM 13556 O O . VAL G 1 217 ? 1.659 23.584 -12.576 1.00 99.84 1160 VAL G O 1
ATOM 13560 N N . THR G 1 218 ? 0.442 25.027 -11.328 1.00 87.54 1161 THR G N 1
ATOM 13561 C CA . THR G 1 218 ? -0.507 25.395 -12.367 1.00 96.55 1161 THR G CA 1
ATOM 13562 C C . THR G 1 218 ? -0.142 26.746 -12.973 1.00 102.47 1161 THR G C 1
ATOM 13563 O O . THR G 1 218 ? 0.355 27.642 -12.286 1.00 106.04 1161 THR G O 1
ATOM 13567 N N . LEU G 1 219 ? -0.392 26.884 -14.276 1.00 99.86 1162 LEU G N 1
ATOM 13568 C CA . LEU G 1 219 ? -0.027 28.082 -15.025 1.00 92.12 1162 LEU G CA 1
ATOM 13569 C C . LEU G 1 219 ? -1.176 28.438 -15.955 1.00 100.76 1162 LEU G C 1
ATOM 13570 O O . LEU G 1 219 ? -1.594 27.606 -16.767 1.00 106.85 1162 LEU G O 1
ATOM 13575 N N . GLU G 1 220 ? -1.686 29.663 -15.838 1.00 97.41 1163 GLU G N 1
ATOM 13576 C CA . GLU G 1 220 ? -2.795 30.135 -16.655 1.00 97.21 1163 GLU G CA 1
ATOM 13577 C C . GLU G 1 220 ? -2.385 31.391 -17.413 1.00 101.09 1163 GLU G C 1
ATOM 13578 O O . GLU G 1 220 ? -1.739 32.281 -16.851 1.00 106.90 1163 GLU G O 1
ATOM 13584 N N . PHE G 1 221 ? -2.765 31.459 -18.689 1.00 108.43 1164 PHE G N 1
ATOM 13585 C CA . PHE G 1 221 ? -2.389 32.557 -19.575 1.00 105.70 1164 PHE G CA 1
ATOM 13586 C C . PHE G 1 221 ? -3.629 33.110 -20.262 1.00 103.19 1164 PHE G C 1
ATOM 13587 O O . PHE G 1 221 ? -4.305 32.385 -21.003 1.00 104.73 1164 PHE G O 1
ATOM 13595 N N . HIS G 1 222 ? -3.930 34.392 -20.005 1.00 102.38 1165 HIS G N 1
ATOM 13596 C CA . HIS G 1 222 ? -5.025 35.115 -20.640 1.00 111.75 1165 HIS G CA 1
ATOM 13597 C C . HIS G 1 222 ? -4.455 36.019 -21.731 1.00 111.60 1165 HIS G C 1
ATOM 13598 O O . HIS G 1 222 ? -3.995 37.129 -21.427 1.00 112.70 1165 HIS G O 1
ATOM 13605 N N . PRO G 1 223 ? -4.480 35.618 -23.002 1.00 114.36 1166 PRO G N 1
ATOM 13606 C CA . PRO G 1 223 ? -3.796 36.409 -24.038 1.00 111.20 1166 PRO G CA 1
ATOM 13607 C C . PRO G 1 223 ? -4.491 37.712 -24.414 1.00 100.21 1166 PRO G C 1
ATOM 13608 O O . PRO G 1 223 ? -5.511 37.700 -25.113 1.00 108.27 1166 PRO G O 1
ATOM 13612 N N . ARG G 1 224 ? -3.949 38.842 -23.962 1.00 130.02 1167 ARG G N 1
ATOM 13613 C CA . ARG G 1 224 ? -4.414 40.148 -24.406 1.00 130.02 1167 ARG G CA 1
ATOM 13614 C C . ARG G 1 224 ? -3.733 40.519 -25.727 1.00 130.02 1167 ARG G C 1
ATOM 13615 O O . ARG G 1 224 ? -2.743 39.906 -26.135 1.00 130.02 1167 ARG G O 1
ATOM 13623 N N . LYS G 1 225 ? -4.290 41.528 -26.408 1.00 127.78 1168 LYS G N 1
ATOM 13624 C CA . LYS G 1 225 ? -3.826 41.883 -27.748 1.00 127.78 1168 LYS G CA 1
ATOM 13625 C C . LYS G 1 225 ? -2.350 42.269 -27.771 1.00 127.78 1168 LYS G C 1
ATOM 13626 O O . LYS G 1 225 ? -1.675 42.059 -28.788 1.00 127.78 1168 LYS G O 1
ATOM 13632 N N . GLU G 1 226 ? -1.820 42.813 -26.669 1.00 126.35 1169 GLU G N 1
ATOM 13633 C CA . GLU G 1 226 ? -0.394 43.126 -26.641 1.00 126.35 1169 GLU G CA 1
ATOM 13634 C C . GLU G 1 226 ? 0.446 41.860 -26.689 1.00 126.35 1169 GLU G C 1
ATOM 13635 O O . GLU G 1 226 ? 1.557 41.873 -27.230 1.00 126.35 1169 GLU G O 1
ATOM 13641 N N . ASP G 1 227 ? -0.066 40.762 -26.130 1.00 122.99 1170 ASP G N 1
ATOM 13642 C CA . ASP G 1 227 ? 0.672 39.506 -26.162 1.00 122.99 1170 ASP G CA 1
ATOM 13643 C C . ASP G 1 227 ? 0.700 38.946 -27.576 1.00 122.99 1170 ASP G C 1
ATOM 13644 O O . ASP G 1 227 ? 1.758 38.557 -28.085 1.00 122.99 1170 ASP G O 1
ATOM 13649 N N . LEU G 1 228 ? -0.463 38.909 -28.228 1.00 124.46 1171 LEU G N 1
ATOM 13650 C CA . LEU G 1 228 ? -0.597 38.295 -29.541 1.00 122.37 1171 LEU G CA 1
ATOM 13651 C C . LEU G 1 228 ? -0.070 39.172 -30.668 1.00 131.04 1171 LEU G C 1
ATOM 13652 O O . LEU G 1 228 ? 0.129 38.669 -31.779 1.00 135.14 1171 LEU G O 1
ATOM 13657 N N . ALA G 1 229 ? 0.156 40.466 -30.414 1.00 124.78 1172 ALA G N 1
ATOM 13658 C CA . ALA G 1 229 ? 0.622 41.351 -31.478 1.00 127.15 1172 ALA G CA 1
ATOM 13659 C C . ALA G 1 229 ? 2.012 40.967 -31.970 1.00 126.49 1172 ALA G C 1
ATOM 13660 O O . ALA G 1 229 ? 2.330 41.166 -33.148 1.00 128.03 1172 ALA G O 1
ATOM 13662 N N . LEU G 1 230 ? 2.850 40.421 -31.090 1.00 142.83 1173 LEU G N 1
ATOM 13663 C CA . LEU G 1 230 ? 4.182 39.974 -31.478 1.00 147.84 1173 LEU G CA 1
ATOM 13664 C C . LEU G 1 230 ? 4.225 38.503 -31.864 1.00 144.65 1173 LEU G C 1
ATOM 13665 O O . LEU G 1 230 ? 5.089 38.101 -32.651 1.00 146.14 1173 LEU G O 1
ATOM 13670 N N . LEU G 1 231 ? 3.314 37.694 -31.331 1.00 142.89 1174 LEU G N 1
ATOM 13671 C CA . LEU G 1 231 ? 3.302 36.253 -31.555 1.00 144.49 1174 LEU G CA 1
ATOM 13672 C C . LEU G 1 231 ? 2.656 35.861 -32.880 1.00 146.89 1174 LEU G C 1
ATOM 13673 O O . LEU G 1 231 ? 2.336 34.684 -33.073 1.00 145.16 1174 LEU G O 1
ATOM 13678 N N . GLN G 1 232 ? 2.467 36.817 -33.792 1.00 155.75 1175 GLN G N 1
ATOM 13679 C CA . GLN G 1 232 ? 1.692 36.571 -35.004 1.00 151.01 1175 GLN G CA 1
ATOM 13680 C C . GLN G 1 232 ? 2.481 35.798 -36.055 1.00 151.51 1175 GLN G C 1
ATOM 13681 O O . GLN G 1 232 ? 1.921 34.933 -36.739 1.00 146.55 1175 GLN G O 1
ATOM 13687 N N . LYS G 1 233 ? 3.775 36.093 -36.194 1.00 149.60 1176 LYS G N 1
ATOM 13688 C CA . LYS G 1 233 ? 4.510 35.722 -37.401 1.00 152.01 1176 LYS G CA 1
ATOM 13689 C C . LYS G 1 233 ? 4.555 34.209 -37.598 1.00 155.41 1176 LYS G C 1
ATOM 13690 O O . LYS G 1 233 ? 4.058 33.685 -38.602 1.00 159.19 1176 LYS G O 1
ATOM 13696 N N . SER G 1 234 ? 5.152 33.489 -36.652 1.00 154.71 1177 SER G N 1
ATOM 13697 C CA . SER G 1 234 ? 5.363 32.059 -36.810 1.00 146.73 1177 SER G CA 1
ATOM 13698 C C . SER G 1 234 ? 4.133 31.274 -36.351 1.00 149.26 1177 SER G C 1
ATOM 13699 O O . SER G 1 234 ? 3.151 31.831 -35.853 1.00 155.21 1177 SER G O 1
ATOM 13702 N N . ASP G 1 235 ? 4.192 29.953 -36.526 1.00 136.43 1178 ASP G N 1
ATOM 13703 C CA . ASP G 1 235 ? 3.119 29.065 -36.095 1.00 140.69 1178 ASP G CA 1
ATOM 13704 C C . ASP G 1 235 ? 3.288 28.591 -34.659 1.00 135.52 1178 ASP G C 1
ATOM 13705 O O . ASP G 1 235 ? 2.289 28.355 -33.971 1.00 131.33 1178 ASP G O 1
ATOM 13710 N N . VAL G 1 236 ? 4.525 28.440 -34.195 1.00 127.98 1179 VAL G N 1
ATOM 13711 C CA . VAL G 1 236 ? 4.819 28.073 -32.815 1.00 116.13 1179 VAL G CA 1
ATOM 13712 C C . VAL G 1 236 ? 5.491 29.268 -32.157 1.00 114.53 1179 VAL G C 1
ATOM 13713 O O . VAL G 1 236 ? 6.591 29.671 -32.558 1.00 120.25 1179 VAL G O 1
ATOM 13717 N N . SER G 1 237 ? 4.833 29.835 -31.151 1.00 105.81 1180 SER G N 1
ATOM 13718 C CA . SER G 1 237 ? 5.226 31.108 -30.564 1.00 102.58 1180 SER G CA 1
ATOM 13719 C C . SER G 1 237 ? 5.752 30.897 -29.151 1.00 106.65 1180 SER G C 1
ATOM 13720 O O . SER G 1 237 ? 5.155 30.154 -28.364 1.00 106.06 1180 SER G O 1
ATOM 13723 N N . HIS G 1 238 ? 6.869 31.549 -28.839 1.00 102.61 1181 HIS G N 1
ATOM 13724 C CA . HIS G 1 238 ? 7.403 31.571 -27.482 1.00 97.07 1181 HIS G CA 1
ATOM 13725 C C . HIS G 1 238 ? 6.673 32.637 -26.674 1.00 95.99 1181 HIS G C 1
ATOM 13726 O O . HIS G 1 238 ? 6.711 33.822 -27.024 1.00 95.15 1181 HIS G O 1
ATOM 13733 N N . VAL G 1 239 ? 6.020 32.225 -25.590 1.00 87.48 1182 VAL G N 1
ATOM 13734 C CA . VAL G 1 239 ? 5.172 33.126 -24.822 1.00 81.48 1182 VAL G CA 1
ATOM 13735 C C . VAL G 1 239 ? 5.751 33.471 -23.455 1.00 78.36 1182 VAL G C 1
ATOM 13736 O O . VAL G 1 239 ? 5.370 34.507 -22.888 1.00 86.86 1182 VAL G O 1
ATOM 13740 N N . GLY G 1 240 ? 6.648 32.658 -22.910 1.00 74.89 1183 GLY G N 1
ATOM 13741 C CA . GLY G 1 240 ? 7.184 32.953 -21.595 1.00 76.72 1183 GLY G CA 1
ATOM 13742 C C . GLY G 1 240 ? 8.314 32.015 -21.238 1.00 82.63 1183 GLY G C 1
ATOM 13743 O O . GLY G 1 240 ? 8.636 31.076 -21.971 1.00 86.73 1183 GLY G O 1
ATOM 13744 N N . THR G 1 241 ? 8.918 32.293 -20.085 1.00 75.76 1184 THR G N 1
ATOM 13745 C CA . THR G 1 241 ? 10.023 31.507 -19.556 1.00 77.63 1184 THR G CA 1
ATOM 13746 C C . THR G 1 241 ? 9.796 31.291 -18.069 1.00 74.35 1184 THR G C 1
ATOM 13747 O O . THR G 1 241 ? 9.560 32.254 -17.329 1.00 78.89 1184 THR G O 1
ATOM 13751 N N . LEU G 1 242 ? 9.860 30.032 -17.634 1.00 69.05 1185 LEU G N 1
ATOM 13752 C CA . LEU G 1 242 ? 9.567 29.660 -16.255 1.00 72.18 1185 LEU G CA 1
ATOM 13753 C C . LEU G 1 242 ? 10.870 29.213 -15.604 1.00 77.53 1185 LEU G C 1
ATOM 13754 O O . LEU G 1 242 ? 11.412 28.157 -15.945 1.00 86.55 1185 LEU G O 1
ATOM 13759 N N . LEU G 1 243 ? 11.372 30.012 -14.671 1.00 71.22 1186 LEU G N 1
ATOM 13760 C CA . LEU G 1 243 ? 12.608 29.721 -13.964 1.00 73.88 1186 LEU G CA 1
ATOM 13761 C C . LEU G 1 243 ? 12.277 29.056 -12.635 1.00 76.90 1186 LEU G C 1
ATOM 13762 O O . LEU G 1 243 ? 11.513 29.608 -11.835 1.00 79.56 1186 LEU G O 1
ATOM 13767 N N . ILE G 1 244 ? 12.852 27.879 -12.400 1.00 77.13 1187 ILE G N 1
ATOM 13768 C CA . ILE G 1 244 ? 12.668 27.143 -11.155 1.00 74.16 1187 ILE G CA 1
ATOM 13769 C C . ILE G 1 244 ? 14.019 27.060 -10.461 1.00 78.14 1187 ILE G C 1
ATOM 13770 O O . ILE G 1 244 ? 14.944 26.403 -10.959 1.00 82.08 1187 ILE G O 1
ATOM 13775 N N . THR G 1 245 ? 14.144 27.739 -9.325 1.00 78.87 1188 THR G N 1
ATOM 13776 C CA . THR G 1 245 ? 15.330 27.655 -8.484 1.00 84.74 1188 THR G CA 1
ATOM 13777 C C . THR G 1 245 ? 15.020 26.687 -7.351 1.00 90.54 1188 THR G C 1
ATOM 13778 O O . THR G 1 245 ? 14.175 26.970 -6.495 1.00 91.70 1188 THR G O 1
ATOM 13782 N N . HIS G 1 246 ? 15.716 25.556 -7.340 1.00 92.40 1189 HIS G N 1
ATOM 13783 C CA . HIS G 1 246 ? 15.420 24.469 -6.429 1.00 95.48 1189 HIS G CA 1
ATOM 13784 C C . HIS G 1 246 ? 16.711 23.906 -5.855 1.00 94.63 1189 HIS G C 1
ATOM 13785 O O . HIS G 1 246 ? 17.817 24.157 -6.354 1.00 100.70 1189 HIS G O 1
ATOM 13792 N N . GLY G 1 247 ? 16.545 23.130 -4.793 1.00 101.61 1190 GLY G N 1
ATOM 13793 C CA . GLY G 1 247 ? 17.688 22.520 -4.136 1.00 111.43 1190 GLY G CA 1
ATOM 13794 C C . GLY G 1 247 ? 17.320 22.046 -2.741 1.00 107.98 1190 GLY G C 1
ATOM 13795 O O . GLY G 1 247 ? 16.159 21.797 -2.449 1.00 104.67 1190 GLY G O 1
ATOM 13796 N N . ASP G 1 248 ? 18.342 21.945 -1.894 1.00 106.92 1191 ASP G N 1
ATOM 13797 C CA . ASP G 1 248 ? 18.177 21.491 -0.516 1.00 109.60 1191 ASP G CA 1
ATOM 13798 C C . ASP G 1 248 ? 18.013 22.652 0.461 1.00 104.68 1191 ASP G C 1
ATOM 13799 O O . ASP G 1 248 ? 18.771 23.623 0.428 1.00 99.01 1191 ASP G O 1
ATOM 13804 N N . GLU G 1 249 ? 17.036 22.514 1.358 1.00 106.03 1192 GLU G N 1
ATOM 13805 C CA . GLU G 1 249 ? 16.758 23.542 2.363 1.00 103.54 1192 GLU G CA 1
ATOM 13806 C C . GLU G 1 249 ? 17.948 23.900 3.255 1.00 99.89 1192 GLU G C 1
ATOM 13807 O O . GLU G 1 249 ? 18.170 25.104 3.492 1.00 98.85 1192 GLU G O 1
ATOM 13813 N N . PRO G 1 250 ? 18.722 22.949 3.802 1.00 106.74 1193 PRO G N 1
ATOM 13814 C CA . PRO G 1 250 ? 19.805 23.354 4.719 1.00 109.82 1193 PRO G CA 1
ATOM 13815 C C . PRO G 1 250 ? 20.826 24.283 4.090 1.00 105.00 1193 PRO G C 1
ATOM 13816 O O . PRO G 1 250 ? 21.286 25.224 4.752 1.00 98.15 1193 PRO G O 1
ATOM 13820 N N . THR G 1 251 ? 21.214 24.038 2.838 1.00 105.31 1194 THR G N 1
ATOM 13821 C CA . THR G 1 251 ? 22.122 24.973 2.186 1.00 105.26 1194 THR G CA 1
ATOM 13822 C C . THR G 1 251 ? 21.475 26.339 1.996 1.00 97.30 1194 THR G C 1
ATOM 13823 O O . THR G 1 251 ? 22.176 27.356 2.001 1.00 94.99 1194 THR G O 1
ATOM 13827 N N . ARG G 1 252 ? 20.142 26.397 1.881 1.00 93.43 1195 ARG G N 1
ATOM 13828 C CA . ARG G 1 252 ? 19.493 27.702 1.807 1.00 93.45 1195 ARG G CA 1
ATOM 13829 C C . ARG G 1 252 ? 19.607 28.430 3.134 1.00 93.48 1195 ARG G C 1
ATOM 13830 O O . ARG G 1 252 ? 19.860 29.640 3.168 1.00 93.15 1195 ARG G O 1
ATOM 13838 N N . LEU G 1 253 ? 19.451 27.703 4.241 1.00 103.67 1196 LEU G N 1
ATOM 13839 C CA . LEU G 1 253 ? 19.629 28.338 5.542 1.00 101.71 1196 LEU G CA 1
ATOM 13840 C C . LEU G 1 253 ? 21.066 28.808 5.729 1.00 89.23 1196 LEU G C 1
ATOM 13841 O O . LEU G 1 253 ? 21.307 29.901 6.252 1.00 85.99 1196 LEU G O 1
ATOM 13846 N N . ARG G 1 254 ? 22.033 28.008 5.275 1.00 92.44 1197 ARG G N 1
ATOM 13847 C CA . ARG G 1 254 ? 23.440 28.390 5.389 1.00 96.81 1197 ARG G CA 1
ATOM 13848 C C . ARG G 1 254 ? 23.748 29.647 4.575 1.00 91.90 1197 ARG G C 1
ATOM 13849 O O . ARG G 1 254 ? 24.379 30.594 5.076 1.00 89.43 1197 ARG G O 1
ATOM 13857 N N . ILE G 1 255 ? 23.290 29.684 3.320 1.00 87.56 1198 ILE G N 1
ATOM 13858 C CA . ILE G 1 255 ? 23.574 30.833 2.468 1.00 87.19 1198 ILE G CA 1
ATOM 13859 C C . ILE G 1 255 ? 22.871 32.077 2.996 1.00 89.73 1198 ILE G C 1
ATOM 13860 O O . ILE G 1 255 ? 23.444 33.167 2.981 1.00 96.66 1198 ILE G O 1
ATOM 13865 N N . ARG G 1 256 ? 21.632 31.941 3.481 1.00 85.56 1199 ARG G N 1
ATOM 13866 C CA . ARG G 1 256 ? 20.934 33.091 4.049 1.00 84.93 1199 ARG G CA 1
ATOM 13867 C C . ARG G 1 256 ? 21.650 33.607 5.291 1.00 84.72 1199 ARG G C 1
ATOM 13868 O O . ARG G 1 256 ? 21.842 34.822 5.458 1.00 91.04 1199 ARG G O 1
ATOM 13876 N N . ARG G 1 257 ? 22.060 32.689 6.173 1.00 90.83 1200 ARG G N 1
ATOM 13877 C CA . ARG G 1 257 ? 22.740 33.075 7.402 1.00 95.11 1200 ARG G CA 1
ATOM 13878 C C . ARG G 1 257 ? 24.003 33.867 7.103 1.00 95.75 1200 ARG G C 1
ATOM 13879 O O . ARG G 1 257 ? 24.260 34.897 7.738 1.00 101.53 1200 ARG G O 1
ATOM 13887 N N . LEU G 1 258 ? 24.807 33.412 6.138 1.00 91.80 1201 LEU G N 1
ATOM 13888 C CA . LEU G 1 258 ? 26.019 34.175 5.850 1.00 97.33 1201 LEU G CA 1
ATOM 13889 C C . LEU G 1 258 ? 25.703 35.441 5.056 1.00 99.35 1201 LEU G C 1
ATOM 13890 O O . LEU G 1 258 ? 26.389 36.457 5.215 1.00 103.47 1201 LEU G O 1
ATOM 13895 N N . TYR G 1 259 ? 24.678 35.393 4.199 1.00 95.99 1202 TYR G N 1
ATOM 13896 C CA . TYR G 1 259 ? 24.305 36.529 3.364 1.00 90.02 1202 TYR G CA 1
ATOM 13897 C C . TYR G 1 259 ? 23.847 37.713 4.198 1.00 94.53 1202 TYR G C 1
ATOM 13898 O O . TYR G 1 259 ? 24.043 38.864 3.793 1.00 98.52 1202 TYR G O 1
ATOM 13907 N N . LYS G 1 260 ? 23.217 37.459 5.346 1.00 97.23 1203 LYS G N 1
ATOM 13908 C CA . LYS G 1 260 ? 22.869 38.566 6.232 1.00 99.13 1203 LYS G CA 1
ATOM 13909 C C . LYS G 1 260 ? 24.120 39.339 6.642 1.00 103.24 1203 LYS G C 1
ATOM 13910 O O . LYS G 1 260 ? 24.140 40.576 6.605 1.00 106.79 1203 LYS G O 1
ATOM 13916 N N . LYS G 1 261 ? 25.179 38.623 7.030 1.00 100.95 1204 LYS G N 1
ATOM 13917 C CA . LYS G 1 261 ? 26.444 39.269 7.369 1.00 106.19 1204 LYS G CA 1
ATOM 13918 C C . LYS G 1 261 ? 27.112 39.935 6.171 1.00 107.82 1204 LYS G C 1
ATOM 13919 O O . LYS G 1 261 ? 27.909 40.859 6.363 1.00 112.63 1204 LYS G O 1
ATOM 13933 N N . LYS G 1 263 ? 25.711 41.797 4.060 1.00 103.80 1206 LYS G N 1
ATOM 13934 C CA . LYS G 1 263 ? 25.133 43.134 4.024 1.00 108.09 1206 LYS G CA 1
ATOM 13935 C C . LYS G 1 263 ? 25.608 44.025 5.162 1.00 112.17 1206 LYS G C 1
ATOM 13936 O O . LYS G 1 263 ? 25.487 45.249 5.057 1.00 113.17 1206 LYS G O 1
ATOM 13942 N N . GLU G 1 264 ? 26.128 43.451 6.250 1.00 110.86 1207 GLU G N 1
ATOM 13943 C CA . GLU G 1 264 ? 26.600 44.289 7.346 1.00 112.80 1207 GLU G CA 1
ATOM 13944 C C . GLU G 1 264 ? 27.815 45.116 6.947 1.00 121.22 1207 GLU G C 1
ATOM 13945 O O . GLU G 1 264 ? 28.046 46.185 7.524 1.00 122.45 1207 GLU G O 1
ATOM 13951 N N . THR G 1 265 ? 28.602 44.650 5.978 1.00 123.98 1208 THR G N 1
ATOM 13952 C CA . THR G 1 265 ? 29.687 45.463 5.451 1.00 124.76 1208 THR G CA 1
ATOM 13953 C C . THR G 1 265 ? 29.366 46.086 4.095 1.00 128.50 1208 THR G C 1
ATOM 13954 O O . THR G 1 265 ? 30.016 47.067 3.714 1.00 138.25 1208 THR G O 1
ATOM 13958 N N . GLY G 1 266 ? 28.343 45.604 3.395 1.00 124.09 1209 GLY G N 1
ATOM 13959 C CA . GLY G 1 266 ? 28.052 46.192 2.097 1.00 133.10 1209 GLY G CA 1
ATOM 13960 C C . GLY G 1 266 ? 29.182 45.935 1.126 1.00 139.53 1209 GLY G C 1
ATOM 13961 O O . GLY G 1 266 ? 29.525 46.818 0.330 1.00 144.54 1209 GLY G O 1
ATOM 13962 N N . GLU G 1 267 ? 29.771 44.739 1.180 1.00 144.44 1210 GLU G N 1
ATOM 13963 C CA . GLU G 1 267 ? 31.028 44.478 0.483 1.00 147.87 1210 GLU G CA 1
ATOM 13964 C C . GLU G 1 267 ? 30.909 44.663 -1.027 1.00 162.89 1210 GLU G C 1
ATOM 13965 O O . GLU G 1 267 ? 31.771 45.295 -1.648 1.00 166.26 1210 GLU G O 1
ATOM 13971 N N . LEU G 1 268 ? 29.853 44.123 -1.645 1.00 157.70 1211 LEU G N 1
ATOM 13972 C CA . LEU G 1 268 ? 29.706 44.204 -3.103 1.00 161.21 1211 LEU G CA 1
ATOM 13973 C C . LEU G 1 268 ? 28.325 44.765 -3.456 1.00 166.99 1211 LEU G C 1
ATOM 13974 O O . LEU G 1 268 ? 27.426 44.024 -3.859 1.00 164.63 1211 LEU G O 1
ATOM 13979 N N . ASN G 1 269 ? 28.163 46.079 -3.305 1.00 165.15 1212 ASN G N 1
ATOM 13980 C CA . ASN G 1 269 ? 26.938 46.769 -3.691 1.00 156.48 1212 ASN G CA 1
ATOM 13981 C C . ASN G 1 269 ? 27.063 47.581 -4.975 1.00 156.02 1212 ASN G C 1
ATOM 13982 O O . ASN G 1 269 ? 26.060 48.139 -5.428 1.00 154.49 1212 ASN G O 1
ATOM 13987 N N . GLY G 1 270 ? 28.250 47.668 -5.571 1.00 158.48 1213 GLY G N 1
ATOM 13988 C CA . GLY G 1 270 ? 28.417 48.547 -6.713 1.00 164.91 1213 GLY G CA 1
ATOM 13989 C C . GLY G 1 270 ? 27.778 48.074 -8.002 1.00 171.67 1213 GLY G C 1
ATOM 13990 O O . GLY G 1 270 ? 26.768 48.636 -8.435 1.00 168.32 1213 GLY G O 1
ATOM 13991 N N . ASN G 1 271 ? 28.347 47.043 -8.629 1.00 170.31 1214 ASN G N 1
ATOM 13992 C CA . ASN G 1 271 ? 27.778 46.486 -9.848 1.00 163.58 1214 ASN G CA 1
ATOM 13993 C C . ASN G 1 271 ? 27.289 45.057 -9.679 1.00 160.84 1214 ASN G C 1
ATOM 13994 O O . ASN G 1 271 ? 26.416 44.624 -10.437 1.00 160.90 1214 ASN G O 1
ATOM 13999 N N . GLU G 1 272 ? 27.841 44.322 -8.711 1.00 156.68 1215 GLU G N 1
ATOM 14000 C CA . GLU G 1 272 ? 27.345 42.992 -8.375 1.00 154.68 1215 GLU G CA 1
ATOM 14001 C C . GLU G 1 272 ? 25.880 43.034 -7.968 1.00 151.52 1215 GLU G C 1
ATOM 14002 O O . GLU G 1 272 ? 25.152 42.049 -8.141 1.00 142.18 1215 GLU G O 1
ATOM 14008 N N . ASN G 1 273 ? 25.439 44.168 -7.421 1.00 157.67 1216 ASN G N 1
ATOM 14009 C CA . ASN G 1 273 ? 24.082 44.372 -6.931 1.00 156.46 1216 ASN G CA 1
ATOM 14010 C C . ASN G 1 273 ? 23.014 44.125 -7.993 1.00 151.88 1216 ASN G C 1
ATOM 14011 O O . ASN G 1 273 ? 21.825 44.094 -7.655 1.00 150.72 1216 ASN G O 1
ATOM 14016 N N . GLU G 1 274 ? 23.389 43.923 -9.257 1.00 145.54 1217 GLU G N 1
ATOM 14017 C CA . GLU G 1 274 ? 22.388 43.774 -10.305 1.00 149.51 1217 GLU G CA 1
ATOM 14018 C C . GLU G 1 274 ? 22.262 42.366 -10.868 1.00 147.01 1217 GLU G C 1
ATOM 14019 O O . GLU G 1 274 ? 21.169 41.990 -11.294 1.00 148.76 1217 GLU G O 1
ATOM 14025 N N . THR G 1 275 ? 23.334 41.572 -10.882 1.00 136.43 1218 THR G N 1
ATOM 14026 C CA . THR G 1 275 ? 23.240 40.182 -11.314 1.00 131.63 1218 THR G CA 1
ATOM 14027 C C . THR G 1 275 ? 23.309 39.159 -10.191 1.00 121.27 1218 THR G C 1
ATOM 14028 O O . THR G 1 275 ? 22.735 38.078 -10.331 1.00 107.04 1218 THR G O 1
ATOM 14032 N N . PHE G 1 276 ? 23.992 39.462 -9.087 1.00 121.66 1219 PHE G N 1
ATOM 14033 C CA . PHE G 1 276 ? 24.088 38.498 -7.996 1.00 110.70 1219 PHE G CA 1
ATOM 14034 C C . PHE G 1 276 ? 22.879 38.577 -7.079 1.00 110.16 1219 PHE G C 1
ATOM 14035 O O . PHE G 1 276 ? 22.236 37.560 -6.795 1.00 109.33 1219 PHE G O 1
ATOM 14043 N N . ARG G 1 277 ? 22.576 39.779 -6.587 1.00 113.48 1220 ARG G N 1
ATOM 14044 C CA . ARG G 1 277 ? 21.456 39.947 -5.671 1.00 113.54 1220 ARG G CA 1
ATOM 14045 C C . ARG G 1 277 ? 20.154 39.490 -6.318 1.00 111.57 1220 ARG G C 1
ATOM 14046 O O . ARG G 1 277 ? 19.302 38.894 -5.657 1.00 108.00 1220 ARG G O 1
ATOM 14054 N N . ASN G 1 278 ? 19.970 39.792 -7.606 1.00 118.39 1221 ASN G N 1
ATOM 14055 C CA . ASN G 1 278 ? 18.763 39.365 -8.309 1.00 119.72 1221 ASN G CA 1
ATOM 14056 C C . ASN G 1 278 ? 18.590 37.848 -8.286 1.00 107.05 1221 ASN G C 1
ATOM 14057 O O . ASN G 1 278 ? 17.457 37.354 -8.315 1.00 104.61 1221 ASN G O 1
ATOM 14062 N N . ILE G 1 279 ? 19.685 37.095 -8.211 1.00 103.64 1222 ILE G N 1
ATOM 14063 C CA . ILE G 1 279 ? 19.591 35.637 -8.207 1.00 100.62 1222 ILE G CA 1
ATOM 14064 C C . ILE G 1 279 ? 19.502 35.042 -6.798 1.00 97.06 1222 ILE G C 1
ATOM 14065 O O . ILE G 1 279 ? 18.861 34.003 -6.608 1.00 94.22 1222 ILE G O 1
ATOM 14070 N N . VAL G 1 280 ? 20.095 35.691 -5.797 1.00 97.18 1223 VAL G N 1
ATOM 14071 C CA . VAL G 1 280 ? 20.261 35.088 -4.477 1.00 92.50 1223 VAL G CA 1
ATOM 14072 C C . VAL G 1 280 ? 19.438 35.790 -3.397 1.00 94.33 1223 VAL G C 1
ATOM 14073 O O . VAL G 1 280 ? 19.345 35.273 -2.274 1.00 94.89 1223 VAL G O 1
ATOM 14077 N N . HIS G 1 281 ? 18.815 36.922 -3.697 1.00 100.15 1224 HIS G N 1
ATOM 14078 C CA . HIS G 1 281 ? 18.017 37.635 -2.708 1.00 96.88 1224 HIS G CA 1
ATOM 14079 C C . HIS G 1 281 ? 16.640 37.007 -2.505 1.00 92.15 1224 HIS G C 1
ATOM 14080 O O . HIS G 1 281 ? 16.246 36.794 -1.352 1.00 99.54 1224 HIS G O 1
ATOM 14087 N N . PRO G 1 282 ? 15.866 36.709 -3.559 1.00 90.95 1225 PRO G N 1
ATOM 14088 C CA . PRO G 1 282 ? 14.530 36.135 -3.328 1.00 92.55 1225 PRO G CA 1
ATOM 14089 C C . PRO G 1 282 ? 14.573 34.764 -2.681 1.00 99.05 1225 PRO G C 1
ATOM 14090 O O . PRO G 1 282 ? 13.516 34.196 -2.379 1.00 107.33 1225 PRO G O 1
ATOM 14094 N N . ILE G 1 283 ? 15.770 34.227 -2.462 1.00 95.23 1226 ILE G N 1
ATOM 14095 C CA . ILE G 1 283 ? 15.946 32.934 -1.824 1.00 89.52 1226 ILE G CA 1
ATOM 14096 C C . ILE G 1 283 ? 16.203 33.076 -0.326 1.00 96.16 1226 ILE G C 1
ATOM 14097 O O . ILE G 1 283 ? 16.015 32.101 0.418 1.00 104.81 1226 ILE G O 1
ATOM 14102 N N . CYS G 1 284 ? 16.620 34.258 0.135 1.00 89.02 1227 CYS G N 1
ATOM 14103 C CA . CYS G 1 284 ? 16.909 34.529 1.535 1.00 94.42 1227 CYS G CA 1
ATOM 14104 C C . CYS G 1 284 ? 15.702 35.060 2.297 1.00 105.45 1227 CYS G C 1
ATOM 14105 O O . CYS G 1 284 ? 15.857 35.531 3.426 1.00 106.05 1227 CYS G O 1
ATOM 14108 N N . LYS G 1 285 ? 14.519 35.032 1.698 1.00 106.03 1228 LYS G N 1
ATOM 14109 C CA . LYS G 1 285 ? 13.318 35.449 2.400 1.00 104.96 1228 LYS G CA 1
ATOM 14110 C C . LYS G 1 285 ? 12.688 34.262 3.120 1.00 109.19 1228 LYS G C 1
ATOM 14111 O O . LYS G 1 285 ? 12.922 33.100 2.782 1.00 108.39 1228 LYS G O 1
ATOM 14117 N N . VAL G 1 286 ? 11.885 34.573 4.134 1.00 116.35 1229 VAL G N 1
ATOM 14118 C CA . VAL G 1 286 ? 11.242 33.541 4.941 1.00 118.81 1229 VAL G CA 1
ATOM 14119 C C . VAL G 1 286 ? 10.124 32.916 4.111 1.00 114.16 1229 VAL G C 1
ATOM 14120 O O . VAL G 1 286 ? 9.139 33.582 3.780 1.00 116.60 1229 VAL G O 1
ATOM 14124 N N . PHE G 1 287 ? 10.271 31.638 3.773 1.00 119.51 1230 PHE G N 1
ATOM 14125 C CA . PHE G 1 287 ? 9.252 30.955 2.995 1.00 119.83 1230 PHE G CA 1
ATOM 14126 C C . PHE G 1 287 ? 8.021 30.675 3.854 1.00 122.94 1230 PHE G C 1
ATOM 14127 O O . PHE G 1 287 ? 8.050 30.754 5.085 1.00 128.96 1230 PHE G O 1
ATOM 14135 N N . SER G 1 288 ? 6.926 30.336 3.181 1.00 129.83 1231 SER G N 1
ATOM 14136 C CA . SER G 1 288 ? 5.706 29.921 3.856 1.00 133.04 1231 SER G CA 1
ATOM 14137 C C . SER G 1 288 ? 5.782 28.423 4.114 1.00 132.75 1231 SER G C 1
ATOM 14138 O O . SER G 1 288 ? 6.139 27.650 3.217 1.00 130.62 1231 SER G O 1
ATOM 14141 N N . GLY G 1 289 ? 5.452 28.017 5.337 1.00 120.83 1232 GLY G N 1
ATOM 14142 C CA . GLY G 1 289 ? 5.658 26.647 5.743 1.00 127.69 1232 GLY G CA 1
ATOM 14143 C C . GLY G 1 289 ? 7.045 26.350 6.267 1.00 131.21 1232 GLY G C 1
ATOM 14144 O O . GLY G 1 289 ? 7.320 25.198 6.629 1.00 134.37 1232 GLY G O 1
ATOM 14145 N N . GLU G 1 290 ? 7.932 27.344 6.303 1.00 138.21 1233 GLU G N 1
ATOM 14146 C CA . GLU G 1 290 ? 9.299 27.144 6.774 1.00 135.86 1233 GLU G CA 1
ATOM 14147 C C . GLU G 1 290 ? 9.288 26.805 8.258 1.00 134.44 1233 GLU G C 1
ATOM 14148 O O . GLU G 1 290 ? 9.068 27.679 9.103 1.00 136.90 1233 GLU G O 1
ATOM 14154 N N . GLN G 1 291 ? 9.529 25.537 8.578 1.00 136.84 1234 GLN G N 1
ATOM 14155 C CA . GLN G 1 291 ? 9.665 25.095 9.960 1.00 150.78 1234 GLN G CA 1
ATOM 14156 C C . GLN G 1 291 ? 11.143 25.156 10.326 1.00 157.35 1234 GLN G C 1
ATOM 14157 O O . GLN G 1 291 ? 11.946 24.360 9.828 1.00 150.78 1234 GLN G O 1
ATOM 14163 N N . LEU G 1 292 ? 11.500 26.104 11.192 1.00 160.50 1235 LEU G N 1
ATOM 14164 C CA . LEU G 1 292 ? 12.898 26.389 11.489 1.00 158.11 1235 LEU G CA 1
ATOM 14165 C C . LEU G 1 292 ? 13.610 25.181 12.085 1.00 161.18 1235 LEU G C 1
ATOM 14166 O O . LEU G 1 292 ? 13.336 24.791 13.224 1.00 159.97 1235 LEU G O 1
ATOM 14171 N N . VAL G 1 293 ? 14.522 24.587 11.323 1.00 173.21 1236 VAL G N 1
ATOM 14172 C CA . VAL G 1 293 ? 15.352 23.493 11.813 1.00 168.88 1236 VAL G CA 1
ATOM 14173 C C . VAL G 1 293 ? 16.610 24.080 12.436 1.00 164.70 1236 VAL G C 1
ATOM 14174 O O . VAL G 1 293 ? 17.220 25.010 11.893 1.00 160.81 1236 VAL G O 1
ATOM 14178 N N . SER G 1 294 ? 16.985 23.554 13.601 1.00 168.41 1237 SER G N 1
ATOM 14179 C CA . SER G 1 294 ? 18.103 24.073 14.374 1.00 163.76 1237 SER G CA 1
ATOM 14180 C C . SER G 1 294 ? 19.387 23.282 14.148 1.00 155.77 1237 SER G C 1
ATOM 14181 O O . SER G 1 294 ? 20.323 23.389 14.948 1.00 158.45 1237 SER G O 1
ATOM 14184 N N . ASP G 1 295 ? 19.451 22.491 13.076 1.00 152.02 1238 ASP G N 1
ATOM 14185 C CA . ASP G 1 295 ? 20.648 21.711 12.791 1.00 146.82 1238 ASP G CA 1
ATOM 14186 C C . ASP G 1 295 ? 21.736 22.537 12.112 1.00 152.31 1238 ASP G C 1
ATOM 14187 O O . ASP G 1 295 ? 22.894 22.107 12.079 1.00 155.18 1238 ASP G O 1
ATOM 14192 N N . VAL G 1 296 ? 21.398 23.714 11.578 1.00 156.35 1239 VAL G N 1
ATOM 14193 C CA . VAL G 1 296 ? 22.357 24.520 10.833 1.00 152.73 1239 VAL G CA 1
ATOM 14194 C C . VAL G 1 296 ? 22.951 25.648 11.664 1.00 151.00 1239 VAL G C 1
ATOM 14195 O O . VAL G 1 296 ? 23.807 26.389 11.160 1.00 148.93 1239 VAL G O 1
ATOM 14199 N N . ILE G 1 297 ? 22.529 25.806 12.915 1.00 147.40 1240 ILE G N 1
ATOM 14200 C CA . ILE G 1 297 ? 23.075 26.856 13.774 1.00 152.20 1240 ILE G CA 1
ATOM 14201 C C . ILE G 1 297 ? 24.490 26.513 14.244 1.00 145.79 1240 ILE G C 1
ATOM 14202 O O . ILE G 1 297 ? 25.302 27.438 14.391 1.00 148.12 1240 ILE G O 1
ATOM 14207 N N . PRO G 1 298 ? 24.872 25.223 14.502 1.00 148.26 1241 PRO G N 1
ATOM 14208 C CA . PRO G 1 298 ? 26.241 24.988 14.980 1.00 150.45 1241 PRO G CA 1
ATOM 14209 C C . PRO G 1 298 ? 27.252 24.983 13.845 1.00 147.73 1241 PRO G C 1
ATOM 14210 O O . PRO G 1 298 ? 28.379 24.510 14.018 1.00 145.73 1241 PRO G O 1
ATOM 14214 N N . ILE G 1 299 ? 26.862 25.507 12.686 1.00 145.06 1242 ILE G N 1
ATOM 14215 C CA . ILE G 1 299 ? 27.677 25.459 11.479 1.00 143.37 1242 ILE G CA 1
ATOM 14216 C C . ILE G 1 299 ? 28.318 26.823 11.286 1.00 141.03 1242 ILE G C 1
ATOM 14217 O O . ILE G 1 299 ? 27.665 27.863 11.442 1.00 135.34 1242 ILE G O 1
ATOM 14222 N N . ARG G 1 300 ? 29.606 26.820 10.941 1.00 141.74 1243 ARG G N 1
ATOM 14223 C CA . ARG G 1 300 ? 30.426 28.028 10.903 1.00 136.41 1243 ARG G CA 1
ATOM 14224 C C . ARG G 1 300 ? 31.082 28.173 9.529 1.00 130.23 1243 ARG G C 1
ATOM 14225 O O . ARG G 1 300 ? 32.303 28.225 9.391 1.00 127.24 1243 ARG G O 1
ATOM 14233 N N . ASP G 1 301 ? 30.261 28.189 8.487 1.00 122.63 1244 ASP G N 1
ATOM 14234 C CA . ASP G 1 301 ? 30.806 28.467 7.171 1.00 123.78 1244 ASP G CA 1
ATOM 14235 C C . ASP G 1 301 ? 30.839 29.977 6.961 1.00 125.39 1244 ASP G C 1
ATOM 14236 O O . ASP G 1 301 ? 30.015 30.719 7.502 1.00 126.72 1244 ASP G O 1
ATOM 14241 N N . SER G 1 302 ? 31.811 30.424 6.168 1.00 127.55 1245 SER G N 1
ATOM 14242 C CA . SER G 1 302 ? 32.150 31.842 6.112 1.00 122.37 1245 SER G CA 1
ATOM 14243 C C . SER G 1 302 ? 32.151 32.420 4.704 1.00 120.35 1245 SER G C 1
ATOM 14244 O O . SER G 1 302 ? 31.638 31.809 3.764 1.00 125.78 1245 SER G O 1
ATOM 14247 N N . VAL G 1 303 ? 32.692 33.631 4.570 1.00 118.97 1246 VAL G N 1
ATOM 14248 C CA . VAL G 1 303 ? 32.640 34.347 3.299 1.00 125.82 1246 VAL G CA 1
ATOM 14249 C C . VAL G 1 303 ? 33.414 33.590 2.224 1.00 126.56 1246 VAL G C 1
ATOM 14250 O O . VAL G 1 303 ? 32.934 33.426 1.095 1.00 121.09 1246 VAL G O 1
ATOM 14254 N N . GLN G 1 304 ? 34.597 33.071 2.569 1.00 118.86 1247 GLN G N 1
ATOM 14255 C CA . GLN G 1 304 ? 35.513 32.579 1.542 1.00 118.32 1247 GLN G CA 1
ATOM 14256 C C . GLN G 1 304 ? 34.946 31.362 0.817 1.00 113.74 1247 GLN G C 1
ATOM 14257 O O . GLN G 1 304 ? 35.087 31.243 -0.406 1.00 114.23 1247 GLN G O 1
ATOM 14263 N N . ASN G 1 305 ? 34.306 30.449 1.544 1.00 113.17 1248 ASN G N 1
ATOM 14264 C CA . ASN G 1 305 ? 33.710 29.272 0.923 1.00 114.34 1248 ASN G CA 1
ATOM 14265 C C . ASN G 1 305 ? 32.324 29.544 0.353 1.00 119.83 1248 ASN G C 1
ATOM 14266 O O . ASN G 1 305 ? 31.738 28.643 -0.261 1.00 116.09 1248 ASN G O 1
ATOM 14271 N N . PHE G 1 306 ? 31.805 30.766 0.518 1.00 124.22 1249 PHE G N 1
ATOM 14272 C CA . PHE G 1 306 ? 30.480 31.086 -0.003 1.00 114.53 1249 PHE G CA 1
ATOM 14273 C C . PHE G 1 306 ? 30.388 30.853 -1.503 1.00 108.87 1249 PHE G C 1
ATOM 14274 O O . PHE G 1 306 ? 29.381 30.322 -1.987 1.00 108.30 1249 PHE G O 1
ATOM 14282 N N . GLY G 1 307 ? 31.425 31.231 -2.254 1.00 106.13 1250 GLY G N 1
ATOM 14283 C CA . GLY G 1 307 ? 31.434 30.927 -3.677 1.00 111.75 1250 GLY G CA 1
ATOM 14284 C C . GLY G 1 307 ? 31.151 29.465 -3.949 1.00 118.12 1250 GLY G C 1
ATOM 14285 O O . GLY G 1 307 ? 30.360 29.123 -4.831 1.00 115.69 1250 GLY G O 1
ATOM 14286 N N . ASP G 1 308 ? 31.804 28.577 -3.196 1.00 124.60 1251 ASP G N 1
ATOM 14287 C CA . ASP G 1 308 ? 31.510 27.155 -3.328 1.00 120.39 1251 ASP G CA 1
ATOM 14288 C C . ASP G 1 308 ? 30.119 26.828 -2.798 1.00 113.02 1251 ASP G C 1
ATOM 14289 O O . ASP G 1 308 ? 29.375 26.057 -3.419 1.00 107.21 1251 ASP G O 1
ATOM 14294 N N . LEU G 1 309 ? 29.736 27.436 -1.670 1.00 112.00 1252 LEU G N 1
ATOM 14295 C CA . LEU G 1 309 ? 28.464 27.095 -1.039 1.00 109.06 1252 LEU G CA 1
ATOM 14296 C C . LEU G 1 309 ? 27.283 27.502 -1.907 1.00 100.66 1252 LEU G C 1
ATOM 14297 O O . LEU G 1 309 ? 26.288 26.773 -1.994 1.00 93.44 1252 LEU G O 1
ATOM 14302 N N . CYS G 1 310 ? 27.373 28.657 -2.556 1.00 105.33 1253 CYS G N 1
ATOM 14303 C CA . CYS G 1 310 ? 26.318 29.083 -3.462 1.00 111.74 1253 CYS G CA 1
ATOM 14304 C C . CYS G 1 310 ? 26.333 28.313 -4.775 1.00 105.17 1253 CYS G C 1
ATOM 14305 O O . CYS G 1 310 ? 25.570 28.661 -5.679 1.00 105.52 1253 CYS G O 1
ATOM 14308 N N . ARG G 1 311 ? 27.205 27.314 -4.930 1.00 111.99 1254 ARG G N 1
ATOM 14309 C CA . ARG G 1 311 ? 27.171 26.490 -6.131 1.00 115.10 1254 ARG G CA 1
ATOM 14310 C C . ARG G 1 311 ? 26.024 25.483 -6.119 1.00 113.18 1254 ARG G C 1
ATOM 14311 O O . ARG G 1 311 ? 25.578 25.060 -7.191 1.00 110.17 1254 ARG G O 1
ATOM 14319 N N . GLU G 1 312 ? 25.502 25.125 -4.942 1.00 113.26 1255 GLU G N 1
ATOM 14320 C CA . GLU G 1 312 ? 24.455 24.115 -4.834 1.00 114.96 1255 GLU G CA 1
ATOM 14321 C C . GLU G 1 312 ? 23.055 24.726 -4.924 1.00 113.97 1255 GLU G C 1
ATOM 14322 O O . GLU G 1 312 ? 22.088 24.187 -4.371 1.00 116.48 1255 GLU G O 1
ATOM 14328 N N . ILE G 1 313 ? 22.926 25.851 -5.619 1.00 108.15 1256 ILE G N 1
ATOM 14329 C CA . ILE G 1 313 ? 21.632 26.446 -5.928 1.00 108.36 1256 ILE G CA 1
ATOM 14330 C C . ILE G 1 313 ? 21.284 25.993 -7.344 1.00 100.84 1256 ILE G C 1
ATOM 14331 O O . ILE G 1 313 ? 21.765 26.552 -8.334 1.00 100.42 1256 ILE G O 1
ATOM 14336 N N . ARG G 1 314 ? 20.455 24.961 -7.462 1.00 92.23 1257 ARG G N 1
ATOM 14337 C CA . ARG G 1 314 ? 20.164 24.435 -8.787 1.00 96.50 1257 ARG G CA 1
ATOM 14338 C C . ARG G 1 314 ? 19.109 25.313 -9.440 1.00 93.40 1257 ARG G C 1
ATOM 14339 O O . ARG G 1 314 ? 18.135 25.702 -8.797 1.00 94.99 1257 ARG G O 1
ATOM 14347 N N . GLN G 1 315 ? 19.327 25.674 -10.699 1.00 87.95 1258 GLN G N 1
ATOM 14348 C CA . GLN G 1 315 ? 18.447 26.612 -11.381 1.00 87.76 1258 GLN G CA 1
ATOM 14349 C C . GLN G 1 315 ? 18.152 26.061 -12.767 1.00 86.48 1258 GLN G C 1
ATOM 14350 O O . GLN G 1 315 ? 19.070 25.902 -13.580 1.00 87.83 1258 GLN G O 1
ATOM 14356 N N . HIS G 1 316 ? 16.880 25.772 -13.038 1.00 86.18 1259 HIS G N 1
ATOM 14357 C CA . HIS G 1 316 ? 16.461 25.231 -14.322 1.00 88.41 1259 HIS G CA 1
ATOM 14358 C C . HIS G 1 316 ? 15.490 26.178 -15.010 1.00 85.04 1259 HIS G C 1
ATOM 14359 O O . HIS G 1 316 ? 14.786 26.961 -14.364 1.00 86.29 1259 HIS G O 1
ATOM 14366 N N . GLU G 1 317 ? 15.468 26.097 -16.337 1.00 82.63 1260 GLU G N 1
ATOM 14367 C CA . GLU G 1 317 ? 14.638 26.950 -17.171 1.00 80.91 1260 GLU G CA 1
ATOM 14368 C C . GLU G 1 317 ? 13.710 26.091 -18.017 1.00 82.31 1260 GLU G C 1
ATOM 14369 O O . GLU G 1 317 ? 14.160 25.148 -18.677 1.00 86.22 1260 GLU G O 1
ATOM 14375 N N . ILE G 1 318 ? 12.422 26.419 -17.995 1.00 88.81 1261 ILE G N 1
ATOM 14376 C CA . ILE G 1 318 ? 11.408 25.756 -18.804 1.00 89.12 1261 ILE G CA 1
ATOM 14377 C C . ILE G 1 318 ? 10.878 26.753 -19.822 1.00 88.41 1261 ILE G C 1
ATOM 14378 O O . ILE G 1 318 ? 10.592 27.909 -19.485 1.00 81.33 1261 ILE G O 1
ATOM 14391 N N . LEU G 1 320 ? 7.984 28.170 -22.430 1.00 81.13 1263 LEU G N 1
ATOM 14392 C CA . LEU G 1 320 ? 6.530 28.246 -22.481 1.00 85.83 1263 LEU G CA 1
ATOM 14393 C C . LEU G 1 320 ? 6.129 28.586 -23.908 1.00 92.42 1263 LEU G C 1
ATOM 14394 O O . LEU G 1 320 ? 6.499 29.646 -24.423 1.00 90.67 1263 LEU G O 1
ATOM 14399 N N . THR G 1 321 ? 5.384 27.686 -24.543 1.00 94.01 1264 THR G N 1
ATOM 14400 C CA . THR G 1 321 ? 5.057 27.799 -25.954 1.00 98.85 1264 THR G CA 1
ATOM 14401 C C . THR G 1 321 ? 3.547 27.783 -26.154 1.00 103.69 1264 THR G C 1
ATOM 14402 O O . THR G 1 321 ? 2.785 27.336 -25.292 1.00 107.40 1264 THR G O 1
ATOM 14414 N N . GLU G 1 323 ? 0.771 27.401 -29.734 1.00 126.49 1266 GLU G N 1
ATOM 14415 C CA . GLU G 1 323 ? 0.520 27.345 -31.166 1.00 132.46 1266 GLU G CA 1
ATOM 14416 C C . GLU G 1 323 ? -0.608 28.297 -31.541 1.00 133.50 1266 GLU G C 1
ATOM 14417 O O . GLU G 1 323 ? -1.606 28.416 -30.824 1.00 128.38 1266 GLU G O 1
ATOM 14423 N N . VAL G 1 324 ? -0.441 28.972 -32.675 1.00 135.79 1267 VAL G N 1
ATOM 14424 C CA . VAL G 1 324 ? -1.400 29.948 -33.181 1.00 142.27 1267 VAL G CA 1
ATOM 14425 C C . VAL G 1 324 ? -2.464 29.230 -34.005 1.00 134.92 1267 VAL G C 1
ATOM 14426 O O . VAL G 1 324 ? -2.224 28.154 -34.566 1.00 130.03 1267 VAL G O 1
ATOM 14430 N N . CYS G 1 325 ? -3.659 29.821 -34.058 1.00 140.69 1268 CYS G N 1
ATOM 14431 C CA . CYS G 1 325 ? -4.755 29.270 -34.847 1.00 149.67 1268 CYS G CA 1
ATOM 14432 C C . CYS G 1 325 ? -4.349 29.114 -36.307 1.00 149.76 1268 CYS G C 1
ATOM 14433 O O . CYS G 1 325 ? -3.780 30.032 -36.906 1.00 147.94 1268 CYS G O 1
ATOM 14436 N N . ALA G 1 326 ? -4.657 27.951 -36.876 1.00 148.15 1269 ALA G N 1
ATOM 14437 C CA . ALA G 1 326 ? -4.367 27.647 -38.278 1.00 148.15 1269 ALA G CA 1
ATOM 14438 C C . ALA G 1 326 ? -2.892 27.859 -38.612 1.00 148.15 1269 ALA G C 1
ATOM 14439 O O . ALA G 1 326 ? -2.521 28.869 -39.209 1.00 148.15 1269 ALA G O 1
ATOM 14441 N N . ILE H 1 22 ? -64.154 53.342 64.933 1.00 149.98 965 ILE H N 1
ATOM 14442 C CA . ILE H 1 22 ? -65.114 52.256 64.788 1.00 145.23 965 ILE H CA 1
ATOM 14443 C C . ILE H 1 22 ? -64.381 50.924 64.675 1.00 133.85 965 ILE H C 1
ATOM 14444 O O . ILE H 1 22 ? -63.503 50.761 63.828 1.00 130.36 965 ILE H O 1
ATOM 14449 N N . PRO H 1 23 ? -64.744 49.957 65.540 1.00 136.25 966 PRO H N 1
ATOM 14450 C CA . PRO H 1 23 ? -64.061 48.668 65.591 1.00 132.06 966 PRO H CA 1
ATOM 14451 C C . PRO H 1 23 ? -64.436 47.701 64.470 1.00 131.24 966 PRO H C 1
ATOM 14452 O O . PRO H 1 23 ? -64.823 46.558 64.702 1.00 141.12 966 PRO H O 1
ATOM 14456 N N . ILE H 1 24 ? -64.314 48.176 63.230 1.00 132.70 967 ILE H N 1
ATOM 14457 C CA . ILE H 1 24 ? -64.593 47.362 62.053 1.00 130.33 967 ILE H CA 1
ATOM 14458 C C . ILE H 1 24 ? -63.301 47.153 61.276 1.00 125.77 967 ILE H C 1
ATOM 14459 O O . ILE H 1 24 ? -62.387 47.986 61.308 1.00 128.07 967 ILE H O 1
ATOM 14464 N N . LYS H 1 25 ? -63.227 46.023 60.579 1.00 129.17 968 LYS H N 1
ATOM 14465 C CA . LYS H 1 25 ? -62.136 45.749 59.658 1.00 124.86 968 LYS H CA 1
ATOM 14466 C C . LYS H 1 25 ? -62.719 45.417 58.293 1.00 129.53 968 LYS H C 1
ATOM 14467 O O . LYS H 1 25 ? -63.793 44.819 58.185 1.00 133.72 968 LYS H O 1
ATOM 14473 N N . THR H 1 26 ? -62.006 45.822 57.249 1.00 128.73 969 THR H N 1
ATOM 14474 C CA . THR H 1 26 ? -62.418 45.575 55.876 1.00 125.93 969 THR H CA 1
ATOM 14475 C C . THR H 1 26 ? -61.395 44.684 55.185 1.00 128.71 969 THR H C 1
ATOM 14476 O O . THR H 1 26 ? -60.190 44.793 55.434 1.00 131.28 969 THR H O 1
ATOM 14480 N N . THR H 1 27 ? -61.887 43.784 54.334 1.00 131.47 970 THR H N 1
ATOM 14481 C CA . THR H 1 27 ? -60.993 42.970 53.520 1.00 132.37 970 THR H CA 1
ATOM 14482 C C . THR H 1 27 ? -60.480 43.760 52.323 1.00 124.79 970 THR H C 1
ATOM 14483 O O . THR H 1 27 ? -59.274 43.779 52.052 1.00 121.42 970 THR H O 1
ATOM 14487 N N . HIS H 1 28 ? -61.381 44.415 51.599 1.00 118.45 971 HIS H N 1
ATOM 14488 C CA . HIS H 1 28 ? -61.005 45.267 50.480 1.00 119.78 971 HIS H CA 1
ATOM 14489 C C . HIS H 1 28 ? -60.712 46.670 50.997 1.00 117.54 971 HIS H C 1
ATOM 14490 O O . HIS H 1 28 ? -61.586 47.316 51.587 1.00 108.58 971 HIS H O 1
ATOM 14497 N N . ALA H 1 29 ? -59.481 47.139 50.782 1.00 112.31 972 ALA H N 1
ATOM 14498 C CA . ALA H 1 29 ? -59.157 48.513 51.145 1.00 112.08 972 ALA H CA 1
ATOM 14499 C C . ALA H 1 29 ? -59.896 49.496 50.250 1.00 102.83 972 ALA H C 1
ATOM 14500 O O . ALA H 1 29 ? -60.219 50.609 50.679 1.00 108.21 972 ALA H O 1
ATOM 14502 N N . ALA H 1 30 ? -60.165 49.100 49.009 1.00 105.45 973 ALA H N 1
ATOM 14503 C CA . ALA H 1 30 ? -60.932 49.902 48.072 1.00 107.87 973 ALA H CA 1
ATOM 14504 C C . ALA H 1 30 ? -61.615 48.959 47.094 1.00 111.08 973 ALA H C 1
ATOM 14505 O O . ALA H 1 30 ? -61.235 47.793 46.961 1.00 110.95 973 ALA H O 1
ATOM 14507 N N . LEU H 1 31 ? -62.630 49.475 46.408 1.00 104.84 974 LEU H N 1
ATOM 14508 C CA . LEU H 1 31 ? -63.358 48.717 45.398 1.00 104.84 974 LEU H CA 1
ATOM 14509 C C . LEU H 1 31 ? -63.235 49.442 44.068 1.00 101.97 974 LEU H C 1
ATOM 14510 O O . LEU H 1 31 ? -63.594 50.619 43.963 1.00 104.75 974 LEU H O 1
ATOM 14515 N N . SER H 1 32 ? -62.727 48.741 43.058 1.00 97.49 975 SER H N 1
ATOM 14516 C CA . SER H 1 32 ? -62.569 49.305 41.727 1.00 100.02 975 SER H CA 1
ATOM 14517 C C . SER H 1 32 ? -63.279 48.409 40.727 1.00 100.93 975 SER H C 1
ATOM 14518 O O . SER H 1 32 ? -63.066 47.192 40.716 1.00 101.94 975 SER H O 1
ATOM 14521 N N . TRP H 1 33 ? -64.113 49.014 39.894 1.00 98.11 976 TRP H N 1
ATOM 14522 C CA . TRP H 1 33 ? -64.819 48.330 38.825 1.00 99.57 976 TRP H CA 1
ATOM 14523 C C . TRP H 1 33 ? -64.061 48.483 37.515 1.00 100.40 976 TRP H C 1
ATOM 14524 O O . TRP H 1 33 ? -63.238 49.386 37.342 1.00 100.18 976 TRP H O 1
ATOM 14535 N N . ASN H 1 34 ? -64.350 47.575 36.586 1.00 95.64 977 ASN H N 1
ATOM 14536 C CA . ASN H 1 34 ? -63.760 47.630 35.257 1.00 92.71 977 ASN H CA 1
ATOM 14537 C C . ASN H 1 34 ? -64.475 48.695 34.442 1.00 93.48 977 ASN H C 1
ATOM 14538 O O . ASN H 1 34 ? -65.044 49.635 35.006 1.00 92.18 977 ASN H O 1
ATOM 14543 N N . SER H 1 35 ? -64.460 48.571 33.123 1.00 96.06 978 SER H N 1
ATOM 14544 C CA . SER H 1 35 ? -65.123 49.540 32.268 1.00 99.91 978 SER H CA 1
ATOM 14545 C C . SER H 1 35 ? -66.419 48.919 31.776 1.00 95.55 978 SER H C 1
ATOM 14546 O O . SER H 1 35 ? -66.419 47.819 31.212 1.00 95.26 978 SER H O 1
ATOM 14549 N N . LEU H 1 36 ? -67.516 49.633 31.992 1.00 101.53 979 LEU H N 1
ATOM 14550 C CA . LEU H 1 36 ? -68.857 49.115 31.786 1.00 101.70 979 LEU H CA 1
ATOM 14551 C C . LEU H 1 36 ? -69.609 50.032 30.835 1.00 99.09 979 LEU H C 1
ATOM 14552 O O . LEU H 1 36 ? -69.447 51.256 30.880 1.00 97.38 979 LEU H O 1
ATOM 14557 N N . LYS H 1 37 ? -70.423 49.431 29.971 1.00 100.10 980 LYS H N 1
ATOM 14558 C CA . LYS H 1 37 ? -71.182 50.204 29.001 1.00 99.15 980 LYS H CA 1
ATOM 14559 C C . LYS H 1 37 ? -72.135 51.166 29.695 1.00 95.61 980 LYS H C 1
ATOM 14560 O O . LYS H 1 37 ? -72.569 50.946 30.829 1.00 95.40 980 LYS H O 1
ATOM 14566 N N . ILE H 1 38 ? -72.449 52.257 28.993 1.00 112.65 981 ILE H N 1
ATOM 14567 C CA . ILE H 1 38 ? -73.436 53.207 29.482 1.00 113.44 981 ILE H CA 1
ATOM 14568 C C . ILE H 1 38 ? -74.778 52.501 29.621 1.00 109.02 981 ILE H C 1
ATOM 14569 O O . ILE H 1 38 ? -75.210 51.765 28.725 1.00 105.22 981 ILE H O 1
ATOM 14574 N N . GLY H 1 39 ? -75.431 52.696 30.763 1.00 107.34 982 GLY H N 1
ATOM 14575 C CA . GLY H 1 39 ? -76.698 52.036 31.008 1.00 109.50 982 GLY H CA 1
ATOM 14576 C C . GLY H 1 39 ? -76.584 50.601 31.468 1.00 108.49 982 GLY H C 1
ATOM 14577 O O . GLY H 1 39 ? -77.527 49.826 31.283 1.00 108.56 982 GLY H O 1
ATOM 14578 N N . LYS H 1 40 ? -75.457 50.225 32.065 1.00 110.10 983 LYS H N 1
ATOM 14579 C CA . LYS H 1 40 ? -75.245 48.895 32.617 1.00 96.20 983 LYS H CA 1
ATOM 14580 C C . LYS H 1 40 ? -74.641 49.023 34.007 1.00 100.15 983 LYS H C 1
ATOM 14581 O O . LYS H 1 40 ? -73.884 49.956 34.286 1.00 109.80 983 LYS H O 1
ATOM 14587 N N . SER H 1 41 ? -75.012 48.095 34.887 1.00 101.38 984 SER H N 1
ATOM 14588 C CA . SER H 1 41 ? -74.634 48.151 36.293 1.00 98.89 984 SER H CA 1
ATOM 14589 C C . SER H 1 41 ? -73.962 46.847 36.696 1.00 93.55 984 SER H C 1
ATOM 14590 O O . SER H 1 41 ? -74.459 45.763 36.375 1.00 99.40 984 SER H O 1
ATOM 14593 N N . GLU H 1 42 ? -72.830 46.956 37.391 1.00 92.94 985 GLU H N 1
ATOM 14594 C CA . GLU H 1 42 ? -72.105 45.810 37.923 1.00 95.15 985 GLU H CA 1
ATOM 14595 C C . GLU H 1 42 ? -72.078 45.879 39.444 1.00 93.54 985 GLU H C 1
ATOM 14596 O O . GLU H 1 42 ? -71.930 46.958 40.023 1.00 97.99 985 GLU H O 1
ATOM 14602 N N . ILE H 1 43 ? -72.212 44.723 40.087 1.00 85.22 986 ILE H N 1
ATOM 14603 C CA . ILE H 1 43 ? -72.243 44.628 41.541 1.00 88.32 986 ILE H CA 1
ATOM 14604 C C . ILE H 1 43 ? -70.913 44.070 42.029 1.00 91.44 986 ILE H C 1
ATOM 14605 O O . ILE H 1 43 ? -70.285 43.239 41.362 1.00 91.17 986 ILE H O 1
ATOM 14610 N N . LYS H 1 44 ? -70.477 44.535 43.202 1.00 91.69 987 LYS H N 1
ATOM 14611 C CA . LYS H 1 44 ? -69.310 43.958 43.860 1.00 98.48 987 LYS H CA 1
ATOM 14612 C C . LYS H 1 44 ? -69.530 43.912 45.364 1.00 97.53 987 LYS H C 1
ATOM 14613 O O . LYS H 1 44 ? -70.146 44.812 45.944 1.00 94.05 987 LYS H O 1
ATOM 14619 N N . GLU H 1 45 ? -69.011 42.855 45.982 1.00 98.20 988 GLU H N 1
ATOM 14620 C CA . GLU H 1 45 ? -69.227 42.554 47.387 1.00 98.43 988 GLU H CA 1
ATOM 14621 C C . GLU H 1 45 ? -67.955 42.764 48.200 1.00 99.25 988 GLU H C 1
ATOM 14622 O O . GLU H 1 45 ? -66.841 42.689 47.674 1.00 107.57 988 GLU H O 1
ATOM 14628 N N . PHE H 1 46 ? -68.136 43.042 49.490 1.00 105.55 989 PHE H N 1
ATOM 14629 C CA . PHE H 1 46 ? -67.030 43.125 50.432 1.00 108.97 989 PHE H CA 1
ATOM 14630 C C . PHE H 1 46 ? -67.552 42.721 51.803 1.00 108.55 989 PHE H C 1
ATOM 14631 O O . PHE H 1 46 ? -68.684 43.057 52.166 1.00 109.57 989 PHE H O 1
ATOM 14639 N N . THR H 1 47 ? -66.728 42.010 52.561 1.00 102.53 990 THR H N 1
ATOM 14640 C CA . THR H 1 47 ? -67.118 41.540 53.880 1.00 104.64 990 THR H CA 1
ATOM 14641 C C . THR H 1 47 ? -66.597 42.506 54.939 1.00 113.37 990 THR H C 1
ATOM 14642 O O . THR H 1 47 ? -65.587 43.186 54.742 1.00 117.44 990 THR H O 1
ATOM 14646 N N . ILE H 1 48 ? -67.303 42.568 56.064 1.00 109.78 991 ILE H N 1
ATOM 14647 C CA . ILE H 1 48 ? -66.951 43.463 57.160 1.00 105.02 991 ILE H CA 1
ATOM 14648 C C . ILE H 1 48 ? -67.189 42.732 58.474 1.00 116.19 991 ILE H C 1
ATOM 14649 O O . ILE H 1 48 ? -68.198 42.040 58.642 1.00 120.43 991 ILE H O 1
ATOM 14654 N N . ARG H 1 49 ? -66.242 42.867 59.396 1.00 121.99 992 ARG H N 1
ATOM 14655 C CA . ARG H 1 49 ? -66.288 42.208 60.691 1.00 125.00 992 ARG H CA 1
ATOM 14656 C C . ARG H 1 49 ? -66.165 43.258 61.790 1.00 125.40 992 ARG H C 1
ATOM 14657 O O . ARG H 1 49 ? -65.765 44.399 61.548 1.00 117.30 992 ARG H O 1
ATOM 14665 N N . ASN H 1 50 ? -66.522 42.862 63.010 1.00 138.18 993 ASN H N 1
ATOM 14666 C CA . ASN H 1 50 ? -66.393 43.715 64.186 1.00 140.81 993 ASN H CA 1
ATOM 14667 C C . ASN H 1 50 ? -65.168 43.257 64.971 1.00 143.07 993 ASN H C 1
ATOM 14668 O O . ASN H 1 50 ? -65.149 42.149 65.515 1.00 145.08 993 ASN H O 1
ATOM 14673 N N . THR H 1 51 ? -64.144 44.113 65.027 1.00 144.01 994 THR H N 1
ATOM 14674 C CA . THR H 1 51 ? -62.905 43.760 65.710 1.00 146.99 994 THR H CA 1
ATOM 14675 C C . THR H 1 51 ? -63.033 43.794 67.226 1.00 150.36 994 THR H C 1
ATOM 14676 O O . THR H 1 51 ? -62.114 43.341 67.915 1.00 149.82 994 THR H O 1
ATOM 14680 N N . SER H 1 52 ? -64.128 44.324 67.758 1.00 146.92 995 SER H N 1
ATOM 14681 C CA . SER H 1 52 ? -64.382 44.318 69.189 1.00 154.61 995 SER H CA 1
ATOM 14682 C C . SER H 1 52 ? -65.615 43.478 69.489 1.00 159.02 995 SER H C 1
ATOM 14683 O O . SER H 1 52 ? -66.475 43.267 68.630 1.00 157.79 995 SER H O 1
ATOM 14686 N N . ASN H 1 53 ? -65.691 42.998 70.725 1.00 159.38 996 ASN H N 1
ATOM 14687 C CA . ASN H 1 53 ? -66.868 42.278 71.185 1.00 156.37 996 ASN H CA 1
ATOM 14688 C C . ASN H 1 53 ? -67.880 43.208 71.845 1.00 164.25 996 ASN H C 1
ATOM 14689 O O . ASN H 1 53 ? -68.977 42.765 72.199 1.00 159.70 996 ASN H O 1
ATOM 14694 N N . ASN H 1 54 ? -67.537 44.485 72.010 1.00 162.52 997 ASN H N 1
ATOM 14695 C CA . ASN H 1 54 ? -68.494 45.497 72.439 1.00 154.58 997 ASN H CA 1
ATOM 14696 C C . ASN H 1 54 ? -69.284 45.964 71.221 1.00 154.79 997 ASN H C 1
ATOM 14697 O O . ASN H 1 54 ? -68.698 46.431 70.239 1.00 156.55 997 ASN H O 1
ATOM 14702 N N . LYS H 1 55 ? -70.605 45.840 71.283 1.00 154.52 998 LYS H N 1
ATOM 14703 C CA . LYS H 1 55 ? -71.448 45.990 70.106 1.00 153.54 998 LYS H CA 1
ATOM 14704 C C . LYS H 1 55 ? -72.054 47.384 70.015 1.00 155.85 998 LYS H C 1
ATOM 14705 O O . LYS H 1 55 ? -72.349 48.026 71.026 1.00 154.27 998 LYS H O 1
ATOM 14711 N N . ILE H 1 56 ? -72.240 47.842 68.776 1.00 159.34 999 ILE H N 1
ATOM 14712 C CA . ILE H 1 56 ? -72.832 49.146 68.503 1.00 163.75 999 ILE H CA 1
ATOM 14713 C C . ILE H 1 56 ? -73.346 49.130 67.070 1.00 154.28 999 ILE H C 1
ATOM 14714 O O . ILE H 1 56 ? -72.835 48.396 66.221 1.00 146.01 999 ILE H O 1
ATOM 14719 N N . LYS H 1 57 ? -74.371 49.938 66.807 1.00 151.99 1000 LYS H N 1
ATOM 14720 C CA . LYS H 1 57 ? -74.985 49.997 65.488 1.00 144.49 1000 LYS H CA 1
ATOM 14721 C C . LYS H 1 57 ? -74.215 50.967 64.598 1.00 145.99 1000 LYS H C 1
ATOM 14722 O O . LYS H 1 57 ? -73.885 52.080 65.020 1.00 147.44 1000 LYS H O 1
ATOM 14728 N N . ILE H 1 58 ? -73.925 50.546 63.368 1.00 140.21 1001 ILE H N 1
ATOM 14729 C CA . ILE H 1 58 ? -73.041 51.284 62.478 1.00 137.22 1001 ILE H CA 1
ATOM 14730 C C . ILE H 1 58 ? -73.852 51.809 61.296 1.00 132.88 1001 ILE H C 1
ATOM 14731 O O . ILE H 1 58 ? -74.916 51.288 60.954 1.00 130.42 1001 ILE H O 1
ATOM 14736 N N . GLN H 1 59 ? -73.350 52.880 60.687 1.00 132.99 1002 GLN H N 1
ATOM 14737 C CA . GLN H 1 59 ? -73.959 53.498 59.519 1.00 129.48 1002 GLN H CA 1
ATOM 14738 C C . GLN H 1 59 ? -73.033 53.358 58.315 1.00 134.81 1002 GLN H C 1
ATOM 14739 O O . GLN H 1 59 ? -71.812 53.247 58.461 1.00 134.02 1002 GLN H O 1
ATOM 14745 N N . ALA H 1 60 ? -73.623 53.354 57.120 1.00 129.40 1003 ALA H N 1
ATOM 14746 C CA . ALA H 1 60 ? -72.878 53.357 55.869 1.00 123.35 1003 ALA H CA 1
ATOM 14747 C C . ALA H 1 60 ? -73.495 54.389 54.937 1.00 122.63 1003 ALA H C 1
ATOM 14748 O O . ALA H 1 60 ? -74.717 54.419 54.765 1.00 122.01 1003 ALA H O 1
ATOM 14750 N N . THR H 1 61 ? -72.653 55.234 54.343 1.00 125.46 1004 THR H N 1
ATOM 14751 C CA . THR H 1 61 ? -73.122 56.318 53.489 1.00 131.04 1004 THR H CA 1
ATOM 14752 C C . THR H 1 61 ? -72.262 56.379 52.236 1.00 131.16 1004 THR H C 1
ATOM 14753 O O . THR H 1 61 ? -71.031 56.398 52.328 1.00 130.58 1004 THR H O 1
ATOM 14757 N N . ILE H 1 62 ? -72.910 56.425 51.075 1.00 127.65 1005 ILE H N 1
ATOM 14758 C CA . ILE H 1 62 ? -72.222 56.566 49.797 1.00 125.24 1005 ILE H CA 1
ATOM 14759 C C . ILE H 1 62 ? -72.138 58.044 49.439 1.00 128.10 1005 ILE H C 1
ATOM 14760 O O . ILE H 1 62 ? -73.156 58.685 49.165 1.00 122.96 1005 ILE H O 1
ATOM 14765 N N . SER H 1 63 ? -70.925 58.592 49.442 1.00 126.00 1006 SER H N 1
ATOM 14766 C CA . SER H 1 63 ? -70.733 59.973 49.008 1.00 128.25 1006 SER H CA 1
ATOM 14767 C C . SER H 1 63 ? -70.582 59.997 47.487 1.00 132.47 1006 SER H C 1
ATOM 14768 O O . SER H 1 63 ? -69.504 60.206 46.931 1.00 136.52 1006 SER H O 1
ATOM 14771 N N . ASP H 1 64 ? -71.715 59.789 46.820 1.00 129.89 1007 ASP H N 1
ATOM 14772 C CA . ASP H 1 64 ? -71.746 59.726 45.368 1.00 130.11 1007 ASP H CA 1
ATOM 14773 C C . ASP H 1 64 ? -72.009 61.106 44.789 1.00 134.25 1007 ASP H C 1
ATOM 14774 O O . ASP H 1 64 ? -72.975 61.776 45.164 1.00 139.41 1007 ASP H O 1
ATOM 14779 N N . SER H 1 65 ? -71.135 61.541 43.886 1.00 135.22 1008 SER H N 1
ATOM 14780 C CA . SER H 1 65 ? -71.304 62.865 43.308 1.00 141.17 1008 SER H CA 1
ATOM 14781 C C . SER H 1 65 ? -72.187 62.841 42.068 1.00 134.24 1008 SER H C 1
ATOM 14782 O O . SER H 1 65 ? -72.963 63.775 41.842 1.00 131.50 1008 SER H O 1
ATOM 14785 N N . GLU H 1 66 ? -72.078 61.788 41.260 1.00 135.86 1009 GLU H N 1
ATOM 14786 C CA . GLU H 1 66 ? -72.793 61.666 39.996 1.00 136.52 1009 GLU H CA 1
ATOM 14787 C C . GLU H 1 66 ? -73.817 60.532 40.003 1.00 133.19 1009 GLU H C 1
ATOM 14788 O O . GLU H 1 66 ? -74.270 60.111 38.933 1.00 130.34 1009 GLU H O 1
ATOM 14794 N N . LYS H 1 67 ? -74.181 60.023 41.186 1.00 128.82 1010 LYS H N 1
ATOM 14795 C CA . LYS H 1 67 ? -75.116 58.899 41.316 1.00 128.27 1010 LYS H CA 1
ATOM 14796 C C . LYS H 1 67 ? -74.548 57.661 40.616 1.00 131.54 1010 LYS H C 1
ATOM 14797 O O . LYS H 1 67 ? -75.235 56.954 39.875 1.00 135.04 1010 LYS H O 1
ATOM 14803 N N . ASN H 1 68 ? -73.256 57.421 40.828 1.00 120.50 1011 ASN H N 1
ATOM 14804 C CA . ASN H 1 68 ? -72.576 56.276 40.241 1.00 110.25 1011 ASN H CA 1
ATOM 14805 C C . ASN H 1 68 ? -72.669 55.014 41.087 1.00 105.04 1011 ASN H C 1
ATOM 14806 O O . ASN H 1 68 ? -72.719 53.915 40.528 1.00 103.98 1011 ASN H O 1
ATOM 14811 N N . PHE H 1 69 ? -72.703 55.130 42.412 1.00 103.82 1012 PHE H N 1
ATOM 14812 C CA . PHE H 1 69 ? -72.684 53.960 43.276 1.00 102.91 1012 PHE H CA 1
ATOM 14813 C C . PHE H 1 69 ? -73.906 53.960 44.182 1.00 101.82 1012 PHE H C 1
ATOM 14814 O O . PHE H 1 69 ? -74.293 55.001 44.724 1.00 107.27 1012 PHE H O 1
ATOM 14822 N N . ARG H 1 70 ? -74.507 52.781 44.348 1.00 96.28 1013 ARG H N 1
ATOM 14823 C CA . ARG H 1 70 ? -75.663 52.600 45.223 1.00 105.67 1013 ARG H CA 1
ATOM 14824 C C . ARG H 1 70 ? -75.524 51.308 46.018 1.00 104.05 1013 ARG H C 1
ATOM 14825 O O . ARG H 1 70 ? -74.595 50.522 45.814 1.00 97.87 1013 ARG H O 1
ATOM 14833 N N . PHE H 1 71 ? -76.486 51.090 46.913 1.00 99.84 1014 PHE H N 1
ATOM 14834 C CA . PHE H 1 71 ? -76.658 49.846 47.644 1.00 97.91 1014 PHE H CA 1
ATOM 14835 C C . PHE H 1 71 ? -77.867 49.117 47.072 1.00 99.09 1014 PHE H C 1
ATOM 14836 O O . PHE H 1 71 ? -78.675 49.695 46.340 1.00 101.79 1014 PHE H O 1
ATOM 14844 N N . LEU H 1 72 ? -77.992 47.839 47.415 1.00 95.34 1015 LEU H N 1
ATOM 14845 C CA . LEU H 1 72 ? -79.153 47.068 46.979 1.00 95.34 1015 LEU H CA 1
ATOM 14846 C C . LEU H 1 72 ? -80.396 47.458 47.772 1.00 95.34 1015 LEU H C 1
ATOM 14847 O O . LEU H 1 72 ? -81.276 48.157 47.265 1.00 95.34 1015 LEU H O 1
ATOM 14852 N N . THR H 1 80 ? -78.896 55.175 49.315 1.00 130.93 1023 THR H N 1
ATOM 14853 C CA . THR H 1 80 ? -77.592 55.828 49.348 1.00 127.66 1023 THR H CA 1
ATOM 14854 C C . THR H 1 80 ? -77.057 55.914 50.775 1.00 125.52 1023 THR H C 1
ATOM 14855 O O . THR H 1 80 ? -75.940 56.378 51.002 1.00 124.39 1023 THR H O 1
ATOM 14859 N N . THR H 1 81 ? -77.864 55.462 51.733 1.00 130.49 1024 THR H N 1
ATOM 14860 C CA . THR H 1 81 ? -77.478 55.466 53.138 1.00 126.38 1024 THR H CA 1
ATOM 14861 C C . THR H 1 81 ? -78.209 54.338 53.847 1.00 123.02 1024 THR H C 1
ATOM 14862 O O . THR H 1 81 ? -79.434 54.226 53.737 1.00 129.92 1024 THR H O 1
ATOM 14866 N N . ILE H 1 82 ? -77.458 53.504 54.568 1.00 119.77 1025 ILE H N 1
ATOM 14867 C CA . ILE H 1 82 ? -78.021 52.378 55.299 1.00 120.93 1025 ILE H CA 1
ATOM 14868 C C . ILE H 1 82 ? -77.493 52.397 56.727 1.00 126.78 1025 ILE H C 1
ATOM 14869 O O . ILE H 1 82 ? -76.491 53.043 57.040 1.00 128.38 1025 ILE H O 1
ATOM 14874 N N . VAL H 1 83 ? -78.188 51.670 57.597 1.00 134.46 1026 VAL H N 1
ATOM 14875 C CA . VAL H 1 83 ? -77.768 51.474 58.977 1.00 129.35 1026 VAL H CA 1
ATOM 14876 C C . VAL H 1 83 ? -77.891 49.988 59.291 1.00 121.25 1026 VAL H C 1
ATOM 14877 O O . VAL H 1 83 ? -78.877 49.346 58.909 1.00 118.48 1026 VAL H O 1
ATOM 14881 N N . LEU H 1 84 ? -76.877 49.434 59.952 1.00 125.85 1027 LEU H N 1
ATOM 14882 C CA . LEU H 1 84 ? -76.781 47.996 60.143 1.00 132.33 1027 LEU H CA 1
ATOM 14883 C C . LEU H 1 84 ? -76.291 47.683 61.549 1.00 133.71 1027 LEU H C 1
ATOM 14884 O O . LEU H 1 84 ? -75.458 48.398 62.116 1.00 125.34 1027 LEU H O 1
ATOM 14889 N N . ALA H 1 85 ? -76.816 46.593 62.101 1.00 123.54 1028 ALA H N 1
ATOM 14890 C CA . ALA H 1 85 ? -76.432 46.111 63.419 1.00 124.98 1028 ALA H CA 1
ATOM 14891 C C . ALA H 1 85 ? -75.425 44.977 63.281 1.00 135.47 1028 ALA H C 1
ATOM 14892 O O . ALA H 1 85 ? -75.516 44.159 62.361 1.00 131.61 1028 ALA H O 1
ATOM 14894 N N . LEU H 1 86 ? -74.463 44.936 64.200 1.00 139.51 1029 LEU H N 1
ATOM 14895 C CA . LEU H 1 86 ? -73.398 43.942 64.187 1.00 138.00 1029 LEU H CA 1
ATOM 14896 C C . LEU H 1 86 ? -73.406 43.184 65.506 1.00 137.11 1029 LEU H C 1
ATOM 14897 O O . LEU H 1 86 ? -73.428 43.798 66.578 1.00 140.71 1029 LEU H O 1
ATOM 14902 N N . GLN H 1 87 ? -73.390 41.858 65.425 1.00 134.93 1030 GLN H N 1
ATOM 14903 C CA . GLN H 1 87 ? -73.351 40.996 66.597 1.00 143.07 1030 GLN H CA 1
ATOM 14904 C C . GLN H 1 87 ? -71.909 40.558 66.864 1.00 142.42 1030 GLN H C 1
ATOM 14905 O O . GLN H 1 87 ? -71.018 40.735 66.030 1.00 145.54 1030 GLN H O 1
ATOM 14911 N N . GLY H 1 88 ? -71.685 39.992 68.051 1.00 140.32 1031 GLY H N 1
ATOM 14912 C CA . GLY H 1 88 ? -70.345 39.691 68.526 1.00 140.77 1031 GLY H CA 1
ATOM 14913 C C . GLY H 1 88 ? -69.529 38.777 67.637 1.00 145.25 1031 GLY H C 1
ATOM 14914 O O . GLY H 1 88 ? -69.747 37.562 67.608 1.00 142.37 1031 GLY H O 1
ATOM 14915 N N . SER H 1 89 ? -68.556 39.360 66.936 1.00 146.51 1032 SER H N 1
ATOM 14916 C CA . SER H 1 89 ? -67.679 38.698 65.973 1.00 140.26 1032 SER H CA 1
ATOM 14917 C C . SER H 1 89 ? -68.419 38.185 64.744 1.00 141.42 1032 SER H C 1
ATOM 14918 O O . SER H 1 89 ? -67.835 37.439 63.947 1.00 140.85 1032 SER H O 1
ATOM 14921 N N . GLU H 1 90 ? -69.685 38.556 64.561 1.00 143.80 1033 GLU H N 1
ATOM 14922 C CA . GLU H 1 90 ? -70.376 38.293 63.306 1.00 134.66 1033 GLU H CA 1
ATOM 14923 C C . GLU H 1 90 ? -69.924 39.268 62.226 1.00 132.90 1033 GLU H C 1
ATOM 14924 O O . GLU H 1 90 ? -69.671 40.446 62.495 1.00 127.17 1033 GLU H O 1
ATOM 14930 N N . SER H 1 91 ? -69.824 38.765 60.998 1.00 134.41 1034 SER H N 1
ATOM 14931 C CA . SER H 1 91 ? -69.353 39.533 59.853 1.00 130.02 1034 SER H CA 1
ATOM 14932 C C . SER H 1 91 ? -70.429 39.549 58.776 1.00 130.85 1034 SER H C 1
ATOM 14933 O O . SER H 1 91 ? -70.949 38.494 58.397 1.00 132.94 1034 SER H O 1
ATOM 14936 N N . ARG H 1 92 ? -70.756 40.741 58.286 1.00 124.61 1035 ARG H N 1
ATOM 14937 C CA . ARG H 1 92 ? -71.779 40.926 57.268 1.00 122.85 1035 ARG H CA 1
ATOM 14938 C C . ARG H 1 92 ? -71.132 41.177 55.914 1.00 117.75 1035 ARG H C 1
ATOM 14939 O O . ARG H 1 92 ? -70.061 41.779 55.820 1.00 109.25 1035 ARG H O 1
ATOM 14947 N N . THR H 1 93 ? -71.800 40.728 54.858 1.00 119.23 1036 THR H N 1
ATOM 14948 C CA . THR H 1 93 ? -71.325 40.938 53.496 1.00 109.53 1036 THR H CA 1
ATOM 14949 C C . THR H 1 93 ? -72.175 42.030 52.860 1.00 102.13 1036 THR H C 1
ATOM 14950 O O . THR H 1 93 ? -73.368 41.826 52.608 1.00 100.46 1036 THR H O 1
ATOM 14954 N N . LEU H 1 94 ? -71.567 43.183 52.602 1.00 103.11 1037 LEU H N 1
ATOM 14955 C CA . LEU H 1 94 ? -72.259 44.283 51.952 1.00 100.45 1037 LEU H CA 1
ATOM 14956 C C . LEU H 1 94 ? -71.894 44.298 50.474 1.00 100.56 1037 LEU H C 1
ATOM 14957 O O . LEU H 1 94 ? -70.759 44.010 50.094 1.00 104.67 1037 LEU H O 1
ATOM 14962 N N . SER H 1 95 ? -72.853 44.683 49.642 1.00 98.71 1038 SER H N 1
ATOM 14963 C CA . SER H 1 95 ? -72.654 44.683 48.200 1.00 93.14 1038 SER H CA 1
ATOM 14964 C C . SER H 1 95 ? -73.122 46.012 47.636 1.00 99.14 1038 SER H C 1
ATOM 14965 O O . SER H 1 95 ? -74.212 46.486 47.973 1.00 110.15 1038 SER H O 1
ATOM 14968 N N . VAL H 1 96 ? -72.298 46.610 46.781 1.00 96.03 1039 VAL H N 1
ATOM 14969 C CA . VAL H 1 96 ? -72.590 47.903 46.179 1.00 96.51 1039 VAL H CA 1
ATOM 14970 C C . VAL H 1 96 ? -72.612 47.754 44.666 1.00 95.71 1039 VAL H C 1
ATOM 14971 O O . VAL H 1 96 ? -71.826 46.992 44.087 1.00 100.30 1039 VAL H O 1
ATOM 14975 N N . VAL H 1 97 ? -73.527 48.480 44.032 1.00 92.34 1040 VAL H N 1
ATOM 14976 C CA . VAL H 1 97 ? -73.710 48.430 42.589 1.00 89.85 1040 VAL H CA 1
ATOM 14977 C C . VAL H 1 97 ? -73.201 49.728 41.986 1.00 95.74 1040 VAL H C 1
ATOM 14978 O O . VAL H 1 97 ? -73.250 50.796 42.610 1.00 99.71 1040 VAL H O 1
ATOM 14982 N N . PHE H 1 98 ? -72.725 49.629 40.748 1.00 94.90 1041 PHE H N 1
ATOM 14983 C CA . PHE H 1 98 ? -72.154 50.753 40.019 1.00 99.03 1041 PHE H CA 1
ATOM 14984 C C . PHE H 1 98 ? -72.760 50.800 38.630 1.00 92.24 1041 PHE H C 1
ATOM 14985 O O . PHE H 1 98 ? -72.700 49.817 37.885 1.00 89.71 1041 PHE H O 1
ATOM 14993 N N . SER H 1 99 ? -73.349 51.947 38.286 1.00 96.95 1042 SER H N 1
ATOM 14994 C CA . SER H 1 99 ? -73.935 52.162 36.968 1.00 105.12 1042 SER H CA 1
ATOM 14995 C C . SER H 1 99 ? -73.507 53.540 36.483 1.00 111.17 1042 SER H C 1
ATOM 14996 O O . SER H 1 99 ? -74.095 54.559 36.883 1.00 110.45 1042 SER H O 1
ATOM 14999 N N . PRO H 1 100 ? -72.494 53.614 35.627 1.00 114.85 1043 PRO H N 1
ATOM 15000 C CA . PRO H 1 100 ? -72.050 54.918 35.123 1.00 120.58 1043 PRO H CA 1
ATOM 15001 C C . PRO H 1 100 ? -73.084 55.491 34.173 1.00 127.85 1043 PRO H C 1
ATOM 15002 O O . PRO H 1 100 ? -73.329 54.918 33.104 1.00 122.79 1043 PRO H O 1
ATOM 15006 N N . HIS H 1 101 ? -73.711 56.610 34.545 1.00 135.50 1044 HIS H N 1
ATOM 15007 C CA . HIS H 1 101 ? -74.762 57.142 33.686 1.00 137.51 1044 HIS H CA 1
ATOM 15008 C C . HIS H 1 101 ? -74.173 57.795 32.444 1.00 136.66 1044 HIS H C 1
ATOM 15009 O O . HIS H 1 101 ? -74.725 57.654 31.347 1.00 131.48 1044 HIS H O 1
ATOM 15016 N N . HIS H 1 102 ? -73.074 58.533 32.591 1.00 131.73 1045 HIS H N 1
ATOM 15017 C CA . HIS H 1 102 ? -72.364 59.088 31.451 1.00 126.44 1045 HIS H CA 1
ATOM 15018 C C . HIS H 1 102 ? -70.984 58.443 31.373 1.00 125.13 1045 HIS H C 1
ATOM 15019 O O . HIS H 1 102 ? -70.376 58.116 32.398 1.00 133.70 1045 HIS H O 1
ATOM 15026 N N . ILE H 1 103 ? -70.502 58.238 30.146 1.00 120.44 1046 ILE H N 1
ATOM 15027 C CA . ILE H 1 103 ? -69.130 57.778 29.945 1.00 116.94 1046 ILE H CA 1
ATOM 15028 C C . ILE H 1 103 ? -68.156 58.742 30.610 1.00 124.41 1046 ILE H C 1
ATOM 15029 O O . ILE H 1 103 ? -68.269 59.966 30.470 1.00 139.09 1046 ILE H O 1
ATOM 15034 N N . GLY H 1 104 ? -67.212 58.189 31.374 1.00 112.59 1047 GLY H N 1
ATOM 15035 C CA . GLY H 1 104 ? -66.310 59.005 32.168 1.00 112.36 1047 GLY H CA 1
ATOM 15036 C C . GLY H 1 104 ? -66.015 58.457 33.553 1.00 112.26 1047 GLY H C 1
ATOM 15037 O O . GLY H 1 104 ? -66.545 57.411 33.934 1.00 107.76 1047 GLY H O 1
ATOM 15038 N N . ALA H 1 105 ? -65.126 59.124 34.289 1.00 113.60 1048 ALA H N 1
ATOM 15039 C CA . ALA H 1 105 ? -64.646 58.609 35.564 1.00 108.13 1048 ALA H CA 1
ATOM 15040 C C . ALA H 1 105 ? -65.712 58.679 36.649 1.00 103.25 1048 ALA H C 1
ATOM 15041 O O . ALA H 1 105 ? -66.687 59.431 36.563 1.00 101.69 1048 ALA H O 1
ATOM 15043 N N . ALA H 1 106 ? -65.497 57.883 37.695 1.00 100.61 1049 ALA H N 1
ATOM 15044 C CA . ALA H 1 106 ? -66.398 57.831 38.837 1.00 101.58 1049 ALA H CA 1
ATOM 15045 C C . ALA H 1 106 ? -65.568 57.531 40.072 1.00 104.05 1049 ALA H C 1
ATOM 15046 O O . ALA H 1 106 ? -64.944 56.469 40.157 1.00 105.41 1049 ALA H O 1
ATOM 15048 N N . SER H 1 107 ? -65.572 58.453 41.026 1.00 111.17 1050 SER H N 1
ATOM 15049 C CA . SER H 1 107 ? -64.827 58.302 42.266 1.00 112.61 1050 SER H CA 1
ATOM 15050 C C . SER H 1 107 ? -65.781 58.569 43.419 1.00 112.03 1050 SER H C 1
ATOM 15051 O O . SER H 1 107 ? -66.514 59.563 43.404 1.00 107.13 1050 SER H O 1
ATOM 15054 N N . GLY H 1 108 ? -65.783 57.678 44.407 1.00 110.51 1051 GLY H N 1
ATOM 15055 C CA . GLY H 1 108 ? -66.715 57.788 45.506 1.00 116.06 1051 GLY H CA 1
ATOM 15056 C C . GLY H 1 108 ? -66.073 57.384 46.817 1.00 115.46 1051 GLY H C 1
ATOM 15057 O O . GLY H 1 108 ? -65.057 56.684 46.857 1.00 117.21 1051 GLY H O 1
ATOM 15058 N N . LYS H 1 109 ? -66.701 57.833 47.896 1.00 121.28 1052 LYS H N 1
ATOM 15059 C CA . LYS H 1 109 ? -66.266 57.532 49.247 1.00 125.98 1052 LYS H CA 1
ATOM 15060 C C . LYS H 1 109 ? -67.441 56.959 50.018 1.00 127.15 1052 LYS H C 1
ATOM 15061 O O . LYS H 1 109 ? -68.558 57.477 49.934 1.00 131.57 1052 LYS H O 1
ATOM 15067 N N . ILE H 1 110 ? -67.193 55.888 50.759 1.00 123.08 1053 ILE H N 1
ATOM 15068 C CA . ILE H 1 110 ? -68.196 55.335 51.659 1.00 122.46 1053 ILE H CA 1
ATOM 15069 C C . ILE H 1 110 ? -67.846 55.774 53.073 1.00 131.80 1053 ILE H C 1
ATOM 15070 O O . ILE H 1 110 ? -66.666 55.867 53.438 1.00 135.66 1053 ILE H O 1
ATOM 15075 N N . ILE H 1 111 ? -68.868 56.093 53.857 1.00 137.12 1054 ILE H N 1
ATOM 15076 C CA . ILE H 1 111 ? -68.695 56.584 55.216 1.00 136.53 1054 ILE H CA 1
ATOM 15077 C C . ILE H 1 111 ? -69.180 55.512 56.177 1.00 132.63 1054 ILE H C 1
ATOM 15078 O O . ILE H 1 111 ? -70.231 54.902 55.959 1.00 131.14 1054 ILE H O 1
ATOM 15083 N N . PHE H 1 112 ? -68.411 55.274 57.233 1.00 130.79 1055 PHE H N 1
ATOM 15084 C CA . PHE H 1 112 ? -68.820 54.398 58.322 1.00 134.77 1055 PHE H CA 1
ATOM 15085 C C . PHE H 1 112 ? -69.002 55.247 59.571 1.00 142.07 1055 PHE H C 1
ATOM 15086 O O . PHE H 1 112 ? -68.078 55.957 59.985 1.00 142.98 1055 PHE H O 1
ATOM 15094 N N . ARG H 1 113 ? -70.194 55.185 60.153 1.00 137.63 1056 ARG H N 1
ATOM 15095 C CA . ARG H 1 113 ? -70.588 56.057 61.247 1.00 137.34 1056 ARG H CA 1
ATOM 15096 C C . ARG H 1 113 ? -71.195 55.248 62.377 1.00 140.72 1056 ARG H C 1
ATOM 15097 O O . ARG H 1 113 ? -72.009 54.351 62.141 1.00 136.46 1056 ARG H O 1
ATOM 15105 N N . HIS H 1 114 ? -70.793 55.563 63.605 1.00 145.56 1057 HIS H N 1
ATOM 15106 C CA . HIS H 1 114 ? -71.653 55.254 64.732 1.00 145.54 1057 HIS H CA 1
ATOM 15107 C C . HIS H 1 114 ? -72.986 55.947 64.504 1.00 149.84 1057 HIS H C 1
ATOM 15108 O O . HIS H 1 114 ? -73.034 57.066 63.984 1.00 146.79 1057 HIS H O 1
ATOM 15115 N N . TYR H 1 115 ? -74.073 55.288 64.881 1.00 145.40 1058 TYR H N 1
ATOM 15116 C CA . TYR H 1 115 ? -75.384 55.898 64.694 1.00 151.59 1058 TYR H CA 1
ATOM 15117 C C . TYR H 1 115 ? -75.444 57.108 65.613 1.00 155.73 1058 TYR H C 1
ATOM 15118 O O . TYR H 1 115 ? -75.704 56.981 66.809 1.00 150.76 1058 TYR H O 1
ATOM 15127 N N . GLN H 1 116 ? -75.164 58.286 65.059 1.00 160.62 1059 GLN H N 1
ATOM 15128 C CA . GLN H 1 116 ? -75.031 59.506 65.850 1.00 160.62 1059 GLN H CA 1
ATOM 15129 C C . GLN H 1 116 ? -75.653 60.702 65.142 1.00 160.62 1059 GLN H C 1
ATOM 15130 O O . GLN H 1 116 ? -75.045 61.293 64.250 1.00 160.62 1059 GLN H O 1
ATOM 15136 N N . PRO H 1 126 ? -64.188 59.834 64.343 1.00 134.20 1069 PRO H N 1
ATOM 15137 C CA . PRO H 1 126 ? -63.514 58.577 64.001 1.00 142.91 1069 PRO H CA 1
ATOM 15138 C C . PRO H 1 126 ? -63.943 58.041 62.638 1.00 143.52 1069 PRO H C 1
ATOM 15139 O O . PRO H 1 126 ? -64.554 56.974 62.561 1.00 142.82 1069 PRO H O 1
ATOM 15143 N N . SER H 1 127 ? -63.625 58.779 61.576 1.00 143.49 1070 SER H N 1
ATOM 15144 C CA . SER H 1 127 ? -64.089 58.417 60.243 1.00 143.16 1070 SER H CA 1
ATOM 15145 C C . SER H 1 127 ? -63.332 57.205 59.717 1.00 148.99 1070 SER H C 1
ATOM 15146 O O . SER H 1 127 ? -62.097 57.178 59.720 1.00 151.07 1070 SER H O 1
ATOM 15149 N N . ARG H 1 128 ? -64.079 56.202 59.261 1.00 146.01 1071 ARG H N 1
ATOM 15150 C CA . ARG H 1 128 ? -63.517 55.013 58.633 1.00 139.39 1071 ARG H CA 1
ATOM 15151 C C . ARG H 1 128 ? -64.047 54.946 57.209 1.00 134.99 1071 ARG H C 1
ATOM 15152 O O . ARG H 1 128 ? -65.264 54.936 56.998 1.00 133.78 1071 ARG H O 1
ATOM 15160 N N . GLN H 1 129 ? -63.140 54.910 56.234 1.00 132.82 1072 GLN H N 1
ATOM 15161 C CA . GLN H 1 129 ? -63.522 55.046 54.837 1.00 125.34 1072 GLN H CA 1
ATOM 15162 C C . GLN H 1 129 ? -62.770 54.047 53.972 1.00 121.39 1072 GLN H C 1
ATOM 15163 O O . GLN H 1 129 ? -61.586 53.782 54.196 1.00 115.26 1072 GLN H O 1
ATOM 15169 N N . ILE H 1 130 ? -63.472 53.495 52.986 1.00 123.34 1073 ILE H N 1
ATOM 15170 C CA . ILE H 1 130 ? -62.870 52.777 51.870 1.00 116.37 1073 ILE H CA 1
ATOM 15171 C C . ILE H 1 130 ? -63.350 53.456 50.594 1.00 118.38 1073 ILE H C 1
ATOM 15172 O O . ILE H 1 130 ? -64.470 53.975 50.527 1.00 117.25 1073 ILE H O 1
ATOM 15177 N N . PHE H 1 131 ? -62.495 53.452 49.579 1.00 117.01 1074 PHE H N 1
ATOM 15178 C CA . PHE H 1 131 ? -62.704 54.222 48.363 1.00 120.51 1074 PHE H CA 1
ATOM 15179 C C . PHE H 1 131 ? -63.324 53.360 47.272 1.00 117.62 1074 PHE H C 1
ATOM 15180 O O . PHE H 1 131 ? -63.127 52.142 47.227 1.00 110.94 1074 PHE H O 1
ATOM 15188 N N . LEU H 1 132 ? -64.083 54.007 46.390 1.00 110.28 1075 LEU H N 1
ATOM 15189 C CA . LEU H 1 132 ? -64.811 53.331 45.328 1.00 102.74 1075 LEU H CA 1
ATOM 15190 C C . LEU H 1 132 ? -64.376 53.962 44.018 1.00 110.07 1075 LEU H C 1
ATOM 15191 O O . LEU H 1 132 ? -64.372 55.190 43.891 1.00 108.22 1075 LEU H O 1
ATOM 15196 N N . TYR H 1 133 ? -64.078 53.122 43.033 1.00 105.99 1076 TYR H N 1
ATOM 15197 C CA . TYR H 1 133 ? -63.513 53.569 41.770 1.00 99.90 1076 TYR H CA 1
ATOM 15198 C C . TYR H 1 133 ? -64.223 52.875 40.621 1.00 93.85 1076 TYR H C 1
ATOM 15199 O O . TYR H 1 133 ? -64.465 51.668 40.668 1.00 97.65 1076 TYR H O 1
ATOM 15208 N N . GLY H 1 134 ? -64.542 53.642 39.589 1.00 95.83 1077 GLY H N 1
ATOM 15209 C CA . GLY H 1 134 ? -65.188 53.093 38.413 1.00 99.43 1077 GLY H CA 1
ATOM 15210 C C . GLY H 1 134 ? -64.960 54.020 37.245 1.00 100.37 1077 GLY H C 1
ATOM 15211 O O . GLY H 1 134 ? -64.558 55.174 37.406 1.00 106.72 1077 GLY H O 1
ATOM 15212 N N . TYR H 1 135 ? -65.233 53.505 36.053 1.00 98.65 1078 TYR H N 1
ATOM 15213 C CA . TYR H 1 135 ? -65.027 54.308 34.859 1.00 98.17 1078 TYR H CA 1
ATOM 15214 C C . TYR H 1 135 ? -65.917 53.755 33.760 1.00 103.18 1078 TYR H C 1
ATOM 15215 O O . TYR H 1 135 ? -65.857 52.559 33.457 1.00 107.72 1078 TYR H O 1
ATOM 15224 N N . GLY H 1 136 ? -66.726 54.627 33.160 1.00 107.76 1079 GLY H N 1
ATOM 15225 C CA . GLY H 1 136 ? -67.830 54.213 32.319 1.00 105.83 1079 GLY H CA 1
ATOM 15226 C C . GLY H 1 136 ? -67.570 54.486 30.853 1.00 108.28 1079 GLY H C 1
ATOM 15227 O O . GLY H 1 136 ? -66.837 55.411 30.498 1.00 109.44 1079 GLY H O 1
ATOM 15228 N N . GLY H 1 137 ? -68.207 53.686 30.012 1.00 100.77 1080 GLY H N 1
ATOM 15229 C CA . GLY H 1 137 ? -67.867 53.568 28.610 1.00 99.78 1080 GLY H CA 1
ATOM 15230 C C . GLY H 1 137 ? -67.369 52.174 28.281 1.00 92.20 1080 GLY H C 1
ATOM 15231 O O . GLY H 1 137 ? -67.159 51.331 29.151 1.00 96.92 1080 GLY H O 1
ATOM 15232 N N . TYR H 1 138 ? -67.177 51.943 26.989 1.00 84.25 1081 TYR H N 1
ATOM 15233 C CA . TYR H 1 138 ? -66.713 50.632 26.563 1.00 89.83 1081 TYR H CA 1
ATOM 15234 C C . TYR H 1 138 ? -66.012 50.770 25.221 1.00 92.47 1081 TYR H C 1
ATOM 15235 O O . TYR H 1 138 ? -66.015 51.832 24.594 1.00 93.98 1081 TYR H O 1
ATOM 15244 N N . SER H 1 139 ? -65.414 49.666 24.788 1.00 88.00 1082 SER H N 1
ATOM 15245 C CA . SER H 1 139 ? -64.796 49.576 23.475 1.00 83.35 1082 SER H CA 1
ATOM 15246 C C . SER H 1 139 ? -65.003 48.160 22.969 1.00 90.20 1082 SER H C 1
ATOM 15247 O O . SER H 1 139 ? -64.760 47.198 23.703 1.00 95.82 1082 SER H O 1
ATOM 15250 N N . LYS H 1 140 ? -65.448 48.036 21.721 1.00 88.99 1083 LYS H N 1
ATOM 15251 C CA . LYS H 1 140 ? -65.695 46.735 21.104 1.00 83.49 1083 LYS H CA 1
ATOM 15252 C C . LYS H 1 140 ? -64.974 46.726 19.764 1.00 84.08 1083 LYS H C 1
ATOM 15253 O O . LYS H 1 140 ? -65.527 47.151 18.746 1.00 85.39 1083 LYS H O 1
ATOM 15259 N N . VAL H 1 141 ? -63.734 46.244 19.766 1.00 73.27 1084 VAL H N 1
ATOM 15260 C CA . VAL H 1 141 ? -63.002 46.093 18.517 1.00 68.30 1084 VAL H CA 1
ATOM 15261 C C . VAL H 1 141 ? -63.591 44.905 17.774 1.00 74.09 1084 VAL H C 1
ATOM 15262 O O . VAL H 1 141 ? -63.502 43.760 18.229 1.00 85.11 1084 VAL H O 1
ATOM 15266 N N . GLU H 1 142 ? -64.195 45.175 16.626 1.00 75.52 1085 GLU H N 1
ATOM 15267 C CA . GLU H 1 142 ? -64.833 44.162 15.805 1.00 77.75 1085 GLU H CA 1
ATOM 15268 C C . GLU H 1 142 ? -63.900 43.824 14.655 1.00 84.59 1085 GLU H C 1
ATOM 15269 O O . GLU H 1 142 ? -63.467 44.717 13.911 1.00 86.88 1085 GLU H O 1
ATOM 15275 N N . ILE H 1 143 ? -63.564 42.545 14.549 1.00 81.77 1086 ILE H N 1
ATOM 15276 C CA . ILE H 1 143 ? -62.783 42.022 13.441 1.00 80.41 1086 ILE H CA 1
ATOM 15277 C C . ILE H 1 143 ? -63.748 41.657 12.323 1.00 86.49 1086 ILE H C 1
ATOM 15278 O O . ILE H 1 143 ? -64.768 41.000 12.558 1.00 86.27 1086 ILE H O 1
ATOM 15283 N N . SER H 1 144 ? -63.424 42.079 11.106 1.00 87.25 1087 SER H N 1
ATOM 15284 C CA . SER H 1 144 ? -64.298 41.902 9.960 1.00 85.95 1087 SER H CA 1
ATOM 15285 C C . SER H 1 144 ? -63.459 41.494 8.761 1.00 92.41 1087 SER H C 1
ATOM 15286 O O . SER H 1 144 ? -62.236 41.675 8.741 1.00 101.97 1087 SER H O 1
ATOM 15289 N N . GLU H 1 145 ? -64.145 40.944 7.757 1.00 98.28 1088 GLU H N 1
ATOM 15290 C CA . GLU H 1 145 ? -63.542 40.339 6.575 1.00 102.19 1088 GLU H CA 1
ATOM 15291 C C . GLU H 1 145 ? -62.779 39.068 6.921 1.00 106.27 1088 GLU H C 1
ATOM 15292 O O . GLU H 1 145 ? -61.924 38.619 6.149 1.00 105.74 1088 GLU H O 1
ATOM 15298 N N . VAL H 1 146 ? -63.078 38.488 8.079 1.00 101.69 1089 VAL H N 1
ATOM 15299 C CA . VAL H 1 146 ? -62.554 37.196 8.491 1.00 93.05 1089 VAL H CA 1
ATOM 15300 C C . VAL H 1 146 ? -63.727 36.225 8.540 1.00 91.28 1089 VAL H C 1
ATOM 15301 O O . VAL H 1 146 ? -64.894 36.624 8.613 1.00 104.29 1089 VAL H O 1
ATOM 15305 N N . PHE H 1 147 ? -63.416 34.934 8.491 1.00 87.26 1090 PHE H N 1
ATOM 15306 C CA . PHE H 1 147 ? -64.438 33.897 8.496 1.00 92.00 1090 PHE H CA 1
ATOM 15307 C C . PHE H 1 147 ? -64.639 33.385 9.916 1.00 93.62 1090 PHE H C 1
ATOM 15308 O O . PHE H 1 147 ? -63.668 33.090 10.620 1.00 93.98 1090 PHE H O 1
ATOM 15316 N N . LYS H 1 148 ? -65.901 33.267 10.322 1.00 92.12 1091 LYS H N 1
ATOM 15317 C CA . LYS H 1 148 ? -66.284 32.852 11.665 1.00 88.18 1091 LYS H CA 1
ATOM 15318 C C . LYS H 1 148 ? -67.155 31.605 11.607 1.00 99.83 1091 LYS H C 1
ATOM 15319 O O . LYS H 1 148 ? -68.052 31.502 10.765 1.00 105.71 1091 LYS H O 1
ATOM 15325 N N . ASP H 1 149 ? -66.886 30.661 12.502 1.00 99.06 1092 ASP H N 1
ATOM 15326 C CA . ASP H 1 149 ? -67.621 29.407 12.544 1.00 95.31 1092 ASP H CA 1
ATOM 15327 C C . ASP H 1 149 ? -68.823 29.527 13.472 1.00 96.44 1092 ASP H C 1
ATOM 15328 O O . ASP H 1 149 ? -68.915 30.439 14.297 1.00 101.06 1092 ASP H O 1
ATOM 15333 N N . THR H 1 150 ? -69.763 28.590 13.314 1.00 100.86 1093 THR H N 1
ATOM 15334 C CA . THR H 1 150 ? -70.863 28.492 14.267 1.00 101.09 1093 THR H CA 1
ATOM 15335 C C . THR H 1 150 ? -70.340 28.279 15.679 1.00 106.86 1093 THR H C 1
ATOM 15336 O O . THR H 1 150 ? -70.955 28.741 16.647 1.00 118.79 1093 THR H O 1
ATOM 15340 N N . ASN H 1 151 ? -69.215 27.573 15.815 1.00 99.87 1094 ASN H N 1
ATOM 15341 C CA . ASN H 1 151 ? -68.593 27.416 17.124 1.00 115.78 1094 ASN H CA 1
ATOM 15342 C C . ASN H 1 151 ? -68.109 28.762 17.649 1.00 109.00 1094 ASN H C 1
ATOM 15343 O O . ASN H 1 151 ? -68.353 29.116 18.809 1.00 111.17 1094 ASN H O 1
ATOM 15348 N N . GLY H 1 152 ? -67.419 29.528 16.803 1.00 106.61 1095 GLY H N 1
ATOM 15349 C CA . GLY H 1 152 ? -67.038 30.882 17.153 1.00 109.30 1095 GLY H CA 1
ATOM 15350 C C . GLY H 1 152 ? -65.645 31.323 16.747 1.00 96.57 1095 GLY H C 1
ATOM 15351 O O . GLY H 1 152 ? -65.412 32.521 16.558 1.00 86.72 1095 GLY H O 1
ATOM 15352 N N . LYS H 1 153 ? -64.709 30.386 16.611 1.00 84.94 1096 LYS H N 1
ATOM 15353 C CA . LYS H 1 153 ? -63.337 30.764 16.302 1.00 86.41 1096 LYS H CA 1
ATOM 15354 C C . LYS H 1 153 ? -63.214 31.241 14.856 1.00 90.67 1096 LYS H C 1
ATOM 15355 O O . LYS H 1 153 ? -63.934 30.789 13.962 1.00 90.51 1096 LYS H O 1
ATOM 15369 N N . TRP H 1 155 ? -61.208 32.498 11.138 1.00 86.96 1098 TRP H N 1
ATOM 15370 C CA . TRP H 1 155 ? -60.455 31.792 10.110 1.00 83.19 1098 TRP H CA 1
ATOM 15371 C C . TRP H 1 155 ? -60.111 32.754 8.984 1.00 82.60 1098 TRP H C 1
ATOM 15372 O O . TRP H 1 155 ? -60.996 33.439 8.465 1.00 86.45 1098 TRP H O 1
ATOM 15383 N N . LEU H 1 156 ? -58.840 32.779 8.586 1.00 82.59 1099 LEU H N 1
ATOM 15384 C CA . LEU H 1 156 ? -58.383 33.612 7.479 1.00 81.24 1099 LEU H CA 1
ATOM 15385 C C . LEU H 1 156 ? -57.615 32.745 6.494 1.00 91.46 1099 LEU H C 1
ATOM 15386 O O . LEU H 1 156 ? -56.634 32.095 6.869 1.00 90.58 1099 LEU H O 1
ATOM 15391 N N . SER H 1 157 ? -58.059 32.739 5.240 1.00 91.58 1100 SER H N 1
ATOM 15392 C CA . SER H 1 157 ? -57.435 31.956 4.182 1.00 91.00 1100 SER H CA 1
ATOM 15393 C C . SER H 1 157 ? -56.657 32.883 3.259 1.00 89.79 1100 SER H C 1
ATOM 15394 O O . SER H 1 157 ? -57.161 33.941 2.866 1.00 98.21 1100 SER H O 1
ATOM 15397 N N . PHE H 1 158 ? -55.432 32.483 2.915 1.00 85.78 1101 PHE H N 1
ATOM 15398 C CA . PHE H 1 158 ? -54.627 33.262 1.981 1.00 92.68 1101 PHE H CA 1
ATOM 15399 C C . PHE H 1 158 ? -54.961 32.957 0.527 1.00 104.57 1101 PHE H C 1
ATOM 15400 O O . PHE H 1 158 ? -54.845 33.842 -0.328 1.00 113.16 1101 PHE H O 1
ATOM 15408 N N . GLY H 1 159 ? -55.372 31.728 0.227 1.00 99.34 1102 GLY H N 1
ATOM 15409 C CA . GLY H 1 159 ? -55.633 31.336 -1.144 1.00 113.75 1102 GLY H CA 1
ATOM 15410 C C . GLY H 1 159 ? -54.768 30.179 -1.600 1.00 122.33 1102 GLY H C 1
ATOM 15411 O O . GLY H 1 159 ? -54.643 29.176 -0.891 1.00 112.15 1102 GLY H O 1
ATOM 15420 N N . LEU H 1 161 ? -50.927 28.982 -3.519 1.00 145.19 1104 LEU H N 1
ATOM 15421 C CA . LEU H 1 161 ? -49.568 29.380 -3.870 1.00 145.44 1104 LEU H CA 1
ATOM 15422 C C . LEU H 1 161 ? -49.374 29.321 -5.380 1.00 159.80 1104 LEU H C 1
ATOM 15423 O O . LEU H 1 161 ? -49.262 28.236 -5.960 1.00 167.70 1104 LEU H O 1
ATOM 15428 N N . ASN H 1 162 ? -49.335 30.487 -6.019 1.00 158.33 1105 ASN H N 1
ATOM 15429 C CA . ASN H 1 162 ? -48.928 30.577 -7.413 1.00 164.19 1105 ASN H CA 1
ATOM 15430 C C . ASN H 1 162 ? -47.409 30.629 -7.498 1.00 160.15 1105 ASN H C 1
ATOM 15431 O O . ASN H 1 162 ? -46.747 31.233 -6.649 1.00 153.93 1105 ASN H O 1
ATOM 15436 N N . SER H 1 163 ? -46.858 29.978 -8.521 1.00 169.39 1106 SER H N 1
ATOM 15437 C CA . SER H 1 163 ? -45.410 29.924 -8.679 1.00 173.61 1106 SER H CA 1
ATOM 15438 C C . SER H 1 163 ? -44.827 31.325 -8.824 1.00 175.55 1106 SER H C 1
ATOM 15439 O O . SER H 1 163 ? -45.432 32.209 -9.438 1.00 173.74 1106 SER H O 1
ATOM 15442 N N . GLU H 1 164 ? -43.647 31.522 -8.227 1.00 169.82 1107 GLU H N 1
ATOM 15443 C CA . GLU H 1 164 ? -42.892 32.771 -8.291 1.00 169.83 1107 GLU H CA 1
ATOM 15444 C C . GLU H 1 164 ? -43.626 33.930 -7.623 1.00 166.05 1107 GLU H C 1
ATOM 15445 O O . GLU H 1 164 ? -43.160 35.073 -7.675 1.00 161.55 1107 GLU H O 1
ATOM 15451 N N . ASN H 1 165 ? -44.765 33.656 -6.994 1.00 158.26 1108 ASN H N 1
ATOM 15452 C CA . ASN H 1 165 ? -45.537 34.666 -6.287 1.00 150.46 1108 ASN H CA 1
ATOM 15453 C C . ASN H 1 165 ? -45.606 34.343 -4.799 1.00 143.94 1108 ASN H C 1
ATOM 15454 O O . ASN H 1 165 ? -45.257 33.247 -4.354 1.00 145.30 1108 ASN H O 1
ATOM 15459 N N . SER H 1 166 ? -46.068 35.326 -4.036 1.00 147.54 1109 SER H N 1
ATOM 15460 C CA . SER H 1 166 ? -46.294 35.218 -2.604 1.00 132.10 1109 SER H CA 1
ATOM 15461 C C . SER H 1 166 ? -47.747 35.558 -2.304 1.00 126.13 1109 SER H C 1
ATOM 15462 O O . SER H 1 166 ? -48.475 36.070 -3.158 1.00 128.46 1109 SER H O 1
ATOM 15465 N N . LEU H 1 167 ? -48.175 35.274 -1.078 1.00 117.93 1110 LEU H N 1
ATOM 15466 C CA . LEU H 1 167 ? -49.587 35.395 -0.750 1.00 118.14 1110 LEU H CA 1
ATOM 15467 C C . LEU H 1 167 ? -49.809 36.594 0.163 1.00 117.70 1110 LEU H C 1
ATOM 15468 O O . LEU H 1 167 ? -48.884 37.084 0.814 1.00 122.70 1110 LEU H O 1
ATOM 15473 N N . ASN H 1 168 ? -51.059 37.051 0.221 1.00 110.59 1111 ASN H N 1
ATOM 15474 C CA . ASN H 1 168 ? -51.381 38.253 0.978 1.00 110.04 1111 ASN H CA 1
ATOM 15475 C C . ASN H 1 168 ? -52.874 38.292 1.273 1.00 106.00 1111 ASN H C 1
ATOM 15476 O O . ASN H 1 168 ? -53.692 37.806 0.487 1.00 109.12 1111 ASN H O 1
ATOM 15481 N N . ALA H 1 169 ? -53.211 38.878 2.421 1.00 105.26 1112 ALA H N 1
ATOM 15482 C CA . ALA H 1 169 ? -54.593 39.024 2.855 1.00 100.63 1112 ALA H CA 1
ATOM 15483 C C . ALA H 1 169 ? -54.701 40.249 3.754 1.00 92.06 1112 ALA H C 1
ATOM 15484 O O . ALA H 1 169 ? -53.698 40.865 4.127 1.00 94.07 1112 ALA H O 1
ATOM 15486 N N . LYS H 1 170 ? -55.937 40.590 4.116 1.00 83.99 1113 LYS H N 1
ATOM 15487 C CA . LYS H 1 170 ? -56.205 41.779 4.911 1.00 86.26 1113 LYS H CA 1
ATOM 15488 C C . LYS H 1 170 ? -57.356 41.515 5.872 1.00 86.14 1113 LYS H C 1
ATOM 15489 O O . LYS H 1 170 ? -58.213 40.662 5.627 1.00 90.19 1113 LYS H O 1
ATOM 15495 N N . ILE H 1 171 ? -57.360 42.266 6.973 1.00 83.65 1114 ILE H N 1
ATOM 15496 C CA . ILE H 1 171 ? -58.373 42.172 8.015 1.00 80.72 1114 ILE H CA 1
ATOM 15497 C C . ILE H 1 171 ? -58.831 43.582 8.369 1.00 85.40 1114 ILE H C 1
ATOM 15498 O O . ILE H 1 171 ? -58.047 44.536 8.323 1.00 85.83 1114 ILE H O 1
ATOM 15503 N N . LYS H 1 172 ? -60.107 43.714 8.728 1.00 82.76 1115 LYS H N 1
ATOM 15504 C CA . LYS H 1 172 ? -60.696 44.999 9.087 1.00 81.33 1115 LYS H CA 1
ATOM 15505 C C . LYS H 1 172 ? -60.923 45.058 10.591 1.00 81.08 1115 LYS H C 1
ATOM 15506 O O . LYS H 1 172 ? -61.448 44.110 11.178 1.00 83.43 1115 LYS H O 1
ATOM 15512 N N . LEU H 1 173 ? -60.522 46.163 11.214 1.00 77.61 1116 LEU H N 1
ATOM 15513 C CA . LEU H 1 173 ? -60.714 46.370 12.645 1.00 76.27 1116 LEU H CA 1
ATOM 15514 C C . LEU H 1 173 ? -61.494 47.659 12.855 1.00 80.32 1116 LEU H C 1
ATOM 15515 O O . LEU H 1 173 ? -61.025 48.737 12.474 1.00 90.48 1116 LEU H O 1
ATOM 15520 N N . GLN H 1 174 ? -62.679 47.554 13.458 1.00 79.59 1117 GLN H N 1
ATOM 15521 C CA . GLN H 1 174 ? -63.519 48.725 13.686 1.00 81.53 1117 GLN H CA 1
ATOM 15522 C C . GLN H 1 174 ? -63.902 48.825 15.154 1.00 88.14 1117 GLN H C 1
ATOM 15523 O O . GLN H 1 174 ? -64.391 47.855 15.734 1.00 91.35 1117 GLN H O 1
ATOM 15529 N N . ASN H 1 175 ? -63.699 49.995 15.752 1.00 84.62 1118 ASN H N 1
ATOM 15530 C CA . ASN H 1 175 ? -64.110 50.231 17.133 1.00 80.76 1118 ASN H CA 1
ATOM 15531 C C . ASN H 1 175 ? -65.509 50.835 17.124 1.00 85.40 1118 ASN H C 1
ATOM 15532 O O . ASN H 1 175 ? -65.681 52.011 16.794 1.00 87.42 1118 ASN H O 1
ATOM 15537 N N . THR H 1 176 ? -66.505 50.043 17.516 1.00 85.35 1119 THR H N 1
ATOM 15538 C CA . THR H 1 176 ? -67.888 50.498 17.565 1.00 90.81 1119 THR H CA 1
ATOM 15539 C C . THR H 1 176 ? -68.323 50.868 18.978 1.00 94.54 1119 THR H C 1
ATOM 15540 O O . THR H 1 176 ? -69.525 50.943 19.255 1.00 97.34 1119 THR H O 1
ATOM 15544 N N . GLY H 1 177 ? -67.368 51.118 19.870 1.00 89.00 1120 GLY H N 1
ATOM 15545 C CA . GLY H 1 177 ? -67.644 51.417 21.255 1.00 88.38 1120 GLY H CA 1
ATOM 15546 C C . GLY H 1 177 ? -67.701 52.903 21.540 1.00 92.88 1120 GLY H C 1
ATOM 15547 O O . GLY H 1 177 ? -67.825 53.738 20.636 1.00 94.69 1120 GLY H O 1
ATOM 15548 N N . ASP H 1 178 ? -67.608 53.239 22.828 1.00 92.98 1121 ASP H N 1
ATOM 15549 C CA . ASP H 1 178 ? -67.646 54.624 23.272 1.00 87.69 1121 ASP H CA 1
ATOM 15550 C C . ASP H 1 178 ? -66.308 55.138 23.777 1.00 86.87 1121 ASP H C 1
ATOM 15551 O O . ASP H 1 178 ? -66.117 56.356 23.836 1.00 85.05 1121 ASP H O 1
ATOM 15556 N N . LEU H 1 179 ? -65.383 54.253 24.131 1.00 86.30 1122 LEU H N 1
ATOM 15557 C CA . LEU H 1 179 ? -64.061 54.640 24.594 1.00 87.45 1122 LEU H CA 1
ATOM 15558 C C . LEU H 1 179 ? -63.025 54.329 23.522 1.00 89.72 1122 LEU H C 1
ATOM 15559 O O . LEU H 1 179 ? -63.294 53.627 22.543 1.00 87.97 1122 LEU H O 1
ATOM 15564 N N . CYS H 1 180 ? -61.827 54.872 23.716 1.00 96.77 1123 CYS H N 1
ATOM 15565 C CA . CYS H 1 180 ? -60.717 54.548 22.836 1.00 92.15 1123 CYS H CA 1
ATOM 15566 C C . CYS H 1 180 ? -60.316 53.091 23.021 1.00 88.34 1123 CYS H C 1
ATOM 15567 O O . CYS H 1 180 ? -60.433 52.524 24.111 1.00 91.45 1123 CYS H O 1
ATOM 15570 N N . SER H 1 181 ? -59.845 52.479 21.940 1.00 86.87 1124 SER H N 1
ATOM 15571 C CA . SER H 1 181 ? -59.497 51.069 21.944 1.00 82.83 1124 SER H CA 1
ATOM 15572 C C . SER H 1 181 ? -58.027 50.901 21.589 1.00 82.73 1124 SER H C 1
ATOM 15573 O O . SER H 1 181 ? -57.442 51.730 20.892 1.00 90.09 1124 SER H O 1
ATOM 15576 N N . TYR H 1 182 ? -57.425 49.840 22.111 1.00 76.16 1125 TYR H N 1
ATOM 15577 C CA . TYR H 1 182 ? -56.016 49.549 21.890 1.00 77.57 1125 TYR H CA 1
ATOM 15578 C C . TYR H 1 182 ? -55.900 48.144 21.319 1.00 80.18 1125 TYR H C 1
ATOM 15579 O O . TYR H 1 182 ? -56.626 47.233 21.748 1.00 83.91 1125 TYR H O 1
ATOM 15588 N N . VAL H 1 183 ? -55.003 47.976 20.339 1.00 82.32 1126 VAL H N 1
ATOM 15589 C CA . VAL H 1 183 ? -54.865 46.722 19.602 1.00 79.25 1126 VAL H CA 1
ATOM 15590 C C . VAL H 1 183 ? -53.383 46.444 19.370 1.00 86.52 1126 VAL H C 1
ATOM 15591 O O . VAL H 1 183 ? -52.703 47.215 18.681 1.00 94.92 1126 VAL H O 1
ATOM 15595 N N . LYS H 1 184 ? -52.885 45.349 19.943 1.00 77.13 1127 LYS H N 1
ATOM 15596 C CA . LYS H 1 184 ? -51.553 44.823 19.666 1.00 76.22 1127 LYS H CA 1
ATOM 15597 C C . LYS H 1 184 ? -51.707 43.415 19.101 1.00 79.05 1127 LYS H C 1
ATOM 15598 O O . LYS H 1 184 ? -52.335 42.556 19.731 1.00 79.07 1127 LYS H O 1
ATOM 15604 N N . ILE H 1 185 ? -51.154 43.180 17.914 1.00 81.65 1128 ILE H N 1
ATOM 15605 C CA . ILE H 1 185 ? -51.264 41.892 17.237 1.00 82.42 1128 ILE H CA 1
ATOM 15606 C C . ILE H 1 185 ? -49.893 41.229 17.184 1.00 75.37 1128 ILE H C 1
ATOM 15607 O O . ILE H 1 185 ? -48.871 41.898 16.988 1.00 79.15 1128 ILE H O 1
ATOM 15612 N N . LYS H 1 186 ? -49.877 39.911 17.378 1.00 69.29 1129 LYS H N 1
ATOM 15613 C CA . LYS H 1 186 ? -48.663 39.106 17.400 1.00 74.61 1129 LYS H CA 1
ATOM 15614 C C . LYS H 1 186 ? -48.890 37.856 16.564 1.00 82.83 1129 LYS H C 1
ATOM 15615 O O . LYS H 1 186 ? -49.866 37.131 16.774 1.00 87.16 1129 LYS H O 1
ATOM 15621 N N . LEU H 1 187 ? -47.984 37.601 15.630 1.00 83.45 1130 LEU H N 1
ATOM 15622 C CA . LEU H 1 187 ? -48.117 36.498 14.691 1.00 80.32 1130 LEU H CA 1
ATOM 15623 C C . LEU H 1 187 ? -47.192 35.351 15.078 1.00 77.69 1130 LEU H C 1
ATOM 15624 O O . LEU H 1 187 ? -46.021 35.569 15.404 1.00 79.62 1130 LEU H O 1
ATOM 15629 N N . THR H 1 188 ? -47.719 34.132 15.039 1.00 73.89 1131 THR H N 1
ATOM 15630 C CA . THR H 1 188 ? -46.962 32.933 15.390 1.00 78.66 1131 THR H CA 1
ATOM 15631 C C . THR H 1 188 ? -47.045 31.937 14.242 1.00 83.10 1131 THR H C 1
ATOM 15632 O O . THR H 1 188 ? -48.132 31.376 13.989 1.00 85.17 1131 THR H O 1
ATOM 15636 N N . PRO H 1 189 ? -45.954 31.698 13.522 1.00 78.46 1132 PRO H N 1
ATOM 15637 C CA . PRO H 1 189 ? -45.979 30.703 12.446 1.00 84.72 1132 PRO H CA 1
ATOM 15638 C C . PRO H 1 189 ? -46.060 29.288 12.997 1.00 88.66 1132 PRO H C 1
ATOM 15639 O O . PRO H 1 189 ? -45.743 29.018 14.158 1.00 89.38 1132 PRO H O 1
ATOM 15643 N N . LYS H 1 190 ? -46.488 28.371 12.128 1.00 90.16 1133 LYS H N 1
ATOM 15644 C CA . LYS H 1 190 ? -46.615 26.975 12.532 1.00 85.13 1133 LYS H CA 1
ATOM 15645 C C . LYS H 1 190 ? -45.278 26.245 12.464 1.00 83.47 1133 LYS H C 1
ATOM 15646 O O . LYS H 1 190 ? -44.976 25.419 13.332 1.00 83.68 1133 LYS H O 1
ATOM 15652 N N . ALA H 1 191 ? -44.466 26.539 11.451 1.00 88.60 1134 ALA H N 1
ATOM 15653 C CA . ALA H 1 191 ? -43.145 25.943 11.326 1.00 90.97 1134 ALA H CA 1
ATOM 15654 C C . ALA H 1 191 ? -42.146 26.658 12.232 1.00 100.59 1134 ALA H C 1
ATOM 15655 O O . ALA H 1 191 ? -42.366 27.789 12.673 1.00 106.88 1134 ALA H O 1
ATOM 15657 N N . VAL H 1 192 ? -41.036 25.978 12.514 1.00 97.67 1135 VAL H N 1
ATOM 15658 C CA . VAL H 1 192 ? -40.042 26.450 13.480 1.00 102.01 1135 VAL H CA 1
ATOM 15659 C C . VAL H 1 192 ? -38.666 26.404 12.813 1.00 105.84 1135 VAL H C 1
ATOM 15660 O O . VAL H 1 192 ? -37.942 25.406 12.890 1.00 112.92 1135 VAL H O 1
ATOM 15664 N N . TYR H 1 193 ? -38.304 27.482 12.131 1.00 100.46 1136 TYR H N 1
ATOM 15665 C CA . TYR H 1 193 ? -36.975 27.688 11.578 1.00 100.69 1136 TYR H CA 1
ATOM 15666 C C . TYR H 1 193 ? -36.480 29.072 11.975 1.00 104.42 1136 TYR H C 1
ATOM 15667 O O . TYR H 1 193 ? -37.282 29.941 12.333 1.00 103.90 1136 TYR H O 1
ATOM 15676 N N . PRO H 1 194 ? -35.159 29.308 11.948 1.00 99.47 1137 PRO H N 1
ATOM 15677 C CA . PRO H 1 194 ? -34.629 30.546 12.558 1.00 101.50 1137 PRO H CA 1
ATOM 15678 C C . PRO H 1 194 ? -35.160 31.843 11.964 1.00 107.90 1137 PRO H C 1
ATOM 15679 O O . PRO H 1 194 ? -35.369 32.810 12.708 1.00 118.30 1137 PRO H O 1
ATOM 15683 N N . THR H 1 195 ? -35.376 31.906 10.652 1.00 102.07 1138 THR H N 1
ATOM 15684 C CA . THR H 1 195 ? -35.851 33.123 9.992 1.00 104.03 1138 THR H CA 1
ATOM 15685 C C . THR H 1 195 ? -37.352 33.085 9.739 1.00 110.76 1138 THR H C 1
ATOM 15686 O O . THR H 1 195 ? -37.839 33.570 8.713 1.00 105.38 1138 THR H O 1
ATOM 15698 N N . ILE H 1 197 ? -39.740 34.684 11.038 1.00 119.84 1140 ILE H N 1
ATOM 15699 C CA . ILE H 1 197 ? -40.467 35.940 11.185 1.00 114.77 1140 ILE H CA 1
ATOM 15700 C C . ILE H 1 197 ? -40.194 36.799 9.957 1.00 118.91 1140 ILE H C 1
ATOM 15701 O O . ILE H 1 197 ? -41.021 37.631 9.567 1.00 113.28 1140 ILE H O 1
ATOM 15706 N N . SER H 1 198 ? -39.035 36.588 9.328 1.00 114.09 1141 SER H N 1
ATOM 15707 C CA . SER H 1 198 ? -38.678 37.368 8.150 1.00 119.78 1141 SER H CA 1
ATOM 15708 C C . SER H 1 198 ? -39.545 37.021 6.948 1.00 119.49 1141 SER H C 1
ATOM 15709 O O . SER H 1 198 ? -39.662 37.836 6.027 1.00 131.78 1141 SER H O 1
ATOM 15712 N N . SER H 1 199 ? -40.150 35.832 6.936 1.00 114.92 1142 SER H N 1
ATOM 15713 C CA . SER H 1 199 ? -41.028 35.433 5.845 1.00 112.09 1142 SER H CA 1
ATOM 15714 C C . SER H 1 199 ? -42.414 36.051 5.952 1.00 105.40 1142 SER H C 1
ATOM 15715 O O . SER H 1 199 ? -43.142 36.089 4.954 1.00 101.58 1142 SER H O 1
ATOM 15718 N N . TRP H 1 200 ? -42.788 36.532 7.132 1.00 100.33 1143 TRP H N 1
ATOM 15719 C CA . TRP H 1 200 ? -44.072 37.174 7.366 1.00 91.78 1143 TRP H CA 1
ATOM 15720 C C . TRP H 1 200 ? -43.884 38.681 7.446 1.00 102.14 1143 TRP H C 1
ATOM 15721 O O . TRP H 1 200 ? -42.909 39.162 8.033 1.00 110.45 1143 TRP H O 1
ATOM 15732 N N . GLN H 1 201 ? -44.815 39.429 6.857 1.00 103.63 1144 GLN H N 1
ATOM 15733 C CA . GLN H 1 201 ? -44.825 40.883 7.001 1.00 103.29 1144 GLN H CA 1
ATOM 15734 C C . GLN H 1 201 ? -46.243 41.325 7.343 1.00 101.51 1144 GLN H C 1
ATOM 15735 O O . GLN H 1 201 ? -47.159 41.178 6.525 1.00 93.04 1144 GLN H O 1
ATOM 15741 N N . VAL H 1 202 ? -46.421 41.840 8.557 1.00 104.79 1145 VAL H N 1
ATOM 15742 C CA . VAL H 1 202 ? -47.722 42.235 9.084 1.00 102.23 1145 VAL H CA 1
ATOM 15743 C C . VAL H 1 202 ? -47.670 43.703 9.484 1.00 100.44 1145 VAL H C 1
ATOM 15744 O O . VAL H 1 202 ? -46.733 44.133 10.168 1.00 99.73 1145 VAL H O 1
ATOM 15748 N N . ASN H 1 203 ? -48.671 44.475 9.047 1.00 90.54 1146 ASN H N 1
ATOM 15749 C CA . ASN H 1 203 ? -48.725 45.902 9.399 1.00 93.32 1146 ASN H CA 1
ATOM 15750 C C . ASN H 1 203 ? -50.156 46.416 9.438 1.00 91.52 1146 ASN H C 1
ATOM 15751 O O . ASN H 1 203 ? -50.944 46.082 8.543 1.00 90.82 1146 ASN H O 1
ATOM 15756 N N . PRO H 1 204 ? -50.526 47.238 10.438 1.00 90.51 1147 PRO H N 1
ATOM 15757 C CA . PRO H 1 204 ? -49.741 47.688 11.597 1.00 91.53 1147 PRO H CA 1
ATOM 15758 C C . PRO H 1 204 ? -49.703 46.660 12.729 1.00 95.06 1147 PRO H C 1
ATOM 15759 O O . PRO H 1 204 ? -50.721 46.033 13.018 1.00 92.82 1147 PRO H O 1
ATOM 15763 N N . THR H 1 205 ? -48.536 46.490 13.355 1.00 106.68 1148 THR H N 1
ATOM 15764 C CA . THR H 1 205 ? -48.408 45.506 14.427 1.00 97.97 1148 THR H CA 1
ATOM 15765 C C . THR H 1 205 ? -49.097 45.953 15.718 1.00 97.18 1148 THR H C 1
ATOM 15766 O O . THR H 1 205 ? -49.627 45.116 16.457 1.00 93.90 1148 THR H O 1
ATOM 15770 N N . GLU H 1 206 ? -49.081 47.249 16.029 1.00 96.73 1149 GLU H N 1
ATOM 15771 C CA . GLU H 1 206 ? -49.723 47.723 17.250 1.00 97.67 1149 GLU H CA 1
ATOM 15772 C C . GLU H 1 206 ? -50.116 49.184 17.089 1.00 93.27 1149 GLU H C 1
ATOM 15773 O O . GLU H 1 206 ? -49.370 49.969 16.496 1.00 100.80 1149 GLU H O 1
ATOM 15779 N N . LEU H 1 207 ? -51.280 49.545 17.627 1.00 85.48 1150 LEU H N 1
ATOM 15780 C CA . LEU H 1 207 ? -51.789 50.908 17.485 1.00 89.87 1150 LEU H CA 1
ATOM 15781 C C . LEU H 1 207 ? -53.011 51.094 18.383 1.00 92.18 1150 LEU H C 1
ATOM 15782 O O . LEU H 1 207 ? -53.440 50.179 19.098 1.00 96.04 1150 LEU H O 1
ATOM 15787 N N . LEU H 1 208 ? -53.537 52.316 18.362 1.00 85.49 1151 LEU H N 1
ATOM 15788 C CA . LEU H 1 208 ? -54.781 52.679 19.018 1.00 85.95 1151 LEU H CA 1
ATOM 15789 C C . LEU H 1 208 ? -55.813 53.042 17.960 1.00 89.52 1151 LEU H C 1
ATOM 15790 O O . LEU H 1 208 ? -55.477 53.532 16.878 1.00 93.31 1151 LEU H O 1
ATOM 15795 N N . LEU H 1 209 ? -57.076 52.800 18.292 1.00 83.93 1152 LEU H N 1
ATOM 15796 C CA . LEU H 1 209 ? -58.194 53.020 17.388 1.00 84.60 1152 LEU H CA 1
ATOM 15797 C C . LEU H 1 209 ? -59.238 53.851 18.115 1.00 85.72 1152 LEU H C 1
ATOM 15798 O O . LEU H 1 209 ? -59.707 53.461 19.190 1.00 88.62 1152 LEU H O 1
ATOM 15803 N N . ASN H 1 210 ? -59.592 54.995 17.536 1.00 92.13 1153 ASN H N 1
ATOM 15804 C CA . ASN H 1 210 ? -60.654 55.817 18.082 1.00 88.05 1153 ASN H CA 1
ATOM 15805 C C . ASN H 1 210 ? -62.008 55.173 17.790 1.00 83.02 1153 ASN H C 1
ATOM 15806 O O . ASN H 1 210 ? -62.112 54.299 16.926 1.00 85.96 1153 ASN H O 1
ATOM 15811 N N . PRO H 1 211 ? -63.058 55.563 18.515 1.00 76.45 1154 PRO H N 1
ATOM 15812 C CA . PRO H 1 211 ? -64.383 54.992 18.238 1.00 91.72 1154 PRO H CA 1
ATOM 15813 C C . PRO H 1 211 ? -64.838 55.290 16.816 1.00 91.86 1154 PRO H C 1
ATOM 15814 O O . PRO H 1 211 ? -64.724 56.417 16.329 1.00 90.81 1154 PRO H O 1
ATOM 15818 N N . LYS H 1 212 ? -65.343 54.250 16.151 1.00 95.31 1155 LYS H N 1
ATOM 15819 C CA . LYS H 1 212 ? -65.812 54.284 14.766 1.00 92.65 1155 LYS H CA 1
ATOM 15820 C C . LYS H 1 212 ? -64.692 54.598 13.780 1.00 88.86 1155 LYS H C 1
ATOM 15821 O O . LYS H 1 212 ? -64.954 55.038 12.656 1.00 91.09 1155 LYS H O 1
ATOM 15827 N N . GLU H 1 213 ? -63.444 54.374 14.179 1.00 92.59 1156 GLU H N 1
ATOM 15828 C CA . GLU H 1 213 ? -62.311 54.482 13.274 1.00 98.74 1156 GLU H CA 1
ATOM 15829 C C . GLU H 1 213 ? -61.994 53.106 12.703 1.00 100.36 1156 GLU H C 1
ATOM 15830 O O . GLU H 1 213 ? -62.162 52.084 13.372 1.00 102.09 1156 GLU H O 1
ATOM 15836 N N . VAL H 1 214 ? -61.551 53.085 11.452 1.00 95.36 1157 VAL H N 1
ATOM 15837 C CA . VAL H 1 214 ? -61.249 51.848 10.742 1.00 94.28 1157 VAL H CA 1
ATOM 15838 C C . VAL H 1 214 ? -59.759 51.794 10.438 1.00 86.92 1157 VAL H C 1
ATOM 15839 O O . VAL H 1 214 ? -59.170 52.787 9.998 1.00 90.77 1157 VAL H O 1
ATOM 15843 N N . GLN H 1 215 ? -59.155 50.631 10.679 1.00 80.45 1158 GLN H N 1
ATOM 15844 C CA . GLN H 1 215 ? -57.771 50.367 10.317 1.00 87.48 1158 GLN H CA 1
ATOM 15845 C C . GLN H 1 215 ? -57.687 48.976 9.710 1.00 93.62 1158 GLN H C 1
ATOM 15846 O O . GLN H 1 215 ? -58.269 48.023 10.238 1.00 100.68 1158 GLN H O 1
ATOM 15852 N N . TRP H 1 216 ? -56.963 48.865 8.601 1.00 98.59 1159 TRP H N 1
ATOM 15853 C CA . TRP H 1 216 ? -56.783 47.603 7.897 1.00 95.68 1159 TRP H CA 1
ATOM 15854 C C . TRP H 1 216 ? -55.422 47.009 8.229 1.00 93.78 1159 TRP H C 1
ATOM 15855 O O . TRP H 1 216 ? -54.400 47.698 8.148 1.00 95.66 1159 TRP H O 1
ATOM 15866 N N . VAL H 1 217 ? -55.416 45.736 8.606 1.00 93.06 1160 VAL H N 1
ATOM 15867 C CA . VAL H 1 217 ? -54.191 45.002 8.892 1.00 89.83 1160 VAL H CA 1
ATOM 15868 C C . VAL H 1 217 ? -53.873 44.122 7.694 1.00 89.97 1160 VAL H C 1
ATOM 15869 O O . VAL H 1 217 ? -54.687 43.280 7.299 1.00 85.98 1160 VAL H O 1
ATOM 15873 N N . THR H 1 218 ? -52.688 44.306 7.123 1.00 88.13 1161 THR H N 1
ATOM 15874 C CA . THR H 1 218 ? -52.252 43.562 5.954 1.00 92.87 1161 THR H CA 1
ATOM 15875 C C . THR H 1 218 ? -51.212 42.530 6.366 1.00 98.38 1161 THR H C 1
ATOM 15876 O O . THR H 1 218 ? -50.289 42.831 7.138 1.00 102.49 1161 THR H O 1
ATOM 15880 N N . LEU H 1 219 ? -51.377 41.316 5.838 1.00 87.92 1162 LEU H N 1
ATOM 15881 C CA . LEU H 1 219 ? -50.531 40.171 6.148 1.00 94.65 1162 LEU H CA 1
ATOM 15882 C C . LEU H 1 219 ? -50.036 39.570 4.845 1.00 97.48 1162 LEU H C 1
ATOM 15883 O O . LEU H 1 219 ? -50.837 39.043 4.069 1.00 100.04 1162 LEU H O 1
ATOM 15888 N N . GLU H 1 220 ? -48.727 39.611 4.615 1.00 99.61 1163 GLU H N 1
ATOM 15889 C CA . GLU H 1 220 ? -48.141 38.947 3.460 1.00 103.65 1163 GLU H CA 1
ATOM 15890 C C . GLU H 1 220 ? -47.236 37.813 3.924 1.00 99.69 1163 GLU H C 1
ATOM 15891 O O . GLU H 1 220 ? -46.488 37.951 4.903 1.00 101.41 1163 GLU H O 1
ATOM 15897 N N . PHE H 1 221 ? -47.314 36.695 3.203 1.00 98.59 1164 PHE H N 1
ATOM 15898 C CA . PHE H 1 221 ? -46.602 35.467 3.532 1.00 97.99 1164 PHE H CA 1
ATOM 15899 C C . PHE H 1 221 ? -45.838 34.973 2.314 1.00 106.58 1164 PHE H C 1
ATOM 15900 O O . PHE H 1 221 ? -46.436 34.698 1.264 1.00 107.54 1164 PHE H O 1
ATOM 15908 N N . HIS H 1 222 ? -44.513 34.896 2.457 1.00 109.85 1165 HIS H N 1
ATOM 15909 C CA . HIS H 1 222 ? -43.574 34.359 1.483 1.00 108.69 1165 HIS H CA 1
ATOM 15910 C C . HIS H 1 222 ? -43.177 32.955 1.921 1.00 106.17 1165 HIS H C 1
ATOM 15911 O O . HIS H 1 222 ? -42.271 32.809 2.752 1.00 110.40 1165 HIS H O 1
ATOM 15918 N N . PRO H 1 223 ? -43.828 31.903 1.423 1.00 97.38 1166 PRO H N 1
ATOM 15919 C CA . PRO H 1 223 ? -43.532 30.557 1.933 1.00 101.37 1166 PRO H CA 1
ATOM 15920 C C . PRO H 1 223 ? -42.128 30.111 1.546 1.00 104.04 1166 PRO H C 1
ATOM 15921 O O . PRO H 1 223 ? -41.744 30.156 0.376 1.00 111.25 1166 PRO H O 1
ATOM 15925 N N . ARG H 1 224 ? -41.367 29.677 2.544 1.00 101.72 1167 ARG H N 1
ATOM 15926 C CA . ARG H 1 224 ? -40.068 29.050 2.352 1.00 111.09 1167 ARG H CA 1
ATOM 15927 C C . ARG H 1 224 ? -40.197 27.532 2.376 1.00 113.10 1167 ARG H C 1
ATOM 15928 O O . ARG H 1 224 ? -41.229 26.975 2.760 1.00 113.97 1167 ARG H O 1
ATOM 15936 N N . LYS H 1 225 ? -39.127 26.861 1.937 1.00 120.26 1168 LYS H N 1
ATOM 15937 C CA . LYS H 1 225 ? -39.140 25.402 1.876 1.00 128.97 1168 LYS H CA 1
ATOM 15938 C C . LYS H 1 225 ? -39.429 24.778 3.235 1.00 125.00 1168 LYS H C 1
ATOM 15939 O O . LYS H 1 225 ? -40.023 23.697 3.302 1.00 118.77 1168 LYS H O 1
ATOM 15945 N N . GLU H 1 226 ? -39.042 25.443 4.326 1.00 123.96 1169 GLU H N 1
ATOM 15946 C CA . GLU H 1 226 ? -39.302 24.873 5.644 1.00 119.85 1169 GLU H CA 1
ATOM 15947 C C . GLU H 1 226 ? -40.780 24.960 6.002 1.00 114.13 1169 GLU H C 1
ATOM 15948 O O . GLU H 1 226 ? -41.294 24.098 6.723 1.00 114.00 1169 GLU H O 1
ATOM 15954 N N . ASP H 1 227 ? -41.477 25.987 5.510 1.00 115.13 1170 ASP H N 1
ATOM 15955 C CA . ASP H 1 227 ? -42.913 26.087 5.750 1.00 106.33 1170 ASP H CA 1
ATOM 15956 C C . ASP H 1 227 ? -43.680 25.061 4.927 1.00 114.17 1170 ASP H C 1
ATOM 15957 O O . ASP H 1 227 ? -44.536 24.342 5.454 1.00 107.59 1170 ASP H O 1
ATOM 15962 N N . LEU H 1 228 ? -43.372 24.969 3.632 1.00 122.40 1171 LEU H N 1
ATOM 15963 C CA . LEU H 1 228 ? -44.100 24.065 2.750 1.00 120.31 1171 LEU H CA 1
ATOM 15964 C C . LEU H 1 228 ? -43.737 22.602 2.984 1.00 128.98 1171 LEU H C 1
ATOM 15965 O O . LEU H 1 228 ? -44.548 21.722 2.677 1.00 133.08 1171 LEU H O 1
ATOM 15970 N N . ALA H 1 229 ? -42.551 22.324 3.535 1.00 130.41 1172 ALA H N 1
ATOM 15971 C CA . ALA H 1 229 ? -42.136 20.941 3.756 1.00 132.78 1172 ALA H CA 1
ATOM 15972 C C . ALA H 1 229 ? -43.090 20.198 4.682 1.00 132.12 1172 ALA H C 1
ATOM 15973 O O . ALA H 1 229 ? -43.251 18.978 4.556 1.00 133.66 1172 ALA H O 1
ATOM 15975 N N . LEU H 1 230 ? -43.731 20.906 5.610 1.00 136.37 1173 LEU H N 1
ATOM 15976 C CA . LEU H 1 230 ? -44.718 20.289 6.487 1.00 141.38 1173 LEU H CA 1
ATOM 15977 C C . LEU H 1 230 ? -46.136 20.405 5.949 1.00 138.19 1173 LEU H C 1
ATOM 15978 O O . LEU H 1 230 ? -46.949 19.498 6.167 1.00 139.68 1173 LEU H O 1
ATOM 15983 N N . LEU H 1 231 ? -46.453 21.500 5.255 1.00 141.22 1174 LEU H N 1
ATOM 15984 C CA . LEU H 1 231 ? -47.790 21.707 4.715 1.00 142.82 1174 LEU H CA 1
ATOM 15985 C C . LEU H 1 231 ? -48.100 20.772 3.551 1.00 145.22 1174 LEU H C 1
ATOM 15986 O O . LEU H 1 231 ? -49.251 20.730 3.103 1.00 143.49 1174 LEU H O 1
ATOM 15991 N N . GLN H 1 232 ? -47.092 20.052 3.049 1.00 161.42 1175 GLN H N 1
ATOM 15992 C CA . GLN H 1 232 ? -47.253 19.138 1.918 1.00 156.68 1175 GLN H CA 1
ATOM 15993 C C . GLN H 1 232 ? -48.464 18.220 2.065 1.00 157.18 1175 GLN H C 1
ATOM 15994 O O . GLN H 1 232 ? -49.293 18.116 1.153 1.00 152.22 1175 GLN H O 1
ATOM 16000 N N . LYS H 1 233 ? -48.573 17.541 3.211 1.00 153.64 1176 LYS H N 1
ATOM 16001 C CA . LYS H 1 233 ? -49.334 16.294 3.277 1.00 156.05 1176 LYS H CA 1
ATOM 16002 C C . LYS H 1 233 ? -50.804 16.496 2.921 1.00 159.45 1176 LYS H C 1
ATOM 16003 O O . LYS H 1 233 ? -51.382 15.698 2.174 1.00 163.23 1176 LYS H O 1
ATOM 16009 N N . SER H 1 234 ? -51.428 17.552 3.437 1.00 160.76 1177 SER H N 1
ATOM 16010 C CA . SER H 1 234 ? -52.855 17.759 3.248 1.00 152.78 1177 SER H CA 1
ATOM 16011 C C . SER H 1 234 ? -53.107 18.771 2.132 1.00 155.31 1177 SER H C 1
ATOM 16012 O O . SER H 1 234 ? -52.185 19.371 1.575 1.00 161.26 1177 SER H O 1
ATOM 16015 N N . ASP H 1 235 ? -54.386 18.955 1.802 1.00 140.68 1178 ASP H N 1
ATOM 16016 C CA . ASP H 1 235 ? -54.777 19.918 0.782 1.00 144.94 1178 ASP H CA 1
ATOM 16017 C C . ASP H 1 235 ? -55.068 21.296 1.358 1.00 139.77 1178 ASP H C 1
ATOM 16018 O O . ASP H 1 235 ? -54.810 22.302 0.689 1.00 135.58 1178 ASP H O 1
ATOM 16023 N N . VAL H 1 236 ? -55.598 21.368 2.576 1.00 135.95 1179 VAL H N 1
ATOM 16024 C CA . VAL H 1 236 ? -55.810 22.630 3.280 1.00 124.10 1179 VAL H CA 1
ATOM 16025 C C . VAL H 1 236 ? -54.962 22.582 4.542 1.00 122.50 1179 VAL H C 1
ATOM 16026 O O . VAL H 1 236 ? -55.225 21.778 5.446 1.00 128.22 1179 VAL H O 1
ATOM 16030 N N . SER H 1 237 ? -53.948 23.439 4.608 1.00 110.05 1180 SER H N 1
ATOM 16031 C CA . SER H 1 237 ? -52.900 23.350 5.613 1.00 106.82 1180 SER H CA 1
ATOM 16032 C C . SER H 1 237 ? -52.924 24.565 6.530 1.00 110.89 1180 SER H C 1
ATOM 16033 O O . SER H 1 237 ? -52.941 25.706 6.057 1.00 110.30 1180 SER H O 1
ATOM 16036 N N . HIS H 1 238 ? -52.925 24.313 7.838 1.00 103.25 1181 HIS H N 1
ATOM 16037 C CA . HIS H 1 238 ? -52.746 25.373 8.824 1.00 94.93 1181 HIS H CA 1
ATOM 16038 C C . HIS H 1 238 ? -51.313 25.888 8.765 1.00 84.22 1181 HIS H C 1
ATOM 16039 O O . HIS H 1 238 ? -50.365 25.138 9.016 1.00 82.35 1181 HIS H O 1
ATOM 16046 N N . VAL H 1 239 ? -51.151 27.171 8.448 1.00 83.82 1182 VAL H N 1
ATOM 16047 C CA . VAL H 1 239 ? -49.831 27.747 8.242 1.00 88.94 1182 VAL H CA 1
ATOM 16048 C C . VAL H 1 239 ? -49.400 28.670 9.382 1.00 88.02 1182 VAL H C 1
ATOM 16049 O O . VAL H 1 239 ? -48.194 28.822 9.612 1.00 82.47 1182 VAL H O 1
ATOM 16053 N N . GLY H 1 240 ? -50.335 29.269 10.114 1.00 85.18 1183 GLY H N 1
ATOM 16054 C CA . GLY H 1 240 ? -49.958 30.160 11.199 1.00 80.70 1183 GLY H CA 1
ATOM 16055 C C . GLY H 1 240 ? -51.170 30.581 11.996 1.00 87.33 1183 GLY H C 1
ATOM 16056 O O . GLY H 1 240 ? -52.312 30.267 11.647 1.00 90.20 1183 GLY H O 1
ATOM 16057 N N . THR H 1 241 ? -50.904 31.298 13.088 1.00 85.58 1184 THR H N 1
ATOM 16058 C CA . THR H 1 241 ? -51.960 31.785 13.967 1.00 79.48 1184 THR H CA 1
ATOM 16059 C C . THR H 1 241 ? -51.652 33.212 14.397 1.00 76.70 1184 THR H C 1
ATOM 16060 O O . THR H 1 241 ? -50.532 33.506 14.825 1.00 79.96 1184 THR H O 1
ATOM 16064 N N . LEU H 1 242 ? -52.645 34.091 14.308 1.00 75.71 1185 LEU H N 1
ATOM 16065 C CA . LEU H 1 242 ? -52.477 35.496 14.656 1.00 70.57 1185 LEU H CA 1
ATOM 16066 C C . LEU H 1 242 ? -53.267 35.795 15.922 1.00 80.79 1185 LEU H C 1
ATOM 16067 O O . LEU H 1 242 ? -54.500 35.721 15.919 1.00 87.46 1185 LEU H O 1
ATOM 16072 N N . LEU H 1 243 ? -52.558 36.131 16.997 1.00 79.25 1186 LEU H N 1
ATOM 16073 C CA . LEU H 1 243 ? -53.185 36.497 18.255 1.00 79.64 1186 LEU H CA 1
ATOM 16074 C C . LEU H 1 243 ? -53.365 38.007 18.275 1.00 77.73 1186 LEU H C 1
ATOM 16075 O O . LEU H 1 243 ? -52.401 38.758 18.104 1.00 81.18 1186 LEU H O 1
ATOM 16080 N N . ILE H 1 244 ? -54.594 38.450 18.495 1.00 79.26 1187 ILE H N 1
ATOM 16081 C CA . ILE H 1 244 ? -54.913 39.871 18.552 1.00 78.29 1187 ILE H CA 1
ATOM 16082 C C . ILE H 1 244 ? -55.389 40.186 19.963 1.00 78.93 1187 ILE H C 1
ATOM 16083 O O . ILE H 1 244 ? -56.421 39.667 20.412 1.00 70.12 1187 ILE H O 1
ATOM 16088 N N . THR H 1 245 ? -54.604 40.986 20.685 1.00 80.22 1188 THR H N 1
ATOM 16089 C CA . THR H 1 245 ? -54.983 41.488 21.996 1.00 76.59 1188 THR H CA 1
ATOM 16090 C C . THR H 1 245 ? -55.540 42.894 21.832 1.00 80.68 1188 THR H C 1
ATOM 16091 O O . THR H 1 245 ? -54.861 43.782 21.308 1.00 82.60 1188 THR H O 1
ATOM 16095 N N . HIS H 1 246 ? -56.765 43.097 22.294 1.00 80.74 1189 HIS H N 1
ATOM 16096 C CA . HIS H 1 246 ? -57.441 44.366 22.109 1.00 77.28 1189 HIS H CA 1
ATOM 16097 C C . HIS H 1 246 ? -58.325 44.625 23.317 1.00 80.44 1189 HIS H C 1
ATOM 16098 O O . HIS H 1 246 ? -58.604 43.730 24.129 1.00 78.80 1189 HIS H O 1
ATOM 16105 N N . GLY H 1 247 ? -58.754 45.875 23.424 1.00 83.96 1190 GLY H N 1
ATOM 16106 C CA . GLY H 1 247 ? -59.617 46.267 24.524 1.00 88.09 1190 GLY H CA 1
ATOM 16107 C C . GLY H 1 247 ? -59.691 47.779 24.632 1.00 87.45 1190 GLY H C 1
ATOM 16108 O O . GLY H 1 247 ? -59.427 48.494 23.671 1.00 91.69 1190 GLY H O 1
ATOM 16109 N N . ASP H 1 248 ? -60.050 48.239 25.828 1.00 95.12 1191 ASP H N 1
ATOM 16110 C CA . ASP H 1 248 ? -60.160 49.664 26.108 1.00 96.60 1191 ASP H CA 1
ATOM 16111 C C . ASP H 1 248 ? -58.839 50.254 26.588 1.00 92.74 1191 ASP H C 1
ATOM 16112 O O . ASP H 1 248 ? -58.138 49.664 27.414 1.00 90.57 1191 ASP H O 1
ATOM 16117 N N . GLU H 1 249 ? -58.532 51.459 26.093 1.00 93.12 1192 GLU H N 1
ATOM 16118 C CA . GLU H 1 249 ? -57.269 52.110 26.437 1.00 96.80 1192 GLU H CA 1
ATOM 16119 C C . GLU H 1 249 ? -57.163 52.457 27.922 1.00 97.18 1192 GLU H C 1
ATOM 16120 O O . GLU H 1 249 ? -56.105 52.197 28.523 1.00 93.53 1192 GLU H O 1
ATOM 16126 N N . PRO H 1 250 ? -58.177 53.052 28.563 1.00 92.47 1193 PRO H N 1
ATOM 16127 C CA . PRO H 1 250 ? -57.998 53.453 29.972 1.00 92.38 1193 PRO H CA 1
ATOM 16128 C C . PRO H 1 250 ? -57.709 52.300 30.912 1.00 95.48 1193 PRO H C 1
ATOM 16129 O O . PRO H 1 250 ? -56.900 52.450 31.840 1.00 100.11 1193 PRO H O 1
ATOM 16133 N N . THR H 1 251 ? -58.388 51.165 30.735 1.00 88.77 1194 THR H N 1
ATOM 16134 C CA . THR H 1 251 ? -58.047 50.002 31.542 1.00 90.30 1194 THR H CA 1
ATOM 16135 C C . THR H 1 251 ? -56.601 49.597 31.305 1.00 88.98 1194 THR H C 1
ATOM 16136 O O . THR H 1 251 ? -55.938 49.100 32.222 1.00 87.37 1194 THR H O 1
ATOM 16140 N N . ARG H 1 252 ? -56.071 49.869 30.108 1.00 92.57 1195 ARG H N 1
ATOM 16141 C CA . ARG H 1 252 ? -54.658 49.605 29.866 1.00 89.74 1195 ARG H CA 1
ATOM 16142 C C . ARG H 1 252 ? -53.774 50.552 30.663 1.00 90.54 1195 ARG H C 1
ATOM 16143 O O . ARG H 1 252 ? -52.762 50.125 31.221 1.00 87.01 1195 ARG H O 1
ATOM 16151 N N . LEU H 1 253 ? -54.138 51.835 30.742 1.00 93.61 1196 LEU H N 1
ATOM 16152 C CA . LEU H 1 253 ? -53.345 52.751 31.564 1.00 90.40 1196 LEU H CA 1
ATOM 16153 C C . LEU H 1 253 ? -53.367 52.341 33.033 1.00 86.55 1196 LEU H C 1
ATOM 16154 O O . LEU H 1 253 ? -52.331 52.371 33.715 1.00 89.09 1196 LEU H O 1
ATOM 16159 N N . ARG H 1 254 ? -54.537 51.945 33.534 1.00 90.46 1197 ARG H N 1
ATOM 16160 C CA . ARG H 1 254 ? -54.651 51.537 34.932 1.00 91.44 1197 ARG H CA 1
ATOM 16161 C C . ARG H 1 254 ? -53.839 50.270 35.206 1.00 91.82 1197 ARG H C 1
ATOM 16162 O O . ARG H 1 254 ? -53.082 50.203 36.187 1.00 91.07 1197 ARG H O 1
ATOM 16170 N N . ILE H 1 255 ? -53.968 49.260 34.337 1.00 90.47 1198 ILE H N 1
ATOM 16171 C CA . ILE H 1 255 ? -53.194 48.031 34.497 1.00 91.01 1198 ILE H CA 1
ATOM 16172 C C . ILE H 1 255 ? -51.709 48.316 34.356 1.00 87.63 1198 ILE H C 1
ATOM 16173 O O . ILE H 1 255 ? -50.886 47.702 35.038 1.00 80.12 1198 ILE H O 1
ATOM 16178 N N . ARG H 1 256 ? -51.346 49.279 33.510 1.00 94.26 1199 ARG H N 1
ATOM 16179 C CA . ARG H 1 256 ? -49.948 49.642 33.323 1.00 97.11 1199 ARG H CA 1
ATOM 16180 C C . ARG H 1 256 ? -49.357 50.218 34.600 1.00 96.93 1199 ARG H C 1
ATOM 16181 O O . ARG H 1 256 ? -48.295 49.780 35.063 1.00 99.09 1199 ARG H O 1
ATOM 16189 N N . ARG H 1 257 ? -50.041 51.203 35.189 1.00 94.16 1200 ARG H N 1
ATOM 16190 C CA . ARG H 1 257 ? -49.554 51.783 36.436 1.00 98.21 1200 ARG H CA 1
ATOM 16191 C C . ARG H 1 257 ? -49.466 50.736 37.539 1.00 96.56 1200 ARG H C 1
ATOM 16192 O O . ARG H 1 257 ? -48.455 50.659 38.252 1.00 104.63 1200 ARG H O 1
ATOM 16200 N N . LEU H 1 258 ? -50.501 49.902 37.684 1.00 95.63 1201 LEU H N 1
ATOM 16201 C CA . LEU H 1 258 ? -50.488 48.940 38.783 1.00 97.42 1201 LEU H CA 1
ATOM 16202 C C . LEU H 1 258 ? -49.431 47.859 38.566 1.00 99.04 1201 LEU H C 1
ATOM 16203 O O . LEU H 1 258 ? -48.772 47.429 39.521 1.00 96.23 1201 LEU H O 1
ATOM 16208 N N . TYR H 1 259 ? -49.231 47.429 37.317 1.00 96.76 1202 TYR H N 1
ATOM 16209 C CA . TYR H 1 259 ? -48.216 46.425 37.023 1.00 96.41 1202 TYR H CA 1
ATOM 16210 C C . TYR H 1 259 ? -46.814 46.968 37.250 1.00 99.51 1202 TYR H C 1
ATOM 16211 O O . TYR H 1 259 ? -45.953 46.262 37.786 1.00 101.10 1202 TYR H O 1
ATOM 16220 N N . LYS H 1 260 ? -46.558 48.216 36.851 1.00 102.43 1203 LYS H N 1
ATOM 16221 C CA . LYS H 1 260 ? -45.252 48.806 37.126 1.00 107.14 1203 LYS H CA 1
ATOM 16222 C C . LYS H 1 260 ? -45.018 48.970 38.624 1.00 103.40 1203 LYS H C 1
ATOM 16223 O O . LYS H 1 260 ? -43.904 48.741 39.112 1.00 109.70 1203 LYS H O 1
ATOM 16229 N N . LYS H 1 261 ? -46.054 49.354 39.375 1.00 92.06 1204 LYS H N 1
ATOM 16230 C CA . LYS H 1 261 ? -45.899 49.440 40.825 1.00 101.21 1204 LYS H CA 1
ATOM 16231 C C . LYS H 1 261 ? -45.579 48.076 41.431 1.00 104.46 1204 LYS H C 1
ATOM 16232 O O . LYS H 1 261 ? -44.694 47.959 42.289 1.00 107.83 1204 LYS H O 1
ATOM 16246 N N . LYS H 1 263 ? -44.195 45.604 39.968 1.00 106.89 1206 LYS H N 1
ATOM 16247 C CA . LYS H 1 263 ? -42.830 45.277 39.566 1.00 111.00 1206 LYS H CA 1
ATOM 16248 C C . LYS H 1 263 ? -41.816 45.980 40.459 1.00 118.26 1206 LYS H C 1
ATOM 16249 O O . LYS H 1 263 ? -40.786 45.397 40.820 1.00 123.84 1206 LYS H O 1
ATOM 16255 N N . GLU H 1 264 ? -42.095 47.232 40.828 1.00 112.95 1207 GLU H N 1
ATOM 16256 C CA . GLU H 1 264 ? -41.206 47.957 41.732 1.00 109.37 1207 GLU H CA 1
ATOM 16257 C C . GLU H 1 264 ? -41.216 47.353 43.129 1.00 109.31 1207 GLU H C 1
ATOM 16258 O O . GLU H 1 264 ? -40.213 47.440 43.848 1.00 116.43 1207 GLU H O 1
ATOM 16264 N N . THR H 1 265 ? -42.328 46.736 43.528 1.00 115.46 1208 THR H N 1
ATOM 16265 C CA . THR H 1 265 ? -42.409 46.111 44.842 1.00 117.90 1208 THR H CA 1
ATOM 16266 C C . THR H 1 265 ? -41.702 44.757 44.891 1.00 120.51 1208 THR H C 1
ATOM 16267 O O . THR H 1 265 ? -41.424 44.255 45.987 1.00 121.62 1208 THR H O 1
ATOM 16271 N N . GLY H 1 266 ? -41.352 44.182 43.742 1.00 120.34 1209 GLY H N 1
ATOM 16272 C CA . GLY H 1 266 ? -40.627 42.930 43.717 1.00 125.37 1209 GLY H CA 1
ATOM 16273 C C . GLY H 1 266 ? -41.460 41.708 44.021 1.00 128.86 1209 GLY H C 1
ATOM 16274 O O . GLY H 1 266 ? -40.897 40.647 44.306 1.00 130.17 1209 GLY H O 1
ATOM 16275 N N . GLU H 1 267 ? -42.787 41.828 43.986 1.00 129.38 1210 GLU H N 1
ATOM 16276 C CA . GLU H 1 267 ? -43.665 40.695 44.260 1.00 130.70 1210 GLU H CA 1
ATOM 16277 C C . GLU H 1 267 ? -43.572 39.636 43.169 1.00 135.10 1210 GLU H C 1
ATOM 16278 O O . GLU H 1 267 ? -43.602 38.433 43.460 1.00 135.69 1210 GLU H O 1
ATOM 16284 N N . LEU H 1 268 ? -43.442 40.060 41.915 1.00 126.17 1211 LEU H N 1
ATOM 16285 C CA . LEU H 1 268 ? -43.429 39.158 40.768 1.00 127.32 1211 LEU H CA 1
ATOM 16286 C C . LEU H 1 268 ? -42.020 39.034 40.196 1.00 126.71 1211 LEU H C 1
ATOM 16287 O O . LEU H 1 268 ? -41.617 39.790 39.316 1.00 124.94 1211 LEU H O 1
ATOM 16292 N N . ASN H 1 269 ? -41.267 38.072 40.733 1.00 124.18 1212 ASN H N 1
ATOM 16293 C CA . ASN H 1 269 ? -39.914 37.777 40.248 1.00 129.00 1212 ASN H CA 1
ATOM 16294 C C . ASN H 1 269 ? -39.652 36.276 40.388 1.00 128.28 1212 ASN H C 1
ATOM 16295 O O . ASN H 1 269 ? -39.154 35.825 41.422 1.00 132.37 1212 ASN H O 1
ATOM 16300 N N . GLY H 1 270 ? -39.982 35.512 39.345 1.00 129.49 1213 GLY H N 1
ATOM 16301 C CA . GLY H 1 270 ? -39.564 34.120 39.285 1.00 135.50 1213 GLY H CA 1
ATOM 16302 C C . GLY H 1 270 ? -40.420 33.229 38.411 1.00 138.72 1213 GLY H C 1
ATOM 16303 O O . GLY H 1 270 ? -40.527 33.448 37.202 1.00 138.62 1213 GLY H O 1
ATOM 16304 N N . ASN H 1 271 ? -41.029 32.213 39.017 1.00 142.95 1214 ASN H N 1
ATOM 16305 C CA . ASN H 1 271 ? -41.784 31.203 38.286 1.00 138.82 1214 ASN H CA 1
ATOM 16306 C C . ASN H 1 271 ? -43.285 31.457 38.298 1.00 139.75 1214 ASN H C 1
ATOM 16307 O O . ASN H 1 271 ? -43.940 31.331 37.257 1.00 138.51 1214 ASN H O 1
ATOM 16312 N N . GLU H 1 272 ? -43.844 31.819 39.455 1.00 134.64 1215 GLU H N 1
ATOM 16313 C CA . GLU H 1 272 ? -45.275 32.064 39.558 1.00 135.45 1215 GLU H CA 1
ATOM 16314 C C . GLU H 1 272 ? -45.729 33.263 38.742 1.00 130.69 1215 GLU H C 1
ATOM 16315 O O . GLU H 1 272 ? -46.939 33.484 38.629 1.00 123.74 1215 GLU H O 1
ATOM 16321 N N . ASN H 1 273 ? -44.805 34.039 38.173 1.00 126.90 1216 ASN H N 1
ATOM 16322 C CA . ASN H 1 273 ? -45.188 35.247 37.466 1.00 121.63 1216 ASN H CA 1
ATOM 16323 C C . ASN H 1 273 ? -44.515 35.438 36.113 1.00 121.60 1216 ASN H C 1
ATOM 16324 O O . ASN H 1 273 ? -44.793 36.443 35.451 1.00 121.27 1216 ASN H O 1
ATOM 16329 N N . GLU H 1 274 ? -43.652 34.517 35.676 1.00 127.68 1217 GLU H N 1
ATOM 16330 C CA . GLU H 1 274 ? -43.000 34.683 34.377 1.00 126.75 1217 GLU H CA 1
ATOM 16331 C C . GLU H 1 274 ? -44.029 34.753 33.253 1.00 122.55 1217 GLU H C 1
ATOM 16332 O O . GLU H 1 274 ? -43.991 35.660 32.413 1.00 115.81 1217 GLU H O 1
ATOM 16338 N N . THR H 1 275 ? -44.990 33.826 33.249 1.00 113.76 1218 THR H N 1
ATOM 16339 C CA . THR H 1 275 ? -45.979 33.795 32.179 1.00 105.68 1218 THR H CA 1
ATOM 16340 C C . THR H 1 275 ? -46.990 34.923 32.330 1.00 106.67 1218 THR H C 1
ATOM 16341 O O . THR H 1 275 ? -47.462 35.471 31.326 1.00 105.69 1218 THR H O 1
ATOM 16345 N N . PHE H 1 276 ? -47.318 35.300 33.566 1.00 110.16 1219 PHE H N 1
ATOM 16346 C CA . PHE H 1 276 ? -48.252 36.402 33.752 1.00 105.36 1219 PHE H CA 1
ATOM 16347 C C . PHE H 1 276 ? -47.644 37.694 33.225 1.00 102.21 1219 PHE H C 1
ATOM 16348 O O . PHE H 1 276 ? -48.319 38.478 32.544 1.00 92.37 1219 PHE H O 1
ATOM 16356 N N . ARG H 1 277 ? -46.370 37.937 33.549 1.00 105.48 1220 ARG H N 1
ATOM 16357 C CA . ARG H 1 277 ? -45.653 39.063 32.967 1.00 102.99 1220 ARG H CA 1
ATOM 16358 C C . ARG H 1 277 ? -45.608 38.950 31.451 1.00 101.43 1220 ARG H C 1
ATOM 16359 O O . ARG H 1 277 ? -45.836 39.933 30.748 1.00 93.71 1220 ARG H O 1
ATOM 16367 N N . ASN H 1 278 ? -45.319 37.759 30.924 1.00 108.24 1221 ASN H N 1
ATOM 16368 C CA . ASN H 1 278 ? -45.245 37.609 29.475 1.00 108.92 1221 ASN H CA 1
ATOM 16369 C C . ASN H 1 278 ? -46.580 37.902 28.801 1.00 100.50 1221 ASN H C 1
ATOM 16370 O O . ASN H 1 278 ? -46.600 38.248 27.614 1.00 101.07 1221 ASN H O 1
ATOM 16375 N N . ILE H 1 279 ? -47.688 37.775 29.525 1.00 92.23 1222 ILE H N 1
ATOM 16376 C CA . ILE H 1 279 ? -48.993 38.094 28.949 1.00 86.81 1222 ILE H CA 1
ATOM 16377 C C . ILE H 1 279 ? -49.361 39.566 29.136 1.00 91.61 1222 ILE H C 1
ATOM 16378 O O . ILE H 1 279 ? -49.978 40.168 28.253 1.00 97.36 1222 ILE H O 1
ATOM 16383 N N . VAL H 1 280 ? -48.985 40.192 30.256 1.00 97.51 1223 VAL H N 1
ATOM 16384 C CA . VAL H 1 280 ? -49.476 41.543 30.542 1.00 93.30 1223 VAL H CA 1
ATOM 16385 C C . VAL H 1 280 ? -48.435 42.642 30.312 1.00 97.77 1223 VAL H C 1
ATOM 16386 O O . VAL H 1 280 ? -48.808 43.824 30.236 1.00 99.05 1223 VAL H O 1
ATOM 16390 N N . HIS H 1 281 ? -47.152 42.298 30.182 1.00 99.85 1224 HIS H N 1
ATOM 16391 C CA . HIS H 1 281 ? -46.122 43.312 29.956 1.00 96.28 1224 HIS H CA 1
ATOM 16392 C C . HIS H 1 281 ? -46.167 43.896 28.551 1.00 91.44 1224 HIS H C 1
ATOM 16393 O O . HIS H 1 281 ? -46.179 45.133 28.422 1.00 91.95 1224 HIS H O 1
ATOM 16400 N N . PRO H 1 282 ? -46.184 43.092 27.456 1.00 97.46 1225 PRO H N 1
ATOM 16401 C CA . PRO H 1 282 ? -46.073 43.688 26.116 1.00 98.89 1225 PRO H CA 1
ATOM 16402 C C . PRO H 1 282 ? -47.241 44.599 25.786 1.00 102.28 1225 PRO H C 1
ATOM 16403 O O . PRO H 1 282 ? -47.266 45.245 24.733 1.00 108.75 1225 PRO H O 1
ATOM 16407 N N . ILE H 1 283 ? -48.214 44.658 26.691 1.00 98.02 1226 ILE H N 1
ATOM 16408 C CA . ILE H 1 283 ? -49.373 45.513 26.502 1.00 98.50 1226 ILE H CA 1
ATOM 16409 C C . ILE H 1 283 ? -49.239 46.812 27.294 1.00 89.38 1226 ILE H C 1
ATOM 16410 O O . ILE H 1 283 ? -49.926 47.793 26.973 1.00 85.86 1226 ILE H O 1
ATOM 16415 N N . CYS H 1 284 ? -48.365 46.852 28.302 1.00 98.49 1227 CYS H N 1
ATOM 16416 C CA . CYS H 1 284 ? -48.098 48.036 29.109 1.00 101.14 1227 CYS H CA 1
ATOM 16417 C C . CYS H 1 284 ? -47.084 48.969 28.462 1.00 108.15 1227 CYS H C 1
ATOM 16418 O O . CYS H 1 284 ? -46.680 49.955 29.088 1.00 110.46 1227 CYS H O 1
ATOM 16421 N N . LYS H 1 285 ? -46.664 48.682 27.234 1.00 109.24 1228 LYS H N 1
ATOM 16422 C CA . LYS H 1 285 ? -45.696 49.516 26.545 1.00 114.77 1228 LYS H CA 1
ATOM 16423 C C . LYS H 1 285 ? -46.373 50.760 25.979 1.00 120.39 1228 LYS H C 1
ATOM 16424 O O . LYS H 1 285 ? -47.584 50.789 25.745 1.00 121.48 1228 LYS H O 1
ATOM 16430 N N . VAL H 1 286 ? -45.572 51.801 25.766 1.00 111.99 1229 VAL H N 1
ATOM 16431 C CA . VAL H 1 286 ? -46.082 53.015 25.138 1.00 115.64 1229 VAL H CA 1
ATOM 16432 C C . VAL H 1 286 ? -46.331 52.725 23.658 1.00 120.27 1229 VAL H C 1
ATOM 16433 O O . VAL H 1 286 ? -45.402 52.445 22.895 1.00 119.19 1229 VAL H O 1
ATOM 16437 N N . PHE H 1 287 ? -47.599 52.748 23.259 1.00 118.15 1230 PHE H N 1
ATOM 16438 C CA . PHE H 1 287 ? -47.970 52.525 21.873 1.00 118.47 1230 PHE H CA 1
ATOM 16439 C C . PHE H 1 287 ? -47.695 53.772 21.035 1.00 121.58 1230 PHE H C 1
ATOM 16440 O O . PHE H 1 287 ? -47.494 54.874 21.552 1.00 127.60 1230 PHE H O 1
ATOM 16448 N N . SER H 1 288 ? -47.699 53.587 19.718 1.00 132.72 1231 SER H N 1
ATOM 16449 C CA . SER H 1 288 ? -47.565 54.707 18.797 1.00 135.93 1231 SER H CA 1
ATOM 16450 C C . SER H 1 288 ? -48.913 55.397 18.634 1.00 135.64 1231 SER H C 1
ATOM 16451 O O . SER H 1 288 ? -49.915 54.755 18.298 1.00 133.51 1231 SER H O 1
ATOM 16454 N N . GLY H 1 289 ? -48.938 56.705 18.880 1.00 121.09 1232 GLY H N 1
ATOM 16455 C CA . GLY H 1 289 ? -50.174 57.455 18.878 1.00 127.95 1232 GLY H CA 1
ATOM 16456 C C . GLY H 1 289 ? -50.848 57.578 20.227 1.00 131.47 1232 GLY H C 1
ATOM 16457 O O . GLY H 1 289 ? -51.950 58.138 20.300 1.00 134.63 1232 GLY H O 1
ATOM 16458 N N . GLU H 1 290 ? -50.232 57.067 21.291 1.00 139.80 1233 GLU H N 1
ATOM 16459 C CA . GLU H 1 290 ? -50.826 57.115 22.624 1.00 137.45 1233 GLU H CA 1
ATOM 16460 C C . GLU H 1 290 ? -50.900 58.557 23.104 1.00 136.03 1233 GLU H C 1
ATOM 16461 O O . GLU H 1 290 ? -49.882 59.152 23.473 1.00 138.49 1233 GLU H O 1
ATOM 16467 N N . GLN H 1 291 ? -52.104 59.122 23.102 1.00 137.68 1234 GLN H N 1
ATOM 16468 C CA . GLN H 1 291 ? -52.339 60.449 23.659 1.00 151.62 1234 GLN H CA 1
ATOM 16469 C C . GLN H 1 291 ? -52.672 60.275 25.136 1.00 158.19 1234 GLN H C 1
ATOM 16470 O O . GLN H 1 291 ? -53.744 59.765 25.478 1.00 151.62 1234 GLN H O 1
ATOM 16476 N N . LEU H 1 292 ? -51.752 60.686 26.009 1.00 158.90 1235 LEU H N 1
ATOM 16477 C CA . LEU H 1 292 ? -51.895 60.434 27.438 1.00 156.51 1235 LEU H CA 1
ATOM 16478 C C . LEU H 1 292 ? -53.148 61.100 27.990 1.00 159.58 1235 LEU H C 1
ATOM 16479 O O . LEU H 1 292 ? -53.218 62.329 28.087 1.00 158.37 1235 LEU H O 1
ATOM 16484 N N . VAL H 1 293 ? -54.140 60.293 28.352 1.00 160.48 1236 VAL H N 1
ATOM 16485 C CA . VAL H 1 293 ? -55.357 60.790 28.980 1.00 156.15 1236 VAL H CA 1
ATOM 16486 C C . VAL H 1 293 ? -55.155 60.823 30.490 1.00 151.97 1236 VAL H C 1
ATOM 16487 O O . VAL H 1 293 ? -54.639 59.867 31.084 1.00 148.08 1236 VAL H O 1
ATOM 16491 N N . SER H 1 294 ? -55.530 61.942 31.108 1.00 160.82 1237 SER H N 1
ATOM 16492 C CA . SER H 1 294 ? -55.348 62.153 32.537 1.00 156.17 1237 SER H CA 1
ATOM 16493 C C . SER H 1 294 ? -56.613 61.850 33.331 1.00 148.18 1237 SER H C 1
ATOM 16494 O O . SER H 1 294 ? -56.716 62.240 34.498 1.00 150.86 1237 SER H O 1
ATOM 16497 N N . ASP H 1 295 ? -57.576 61.162 32.720 1.00 142.98 1238 ASP H N 1
ATOM 16498 C CA . ASP H 1 295 ? -58.823 60.824 33.391 1.00 137.78 1238 ASP H CA 1
ATOM 16499 C C . ASP H 1 295 ? -58.692 59.602 34.293 1.00 143.27 1238 ASP H C 1
ATOM 16500 O O . ASP H 1 295 ? -59.566 59.375 35.137 1.00 146.14 1238 ASP H O 1
ATOM 16505 N N . VAL H 1 296 ? -57.621 58.819 34.148 1.00 138.91 1239 VAL H N 1
ATOM 16506 C CA . VAL H 1 296 ? -57.458 57.580 34.899 1.00 135.29 1239 VAL H CA 1
ATOM 16507 C C . VAL H 1 296 ? -56.501 57.723 36.072 1.00 133.56 1239 VAL H C 1
ATOM 16508 O O . VAL H 1 296 ? -56.268 56.742 36.792 1.00 131.49 1239 VAL H O 1
ATOM 16512 N N . ILE H 1 297 ? -55.931 58.904 36.284 1.00 133.61 1240 ILE H N 1
ATOM 16513 C CA . ILE H 1 297 ? -55.014 59.113 37.403 1.00 138.41 1240 ILE H CA 1
ATOM 16514 C C . ILE H 1 297 ? -55.703 59.181 38.769 1.00 132.00 1240 ILE H C 1
ATOM 16515 O O . ILE H 1 297 ? -55.083 58.756 39.755 1.00 134.33 1240 ILE H O 1
ATOM 16520 N N . PRO H 1 298 ? -56.938 59.679 38.925 1.00 135.09 1241 PRO H N 1
ATOM 16521 C CA . PRO H 1 298 ? -57.501 59.746 40.281 1.00 137.28 1241 PRO H CA 1
ATOM 16522 C C . PRO H 1 298 ? -58.040 58.428 40.814 1.00 134.56 1241 PRO H C 1
ATOM 16523 O O . PRO H 1 298 ? -58.498 58.394 41.962 1.00 132.56 1241 PRO H O 1
ATOM 16527 N N . ILE H 1 299 ? -58.010 57.348 40.039 1.00 132.61 1242 ILE H N 1
ATOM 16528 C CA . ILE H 1 299 ? -58.508 56.052 40.486 1.00 125.06 1242 ILE H CA 1
ATOM 16529 C C . ILE H 1 299 ? -57.306 55.149 40.745 1.00 119.48 1242 ILE H C 1
ATOM 16530 O O . ILE H 1 299 ? -56.624 54.712 39.809 1.00 116.83 1242 ILE H O 1
ATOM 16535 N N . ARG H 1 300 ? -57.025 54.884 42.018 1.00 121.57 1243 ARG H N 1
ATOM 16536 C CA . ARG H 1 300 ? -55.918 54.017 42.414 1.00 124.47 1243 ARG H CA 1
ATOM 16537 C C . ARG H 1 300 ? -56.466 52.697 42.951 1.00 121.89 1243 ARG H C 1
ATOM 16538 O O . ARG H 1 300 ? -56.958 52.633 44.081 1.00 126.02 1243 ARG H O 1
ATOM 16546 N N . ASP H 1 301 ? -56.361 51.643 42.152 1.00 117.63 1244 ASP H N 1
ATOM 16547 C CA . ASP H 1 301 ? -56.692 50.297 42.594 1.00 120.83 1244 ASP H CA 1
ATOM 16548 C C . ASP H 1 301 ? -55.422 49.529 42.950 1.00 110.53 1244 ASP H C 1
ATOM 16549 O O . ASP H 1 301 ? -54.308 49.925 42.595 1.00 115.12 1244 ASP H O 1
ATOM 16554 N N . SER H 1 302 ? -55.604 48.420 43.657 1.00 104.20 1245 SER H N 1
ATOM 16555 C CA . SER H 1 302 ? -54.514 47.674 44.269 1.00 106.80 1245 SER H CA 1
ATOM 16556 C C . SER H 1 302 ? -54.497 46.240 43.735 1.00 107.55 1245 SER H C 1
ATOM 16557 O O . SER H 1 302 ? -55.208 45.894 42.787 1.00 111.26 1245 SER H O 1
ATOM 16560 N N . VAL H 1 303 ? -53.667 45.403 44.364 1.00 102.35 1246 VAL H N 1
ATOM 16561 C CA . VAL H 1 303 ? -53.468 44.030 43.905 1.00 108.34 1246 VAL H CA 1
ATOM 16562 C C . VAL H 1 303 ? -54.777 43.250 43.949 1.00 108.76 1246 VAL H C 1
ATOM 16563 O O . VAL H 1 303 ? -55.024 42.384 43.102 1.00 104.51 1246 VAL H O 1
ATOM 16567 N N . GLN H 1 304 ? -55.632 43.533 44.937 1.00 115.35 1247 GLN H N 1
ATOM 16568 C CA . GLN H 1 304 ? -56.823 42.711 45.124 1.00 119.04 1247 GLN H CA 1
ATOM 16569 C C . GLN H 1 304 ? -57.764 42.826 43.933 1.00 113.66 1247 GLN H C 1
ATOM 16570 O O . GLN H 1 304 ? -58.517 41.888 43.644 1.00 118.48 1247 GLN H O 1
ATOM 16576 N N . ASN H 1 305 ? -57.740 43.960 43.234 1.00 105.21 1248 ASN H N 1
ATOM 16577 C CA . ASN H 1 305 ? -58.571 44.166 42.058 1.00 108.69 1248 ASN H CA 1
ATOM 16578 C C . ASN H 1 305 ? -57.803 43.983 40.756 1.00 105.72 1248 ASN H C 1
ATOM 16579 O O . ASN H 1 305 ? -58.368 44.204 39.683 1.00 108.00 1248 ASN H O 1
ATOM 16584 N N . PHE H 1 306 ? -56.543 43.546 40.818 1.00 98.85 1249 PHE H N 1
ATOM 16585 C CA . PHE H 1 306 ? -55.736 43.486 39.603 1.00 93.60 1249 PHE H CA 1
ATOM 16586 C C . PHE H 1 306 ? -56.154 42.325 38.707 1.00 89.78 1249 PHE H C 1
ATOM 16587 O O . PHE H 1 306 ? -56.150 42.455 37.479 1.00 91.14 1249 PHE H O 1
ATOM 16595 N N . GLY H 1 307 ? -56.528 41.187 39.294 1.00 87.95 1250 GLY H N 1
ATOM 16596 C CA . GLY H 1 307 ? -57.036 40.090 38.482 1.00 97.17 1250 GLY H CA 1
ATOM 16597 C C . GLY H 1 307 ? -58.343 40.440 37.796 1.00 100.51 1250 GLY H C 1
ATOM 16598 O O . GLY H 1 307 ? -58.513 40.223 36.591 1.00 99.13 1250 GLY H O 1
ATOM 16599 N N . ASP H 1 308 ? -59.280 41.008 38.556 1.00 105.56 1251 ASP H N 1
ATOM 16600 C CA . ASP H 1 308 ? -60.556 41.420 37.988 1.00 101.72 1251 ASP H CA 1
ATOM 16601 C C . ASP H 1 308 ? -60.376 42.555 36.989 1.00 95.32 1251 ASP H C 1
ATOM 16602 O O . ASP H 1 308 ? -61.225 42.739 36.110 1.00 89.07 1251 ASP H O 1
ATOM 16607 N N . LEU H 1 309 ? -59.278 43.305 37.095 1.00 101.65 1252 LEU H N 1
ATOM 16608 C CA . LEU H 1 309 ? -58.966 44.338 36.118 1.00 93.65 1252 LEU H CA 1
ATOM 16609 C C . LEU H 1 309 ? -58.386 43.742 34.840 1.00 88.84 1252 LEU H C 1
ATOM 16610 O O . LEU H 1 309 ? -58.702 44.200 33.737 1.00 87.62 1252 LEU H O 1
ATOM 16615 N N . CYS H 1 310 ? -57.536 42.722 34.975 1.00 85.88 1253 CYS H N 1
ATOM 16616 C CA . CYS H 1 310 ? -56.988 42.005 33.831 1.00 84.35 1253 CYS H CA 1
ATOM 16617 C C . CYS H 1 310 ? -58.022 41.103 33.178 1.00 85.03 1253 CYS H C 1
ATOM 16618 O O . CYS H 1 310 ? -57.753 40.543 32.110 1.00 78.87 1253 CYS H O 1
ATOM 16621 N N . ARG H 1 311 ? -59.187 40.947 33.806 1.00 97.91 1254 ARG H N 1
ATOM 16622 C CA . ARG H 1 311 ? -60.231 40.096 33.246 1.00 98.92 1254 ARG H CA 1
ATOM 16623 C C . ARG H 1 311 ? -60.723 40.601 31.892 1.00 90.90 1254 ARG H C 1
ATOM 16624 O O . ARG H 1 311 ? -61.175 39.801 31.063 1.00 102.36 1254 ARG H O 1
ATOM 16632 N N . GLU H 1 312 ? -60.633 41.907 31.636 1.00 90.72 1255 GLU H N 1
ATOM 16633 C CA . GLU H 1 312 ? -61.102 42.495 30.385 1.00 94.87 1255 GLU H CA 1
ATOM 16634 C C . GLU H 1 312 ? -59.998 42.669 29.344 1.00 87.62 1255 GLU H C 1
ATOM 16635 O O . GLU H 1 312 ? -60.083 43.571 28.504 1.00 90.03 1255 GLU H O 1
ATOM 16641 N N . ILE H 1 313 ? -58.966 41.833 29.373 1.00 78.48 1256 ILE H N 1
ATOM 16642 C CA . ILE H 1 313 ? -57.943 41.836 28.332 1.00 76.86 1256 ILE H CA 1
ATOM 16643 C C . ILE H 1 313 ? -58.424 40.903 27.228 1.00 80.51 1256 ILE H C 1
ATOM 16644 O O . ILE H 1 313 ? -58.413 39.681 27.391 1.00 84.90 1256 ILE H O 1
ATOM 16649 N N . ARG H 1 314 ? -58.846 41.470 26.099 1.00 82.86 1257 ARG H N 1
ATOM 16650 C CA . ARG H 1 314 ? -59.496 40.679 25.064 1.00 82.66 1257 ARG H CA 1
ATOM 16651 C C . ARG H 1 314 ? -58.448 40.072 24.141 1.00 77.74 1257 ARG H C 1
ATOM 16652 O O . ARG H 1 314 ? -57.522 40.760 23.711 1.00 76.55 1257 ARG H O 1
ATOM 16660 N N . GLN H 1 315 ? -58.586 38.779 23.858 1.00 67.70 1258 GLN H N 1
ATOM 16661 C CA . GLN H 1 315 ? -57.611 38.059 23.048 1.00 80.30 1258 GLN H CA 1
ATOM 16662 C C . GLN H 1 315 ? -58.340 37.137 22.085 1.00 87.07 1258 GLN H C 1
ATOM 16663 O O . GLN H 1 315 ? -59.226 36.382 22.497 1.00 85.37 1258 GLN H O 1
ATOM 16669 N N . HIS H 1 316 ? -57.967 37.199 20.809 1.00 85.97 1259 HIS H N 1
ATOM 16670 C CA . HIS H 1 316 ? -58.563 36.357 19.780 1.00 79.48 1259 HIS H CA 1
ATOM 16671 C C . HIS H 1 316 ? -57.475 35.659 18.974 1.00 78.93 1259 HIS H C 1
ATOM 16672 O O . HIS H 1 316 ? -56.345 36.142 18.857 1.00 73.64 1259 HIS H O 1
ATOM 16679 N N . GLU H 1 317 ? -57.857 34.521 18.391 1.00 78.41 1260 GLU H N 1
ATOM 16680 C CA . GLU H 1 317 ? -56.948 33.558 17.778 1.00 79.80 1260 GLU H CA 1
ATOM 16681 C C . GLU H 1 317 ? -57.305 33.279 16.322 1.00 90.96 1260 GLU H C 1
ATOM 16682 O O . GLU H 1 317 ? -57.585 32.130 15.961 1.00 102.04 1260 GLU H O 1
ATOM 16688 N N . ILE H 1 318 ? -57.330 34.325 15.491 1.00 86.22 1261 ILE H N 1
ATOM 16689 C CA . ILE H 1 318 ? -57.622 34.153 14.072 1.00 81.94 1261 ILE H CA 1
ATOM 16690 C C . ILE H 1 318 ? -56.672 33.136 13.462 1.00 79.43 1261 ILE H C 1
ATOM 16691 O O . ILE H 1 318 ? -55.449 33.244 13.596 1.00 78.50 1261 ILE H O 1
ATOM 16704 N N . LEU H 1 320 ? -54.779 31.196 10.420 1.00 77.39 1263 LEU H N 1
ATOM 16705 C CA . LEU H 1 320 ? -54.225 31.487 9.103 1.00 85.86 1263 LEU H CA 1
ATOM 16706 C C . LEU H 1 320 ? -54.040 30.173 8.357 1.00 90.07 1263 LEU H C 1
ATOM 16707 O O . LEU H 1 320 ? -53.251 29.321 8.781 1.00 94.05 1263 LEU H O 1
ATOM 16712 N N . THR H 1 321 ? -54.769 30.009 7.256 1.00 87.51 1264 THR H N 1
ATOM 16713 C CA . THR H 1 321 ? -54.769 28.770 6.494 1.00 93.26 1264 THR H CA 1
ATOM 16714 C C . THR H 1 321 ? -54.366 29.029 5.048 1.00 96.59 1264 THR H C 1
ATOM 16715 O O . THR H 1 321 ? -54.543 30.131 4.522 1.00 94.48 1264 THR H O 1
ATOM 16727 N N . GLU H 1 323 ? -54.386 26.656 1.222 1.00 113.28 1266 GLU H N 1
ATOM 16728 C CA . GLU H 1 323 ? -54.872 25.424 0.605 1.00 114.75 1266 GLU H CA 1
ATOM 16729 C C . GLU H 1 323 ? -53.925 25.009 -0.521 1.00 112.46 1266 GLU H C 1
ATOM 16730 O O . GLU H 1 323 ? -53.789 25.715 -1.525 1.00 114.56 1266 GLU H O 1
ATOM 16736 N N . VAL H 1 324 ? -53.203 23.910 -0.299 1.00 116.34 1267 VAL H N 1
ATOM 16737 C CA . VAL H 1 324 ? -52.252 23.355 -1.265 1.00 122.25 1267 VAL H CA 1
ATOM 16738 C C . VAL H 1 324 ? -51.079 24.305 -1.466 1.00 118.03 1267 VAL H C 1
ATOM 16739 O O . VAL H 1 324 ? -50.125 24.300 -0.686 1.00 113.27 1267 VAL H O 1
#

Organism: Apis mellifera (NCBI:txid7460)

InterPro domains:
  IPR013783 Immunoglobulin-like fold [G3DSA:2.60.40.10] (963-1077)
  IPR054090 Cep192/Spd-2-like domain [PF22073] (962-1078)
  IPR054091 Cep192-like, domain 5 [PF22074] (1089-1255)

Foldseek 3Di:
DQKDKDDLEAEDAEEEAPDKDKDKIKIWGDAQAKFKKKKAKPFDQPFKAWVPGGIDIGMAHGRNTGMTMMMGHDNDAAKGKIKIWIGGCVIDIYIYIYGYKWKDKDKPPFDADPVGAEDEQDDDPPDWTKDKIKIAIQIQAKKWKAKDKFWPFDDPCCVQKDKPPRIDIAHHGGMDMIMIIGDDDPRQCVVQPPDQKRRTIKMKMKMIGDLLLVVLLVAVVCVVVVPQDDDVCPPVCVVNVVSSDDDDPDDDDPRCVVPDDDPVCNVVSVVRTDMGMYYMGD/DVDQEAADEAEEAPDKDKDKDDDPWKAKAWPQPQKDLGIDDDPPTRMIMGHDHDAAWGWIQMVHGIYTYGYWWWDKDKDPFDADPVGAEDEQDDDPPDWTKDKIKIFIQIQAKKWKAKDKFWPDDDDCVVQKDKPPRIDMAHHGGMDMIMIIGRDDPRQVVVQVPDFKGRTIKMKMWMIGDLLLVQLLVAVCCVVVVPDDDDVCPVVCVVSVVSSDDDPPDDDDPRNVVDHDYDVCSVVSCVRTDMGIYYMGD/DDPEAEAEEEEAPDKDKDKDKDQKAKDFDPQFKPPGGDDDDDDPPDMDIDMTMGGDNDAAWTAIDICGYTYGYWWKDKDKDPFDADPVGAEDEQDDDPPDWTKDKIKIFIQIAAKKWKAKDKFWDDDDDCVVQKDKPPRIDIAGHGGMDMIMMIGDDDPRQVVVQVPDFKRRTIKMKIWMIGPLLLVVLLVLVCCVVVVPDDDDVCVVVCVVSVVSSDDDPPDDDDPRCVVGDDDNPCNVSSVVGTDMGMYYMGDD/DVDQEEEDQEEAAPDKDKDWDPADDFFDPCQDAAHDDDCRHIRIGHGNDQAWGAVGHYGYHYWWKDWDKPPADADPVGAEDEQDDDPPDWTKDKIKIAIQIQAKKWKAKDKFWPFDDPCCVQKDKPPRIDIAHHGGMDMIMIIGDDDPRQVVPQPPDFKGRTIKMKMWMIGDLLLVVLLVAVVCVVVVPDDDDVCPPVCVVNVVSSDDDDPDDDDPRNVVDDDDDVCSVVSVVRGDMGMYYMGHD/DVPPEEEDEAEEAPDKDKDKDDDQKDFPDDDDDPPFKAWDDCSPIHHPTGMIMGHDNDQAWDAVHYTYGYWWWDKDKDPADADPVGAEDEQPDDPPDWTKDKIKIFTQIQAKKWKAKDKDWPADDDCVVQKDKPPRIDMAGHGRMDMIMIIGDDDPSQCPVQPPDFKGGTIKMKIWMIGDVLLVLLLVAVVVVVVVPDPDCVCVVVCVVNVVSNDDDPPDDDDPRNVPNNDHDVVNVVSVVRGDMGMYYMGD/DQQDPEEEDEAEAAQDKDKDATPVRGIDIDHDPDQAWDAVPDGYTYGYWWKDKDKDPADADPVGAEDEQPDDPPDWTKDKIKIWTQIQAKKWKQKDKFWPFDDDCVPQKDKPPNTDMGGHGDMDMIMIIGDDDPRQVVVQPPDFKGGTIKMKIWMIHPLLLVVLLVAVVVVVVVPPVDCVCVVVCVLNVVSNDDTPPDDDDPRNVVRDDYDPCSVVSCVRTDMGMYYMGD/DDWPALEAEAEAEEAQDKDADDTDCFFWFFDQPQAVYMGHDPDQAWGWTWGPHCHTGIYTYHYWWWDKDKDPFDADPVGAEDEQPDDPPDWTKDKIKIWTQIQAKKWKAKDKFWPFDDPDPDQKDKPPRIDIAGHGRMDMIMIIGDDDPSQVVVQPPDFKGGTIKMKMWMIGDLLLVVLLVQVVVVVVPPDCDPCVPVPCVVNVVSNDDDPPDDDDPRNVVPDDYDVCSVVSVVRGDMGMYYMGDDD/DQKDWPFLAAAAAEEEAPDKDKDKIKMWGNDQDWAKKKKAKQWDQPFKDFCGIDIGTHHGGDMDMGMMMGHDNDFAWTKIWMFMGGVVPTDIGIYTYGYKWKDWDKPPADADPVGAEDEQDDDPPDWTKDKIKIAIQIDAKKWKAKDKFWPFDDDCCVQKDWPDRIDIAGHGGMDMIMIIGDDDCRQVVVQVPAFKRDTIKMKMWMIGDLLLQQLLVQVVVVVVVPADDDVCPVVCVVNVVSSDDHPPDDDDPRNVVDHGHPVCNVVSCVGTDMGIYYMGD

B-factor: mean 116.5, std 25.65, range [55.32, 418.91]